Protein 2NOV (pdb70)

Sequence (1782 aa):
ALPDIRDGLKPVQRRILYSMNKDSNTFDKSYRKSAKS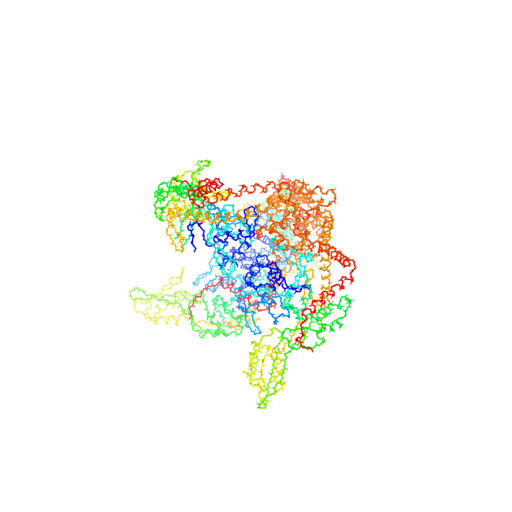VGNIMGNFHPHGDSSIYDAMVRMSQNWKNREILVEMHGNNGSMDGDPPAAMRYTEARLSEIAGYLLQDIEKKTVPFAWNFDDTEKEPTVLPAAFPNLLVNGSTGISGYATDIPPHNLAEVIDAAVYMIDHPTAKIDKLMEFLPGPDFPTGAIIQGRDEIKKAYETGKGRVVVRSKTEIEKLKGGKEQIVITEIPYEINKANLVKKIDDVRVNNKVAEVRDELRIAIDANTELVLNYLFKYTDLQINYNFNMVAIDNFTPRQVGIVPILSSYIAHRREVILARSRFDKEKAEKRLHIVEGLIRVISILDEVIALIRASENKADAKENLKVYDFTEEQAEAIVTLQLYRLTNTDVVVLQEEEAELREKIAMLAAIIGDERTMYNLMKKELREVKKKFATPRLSSLALPDIRDGLKPVQRRILYSMNKDSNTFDKSYRKSAKSVGNIMGNFHPHGDSSIYDAMVRMSQNWKNREILVEMHGNNGSMDGDPPAAMRYTEARLSEIAGYLLQDIEKKTVPFAWNFDDTEKEPTVLPAAFPNLLVNGSTGISGYATDIPPHNLAEVIDAAVYMIDHPTAKIDKLMEFLPGPDFPTGAIIQGRDEIKKAYETGKGRVVVRSKTEIEKLKGGKEQIVITEIPYEINKANLVKKIDDVRVNNKVAGIAEVRDESDRDGLRIIELKKDANTELVLNYLFKYTDLQINYNFNMVAIDNFTPRQVGIVPILSSYIAHRREVILARSRFDKEKAEKRLHIVEGLIRVISILDEVIALIRASENKADAKENLKVYDFTEEQAEAIVTLQLYRLTNTDVVVLQEEEAELREKIAMLAAIIGDERTMYNLMKKELREVKKKFATPRLSSLALPDIRDGLKPVQRRILYSMNKDSNTFDKSYRKSAKSVGNIMGNFHPHGDSSIYDAMVRMSQNWKNREILVEMHGNNGSMDGDPPAAMRYTEARLSEIAGYLLQDIEKKTVPFAWNFDDTEKEPTVLPAAFPNLLVNGSTGISAGYATDIPPHNLAEVIDAAVYMIDHPTAKIDKLMEFLPGPDFPTGAIIQGRDEIKKAYETGKGRVVVRSKTEIEKLKGGKEQIVITEIPYEINKANLVKKIDDVRVNNKVAGIAEVRDESDRDGLRIAIELKKDNTELVLNYLFKYTDLQINYNFNMVAIDNFTPRQVGIVPILSSYIAHRREVILARSRFDKEKAEKRLHIVEGLIRVISILDEVIALIRASENKADAKENLKVDFTEEQAEAIVTLQLYRLTNTDVVVLQEEEAELREKIAMLAAIIGDERTMYNLMKKELREVKKKFATPRLSSLALPDIRDGLKPVQRRILYSMNKDSNTFDKSYRKSAKSVGNIMGNFHPHGDSSIYDAMVRMSQNWKNREILVEMHGNNGSMDDPPAAMRYTEARLSEIAGYLLQDIEKKTVPFAWNFDDTEKEPTVLPAAFPNLLVNGSTGIATDIPPHNLAEVIDAAVYMIDHPTAKIDKLMEFLPGPDFPTGAIIQGRDEIKKAYETGKGRVVVRSKTEIEKLKGGKEIVITEIPYEINKANLVKKIDDVRVNNKVAEVRDESDRDGLRIAIELKKDANTELVLNYLTDLQINYNFNMVAIDNFTPRQVGIVPILSSYIAHRREVILARSRFDKEKAEKRLHIVEGLIRVISILDEVIALIRASENKADAKENLKVDFTEEQAEAIVTLQLYRLTNTDVVVLQEEEAELREKIAMLAAIIGDERTMYNLMKKELREVKKKFATPRLSSL

Organism: Streptococcus pneumoniae (NCBI:txid1313)

Foldseek 3Di:
DFAALAAQDDQLLQLLLVQQVVVVQADVDDFAQLVVSLVSSCVWANVDDSVVNVVSLLQLCDCQAFVNRFKHKDDFSADNFPGHGDDSRGITIGTYPQNVQQQPLVPLQQFDWDAHPVRPDIGTPGTLHLFRSCQQGNDWAADVHTATHAHAFRFLRLVLLLVCLVPVPDDLVVSCVSVQAHFRSQFFAWADSVQRSVCQVFFKGWIKTAFDWDWDQDDPRQTKIKTLTADGPDGVVVQLVVVCVCVVVPPADDWDPDVIIIGHNGDPCVVVVSQVPGSNMDIDITHDWHDDPRDIDRDHNSVSSVVNLVSNLSSLLSSLVSLLVVLVLVLLLLVVVLVCLVVPVVLVVQCVVADDLVRSLVSCVVVHDDDSNSNCVSPPDPVCNDDVNVVVSVVSNVVSVVSNVVSVVLNVDVPVVSVVSSVSSVVVCVPDGDDGGYYD/DFAALALQDDVLVQLLLVQLVVVVQADVDDWAQQVVSLVSSCVFAVVPDSVVNVVSLLQLCDCQQFVDRFKHKDAASADLFPGHGDDSRGITIGTDPVNVQQQPLVVLPQFDWDAGPVRDDIGGPGGLHLFRRCQQGHDWDDDVPIATRAHAFRLLLLVLLLVCLVPVVDDLVVSCVSGVAHFGSQFFAWADSVQRSVCAAFWKGWIKTAFPKDKDDDPPQFIWIKTQGADGPDHCPCLLVVLVCCVVVPDAWFFDDWAFPQDDPGGIITRGPSDDTDPVVVVCSQVPGVNMDIDITFDWHADPNHIDGDHNSVSSVVHLVSNLSNLLSSLVSVLVVLVLVLLLLVLVLVCLVVVVVLVVLCVPADDLVSSLVSVPPVHHDNSNSNSVSPDDPVCNDDVNSVVSVVVNVVSVVSNVVSVCVNVDVVVVSVVSSVSSVVVCVVPGDDGGHHD/DFAALALQDDQLLFLLLVQLVVVVQADVDDWAQQVVSLVSSCVWADVPDSVVNVVSQLCQCDCQQAVDHFKDKDAASADLAHGHGDDSRPITIGTYPVNVQQQPCVVLPQFDWDAHPVRPDIGGPGHLGLFRCCQQGWDWAPPPPGTATRAHAFRLLRLQLLLVCLVPVPDDLVVSCVRGVAHFRSQAFAWDDSVFRSVCQAFQKGKIKTAFDWDWDDDDPQWTKIWTQGADGPDHCHVQQVQLVVCVVPPPFDFFDDWDFPQDPPGGTIMGTTDNTDPPGSSVCSCPRGVSMDMDIGFHWHDDPRDIDGDHNSVSSVNHLVSNLSSLLSSLVSLLVVLVLVLLQLVLVLVCLVVVVVLVVLQVPFDDLVRSLVSCPCDGDNSNSNCVSVPDPVCNDDVNSVVSVVVNVVSVVSNVLSCVLNPDPVVVSVVSSVSSVVVSVVDRDDGRYHD/DFAALAQADDQLLFLLLVQLVVVVFADVDDWDQLVVSQVRSCVWANPDPSPSNVLSQLQLQDCQQFVDRQKHKDAASQDLLGDGDDSRPIIIGTYPQSVQQAPLVVLPQADWDAIPVGDDTHGPGTLPLFHRCQQGHDPVVVATRAHAFRLLRLVLLLVCLVPVPDALVVSCVSGQDHFGSLFAAKDDSVQLNVCLVFWKGKIKGAFDWDKDADPDLAIIWGFGADGPHGPNVVVVVLVCCVVVPPQADWDAPQDPPTGTGDRRGDDHCRPVVCCVVDDRNMDIDMGGAWHDDPHDIGGHHNSVSSVVNVVSNLSSLQSSLVSVLVVLVLVLLQLVLALLCLVCVVVLVVQQVPFDDLVGSLVSPPVDRDDSNSNCNSVDDPVCSDDVNSVVSVVSNVVSVVSNVLSVCVNVDVVSVSVVSSVSSVVVSVVPPDDGGHHD

Nearest PDB structures (foldseek):
  2nov-assembly1_B  TM=1.002E+00  e=1.996E-80  Streptococcus pneumoniae
  4juo-assembly1_A  TM=9.487E-01  e=1.934E-64  Streptococcus pneumoniae TIGR4
  2xcq-assembly1_A-2  TM=9.234E-01  e=2.986E-47  Staphylococcus aureus subsp. aureus N315
  4ckk-assembly1_A  TM=9.204E-01  e=1.990E-46  Escherichia coli
  4ckk-assembly1_C  TM=9.070E-01  e=2.205E-46  Escherichia coli

Secondary structure (DSSP, 8-state):
----TTT---HHHHHHHHHHHHTT--TTS--EEHHHHHHHIIIII--S-STTTHHHHHHTT-TTTSSS-SEEEES-S--SSS-----TTT-EEEE-HHHHTTSTTIIIIIS-EEE-SSSSSEEESS---SS-HHHHH-EE-------EE----HHHHHHHHHHHHH-TT--HHHHTTT--S---TT--EE--HHHHHHHHHHSEEE--EE-EEEEEE-STT-EEEEEEE--TT--HHHHHHHTTHHHHTTS----EE---EE-----TTHHHHHHHSSTTEE--EEE-EEEETTEEEE--HHHHHHHHHHHHHHHHHHHHHHHHHHHHHHHHHHHHHHHHHHSHHHHHHHHTTSSSHHHHHSS-------HHHHHHHHT-BGGGGSSHHHHHHHHHHHHHHHHHHHHHHHHH-TTHHHHHHHHHHHHHHHHH--PPPSB-/---BTTT---HHHHHHHHHHHHTT--SSSPPEEHHHHHHHHHHHS--S-STTTHHHHHHHT-TTTSSS-SEEEES----SSSPPP--GGG-EEEE-TTHHHHHTT-TTT-SPEEE-TTSSSEEESS---SS-HHHHH-EE-------EE----HHHHHHHHHHHHH-TT--HHHHTTTS-S---TT--EE--HHHHHHHHHTSEEE--EE-EEEE--BTTTB--EEEEEPPSS--SSSHHHHHHTTTTTT-SS---B-----BSSSB---B--SS---SSSHHHHHHTSTTSB--EEE-EEEETTEEEE--HHHHHHHHHHHHHHHHHHHHHHHHHHHHHHHHHHHHHHHHHHTHHHHHHHHHT-SSSHHHHTTTT-----HHHHHHHHT-BGGGGSHHHHHHHHHHHHHHHHHHHHHHHHHH-HHHHHHHHHHHHHHHHHHH-----SB-/---BTTT---TTTTTHHHHHHHTT--SSSPPEEHHHHHHHHHHHS--S-HHHHHHHHHHHT-TTT-SS-SEEEES----SSS-----TTT-EEEE-HHHHTTSTTGGGT-S-EEE-SSSSSEEESS---SS-HHHHH-B---SSSSPPBB----HHHHHHHHHHHHH-TT--HHHHTTT--S---TT--EE--HHHHHHHHHHSEEE--EEPEEEEEE-SSS-EEEEEEE--TT--TTHHHHTTTTTTTTT-SS---EE-----SSS--EEEE-----TTHHHHHHHHHSSSEE--EEE-EEESSS-EEE--HHHHHHHHHHHHHHHHHHHHHHHHHHHHHHHHHHHHHHHHHHTHHHHHHHHHSS-SHHHHHHT------HHHHHHHHT-BGGGGSHHHHHHHHHHHHHHHHHHHHHHHHHH-TTHHHHHHHHHHHHHHHHH-----SB-/---BTTT---TTTTTTHHHHHHTT--SSSPPEEHHHHHHHHHTTT--S-SHHHHHHHHHSS-TTT-SS-SEEEES--------PPPTTT-EEEE-HHHHHHHSSTTTT-S-EEE-SSSSSEEESS---SS-HHHHT-B-----BB----HHHHHHHHHHHHH-SS--HHHHTTT--S---TT--EE--SHHHHHHHHSS--EEEEE-B------SSS---EE-B--TT--HHHHHHHHHTTTTTT-----EE---SSS--EE---SSS-SSTTGGGT---SSEEEE-B-EEEETTEEEE--SHHHHHHHHHHHHHHHHHHHHHHHHHHHHHHHHHHHHHHHHHSHHHHHHHHHTSSSHHHHTT-------HHHHHHHHS-BGGGGSSHHHHTHHHHHHHHHHHHHHHHHHHH-STTHHHHHHHHHHHHHHHT-----SB-

InterPro domains:
  IPR002205 DNA topoisomerase, type IIA, domain A [PF00521] (25-464)
  IPR002205 DNA topoisomerase, type IIA, domain A [PS52040] (27-493)
  IPR002205 DNA topoisomerase, type IIA, domain A [SM00434] (4-457)
  IPR002205 DNA topoisomerase, type IIA, domain A [cd00187] (23-467)
  IPR005741 DNA topoisomerase IV subunit A, Gram-positive [MF_00937] (1-813)
  IPR005741 DNA topoisomerase IV subunit A, Gram-positive [TIGR01061] (1-740)
  IPR006691 DNA gyrase/topoisomerase IV, subunit A, C-terminal repeat [PF03989] (501-513)
  IPR006691 DNA gyrase/topoisomerase IV, subunit A, C-terminal repeat [PF03989] (543-593)
  IPR006691 DNA gyrase/topoisomerase IV, subunit A, C-terminal repeat [PF03989] (603-649)
  IPR006691 DNA gyrase/topoisomerase IV, subunit A, C-terminal repeat [PF03989] (651-698)
  IPR006691 DNA gyrase/topoisomerase IV, subunit A, C-terminal repeat [PF03989] (704-738)
  IPR013757 DNA topoisomerase, type IIA, alpha-helical domain superfamily [G3DSA:1.10.268.10] (362-450)
  IPR013758 DNA topoisomerase, type IIA, domain A, alpha-beta [G3DSA:3.90.199.10] (25-477)
  IPR013760 DNA topoisomerase, type IIA-like domain superfamily [SSF56719] (24-476)
  IPR035516 DNA gyrase/topoisomerase IV, subunit A, C-terminal [G3DSA:2.120.10.90] (493-820)
  IPR035516 DNA gyrase/topoisomerase IV, subunit A, C-terminal [SSF101904] (493-815)
  IPR050220 Type II DNA Topoisomerases [PTHR43493] (1-811)

Radius of gyration: 65.23 Å; Cα contacts (8 Å, |Δi|>4): 3196; chains: 4; bounding box: 153×104×174 Å

B-factor: mean 64.92, std 18.78, range [3.4, 123.37]

Solvent-accessible surface area: 82944 Å² total; per-residue (Å²): 91,17,1,14,6,66,0,1,0,57,56,19,26,14,37,0,0,32,2,0,45,113,46,54,2,26,77,98,107,96,62,51,67,0,29,25,0,0,19,36,0,57,11,26,2,26,47,122,43,46,98,48,0,20,73,15,0,13,66,2,9,15,106,36,44,6,23,25,40,0,0,46,21,98,52,78,18,14,52,78,47,42,69,97,64,31,42,52,172,157,3,49,0,41,0,8,58,11,0,22,61,0,6,45,18,19,119,45,168,16,10,77,70,26,157,14,88,34,108,53,49,87,26,8,71,1,0,0,0,0,0,2,2,2,4,0,4,8,12,46,41,46,46,116,57,67,1,28,2,0,1,0,3,0,17,28,0,0,42,0,0,18,64,2,16,80,83,90,132,13,79,42,67,31,0,22,138,64,0,42,0,0,0,1,24,23,2,8,58,2,85,35,126,94,76,2,47,32,0,4,90,86,0,120,8,103,6,35,2,13,3,28,37,121,113,64,60,90,188,79,75,32,96,11,22,22,1,40,55,8,1,13,88,42,66,32,58,100,5,37,44,45,8,54,93,23,122,84,72,98,74,41,89,135,25,129,62,107,76,89,2,8,48,108,87,44,89,80,53,20,41,104,61,5,32,74,162,11,59,3,51,45,82,25,71,3,29,2,23,1,46,36,155,64,86,80,100,80,4,3,1,38,37,2,0,39,17,2,23,57,13,0,56,102,2,0,13,18,28,2,118,75,34,61,110,95,11,64,77,110,21,64,32,3,83,2,13,60,56,5,45,89,50,47,79,99,10,22,61,32,2,72,87,5,80,60,46,68,47,0,37,149,58,7,96,70,79,119,25,60,132,108,17,2,89,18,3,0,44,28,50,16,72,18,22,0,78,61,32,26,45,68,19,106,119,50,55,52,74,29,102,106,46,26,69,111,21,42,53,16,50,70,46,107,167,57,0,50,75,34,0,25,108,13,1,109,86,0,69,191,128,33,51,63,116,75,70,12,63,92,77,11,0,10,5,64,0,2,1,31,55,28,19,23,38,0,0,29,2,0,40,109,64,54,4,27,79,105,101,95,77,53,67,0,24,23,1,0,21,35,0,53,11,28,4,25,56,130,33,49,100,37,0,20,79,15,0,15,57,0,11,13,100,44,37,9,27,21,46,4,0,51,24,106,46,77,30,13,49,85,38,54,75,94,57,38,49,44,144,136,2,44,2,44,1,3,68,9,0,23,50,0,3,74,15,22,119,45,158,19,10,81,71,29,165,5,92,37,100,53,42,82,29,9,66,0,0,0,0,3,0,2,4,2,1,0,4,6,2,54,21,75,76,102,72,70,1,32,3,0,0,0,3,0,15,30,0,0,44,0,0,22,51,0,11,81,81,90,136,6,113,43,64,14,2,17,133,60,2,44,0,0,0,0,30,32,2,1,53,1,82,38,154,124,77,4,77,38,0,2,64,80,0,61,10,113,2,37,4,12,2,90,33,90,93,92,66,83,121,62,74,8,74,7,7,20,5,35,36,13,2,14,82,50,44,12,55,100,10,33,122,33,7,35,66,18,84,78,67,101,139,55,32,34,22,28,65,23,128,63,76,22,56,207,131,42,31,123,8,10,54,4,11,115,101,98,15,81,61,63,5,40,95,46,6,33,83,158,18,61,1,48,71,60,25,77,3,41,0,16,0,52,38,89,66,94,87,101,94,2,1,1,36,35,1,0,47,24,2,19,45,17,1,68,96,1,0,20,10,26,2,131,62,25,60,106,84,12,75,70,93,20,59,35,0,68,2,2,64,45,10,46,92,60,32,88,108,7,23,52,47,3,71,90,4,85,60,41,56,64,1,26,156,54,7,85,107,65,126,26,53,128,100,10,4,77,15,6,0,45,32,43,13,62,18,28,1,85,59,40,28,41,83,19,102,117,44,48,61,119,25,118,107,48,25,65,113,16,45,51,10,60,69,57,82,178,60,0,58,76,44,0,32,122,31,0,102,109,5,68,190,113,24,46,53,121,73,82,5,69,95,91,10,1,10,7,67,0,3,1,46,52,26,33,19,34,0,0,24,4,2,39,100,50,53,3,22,83,100,101,98,74,64,33,0,26,26,3,0,10,49,3,47,14,30,2,25,66,130,29,49,106,41,0,22,79,15,0,12,79,2,3,22,88,42,40,11,23,22,42,3,0,52,16,105,49,82,28,10,42,61,14,54,81,94,47,37,50,52,149,155,4,66,0,42,0,7,63,12,0,26,50,0,4,52,21,14,116,45,161,16,9,84,74,32,131,20,95,31,88,48,51,86,30,3,70,0,0,0,0,3,0,2,3,2,0,0,17,11,8,53,9,104,70,72,78,52,59,2,31,1,0,1,0,7,0,16,30,0,0,43,0,0,17,56,1,10,83,87,82,128,15,84,40,82,87,3,44,116,57,2,45,0,0,0,0,23,10,2,1,42,2,73,38,84,114,70,6,69,36,0,2,84,73,0,116,14,102,2,53,1,74,1,24,44,124,108,54,122,79,107,65,69,22,51,19,0,9,4,65,51,10,1,18,71,39,47,50,45,94,16,34,58,38,10,48,93,13,100,76,58,127,73,30,46,9,14,19,99,28,80,64,75,17,128,184,130,47,22,92,8,2,12,14,10,119,165,137,89,41,125,57,4,30,83,57,4,14,69,173,11,52,10,37,63,72,14,75,6,24,0,24,1,49,43,157,67,84,84,104,83,2,4,2,36,34,1,0,46,20,3,17,49,12,3,55,102,3,0,23,13,23,1,135,66,31,55,124,92,11,73,80,98,29,54,40,0,69,0,7,48,64,3,37,93,67,10,70,107,10,9,50,60,6,74,80,14,96,54,36,58,60,3,32,130,37,14,109,105,124,51,54,104,105,14,4,69,21,4,0,48,30,62,16,66,31,11,0,71,64,33,21,57,87,19,90,100,48,46,61,75,27,121,120,46,26,66,106,15,44,52,12,59,63,59,93,174,58,0,58,79,35,0,23,118,34,2,104,98,6,71,188,104,33,52,49,111,76,83,2,56,92,96,36,1,7,6,52,0,2,4,45,61,19,17,16,28,0,0,38,1,0,45,76,59,57,9,27,85,97,112,94,67,38,58,0,27,29,0,1,21,44,1,38,19,20,4,25,60,133,55,56,77,40,0,25,76,9,0,11,66,0,8,8,106,52,13,8,37,16,46,0,0,61,27,114,49,68,31,11,54,24,65,78,115,54,32,49,61,171,154,2,48,0,50,0,11,58,9,0,26,63,0,4,46,32,22,116,53,160,23,13,87,57,34,150,9,89,52,96,82,78,76,29,4,67,3,0,0,0,17,0,1,2,1,0,0,7,11,12,70,7,169,100,4,30,3,1,2,1,3,0,20,27,0,3,46,0,5,14,55,8,19,98,87,89,144,29,77,28,101,26,1,26,142,90,0,38,0,2,0,2,24,22,0,3,68,2,75,31,152,100,66,2,17,44,0,5,114,85,8,64,8,58,5,42,3,28,7,26,32,136,110,101,90,83,200,77,60,22,40,16,19,6,72,51,16,3,22,100,31,50,36,41,88,14,43,66,69,22,35,26,38,101,81,60,133,133,103,83,56,24,141,78,126,18,62,168,151,42,43,103,8,17,37,27,56,36,152,88,66,108,93,123,136,43,63,131,124,36,108,33,15,75,74,99,30,82,7,44,2,29,1,36,32,152,51,99,90,98,98,2,11,2,45,37,0,1,47,21,12,20,50,16,16,75,100,1,1,30,21,27,10,137,85,45,55,105,98,6,76,63,85,18,59,28,1,94,6,5,56,73,8,49,87,67,15,106,70,8,13,60,62,5,90,83,6,86,68,39,64,42,3,36,154,60,18,113,97,136,43,71,116,95,23,4,66,24,12,0,43,46,51,8,74,25,18,0,79,57,38,25,52,84,27,93,97,48,53,66,105,22,138,110,40,44,57,108,10,45,55,17,66,76,62,75,197,57,0,64,94,48,5,8,127,40,15,131,94,5,65,104,104,26,70,35,115,82,76,6,75,90

Structure (mmCIF, N/CA/C/O backbone):
data_2NOV
#
_entry.id   2NOV
#
_cell.length_a   136.920
_cell.length_b   137.850
_cell.length_c   326.020
_cell.angle_alpha   90.000
_cell.angle_beta   90.000
_cell.angle_gamma   90.000
#
_symmetry.space_group_name_H-M   'I 2 2 2'
#
loop_
_entity.id
_entity.type
_entity.pdbx_description
1 polymer 'DNA topoisomerase 4 subunit A'
2 water water
#
loop_
_atom_site.group_PDB
_atom_site.id
_atom_site.type_symbol
_atom_site.label_atom_id
_atom_site.label_alt_id
_atom_site.label_comp_id
_atom_site.label_asym_id
_atom_site.label_entity_id
_atom_site.label_seq_id
_atom_site.pdbx_PDB_ins_code
_atom_site.Cartn_x
_atom_site.Cartn_y
_atom_site.Cartn_z
_atom_site.occupancy
_atom_site.B_iso_or_equiv
_atom_site.auth_seq_id
_atom_site.auth_comp_id
_atom_site.auth_asym_id
_atom_site.auth_atom_id
_atom_site.pdbx_PDB_model_num
ATOM 1 N N . ALA A 1 29 ? 52.708 49.625 45.920 1.00 51.38 29 ALA A N 1
ATOM 2 C CA . ALA A 1 29 ? 53.504 49.174 44.780 1.00 51.16 29 ALA A CA 1
ATOM 3 C C . ALA A 1 29 ? 54.938 48.841 45.213 1.00 50.72 29 ALA A C 1
ATOM 4 O O . ALA A 1 29 ? 55.523 47.830 44.800 1.00 48.97 29 ALA A O 1
ATOM 6 N N . LEU A 1 30 ? 55.481 49.717 46.057 1.00 51.43 30 LEU A N 1
ATOM 7 C CA . LEU A 1 30 ? 56.834 49.614 46.605 1.00 51.59 30 LEU A CA 1
ATOM 8 C C . LEU A 1 30 ? 56.755 49.233 48.090 1.00 51.62 30 LEU A C 1
ATOM 9 O O . LEU A 1 30 ? 55.801 49.624 48.778 1.00 51.82 30 LEU A O 1
ATOM 14 N N . PRO A 1 31 ? 57.754 48.475 48.610 1.00 50.89 31 PRO A N 1
ATOM 15 C CA . PRO A 1 31 ? 57.738 48.082 50.026 1.00 49.38 31 PRO A CA 1
ATOM 16 C C . PRO A 1 31 ? 58.057 49.237 50.976 1.00 47.98 31 PRO A C 1
ATOM 17 O O . PRO A 1 31 ? 58.517 50.294 50.539 1.00 48.08 31 PRO A O 1
ATOM 21 N N . ASP A 1 32 ? 57.800 49.035 52.263 1.00 46.03 32 ASP A N 1
ATOM 22 C CA . ASP A 1 32 ? 58.063 50.064 53.257 1.00 45.88 32 ASP A CA 1
ATOM 23 C C . ASP A 1 32 ? 59.397 49.790 53.935 1.00 46.78 32 ASP A C 1
ATOM 24 O O . ASP A 1 32 ? 59.547 48.742 54.562 1.00 47.86 32 ASP A O 1
ATOM 29 N N . ILE A 1 33 ? 60.313 50.769 53.878 1.00 46.17 33 ILE A N 1
ATOM 30 C CA . ILE A 1 33 ? 61.676 50.693 54.472 1.00 45.96 33 ILE A CA 1
ATOM 31 C C . ILE A 1 33 ? 61.801 49.995 55.818 1.00 44.55 33 ILE A C 1
ATOM 32 O O . ILE A 1 33 ? 62.639 49.104 55.993 1.00 46.14 33 ILE A O 1
ATOM 37 N N . ARG A 1 34 ? 60.909 50.386 56.727 1.00 43.17 34 ARG A N 1
ATOM 38 C CA . ARG A 1 34 ? 60.826 49.896 58.101 1.00 40.85 34 ARG A CA 1
ATOM 39 C C . ARG A 1 34 ? 60.564 48.397 58.286 1.00 40.31 34 ARG A C 1
ATOM 40 O O . ARG A 1 34 ? 61.286 47.737 59.038 1.00 40.66 34 ARG A O 1
ATOM 48 N N . ASP A 1 35 ? 59.564 47.851 57.601 1.00 38.74 35 ASP A N 1
ATOM 49 C CA . ASP A 1 35 ? 59.278 46.430 57.749 1.00 38.56 35 ASP A CA 1
ATOM 50 C C . ASP A 1 35 ? 59.476 45.633 56.490 1.00 38.22 35 ASP A C 1
ATOM 51 O O . ASP A 1 35 ? 59.207 44.438 56.468 1.00 38.23 35 ASP A O 1
ATOM 56 N N . GLY A 1 36 ? 59.945 46.318 55.448 1.00 38.65 36 GLY A N 1
ATOM 57 C CA . GLY A 1 36 ? 60.219 45.711 54.152 1.00 39.09 36 GLY A CA 1
ATOM 58 C C . GLY A 1 36 ? 59.090 45.013 53.431 1.00 38.96 36 GLY A C 1
ATOM 59 O O . GLY A 1 36 ? 59.343 44.189 52.545 1.00 39.92 36 GLY A O 1
ATOM 60 N N . LEU A 1 37 ? 57.856 45.347 53.810 1.00 37.30 37 LEU A N 1
ATOM 61 C CA . LEU A 1 37 ? 56.674 44.732 53.232 1.00 35.33 37 LEU A CA 1
ATOM 62 C C . LEU A 1 37 ? 55.820 45.656 52.399 1.00 36.06 37 LEU A C 1
ATOM 63 O O . LEU A 1 37 ? 55.820 46.869 52.610 1.00 34.50 37 LEU A O 1
ATOM 68 N N . LYS A 1 38 ? 55.133 45.057 51.420 1.00 38.54 38 LYS A N 1
ATOM 69 C CA . LYS A 1 38 ? 54.194 45.749 50.528 1.00 40.24 38 LYS A CA 1
ATOM 70 C C . LYS A 1 38 ? 52.828 45.571 51.219 1.00 41.61 38 LYS A C 1
ATOM 71 O O . LYS A 1 38 ? 52.589 44.515 51.815 1.00 39.05 38 LYS A O 1
ATOM 77 N N . PRO A 1 39 ? 51.921 46.585 51.153 1.00 43.27 39 PRO A N 1
ATOM 78 C CA . PRO A 1 39 ? 50.591 46.521 51.784 1.00 44.33 39 PRO A CA 1
ATOM 79 C C . PRO A 1 39 ? 49.847 45.177 51.770 1.00 44.93 39 PRO A C 1
ATOM 80 O O . PRO A 1 39 ? 49.243 44.800 52.777 1.00 45.23 39 PRO A O 1
ATOM 84 N N . VAL A 1 40 ? 49.969 44.440 50.664 1.00 44.49 40 VAL A N 1
ATOM 85 C CA . VAL A 1 40 ? 49.339 43.131 50.501 1.00 44.83 40 VAL A CA 1
ATOM 86 C C . VAL A 1 40 ? 49.980 42.080 51.426 1.00 46.79 40 VAL A C 1
ATOM 87 O O . VAL A 1 40 ? 49.255 41.340 52.111 1.00 46.43 40 VAL A O 1
ATOM 91 N N . GLN A 1 41 ? 51.322 42.090 51.494 1.00 47.22 41 GLN A N 1
ATOM 92 C CA . GLN A 1 41 ? 52.127 41.169 52.325 1.00 46.27 41 GLN A CA 1
ATOM 93 C C . GLN A 1 41 ? 51.820 41.338 53.813 1.00 45.75 41 GLN A C 1
ATOM 94 O O . GLN A 1 41 ? 51.737 40.367 54.566 1.00 45.86 41 GLN A O 1
ATOM 100 N N . ARG A 1 42 ? 51.647 42.595 54.207 1.00 45.31 42 ARG A N 1
ATOM 101 C CA . ARG A 1 42 ? 51.322 42.985 55.571 1.00 44.24 42 ARG A CA 1
ATOM 102 C C . ARG A 1 42 ? 49.933 42.490 55.922 1.00 44.49 42 ARG A C 1
ATOM 103 O O . ARG A 1 42 ? 49.753 41.845 56.957 1.00 45.74 42 ARG A O 1
ATOM 111 N N . ARG A 1 43 ? 48.980 42.761 55.025 1.00 44.04 43 ARG A N 1
ATOM 112 C CA . ARG A 1 43 ? 47.580 42.376 55.184 1.00 44.45 43 ARG A CA 1
ATOM 113 C C . ARG A 1 43 ? 47.399 40.879 55.418 1.00 43.86 43 ARG A C 1
ATOM 114 O O . ARG A 1 43 ? 46.594 40.468 56.263 1.00 42.78 43 ARG A O 1
ATOM 122 N N . ILE A 1 44 ? 48.239 40.087 54.747 1.00 42.28 44 ILE A N 1
ATOM 123 C CA . ILE A 1 44 ? 48.217 38.631 54.863 1.00 41.63 44 ILE A CA 1
ATOM 124 C C . ILE A 1 44 ? 48.607 38.192 56.285 1.00 42.22 44 ILE A C 1
ATOM 125 O O . ILE A 1 44 ? 47.842 37.493 56.956 1.00 41.18 44 ILE A O 1
ATOM 130 N N . LEU A 1 45 ? 49.748 38.702 56.753 1.00 42.61 45 LEU A N 1
ATOM 131 C CA . LEU A 1 45 ? 50.276 38.416 58.080 1.00 42.12 45 LEU A CA 1
ATOM 132 C C . LEU A 1 45 ? 49.308 38.835 59.160 1.00 42.51 45 LEU A C 1
ATOM 133 O O . LEU A 1 45 ? 48.859 37.999 59.937 1.00 44.07 45 LEU A O 1
ATOM 138 N N . TYR A 1 46 ? 48.928 40.112 59.145 1.00 42.36 46 TYR A N 1
ATOM 139 C CA . TYR A 1 46 ? 48.011 40.664 60.125 1.00 43.01 46 TYR A CA 1
ATOM 140 C C . TYR A 1 46 ? 46.700 39.903 60.195 1.00 42.81 46 TYR A C 1
ATOM 141 O O . TYR A 1 46 ? 46.199 39.676 61.287 1.00 44.42 46 TYR A O 1
ATOM 150 N N . SER A 1 47 ? 46.170 39.496 59.043 1.00 42.82 47 SER A N 1
ATOM 151 C CA . SER A 1 47 ? 44.916 38.743 58.994 1.00 44.05 47 SER A CA 1
ATOM 152 C C . SER A 1 47 ? 45.077 37.315 59.507 1.00 42.84 47 SER A C 1
ATOM 153 O O . SER A 1 47 ? 44.224 36.834 60.246 1.00 43.52 47 SER A O 1
ATOM 156 N N . MET A 1 48 ? 46.169 36.657 59.124 1.00 41.24 48 MET A N 1
ATOM 157 C CA . MET A 1 48 ? 46.442 35.291 59.552 1.00 40.34 48 MET A CA 1
ATOM 158 C C . MET A 1 48 ? 46.722 35.159 61.056 1.00 42.30 48 MET A C 1
ATOM 159 O O . MET A 1 48 ? 46.271 34.204 61.700 1.00 41.40 48 MET A O 1
ATOM 164 N N . ASN A 1 49 ? 47.432 36.146 61.609 1.00 44.83 49 ASN A N 1
ATOM 165 C CA . ASN A 1 49 ? 47.807 36.171 63.026 1.00 46.48 49 ASN A CA 1
ATOM 166 C C . ASN A 1 49 ? 46.594 36.382 63.924 1.00 48.33 49 ASN A C 1
ATOM 167 O O . ASN A 1 49 ? 46.490 35.752 64.980 1.00 49.74 49 ASN A O 1
ATOM 172 N N . LYS A 1 50 ? 45.660 37.221 63.470 1.00 49.55 50 LYS A N 1
ATOM 173 C CA . LYS A 1 50 ? 44.428 37.522 64.205 1.00 51.37 50 LYS A CA 1
ATOM 174 C C . LYS A 1 50 ? 43.535 36.271 64.269 1.00 52.41 50 LYS A C 1
ATOM 175 O O . LYS A 1 50 ? 42.874 36.019 65.285 1.00 51.91 50 LYS A O 1
ATOM 181 N N . ASP A 1 51 ? 43.600 35.467 63.199 1.00 54.08 51 ASP A N 1
ATOM 182 C CA . ASP A 1 51 ? 42.842 34.215 63.053 1.00 55.25 51 ASP A CA 1
ATOM 183 C C . ASP A 1 51 ? 43.584 33.029 63.683 1.00 54.72 51 ASP A C 1
ATOM 184 O O . ASP A 1 51 ? 43.202 31.867 63.471 1.00 55.57 51 ASP A O 1
ATOM 189 N N . SER A 1 52 ? 44.657 33.345 64.421 1.00 53.04 52 SER A N 1
ATOM 190 C CA . SER A 1 52 ? 45.523 32.396 65.140 1.00 51.05 52 SER A CA 1
ATOM 191 C C . SER A 1 52 ? 46.103 31.277 64.278 1.00 49.04 52 SER A C 1
ATOM 192 O O . SER A 1 52 ? 46.101 30.105 64.643 1.00 47.06 52 SER A O 1
ATOM 195 N N . ASN A 1 53 ? 46.595 31.669 63.115 1.00 48.58 53 ASN A N 1
ATOM 196 C CA . ASN A 1 53 ? 47.180 30.733 62.177 1.00 49.84 53 ASN A CA 1
ATOM 197 C C . ASN A 1 53 ? 48.716 30.870 62.212 1.00 50.95 53 ASN A C 1
ATOM 198 O O . ASN A 1 53 ? 49.362 31.185 61.196 1.00 51.18 53 ASN A O 1
ATOM 203 N N . THR A 1 54 ? 49.285 30.621 63.397 1.00 49.93 54 THR A N 1
ATOM 204 C CA . THR A 1 54 ? 50.732 30.707 63.614 1.00 48.19 54 THR A CA 1
ATOM 205 C C . THR A 1 54 ? 51.384 29.320 63.497 1.00 48.97 54 THR A C 1
ATOM 206 O O . THR A 1 54 ? 50.673 28.313 63.389 1.00 48.66 54 THR A O 1
ATOM 210 N N . PHE A 1 55 ? 52.724 29.280 63.518 1.00 49.26 55 PHE A N 1
ATOM 211 C CA . PHE A 1 55 ? 53.529 28.048 63.387 1.00 49.67 55 PHE A CA 1
ATOM 212 C C . PHE A 1 55 ? 53.206 26.877 64.328 1.00 51.58 55 PHE A C 1
ATOM 213 O O . PHE A 1 55 ? 53.114 25.734 63.883 1.00 53.06 55 PHE A O 1
ATOM 221 N N . ASP A 1 56 ? 53.061 27.183 65.621 1.00 52.44 56 ASP A N 1
ATOM 222 C CA . ASP A 1 56 ? 52.770 26.205 66.677 1.00 54.18 56 ASP A CA 1
ATOM 223 C C . ASP A 1 56 ? 51.442 25.461 66.471 1.00 55.35 56 ASP A C 1
ATOM 224 O O . ASP A 1 56 ? 51.316 24.277 66.811 1.00 55.35 56 ASP A O 1
ATOM 229 N N . LYS A 1 57 ? 50.492 26.156 65.845 1.00 56.33 57 LYS A N 1
ATOM 230 C CA . LYS A 1 57 ? 49.169 25.617 65.558 1.00 57.28 57 LYS A CA 1
ATOM 231 C C . LYS A 1 57 ? 49.094 24.924 64.195 1.00 58.26 57 LYS A C 1
ATOM 232 O O . LYS A 1 57 ? 50.063 24.931 63.435 1.00 58.08 57 LYS A O 1
ATOM 238 N N . SER A 1 58 ? 47.942 24.323 63.905 1.00 60.13 58 SER A N 1
ATOM 239 C CA . SER A 1 58 ? 47.707 23.574 62.668 1.00 61.83 58 SER A CA 1
ATOM 240 C C . SER A 1 58 ? 47.502 24.379 61.372 1.00 62.33 58 SER A C 1
ATOM 241 O O . SER A 1 58 ? 47.026 25.522 61.404 1.00 61.71 58 SER A O 1
ATOM 244 N N . TYR A 1 59 ? 47.869 23.750 60.244 1.00 62.66 59 TYR A N 1
ATOM 245 C CA . TYR A 1 59 ? 47.759 24.311 58.886 1.00 62.34 59 TYR A CA 1
ATOM 246 C C . TYR A 1 59 ? 46.284 24.561 58.473 1.00 62.98 59 TYR A C 1
ATOM 247 O O . TYR A 1 59 ? 45.564 23.621 58.105 1.00 63.11 59 TYR A O 1
ATOM 256 N N . ARG A 1 60 ? 45.846 25.820 58.547 1.00 63.31 60 ARG A N 1
ATOM 257 C CA . ARG A 1 60 ? 44.472 26.211 58.191 1.00 64.12 60 ARG A CA 1
ATOM 258 C C . ARG A 1 60 ? 44.314 26.403 56.677 1.00 64.79 60 ARG A C 1
ATOM 259 O O . ARG A 1 60 ? 45.204 26.947 56.014 1.00 65.50 60 ARG A O 1
ATOM 267 N N . LYS A 1 61 ? 43.155 25.975 56.163 1.00 64.93 61 LYS A N 1
ATOM 268 C CA . LYS A 1 61 ? 42.793 26.039 54.744 1.00 64.14 61 LYS A CA 1
ATOM 269 C C . LYS A 1 61 ? 43.021 27.386 54.103 1.00 62.61 61 LYS A C 1
ATOM 270 O O . LYS A 1 61 ? 42.618 28.417 54.646 1.00 61.73 61 LYS A O 1
ATOM 276 N N . SER A 1 62 ? 43.700 27.347 52.957 1.00 62.09 62 SER A N 1
ATOM 277 C CA . SER A 1 62 ? 44.067 28.531 52.182 1.00 61.69 62 SER A CA 1
ATOM 278 C C . SER A 1 62 ? 42.896 29.350 51.683 1.00 61.01 62 SER A C 1
ATOM 279 O O . SER A 1 62 ? 42.999 30.568 51.569 1.00 60.66 62 SER A O 1
ATOM 282 N N . ALA A 1 63 ? 41.778 28.675 51.434 1.00 60.66 63 ALA A N 1
ATOM 283 C CA . ALA A 1 63 ? 40.551 29.314 50.960 1.00 60.85 63 ALA A CA 1
ATOM 284 C C . ALA A 1 63 ? 39.978 30.274 52.005 1.00 60.10 63 ALA A C 1
ATOM 285 O O . ALA A 1 63 ? 39.528 31.376 51.676 1.00 59.26 63 ALA A O 1
ATOM 287 N N . LYS A 1 64 ? 40.069 29.857 53.267 1.00 59.94 64 LYS A N 1
ATOM 288 C CA . LYS A 1 64 ? 39.573 30.625 54.405 1.00 59.63 64 LYS A CA 1
ATOM 289 C C . LYS A 1 64 ? 40.454 31.828 54.685 1.00 58.24 64 LYS A C 1
ATOM 290 O O . LYS A 1 64 ? 39.955 32.908 54.998 1.00 58.11 64 LYS A O 1
ATOM 296 N N . SER A 1 65 ? 41.763 31.633 54.526 1.00 57.43 65 SER A N 1
ATOM 297 C CA . SER A 1 65 ? 42.761 32.676 54.757 1.00 56.95 65 SER A CA 1
ATOM 298 C C . SER A 1 65 ? 42.528 33.827 53.797 1.00 55.37 65 SER A C 1
ATOM 299 O O . SER A 1 65 ? 42.244 34.935 54.232 1.00 54.68 65 SER A O 1
ATOM 302 N N . VAL A 1 66 ? 42.503 33.506 52.503 1.00 54.64 66 VAL A N 1
ATOM 303 C CA . VAL A 1 66 ? 42.288 34.468 51.422 1.00 53.27 66 VAL A CA 1
ATOM 304 C C . VAL A 1 66 ? 40.896 35.094 51.515 1.00 52.78 66 VAL A C 1
ATOM 305 O O . VAL A 1 66 ? 40.749 36.298 51.326 1.00 52.91 66 VAL A O 1
ATOM 309 N N . GLY A 1 67 ? 39.910 34.282 51.892 1.00 52.59 67 GLY A N 1
ATOM 310 C CA . GLY A 1 67 ? 38.538 34.747 52.027 1.00 53.70 67 GLY A CA 1
ATOM 311 C C . GLY A 1 67 ? 38.385 35.872 53.034 1.00 54.11 67 GLY A C 1
ATOM 312 O O . GLY A 1 67 ? 37.712 36.869 52.755 1.00 54.51 67 GLY A O 1
ATOM 313 N N . ASN A 1 68 ? 39.070 35.728 54.170 1.00 54.35 68 ASN A N 1
ATOM 314 C CA . ASN A 1 68 ? 39.060 36.718 55.248 1.00 54.48 68 ASN A CA 1
ATOM 315 C C . ASN A 1 68 ? 39.900 37.939 54.896 1.00 54.80 68 ASN A C 1
ATOM 316 O O . ASN A 1 68 ? 39.530 39.057 55.250 1.00 54.38 68 ASN A O 1
ATOM 321 N N . ILE A 1 69 ? 41.005 37.723 54.173 1.00 56.22 69 ILE A N 1
ATOM 322 C CA . ILE A 1 69 ? 41.901 38.809 53.744 1.00 57.43 69 ILE A CA 1
ATOM 323 C C . ILE A 1 69 ? 41.158 39.686 52.737 1.00 58.14 69 ILE A C 1
ATOM 324 O O . ILE A 1 69 ? 41.308 40.904 52.757 1.00 57.29 69 ILE A O 1
ATOM 329 N N . MET A 1 70 ? 40.320 39.058 51.910 1.00 59.97 70 MET A N 1
ATOM 330 C CA . MET A 1 70 ? 39.546 39.774 50.898 1.00 62.19 70 MET A CA 1
ATOM 331 C C . MET A 1 70 ? 38.294 40.442 51.445 1.00 64.30 70 MET A C 1
ATOM 332 O O . MET A 1 70 ? 38.021 41.602 51.118 1.00 65.03 70 MET A O 1
ATOM 337 N N . GLY A 1 71 ? 37.556 39.711 52.283 1.00 66.69 71 GLY A N 1
ATOM 338 C CA . GLY A 1 71 ? 36.328 40.226 52.879 1.00 70.36 71 GLY A CA 1
ATOM 339 C C . GLY A 1 71 ? 36.491 41.317 53.935 1.00 71.83 71 GLY A C 1
ATOM 340 O O . GLY A 1 71 ? 35.580 42.133 54.155 1.00 71.48 71 GLY A O 1
ATOM 341 N N . ASN A 1 72 ? 37.655 41.341 54.581 1.00 72.67 72 ASN A N 1
ATOM 342 C CA . ASN A 1 72 ? 37.920 42.330 55.610 1.00 73.72 72 ASN A CA 1
ATOM 343 C C . ASN A 1 72 ? 38.947 43.391 55.234 1.00 74.49 72 ASN A C 1
ATOM 344 O O . ASN A 1 72 ? 38.753 44.548 55.585 1.00 74.66 72 ASN A O 1
ATOM 349 N N . PHE A 1 73 ? 39.994 43.030 54.479 1.00 74.82 73 PHE A N 1
ATOM 350 C CA . PHE A 1 73 ? 41.069 43.987 54.152 1.00 75.18 73 PHE A CA 1
ATOM 351 C C . PHE A 1 73 ? 41.411 44.395 52.715 1.00 76.65 73 PHE A C 1
ATOM 352 O O . PHE A 1 73 ? 41.541 45.590 52.447 1.00 75.89 73 PHE A O 1
ATOM 360 N N . HIS A 1 74 ? 41.591 43.423 51.814 1.00 79.59 74 HIS A N 1
ATOM 361 C CA . HIS A 1 74 ? 41.990 43.678 50.410 1.00 82.45 74 HIS A CA 1
ATOM 362 C C . HIS A 1 74 ? 40.980 43.202 49.332 1.00 83.38 74 HIS A C 1
ATOM 363 O O . HIS A 1 74 ? 40.990 42.031 48.952 1.00 82.73 74 HIS A O 1
ATOM 370 N N . PRO A 1 75 ? 40.161 44.123 48.769 1.00 84.91 75 PRO A N 1
ATOM 371 C CA . PRO A 1 75 ? 39.165 43.777 47.740 1.00 86.29 75 PRO A CA 1
ATOM 372 C C . PRO A 1 75 ? 39.614 43.967 46.266 1.00 87.02 75 PRO A C 1
ATOM 373 O O . PRO A 1 75 ? 38.933 44.649 45.484 1.00 87.08 75 PRO A O 1
ATOM 377 N N . HIS A 1 76 ? 40.746 43.367 45.889 1.00 87.54 76 HIS A N 1
ATOM 378 C CA . HIS A 1 76 ? 41.273 43.501 44.523 1.00 87.65 76 HIS A CA 1
ATOM 379 C C . HIS A 1 76 ? 41.478 42.168 43.787 1.00 86.52 76 HIS A C 1
ATOM 380 O O . HIS A 1 76 ? 42.518 41.940 43.152 1.00 86.57 76 HIS A O 1
ATOM 387 N N . GLY A 1 77 ? 40.471 41.298 43.866 1.00 85.08 77 GLY A N 1
ATOM 388 C CA . GLY A 1 77 ? 40.534 40.000 43.208 1.00 83.74 77 GLY A CA 1
ATOM 389 C C . GLY A 1 77 ? 41.328 38.982 43.999 1.00 82.65 77 GLY A C 1
ATOM 390 O O . GLY A 1 77 ? 42.397 39.305 44.529 1.00 81.90 77 GLY A O 1
ATOM 391 N N . ASP A 1 78 ? 40.819 37.750 44.052 1.00 81.77 78 ASP A N 1
ATOM 392 C CA . ASP A 1 78 ? 41.461 36.664 44.796 1.00 81.01 78 ASP A CA 1
ATOM 393 C C . ASP A 1 78 ? 42.841 36.238 44.284 1.00 79.96 78 ASP A C 1
ATOM 394 O O . ASP A 1 78 ? 43.730 35.944 45.092 1.00 80.34 78 ASP A O 1
ATOM 399 N N . SER A 1 79 ? 43.031 36.245 42.962 1.00 77.76 79 SER A N 1
ATOM 400 C CA . SER A 1 79 ? 44.323 35.882 42.384 1.00 75.13 79 SER A CA 1
ATOM 401 C C . SER A 1 79 ? 45.178 37.138 42.215 1.00 73.31 79 SER A C 1
ATOM 402 O O . SER A 1 79 ? 45.161 37.805 41.176 1.00 72.88 79 SER A O 1
ATOM 405 N N . SER A 1 80 ? 45.850 37.467 43.317 1.00 71.36 80 SER A N 1
ATOM 406 C CA . SER A 1 80 ? 46.751 38.610 43.499 1.00 69.78 80 SER A CA 1
ATOM 407 C C . SER A 1 80 ? 47.210 38.472 44.946 1.00 68.92 80 SER A C 1
ATOM 408 O O . SER A 1 80 ? 48.310 38.895 45.314 1.00 68.20 80 SER A O 1
ATOM 411 N N . ILE A 1 81 ? 46.312 37.890 45.749 1.00 68.23 81 ILE A N 1
ATOM 412 C CA . ILE A 1 81 ? 46.485 37.639 47.185 1.00 67.06 81 ILE A CA 1
ATOM 413 C C . ILE A 1 81 ? 47.156 36.282 47.404 1.00 64.80 81 ILE A C 1
ATOM 414 O O . ILE A 1 81 ? 48.130 36.175 48.157 1.00 63.16 81 ILE A O 1
ATOM 419 N N . TYR A 1 82 ? 46.622 35.259 46.735 1.00 63.05 82 TYR A N 1
ATOM 420 C CA . TYR A 1 82 ? 47.144 33.900 46.816 1.00 61.66 82 TYR A CA 1
ATOM 421 C C . TYR A 1 82 ? 48.552 33.835 46.244 1.00 61.23 82 TYR A C 1
ATOM 422 O O . TYR A 1 82 ? 49.386 33.110 46.766 1.00 61.82 82 TYR A O 1
ATOM 431 N N . ASP A 1 83 ? 48.798 34.621 45.194 1.00 60.59 83 ASP A N 1
ATOM 432 C CA . ASP A 1 83 ? 50.093 34.701 44.506 1.00 58.08 83 ASP A CA 1
ATOM 433 C C . ASP A 1 83 ? 51.174 35.290 45.407 1.00 55.61 83 ASP A C 1
ATOM 434 O O . ASP A 1 83 ? 52.329 34.857 45.378 1.00 53.55 83 ASP A O 1
ATOM 439 N N . ALA A 1 84 ? 50.757 36.248 46.234 1.00 54.29 84 ALA A N 1
ATOM 440 C CA . ALA A 1 84 ? 51.621 36.937 47.191 1.00 52.87 84 ALA A CA 1
ATOM 441 C C . ALA A 1 84 ? 51.908 35.997 48.346 1.00 51.73 84 ALA A C 1
ATOM 442 O O . ALA A 1 84 ? 53.053 35.852 48.780 1.00 50.80 84 ALA A O 1
ATOM 444 N N . MET A 1 85 ? 50.853 35.294 48.755 1.00 51.70 85 MET A N 1
ATOM 445 C CA . MET A 1 85 ? 50.878 34.329 49.843 1.00 50.92 85 MET A CA 1
ATOM 446 C C . MET A 1 85 ? 51.631 33.059 49.468 1.00 49.63 85 MET A C 1
ATOM 447 O O . MET A 1 85 ? 52.121 32.338 50.342 1.00 50.84 85 MET A O 1
ATOM 452 N N . VAL A 1 86 ? 51.708 32.792 48.166 1.00 47.88 86 VAL A N 1
ATOM 453 C CA . VAL A 1 86 ? 52.418 31.628 47.670 1.00 46.85 86 VAL A CA 1
ATOM 454 C C . VAL A 1 86 ? 53.907 31.974 47.546 1.00 46.70 86 VAL A C 1
ATOM 455 O O . VAL A 1 86 ? 54.755 31.112 47.754 1.00 47.09 86 VAL A O 1
ATOM 459 N N . ARG A 1 87 ? 54.209 33.255 47.306 1.00 46.57 87 ARG A N 1
ATOM 460 C CA . ARG A 1 87 ? 55.590 33.724 47.174 1.00 46.58 87 ARG A CA 1
ATOM 461 C C . ARG A 1 87 ? 56.326 33.711 48.519 1.00 47.07 87 ARG A C 1
ATOM 462 O O . ARG A 1 87 ? 57.496 33.338 48.586 1.00 45.48 87 ARG A O 1
ATOM 470 N N . MET A 1 88 ? 55.605 34.033 49.591 1.00 49.31 88 MET A N 1
ATOM 471 C CA . MET A 1 88 ? 56.175 34.059 50.943 1.00 51.68 88 MET A CA 1
ATOM 472 C C . MET A 1 88 ? 56.325 32.675 51.567 1.00 52.58 88 MET A C 1
ATOM 473 O O . MET A 1 88 ? 56.576 32.564 52.763 1.00 52.71 88 MET A O 1
ATOM 478 N N . SER A 1 89 ? 56.129 31.632 50.763 1.00 54.37 89 SER A N 1
ATOM 479 C CA . SER A 1 89 ? 56.239 30.247 51.214 1.00 55.81 89 SER A CA 1
ATOM 480 C C . SER A 1 89 ? 57.182 29.448 50.328 1.00 57.45 89 SER A C 1
ATOM 481 O O . SER A 1 89 ? 57.273 28.217 50.443 1.00 58.60 89 SER A O 1
ATOM 484 N N . GLN A 1 90 ? 57.854 30.170 49.429 1.00 58.28 90 GLN A N 1
ATOM 485 C CA . GLN A 1 90 ? 58.830 29.607 48.496 1.00 58.37 90 GLN A CA 1
ATOM 486 C C . GLN A 1 90 ? 60.233 30.005 48.977 1.00 58.80 90 GLN A C 1
ATOM 487 O O . GLN A 1 90 ? 60.545 31.200 49.074 1.00 57.83 90 GLN A O 1
ATOM 493 N N . ASN A 1 91 ? 61.055 29.002 49.318 1.00 59.71 91 ASN A N 1
ATOM 494 C CA . ASN A 1 91 ? 62.428 29.226 49.808 1.00 59.05 91 ASN A CA 1
ATOM 495 C C . ASN A 1 91 ? 63.448 29.510 48.693 1.00 59.48 91 ASN A C 1
ATOM 496 O O . ASN A 1 91 ? 64.650 29.627 48.937 1.00 58.95 91 ASN A O 1
ATOM 501 N N . TRP A 1 92 ? 62.931 29.611 47.471 1.00 60.00 92 TRP A N 1
ATOM 502 C CA . TRP A 1 92 ? 63.713 29.930 46.286 1.00 60.63 92 TRP A CA 1
ATOM 503 C C . TRP A 1 92 ? 63.491 31.405 45.935 1.00 61.02 92 TRP A C 1
ATOM 504 O O . TRP A 1 92 ? 64.216 31.970 45.109 1.00 61.05 92 TRP A O 1
ATOM 515 N N . LYS A 1 93 ? 62.524 32.026 46.622 1.00 61.23 93 LYS A N 1
ATOM 516 C CA . LYS A 1 93 ? 62.167 33.437 46.435 1.00 60.79 93 LYS A CA 1
ATOM 517 C C . LYS A 1 93 ? 62.528 34.323 47.647 1.00 61.08 93 LYS A C 1
ATOM 518 O O . LYS A 1 93 ? 63.394 35.201 47.541 1.00 61.47 93 LYS A O 1
ATOM 524 N N . ASN A 1 94 ? 61.848 34.125 48.778 1.00 61.02 94 ASN A N 1
ATOM 525 C CA . ASN A 1 94 ? 62.140 34.876 50.009 1.00 60.99 94 ASN A CA 1
ATOM 526 C C . ASN A 1 94 ? 63.236 34.072 50.736 1.00 61.32 94 ASN A C 1
ATOM 527 O O . ASN A 1 94 ? 63.235 32.835 50.655 1.00 62.09 94 ASN A O 1
ATOM 532 N N . ARG A 1 95 ? 64.193 34.748 51.384 1.00 60.47 95 ARG A N 1
ATOM 533 C CA . ARG A 1 95 ? 65.278 34.048 52.104 1.00 61.28 95 ARG A CA 1
ATOM 534 C C . ARG A 1 95 ? 64.733 33.338 53.352 1.00 62.64 95 ARG A C 1
ATOM 535 O O . ARG A 1 95 ? 64.963 32.132 53.544 1.00 63.25 95 ARG A O 1
ATOM 543 N N . GLU A 1 96 ? 64.066 34.114 54.208 1.00 63.16 96 GLU A N 1
ATOM 544 C CA . GLU A 1 96 ? 63.444 33.624 55.439 1.00 62.29 96 GLU A CA 1
ATOM 545 C C . GLU A 1 96 ? 61.943 33.796 55.191 1.00 60.80 96 GLU A C 1
ATOM 546 O O . GLU A 1 96 ? 61.405 34.901 55.330 1.00 60.79 96 GLU A O 1
ATOM 552 N N . ILE A 1 97 ? 61.288 32.704 54.786 1.00 58.98 97 ILE A N 1
ATOM 553 C CA . ILE A 1 97 ? 59.853 32.688 54.466 1.00 57.44 97 ILE A CA 1
ATOM 554 C C . ILE A 1 97 ? 58.905 33.151 55.578 1.00 56.18 97 ILE A C 1
ATOM 555 O O . ILE A 1 97 ? 59.165 32.930 56.760 1.00 57.35 97 ILE A O 1
ATOM 560 N N . LEU A 1 98 ? 57.841 33.853 55.193 1.00 53.73 98 LEU A N 1
ATOM 561 C CA . LEU A 1 98 ? 56.885 34.375 56.164 1.00 51.85 98 LEU A CA 1
ATOM 562 C C . LEU A 1 98 ? 55.564 33.595 56.258 1.00 51.46 98 LEU A C 1
ATOM 563 O O . LEU A 1 98 ? 54.745 33.825 57.154 1.00 50.63 98 LEU A O 1
ATOM 568 N N . VAL A 1 99 ? 55.373 32.669 55.322 1.00 50.93 99 VAL A N 1
ATOM 569 C CA . VAL A 1 99 ? 54.197 31.800 55.264 1.00 50.01 99 VAL A CA 1
ATOM 570 C C . VAL A 1 99 ? 54.752 30.377 55.099 1.00 50.69 99 VAL A C 1
ATOM 571 O O . VAL A 1 99 ? 55.775 30.175 54.444 1.00 50.41 99 VAL A O 1
ATOM 575 N N . GLU A 1 100 ? 54.112 29.412 55.751 1.00 51.08 100 GLU A N 1
ATOM 576 C CA . GLU A 1 100 ? 54.521 28.014 55.677 1.00 52.65 100 GLU A CA 1
ATOM 577 C C . GLU A 1 100 ? 53.397 27.263 54.970 1.00 52.46 100 GLU A C 1
ATOM 578 O O . GLU A 1 100 ? 52.258 27.283 55.435 1.00 51.93 100 GLU A O 1
ATOM 584 N N . MET A 1 101 ? 53.705 26.618 53.845 1.00 52.67 101 MET A N 1
ATOM 585 C CA . MET A 1 101 ? 52.680 25.900 53.098 1.00 54.28 101 MET A CA 1
ATOM 586 C C . MET A 1 101 ? 52.871 24.399 52.992 1.00 57.09 101 MET A C 1
ATOM 587 O O . MET A 1 101 ? 53.909 23.920 52.526 1.00 57.27 101 MET A O 1
ATOM 592 N N . HIS A 1 102 ? 51.832 23.675 53.417 1.00 61.15 102 HIS A N 1
ATOM 593 C CA . HIS A 1 102 ? 51.776 22.206 53.392 1.00 64.41 102 HIS A CA 1
ATOM 594 C C . HIS A 1 102 ? 51.179 21.797 52.048 1.00 66.09 102 HIS A C 1
ATOM 595 O O . HIS A 1 102 ? 50.040 22.173 51.724 1.00 65.97 102 HIS A O 1
ATOM 602 N N . GLY A 1 103 ? 51.957 21.040 51.277 1.00 67.26 103 GLY A N 1
ATOM 603 C CA . GLY A 1 103 ? 51.506 20.595 49.972 1.00 69.40 103 GLY A CA 1
ATOM 604 C C . GLY A 1 103 ? 52.203 21.307 48.829 1.00 70.13 103 GLY A C 1
ATOM 605 O O . GLY A 1 103 ? 53.248 21.938 49.028 1.00 69.61 103 GLY A O 1
ATOM 606 N N . ASN A 1 104 ? 51.593 21.237 47.645 1.00 71.35 104 ASN A N 1
ATOM 607 C CA . ASN A 1 104 ? 52.143 21.832 46.430 1.00 73.15 104 ASN A CA 1
ATOM 608 C C . ASN A 1 104 ? 52.050 23.357 46.302 1.00 73.51 104 ASN A C 1
ATOM 609 O O . ASN A 1 104 ? 50.976 23.925 46.066 1.00 73.80 104 ASN A O 1
ATOM 614 N N . ASN A 1 105 ? 53.215 23.987 46.440 1.00 73.25 105 ASN A N 1
ATOM 615 C CA . ASN A 1 105 ? 53.380 25.427 46.292 1.00 72.07 105 ASN A CA 1
ATOM 616 C C . ASN A 1 105 ? 54.550 25.673 45.330 1.00 72.53 105 ASN A C 1
ATOM 617 O O . ASN A 1 105 ? 54.872 26.818 45.014 1.00 72.18 105 ASN A O 1
ATOM 622 N N . GLY A 1 106 ? 55.109 24.571 44.815 1.00 73.75 106 GLY A N 1
ATOM 623 C CA . GLY A 1 106 ? 56.231 24.607 43.885 1.00 75.51 106 GLY A CA 1
ATOM 624 C C . GLY A 1 106 ? 57.554 24.158 44.492 1.00 76.93 106 GLY A C 1
ATOM 625 O O . GLY A 1 106 ? 57.825 24.453 45.659 1.00 75.95 106 GLY A O 1
ATOM 626 N N . SER A 1 107 ? 58.372 23.449 43.705 1.00 78.95 107 SER A N 1
ATOM 627 C CA . SER A 1 107 ? 59.687 22.956 44.155 1.00 81.44 107 SER A CA 1
ATOM 628 C C . SER A 1 107 ? 60.820 23.915 43.762 1.00 83.21 107 SER A C 1
ATOM 629 O O . SER A 1 107 ? 60.564 24.903 43.070 1.00 83.43 107 SER A O 1
ATOM 632 N N . MET A 1 108 ? 62.060 23.588 44.165 1.00 84.44 108 MET A N 1
ATOM 633 C CA . MET A 1 108 ? 63.291 24.387 43.914 1.00 85.08 108 MET A CA 1
ATOM 634 C C . MET A 1 108 ? 63.454 24.905 42.468 1.00 85.12 108 MET A C 1
ATOM 635 O O . MET A 1 108 ? 64.025 25.980 42.230 1.00 83.68 108 MET A O 1
ATOM 638 N N . ASP A 1 109 ? 62.909 24.135 41.526 1.00 86.08 109 ASP A N 1
ATOM 639 C CA . ASP A 1 109 ? 62.919 24.472 40.104 1.00 87.16 109 ASP A CA 1
ATOM 640 C C . ASP A 1 109 ? 61.693 25.329 39.746 1.00 87.98 109 ASP A C 1
ATOM 641 O O . ASP A 1 109 ? 60.965 25.786 40.639 1.00 88.29 109 ASP A O 1
ATOM 646 N N . GLY A 1 110 ? 61.464 25.533 38.446 1.00 88.37 110 GLY A N 1
ATOM 647 C CA . GLY A 1 110 ? 60.338 26.336 37.982 1.00 87.64 110 GLY A CA 1
ATOM 648 C C . GLY A 1 110 ? 58.981 25.655 38.041 1.00 86.68 110 GLY A C 1
ATOM 649 O O . GLY A 1 110 ? 58.063 26.048 37.311 1.00 87.03 110 GLY A O 1
ATOM 650 N N . ASP A 1 111 ? 58.855 24.661 38.928 1.00 85.24 111 ASP A N 1
ATOM 651 C CA . ASP A 1 111 ? 57.627 23.890 39.125 1.00 84.19 111 ASP A CA 1
ATOM 652 C C . ASP A 1 111 ? 56.439 24.736 39.623 1.00 83.69 111 ASP A C 1
ATOM 653 O O . ASP A 1 111 ? 56.552 25.432 40.646 1.00 83.70 111 ASP A O 1
ATOM 658 N N . PRO A 1 112 ? 55.309 24.728 38.866 1.00 82.04 112 PRO A N 1
ATOM 659 C CA . PRO A 1 112 ? 54.072 25.465 39.163 1.00 80.59 112 PRO A CA 1
ATOM 660 C C . PRO A 1 112 ? 53.300 25.050 40.434 1.00 79.22 112 PRO A C 1
ATOM 661 O O . PRO A 1 112 ? 53.374 23.889 40.860 1.00 80.23 112 PRO A O 1
ATOM 665 N N . PRO A 1 113 ? 52.585 26.008 41.077 1.00 77.11 113 PRO A N 1
ATOM 666 C CA . PRO A 1 113 ? 51.821 25.691 42.292 1.00 75.16 113 PRO A CA 1
ATOM 667 C C . PRO A 1 113 ? 50.441 25.107 41.998 1.00 73.16 113 PRO A C 1
ATOM 668 O O . PRO A 1 113 ? 50.061 24.950 40.838 1.00 73.55 113 PRO A O 1
ATOM 672 N N . ALA A 1 114 ? 49.701 24.809 43.061 1.00 70.44 114 ALA A N 1
ATOM 673 C CA . ALA A 1 114 ? 48.349 24.283 42.950 1.00 67.65 114 ALA A CA 1
ATOM 674 C C . ALA A 1 114 ? 47.377 25.460 43.106 1.00 66.54 114 ALA A C 1
ATOM 675 O O . ALA A 1 114 ? 47.777 26.617 42.963 1.00 65.43 114 ALA A O 1
ATOM 677 N N . ALA A 1 115 ? 46.098 25.160 43.327 1.00 66.96 115 ALA A N 1
ATOM 678 C CA . ALA A 1 115 ? 45.063 26.183 43.536 1.00 67.03 115 ALA A CA 1
ATOM 679 C C . ALA A 1 115 ? 44.786 26.272 45.038 1.00 66.50 115 ALA A C 1
ATOM 680 O O . ALA A 1 115 ? 45.054 25.311 45.771 1.00 65.53 115 ALA A O 1
ATOM 682 N N . MET A 1 116 ? 44.204 27.393 45.482 1.00 66.34 116 MET A N 1
ATOM 683 C CA . MET A 1 116 ? 43.897 27.639 46.906 1.00 66.75 116 MET A CA 1
ATOM 684 C C . MET A 1 116 ? 43.038 26.590 47.610 1.00 67.24 116 MET A C 1
ATOM 685 O O . MET A 1 116 ? 43.014 26.489 48.842 1.00 66.87 116 MET A O 1
ATOM 690 N N . ARG A 1 117 ? 42.425 25.754 46.784 1.00 68.17 117 ARG A N 1
ATOM 691 C CA . ARG A 1 117 ? 41.555 24.666 47.186 1.00 69.10 117 ARG A CA 1
ATOM 692 C C . ARG A 1 117 ? 42.381 23.475 47.673 1.00 68.49 117 ARG A C 1
ATOM 693 O O . ARG A 1 117 ? 42.030 22.833 48.664 1.00 68.54 117 ARG A O 1
ATOM 701 N N . TYR A 1 118 ? 43.524 23.260 47.024 1.00 67.89 118 TYR A N 1
ATOM 702 C CA . TYR A 1 118 ? 44.399 22.131 47.323 1.00 67.50 118 TYR A CA 1
ATOM 703 C C . TYR A 1 118 ? 45.536 22.375 48.303 1.00 67.09 118 TYR A C 1
ATOM 704 O O . TYR A 1 118 ? 46.308 21.454 48.606 1.00 66.15 118 TYR A O 1
ATOM 713 N N . THR A 1 119 ? 45.631 23.607 48.806 1.00 67.28 119 THR A N 1
ATOM 714 C CA . THR A 1 119 ? 46.666 23.963 49.781 1.00 67.42 119 THR A CA 1
ATOM 715 C C . THR A 1 119 ? 46.098 24.423 51.116 1.00 67.29 119 THR A C 1
ATOM 716 O O . THR A 1 119 ? 44.929 24.811 51.228 1.00 67.82 119 THR A O 1
ATOM 720 N N . GLU A 1 120 ? 46.971 24.387 52.116 1.00 66.40 120 GLU A N 1
ATOM 721 C CA . GLU A 1 120 ? 46.677 24.775 53.488 1.00 65.17 120 GLU A CA 1
ATOM 722 C C . GLU A 1 120 ? 47.938 25.476 53.994 1.00 64.31 120 GLU A C 1
ATOM 723 O O . GLU A 1 120 ? 49.059 25.069 53.659 1.00 63.92 120 GLU A O 1
ATOM 729 N N . ALA A 1 121 ? 47.757 26.535 54.781 1.00 63.17 121 ALA A N 1
ATOM 730 C CA . ALA A 1 121 ? 48.889 27.312 55.281 1.00 61.92 121 ALA A CA 1
ATOM 731 C C . ALA A 1 121 ? 48.775 27.913 56.683 1.00 61.18 121 ALA A C 1
ATOM 732 O O . ALA A 1 121 ? 47.714 27.899 57.312 1.00 61.57 121 ALA A O 1
ATOM 734 N N . ARG A 1 122 ? 49.912 28.438 57.143 1.00 59.40 122 ARG A N 1
ATOM 735 C CA . ARG A 1 122 ? 50.077 29.111 58.435 1.00 56.50 122 ARG A CA 1
ATOM 736 C C . ARG A 1 122 ? 51.285 30.032 58.326 1.00 54.24 122 ARG A C 1
ATOM 737 O O . ARG A 1 122 ? 51.888 30.135 57.261 1.00 54.72 122 ARG A O 1
ATOM 745 N N . LEU A 1 123 ? 51.615 30.734 59.401 1.00 51.58 123 LEU A N 1
ATOM 746 C CA . LEU A 1 123 ? 52.785 31.599 59.379 1.00 51.40 123 LEU A CA 1
ATOM 747 C C . LEU A 1 123 ? 53.973 30.852 59.980 1.00 53.25 123 LEU A C 1
ATOM 748 O O . LEU A 1 123 ? 53.781 29.929 60.770 1.00 54.61 123 LEU A O 1
ATOM 753 N N . SER A 1 124 ? 55.191 31.200 59.553 1.00 53.47 124 SER A N 1
ATOM 754 C CA . SER A 1 124 ? 56.408 30.579 60.086 1.00 52.70 124 SER A CA 1
ATOM 755 C C . SER A 1 124 ? 56.753 31.315 61.379 1.00 53.41 124 SER A C 1
ATOM 756 O O . SER A 1 124 ? 56.254 32.427 61.620 1.00 52.05 124 SER A O 1
ATOM 759 N N . GLU A 1 125 ? 57.618 30.707 62.192 1.00 54.04 125 GLU A N 1
ATOM 760 C CA . GLU A 1 125 ? 58.023 31.270 63.482 1.00 53.91 125 GLU A CA 1
ATOM 761 C C . GLU A 1 125 ? 58.602 32.672 63.385 1.00 54.03 125 GLU A C 1
ATOM 762 O O . GLU A 1 125 ? 58.186 33.564 64.127 1.00 55.30 125 GLU A O 1
ATOM 768 N N . ILE A 1 126 ? 59.462 32.871 62.385 1.00 53.05 126 ILE A N 1
ATOM 769 C CA . ILE A 1 126 ? 60.147 34.140 62.136 1.00 52.06 126 ILE A CA 1
ATOM 770 C C . ILE A 1 126 ? 59.216 35.283 61.703 1.00 51.66 126 ILE A C 1
ATOM 771 O O . ILE A 1 126 ? 59.524 36.464 61.907 1.00 51.86 126 ILE A O 1
ATOM 776 N N . ALA A 1 127 ? 58.061 34.913 61.151 1.00 50.77 127 ALA A N 1
ATOM 777 C CA . ALA A 1 127 ? 57.060 35.876 60.705 1.00 50.56 127 ALA A CA 1
ATOM 778 C C . ALA A 1 127 ? 56.411 36.505 61.924 1.00 50.76 127 ALA A C 1
ATOM 779 O O . ALA A 1 127 ? 56.052 37.682 61.904 1.00 50.91 127 ALA A O 1
ATOM 781 N N . GLY A 1 128 ? 56.343 35.714 63.000 1.00 50.72 128 GLY A N 1
ATOM 782 C CA . GLY A 1 128 ? 55.770 36.144 64.265 1.00 49.63 128 GLY A CA 1
ATOM 783 C C . GLY A 1 128 ? 56.587 37.251 64.894 1.00 50.25 128 GLY A C 1
ATOM 784 O O . GLY A 1 128 ? 56.052 38.080 65.630 1.00 51.00 128 GLY A O 1
ATOM 785 N N . TYR A 1 129 ? 57.872 37.294 64.535 1.00 50.97 129 TYR A N 1
ATOM 786 C CA . TYR A 1 129 ? 58.809 38.307 65.022 1.00 50.71 129 TYR A CA 1
ATOM 787 C C . TYR A 1 129 ? 58.641 39.658 64.328 1.00 48.98 129 TYR A C 1
ATOM 788 O O . TYR A 1 129 ? 59.241 40.659 64.736 1.00 49.23 129 TYR A O 1
ATOM 797 N N . LEU A 1 130 ? 57.825 39.677 63.276 1.00 46.72 130 LEU A N 1
ATOM 798 C CA . LEU A 1 130 ? 57.520 40.910 62.564 1.00 45.18 130 LEU A CA 1
ATOM 799 C C . LEU A 1 130 ? 56.334 41.562 63.261 1.00 44.59 130 LEU A C 1
ATOM 800 O O . LEU A 1 130 ? 56.290 42.775 63.455 1.00 42.73 130 LEU A O 1
ATOM 805 N N . LEU A 1 131 ? 55.421 40.694 63.695 1.00 44.95 131 LEU A N 1
ATOM 806 C CA . LEU A 1 131 ? 54.190 41.040 64.385 1.00 44.98 131 LEU A CA 1
ATOM 807 C C . LEU A 1 131 ? 54.374 41.121 65.896 1.00 47.34 131 LEU A C 1
ATOM 808 O O . LEU A 1 131 ? 53.401 41.333 66.616 1.00 49.49 131 LEU A O 1
ATOM 813 N N . GLN A 1 132 ? 55.612 40.944 66.373 1.00 49.36 132 GLN A N 1
ATOM 814 C CA . GLN A 1 132 ? 55.954 41.002 67.809 1.00 49.57 132 GLN A CA 1
ATOM 815 C C . GLN A 1 132 ? 55.629 42.386 68.349 1.00 48.67 132 GLN A C 1
ATOM 816 O O . GLN A 1 132 ? 56.167 43.363 67.854 1.00 49.17 132 GLN A O 1
ATOM 822 N N . ASP A 1 133 ? 54.783 42.431 69.381 1.00 48.22 133 ASP A N 1
ATOM 823 C CA . ASP A 1 133 ? 54.307 43.648 70.068 1.00 49.05 133 ASP A CA 1
ATOM 824 C C . ASP A 1 133 ? 53.220 44.443 69.327 1.00 49.09 133 ASP A C 1
ATOM 825 O O . ASP A 1 133 ? 53.016 45.621 69.622 1.00 48.90 133 ASP A O 1
ATOM 830 N N . ILE A 1 134 ? 52.476 43.778 68.437 1.00 49.97 134 ILE A N 1
ATOM 831 C CA . ILE A 1 134 ? 51.405 44.396 67.622 1.00 51.44 134 ILE A CA 1
ATOM 832 C C . ILE A 1 134 ? 50.315 45.175 68.393 1.00 53.30 134 ILE A C 1
ATOM 833 O O . ILE A 1 134 ? 50.103 46.376 68.160 1.00 51.60 134 ILE A O 1
ATOM 838 N N . GLU A 1 135 ? 49.687 44.479 69.339 1.00 56.18 135 GLU A N 1
ATOM 839 C CA . GLU A 1 135 ? 48.601 44.992 70.184 1.00 58.07 135 GLU A CA 1
ATOM 840 C C . GLU A 1 135 ? 48.993 45.933 71.318 1.00 56.56 135 GLU A C 1
ATOM 841 O O . GLU A 1 135 ? 48.123 46.531 71.954 1.00 56.88 135 GLU A O 1
ATOM 847 N N . LYS A 1 136 ? 50.297 46.075 71.547 1.00 54.56 136 LYS A N 1
ATOM 848 C CA . LYS A 1 136 ? 50.832 46.922 72.609 1.00 52.53 136 LYS A CA 1
ATOM 849 C C . LYS A 1 136 ? 50.808 48.420 72.288 1.00 51.68 136 LYS A C 1
ATOM 850 O O . LYS A 1 136 ? 51.565 49.186 72.881 1.00 53.02 136 LYS A O 1
ATOM 856 N N . LYS A 1 137 ? 49.921 48.832 71.375 1.00 51.26 137 LYS A N 1
ATOM 857 C CA . LYS A 1 137 ? 49.759 50.231 70.915 1.00 51.62 137 LYS A CA 1
ATOM 858 C C . LYS A 1 137 ? 51.088 50.803 70.396 1.00 50.53 137 LYS A C 1
ATOM 859 O O . LYS A 1 137 ? 51.403 51.982 70.588 1.00 50.82 137 LYS A O 1
ATOM 865 N N . THR A 1 138 ? 51.853 49.932 69.740 1.00 49.28 138 THR A N 1
ATOM 866 C CA . THR A 1 138 ? 53.170 50.256 69.199 1.00 48.73 138 THR A CA 1
ATOM 867 C C . THR A 1 138 ? 53.178 50.916 67.829 1.00 49.42 138 THR A C 1
ATOM 868 O O . THR A 1 138 ? 53.900 51.889 67.605 1.00 48.88 138 THR A O 1
ATOM 872 N N . VAL A 1 139 ? 52.381 50.356 66.922 1.00 50.57 139 VAL A N 1
ATOM 873 C CA . VAL A 1 139 ? 52.282 50.814 65.532 1.00 50.16 139 VAL A CA 1
ATOM 874 C C . VAL A 1 139 ? 50.979 51.547 65.162 1.00 50.33 139 VAL A C 1
ATOM 875 O O . VAL A 1 139 ? 49.925 51.243 65.735 1.00 50.42 139 VAL A O 1
ATOM 879 N N . PRO A 1 140 ? 51.045 52.556 64.243 1.00 49.86 140 PRO A N 1
ATOM 880 C CA . PRO A 1 140 ? 49.832 53.284 63.848 1.00 49.22 140 PRO A CA 1
ATOM 881 C C . PRO A 1 140 ? 48.875 52.463 63.000 1.00 49.19 140 PRO A C 1
ATOM 882 O O . PRO A 1 140 ? 49.289 51.642 62.176 1.00 47.78 140 PRO A O 1
ATOM 886 N N . PHE A 1 141 ? 47.592 52.648 63.273 1.00 49.90 141 PHE A N 1
ATOM 887 C CA . PHE A 1 141 ? 46.547 51.956 62.546 1.00 51.09 141 PHE A CA 1
ATOM 888 C C . PHE A 1 141 ? 45.822 52.919 61.617 1.00 52.41 141 PHE A C 1
ATOM 889 O O . PHE A 1 141 ? 45.976 54.145 61.714 1.00 51.34 141 PHE A O 1
ATOM 897 N N . ALA A 1 142 ? 45.093 52.336 60.672 1.00 54.40 142 ALA A N 1
ATOM 898 C CA . ALA A 1 142 ? 44.319 53.077 59.685 1.00 55.25 142 ALA A CA 1
ATOM 899 C C . ALA A 1 142 ? 43.051 52.286 59.431 1.00 55.62 142 ALA A C 1
ATOM 900 O O . ALA A 1 142 ? 43.065 51.051 59.480 1.00 53.83 142 ALA A O 1
ATOM 901 N N . TRP A 1 143 ? 41.955 53.000 59.177 1.00 56.99 143 TRP A N 1
ATOM 902 C CA . TRP A 1 143 ? 40.671 52.363 58.917 1.00 59.03 143 TRP A CA 1
ATOM 903 C C . TRP A 1 143 ? 40.636 51.625 57.588 1.00 60.09 143 TRP A C 1
ATOM 904 O O . TRP A 1 143 ? 41.452 51.873 56.699 1.00 60.39 143 TRP A O 1
ATOM 915 N N . ASN A 1 144 ? 39.694 50.694 57.495 1.00 62.31 144 ASN A N 1
ATOM 916 C CA . ASN A 1 144 ? 39.466 49.827 56.341 1.00 64.26 144 ASN A CA 1
ATOM 917 C C . ASN A 1 144 ? 39.221 50.513 54.995 1.00 64.52 144 ASN A C 1
ATOM 918 O O . ASN A 1 144 ? 39.359 51.734 54.864 1.00 65.08 144 ASN A O 1
ATOM 923 N N . PHE A 1 145 ? 38.893 49.704 53.986 1.00 64.77 145 PHE A N 1
ATOM 924 C CA . PHE A 1 145 ? 38.576 50.215 52.656 1.00 66.05 145 PHE A CA 1
ATOM 925 C C . PHE A 1 145 ? 37.109 50.666 52.670 1.00 67.12 145 PHE A C 1
ATOM 926 O O . PHE A 1 145 ? 36.656 51.425 51.806 1.00 67.82 145 PHE A O 1
ATOM 934 N N . ASP A 1 146 ? 36.401 50.176 53.686 1.00 67.35 146 ASP A N 1
ATOM 935 C CA . ASP A 1 146 ? 34.987 50.438 53.907 1.00 67.91 146 ASP A CA 1
ATOM 936 C C . ASP A 1 146 ? 34.684 50.982 55.307 1.00 67.53 146 ASP A C 1
ATOM 937 O O . ASP A 1 146 ? 33.527 51.003 55.727 1.00 67.87 146 ASP A O 1
ATOM 942 N N . ASP A 1 147 ? 35.728 51.450 56.001 1.00 67.62 147 ASP A N 1
ATOM 943 C CA . ASP A 1 147 ? 35.649 52.006 57.365 1.00 67.45 147 ASP A CA 1
ATOM 944 C C . ASP A 1 147 ? 34.961 51.098 58.397 1.00 67.35 147 ASP A C 1
ATOM 945 O O . ASP A 1 147 ? 34.258 51.568 59.303 1.00 66.16 147 ASP A O 1
ATOM 950 N N . THR A 1 148 ? 35.194 49.793 58.242 1.00 68.01 148 THR A N 1
ATOM 951 C CA . THR A 1 148 ? 34.628 48.768 59.122 1.00 69.53 148 THR A CA 1
ATOM 952 C C . THR A 1 148 ? 35.576 48.282 60.217 1.00 70.24 148 THR A C 1
ATOM 953 O O . THR A 1 148 ? 35.151 48.080 61.360 1.00 70.92 148 THR A O 1
ATOM 957 N N . GLU A 1 149 ? 36.841 48.060 59.852 1.00 70.38 149 GLU A N 1
ATOM 958 C CA . GLU A 1 149 ? 37.871 47.588 60.786 1.00 69.56 149 GLU A CA 1
ATOM 959 C C . GLU A 1 149 ? 39.166 48.378 60.700 1.00 67.77 149 GLU A C 1
ATOM 960 O O . GLU A 1 149 ? 39.308 49.272 59.867 1.00 67.24 149 GLU A O 1
ATOM 966 N N . LYS A 1 150 ? 40.106 48.020 61.573 1.00 66.03 150 LYS A N 1
ATOM 967 C CA . LYS A 1 150 ? 41.416 48.659 61.656 1.00 63.16 150 LYS A CA 1
ATOM 968 C C . LYS A 1 150 ? 42.546 47.727 61.183 1.00 59.85 150 LYS A C 1
ATOM 969 O O . LYS A 1 150 ? 42.589 46.544 61.543 1.00 57.41 150 LYS A O 1
ATOM 975 N N . GLU A 1 151 ? 43.433 48.282 60.354 1.00 57.15 151 GLU A N 1
ATOM 976 C CA . GLU A 1 151 ? 44.592 47.575 59.802 1.00 53.93 151 GLU A CA 1
ATOM 977 C C . GLU A 1 151 ? 45.857 48.420 60.009 1.00 52.08 151 GLU A C 1
ATOM 978 O O . GLU A 1 151 ? 45.817 49.647 59.869 1.00 51.86 151 GLU A O 1
ATOM 984 N N . PRO A 1 152 ? 46.994 47.777 60.349 1.00 50.42 152 PRO A N 1
ATOM 985 C CA . PRO A 1 152 ? 48.247 48.489 60.575 1.00 49.06 152 PRO A CA 1
ATOM 986 C C . PRO A 1 152 ? 48.900 49.066 59.329 1.00 49.07 152 PRO A C 1
ATOM 987 O O . PRO A 1 152 ? 48.841 48.482 58.237 1.00 47.64 152 PRO A O 1
ATOM 991 N N . THR A 1 153 ? 49.524 50.221 59.533 1.00 48.85 153 THR A N 1
ATOM 992 C CA . THR A 1 153 ? 50.236 50.951 58.500 1.00 49.07 153 THR A CA 1
ATOM 993 C C . THR A 1 153 ? 51.636 50.344 58.322 1.00 49.19 153 THR A C 1
ATOM 994 O O . THR A 1 153 ? 52.202 50.384 57.229 1.00 49.88 153 THR A O 1
ATOM 998 N N . VAL A 1 154 ? 52.178 49.797 59.414 1.00 49.90 154 VAL A N 1
ATOM 999 C CA . VAL A 1 154 ? 53.491 49.115 59.467 1.00 49.63 154 VAL A CA 1
ATOM 1000 C C . VAL A 1 154 ? 53.535 48.099 60.599 1.00 49.75 154 VAL A C 1
ATOM 1001 O O . VAL A 1 154 ? 52.813 48.236 61.582 1.00 49.64 154 VAL A O 1
ATOM 1005 N N . LEU A 1 155 ? 54.376 47.078 60.454 1.00 50.32 155 LEU A N 1
ATOM 1006 C CA . LEU A 1 155 ? 54.521 46.060 61.490 1.00 51.06 155 LEU A CA 1
ATOM 1007 C C . LEU A 1 155 ? 55.688 46.427 62.416 1.00 53.19 155 LEU A C 1
ATOM 1008 O O . LEU A 1 155 ? 56.624 47.099 61.980 1.00 54.91 155 LEU A O 1
ATOM 1013 N N . PRO A 1 156 ? 55.611 46.067 63.718 1.00 54.04 156 PRO A N 1
ATOM 1014 C CA . PRO A 1 156 ? 56.680 46.374 64.688 1.00 54.26 156 PRO A CA 1
ATOM 1015 C C . PRO A 1 156 ? 58.098 45.784 64.492 1.00 53.72 156 PRO A C 1
ATOM 1016 O O . PRO A 1 156 ? 59.025 46.182 65.197 1.00 53.84 156 PRO A O 1
ATOM 1020 N N . ALA A 1 157 ? 58.241 44.865 63.530 1.00 53.06 157 ALA A N 1
ATOM 1021 C CA . ALA A 1 157 ? 59.499 44.202 63.128 1.00 52.86 157 ALA A CA 1
ATOM 1022 C C . ALA A 1 157 ? 60.707 44.072 64.057 1.00 52.85 157 ALA A C 1
ATOM 1023 O O . ALA A 1 157 ? 61.310 45.073 64.438 1.00 52.42 157 ALA A O 1
ATOM 1025 N N . ALA A 1 158 ? 61.095 42.830 64.347 1.00 53.51 158 ALA A N 1
ATOM 1026 C CA . ALA A 1 158 ? 62.255 42.562 65.196 1.00 54.21 158 ALA A CA 1
ATOM 1027 C C . ALA A 1 158 ? 63.516 42.264 64.370 1.00 55.32 158 ALA A C 1
ATOM 1028 O O . ALA A 1 158 ? 64.587 42.032 64.937 1.00 56.24 158 ALA A O 1
ATOM 1030 N N . PHE A 1 159 ? 63.375 42.276 63.038 1.00 55.31 159 PHE A N 1
ATOM 1031 C CA . PHE A 1 159 ? 64.485 42.076 62.086 1.00 55.68 159 PHE A CA 1
ATOM 1032 C C . PHE A 1 159 ? 64.200 42.903 60.809 1.00 55.74 159 PHE A C 1
ATOM 1033 O O . PHE A 1 159 ? 63.029 43.106 60.464 1.00 56.17 159 PHE A O 1
ATOM 1041 N N . PRO A 1 160 ? 65.251 43.407 60.109 1.00 54.85 160 PRO A N 1
ATOM 1042 C CA . PRO A 1 160 ? 65.033 44.207 58.889 1.00 53.93 160 PRO A CA 1
ATOM 1043 C C . PRO A 1 160 ? 64.690 43.403 57.634 1.00 53.31 160 PRO A C 1
ATOM 1044 O O . PRO A 1 160 ? 65.561 43.106 56.813 1.00 54.11 160 PRO A O 1
ATOM 1048 N N . ASN A 1 161 ? 63.397 43.149 57.443 1.00 52.85 161 ASN A N 1
ATOM 1049 C CA . ASN A 1 161 ? 62.885 42.377 56.306 1.00 51.11 161 ASN A CA 1
ATOM 1050 C C . ASN A 1 161 ? 63.188 42.989 54.930 1.00 50.20 161 ASN A C 1
ATOM 1051 O O . ASN A 1 161 ? 63.064 42.308 53.912 1.00 49.86 161 ASN A O 1
ATOM 1056 N N . LEU A 1 162 ? 63.633 44.249 54.910 1.00 49.93 162 LEU A N 1
ATOM 1057 C CA . LEU A 1 162 ? 63.963 44.927 53.656 1.00 49.29 162 LEU A CA 1
ATOM 1058 C C . LEU A 1 162 ? 65.222 44.367 53.035 1.00 49.25 162 LEU A C 1
ATOM 1059 O O . LEU A 1 162 ? 65.262 44.136 51.831 1.00 50.10 162 LEU A O 1
ATOM 1064 N N . LEU A 1 163 ? 66.233 44.121 53.859 1.00 48.42 163 LEU A N 1
ATOM 1065 C CA . LEU A 1 163 ? 67.483 43.581 53.356 1.00 48.34 163 LEU A CA 1
ATOM 1066 C C . LEU A 1 163 ? 67.447 42.081 53.370 1.00 48.11 163 LEU A C 1
ATOM 1067 O O . LEU A 1 163 ? 67.877 41.439 52.418 1.00 47.12 163 LEU A O 1
ATOM 1072 N N . VAL A 1 164 ? 66.872 41.538 54.437 1.00 48.24 164 VAL A N 1
ATOM 1073 C CA . VAL A 1 164 ? 66.790 40.100 54.631 1.00 49.96 164 VAL A CA 1
ATOM 1074 C C . VAL A 1 164 ? 65.940 39.371 53.583 1.00 50.60 164 VAL A C 1
ATOM 1075 O O . VAL A 1 164 ? 66.308 38.274 53.156 1.00 51.31 164 VAL A O 1
ATOM 1079 N N . ASN A 1 165 ? 64.855 39.998 53.131 1.00 50.88 165 ASN A N 1
ATOM 1080 C CA . ASN A 1 165 ? 63.993 39.379 52.121 1.00 51.80 165 ASN A CA 1
ATOM 1081 C C . ASN A 1 165 ? 63.910 40.106 50.782 1.00 54.03 165 ASN A C 1
ATOM 1082 O O . ASN A 1 165 ? 63.448 39.534 49.781 1.00 53.28 165 ASN A O 1
ATOM 1087 N N . GLY A 1 166 ? 64.344 41.368 50.774 1.00 55.85 166 GLY A N 1
ATOM 1088 C CA . GLY A 1 166 ? 64.334 42.174 49.565 1.00 56.61 166 GLY A CA 1
ATOM 1089 C C . GLY A 1 166 ? 62.968 42.475 48.978 1.00 57.81 166 GLY A C 1
ATOM 1090 O O . GLY A 1 166 ? 61.952 42.422 49.686 1.00 57.97 166 GLY A O 1
ATOM 1091 N N . SER A 1 167 ? 62.972 42.788 47.678 1.00 59.03 167 SER A N 1
ATOM 1092 C CA . SER A 1 167 ? 61.780 43.104 46.881 1.00 59.12 167 SER A CA 1
ATOM 1093 C C . SER A 1 167 ? 62.161 43.325 45.425 1.00 59.32 167 SER A C 1
ATOM 1094 O O . SER A 1 167 ? 63.275 43.742 45.123 1.00 59.53 167 SER A O 1
ATOM 1097 N N . THR A 1 168 ? 61.237 42.978 44.533 1.00 60.53 168 THR A N 1
ATOM 1098 C CA . THR A 1 168 ? 61.378 43.160 43.086 1.00 62.08 168 THR A CA 1
ATOM 1099 C C . THR A 1 168 ? 60.005 43.700 42.663 1.00 63.00 168 THR A C 1
ATOM 1100 O O . THR A 1 168 ? 58.976 43.094 42.986 1.00 63.06 168 THR A O 1
ATOM 1104 N N . GLY A 1 169 ? 59.977 44.853 42.000 1.00 63.33 169 GLY A N 1
ATOM 1105 C CA . GLY A 1 169 ? 58.697 45.407 41.593 1.00 64.79 169 GLY A CA 1
ATOM 1106 C C . GLY A 1 169 ? 58.708 46.313 40.384 1.00 66.29 169 GLY A C 1
ATOM 1107 O O . GLY A 1 169 ? 59.179 45.930 39.308 1.00 66.53 169 GLY A O 1
ATOM 1108 N N . ILE A 1 170 ? 58.132 47.500 40.568 1.00 67.68 170 ILE A N 1
ATOM 1109 C CA . ILE A 1 170 ? 58.033 48.529 39.534 1.00 68.92 170 ILE A CA 1
ATOM 1110 C C . ILE A 1 170 ? 57.768 49.872 40.210 1.00 69.83 170 ILE A C 1
ATOM 1111 O O . ILE A 1 170 ? 56.679 50.092 40.747 1.00 70.56 170 ILE A O 1
ATOM 1112 N N . SER A 1 171 ? 58.776 50.746 40.202 1.00 69.92 171 SER A N 1
ATOM 1113 C CA . SER A 1 171 ? 58.680 52.074 40.809 1.00 70.18 171 SER A CA 1
ATOM 1114 C C . SER A 1 171 ? 59.367 53.137 39.955 1.00 70.25 171 SER A C 1
ATOM 1115 O O . SER A 1 171 ? 58.713 53.864 39.205 1.00 70.33 171 SER A O 1
ATOM 1116 N N . GLY A 1 173 ? 59.189 55.607 36.709 1.00 81.40 173 GLY A N 1
ATOM 1117 C CA . GLY A 1 173 ? 60.498 55.279 36.177 1.00 82.68 173 GLY A CA 1
ATOM 1118 C C . GLY A 1 173 ? 60.628 53.814 35.800 1.00 83.66 173 GLY A C 1
ATOM 1119 O O . GLY A 1 173 ? 59.669 53.213 35.300 1.00 83.18 173 GLY A O 1
ATOM 1120 N N . TYR A 1 174 ? 61.808 53.241 36.066 1.00 84.16 174 TYR A N 1
ATOM 1121 C CA . TYR A 1 174 ? 62.120 51.835 35.769 1.00 83.43 174 TYR A CA 1
ATOM 1122 C C . TYR A 1 174 ? 61.694 50.841 36.862 1.00 83.47 174 TYR A C 1
ATOM 1123 O O . TYR A 1 174 ? 60.801 51.133 37.666 1.00 83.58 174 TYR A O 1
ATOM 1124 N N . ALA A 1 175 ? 62.349 49.675 36.884 1.00 82.96 175 ALA A N 1
ATOM 1125 C CA . ALA A 1 175 ? 62.062 48.600 37.849 1.00 81.29 175 ALA A CA 1
ATOM 1126 C C . ALA A 1 175 ? 62.942 48.616 39.105 1.00 80.39 175 ALA A C 1
ATOM 1127 O O . ALA A 1 175 ? 64.176 48.691 39.011 1.00 80.05 175 ALA A O 1
ATOM 1129 N N . THR A 1 176 ? 62.290 48.521 40.270 1.00 78.92 176 THR A N 1
ATOM 1130 C CA . THR A 1 176 ? 62.961 48.522 41.576 1.00 76.74 176 THR A CA 1
ATOM 1131 C C . THR A 1 176 ? 63.409 47.132 42.037 1.00 74.65 176 THR A C 1
ATOM 1132 O O . THR A 1 176 ? 62.623 46.176 42.030 1.00 73.73 176 THR A O 1
ATOM 1136 N N . ASP A 1 177 ? 64.676 47.050 42.451 1.00 72.34 177 ASP A N 1
ATOM 1137 C CA . ASP A 1 177 ? 65.273 45.800 42.907 1.00 69.65 177 ASP A CA 1
ATOM 1138 C C . ASP A 1 177 ? 66.167 45.870 44.146 1.00 67.72 177 ASP A C 1
ATOM 1139 O O . ASP A 1 177 ? 67.180 46.576 44.170 1.00 67.68 177 ASP A O 1
ATOM 1144 N N . ILE A 1 178 ? 65.732 45.163 45.192 1.00 64.95 178 ILE A N 1
ATOM 1145 C CA . ILE A 1 178 ? 66.449 45.046 46.464 1.00 60.83 178 ILE A CA 1
ATOM 1146 C C . ILE A 1 178 ? 66.688 43.533 46.635 1.00 59.08 178 ILE A C 1
ATOM 1147 O O . ILE A 1 178 ? 65.734 42.744 46.624 1.00 59.48 178 ILE A O 1
ATOM 1152 N N . PRO A 1 179 ? 67.964 43.102 46.718 1.00 56.94 179 PRO A N 1
ATOM 1153 C CA . PRO A 1 179 ? 68.303 41.681 46.882 1.00 55.53 179 PRO A CA 1
ATOM 1154 C C . PRO A 1 179 ? 68.173 41.134 48.310 1.00 53.65 179 PRO A C 1
ATOM 1155 O O . PRO A 1 179 ? 68.115 41.909 49.260 1.00 54.35 179 PRO A O 1
ATOM 1159 N N . PRO A 1 180 ? 67.988 39.806 48.465 1.00 51.68 180 PRO A N 1
ATOM 1160 C CA . PRO A 1 180 ? 67.882 39.222 49.808 1.00 50.81 180 PRO A CA 1
ATOM 1161 C C . PRO A 1 180 ? 69.276 39.072 50.427 1.00 48.97 180 PRO A C 1
ATOM 1162 O O . PRO A 1 180 ? 70.247 38.869 49.708 1.00 48.59 180 PRO A O 1
ATOM 1166 N N . HIS A 1 181 ? 69.384 39.316 51.731 1.00 47.02 181 HIS A N 1
ATOM 1167 C CA . HIS A 1 181 ? 70.664 39.221 52.437 1.00 46.38 181 HIS A CA 1
ATOM 1168 C C . HIS A 1 181 ? 70.566 38.280 53.639 1.00 45.33 181 HIS A C 1
ATOM 1169 O O . HIS A 1 181 ? 69.461 37.898 54.037 1.00 46.49 181 HIS A O 1
ATOM 1176 N N . ASN A 1 182 ? 71.722 37.914 54.209 1.00 42.74 182 ASN A N 1
ATOM 1177 C CA . ASN A 1 182 ? 71.798 37.021 55.375 1.00 40.65 182 ASN A CA 1
ATOM 1178 C C . ASN A 1 182 ? 71.400 37.768 56.643 1.00 39.96 182 ASN A C 1
ATOM 1179 O O . ASN A 1 182 ? 71.987 38.800 56.985 1.00 39.41 182 ASN A O 1
ATOM 1184 N N . LEU A 1 183 ? 70.453 37.168 57.360 1.00 39.32 183 LEU A N 1
ATOM 1185 C CA . LEU A 1 183 ? 69.894 37.698 58.597 1.00 39.80 183 LEU A CA 1
ATOM 1186 C C . LEU A 1 183 ? 70.945 38.192 59.594 1.00 41.24 183 LEU A C 1
ATOM 1187 O O . LEU A 1 183 ? 70.932 39.363 59.980 1.00 41.07 183 LEU A O 1
ATOM 1192 N N . ALA A 1 184 ? 71.897 37.310 59.907 1.00 42.52 184 ALA A N 1
ATOM 1193 C CA . ALA A 1 184 ? 72.988 37.555 60.859 1.00 43.48 184 ALA A CA 1
ATOM 1194 C C . ALA A 1 184 ? 73.842 38.783 60.557 1.00 44.17 184 ALA A C 1
ATOM 1195 O O . ALA A 1 184 ? 74.053 39.647 61.420 1.00 41.64 184 ALA A O 1
ATOM 1197 N N . GLU A 1 185 ? 74.282 38.857 59.304 1.00 45.67 185 GLU A N 1
ATOM 1198 C CA . GLU A 1 185 ? 75.116 39.938 58.789 1.00 46.35 185 GLU A CA 1
ATOM 1199 C C . GLU A 1 185 ? 74.409 41.286 58.847 1.00 46.20 185 GLU A C 1
ATOM 1200 O O . GLU A 1 185 ? 75.041 42.320 59.102 1.00 46.22 185 GLU A O 1
ATOM 1206 N N . VAL A 1 186 ? 73.089 41.252 58.663 1.00 45.18 186 VAL A N 1
ATOM 1207 C CA . VAL A 1 186 ? 72.274 42.459 58.721 1.00 45.28 186 VAL A CA 1
ATOM 1208 C C . VAL A 1 186 ? 72.120 42.905 60.187 1.00 46.51 186 VAL A C 1
ATOM 1209 O O . VAL A 1 186 ? 72.157 44.106 60.470 1.00 46.52 186 VAL A O 1
ATOM 1213 N N . ILE A 1 187 ? 72.027 41.936 61.109 1.00 47.20 187 ILE A N 1
ATOM 1214 C CA . ILE A 1 187 ? 71.892 42.216 62.549 1.00 46.97 187 ILE A CA 1
ATOM 1215 C C . ILE A 1 187 ? 73.191 42.796 63.106 1.00 46.49 187 ILE A C 1
ATOM 1216 O O . ILE A 1 187 ? 73.155 43.726 63.904 1.00 45.22 187 ILE A O 1
ATOM 1221 N N . ASP A 1 188 ? 74.324 42.261 62.648 1.00 47.08 188 ASP A N 1
ATOM 1222 C CA . ASP A 1 188 ? 75.652 42.717 63.070 1.00 48.63 188 ASP A CA 1
ATOM 1223 C C . ASP A 1 188 ? 75.889 44.156 62.662 1.00 48.01 188 ASP A C 1
ATOM 1224 O O . ASP A 1 188 ? 76.417 44.960 63.435 1.00 46.46 188 ASP A O 1
ATOM 1229 N N . ALA A 1 189 ? 75.427 44.469 61.455 1.00 48.08 189 ALA A N 1
ATOM 1230 C CA . ALA A 1 189 ? 75.524 45.800 60.883 1.00 48.60 189 ALA A CA 1
ATOM 1231 C C . ALA A 1 189 ? 74.566 46.737 61.613 1.00 49.22 189 ALA A C 1
ATOM 1232 O O . ALA A 1 189 ? 74.916 47.883 61.904 1.00 50.90 189 ALA A O 1
ATOM 1234 N N . ALA A 1 190 ? 73.400 46.209 61.987 1.00 48.95 190 ALA A N 1
ATOM 1235 C CA . ALA A 1 190 ? 72.376 46.980 62.692 1.00 49.23 190 ALA A CA 1
ATOM 1236 C C . ALA A 1 190 ? 72.839 47.401 64.081 1.00 49.98 190 ALA A C 1
ATOM 1237 O O . ALA A 1 190 ? 72.686 48.567 64.453 1.00 48.98 190 ALA A O 1
ATOM 1239 N N . VAL A 1 191 ? 73.481 46.466 64.793 1.00 51.31 191 VAL A N 1
ATOM 1240 C CA . VAL A 1 191 ? 73.995 46.692 66.150 1.00 51.17 191 VAL A CA 1
ATOM 1241 C C . VAL A 1 191 ? 75.172 47.674 66.129 1.00 52.79 191 VAL A C 1
ATOM 1242 O O . VAL A 1 191 ? 75.360 48.433 67.086 1.00 53.74 191 VAL A O 1
ATOM 1246 N N . TYR A 1 192 ? 75.912 47.704 65.015 1.00 53.76 192 TYR A N 1
ATOM 1247 C CA . TYR A 1 192 ? 77.035 48.626 64.868 1.00 54.75 192 TYR A CA 1
ATOM 1248 C C . TYR A 1 192 ? 76.471 50.033 64.652 1.00 56.55 192 TYR A C 1
ATOM 1249 O O . TYR A 1 192 ? 76.921 50.983 65.295 1.00 57.32 192 TYR A O 1
ATOM 1258 N N . MET A 1 193 ? 75.454 50.133 63.790 1.00 57.31 193 MET A N 1
ATOM 1259 C CA . MET A 1 193 ? 74.783 51.396 63.469 1.00 58.37 193 MET A CA 1
ATOM 1260 C C . MET A 1 193 ? 74.128 52.015 64.699 1.00 58.23 193 MET A C 1
ATOM 1261 O O . MET A 1 193 ? 73.987 53.238 64.780 1.00 59.24 193 MET A O 1
ATOM 1266 N N . ILE A 1 194 ? 73.738 51.161 65.650 1.00 57.43 194 ILE A N 1
ATOM 1267 C CA . ILE A 1 194 ? 73.110 51.601 66.900 1.00 57.13 194 ILE A CA 1
ATOM 1268 C C . ILE A 1 194 ? 74.170 52.274 67.761 1.00 57.37 194 ILE A C 1
ATOM 1269 O O . ILE A 1 194 ? 73.893 53.296 68.395 1.00 58.10 194 ILE A O 1
ATOM 1274 N N . ASP A 1 195 ? 75.387 51.730 67.712 1.00 57.51 195 ASP A N 1
ATOM 1275 C CA . ASP A 1 195 ? 76.516 52.251 68.479 1.00 58.06 195 ASP A CA 1
ATOM 1276 C C . ASP A 1 195 ? 77.307 53.345 67.748 1.00 58.35 195 ASP A C 1
ATOM 1277 O O . ASP A 1 195 ? 77.999 54.141 68.388 1.00 58.59 195 ASP A O 1
ATOM 1282 N N . HIS A 1 196 ? 77.243 53.357 66.414 1.00 58.37 196 HIS A N 1
ATOM 1283 C CA . HIS A 1 196 ? 77.951 54.350 65.588 1.00 58.51 196 HIS A CA 1
ATOM 1284 C C . HIS A 1 196 ? 76.998 54.866 64.508 1.00 57.09 196 HIS A C 1
ATOM 1285 O O . HIS A 1 196 ? 76.970 54.319 63.401 1.00 57.95 196 HIS A O 1
ATOM 1292 N N . PRO A 1 197 ? 76.225 55.940 64.797 1.00 55.23 197 PRO A N 1
ATOM 1293 C CA . PRO A 1 197 ? 75.267 56.517 63.838 1.00 54.60 197 PRO A CA 1
ATOM 1294 C C . PRO A 1 197 ? 75.829 56.997 62.487 1.00 55.24 197 PRO A C 1
ATOM 1295 O O . PRO A 1 197 ? 75.162 56.868 61.452 1.00 54.61 197 PRO A O 1
ATOM 1299 N N . THR A 1 198 ? 77.069 57.501 62.506 1.00 56.41 198 THR A N 1
ATOM 1300 C CA . THR A 1 198 ? 77.764 58.021 61.313 1.00 55.95 198 THR A CA 1
ATOM 1301 C C . THR A 1 198 ? 78.633 56.968 60.620 1.00 55.76 198 THR A C 1
ATOM 1302 O O . THR A 1 198 ? 79.691 57.288 60.064 1.00 55.92 198 THR A O 1
ATOM 1306 N N . ALA A 1 199 ? 78.143 55.729 60.611 1.00 55.51 199 ALA A N 1
ATOM 1307 C CA . ALA A 1 199 ? 78.840 54.585 60.032 1.00 55.46 199 ALA A CA 1
ATOM 1308 C C . ALA A 1 199 ? 79.206 54.708 58.555 1.00 56.16 199 ALA A C 1
ATOM 1309 O O . ALA A 1 199 ? 78.392 55.151 57.739 1.00 58.09 199 ALA A O 1
ATOM 1311 N N . LYS A 1 200 ? 80.467 54.382 58.255 1.00 56.08 200 LYS A N 1
ATOM 1312 C CA . LYS A 1 200 ? 81.021 54.402 56.894 1.00 54.66 200 LYS A CA 1
ATOM 1313 C C . LYS A 1 200 ? 80.672 53.085 56.195 1.00 52.63 200 LYS A C 1
ATOM 1314 O O . LYS A 1 200 ? 80.558 52.039 56.835 1.00 51.92 200 LYS A O 1
ATOM 1317 N N . ILE A 1 201 ? 80.539 53.157 54.874 1.00 50.80 201 ILE A N 1
ATOM 1318 C CA . ILE A 1 201 ? 80.171 52.027 54.024 1.00 48.85 201 ILE A CA 1
ATOM 1319 C C . ILE A 1 201 ? 81.200 50.892 54.009 1.00 48.52 201 ILE A C 1
ATOM 1320 O O . ILE A 1 201 ? 80.834 49.727 53.880 1.00 47.59 201 ILE A O 1
ATOM 1325 N N . ASP A 1 202 ? 82.472 51.243 54.193 1.00 48.36 202 ASP A N 1
ATOM 1326 C CA . ASP A 1 202 ? 83.576 50.278 54.185 1.00 47.95 202 ASP A CA 1
ATOM 1327 C C . ASP A 1 202 ? 83.674 49.438 55.440 1.00 46.65 202 ASP A C 1
ATOM 1328 O O . ASP A 1 202 ? 83.876 48.225 55.367 1.00 46.64 202 ASP A O 1
ATOM 1333 N N . LYS A 1 203 ? 83.507 50.098 56.584 1.00 45.01 203 LYS A N 1
ATOM 1334 C CA . LYS A 1 203 ? 83.546 49.450 57.886 1.00 43.54 203 LYS A CA 1
ATOM 1335 C C . LYS A 1 203 ? 82.316 48.563 58.026 1.00 42.55 203 LYS A C 1
ATOM 1336 O O . LYS A 1 203 ? 82.395 47.462 58.560 1.00 42.87 203 LYS A O 1
ATOM 1338 N N . LEU A 1 204 ? 81.212 49.019 57.439 1.00 42.04 204 LEU A N 1
ATOM 1339 C CA . LEU A 1 204 ? 79.930 48.322 57.462 1.00 41.99 204 LEU A CA 1
ATOM 1340 C C . LEU A 1 204 ? 79.963 47.016 56.685 1.00 42.78 204 LEU A C 1
ATOM 1341 O O . LEU A 1 204 ? 79.222 46.085 56.992 1.00 42.02 204 LEU A O 1
ATOM 1346 N N . MET A 1 205 ? 80.867 46.946 55.713 1.00 44.69 205 MET A N 1
ATOM 1347 C CA . MET A 1 205 ? 81.018 45.767 54.874 1.00 48.00 205 MET A CA 1
ATOM 1348 C C . MET A 1 205 ? 81.898 44.666 55.467 1.00 49.45 205 MET A C 1
ATOM 1349 O O . MET A 1 205 ? 82.240 43.685 54.789 1.00 49.36 205 MET A O 1
ATOM 1354 N N . GLU A 1 206 ? 82.251 44.836 56.744 1.00 49.92 206 GLU A N 1
ATOM 1355 C CA . GLU A 1 206 ? 83.029 43.841 57.490 1.00 50.44 206 GLU A CA 1
ATOM 1356 C C . GLU A 1 206 ? 81.983 42.938 58.154 1.00 49.43 206 GLU A C 1
ATOM 1357 O O . GLU A 1 206 ? 82.257 41.792 58.517 1.00 49.18 206 GLU A O 1
ATOM 1363 N N . PHE A 1 207 ? 80.772 43.482 58.264 1.00 48.74 207 PHE A N 1
ATOM 1364 C CA . PHE A 1 207 ? 79.625 42.806 58.849 1.00 49.07 207 PHE A CA 1
ATOM 1365 C C . PHE A 1 207 ? 78.719 42.294 57.744 1.00 48.53 207 PHE A C 1
ATOM 1366 O O . PHE A 1 207 ? 78.382 41.112 57.723 1.00 48.02 207 PHE A O 1
ATOM 1374 N N . LEU A 1 208 ? 78.410 43.171 56.783 1.00 49.40 208 LEU A N 1
ATOM 1375 C CA . LEU A 1 208 ? 77.549 42.858 55.628 1.00 48.94 208 LEU A CA 1
ATOM 1376 C C . LEU A 1 208 ? 78.321 43.001 54.283 1.00 47.71 208 LEU A C 1
ATOM 1377 O O . LEU A 1 208 ? 78.143 43.981 53.561 1.00 46.90 208 LEU A O 1
ATOM 1382 N N . PRO A 1 209 ? 79.160 41.998 53.915 1.00 48.68 209 PRO A N 1
ATOM 1383 C CA . PRO A 1 209 ? 79.939 42.054 52.666 1.00 48.80 209 PRO A CA 1
ATOM 1384 C C . PRO A 1 209 ? 79.229 41.897 51.312 1.00 48.22 209 PRO A C 1
ATOM 1385 O O . PRO A 1 209 ? 79.897 41.855 50.277 1.00 48.19 209 PRO A O 1
ATOM 1389 N N . GLY A 1 210 ? 77.899 41.807 51.323 1.00 47.53 210 GLY A N 1
ATOM 1390 C CA . GLY A 1 210 ? 77.154 41.661 50.081 1.00 47.63 210 GLY A CA 1
ATOM 1391 C C . GLY A 1 210 ? 75.832 40.911 50.193 1.00 48.93 210 GLY A C 1
ATOM 1392 O O . GLY A 1 210 ? 75.437 40.537 51.308 1.00 49.80 210 GLY A O 1
ATOM 1393 N N . PRO A 1 211 ? 75.084 40.734 49.069 1.00 48.99 211 PRO A N 1
ATOM 1394 C CA . PRO A 1 211 ? 73.797 40.015 49.063 1.00 48.02 211 PRO A CA 1
ATOM 1395 C C . PRO A 1 211 ? 73.926 38.512 49.289 1.00 46.92 211 PRO A C 1
ATOM 1396 O O . PRO A 1 211 ? 75.033 37.980 49.276 1.00 47.36 211 PRO A O 1
ATOM 1400 N N . ASP A 1 212 ? 72.798 37.856 49.552 1.00 46.23 212 ASP A N 1
ATOM 1401 C CA . ASP A 1 212 ? 72.759 36.416 49.788 1.00 46.38 212 ASP A CA 1
ATOM 1402 C C . ASP A 1 212 ? 71.453 35.881 49.220 1.00 46.93 212 ASP A C 1
ATOM 1403 O O . ASP A 1 212 ? 70.396 35.965 49.855 1.00 48.00 212 ASP A O 1
ATOM 1408 N N . PHE A 1 213 ? 71.545 35.354 48.001 1.00 47.54 213 PHE A N 1
ATOM 1409 C CA . PHE A 1 213 ? 70.400 34.792 47.291 1.00 48.00 213 PHE A CA 1
ATOM 1410 C C . PHE A 1 213 ? 70.124 33.361 47.739 1.00 48.63 213 PHE A C 1
ATOM 1411 O O . PHE A 1 213 ? 71.059 32.565 47.868 1.00 49.23 213 PHE A O 1
ATOM 1419 N N . PRO A 1 214 ? 68.841 33.006 47.975 1.00 49.18 214 PRO A N 1
ATOM 1420 C CA . PRO A 1 214 ? 68.491 31.647 48.401 1.00 50.01 214 PRO A CA 1
ATOM 1421 C C . PRO A 1 214 ? 68.689 30.578 47.317 1.00 51.17 214 PRO A C 1
ATOM 1422 O O . PRO A 1 214 ? 68.330 29.409 47.500 1.00 51.82 214 PRO A O 1
ATOM 1426 N N . THR A 1 215 ? 69.302 31.004 46.212 1.00 52.18 215 THR A N 1
ATOM 1427 C CA . THR A 1 215 ? 69.593 30.162 45.060 1.00 53.81 215 THR A CA 1
ATOM 1428 C C . THR A 1 215 ? 71.058 29.755 44.996 1.00 55.66 215 THR A C 1
ATOM 1429 O O . THR A 1 215 ? 71.405 28.831 44.258 1.00 56.53 215 THR A O 1
ATOM 1433 N N . GLY A 1 216 ? 71.901 30.479 45.739 1.00 57.03 216 GLY A N 1
ATOM 1434 C CA . GLY A 1 216 ? 73.336 30.221 45.771 1.00 59.32 216 GLY A CA 1
ATOM 1435 C C . GLY A 1 216 ? 74.106 31.084 44.778 1.00 61.19 216 GLY A C 1
ATOM 1436 O O . GLY A 1 216 ? 73.821 32.284 44.663 1.00 61.31 216 GLY A O 1
ATOM 1437 N N . ALA A 1 217 ? 75.094 30.489 44.097 1.00 62.25 217 ALA A N 1
ATOM 1438 C CA . ALA A 1 217 ? 75.923 31.180 43.094 1.00 62.87 217 ALA A CA 1
ATOM 1439 C C . ALA A 1 217 ? 77.167 31.880 43.661 1.00 63.78 217 ALA A C 1
ATOM 1440 O O . ALA A 1 217 ? 77.731 31.430 44.660 1.00 64.94 217 ALA A O 1
ATOM 1441 N N . ILE A 1 218 ? 77.613 32.942 42.980 1.00 63.29 218 ILE A N 1
ATOM 1442 C CA . ILE A 1 218 ? 78.781 33.758 43.375 1.00 63.33 218 ILE A CA 1
ATOM 1443 C C . ILE A 1 218 ? 78.666 35.163 42.767 1.00 62.80 218 ILE A C 1
ATOM 1444 O O . ILE A 1 218 ? 78.413 35.321 41.576 1.00 62.58 218 ILE A O 1
ATOM 1449 N N . ILE A 1 219 ? 78.845 36.173 43.613 1.00 63.23 219 ILE A N 1
ATOM 1450 C CA . ILE A 1 219 ? 78.749 37.579 43.221 1.00 64.78 219 ILE A CA 1
ATOM 1451 C C . ILE A 1 219 ? 80.132 38.220 43.031 1.00 65.22 219 ILE A C 1
ATOM 1452 O O . ILE A 1 219 ? 80.954 38.238 43.950 1.00 65.50 219 ILE A O 1
ATOM 1457 N N . GLN A 1 220 ? 80.367 38.765 41.840 1.00 65.77 220 GLN A N 1
ATOM 1458 C CA . GLN A 1 220 ? 81.624 39.447 41.528 1.00 67.26 220 GLN A CA 1
ATOM 1459 C C . GLN A 1 220 ? 81.408 40.966 41.608 1.00 66.47 220 GLN A C 1
ATOM 1460 O O . GLN A 1 220 ? 80.305 41.408 41.920 1.00 65.71 220 GLN A O 1
ATOM 1466 N N . GLY A 1 221 ? 82.470 41.747 41.380 1.00 66.73 221 GLY A N 1
ATOM 1467 C CA . GLY A 1 221 ? 82.405 43.208 41.423 1.00 65.19 221 GLY A CA 1
ATOM 1468 C C . GLY A 1 221 ? 82.190 43.801 42.808 1.00 64.40 221 GLY A C 1
ATOM 1469 O O . GLY A 1 221 ? 81.141 44.401 43.055 1.00 63.63 221 GLY A O 1
ATOM 1470 N N . ARG A 1 222 ? 83.184 43.643 43.691 1.00 64.08 222 ARG A N 1
ATOM 1471 C CA . ARG A 1 222 ? 83.144 44.132 45.083 1.00 62.78 222 ARG A CA 1
ATOM 1472 C C . ARG A 1 222 ? 82.945 45.649 45.219 1.00 61.22 222 ARG A C 1
ATOM 1473 O O . ARG A 1 222 ? 82.173 46.094 46.068 1.00 59.95 222 ARG A O 1
ATOM 1481 N N . ASP A 1 223 ? 83.626 46.434 44.381 1.00 60.07 223 ASP A N 1
ATOM 1482 C CA . ASP A 1 223 ? 83.489 47.888 44.434 1.00 57.61 223 ASP A CA 1
ATOM 1483 C C . ASP A 1 223 ? 82.133 48.301 43.873 1.00 55.88 223 ASP A C 1
ATOM 1484 O O . ASP A 1 223 ? 81.630 49.373 44.203 1.00 55.98 223 ASP A O 1
ATOM 1489 N N . GLU A 1 224 ? 81.528 47.414 43.079 1.00 54.47 224 GLU A N 1
ATOM 1490 C CA . GLU A 1 224 ? 80.211 47.654 42.488 1.00 52.87 224 GLU A CA 1
ATOM 1491 C C . GLU A 1 224 ? 79.088 47.419 43.486 1.00 51.53 224 GLU A C 1
ATOM 1492 O O . GLU A 1 224 ? 77.999 47.980 43.335 1.00 50.59 224 GLU A O 1
ATOM 1498 N N . ILE A 1 225 ? 79.378 46.604 44.509 1.00 49.66 225 ILE A N 1
ATOM 1499 C CA . ILE A 1 225 ? 78.443 46.296 45.604 1.00 46.90 225 ILE A CA 1
ATOM 1500 C C . ILE A 1 225 ? 78.398 47.555 46.469 1.00 45.80 225 ILE A C 1
ATOM 1501 O O . ILE A 1 225 ? 77.327 47.991 46.886 1.00 44.74 225 ILE A O 1
ATOM 1506 N N . LYS A 1 226 ? 79.577 48.155 46.660 1.00 45.33 226 LYS A N 1
ATOM 1507 C CA . LYS A 1 226 ? 79.767 49.370 47.457 1.00 45.57 226 LYS A CA 1
ATOM 1508 C C . LYS A 1 226 ? 79.091 50.584 46.818 1.00 46.71 226 LYS A C 1
ATOM 1509 O O . LYS A 1 226 ? 78.559 51.442 47.530 1.00 47.90 226 LYS A O 1
ATOM 1515 N N . LYS A 1 227 ? 79.080 50.622 45.481 1.00 47.07 227 LYS A N 1
ATOM 1516 C CA . LYS A 1 227 ? 78.447 51.705 44.719 1.00 47.54 227 LYS A CA 1
ATOM 1517 C C . LYS A 1 227 ? 76.940 51.681 45.002 1.00 47.30 227 LYS A C 1
ATOM 1518 O O . LYS A 1 227 ? 76.322 52.718 45.251 1.00 46.47 227 LYS A O 1
ATOM 1520 N N . ALA A 1 228 ? 76.414 50.462 45.108 1.00 46.18 228 ALA A N 1
ATOM 1521 C CA . ALA A 1 228 ? 75.013 50.200 45.388 1.00 45.32 228 ALA A CA 1
ATOM 1522 C C . ALA A 1 228 ? 74.621 50.570 46.809 1.00 44.80 228 ALA A C 1
ATOM 1523 O O . ALA A 1 228 ? 73.591 51.209 47.028 1.00 44.42 228 ALA A O 1
ATOM 1525 N N . TYR A 1 229 ? 75.485 50.217 47.757 1.00 44.93 229 TYR A N 1
ATOM 1526 C CA . TYR A 1 229 ? 75.256 50.481 49.172 1.00 46.08 229 TYR A CA 1
ATOM 1527 C C . TYR A 1 229 ? 75.296 51.942 49.591 1.00 47.44 229 TYR A C 1
ATOM 1528 O O . TYR A 1 229 ? 74.749 52.301 50.637 1.00 47.05 229 TYR A O 1
ATOM 1537 N N . GLU A 1 230 ? 75.928 52.785 48.775 1.00 49.30 230 GLU A N 1
ATOM 1538 C CA . GLU A 1 230 ? 75.992 54.215 49.084 1.00 52.22 230 GLU A CA 1
ATOM 1539 C C . GLU A 1 230 ? 75.002 55.053 48.279 1.00 51.52 230 GLU A C 1
ATOM 1540 O O . GLU A 1 230 ? 74.463 56.029 48.801 1.00 50.45 230 GLU A O 1
ATOM 1546 N N . THR A 1 231 ? 74.744 54.639 47.033 1.00 52.03 231 THR A N 1
ATOM 1547 C CA . THR A 1 231 ? 73.819 55.344 46.140 1.00 51.96 231 THR A CA 1
ATOM 1548 C C . THR A 1 231 ? 72.454 54.668 45.955 1.00 52.70 231 THR A C 1
ATOM 1549 O O . THR A 1 231 ? 71.418 55.337 46.074 1.00 53.21 231 THR A O 1
ATOM 1553 N N . GLY A 1 232 ? 72.458 53.369 45.635 1.00 51.96 232 GLY A N 1
ATOM 1554 C CA . GLY A 1 232 ? 71.214 52.639 45.426 1.00 52.73 232 GLY A CA 1
ATOM 1555 C C . GLY A 1 232 ? 71.183 51.804 44.156 1.00 54.37 232 GLY A C 1
ATOM 1556 O O . GLY A 1 232 ? 70.356 50.901 44.032 1.00 54.41 232 GLY A O 1
ATOM 1557 N N . LYS A 1 233 ? 72.035 52.151 43.187 1.00 55.28 233 LYS A N 1
ATOM 1558 C CA . LYS A 1 233 ? 72.138 51.429 41.917 1.00 54.64 233 LYS A CA 1
ATOM 1559 C C . LYS A 1 233 ? 73.511 50.764 41.809 1.00 56.16 233 LYS A C 1
ATOM 1560 O O . LYS A 1 233 ? 74.514 51.326 42.269 1.00 56.18 233 LYS A O 1
ATOM 1566 N N . GLY A 1 234 ? 73.551 49.565 41.229 1.00 56.51 234 GLY A N 1
ATOM 1567 C CA . GLY A 1 234 ? 74.816 48.860 41.073 1.00 57.83 234 GLY A CA 1
ATOM 1568 C C . GLY A 1 234 ? 74.748 47.629 40.189 1.00 58.97 234 GLY A C 1
ATOM 1569 O O . GLY A 1 234 ? 73.838 46.814 40.340 1.00 59.08 234 GLY A O 1
ATOM 1570 N N . ARG A 1 235 ? 75.705 47.505 39.266 1.00 59.43 235 ARG A N 1
ATOM 1571 C CA . ARG A 1 235 ? 75.783 46.367 38.349 1.00 60.38 235 ARG A CA 1
ATOM 1572 C C . ARG A 1 235 ? 76.915 45.483 38.860 1.00 61.20 235 ARG A C 1
ATOM 1573 O O . ARG A 1 235 ? 78.081 45.854 38.788 1.00 61.21 235 ARG A O 1
ATOM 1579 N N . VAL A 1 236 ? 76.567 44.312 39.384 1.00 63.03 236 VAL A N 1
ATOM 1580 C CA . VAL A 1 236 ? 77.569 43.419 39.964 1.00 65.74 236 VAL A CA 1
ATOM 1581 C C . VAL A 1 236 ? 78.007 42.129 39.251 1.00 67.36 236 VAL A C 1
ATOM 1582 O O . VAL A 1 236 ? 79.182 41.748 39.365 1.00 69.13 236 VAL A O 1
ATOM 1586 N N . VAL A 1 237 ? 77.078 41.470 38.548 1.00 66.56 237 VAL A N 1
ATOM 1587 C CA . VAL A 1 237 ? 77.279 40.191 37.828 1.00 66.56 237 VAL A CA 1
ATOM 1588 C C . VAL A 1 237 ? 77.319 38.949 38.728 1.00 66.00 237 VAL A C 1
ATOM 1589 O O . VAL A 1 237 ? 78.156 38.823 39.626 1.00 66.13 237 VAL A O 1
ATOM 1593 N N . VAL A 1 238 ? 76.337 38.078 38.514 1.00 66.03 238 VAL A N 1
ATOM 1594 C CA . VAL A 1 238 ? 76.200 36.827 39.253 1.00 66.02 238 VAL A CA 1
ATOM 1595 C C . VAL A 1 238 ? 76.637 35.692 38.331 1.00 66.20 238 VAL A C 1
ATOM 1596 O O . VAL A 1 238 ? 76.335 35.710 37.139 1.00 65.31 238 VAL A O 1
ATOM 1600 N N . ARG A 1 239 ? 77.343 34.718 38.905 1.00 67.23 239 ARG A N 1
ATOM 1601 C CA . ARG A 1 239 ? 77.849 33.547 38.183 1.00 68.41 239 ARG A CA 1
ATOM 1602 C C . ARG A 1 239 ? 77.398 32.277 38.921 1.00 68.92 239 ARG A C 1
ATOM 1603 O O . ARG A 1 239 ? 77.179 32.313 40.133 1.00 68.97 239 ARG A O 1
ATOM 1606 N N . SER A 1 240 ? 77.242 31.176 38.180 1.00 69.77 240 SER A N 1
ATOM 1607 C CA . SER A 1 240 ? 76.816 29.882 38.730 1.00 71.55 240 SER A CA 1
ATOM 1608 C C . SER A 1 240 ? 77.948 29.129 39.411 1.00 73.24 240 SER A C 1
ATOM 1609 O O . SER A 1 240 ? 79.124 29.423 39.176 1.00 73.87 240 SER A O 1
ATOM 1612 N N . LYS A 1 241 ? 77.582 28.160 40.255 1.00 74.91 241 LYS A N 1
ATOM 1613 C CA . LYS A 1 241 ? 78.552 27.322 40.961 1.00 76.52 241 LYS A CA 1
ATOM 1614 C C . LYS A 1 241 ? 78.826 26.121 40.068 1.00 77.87 241 LYS A C 1
ATOM 1615 O O . LYS A 1 241 ? 78.050 25.163 40.017 1.00 78.02 241 LYS A O 1
ATOM 1617 N N . THR A 1 242 ? 79.913 26.233 39.313 1.00 79.85 242 THR A N 1
ATOM 1618 C CA . THR A 1 242 ? 80.328 25.212 38.365 1.00 81.26 242 THR A CA 1
ATOM 1619 C C . THR A 1 242 ? 81.568 24.440 38.802 1.00 83.02 242 THR A C 1
ATOM 1620 O O . THR A 1 242 ? 82.653 25.014 38.976 1.00 83.04 242 THR A O 1
ATOM 1624 N N . GLU A 1 243 ? 81.376 23.142 39.027 1.00 84.82 243 GLU A N 1
ATOM 1625 C CA . GLU A 1 243 ? 82.454 22.236 39.420 1.00 86.70 243 GLU A CA 1
ATOM 1626 C C . GLU A 1 243 ? 82.734 21.267 38.268 1.00 86.47 243 GLU A C 1
ATOM 1627 O O . GLU A 1 243 ? 81.840 20.961 37.472 1.00 86.22 243 GLU A O 1
ATOM 1633 N N . ILE A 1 244 ? 83.979 20.812 38.166 1.00 86.56 244 ILE A N 1
ATOM 1634 C CA . ILE A 1 244 ? 84.375 19.909 37.091 1.00 87.16 244 ILE A CA 1
ATOM 1635 C C . ILE A 1 244 ? 84.251 18.417 37.455 1.00 86.82 244 ILE A C 1
ATOM 1636 O O . ILE A 1 244 ? 84.713 17.972 38.514 1.00 86.26 244 ILE A O 1
ATOM 1641 N N . GLU A 1 245 ? 83.580 17.679 36.567 1.00 86.42 245 GLU A N 1
ATOM 1642 C CA . GLU A 1 245 ? 83.329 16.243 36.712 1.00 85.74 245 GLU A CA 1
ATOM 1643 C C . GLU A 1 245 ? 83.974 15.482 35.536 1.00 85.50 245 GLU A C 1
ATOM 1644 O O . GLU A 1 245 ? 83.332 15.240 34.508 1.00 85.59 245 GLU A O 1
ATOM 1650 N N . LYS A 1 246 ? 85.252 15.126 35.697 1.00 85.02 246 LYS A N 1
ATOM 1651 C CA . LYS A 1 246 ? 86.024 14.400 34.678 1.00 83.99 246 LYS A CA 1
ATOM 1652 C C . LYS A 1 246 ? 85.795 12.890 34.742 1.00 83.22 246 LYS A C 1
ATOM 1653 O O . LYS A 1 246 ? 86.446 12.192 35.522 1.00 83.08 246 LYS A O 1
ATOM 1654 N N . LEU A 1 247 ? 84.901 12.393 33.888 1.00 81.98 247 LEU A N 1
ATOM 1655 C CA . LEU A 1 247 ? 84.560 10.977 33.866 1.00 81.31 247 LEU A CA 1
ATOM 1656 C C . LEU A 1 247 ? 85.477 10.038 33.071 1.00 81.59 247 LEU A C 1
ATOM 1657 O O . LEU A 1 247 ? 86.586 10.416 32.685 1.00 81.23 247 LEU A O 1
ATOM 1662 N N . LYS A 1 248 ? 84.981 8.812 32.869 1.00 82.35 248 LYS A N 1
ATOM 1663 C CA . LYS A 1 248 ? 85.623 7.686 32.171 1.00 82.55 248 LYS A CA 1
ATOM 1664 C C . LYS A 1 248 ? 86.362 7.989 30.862 1.00 82.85 248 LYS A C 1
ATOM 1665 O O . LYS A 1 248 ? 85.862 8.736 30.011 1.00 82.89 248 LYS A O 1
ATOM 1671 N N . GLY A 1 249 ? 87.559 7.408 30.740 1.00 83.02 249 GLY A N 1
ATOM 1672 C CA . GLY A 1 249 ? 88.396 7.549 29.557 1.00 83.77 249 GLY A CA 1
ATOM 1673 C C . GLY A 1 249 ? 88.725 8.952 29.076 1.00 84.28 249 GLY A C 1
ATOM 1674 O O . GLY A 1 249 ? 88.427 9.292 27.924 1.00 83.83 249 GLY A O 1
ATOM 1675 N N . GLY A 1 250 ? 89.255 9.777 29.983 1.00 84.50 250 GLY A N 1
ATOM 1676 C CA . GLY A 1 250 ? 89.645 11.146 29.666 1.00 85.24 250 GLY A CA 1
ATOM 1677 C C . GLY A 1 250 ? 88.562 12.160 29.307 1.00 85.89 250 GLY A C 1
ATOM 1678 O O . GLY A 1 250 ? 88.849 13.361 29.204 1.00 86.52 250 GLY A O 1
ATOM 1679 N N . LYS A 1 251 ? 87.330 11.683 29.109 1.00 85.37 251 LYS A N 1
ATOM 1680 C CA . LYS A 1 251 ? 86.192 12.532 28.752 1.00 84.60 251 LYS A CA 1
ATOM 1681 C C . LYS A 1 251 ? 85.681 13.347 29.946 1.00 84.17 251 LYS A C 1
ATOM 1682 O O . LYS A 1 251 ? 85.450 12.797 31.027 1.00 84.60 251 LYS A O 1
ATOM 1684 N N . GLU A 1 252 ? 85.555 14.662 29.745 1.00 83.54 252 GLU A N 1
ATOM 1685 C CA . GLU A 1 252 ? 85.090 15.596 30.779 1.00 83.04 252 GLU A CA 1
ATOM 1686 C C . GLU A 1 252 ? 83.610 16.014 30.674 1.00 83.43 252 GLU A C 1
ATOM 1687 O O . GLU A 1 252 ? 83.009 15.978 29.589 1.00 83.79 252 GLU A O 1
ATOM 1693 N N . GLN A 1 253 ? 83.043 16.408 31.820 1.00 83.20 253 GLN A N 1
ATOM 1694 C CA . GLN A 1 253 ? 81.650 16.861 31.942 1.00 82.47 253 GLN A CA 1
ATOM 1695 C C . GLN A 1 253 ? 81.548 17.983 32.988 1.00 82.24 253 GLN A C 1
ATOM 1696 O O . GLN A 1 253 ? 82.182 17.914 34.043 1.00 81.58 253 GLN A O 1
ATOM 1697 N N . ILE A 1 254 ? 80.782 19.031 32.671 1.00 82.02 254 ILE A N 1
ATOM 1698 C CA . ILE A 1 254 ? 80.598 20.176 33.574 1.00 81.18 254 ILE A CA 1
ATOM 1699 C C . ILE A 1 254 ? 79.303 20.009 34.353 1.00 80.23 254 ILE A C 1
ATOM 1700 O O . ILE A 1 254 ? 78.232 19.840 33.766 1.00 80.08 254 ILE A O 1
ATOM 1705 N N . VAL A 1 255 ? 79.407 20.098 35.673 1.00 79.07 255 VAL A N 1
ATOM 1706 C CA . VAL A 1 255 ? 78.241 19.969 36.523 1.00 77.95 255 VAL A CA 1
ATOM 1707 C C . VAL A 1 255 ? 77.926 21.276 37.270 1.00 77.55 255 VAL A C 1
ATOM 1708 O O . VAL A 1 255 ? 78.777 21.846 37.959 1.00 77.24 255 VAL A O 1
ATOM 1712 N N . ILE A 1 256 ? 76.724 21.794 37.023 1.00 77.07 256 ILE A N 1
ATOM 1713 C CA . ILE A 1 256 ? 76.254 23.021 37.664 1.00 77.03 256 ILE A CA 1
ATOM 1714 C C . ILE A 1 256 ? 75.502 22.602 38.925 1.00 77.23 256 ILE A C 1
ATOM 1715 O O . ILE A 1 256 ? 74.631 21.729 38.868 1.00 77.78 256 ILE A O 1
ATOM 1720 N N . THR A 1 257 ? 75.868 23.211 40.053 1.00 76.34 257 THR A N 1
ATOM 1721 C CA . THR A 1 257 ? 75.241 22.932 41.344 1.00 74.61 257 THR A CA 1
ATOM 1722 C C . THR A 1 257 ? 74.048 23.861 41.582 1.00 73.53 257 THR A C 1
ATOM 1723 O O . THR A 1 257 ? 72.974 23.405 41.970 1.00 72.86 257 THR A O 1
ATOM 1725 N N . GLU A 1 258 ? 74.238 25.155 41.321 1.00 72.72 258 GLU A N 1
ATOM 1726 C CA . GLU A 1 258 ? 73.182 26.153 41.504 1.00 71.91 258 GLU A CA 1
ATOM 1727 C C . GLU A 1 258 ? 73.230 27.339 40.525 1.00 70.34 258 GLU A C 1
ATOM 1728 O O . GLU A 1 258 ? 74.251 28.015 40.385 1.00 70.41 258 GLU A O 1
ATOM 1734 N N . ILE A 1 259 ? 72.116 27.539 39.820 1.00 68.73 259 ILE A N 1
ATOM 1735 C CA . ILE A 1 259 ? 71.940 28.615 38.840 1.00 66.19 259 ILE A CA 1
ATOM 1736 C C . ILE A 1 259 ? 71.538 29.917 39.578 1.00 65.10 259 ILE A C 1
ATOM 1737 O O . ILE A 1 259 ? 71.092 29.842 40.729 1.00 65.59 259 ILE A O 1
ATOM 1740 N N . PRO A 1 260 ? 71.751 31.114 38.969 1.00 63.68 260 PRO A N 1
ATOM 1741 C CA . PRO A 1 260 ? 71.378 32.377 39.629 1.00 62.58 260 PRO A CA 1
ATOM 1742 C C . PRO A 1 260 ? 69.898 32.640 39.981 1.00 61.64 260 PRO A C 1
ATOM 1743 O O . PRO A 1 260 ? 68.997 31.865 39.630 1.00 61.09 260 PRO A O 1
ATOM 1747 N N . TYR A 1 261 ? 69.687 33.752 40.685 1.00 60.75 261 TYR A N 1
ATOM 1748 C CA . TYR A 1 261 ? 68.382 34.203 41.164 1.00 60.44 261 TYR A CA 1
ATOM 1749 C C . TYR A 1 261 ? 67.451 34.718 40.074 1.00 59.74 261 TYR A C 1
ATOM 1750 O O . TYR A 1 261 ? 67.900 35.312 39.096 1.00 59.44 261 TYR A O 1
ATOM 1759 N N . GLU A 1 262 ? 66.151 34.470 40.274 1.00 60.06 262 GLU A N 1
ATOM 1760 C CA . GLU A 1 262 ? 65.044 34.842 39.370 1.00 60.26 262 GLU A CA 1
ATOM 1761 C C . GLU A 1 262 ? 65.126 34.218 37.971 1.00 59.74 262 GLU A C 1
ATOM 1762 O O . GLU A 1 262 ? 64.225 34.388 37.143 1.00 59.45 262 GLU A O 1
ATOM 1768 N N . ILE A 1 263 ? 66.208 33.478 37.734 1.00 58.66 263 ILE A N 1
ATOM 1769 C CA . ILE A 1 263 ? 66.456 32.797 36.470 1.00 58.09 263 ILE A CA 1
ATOM 1770 C C . ILE A 1 263 ? 65.917 31.376 36.619 1.00 58.41 263 ILE A C 1
ATOM 1771 O O . ILE A 1 263 ? 66.389 30.612 37.472 1.00 59.19 263 ILE A O 1
ATOM 1776 N N . ASN A 1 264 ? 64.914 31.047 35.806 1.00 58.06 264 ASN A N 1
ATOM 1777 C CA . ASN A 1 264 ? 64.304 29.719 35.821 1.00 57.98 264 ASN A CA 1
ATOM 1778 C C . ASN A 1 264 ? 65.151 28.739 35.007 1.00 58.17 264 ASN A C 1
ATOM 1779 O O . ASN A 1 264 ? 65.676 29.102 33.948 1.00 57.31 264 ASN A O 1
ATOM 1784 N N . LYS A 1 265 ? 65.293 27.512 35.508 1.00 59.20 265 LYS A N 1
ATOM 1785 C CA . LYS A 1 265 ? 66.081 26.513 34.802 1.00 60.75 265 LYS A CA 1
ATOM 1786 C C . LYS A 1 265 ? 65.311 25.752 33.727 1.00 61.23 265 LYS A C 1
ATOM 1787 O O . LYS A 1 265 ? 65.858 24.868 33.079 1.00 61.46 265 LYS A O 1
ATOM 1793 N N . ALA A 1 266 ? 64.059 26.151 33.506 1.00 62.53 266 ALA A N 1
ATOM 1794 C CA . ALA A 1 266 ? 63.198 25.542 32.491 1.00 63.63 266 ALA A CA 1
ATOM 1795 C C . ALA A 1 266 ? 63.591 26.091 31.122 1.00 63.70 266 ALA A C 1
ATOM 1796 O O . ALA A 1 266 ? 63.666 25.351 30.141 1.00 64.18 266 ALA A O 1
ATOM 1798 N N . ASN A 1 267 ? 63.892 27.386 31.092 1.00 64.33 267 ASN A N 1
ATOM 1799 C CA . ASN A 1 267 ? 64.299 28.070 29.874 1.00 65.77 267 ASN A CA 1
ATOM 1800 C C . ASN A 1 267 ? 65.808 28.070 29.706 1.00 66.26 267 ASN A C 1
ATOM 1801 O O . ASN A 1 267 ? 66.308 28.158 28.581 1.00 67.12 267 ASN A O 1
ATOM 1806 N N . LEU A 1 268 ? 66.527 27.953 30.823 1.00 66.31 268 LEU A N 1
ATOM 1807 C CA . LEU A 1 268 ? 67.989 27.949 30.807 1.00 67.02 268 LEU A CA 1
ATOM 1808 C C . LEU A 1 268 ? 68.576 26.616 30.329 1.00 67.70 268 LEU A C 1
ATOM 1809 O O . LEU A 1 268 ? 69.561 26.617 29.591 1.00 67.70 268 LEU A O 1
ATOM 1814 N N . VAL A 1 269 ? 67.940 25.497 30.694 1.00 67.98 269 VAL A N 1
ATOM 1815 C CA . VAL A 1 269 ? 68.396 24.164 30.269 1.00 67.27 269 VAL A CA 1
ATOM 1816 C C . VAL A 1 269 ? 68.033 23.984 28.793 1.00 66.85 269 VAL A C 1
ATOM 1817 O O . VAL A 1 269 ? 68.701 23.259 28.053 1.00 65.83 269 VAL A O 1
ATOM 1821 N N . LYS A 1 270 ? 66.988 24.708 28.393 1.00 67.50 270 LYS A N 1
ATOM 1822 C CA . LYS A 1 270 ? 66.485 24.708 27.033 1.00 68.67 270 LYS A CA 1
ATOM 1823 C C . LYS A 1 270 ? 67.407 25.517 26.136 1.00 69.52 270 LYS A C 1
ATOM 1824 O O . LYS A 1 270 ? 67.714 25.068 25.038 1.00 71.63 270 LYS A O 1
ATOM 1826 N N . LYS A 1 271 ? 67.892 26.673 26.605 1.00 69.71 271 LYS A N 1
ATOM 1827 C CA . LYS A 1 271 ? 68.794 27.479 25.776 1.00 69.16 271 LYS A CA 1
ATOM 1828 C C . LYS A 1 271 ? 70.221 26.913 25.698 1.00 69.46 271 LYS A C 1
ATOM 1829 O O . LYS A 1 271 ? 70.975 27.289 24.803 1.00 68.85 271 LYS A O 1
ATOM 1832 N N . ILE A 1 272 ? 70.539 25.963 26.594 1.00 69.94 272 ILE A N 1
ATOM 1833 C CA . ILE A 1 272 ? 71.841 25.265 26.637 1.00 70.42 272 ILE A CA 1
ATOM 1834 C C . ILE A 1 272 ? 71.712 23.963 25.814 1.00 72.68 272 ILE A C 1
ATOM 1835 O O . ILE A 1 272 ? 72.626 23.130 25.771 1.00 73.28 272 ILE A O 1
ATOM 1840 N N . ASP A 1 273 ? 70.559 23.809 25.161 1.00 74.83 273 ASP A N 1
ATOM 1841 C CA . ASP A 1 273 ? 70.282 22.672 24.277 1.00 76.66 273 ASP A CA 1
ATOM 1842 C C . ASP A 1 273 ? 70.277 23.261 22.865 1.00 77.04 273 ASP A C 1
ATOM 1843 O O . ASP A 1 273 ? 70.753 22.631 21.921 1.00 77.32 273 ASP A O 1
ATOM 1848 N N . ASP A 1 274 ? 69.816 24.510 22.759 1.00 77.88 274 ASP A N 1
ATOM 1849 C CA . ASP A 1 274 ? 69.745 25.244 21.493 1.00 79.62 274 ASP A CA 1
ATOM 1850 C C . ASP A 1 274 ? 71.131 25.653 21.000 1.00 80.30 274 ASP A C 1
ATOM 1851 O O . ASP A 1 274 ? 71.286 26.101 19.861 1.00 80.85 274 ASP A O 1
ATOM 1856 N N . VAL A 1 275 ? 72.128 25.482 21.870 1.00 80.74 275 VAL A N 1
ATOM 1857 C CA . VAL A 1 275 ? 73.518 25.798 21.562 1.00 81.44 275 VAL A CA 1
ATOM 1858 C C . VAL A 1 275 ? 74.229 24.564 20.992 1.00 81.97 275 VAL A C 1
ATOM 1859 O O . VAL A 1 275 ? 75.129 24.709 20.167 1.00 81.94 275 VAL A O 1
ATOM 1863 N N . ARG A 1 276 ? 73.825 23.362 21.411 1.00 82.90 276 ARG A N 1
ATOM 1864 C CA . ARG A 1 276 ? 74.434 22.141 20.867 1.00 84.98 276 ARG A CA 1
ATOM 1865 C C . ARG A 1 276 ? 73.710 21.674 19.592 1.00 85.03 276 ARG A C 1
ATOM 1866 O O . ARG A 1 276 ? 74.294 20.956 18.772 1.00 85.59 276 ARG A O 1
ATOM 1874 N N . VAL A 1 277 ? 72.449 22.100 19.435 1.00 84.36 277 VAL A N 1
ATOM 1875 C CA . VAL A 1 277 ? 71.620 21.768 18.265 1.00 83.43 277 VAL A CA 1
ATOM 1876 C C . VAL A 1 277 ? 72.167 22.527 17.052 1.00 82.44 277 VAL A C 1
ATOM 1877 O O . VAL A 1 277 ? 72.532 21.919 16.039 1.00 83.36 277 VAL A O 1
ATOM 1879 N N . ASN A 1 278 ? 72.254 23.851 17.190 1.00 79.64 278 ASN A N 1
ATOM 1880 C CA . ASN A 1 278 ? 72.811 24.728 16.163 1.00 76.63 278 ASN A CA 1
ATOM 1881 C C . ASN A 1 278 ? 74.227 24.969 16.699 1.00 74.72 278 ASN A C 1
ATOM 1882 O O . ASN A 1 278 ? 74.578 26.084 17.088 1.00 74.55 278 ASN A O 1
ATOM 1884 N N . ASN A 1 279 ? 75.014 23.885 16.717 1.00 72.83 279 ASN A N 1
ATOM 1885 C CA . ASN A 1 279 ? 76.382 23.830 17.254 1.00 71.79 279 ASN A CA 1
ATOM 1886 C C . ASN A 1 279 ? 77.344 25.000 17.068 1.00 70.51 279 ASN A C 1
ATOM 1887 O O . ASN A 1 279 ? 78.091 25.082 16.089 1.00 70.17 279 ASN A O 1
ATOM 1892 N N . LYS A 1 280 ? 77.316 25.878 18.070 1.00 69.37 280 LYS A N 1
ATOM 1893 C CA . LYS A 1 280 ? 78.147 27.074 18.140 1.00 67.39 280 LYS A CA 1
ATOM 1894 C C . LYS A 1 280 ? 79.395 26.829 19.003 1.00 66.75 280 LYS A C 1
ATOM 1895 O O . LYS A 1 280 ? 80.148 27.765 19.286 1.00 66.84 280 LYS A O 1
ATOM 1898 N N . VAL A 1 281 ? 79.582 25.576 19.437 1.00 65.98 281 VAL A N 1
ATOM 1899 C CA . VAL A 1 281 ? 80.731 25.143 20.254 1.00 66.46 281 VAL A CA 1
ATOM 1900 C C . VAL A 1 281 ? 81.172 23.702 19.944 1.00 67.42 281 VAL A C 1
ATOM 1901 O O . VAL A 1 281 ? 80.944 23.206 18.842 1.00 67.93 281 VAL A O 1
ATOM 1905 N N . ALA A 1 282 ? 81.816 23.051 20.917 1.00 67.83 282 ALA A N 1
ATOM 1906 C CA . ALA A 1 282 ? 82.303 21.677 20.784 1.00 67.92 282 ALA A CA 1
ATOM 1907 C C . ALA A 1 282 ? 81.345 20.651 21.406 1.00 67.93 282 ALA A C 1
ATOM 1908 O O . ALA A 1 282 ? 80.849 20.821 22.525 1.00 66.56 282 ALA A O 1
ATOM 1910 N N . GLU A 1 286 ? 76.636 15.944 25.706 1.00 105.10 286 GLU A N 1
ATOM 1911 C CA . GLU A 1 286 ? 75.183 16.079 25.830 1.00 105.44 286 GLU A CA 1
ATOM 1912 C C . GLU A 1 286 ? 74.761 16.914 27.053 1.00 105.16 286 GLU A C 1
ATOM 1913 O O . GLU A 1 286 ? 75.616 17.343 27.836 1.00 105.78 286 GLU A O 1
ATOM 1919 N N . VAL A 1 287 ? 73.449 17.138 27.200 1.00 103.75 287 VAL A N 1
ATOM 1920 C CA . VAL A 1 287 ? 72.891 17.914 28.314 1.00 101.97 287 VAL A CA 1
ATOM 1921 C C . VAL A 1 287 ? 71.766 17.160 29.064 1.00 100.80 287 VAL A C 1
ATOM 1922 O O . VAL A 1 287 ? 70.743 16.788 28.477 1.00 100.17 287 VAL A O 1
ATOM 1926 N N . ARG A 1 288 ? 72.014 16.890 30.351 1.00 99.64 288 ARG A N 1
ATOM 1927 C CA . ARG A 1 288 ? 71.084 16.178 31.248 1.00 98.45 288 ARG A CA 1
ATOM 1928 C C . ARG A 1 288 ? 70.773 17.002 32.508 1.00 97.84 288 ARG A C 1
ATOM 1929 O O . ARG A 1 288 ? 71.631 17.745 32.994 1.00 98.44 288 ARG A O 1
ATOM 1937 N N . ASP A 1 289 ? 69.569 16.810 33.059 1.00 96.41 289 ASP A N 1
ATOM 1938 C CA . ASP A 1 289 ? 69.094 17.528 34.253 1.00 94.34 289 ASP A CA 1
ATOM 1939 C C . ASP A 1 289 ? 68.708 16.571 35.392 1.00 92.77 289 ASP A C 1
ATOM 1940 O O . ASP A 1 289 ? 67.842 15.708 35.222 1.00 93.62 289 ASP A O 1
ATOM 1945 N N . GLU A 1 290 ? 69.318 16.770 36.561 1.00 89.88 290 GLU A N 1
ATOM 1946 C CA . GLU A 1 290 ? 69.066 15.942 37.742 1.00 87.47 290 GLU A CA 1
ATOM 1947 C C . GLU A 1 290 ? 68.603 16.794 38.913 1.00 85.71 290 GLU A C 1
ATOM 1948 O O . GLU A 1 290 ? 67.863 17.758 38.732 1.00 83.96 290 GLU A O 1
ATOM 1954 N N . LEU A 1 296 ? 68.938 20.573 42.337 1.00 77.15 296 LEU A N 1
ATOM 1955 C CA . LEU A 1 296 ? 69.635 21.422 41.374 1.00 76.48 296 LEU A CA 1
ATOM 1956 C C . LEU A 1 296 ? 70.962 20.795 40.942 1.00 74.97 296 LEU A C 1
ATOM 1957 O O . LEU A 1 296 ? 71.949 20.836 41.682 1.00 74.25 296 LEU A O 1
ATOM 1962 N N . ARG A 1 297 ? 70.962 20.188 39.752 1.00 73.51 297 ARG A N 1
ATOM 1963 C CA . ARG A 1 297 ? 72.148 19.533 39.187 1.00 71.45 297 ARG A CA 1
ATOM 1964 C C . ARG A 1 297 ? 72.020 19.385 37.667 1.00 70.43 297 ARG A C 1
ATOM 1965 O O . ARG A 1 297 ? 71.217 18.588 37.183 1.00 70.56 297 ARG A O 1
ATOM 1973 N N . ILE A 1 298 ? 72.771 20.194 36.918 1.00 69.65 298 ILE A N 1
ATOM 1974 C CA . ILE A 1 298 ? 72.748 20.137 35.449 1.00 69.30 298 ILE A CA 1
ATOM 1975 C C . ILE A 1 298 ? 74.100 19.606 34.971 1.00 69.15 298 ILE A C 1
ATOM 1976 O O . ILE A 1 298 ? 75.144 20.194 35.269 1.00 69.09 298 ILE A O 1
ATOM 1981 N N . ALA A 1 299 ? 74.064 18.509 34.218 1.00 68.42 299 ALA A N 1
ATOM 1982 C CA . ALA A 1 299 ? 75.271 17.883 33.684 1.00 67.57 299 ALA A CA 1
ATOM 1983 C C . ALA A 1 299 ? 75.477 18.176 32.195 1.00 67.30 299 ALA A C 1
ATOM 1984 O O . ALA A 1 299 ? 74.560 17.989 31.389 1.00 67.72 299 ALA A O 1
ATOM 1985 N N . ILE A 1 300 ? 76.666 18.687 31.857 1.00 65.88 300 ILE A N 1
ATOM 1986 C CA . ILE A 1 300 ? 77.056 19.009 30.477 1.00 64.23 300 ILE A CA 1
ATOM 1987 C C . ILE A 1 300 ? 78.308 18.185 30.144 1.00 63.41 300 ILE A C 1
ATOM 1988 O O . ILE A 1 300 ? 78.333 17.417 29.181 1.00 63.35 300 ILE A O 1
ATOM 1993 N N . ASP A 1 305 ? 84.988 14.721 22.574 1.00 90.37 305 ASP A N 1
ATOM 1994 C CA . ASP A 1 305 ? 85.961 13.815 23.177 1.00 89.95 305 ASP A CA 1
ATOM 1995 C C . ASP A 1 305 ? 87.027 14.575 23.962 1.00 89.43 305 ASP A C 1
ATOM 1996 O O . ASP A 1 305 ? 87.191 14.362 25.168 1.00 89.13 305 ASP A O 1
ATOM 1997 N N . ALA A 1 306 ? 87.753 15.444 23.260 1.00 88.96 306 ALA A N 1
ATOM 1998 C CA . ALA A 1 306 ? 88.812 16.263 23.852 1.00 88.62 306 ALA A CA 1
ATOM 1999 C C . ALA A 1 306 ? 88.436 17.735 23.741 1.00 88.17 306 ALA A C 1
ATOM 2000 O O . ALA A 1 306 ? 89.275 18.576 23.401 1.00 87.91 306 ALA A O 1
ATOM 2001 N N . ASN A 1 307 ? 87.164 18.023 24.036 1.00 87.35 307 ASN A N 1
ATOM 2002 C CA . ASN A 1 307 ? 86.589 19.368 23.990 1.00 85.35 307 ASN A CA 1
ATOM 2003 C C . ASN A 1 307 ? 87.227 20.295 25.014 1.00 84.29 307 ASN A C 1
ATOM 2004 O O . ASN A 1 307 ? 87.406 19.928 26.177 1.00 83.66 307 ASN A O 1
ATOM 2005 N N . THR A 1 308 ? 87.568 21.495 24.552 1.00 83.89 308 THR A N 1
ATOM 2006 C CA . THR A 1 308 ? 88.213 22.531 25.361 1.00 83.98 308 THR A CA 1
ATOM 2007 C C . THR A 1 308 ? 87.320 23.141 26.464 1.00 84.62 308 THR A C 1
ATOM 2008 O O . THR A 1 308 ? 86.092 22.994 26.444 1.00 84.48 308 THR A O 1
ATOM 2012 N N . GLU A 1 309 ? 87.965 23.792 27.436 1.00 85.36 309 GLU A N 1
ATOM 2013 C CA . GLU A 1 309 ? 87.286 24.443 28.564 1.00 84.59 309 GLU A CA 1
ATOM 2014 C C . GLU A 1 309 ? 86.908 25.886 28.231 1.00 83.68 309 GLU A C 1
ATOM 2015 O O . GLU A 1 309 ? 86.878 26.767 29.099 1.00 82.90 309 GLU A O 1
ATOM 2021 N N . LEU A 1 310 ? 86.628 26.098 26.946 1.00 83.05 310 LEU A N 1
ATOM 2022 C CA . LEU A 1 310 ? 86.223 27.385 26.398 1.00 82.03 310 LEU A CA 1
ATOM 2023 C C . LEU A 1 310 ? 84.706 27.388 26.231 1.00 81.12 310 LEU A C 1
ATOM 2024 O O . LEU A 1 310 ? 84.096 28.447 26.055 1.00 81.18 310 LEU A O 1
ATOM 2026 N N . VAL A 1 311 ? 84.105 26.196 26.321 1.00 79.91 311 VAL A N 1
ATOM 2027 C CA . VAL A 1 311 ? 82.648 26.006 26.212 1.00 78.37 311 VAL A CA 1
ATOM 2028 C C . VAL A 1 311 ? 82.025 26.674 27.442 1.00 77.19 311 VAL A C 1
ATOM 2029 O O . VAL A 1 311 ? 80.979 27.325 27.357 1.00 76.08 311 VAL A O 1
ATOM 2033 N N . LEU A 1 312 ? 82.774 26.592 28.543 1.00 76.18 312 LEU A N 1
ATOM 2034 C CA . LEU A 1 312 ? 82.416 27.158 29.835 1.00 75.18 312 LEU A CA 1
ATOM 2035 C C . LEU A 1 312 ? 82.352 28.681 29.726 1.00 74.78 312 LEU A C 1
ATOM 2036 O O . LEU A 1 312 ? 81.370 29.284 30.149 1.00 75.15 312 LEU A O 1
ATOM 2041 N N . ASN A 1 313 ? 83.347 29.266 29.051 1.00 74.31 313 ASN A N 1
ATOM 2042 C CA . ASN A 1 313 ? 83.439 30.719 28.827 1.00 73.05 313 ASN A CA 1
ATOM 2043 C C . ASN A 1 313 ? 82.371 31.226 27.849 1.00 72.33 313 ASN A C 1
ATOM 2044 O O . ASN A 1 313 ? 81.893 32.359 27.980 1.00 71.41 313 ASN A O 1
ATOM 2049 N N . TYR A 1 314 ? 82.000 30.376 26.885 1.00 71.23 314 TYR A N 1
ATOM 2050 C CA . TYR A 1 314 ? 80.989 30.707 25.879 1.00 70.56 314 TYR A CA 1
ATOM 2051 C C . TYR A 1 314 ? 79.642 30.742 26.567 1.00 70.20 314 TYR A C 1
ATOM 2052 O O . TYR A 1 314 ? 78.912 31.733 26.470 1.00 69.61 314 TYR A O 1
ATOM 2061 N N . LEU A 1 315 ? 79.346 29.650 27.274 1.00 69.61 315 LEU A N 1
ATOM 2062 C CA . LEU A 1 315 ? 78.089 29.471 27.996 1.00 68.76 315 LEU A CA 1
ATOM 2063 C C . LEU A 1 315 ? 77.863 30.485 29.108 1.00 67.83 315 LEU A C 1
ATOM 2064 O O . LEU A 1 315 ? 76.758 30.601 29.630 1.00 67.64 315 LEU A O 1
ATOM 2069 N N . PHE A 1 316 ? 78.911 31.241 29.430 1.00 66.82 316 PHE A N 1
ATOM 2070 C CA . PHE A 1 316 ? 78.829 32.276 30.443 1.00 66.32 316 PHE A CA 1
ATOM 2071 C C . PHE A 1 316 ? 78.456 33.612 29.826 1.00 67.10 316 PHE A C 1
ATOM 2072 O O . PHE A 1 316 ? 77.673 34.368 30.409 1.00 67.59 316 PHE A O 1
ATOM 2080 N N . LYS A 1 317 ? 78.966 33.861 28.618 1.00 67.69 317 LYS A N 1
ATOM 2081 C CA . LYS A 1 317 ? 78.712 35.111 27.900 1.00 67.27 317 LYS A CA 1
ATOM 2082 C C . LYS A 1 317 ? 77.425 35.110 27.079 1.00 67.63 317 LYS A C 1
ATOM 2083 O O . LYS A 1 317 ? 76.731 36.131 27.011 1.00 67.58 317 LYS A O 1
ATOM 2085 N N . TYR A 1 318 ? 77.074 33.952 26.516 1.00 68.30 318 TYR A N 1
ATOM 2086 C CA . TYR A 1 318 ? 75.888 33.849 25.665 1.00 69.32 318 TYR A CA 1
ATOM 2087 C C . TYR A 1 318 ? 74.573 33.308 26.255 1.00 69.73 318 TYR A C 1
ATOM 2088 O O . TYR A 1 318 ? 73.523 33.395 25.605 1.00 69.72 318 TYR A O 1
ATOM 2097 N N . THR A 1 319 ? 74.625 32.751 27.469 1.00 70.34 319 THR A N 1
ATOM 2098 C CA . THR A 1 319 ? 73.411 32.258 28.145 1.00 70.37 319 THR A CA 1
ATOM 2099 C C . THR A 1 319 ? 73.197 33.056 29.439 1.00 70.08 319 THR A C 1
ATOM 2100 O O . THR A 1 319 ? 73.938 34.005 29.738 1.00 69.81 319 THR A O 1
ATOM 2104 N N . ASP A 1 320 ? 72.180 32.663 30.200 1.00 69.78 320 ASP A N 1
ATOM 2105 C CA . ASP A 1 320 ? 71.876 33.308 31.464 1.00 69.29 320 ASP A CA 1
ATOM 2106 C C . ASP A 1 320 ? 72.572 32.609 32.633 1.00 69.33 320 ASP A C 1
ATOM 2107 O O . ASP A 1 320 ? 72.211 32.825 33.793 1.00 70.36 320 ASP A O 1
ATOM 2112 N N . LEU A 1 321 ? 73.591 31.794 32.327 1.00 68.24 321 LEU A N 1
ATOM 2113 C CA . LEU A 1 321 ? 74.378 31.102 33.356 1.00 67.01 321 LEU A CA 1
ATOM 2114 C C . LEU A 1 321 ? 75.216 32.106 34.134 1.00 66.59 321 LEU A C 1
ATOM 2115 O O . LEU A 1 321 ? 75.724 31.802 35.211 1.00 66.22 321 LEU A O 1
ATOM 2120 N N . GLN A 1 322 ? 75.370 33.285 33.529 1.00 66.65 322 GLN A N 1
ATOM 2121 C CA . GLN A 1 322 ? 76.073 34.438 34.079 1.00 67.07 322 GLN A CA 1
ATOM 2122 C C . GLN A 1 322 ? 75.380 35.678 33.492 1.00 67.22 322 GLN A C 1
ATOM 2123 O O . GLN A 1 322 ? 75.343 35.864 32.266 1.00 67.43 322 GLN A O 1
ATOM 2129 N N . ILE A 1 323 ? 74.759 36.463 34.373 1.00 66.62 323 ILE A N 1
ATOM 2130 C CA . ILE A 1 323 ? 74.053 37.689 33.993 1.00 67.29 323 ILE A CA 1
ATOM 2131 C C . ILE A 1 323 ? 74.335 38.834 34.934 1.00 67.14 323 ILE A C 1
ATOM 2132 O O . ILE A 1 323 ? 74.717 38.614 36.082 1.00 67.64 323 ILE A O 1
ATOM 2137 N N . ASN A 1 324 ? 74.064 40.048 34.458 1.00 67.08 324 ASN A N 1
ATOM 2138 C CA . ASN A 1 324 ? 74.268 41.281 35.223 1.00 66.77 324 ASN A CA 1
ATOM 2139 C C . ASN A 1 324 ? 73.110 41.587 36.175 1.00 65.67 324 ASN A C 1
ATOM 2140 O O . ASN A 1 324 ? 71.999 41.875 35.716 1.00 67.12 324 ASN A O 1
ATOM 2145 N N . TYR A 1 325 ? 73.352 41.499 37.486 1.00 63.24 325 TYR A N 1
ATOM 2146 C CA . TYR A 1 325 ? 72.303 41.819 38.460 1.00 61.03 325 TYR A CA 1
ATOM 2147 C C . TYR A 1 325 ? 72.397 43.311 38.770 1.00 59.71 325 TYR A C 1
ATOM 2148 O O . TYR A 1 325 ? 73.446 43.801 39.194 1.00 58.91 325 TYR A O 1
ATOM 2157 N N . ASN A 1 326 ? 71.282 44.008 38.573 1.00 59.03 326 ASN A N 1
ATOM 2158 C CA . ASN A 1 326 ? 71.204 45.444 38.807 1.00 58.07 326 ASN A CA 1
ATOM 2159 C C . ASN A 1 326 ? 70.392 45.824 40.036 1.00 57.30 326 ASN A C 1
ATOM 2160 O O . ASN A 1 326 ? 69.212 45.481 40.143 1.00 58.29 326 ASN A O 1
ATOM 2165 N N . PHE A 1 327 ? 71.043 46.533 40.958 1.00 55.72 327 PHE A N 1
ATOM 2166 C CA . PHE A 1 327 ? 70.420 47.022 42.187 1.00 55.26 327 PHE A CA 1
ATOM 2167 C C . PHE A 1 327 ? 69.640 48.285 41.860 1.00 54.66 327 PHE A C 1
ATOM 2168 O O . PHE A 1 327 ? 70.065 49.057 41.012 1.00 56.82 327 PHE A O 1
ATOM 2176 N N . ASN A 1 328 ? 68.523 48.501 42.544 1.00 53.69 328 ASN A N 1
ATOM 2177 C CA . ASN A 1 328 ? 67.696 49.699 42.376 1.00 53.53 328 ASN A CA 1
ATOM 2178 C C . ASN A 1 328 ? 66.854 49.742 43.639 1.00 52.28 328 ASN A C 1
ATOM 2179 O O . ASN A 1 328 ? 65.645 49.497 43.616 1.00 53.29 328 ASN A O 1
ATOM 2184 N N . MET A 1 329 ? 67.525 50.041 44.749 1.00 49.80 329 MET A N 1
ATOM 2185 C CA . MET A 1 329 ? 66.903 50.076 46.062 1.00 46.01 329 MET A CA 1
ATOM 2186 C C . MET A 1 329 ? 66.099 51.326 46.346 1.00 46.54 329 MET A C 1
ATOM 2187 O O . MET A 1 329 ? 66.649 52.413 46.528 1.00 47.08 329 MET A O 1
ATOM 2192 N N . VAL A 1 330 ? 64.777 51.155 46.248 1.00 47.46 330 VAL A N 1
ATOM 2193 C CA . VAL A 1 330 ? 63.774 52.206 46.471 1.00 47.80 330 VAL A CA 1
ATOM 2194 C C . VAL A 1 330 ? 62.678 51.677 47.413 1.00 49.10 330 VAL A C 1
ATOM 2195 O O . VAL A 1 330 ? 62.319 50.494 47.360 1.00 49.71 330 VAL A O 1
ATOM 2199 N N . ALA A 1 331 ? 62.141 52.574 48.243 1.00 50.62 331 ALA A N 1
ATOM 2200 C CA . ALA A 1 331 ? 61.074 52.268 49.206 1.00 52.01 331 ALA A CA 1
ATOM 2201 C C . ALA A 1 331 ? 60.340 53.543 49.667 1.00 52.35 331 ALA A C 1
ATOM 2202 O O . ALA A 1 331 ? 60.834 54.655 49.485 1.00 53.37 331 ALA A O 1
ATOM 2204 N N . ILE A 1 332 ? 59.170 53.368 50.280 1.00 52.16 332 ILE A N 1
ATOM 2205 C CA . ILE A 1 332 ? 58.333 54.476 50.759 1.00 52.23 332 ILE A CA 1
ATOM 2206 C C . ILE A 1 332 ? 58.721 55.050 52.144 1.00 52.93 332 ILE A C 1
ATOM 2207 O O . ILE A 1 332 ? 58.482 54.413 53.172 1.00 53.21 332 ILE A O 1
ATOM 2212 N N . ASP A 1 333 ? 59.302 56.250 52.163 1.00 53.74 333 ASP A N 1
ATOM 2213 C CA . ASP A 1 333 ? 59.659 56.935 53.412 1.00 54.34 333 ASP A CA 1
ATOM 2214 C C . ASP A 1 333 ? 58.829 58.214 53.413 1.00 55.54 333 ASP A C 1
ATOM 2215 O O . ASP A 1 333 ? 58.712 58.866 52.377 1.00 56.95 333 ASP A O 1
ATOM 2220 N N . ASN A 1 334 ? 58.209 58.536 54.552 1.00 56.27 334 ASN A N 1
ATOM 2221 C CA . ASN A 1 334 ? 57.354 59.731 54.725 1.00 58.22 334 ASN A CA 1
ATOM 2222 C C . ASN A 1 334 ? 56.065 59.746 53.890 1.00 59.19 334 ASN A C 1
ATOM 2223 O O . ASN A 1 334 ? 55.310 60.722 53.928 1.00 60.02 334 ASN A O 1
ATOM 2228 N N . PHE A 1 335 ? 55.813 58.658 53.160 1.00 60.42 335 PHE A N 1
ATOM 2229 C CA . PHE A 1 335 ? 54.624 58.525 52.314 1.00 61.11 335 PHE A CA 1
ATOM 2230 C C . PHE A 1 335 ? 54.938 58.765 50.835 1.00 61.97 335 PHE A C 1
ATOM 2231 O O . PHE A 1 335 ? 54.028 59.021 50.046 1.00 62.81 335 PHE A O 1
ATOM 2232 N N . THR A 1 336 ? 56.225 58.676 50.472 1.00 62.10 336 THR A N 1
ATOM 2233 C CA . THR A 1 336 ? 56.721 58.894 49.096 1.00 62.44 336 THR A CA 1
ATOM 2234 C C . THR A 1 336 ? 57.955 58.024 48.787 1.00 61.19 336 THR A C 1
ATOM 2235 O O . THR A 1 336 ? 58.797 57.839 49.660 1.00 60.86 336 THR A O 1
ATOM 2239 N N . PRO A 1 337 ? 58.068 57.462 47.552 1.00 61.53 337 PRO A N 1
ATOM 2240 C CA . PRO A 1 337 ? 59.222 56.629 47.179 1.00 61.76 337 PRO A CA 1
ATOM 2241 C C . PRO A 1 337 ? 60.521 57.429 47.222 1.00 62.06 337 PRO A C 1
ATOM 2242 O O . PRO A 1 337 ? 60.569 58.576 46.770 1.00 63.47 337 PRO A O 1
ATOM 2246 N N . ARG A 1 338 ? 61.557 56.822 47.788 1.00 61.26 338 ARG A N 1
ATOM 2247 C CA . ARG A 1 338 ? 62.855 57.469 47.943 1.00 60.55 338 ARG A CA 1
ATOM 2248 C C . ARG A 1 338 ? 63.960 56.481 47.603 1.00 59.32 338 ARG A C 1
ATOM 2249 O O . ARG A 1 338 ? 63.912 55.342 48.068 1.00 58.41 338 ARG A O 1
ATOM 2257 N N . GLN A 1 339 ? 64.931 56.895 46.777 1.00 59.44 339 GLN A N 1
ATOM 2258 C CA . GLN A 1 339 ? 66.067 56.021 46.436 1.00 60.06 339 GLN A CA 1
ATOM 2259 C C . GLN A 1 339 ? 66.902 55.999 47.706 1.00 59.91 339 GLN A C 1
ATOM 2260 O O . GLN A 1 339 ? 67.225 57.052 48.273 1.00 60.33 339 GLN A O 1
ATOM 2266 N N . VAL A 1 340 ? 67.258 54.794 48.131 1.00 58.82 340 VAL A N 1
ATOM 2267 C CA . VAL A 1 340 ? 67.923 54.632 49.407 1.00 59.11 340 VAL A CA 1
ATOM 2268 C C . VAL A 1 340 ? 69.135 53.680 49.463 1.00 59.26 340 VAL A C 1
ATOM 2269 O O . VAL A 1 340 ? 69.133 52.606 48.848 1.00 59.99 340 VAL A O 1
ATOM 2273 N N . GLY A 1 341 ? 70.168 54.107 50.195 1.00 58.26 341 GLY A N 1
ATOM 2274 C CA . GLY A 1 341 ? 71.376 53.310 50.364 1.00 56.40 341 GLY A CA 1
ATOM 2275 C C . GLY A 1 341 ? 71.303 52.511 51.651 1.00 55.51 341 GLY A C 1
ATOM 2276 O O . GLY A 1 341 ? 70.320 52.612 52.381 1.00 55.99 341 GLY A O 1
ATOM 2277 N N . ILE A 1 342 ? 72.377 51.799 51.979 1.00 54.77 342 ILE A N 1
ATOM 2278 C CA . ILE A 1 342 ? 72.451 50.961 53.181 1.00 53.06 342 ILE A CA 1
ATOM 2279 C C . ILE A 1 342 ? 72.240 51.729 54.498 1.00 52.10 342 ILE A C 1
ATOM 2280 O O . ILE A 1 342 ? 71.425 51.323 55.332 1.00 50.49 342 ILE A O 1
ATOM 2285 N N . VAL A 1 343 ? 72.913 52.877 54.624 1.00 52.28 343 VAL A N 1
ATOM 2286 C CA . VAL A 1 343 ? 72.832 53.712 55.821 1.00 51.76 343 VAL A CA 1
ATOM 2287 C C . VAL A 1 343 ? 71.415 54.268 56.046 1.00 51.99 343 VAL A C 1
ATOM 2288 O O . VAL A 1 343 ? 70.864 54.017 57.121 1.00 53.67 343 VAL A O 1
ATOM 2292 N N . PRO A 1 344 ? 70.774 54.938 55.037 1.00 50.85 344 PRO A N 1
ATOM 2293 C CA . PRO A 1 344 ? 69.421 55.418 55.356 1.00 49.27 344 PRO A CA 1
ATOM 2294 C C . PRO A 1 344 ? 68.323 54.347 55.445 1.00 48.76 344 PRO A C 1
ATOM 2295 O O . PRO A 1 344 ? 67.215 54.648 55.896 1.00 48.81 344 PRO A O 1
ATOM 2299 N N . ILE A 1 345 ? 68.647 53.105 55.048 1.00 47.30 345 ILE A N 1
ATOM 2300 C CA . ILE A 1 345 ? 67.721 51.958 55.164 1.00 44.92 345 ILE A CA 1
ATOM 2301 C C . ILE A 1 345 ? 67.755 51.555 56.654 1.00 44.55 345 ILE A C 1
ATOM 2302 O O . ILE A 1 345 ? 66.711 51.403 57.312 1.00 43.31 345 ILE A O 1
ATOM 2307 N N . LEU A 1 346 ? 68.981 51.378 57.150 1.00 42.81 346 LEU A N 1
ATOM 2308 C CA . LEU A 1 346 ? 69.226 50.990 58.524 1.00 41.81 346 LEU A CA 1
ATOM 2309 C C . LEU A 1 346 ? 68.928 52.083 59.521 1.00 43.54 346 LEU A C 1
ATOM 2310 O O . LEU A 1 346 ? 68.631 51.781 60.669 1.00 45.18 346 LEU A O 1
ATOM 2315 N N . SER A 1 347 ? 68.966 53.340 59.070 1.00 45.67 347 SER A N 1
ATOM 2316 C CA . SER A 1 347 ? 68.663 54.496 59.920 1.00 47.94 347 SER A CA 1
ATOM 2317 C C . SER A 1 347 ? 67.172 54.566 60.177 1.00 50.14 347 SER A C 1
ATOM 2318 O O . SER A 1 347 ? 66.737 54.858 61.293 1.00 50.36 347 SER A O 1
ATOM 2321 N N . SER A 1 348 ? 66.403 54.241 59.138 1.00 53.15 348 SER A N 1
ATOM 2322 C CA . SER A 1 348 ? 64.941 54.248 59.189 1.00 55.05 348 SER A CA 1
ATOM 2323 C C . SER A 1 348 ? 64.476 53.104 60.062 1.00 54.27 348 SER A C 1
ATOM 2324 O O . SER A 1 348 ? 63.468 53.215 60.762 1.00 54.48 348 SER A O 1
ATOM 2327 N N . TYR A 1 349 ? 65.275 52.039 60.072 1.00 53.08 349 TYR A N 1
ATOM 2328 C CA . TYR A 1 349 ? 64.970 50.868 60.869 1.00 53.27 349 TYR A CA 1
ATOM 2329 C C . TYR A 1 349 ? 65.217 51.119 62.350 1.00 53.73 349 TYR A C 1
ATOM 2330 O O . TYR A 1 349 ? 64.369 50.774 63.174 1.00 54.27 349 TYR A O 1
ATOM 2339 N N . ILE A 1 350 ? 66.375 51.694 62.683 1.00 54.02 350 ILE A N 1
ATOM 2340 C CA . ILE A 1 350 ? 66.707 51.966 64.080 1.00 54.58 350 ILE A CA 1
ATOM 2341 C C . ILE A 1 350 ? 65.742 53.001 64.668 1.00 55.21 350 ILE A C 1
ATOM 2342 O O . ILE A 1 350 ? 65.226 52.805 65.773 1.00 56.64 350 ILE A O 1
ATOM 2347 N N . ALA A 1 351 ? 65.387 53.998 63.847 1.00 55.06 351 ALA A N 1
ATOM 2348 C CA . ALA A 1 351 ? 64.463 55.075 64.218 1.00 53.66 351 ALA A CA 1
ATOM 2349 C C . ALA A 1 351 ? 63.057 54.527 64.485 1.00 53.18 351 ALA A C 1
ATOM 2350 O O . ALA A 1 351 ? 62.318 55.076 65.311 1.00 53.43 351 ALA A O 1
ATOM 2352 N N . HIS A 1 352 ? 62.731 53.417 63.810 1.00 51.40 352 HIS A N 1
ATOM 2353 C CA . HIS A 1 352 ? 61.445 52.720 63.945 1.00 49.70 352 HIS A CA 1
ATOM 2354 C C . HIS A 1 352 ? 61.454 51.904 65.228 1.00 49.72 352 HIS A C 1
ATOM 2355 O O . HIS A 1 352 ? 60.544 52.009 66.050 1.00 50.21 352 HIS A O 1
ATOM 2362 N N . ARG A 1 353 ? 62.512 51.121 65.399 1.00 50.07 353 ARG A N 1
ATOM 2363 C CA . ARG A 1 353 ? 62.671 50.260 66.557 1.00 49.60 353 ARG A CA 1
ATOM 2364 C C . ARG A 1 353 ? 62.664 50.939 67.909 1.00 49.31 353 ARG A C 1
ATOM 2365 O O . ARG A 1 353 ? 62.206 50.344 68.885 1.00 49.13 353 ARG A O 1
ATOM 2373 N N . ARG A 1 354 ? 63.099 52.199 67.955 1.00 48.64 354 ARG A N 1
ATOM 2374 C CA . ARG A 1 354 ? 63.097 52.933 69.210 1.00 49.59 354 ARG A CA 1
ATOM 2375 C C . ARG A 1 354 ? 61.687 53.363 69.620 1.00 49.64 354 ARG A C 1
ATOM 2376 O O . ARG A 1 354 ? 61.312 53.200 70.776 1.00 49.68 354 ARG A O 1
ATOM 2384 N N . GLU A 1 355 ? 60.884 53.785 68.639 1.00 49.59 355 GLU A N 1
ATOM 2385 C CA . GLU A 1 355 ? 59.506 54.233 68.862 1.00 48.82 355 GLU A CA 1
ATOM 2386 C C . GLU A 1 355 ? 58.590 53.067 69.243 1.00 47.29 355 GLU A C 1
ATOM 2387 O O . GLU A 1 355 ? 57.632 53.247 69.991 1.00 46.98 355 GLU A O 1
ATOM 2393 N N . VAL A 1 356 ? 58.922 51.876 68.740 1.00 45.74 356 VAL A N 1
ATOM 2394 C CA . VAL A 1 356 ? 58.181 50.640 69.017 1.00 44.80 356 VAL A CA 1
ATOM 2395 C C . VAL A 1 356 ? 58.416 50.288 70.477 1.00 44.98 356 VAL A C 1
ATOM 2396 O O . VAL A 1 356 ? 57.468 50.046 71.224 1.00 44.82 356 VAL A O 1
ATOM 2400 N N . ILE A 1 357 ? 59.694 50.311 70.861 1.00 44.97 357 ILE A N 1
ATOM 2401 C CA . ILE A 1 357 ? 60.140 50.001 72.215 1.00 44.55 357 ILE A CA 1
ATOM 2402 C C . ILE A 1 357 ? 59.659 51.059 73.199 1.00 44.42 357 ILE A C 1
ATOM 2403 O O . ILE A 1 357 ? 59.115 50.714 74.251 1.00 46.64 357 ILE A O 1
ATOM 2408 N N . LEU A 1 358 ? 59.770 52.330 72.815 1.00 43.28 358 LEU A N 1
ATOM 2409 C CA . LEU A 1 358 ? 59.317 53.438 73.660 1.00 41.88 358 LEU A CA 1
ATOM 2410 C C . LEU A 1 358 ? 57.806 53.363 73.906 1.00 41.48 358 LEU A C 1
ATOM 2411 O O . LEU A 1 358 ? 57.335 53.663 75.005 1.00 40.74 358 LEU A O 1
ATOM 2416 N N . ALA A 1 359 ? 57.079 52.855 72.911 1.00 41.93 359 ALA A N 1
ATOM 2417 C CA . ALA A 1 359 ? 55.634 52.706 72.998 1.00 42.47 359 ALA A CA 1
ATOM 2418 C C . ALA A 1 359 ? 55.236 51.405 73.702 1.00 42.62 359 ALA A C 1
ATOM 2419 O O . ALA A 1 359 ? 54.219 51.374 74.397 1.00 43.80 359 ALA A O 1
ATOM 2421 N N . ARG A 1 360 ? 56.051 50.354 73.544 1.00 42.23 360 ARG A N 1
ATOM 2422 C CA . ARG A 1 360 ? 55.816 49.048 74.183 1.00 41.96 360 ARG A CA 1
ATOM 2423 C C . ARG A 1 360 ? 55.948 49.220 75.696 1.00 43.13 360 ARG A C 1
ATOM 2424 O O . ARG A 1 360 ? 55.077 48.803 76.461 1.00 43.98 360 ARG A O 1
ATOM 2430 N N . SER A 1 361 ? 57.018 49.904 76.096 1.00 44.56 361 SER A N 1
ATOM 2431 C CA . SER A 1 361 ? 57.326 50.171 77.499 1.00 44.74 361 SER A CA 1
ATOM 2432 C C . SER A 1 361 ? 56.295 51.076 78.158 1.00 44.61 361 SER A C 1
ATOM 2433 O O . SER A 1 361 ? 55.964 50.879 79.320 1.00 45.82 361 SER A O 1
ATOM 2436 N N . ARG A 1 362 ? 55.756 52.032 77.402 1.00 44.34 362 ARG A N 1
ATOM 2437 C CA . ARG A 1 362 ? 54.745 52.935 77.935 1.00 43.89 362 ARG A CA 1
ATOM 2438 C C . ARG A 1 362 ? 53.455 52.194 78.185 1.00 43.27 362 ARG A C 1
ATOM 2439 O O . ARG A 1 362 ? 52.802 52.418 79.203 1.00 43.95 362 ARG A O 1
ATOM 2447 N N . PHE A 1 363 ? 53.166 51.229 77.311 1.00 42.86 363 PHE A N 1
ATOM 2448 C CA . PHE A 1 363 ? 51.964 50.401 77.410 1.00 43.18 363 PHE A CA 1
ATOM 2449 C C . PHE A 1 363 ? 52.060 49.531 78.652 1.00 43.94 363 PHE A C 1
ATOM 2450 O O . PHE A 1 363 ? 51.145 49.513 79.486 1.00 44.84 363 PHE A O 1
ATOM 2458 N N . ASP A 1 364 ? 53.199 48.853 78.766 1.00 44.05 364 ASP A N 1
ATOM 2459 C CA . ASP A 1 364 ? 53.477 47.942 79.864 1.00 44.82 364 ASP A CA 1
ATOM 2460 C C . ASP A 1 364 ? 53.703 48.574 81.244 1.00 47.08 364 ASP A C 1
ATOM 2461 O O . ASP A 1 364 ? 53.410 47.944 82.268 1.00 48.20 364 ASP A O 1
ATOM 2466 N N . LYS A 1 365 ? 54.179 49.818 81.279 1.00 47.99 365 LYS A N 1
ATOM 2467 C CA . LYS A 1 365 ? 54.394 50.510 82.546 1.00 49.68 365 LYS A CA 1
ATOM 2468 C C . LYS A 1 365 ? 53.029 50.842 83.146 1.00 51.00 365 LYS A C 1
ATOM 2469 O O . LYS A 1 365 ? 52.806 50.608 84.332 1.00 50.77 365 LYS A O 1
ATOM 2475 N N . GLU A 1 366 ? 52.095 51.262 82.286 1.00 53.08 366 GLU A N 1
ATOM 2476 C CA . GLU A 1 366 ? 50.736 51.620 82.698 1.00 55.04 366 GLU A CA 1
ATOM 2477 C C . GLU A 1 366 ? 49.901 50.395 83.086 1.00 53.84 366 GLU A C 1
ATOM 2478 O O . GLU A 1 366 ? 49.067 50.477 83.989 1.00 54.01 366 GLU A O 1
ATOM 2484 N N . LYS A 1 367 ? 50.161 49.263 82.425 1.00 52.24 367 LYS A N 1
ATOM 2485 C CA . LYS A 1 367 ? 49.457 47.999 82.687 1.00 50.59 367 LYS A CA 1
ATOM 2486 C C . LYS A 1 367 ? 49.857 47.474 84.071 1.00 49.49 367 LYS A C 1
ATOM 2487 O O . LYS A 1 367 ? 48.996 47.095 84.873 1.00 49.65 367 LYS A O 1
ATOM 2491 N N . ALA A 1 368 ? 51.157 47.562 84.361 1.00 48.21 368 ALA A N 1
ATOM 2492 C CA . ALA A 1 368 ? 51.738 47.119 85.624 1.00 47.90 368 ALA A CA 1
ATOM 2493 C C . ALA A 1 368 ? 51.470 48.086 86.772 1.00 48.73 368 ALA A C 1
ATOM 2494 O O . ALA A 1 368 ? 51.649 47.728 87.931 1.00 48.00 368 ALA A O 1
ATOM 2496 N N . GLU A 1 369 ? 51.072 49.316 86.440 1.00 50.77 369 GLU A N 1
ATOM 2497 C CA . GLU A 1 369 ? 50.728 50.343 87.432 1.00 52.30 369 GLU A CA 1
ATOM 2498 C C . GLU A 1 369 ? 49.271 50.129 87.810 1.00 54.03 369 GLU A C 1
ATOM 2499 O O . GLU A 1 369 ? 48.922 50.151 88.995 1.00 54.90 369 GLU A O 1
ATOM 2505 N N . LYS A 1 370 ? 48.450 49.853 86.790 1.00 54.43 370 LYS A N 1
ATOM 2506 C CA . LYS A 1 370 ? 47.024 49.576 86.948 1.00 55.10 370 LYS A CA 1
ATOM 2507 C C . LYS A 1 370 ? 46.790 48.202 87.595 1.00 56.43 370 LYS A C 1
ATOM 2508 O O . LYS A 1 370 ? 45.648 47.851 87.904 1.00 57.86 370 LYS A O 1
ATOM 2511 N N . ARG A 1 371 ? 47.871 47.441 87.798 1.00 56.26 371 ARG A N 1
ATOM 2512 C CA . ARG A 1 371 ? 47.799 46.117 88.421 1.00 56.10 371 ARG A CA 1
ATOM 2513 C C . ARG A 1 371 ? 48.442 46.108 89.806 1.00 56.06 371 ARG A C 1
ATOM 2514 O O . ARG A 1 371 ? 47.997 45.359 90.671 1.00 56.86 371 ARG A O 1
ATOM 2522 N N . LEU A 1 372 ? 49.477 46.932 90.017 1.00 55.36 372 LEU A N 1
ATOM 2523 C CA . LEU A 1 372 ? 50.164 47.015 91.318 1.00 53.62 372 LEU A CA 1
ATOM 2524 C C . LEU A 1 372 ? 49.241 47.655 92.339 1.00 53.80 372 LEU A C 1
ATOM 2525 O O . LEU A 1 372 ? 49.161 47.198 93.474 1.00 54.39 372 LEU A O 1
ATOM 2530 N N . HIS A 1 373 ? 48.511 48.677 91.891 1.00 53.61 373 HIS A N 1
ATOM 2531 C CA . HIS A 1 373 ? 47.538 49.417 92.692 1.00 53.37 373 HIS A CA 1
ATOM 2532 C C . HIS A 1 373 ? 46.521 48.434 93.276 1.00 54.16 373 HIS A C 1
ATOM 2533 O O . HIS A 1 373 ? 46.141 48.551 94.438 1.00 54.84 373 HIS A O 1
ATOM 2540 N N . ILE A 1 374 ? 46.137 47.445 92.469 1.00 55.51 374 ILE A N 1
ATOM 2541 C CA . ILE A 1 374 ? 45.189 46.405 92.868 1.00 57.38 374 ILE A CA 1
ATOM 2542 C C . ILE A 1 374 ? 45.833 45.435 93.857 1.00 58.48 374 ILE A C 1
ATOM 2543 O O . ILE A 1 374 ? 45.281 45.207 94.938 1.00 59.68 374 ILE A O 1
ATOM 2548 N N . VAL A 1 375 ? 47.020 44.930 93.506 1.00 58.42 375 VAL A N 1
ATOM 2549 C CA . VAL A 1 375 ? 47.765 43.983 94.343 1.00 59.54 375 VAL A CA 1
ATOM 2550 C C . VAL A 1 375 ? 48.076 44.523 95.756 1.00 59.75 375 VAL A C 1
ATOM 2551 O O . VAL A 1 375 ? 47.907 43.798 96.734 1.00 59.73 375 VAL A O 1
ATOM 2555 N N . GLU A 1 376 ? 48.438 45.804 95.857 1.00 60.32 376 GLU A N 1
ATOM 2556 C CA . GLU A 1 376 ? 48.750 46.451 97.143 1.00 61.69 376 GLU A CA 1
ATOM 2557 C C . GLU A 1 376 ? 47.545 46.468 98.088 1.00 62.13 376 GLU A C 1
ATOM 2558 O O . GLU A 1 376 ? 47.693 46.361 99.314 1.00 62.33 376 GLU A O 1
ATOM 2564 N N . GLY A 1 377 ? 46.356 46.566 97.494 1.00 61.87 377 GLY A N 1
ATOM 2565 C CA . GLY A 1 377 ? 45.124 46.560 98.260 1.00 61.85 377 GLY A CA 1
ATOM 2566 C C . GLY A 1 377 ? 44.802 45.145 98.691 1.00 61.63 377 GLY A C 1
ATOM 2567 O O . GLY A 1 377 ? 44.295 44.932 99.789 1.00 61.63 377 GLY A O 1
ATOM 2568 N N . LEU A 1 378 ? 45.187 44.183 97.849 1.00 61.63 378 LEU A N 1
ATOM 2569 C CA . LEU A 1 378 ? 44.963 42.759 98.095 1.00 61.86 378 LEU A CA 1
ATOM 2570 C C . LEU A 1 378 ? 45.827 42.179 99.203 1.00 62.51 378 LEU A C 1
ATOM 2571 O O . LEU A 1 378 ? 45.544 41.096 99.712 1.00 62.26 378 LEU A O 1
ATOM 2576 N N . ILE A 1 379 ? 46.881 42.903 99.568 1.00 63.64 379 ILE A N 1
ATOM 2577 C CA . ILE A 1 379 ? 47.772 42.473 100.638 1.00 66.03 379 ILE A CA 1
ATOM 2578 C C . ILE A 1 379 ? 47.345 43.210 101.908 1.00 67.52 379 ILE A C 1
ATOM 2579 O O . ILE A 1 379 ? 47.448 42.668 103.018 1.00 68.25 379 ILE A O 1
ATOM 2584 N N . ARG A 1 380 ? 46.788 44.409 101.722 1.00 68.84 380 ARG A N 1
ATOM 2585 C CA . ARG A 1 380 ? 46.293 45.234 102.826 1.00 69.81 380 ARG A CA 1
ATOM 2586 C C . ARG A 1 380 ? 45.046 44.550 103.403 1.00 71.31 380 ARG A C 1
ATOM 2587 O O . ARG A 1 380 ? 44.769 44.681 104.591 1.00 71.57 380 ARG A O 1
ATOM 2590 N N . VAL A 1 381 ? 44.347 43.767 102.573 1.00 73.47 381 VAL A N 1
ATOM 2591 C CA . VAL A 1 381 ? 43.150 43.055 103.023 1.00 75.89 381 VAL A CA 1
ATOM 2592 C C . VAL A 1 381 ? 43.435 41.722 103.707 1.00 77.16 381 VAL A C 1
ATOM 2593 O O . VAL A 1 381 ? 42.694 41.329 104.598 1.00 77.47 381 VAL A O 1
ATOM 2597 N N . ILE A 1 382 ? 44.498 41.030 103.290 1.00 78.92 382 ILE A N 1
ATOM 2598 C CA . ILE A 1 382 ? 44.858 39.741 103.891 1.00 81.20 382 ILE A CA 1
ATOM 2599 C C . ILE A 1 382 ? 45.554 39.948 105.259 1.00 83.13 382 ILE A C 1
ATOM 2600 O O . ILE A 1 382 ? 45.788 38.995 106.014 1.00 82.92 382 ILE A O 1
ATOM 2605 N N . SER A 1 383 ? 45.778 41.219 105.606 1.00 85.07 383 SER A N 1
ATOM 2606 C CA . SER A 1 383 ? 46.359 41.593 106.898 1.00 87.66 383 SER A CA 1
ATOM 2607 C C . SER A 1 383 ? 45.183 41.774 107.879 1.00 88.36 383 SER A C 1
ATOM 2608 O O . SER A 1 383 ? 45.290 41.429 109.062 1.00 88.89 383 SER A O 1
ATOM 2611 N N . ILE A 1 384 ? 44.074 42.318 107.363 1.00 88.57 384 ILE A N 1
ATOM 2612 C CA . ILE A 1 384 ? 42.835 42.521 108.126 1.00 88.80 384 ILE A CA 1
ATOM 2613 C C . ILE A 1 384 ? 41.765 41.568 107.557 1.00 89.15 384 ILE A C 1
ATOM 2614 O O . ILE A 1 384 ? 40.618 41.954 107.280 1.00 88.46 384 ILE A O 1
ATOM 2619 N N . LEU A 1 385 ? 42.192 40.310 107.395 1.00 89.64 385 LEU A N 1
ATOM 2620 C CA . LEU A 1 385 ? 41.419 39.182 106.856 1.00 89.82 385 LEU A CA 1
ATOM 2621 C C . LEU A 1 385 ? 39.944 39.103 107.230 1.00 90.38 385 LEU A C 1
ATOM 2622 O O . LEU A 1 385 ? 39.083 39.266 106.372 1.00 89.89 385 LEU A O 1
ATOM 2627 N N . ASP A 1 386 ? 39.676 38.908 108.521 1.00 91.54 386 ASP A N 1
ATOM 2628 C CA . ASP A 1 386 ? 38.321 38.782 109.050 1.00 92.06 386 ASP A CA 1
ATOM 2629 C C . ASP A 1 386 ? 37.445 40.019 108.930 1.00 92.09 386 ASP A C 1
ATOM 2630 O O . ASP A 1 386 ? 36.235 39.887 108.744 1.00 92.31 386 ASP A O 1
ATOM 2635 N N . GLU A 1 387 ? 38.056 41.205 108.992 1.00 91.75 387 GLU A N 1
ATOM 2636 C CA . GLU A 1 387 ? 37.326 42.477 108.891 1.00 92.06 387 GLU A CA 1
ATOM 2637 C C . GLU A 1 387 ? 36.658 42.708 107.540 1.00 91.77 387 GLU A C 1
ATOM 2638 O O . GLU A 1 387 ? 35.566 43.283 107.474 1.00 91.46 387 GLU A O 1
ATOM 2644 N N . VAL A 1 388 ? 37.301 42.225 106.476 1.00 91.09 388 VAL A N 1
ATOM 2645 C CA . VAL A 1 388 ? 36.768 42.372 105.127 1.00 89.86 388 VAL A CA 1
ATOM 2646 C C . VAL A 1 388 ? 35.712 41.300 104.799 1.00 88.84 388 VAL A C 1
ATOM 2647 O O . VAL A 1 388 ? 34.707 41.617 104.169 1.00 88.28 388 VAL A O 1
ATOM 2651 N N . ILE A 1 389 ? 35.907 40.069 105.295 1.00 87.78 389 ILE A N 1
ATOM 2652 C CA . ILE A 1 389 ? 34.957 38.955 105.091 1.00 86.53 389 ILE A CA 1
ATOM 2653 C C . ILE A 1 389 ? 33.669 39.352 105.824 1.00 86.82 389 ILE A C 1
ATOM 2654 O O . ILE A 1 389 ? 32.576 39.334 105.250 1.00 86.69 389 ILE A O 1
ATOM 2659 N N . ALA A 1 390 ? 33.852 39.787 107.071 1.00 86.61 390 ALA A N 1
ATOM 2660 C CA . ALA A 1 390 ? 32.770 40.220 107.939 1.00 85.88 390 ALA A CA 1
ATOM 2661 C C . ALA A 1 390 ? 32.502 41.724 107.816 1.00 85.72 390 ALA A C 1
ATOM 2662 O O . ALA A 1 390 ? 32.798 42.513 108.723 1.00 86.30 390 ALA A O 1
ATOM 2664 N N . LEU A 1 391 ? 32.003 42.099 106.640 1.00 84.48 391 LEU A N 1
ATOM 2665 C CA . LEU A 1 391 ? 31.622 43.466 106.276 1.00 83.41 391 LEU A CA 1
ATOM 2666 C C . LEU A 1 391 ? 30.846 43.303 104.985 1.00 83.02 391 LEU A C 1
ATOM 2667 O O . LEU A 1 391 ? 29.824 43.956 104.768 1.00 82.32 391 LEU A O 1
ATOM 2672 N N . ILE A 1 392 ? 31.357 42.407 104.141 1.00 83.36 392 ILE A N 1
ATOM 2673 C CA . ILE A 1 392 ? 30.768 42.079 102.849 1.00 84.11 392 ILE A CA 1
ATOM 2674 C C . ILE A 1 392 ? 29.504 41.263 103.098 1.00 84.22 392 ILE A C 1
ATOM 2675 O O . ILE A 1 392 ? 28.483 41.501 102.455 1.00 84.42 392 ILE A O 1
ATOM 2680 N N . ARG A 1 393 ? 29.562 40.364 104.084 1.00 84.99 393 ARG A N 1
ATOM 2681 C CA . ARG A 1 393 ? 28.411 39.536 104.457 1.00 86.52 393 ARG A CA 1
ATOM 2682 C C . ARG A 1 393 ? 27.324 40.415 105.104 1.00 87.32 393 ARG A C 1
ATOM 2683 O O . ARG A 1 393 ? 26.125 40.172 104.930 1.00 87.47 393 ARG A O 1
ATOM 2691 N N . ALA A 1 394 ? 27.779 41.488 105.758 1.00 88.23 394 ALA A N 1
ATOM 2692 C CA . ALA A 1 394 ? 26.926 42.464 106.440 1.00 88.95 394 ALA A CA 1
ATOM 2693 C C . ALA A 1 394 ? 26.354 43.514 105.475 1.00 89.17 394 ALA A C 1
ATOM 2694 O O . ALA A 1 394 ? 25.574 44.387 105.881 1.00 89.67 394 ALA A O 1
ATOM 2696 N N . SER A 1 395 ? 26.745 43.417 104.204 1.00 88.74 395 SER A N 1
ATOM 2697 C CA . SER A 1 395 ? 26.286 44.331 103.163 1.00 88.57 395 SER A CA 1
ATOM 2698 C C . SER A 1 395 ? 25.119 43.749 102.369 1.00 89.13 395 SER A C 1
ATOM 2699 O O . SER A 1 395 ? 24.815 42.555 102.475 1.00 88.71 395 SER A O 1
ATOM 2702 N N . GLU A 1 396 ? 24.491 44.602 101.559 1.00 89.69 396 GLU A N 1
ATOM 2703 C CA . GLU A 1 396 ? 23.338 44.224 100.744 1.00 90.45 396 GLU A CA 1
ATOM 2704 C C . GLU A 1 396 ? 23.680 43.518 99.431 1.00 90.69 396 GLU A C 1
ATOM 2705 O O . GLU A 1 396 ? 23.361 42.339 99.263 1.00 90.56 396 GLU A O 1
ATOM 2711 N N . ASN A 1 397 ? 24.314 44.245 98.514 1.00 90.53 397 ASN A N 1
ATOM 2712 C CA . ASN A 1 397 ? 24.700 43.716 97.207 1.00 89.85 397 ASN A CA 1
ATOM 2713 C C . ASN A 1 397 ? 26.192 43.931 96.933 1.00 89.44 397 ASN A C 1
ATOM 2714 O O . ASN A 1 397 ? 26.951 44.256 97.848 1.00 89.29 397 ASN A O 1
ATOM 2719 N N . LYS A 1 398 ? 26.592 43.741 95.672 1.00 89.59 398 LYS A N 1
ATOM 2720 C CA . LYS A 1 398 ? 27.974 43.902 95.198 1.00 88.75 398 LYS A CA 1
ATOM 2721 C C . LYS A 1 398 ? 28.454 45.356 95.330 1.00 88.44 398 LYS A C 1
ATOM 2722 O O . LYS A 1 398 ? 29.480 45.619 95.961 1.00 87.66 398 LYS A O 1
ATOM 2725 N N . ALA A 1 399 ? 27.667 46.287 94.784 1.00 88.46 399 ALA A N 1
ATOM 2726 C CA . ALA A 1 399 ? 27.977 47.719 94.808 1.00 88.12 399 ALA A CA 1
ATOM 2727 C C . ALA A 1 399 ? 27.842 48.365 96.191 1.00 87.88 399 ALA A C 1
ATOM 2728 O O . ALA A 1 399 ? 28.515 49.363 96.477 1.00 87.46 399 ALA A O 1
ATOM 2730 N N . ASP A 1 400 ? 27.003 47.774 97.048 1.00 87.69 400 ASP A N 1
ATOM 2731 C CA . ASP A 1 400 ? 26.790 48.271 98.412 1.00 88.32 400 ASP A CA 1
ATOM 2732 C C . ASP A 1 400 ? 27.931 47.791 99.315 1.00 88.53 400 ASP A C 1
ATOM 2733 O O . ASP A 1 400 ? 28.147 48.333 100.402 1.00 88.34 400 ASP A O 1
ATOM 2736 N N . ALA A 1 401 ? 28.653 46.772 98.844 1.00 89.00 401 ALA A N 1
ATOM 2737 C CA . ALA A 1 401 ? 29.800 46.209 99.555 1.00 88.94 401 ALA A CA 1
ATOM 2738 C C . ALA A 1 401 ? 31.045 47.008 99.201 1.00 88.88 401 ALA A C 1
ATOM 2739 O O . ALA A 1 401 ? 31.935 47.174 100.034 1.00 88.79 401 ALA A O 1
ATOM 2741 N N . LYS A 1 402 ? 31.073 47.522 97.968 1.00 88.77 402 LYS A N 1
ATOM 2742 C CA . LYS A 1 402 ? 32.175 48.340 97.452 1.00 88.86 402 LYS A CA 1
ATOM 2743 C C . LYS A 1 402 ? 32.140 49.732 98.097 1.00 89.73 402 LYS A C 1
ATOM 2744 O O . LYS A 1 402 ? 33.185 50.364 98.297 1.00 90.33 402 LYS A O 1
ATOM 2749 N N . GLU A 1 403 ? 30.930 50.182 98.436 1.00 89.92 403 GLU A N 1
ATOM 2750 C CA . GLU A 1 403 ? 30.722 51.477 99.076 1.00 90.15 403 GLU A CA 1
ATOM 2751 C C . GLU A 1 403 ? 30.982 51.344 100.571 1.00 89.72 403 GLU A C 1
ATOM 2752 O O . GLU A 1 403 ? 31.298 52.327 101.242 1.00 89.73 403 GLU A O 1
ATOM 2758 N N . ASN A 1 404 ? 30.877 50.112 101.073 1.00 89.99 404 ASN A N 1
ATOM 2759 C CA . ASN A 1 404 ? 31.135 49.808 102.485 1.00 91.08 404 ASN A CA 1
ATOM 2760 C C . ASN A 1 404 ? 32.653 49.717 102.714 1.00 90.18 404 ASN A C 1
ATOM 2761 O O . ASN A 1 404 ? 33.124 49.685 103.859 1.00 90.18 404 ASN A O 1
ATOM 2766 N N . LEU A 1 405 ? 33.408 49.700 101.613 1.00 89.08 405 LEU A N 1
ATOM 2767 C CA . LEU A 1 405 ? 34.859 49.647 101.673 1.00 88.29 405 LEU A CA 1
ATOM 2768 C C . LEU A 1 405 ? 35.478 51.034 101.827 1.00 88.86 405 LEU A C 1
ATOM 2769 O O . LEU A 1 405 ? 36.048 51.625 100.896 1.00 88.50 405 LEU A O 1
ATOM 2774 N N . LYS A 1 406 ? 35.218 51.562 103.023 1.00 89.26 406 LYS A N 1
ATOM 2775 C CA . LYS A 1 406 ? 35.692 52.844 103.534 1.00 88.69 406 LYS A CA 1
ATOM 2776 C C . LYS A 1 406 ? 36.379 52.368 104.833 1.00 88.66 406 LYS A C 1
ATOM 2777 O O . LYS A 1 406 ? 36.525 53.113 105.811 1.00 88.20 406 LYS A O 1
ATOM 2780 N N . VAL A 1 407 ? 36.751 51.080 104.804 1.00 88.32 407 VAL A N 1
ATOM 2781 C CA . VAL A 1 407 ? 37.408 50.332 105.880 1.00 87.32 407 VAL A CA 1
ATOM 2782 C C . VAL A 1 407 ? 38.691 49.753 105.296 1.00 86.02 407 VAL A C 1
ATOM 2783 O O . VAL A 1 407 ? 39.698 49.632 105.985 1.00 85.63 407 VAL A O 1
ATOM 2787 N N . TYR A 1 409 ? 42.719 50.739 103.721 1.00 86.45 409 TYR A N 1
ATOM 2788 C CA . TYR A 1 409 ? 42.026 51.791 104.464 1.00 86.83 409 TYR A CA 1
ATOM 2789 C C . TYR A 1 409 ? 40.900 52.434 103.632 1.00 86.61 409 TYR A C 1
ATOM 2790 O O . TYR A 1 409 ? 39.716 52.183 103.872 1.00 86.04 409 TYR A O 1
ATOM 2792 N N . ASP A 1 410 ? 41.277 53.280 102.675 1.00 86.19 410 ASP A N 1
ATOM 2793 C CA . ASP A 1 410 ? 40.325 53.936 101.783 1.00 84.78 410 ASP A CA 1
ATOM 2794 C C . ASP A 1 410 ? 40.505 53.257 100.435 1.00 84.03 410 ASP A C 1
ATOM 2795 O O . ASP A 1 410 ? 41.479 53.522 99.715 1.00 83.33 410 ASP A O 1
ATOM 2800 N N . PHE A 1 411 ? 39.592 52.331 100.142 1.00 83.27 411 PHE A N 1
ATOM 2801 C CA . PHE A 1 411 ? 39.616 51.557 98.902 1.00 82.07 411 PHE A CA 1
ATOM 2802 C C . PHE A 1 411 ? 38.957 52.247 97.711 1.00 81.92 411 PHE A C 1
ATOM 2803 O O . PHE A 1 411 ? 37.776 52.617 97.763 1.00 81.89 411 PHE A O 1
ATOM 2811 N N . THR A 1 412 ? 39.741 52.381 96.636 1.00 81.74 412 THR A N 1
ATOM 2812 C CA . THR A 1 412 ? 39.327 53.019 95.380 1.00 81.77 412 THR A CA 1
ATOM 2813 C C . THR A 1 412 ? 38.426 52.112 94.532 1.00 81.53 412 THR A C 1
ATOM 2814 O O . THR A 1 412 ? 38.405 50.899 94.736 1.00 82.24 412 THR A O 1
ATOM 2818 N N . GLU A 1 413 ? 37.732 52.708 93.559 1.00 80.95 413 GLU A N 1
ATOM 2819 C CA . GLU A 1 413 ? 36.785 52.016 92.669 1.00 80.18 413 GLU A CA 1
ATOM 2820 C C . GLU A 1 413 ? 37.260 50.749 91.963 1.00 78.47 413 GLU A C 1
ATOM 2821 O O . GLU A 1 413 ? 36.609 49.705 92.059 1.00 78.16 413 GLU A O 1
ATOM 2827 N N . GLU A 1 414 ? 38.402 50.847 91.284 1.00 76.33 414 GLU A N 1
ATOM 2828 C CA . GLU A 1 414 ? 38.981 49.729 90.541 1.00 73.93 414 GLU A CA 1
ATOM 2829 C C . GLU A 1 414 ? 39.614 48.675 91.444 1.00 71.99 414 GLU A C 1
ATOM 2830 O O . GLU A 1 414 ? 39.620 47.486 91.114 1.00 72.54 414 GLU A O 1
ATOM 2836 N N . GLN A 1 415 ? 40.087 49.124 92.603 1.00 68.93 415 GLN A N 1
ATOM 2837 C CA . GLN A 1 415 ? 40.723 48.269 93.601 1.00 67.22 415 GLN A CA 1
ATOM 2838 C C . GLN A 1 415 ? 39.676 47.474 94.392 1.00 66.80 415 GLN A C 1
ATOM 2839 O O . GLN A 1 415 ? 39.911 46.317 94.759 1.00 65.58 415 GLN A O 1
ATOM 2845 N N . ALA A 1 416 ? 38.519 48.103 94.620 1.00 66.17 416 ALA A N 1
ATOM 2846 C CA . ALA A 1 416 ? 37.395 47.508 95.353 1.00 65.16 416 ALA A CA 1
ATOM 2847 C C . ALA A 1 416 ? 36.674 46.455 94.519 1.00 64.78 416 ALA A C 1
ATOM 2848 O O . ALA A 1 416 ? 36.071 45.524 95.070 1.00 63.17 416 ALA A O 1
ATOM 2850 N N . GLU A 1 417 ? 36.750 46.614 93.194 1.00 64.57 417 GLU A N 1
ATOM 2851 C CA . GLU A 1 417 ? 36.153 45.685 92.241 1.00 65.01 417 GLU A CA 1
ATOM 2852 C C . GLU A 1 417 ? 36.862 44.348 92.401 1.00 64.88 417 GLU A C 1
ATOM 2853 O O . GLU A 1 417 ? 36.216 43.334 92.621 1.00 66.20 417 GLU A O 1
ATOM 2859 N N . ALA A 1 418 ? 38.190 44.398 92.447 1.00 63.84 418 ALA A N 1
ATOM 2860 C CA . ALA A 1 418 ? 39.033 43.217 92.590 1.00 63.46 418 ALA A CA 1
ATOM 2861 C C . ALA A 1 418 ? 38.830 42.420 93.877 1.00 63.48 418 ALA A C 1
ATOM 2862 O O . ALA A 1 418 ? 38.922 41.195 93.862 1.00 63.10 418 ALA A O 1
ATOM 2864 N N . ILE A 1 419 ? 38.513 43.123 94.966 1.00 64.61 419 ILE A N 1
ATOM 2865 C CA . ILE A 1 419 ? 38.296 42.526 96.294 1.00 64.74 419 ILE A CA 1
ATOM 2866 C C . ILE A 1 419 ? 36.984 41.742 96.405 1.00 64.53 419 ILE A C 1
ATOM 2867 O O . ILE A 1 419 ? 36.967 40.645 96.966 1.00 64.63 419 ILE A O 1
ATOM 2872 N N . VAL A 1 420 ? 35.901 42.305 95.869 1.00 64.58 420 VAL A N 1
ATOM 2873 C CA . VAL A 1 420 ? 34.587 41.655 95.912 1.00 65.17 420 VAL A CA 1
ATOM 2874 C C . VAL A 1 420 ? 34.441 40.564 94.857 1.00 65.44 420 VAL A C 1
ATOM 2875 O O . VAL A 1 420 ? 33.642 39.637 95.014 1.00 65.14 420 VAL A O 1
ATOM 2879 N N . THR A 1 421 ? 35.231 40.695 93.789 1.00 65.92 421 THR A N 1
ATOM 2880 C CA . THR A 1 421 ? 35.244 39.736 92.689 1.00 66.54 421 THR A CA 1
ATOM 2881 C C . THR A 1 421 ? 36.423 38.757 92.827 1.00 66.25 421 THR A C 1
ATOM 2882 O O . THR A 1 421 ? 36.794 38.063 91.871 1.00 66.47 421 THR A O 1
ATOM 2886 N N . LEU A 1 422 ? 36.993 38.687 94.030 1.00 65.66 422 LEU A N 1
ATOM 2887 C CA . LEU A 1 422 ? 38.107 37.785 94.294 1.00 65.71 422 LEU A CA 1
ATOM 2888 C C . LEU A 1 422 ? 37.583 36.396 94.603 1.00 64.55 422 LEU A C 1
ATOM 2889 O O . LEU A 1 422 ? 36.587 36.246 95.297 1.00 63.84 422 LEU A O 1
ATOM 2894 N N . GLN A 1 423 ? 38.273 35.396 94.063 1.00 64.43 423 GLN A N 1
ATOM 2895 C CA . GLN A 1 423 ? 37.944 33.984 94.238 1.00 63.44 423 GLN A CA 1
ATOM 2896 C C . GLN A 1 423 ? 38.258 33.504 95.645 1.00 63.97 423 GLN A C 1
ATOM 2897 O O . GLN A 1 423 ? 39.108 34.079 96.330 1.00 64.68 423 GLN A O 1
ATOM 2903 N N . LEU A 1 424 ? 37.585 32.440 96.067 1.00 64.36 424 LEU A N 1
ATOM 2904 C CA . LEU A 1 424 ? 37.816 31.889 97.395 1.00 65.63 424 LEU A CA 1
ATOM 2905 C C . LEU A 1 424 ? 39.078 31.027 97.454 1.00 65.93 424 LEU A C 1
ATOM 2906 O O . LEU A 1 424 ? 39.553 30.729 98.548 1.00 66.05 424 LEU A O 1
ATOM 2911 N N . TYR A 1 425 ? 39.632 30.653 96.292 1.00 65.98 425 TYR A N 1
ATOM 2912 C CA . TYR A 1 425 ? 40.859 29.848 96.259 1.00 66.89 425 TYR A CA 1
ATOM 2913 C C . TYR A 1 425 ? 42.090 30.715 96.514 1.00 67.43 425 TYR A C 1
ATOM 2914 O O . TYR A 1 425 ? 43.164 30.197 96.820 1.00 68.22 425 TYR A O 1
ATOM 2923 N N . ARG A 1 426 ? 41.924 32.031 96.357 1.00 67.60 426 ARG A N 1
ATOM 2924 C CA . ARG A 1 426 ? 43.003 32.999 96.561 1.00 68.13 426 ARG A CA 1
ATOM 2925 C C . ARG A 1 426 ? 43.232 33.369 98.040 1.00 68.09 426 ARG A C 1
ATOM 2926 O O . ARG A 1 426 ? 43.995 34.292 98.352 1.00 68.40 426 ARG A O 1
ATOM 2929 N N . LEU A 1 427 ? 42.581 32.616 98.933 1.00 67.79 427 LEU A N 1
ATOM 2930 C CA . LEU A 1 427 ? 42.670 32.789 100.390 1.00 67.78 427 LEU A CA 1
ATOM 2931 C C . LEU A 1 427 ? 43.519 31.682 101.048 1.00 67.83 427 LEU A C 1
ATOM 2932 O O . LEU A 1 427 ? 43.727 31.677 102.267 1.00 66.44 427 LEU A O 1
ATOM 2935 N N . THR A 1 428 ? 43.993 30.746 100.224 1.00 69.03 428 THR A N 1
ATOM 2936 C CA . THR A 1 428 ? 44.826 29.622 100.661 1.00 70.26 428 THR A CA 1
ATOM 2937 C C . THR A 1 428 ? 46.300 30.062 100.616 1.00 71.41 428 THR A C 1
ATOM 2938 O O . THR A 1 428 ? 46.632 30.971 99.859 1.00 71.45 428 THR A O 1
ATOM 2942 N N . ASN A 1 429 ? 47.171 29.385 101.373 1.00 72.82 429 ASN A N 1
ATOM 2943 C CA . ASN A 1 429 ? 48.608 29.718 101.474 1.00 73.80 429 ASN A CA 1
ATOM 2944 C C . ASN A 1 429 ? 49.456 29.891 100.197 1.00 74.30 429 ASN A C 1
ATOM 2945 O O . ASN A 1 429 ? 50.171 30.888 100.089 1.00 73.80 429 ASN A O 1
ATOM 2950 N N . THR A 1 430 ? 49.394 28.943 99.257 1.00 74.96 430 THR A N 1
ATOM 2951 C CA . THR A 1 430 ? 50.181 29.036 98.011 1.00 76.01 430 THR A CA 1
ATOM 2952 C C . THR A 1 430 ? 49.657 30.104 97.042 1.00 76.27 430 THR A C 1
ATOM 2953 O O . THR A 1 430 ? 50.419 30.644 96.232 1.00 76.25 430 THR A O 1
ATOM 2957 N N . ASP A 1 431 ? 48.357 30.392 97.145 1.00 76.53 431 ASP A N 1
ATOM 2958 C CA . ASP A 1 431 ? 47.682 31.400 96.323 1.00 75.69 431 ASP A CA 1
ATOM 2959 C C . ASP A 1 431 ? 47.582 32.752 97.065 1.00 75.57 431 ASP A C 1
ATOM 2960 O O . ASP A 1 431 ? 46.643 33.535 96.859 1.00 74.91 431 ASP A O 1
ATOM 2965 N N . VAL A 1 432 ? 48.555 32.970 97.960 1.00 75.40 432 VAL A N 1
ATOM 2966 C CA . VAL A 1 432 ? 48.743 34.185 98.777 1.00 74.94 432 VAL A CA 1
ATOM 2967 C C . VAL A 1 432 ? 50.260 34.433 98.800 1.00 75.46 432 VAL A C 1
ATOM 2968 O O . VAL A 1 432 ? 50.708 35.578 98.915 1.00 75.69 432 VAL A O 1
ATOM 2972 N N . VAL A 1 433 ? 51.036 33.349 98.689 1.00 75.91 433 VAL A N 1
ATOM 2973 C CA . VAL A 1 433 ? 52.505 33.408 98.670 1.00 75.70 433 VAL A CA 1
ATOM 2974 C C . VAL A 1 433 ? 52.974 33.971 97.337 1.00 75.41 433 VAL A C 1
ATOM 2975 O O . VAL A 1 433 ? 53.915 34.764 97.287 1.00 75.85 433 VAL A O 1
ATOM 2977 N N . VAL A 1 434 ? 52.256 33.603 96.274 1.00 75.07 434 VAL A N 1
ATOM 2978 C CA . VAL A 1 434 ? 52.545 34.053 94.913 1.00 75.05 434 VAL A CA 1
ATOM 2979 C C . VAL A 1 434 ? 52.153 35.534 94.726 1.00 74.44 434 VAL A C 1
ATOM 2980 O O . VAL A 1 434 ? 52.675 36.215 93.840 1.00 74.13 434 VAL A O 1
ATOM 2984 N N . LEU A 1 435 ? 51.273 36.021 95.607 1.00 73.94 435 LEU A N 1
ATOM 2985 C CA . LEU A 1 435 ? 50.808 37.407 95.594 1.00 73.71 435 LEU A CA 1
ATOM 2986 C C . LEU A 1 435 ? 51.851 38.374 96.163 1.00 73.45 435 LEU A C 1
ATOM 2987 O O . LEU A 1 435 ? 51.716 39.593 96.025 1.00 73.78 435 LEU A O 1
ATOM 2992 N N . GLN A 1 436 ? 52.871 37.813 96.822 1.00 72.97 436 GLN A N 1
ATOM 2993 C CA . GLN A 1 436 ? 53.988 38.572 97.406 1.00 71.47 436 GLN A CA 1
ATOM 2994 C C . GLN A 1 436 ? 55.102 38.646 96.363 1.00 70.07 436 GLN A C 1
ATOM 2995 O O . GLN A 1 436 ? 55.833 39.638 96.284 1.00 69.78 436 GLN A O 1
ATOM 3001 N N . GLU A 1 437 ? 55.204 37.582 95.563 1.00 68.00 437 GLU A N 1
ATOM 3002 C CA . GLU A 1 437 ? 56.180 37.474 94.484 1.00 65.74 437 GLU A CA 1
ATOM 3003 C C . GLU A 1 437 ? 55.719 38.347 93.332 1.00 63.74 437 GLU A C 1
ATOM 3004 O O . GLU A 1 437 ? 56.538 38.942 92.640 1.00 63.69 437 GLU A O 1
ATOM 3010 N N . GLU A 1 438 ? 54.398 38.429 93.157 1.00 61.83 438 GLU A N 1
ATOM 3011 C CA . GLU A 1 438 ? 53.768 39.224 92.100 1.00 60.60 438 GLU A CA 1
ATOM 3012 C C . GLU A 1 438 ? 53.963 40.714 92.355 1.00 58.40 438 GLU A C 1
ATOM 3013 O O . GLU A 1 438 ? 54.243 41.471 91.426 1.00 58.03 438 GLU A O 1
ATOM 3019 N N . GLU A 1 439 ? 53.880 41.099 93.630 1.00 56.47 439 GLU A N 1
ATOM 3020 C CA . GLU A 1 439 ? 54.053 42.485 94.072 1.00 54.76 439 GLU A CA 1
ATOM 3021 C C . GLU A 1 439 ? 55.482 42.907 93.765 1.00 52.65 439 GLU A C 1
ATOM 3022 O O . GLU A 1 439 ? 55.729 44.008 93.273 1.00 51.08 439 GLU A O 1
ATOM 3028 N N . ALA A 1 440 ? 56.393 41.969 93.996 1.00 51.13 440 ALA A N 1
ATOM 3029 C CA . ALA A 1 440 ? 57.811 42.157 93.766 1.00 51.40 440 ALA A CA 1
ATOM 3030 C C . ALA A 1 440 ? 58.157 42.204 92.281 1.00 51.34 440 ALA A C 1
ATOM 3031 O O . ALA A 1 440 ? 58.959 43.047 91.863 1.00 51.56 440 ALA A O 1
ATOM 3033 N N . GLU A 1 441 ? 57.506 41.342 91.489 1.00 50.94 441 GLU A N 1
ATOM 3034 C CA . GLU A 1 441 ? 57.733 41.257 90.040 1.00 50.67 441 GLU A CA 1
ATOM 3035 C C . GLU A 1 441 ? 57.234 42.518 89.363 1.00 50.31 441 GLU A C 1
ATOM 3036 O O . GLU A 1 441 ? 57.962 43.138 88.590 1.00 50.31 441 GLU A O 1
ATOM 3039 N N . LEU A 1 442 ? 56.025 42.932 89.730 1.00 50.13 442 LEU A N 1
ATOM 3040 C CA . LEU A 1 442 ? 55.415 44.140 89.183 1.00 51.51 442 LEU A CA 1
ATOM 3041 C C . LEU A 1 442 ? 56.199 45.375 89.568 1.00 52.35 442 LEU A C 1
ATOM 3042 O O . LEU A 1 442 ? 56.303 46.304 88.781 1.00 53.18 442 LEU A O 1
ATOM 3047 N N . ARG A 1 443 ? 56.804 45.341 90.755 1.00 53.40 443 ARG A N 1
ATOM 3048 C CA . ARG A 1 443 ? 57.614 46.448 91.249 1.00 54.46 443 ARG A CA 1
ATOM 3049 C C . ARG A 1 443 ? 58.902 46.548 90.422 1.00 54.05 443 ARG A C 1
ATOM 3050 O O . ARG A 1 443 ? 59.224 47.632 89.911 1.00 53.52 443 ARG A O 1
ATOM 3058 N N . GLU A 1 444 ? 59.558 45.398 90.203 1.00 52.42 444 GLU A N 1
ATOM 3059 C CA . GLU A 1 444 ? 60.803 45.337 89.432 1.00 50.73 444 GLU A CA 1
ATOM 3060 C C . GLU A 1 444 ? 60.594 45.504 87.929 1.00 48.54 444 GLU A C 1
ATOM 3061 O O . GLU A 1 444 ? 61.530 45.826 87.208 1.00 49.11 444 GLU A O 1
ATOM 3067 N N . LYS A 1 445 ? 59.372 45.260 87.466 1.00 46.48 445 LYS A N 1
ATOM 3068 C CA . LYS A 1 445 ? 59.047 45.407 86.055 1.00 44.08 445 LYS A CA 1
ATOM 3069 C C . LYS A 1 445 ? 58.949 46.903 85.765 1.00 42.81 445 LYS A C 1
ATOM 3070 O O . LYS A 1 445 ? 59.658 47.393 84.908 1.00 44.32 445 LYS A O 1
ATOM 3073 N N . ILE A 1 446 ? 58.183 47.630 86.575 1.00 41.41 446 ILE A N 1
ATOM 3074 C CA . ILE A 1 446 ? 58.006 49.077 86.431 1.00 41.80 446 ILE A CA 1
ATOM 3075 C C . ILE A 1 446 ? 59.341 49.807 86.554 1.00 42.82 446 ILE A C 1
ATOM 3076 O O . ILE A 1 446 ? 59.644 50.688 85.760 1.00 42.35 446 ILE A O 1
ATOM 3081 N N . ALA A 1 447 ? 60.146 49.386 87.526 1.00 45.73 447 ALA A N 1
ATOM 3082 C CA . ALA A 1 447 ? 61.458 49.977 87.791 1.00 47.90 447 ALA A CA 1
ATOM 3083 C C . ALA A 1 447 ? 62.437 49.781 86.635 1.00 49.26 447 ALA A C 1
ATOM 3084 O O . ALA A 1 447 ? 63.268 50.661 86.366 1.00 50.73 447 ALA A O 1
ATOM 3086 N N . MET A 1 448 ? 62.305 48.637 85.955 1.00 48.97 448 MET A N 1
ATOM 3087 C CA . MET A 1 448 ? 63.132 48.261 84.808 1.00 49.50 448 MET A CA 1
ATOM 3088 C C . MET A 1 448 ? 62.650 48.999 83.562 1.00 48.31 448 MET A C 1
ATOM 3089 O O . MET A 1 448 ? 63.454 49.451 82.747 1.00 48.37 448 MET A O 1
ATOM 3094 N N . LEU A 1 449 ? 61.332 49.122 83.438 1.00 47.21 449 LEU A N 1
ATOM 3095 C CA . LEU A 1 449 ? 60.712 49.789 82.304 1.00 47.35 449 LEU A CA 1
ATOM 3096 C C . LEU A 1 449 ? 60.896 51.291 82.310 1.00 47.25 449 LEU A C 1
ATOM 3097 O O . LEU A 1 449 ? 61.199 51.869 81.276 1.00 46.99 449 LEU A O 1
ATOM 3102 N N . ALA A 1 450 ? 60.764 51.902 83.486 1.00 47.94 450 ALA A N 1
ATOM 3103 C CA . ALA A 1 450 ? 60.891 53.355 83.668 1.00 49.69 450 ALA A CA 1
ATOM 3104 C C . ALA A 1 450 ? 62.252 53.922 83.286 1.00 50.77 450 ALA A C 1
ATOM 3105 O O . ALA A 1 450 ? 62.370 55.101 82.928 1.00 50.39 450 ALA A O 1
ATOM 3107 N N . ALA A 1 451 ? 63.257 53.049 83.359 1.00 51.85 451 ALA A N 1
ATOM 3108 C CA . ALA A 1 451 ? 64.652 53.353 83.047 1.00 52.86 451 ALA A CA 1
ATOM 3109 C C . ALA A 1 451 ? 64.901 53.397 81.546 1.00 53.42 451 ALA A C 1
ATOM 3110 O O . ALA A 1 451 ? 65.731 54.177 81.062 1.00 55.18 451 ALA A O 1
ATOM 3112 N N . ILE A 1 452 ? 64.154 52.564 80.825 1.00 52.41 452 ILE A N 1
ATOM 3113 C CA . ILE A 1 452 ? 64.229 52.447 79.373 1.00 50.71 452 ILE A CA 1
ATOM 3114 C C . ILE A 1 452 ? 63.627 53.681 78.682 1.00 50.73 452 ILE A C 1
ATOM 3115 O O . ILE A 1 452 ? 64.153 54.142 77.667 1.00 51.79 452 ILE A O 1
ATOM 3120 N N . ILE A 1 453 ? 62.588 54.255 79.288 1.00 50.38 453 ILE A N 1
ATOM 3121 C CA . ILE A 1 453 ? 61.907 55.424 78.735 1.00 51.24 453 ILE A CA 1
ATOM 3122 C C . ILE A 1 453 ? 62.608 56.732 79.083 1.00 52.82 453 ILE A C 1
ATOM 3123 O O . ILE A 1 453 ? 62.621 57.657 78.271 1.00 53.30 453 ILE A O 1
ATOM 3128 N N . GLY A 1 454 ? 63.204 56.780 80.275 1.00 54.88 454 GLY A N 1
ATOM 3129 C CA . GLY A 1 454 ? 63.889 57.975 80.761 1.00 58.14 454 GLY A CA 1
ATOM 3130 C C . GLY A 1 454 ? 65.307 58.266 80.290 1.00 60.06 454 GLY A C 1
ATOM 3131 O O . GLY A 1 454 ? 65.870 59.316 80.631 1.00 59.25 454 GLY A O 1
ATOM 3132 N N . ASP A 1 455 ? 65.892 57.331 79.545 1.00 62.83 455 ASP A N 1
ATOM 3133 C CA . ASP A 1 455 ? 67.242 57.483 79.009 1.00 66.39 455 ASP A CA 1
ATOM 3134 C C . ASP A 1 455 ? 67.341 56.784 77.656 1.00 67.29 455 ASP A C 1
ATOM 3135 O O . ASP A 1 455 ? 67.199 55.557 77.568 1.00 66.26 455 ASP A O 1
ATOM 3140 N N . GLU A 1 456 ? 67.576 57.578 76.606 1.00 68.85 456 GLU A N 1
ATOM 3141 C CA . GLU A 1 456 ? 67.722 57.043 75.251 1.00 69.46 456 GLU A CA 1
ATOM 3142 C C . GLU A 1 456 ? 69.164 56.569 75.035 1.00 67.75 456 GLU A C 1
ATOM 3143 O O . GLU A 1 456 ? 69.900 57.080 74.186 1.00 69.21 456 GLU A O 1
ATOM 3149 N N . ARG A 1 457 ? 69.551 55.598 75.860 1.00 64.88 457 ARG A N 1
ATOM 3150 C CA . ARG A 1 457 ? 70.875 54.989 75.838 1.00 62.48 457 ARG A CA 1
ATOM 3151 C C . ARG A 1 457 ? 70.671 53.545 76.280 1.00 60.32 457 ARG A C 1
ATOM 3152 O O . ARG A 1 457 ? 71.078 52.610 75.588 1.00 59.22 457 ARG A O 1
ATOM 3160 N N . THR A 1 458 ? 69.969 53.376 77.402 1.00 58.39 458 THR A N 1
ATOM 3161 C CA . THR A 1 458 ? 69.669 52.053 77.960 1.00 56.51 458 THR A CA 1
ATOM 3162 C C . THR A 1 458 ? 68.568 51.376 77.134 1.00 55.35 458 THR A C 1
ATOM 3163 O O . THR A 1 458 ? 68.408 50.152 77.159 1.00 56.12 458 THR A O 1
ATOM 3167 N N . MET A 1 459 ? 67.831 52.206 76.395 1.00 52.95 459 MET A N 1
ATOM 3168 C CA . MET A 1 459 ? 66.763 51.779 75.505 1.00 50.06 459 MET A CA 1
ATOM 3169 C C . MET A 1 459 ? 67.414 51.150 74.278 1.00 50.08 459 MET A C 1
ATOM 3170 O O . MET A 1 459 ? 66.936 50.133 73.772 1.00 50.80 459 MET A O 1
ATOM 3175 N N . TYR A 1 460 ? 68.501 51.773 73.808 1.00 49.12 460 TYR A N 1
ATOM 3176 C CA . TYR A 1 460 ? 69.263 51.284 72.658 1.00 48.15 460 TYR A CA 1
ATOM 3177 C C . TYR A 1 460 ? 69.939 49.957 73.029 1.00 48.76 460 TYR A C 1
ATOM 3178 O O . TYR A 1 460 ? 70.044 49.052 72.199 1.00 47.61 460 TYR A O 1
ATOM 3187 N N . ASN A 1 461 ? 70.288 49.823 74.312 1.00 49.81 461 ASN A N 1
ATOM 3188 C CA . ASN A 1 461 ? 70.909 48.613 74.856 1.00 50.68 461 ASN A CA 1
ATOM 3189 C C . ASN A 1 461 ? 69.936 47.457 74.896 1.00 49.71 461 ASN A C 1
ATOM 3190 O O . ASN A 1 461 ? 70.355 46.298 74.868 1.00 50.22 461 ASN A O 1
ATOM 3195 N N . LEU A 1 462 ? 68.644 47.786 74.963 1.00 48.13 462 LEU A N 1
ATOM 3196 C CA . LEU A 1 462 ? 67.586 46.782 74.973 1.00 48.32 462 LEU A CA 1
ATOM 3197 C C . LEU A 1 462 ? 67.362 46.326 73.534 1.00 48.05 462 LEU A C 1
ATOM 3198 O O . LEU A 1 462 ? 67.045 45.154 73.299 1.00 48.34 462 LEU A O 1
ATOM 3203 N N . MET A 1 463 ? 67.559 47.251 72.587 1.00 47.13 463 MET A N 1
ATOM 3204 C CA . MET A 1 463 ? 67.395 46.975 71.158 1.00 45.50 463 MET A CA 1
ATOM 3205 C C . MET A 1 463 ? 68.481 46.013 70.701 1.00 44.79 463 MET A C 1
ATOM 3206 O O . MET A 1 463 ? 68.172 44.947 70.172 1.00 43.85 463 MET A O 1
ATOM 3211 N N . LYS A 1 464 ? 69.735 46.358 71.010 1.00 44.15 464 LYS A N 1
ATOM 3212 C CA . LYS A 1 464 ? 70.908 45.547 70.667 1.00 44.33 464 LYS A CA 1
ATOM 3213 C C . LYS A 1 464 ? 70.717 44.131 71.197 1.00 44.23 464 LYS A C 1
ATOM 3214 O O . LYS A 1 464 ? 70.848 43.159 70.456 1.00 43.96 464 LYS A O 1
ATOM 3220 N N . LYS A 1 465 ? 70.271 44.060 72.451 1.00 44.11 465 LYS A N 1
ATOM 3221 C CA . LYS A 1 465 ? 70.004 42.820 73.167 1.00 45.08 465 LYS A CA 1
ATOM 3222 C C . LYS A 1 465 ? 68.980 41.974 72.414 1.00 44.79 465 LYS A C 1
ATOM 3223 O O . LYS A 1 465 ? 69.261 40.828 72.056 1.00 43.04 465 LYS A O 1
ATOM 3229 N N . GLU A 1 466 ? 67.863 42.616 72.069 1.00 45.93 466 GLU A N 1
ATOM 3230 C CA . GLU A 1 466 ? 66.732 41.999 71.373 1.00 47.28 466 GLU A CA 1
ATOM 3231 C C . GLU A 1 466 ? 67.092 41.474 69.991 1.00 47.06 466 GLU A C 1
ATOM 3232 O O . GLU A 1 466 ? 66.681 40.378 69.608 1.00 47.04 466 GLU A O 1
ATOM 3238 N N . LEU A 1 467 ? 67.905 42.240 69.272 1.00 46.98 467 LEU A N 1
ATOM 3239 C CA . LEU A 1 467 ? 68.340 41.863 67.936 1.00 47.10 467 LEU A CA 1
ATOM 3240 C C . LEU A 1 467 ? 69.304 40.694 68.017 1.00 47.48 467 LEU A C 1
ATOM 3241 O O . LEU A 1 467 ? 69.247 39.786 67.191 1.00 47.42 467 LEU A O 1
ATOM 3246 N N . ARG A 1 468 ? 70.117 40.681 69.077 1.00 48.45 468 ARG A N 1
ATOM 3247 C CA . ARG A 1 468 ? 71.078 39.612 69.324 1.00 47.94 468 ARG A CA 1
ATOM 3248 C C . ARG A 1 468 ? 70.344 38.335 69.709 1.00 48.09 468 ARG A C 1
ATOM 3249 O O . ARG A 1 468 ? 70.776 37.247 69.321 1.00 48.87 468 ARG A O 1
ATOM 3257 N N . GLU A 1 469 ? 69.206 38.479 70.406 1.00 47.76 469 GLU A N 1
ATOM 3258 C CA . GLU A 1 469 ? 68.363 37.338 70.816 1.00 48.65 469 GLU A CA 1
ATOM 3259 C C . GLU A 1 469 ? 67.812 36.670 69.556 1.00 47.59 469 GLU A C 1
ATOM 3260 O O . GLU A 1 469 ? 67.819 35.440 69.443 1.00 47.42 469 GLU A O 1
ATOM 3266 N N . VAL A 1 470 ? 67.393 37.507 68.598 1.00 46.06 470 VAL A N 1
ATOM 3267 C CA . VAL A 1 470 ? 66.830 37.056 67.320 1.00 44.44 470 VAL A CA 1
ATOM 3268 C C . VAL A 1 470 ? 67.899 36.366 66.472 1.00 45.02 470 VAL A C 1
ATOM 3269 O O . VAL A 1 470 ? 67.646 35.296 65.910 1.00 45.54 470 VAL A O 1
ATOM 3273 N N . LYS A 1 471 ? 69.097 36.956 66.435 1.00 46.07 471 LYS A N 1
ATOM 3274 C CA . LYS A 1 471 ? 70.235 36.413 65.687 1.00 47.22 471 LYS A CA 1
ATOM 3275 C C . LYS A 1 471 ? 70.575 35.009 66.195 1.00 49.60 471 LYS A C 1
ATOM 3276 O O . LYS A 1 471 ? 70.641 34.069 65.406 1.00 51.05 471 LYS A O 1
ATOM 3282 N N . LYS A 1 472 ? 70.662 34.867 67.521 1.00 50.58 472 LYS A N 1
ATOM 3283 C CA . LYS A 1 472 ? 70.983 33.598 68.183 1.00 52.16 472 LYS A CA 1
ATOM 3284 C C . LYS A 1 472 ? 70.010 32.478 67.812 1.00 52.29 472 LYS A C 1
ATOM 3285 O O . LYS A 1 472 ? 70.417 31.319 67.685 1.00 52.98 472 LYS A O 1
ATOM 3291 N N . LYS A 1 473 ? 68.756 32.857 67.560 1.00 51.43 473 LYS A N 1
ATOM 3292 C CA . LYS A 1 473 ? 67.695 31.905 67.236 1.00 51.55 473 LYS A CA 1
ATOM 3293 C C . LYS A 1 473 ? 67.476 31.557 65.767 1.00 50.66 473 LYS A C 1
ATOM 3294 O O . LYS A 1 473 ? 67.221 30.391 65.453 1.00 49.80 473 LYS A O 1
ATOM 3300 N N . PHE A 1 474 ? 67.583 32.544 64.875 1.00 50.54 474 PHE A N 1
ATOM 3301 C CA . PHE A 1 474 ? 67.322 32.299 63.453 1.00 51.04 474 PHE A CA 1
ATOM 3302 C C . PHE A 1 474 ? 68.453 32.317 62.433 1.00 51.21 474 PHE A C 1
ATOM 3303 O O . PHE A 1 474 ? 68.199 32.073 61.250 1.00 53.07 474 PHE A O 1
ATOM 3311 N N . ALA A 1 475 ? 69.686 32.569 62.868 1.00 51.04 475 ALA A N 1
ATOM 3312 C CA . ALA A 1 475 ? 70.839 32.616 61.962 1.00 51.73 475 ALA A CA 1
ATOM 3313 C C . ALA A 1 475 ? 71.125 31.320 61.197 1.00 52.76 475 ALA A C 1
ATOM 3314 O O . ALA A 1 475 ? 70.904 30.210 61.699 1.00 52.95 475 ALA A O 1
ATOM 3316 N N . THR A 1 476 ? 71.571 31.493 59.957 1.00 53.48 476 THR A N 1
ATOM 3317 C CA . THR A 1 476 ? 71.898 30.394 59.060 1.00 53.81 476 THR A CA 1
ATOM 3318 C C . THR A 1 476 ? 73.146 30.796 58.283 1.00 55.61 476 THR A C 1
ATOM 3319 O O . THR A 1 476 ? 73.311 31.986 57.975 1.00 56.14 476 THR A O 1
ATOM 3323 N N . PRO A 1 477 ? 74.074 29.833 58.007 1.00 56.75 477 PRO A N 1
ATOM 3324 C CA . PRO A 1 477 ? 75.304 30.130 57.252 1.00 55.85 477 PRO A CA 1
ATOM 3325 C C . PRO A 1 477 ? 74.993 30.591 55.835 1.00 55.00 477 PRO A C 1
ATOM 3326 O O . PRO A 1 477 ? 74.035 30.116 55.213 1.00 54.35 477 PRO A O 1
ATOM 3330 N N . ARG A 1 478 ? 75.809 31.513 55.335 1.00 55.16 478 ARG A N 1
ATOM 3331 C CA . ARG A 1 478 ? 75.600 32.072 54.009 1.00 54.49 478 ARG A CA 1
ATOM 3332 C C . ARG A 1 478 ? 75.858 31.209 52.785 1.00 53.45 478 ARG A C 1
ATOM 3333 O O . ARG A 1 478 ? 76.802 30.413 52.726 1.00 53.15 478 ARG A O 1
ATOM 3341 N N . LEU A 1 479 ? 74.958 31.386 51.825 1.00 52.61 479 LEU A N 1
ATOM 3342 C CA . LEU A 1 479 ? 74.989 30.722 50.528 1.00 52.89 479 LEU A CA 1
ATOM 3343 C C . LEU A 1 479 ? 75.663 31.786 49.659 1.00 54.48 479 LEU A C 1
ATOM 3344 O O . LEU A 1 479 ? 75.705 32.952 50.065 1.00 56.08 479 LEU A O 1
ATOM 3349 N N . SER A 1 480 ? 76.203 31.405 48.496 1.00 54.80 480 SER A N 1
ATOM 3350 C CA . SER A 1 480 ? 76.922 32.317 47.580 1.00 55.23 480 SER A CA 1
ATOM 3351 C C . SER A 1 480 ? 78.199 32.987 48.124 1.00 54.96 480 SER A C 1
ATOM 3352 O O . SER A 1 480 ? 78.376 33.102 49.333 1.00 54.42 480 SER A O 1
ATOM 3355 N N . SER A 1 481 ? 79.095 33.412 47.234 1.00 55.43 481 SER A N 1
ATOM 3356 C CA . SER A 1 481 ? 80.340 34.041 47.670 1.00 57.37 481 SER A CA 1
ATOM 3357 C C . SER A 1 481 ? 80.760 35.277 46.893 1.00 58.50 481 SER A C 1
ATOM 3358 O O . SER A 1 481 ? 79.977 35.818 46.112 1.00 58.51 481 SER A O 1
ATOM 3361 N N . LEU A 1 482 ? 81.975 35.761 47.183 1.00 59.73 482 LEU A N 1
ATOM 3362 C CA . LEU A 1 482 ? 82.565 36.936 46.531 1.00 60.20 482 LEU A CA 1
ATOM 3363 C C . LEU A 1 482 ? 83.951 36.587 45.986 1.00 58.96 482 LEU A C 1
ATOM 3364 O O . LEU A 1 482 ? 84.140 36.436 44.781 1.00 56.69 482 LEU A O 1
ATOM 3369 N N . ALA B 1 29 ? 18.521 22.666 45.331 1.00 51.98 29 ALA B N 1
ATOM 3370 C CA . ALA B 1 29 ? 17.641 22.095 44.321 1.00 52.51 29 ALA B CA 1
ATOM 3371 C C . ALA B 1 29 ? 16.204 21.974 44.845 1.00 53.06 29 ALA B C 1
ATOM 3372 O O . ALA B 1 29 ? 15.320 22.746 44.452 1.00 53.66 29 ALA B O 1
ATOM 3374 N N . LEU B 1 30 ? 15.994 21.020 45.752 1.00 52.90 30 LEU B N 1
ATOM 3375 C CA . LEU B 1 30 ? 14.685 20.745 46.362 1.00 52.59 30 LEU B CA 1
ATOM 3376 C C . LEU B 1 30 ? 14.671 20.923 47.895 1.00 52.12 30 LEU B C 1
ATOM 3377 O O . LEU B 1 30 ? 15.671 20.621 48.564 1.00 53.91 30 LEU B O 1
ATOM 3382 N N . PRO B 1 31 ? 13.553 21.440 48.470 1.00 49.73 31 PRO B N 1
ATOM 3383 C CA . PRO B 1 31 ? 13.472 21.622 49.923 1.00 48.34 31 PRO B CA 1
ATOM 3384 C C . PRO B 1 31 ? 13.017 20.334 50.617 1.00 49.09 31 PRO B C 1
ATOM 3385 O O . PRO B 1 31 ? 12.570 19.407 49.938 1.00 49.90 31 PRO B O 1
ATOM 3389 N N . ASP B 1 32 ? 13.176 20.235 51.935 1.00 48.47 32 ASP B N 1
ATOM 3390 C CA . ASP B 1 32 ? 12.672 19.039 52.618 1.00 49.93 32 ASP B CA 1
ATOM 3391 C C . ASP B 1 32 ? 11.397 19.358 53.392 1.00 48.87 32 ASP B C 1
ATOM 3392 O O . ASP B 1 32 ? 11.209 20.504 53.803 1.00 47.83 32 ASP B O 1
ATOM 3397 N N . ILE B 1 33 ? 10.522 18.356 53.552 1.00 48.24 33 ILE B N 1
ATOM 3398 C CA . ILE B 1 33 ? 9.223 18.495 54.243 1.00 48.29 33 ILE B CA 1
ATOM 3399 C C . ILE B 1 33 ? 9.206 19.205 55.600 1.00 48.72 33 ILE B C 1
ATOM 3400 O O . ILE B 1 33 ? 8.262 19.946 55.921 1.00 49.07 33 ILE B O 1
ATOM 3405 N N . ARG B 1 34 ? 10.302 19.038 56.335 1.00 48.46 34 ARG B N 1
ATOM 3406 C CA . ARG B 1 34 ? 10.478 19.615 57.657 1.00 47.50 34 ARG B CA 1
ATOM 3407 C C . ARG B 1 34 ? 10.666 21.130 57.671 1.00 46.78 34 ARG B C 1
ATOM 3408 O O . ARG B 1 34 ? 9.667 21.858 57.697 1.00 46.36 34 ARG B O 1
ATOM 3416 N N . ASP B 1 35 ? 11.905 21.614 57.561 1.00 45.98 35 ASP B N 1
ATOM 3417 C CA . ASP B 1 35 ? 12.142 23.062 57.598 1.00 46.28 35 ASP B CA 1
ATOM 3418 C C . ASP B 1 35 ? 11.728 23.852 56.364 1.00 45.37 35 ASP B C 1
ATOM 3419 O O . ASP B 1 35 ? 11.652 25.078 56.407 1.00 45.38 35 ASP B O 1
ATOM 3424 N N . GLY B 1 36 ? 11.502 23.128 55.270 1.00 45.13 36 GLY B N 1
ATOM 3425 C CA . GLY B 1 36 ? 11.092 23.727 54.011 1.00 44.89 36 GLY B CA 1
ATOM 3426 C C . GLY B 1 36 ? 12.160 24.516 53.293 1.00 45.10 36 GLY B C 1
ATOM 3427 O O . GLY B 1 36 ? 11.854 25.276 52.369 1.00 45.56 36 GLY B O 1
ATOM 3428 N N . LEU B 1 37 ? 13.409 24.327 53.716 1.00 44.61 37 LEU B N 1
ATOM 3429 C CA . LEU B 1 37 ? 14.542 25.027 53.134 1.00 45.04 37 LEU B CA 1
ATOM 3430 C C . LEU B 1 37 ? 15.364 24.198 52.180 1.00 47.21 37 LEU B C 1
ATOM 3431 O O . LEU B 1 37 ? 15.536 22.991 52.366 1.00 48.11 37 LEU B O 1
ATOM 3436 N N . LYS B 1 38 ? 15.857 24.874 51.145 1.00 49.70 38 LYS B N 1
ATOM 3437 C CA . LYS B 1 38 ? 16.728 24.292 50.128 1.00 50.67 38 LYS B CA 1
ATOM 3438 C C . LYS B 1 38 ? 18.132 24.390 50.747 1.00 52.31 38 LYS B C 1
ATOM 3439 O O . LYS B 1 38 ? 18.380 25.323 51.518 1.00 52.35 38 LYS B O 1
ATOM 3445 N N . PRO B 1 39 ? 19.047 23.421 50.463 1.00 53.97 39 PRO B N 1
ATOM 3446 C CA . PRO B 1 39 ? 20.417 23.403 51.008 1.00 53.37 39 PRO B CA 1
ATOM 3447 C C . PRO B 1 39 ? 21.134 24.734 51.216 1.00 52.59 39 PRO B C 1
ATOM 3448 O O . PRO B 1 39 ? 21.561 25.035 52.333 1.00 51.38 39 PRO B O 1
ATOM 3452 N N . VAL B 1 40 ? 21.149 25.559 50.170 1.00 51.40 40 VAL B N 1
ATOM 3453 C CA . VAL B 1 40 ? 21.797 26.869 50.195 1.00 51.44 40 VAL B CA 1
ATOM 3454 C C . VAL B 1 40 ? 21.222 27.836 51.254 1.00 50.66 40 VAL B C 1
ATOM 3455 O O . VAL B 1 40 ? 21.979 28.387 52.058 1.00 49.85 40 VAL B O 1
ATOM 3459 N N . GLN B 1 41 ? 19.889 27.918 51.321 1.00 49.71 41 GLN B N 1
ATOM 3460 C CA . GLN B 1 41 ? 19.160 28.787 52.259 1.00 47.97 41 GLN B CA 1
ATOM 3461 C C . GLN B 1 41 ? 19.453 28.496 53.727 1.00 48.02 41 GLN B C 1
ATOM 3462 O O . GLN B 1 41 ? 19.544 29.412 54.546 1.00 47.81 41 GLN B O 1
ATOM 3468 N N . ARG B 1 42 ? 19.681 27.217 54.017 1.00 47.87 42 ARG B N 1
ATOM 3469 C CA . ARG B 1 42 ? 19.981 26.715 55.357 1.00 47.79 42 ARG B CA 1
ATOM 3470 C C . ARG B 1 42 ? 21.376 27.152 55.835 1.00 48.81 42 ARG B C 1
ATOM 3471 O O . ARG B 1 42 ? 21.532 27.617 56.977 1.00 48.80 42 ARG B O 1
ATOM 3479 N N . ARG B 1 43 ? 22.356 27.066 54.927 1.00 48.21 43 ARG B N 1
ATOM 3480 C CA . ARG B 1 43 ? 23.749 27.453 55.197 1.00 46.22 43 ARG B CA 1
ATOM 3481 C C . ARG B 1 43 ? 23.800 28.952 55.497 1.00 44.52 43 ARG B C 1
ATOM 3482 O O . ARG B 1 43 ? 24.482 29.385 56.424 1.00 42.45 43 ARG B O 1
ATOM 3490 N N . ILE B 1 44 ? 23.002 29.708 54.738 1.00 42.99 44 ILE B N 1
ATOM 3491 C CA . ILE B 1 44 ? 22.887 31.158 54.856 1.00 41.56 44 ILE B CA 1
ATOM 3492 C C . ILE B 1 44 ? 22.428 31.562 56.259 1.00 42.55 44 ILE B C 1
ATOM 3493 O O . ILE B 1 44 ? 23.140 32.307 56.950 1.00 42.48 44 ILE B O 1
ATOM 3498 N N . LEU B 1 45 ? 21.303 30.984 56.697 1.00 42.40 45 LEU B N 1
ATOM 3499 C CA . LEU B 1 45 ? 20.722 31.259 58.012 1.00 41.81 45 LEU B CA 1
ATOM 3500 C C . LEU B 1 45 ? 21.639 30.871 59.160 1.00 42.01 45 LEU B C 1
ATOM 3501 O O . LEU B 1 45 ? 21.893 31.684 60.045 1.00 41.51 45 LEU B O 1
ATOM 3506 N N . TYR B 1 46 ? 22.202 29.665 59.075 1.00 41.92 46 TYR B N 1
ATOM 3507 C CA . TYR B 1 46 ? 23.119 29.134 60.075 1.00 41.43 46 TYR B CA 1
ATOM 3508 C C . TYR B 1 46 ? 24.395 29.962 60.187 1.00 41.85 46 TYR B C 1
ATOM 3509 O O . TYR B 1 46 ? 24.861 30.212 61.297 1.00 42.51 46 TYR B O 1
ATOM 3518 N N . SER B 1 47 ? 24.949 30.368 59.040 1.00 43.15 47 SER B N 1
ATOM 3519 C CA . SER B 1 47 ? 26.173 31.179 58.986 1.00 44.26 47 SER B CA 1
ATOM 3520 C C . SER B 1 47 ? 25.936 32.518 59.644 1.00 44.81 47 SER B C 1
ATOM 3521 O O . SER B 1 47 ? 26.598 32.846 60.629 1.00 45.62 47 SER B O 1
ATOM 3524 N N . MET B 1 48 ? 24.945 33.248 59.127 1.00 44.43 48 MET B N 1
ATOM 3525 C CA . MET B 1 48 ? 24.569 34.564 59.636 1.00 44.10 48 MET B CA 1
ATOM 3526 C C . MET B 1 48 ? 24.199 34.558 61.119 1.00 44.78 48 MET B C 1
ATOM 3527 O O . MET B 1 48 ? 24.350 35.564 61.810 1.00 44.21 48 MET B O 1
ATOM 3532 N N . ASN B 1 49 ? 23.750 33.396 61.597 1.00 46.17 49 ASN B N 1
ATOM 3533 C CA . ASN B 1 49 ? 23.363 33.204 62.990 1.00 47.06 49 ASN B CA 1
ATOM 3534 C C . ASN B 1 49 ? 24.605 32.981 63.848 1.00 48.54 49 ASN B C 1
ATOM 3535 O O . ASN B 1 49 ? 24.726 33.573 64.925 1.00 48.54 49 ASN B O 1
ATOM 3540 N N . LYS B 1 50 ? 25.531 32.161 63.331 1.00 50.01 50 LYS B N 1
ATOM 3541 C CA . LYS B 1 50 ? 26.803 31.813 63.986 1.00 51.93 50 LYS B CA 1
ATOM 3542 C C . LYS B 1 50 ? 27.654 33.062 64.253 1.00 53.13 50 LYS B C 1
ATOM 3543 O O . LYS B 1 50 ? 28.188 33.233 65.360 1.00 52.92 50 LYS B O 1
ATOM 3549 N N . ASP B 1 51 ? 27.701 33.949 63.251 1.00 54.03 51 ASP B N 1
ATOM 3550 C CA . ASP B 1 51 ? 28.444 35.216 63.300 1.00 54.48 51 ASP B CA 1
ATOM 3551 C C . ASP B 1 51 ? 27.695 36.293 64.094 1.00 53.82 51 ASP B C 1
ATOM 3552 O O . ASP B 1 51 ? 28.132 37.448 64.139 1.00 53.93 51 ASP B O 1
ATOM 3557 N N . SER B 1 52 ? 26.570 35.900 64.703 1.00 53.00 52 SER B N 1
ATOM 3558 C CA . SER B 1 52 ? 25.701 36.770 65.508 1.00 53.61 52 SER B CA 1
ATOM 3559 C C . SER B 1 52 ? 25.115 37.965 64.746 1.00 53.13 52 SER B C 1
ATOM 3560 O O . SER B 1 52 ? 24.977 39.065 65.296 1.00 54.29 52 SER B O 1
ATOM 3563 N N . ASN B 1 53 ? 24.795 37.751 63.471 1.00 51.44 53 ASN B N 1
ATOM 3564 C CA . ASN B 1 53 ? 24.204 38.802 62.649 1.00 50.51 53 ASN B CA 1
ATOM 3565 C C . ASN B 1 53 ? 22.687 38.608 62.678 1.00 50.10 53 ASN B C 1
ATOM 3566 O O . ASN B 1 53 ? 22.079 38.072 61.745 1.00 49.78 53 ASN B O 1
ATOM 3571 N N . THR B 1 54 ? 22.107 39.032 63.798 1.00 49.56 54 THR B N 1
ATOM 3572 C CA . THR B 1 54 ? 20.680 38.929 64.058 1.00 49.26 54 THR B CA 1
ATOM 3573 C C . THR B 1 54 ? 19.953 40.258 63.850 1.00 49.28 54 THR B C 1
ATOM 3574 O O . THR B 1 54 ? 20.580 41.270 63.530 1.00 48.66 54 THR B O 1
ATOM 3578 N N . PHE B 1 55 ? 18.631 40.233 64.033 1.00 49.86 55 PHE B N 1
ATOM 3579 C CA . PHE B 1 55 ? 17.742 41.394 63.864 1.00 51.43 55 PHE B CA 1
ATOM 3580 C C . PHE B 1 55 ? 17.934 42.593 64.795 1.00 51.93 55 PHE B C 1
ATOM 3581 O O . PHE B 1 55 ? 17.707 43.733 64.381 1.00 51.92 55 PHE B O 1
ATOM 3589 N N . ASP B 1 56 ? 18.299 42.316 66.050 1.00 52.53 56 ASP B N 1
ATOM 3590 C CA . ASP B 1 56 ? 18.517 43.336 67.090 1.00 53.14 56 ASP B CA 1
ATOM 3591 C C . ASP B 1 56 ? 19.868 44.057 66.978 1.00 54.49 56 ASP B C 1
ATOM 3592 O O . ASP B 1 56 ? 20.006 45.224 67.370 1.00 54.55 56 ASP B O 1
ATOM 3597 N N . LYS B 1 57 ? 20.857 43.329 66.460 1.00 55.25 57 LYS B N 1
ATOM 3598 C CA . LYS B 1 57 ? 22.208 43.833 66.262 1.00 55.65 57 LYS B CA 1
ATOM 3599 C C . LYS B 1 57 ? 22.329 44.461 64.878 1.00 56.71 57 LYS B C 1
ATOM 3600 O O . LYS B 1 57 ? 21.543 44.144 63.974 1.00 56.85 57 LYS B O 1
ATOM 3606 N N . SER B 1 58 ? 23.325 45.343 64.738 1.00 56.69 58 SER B N 1
ATOM 3607 C CA . SER B 1 58 ? 23.646 46.096 63.517 1.00 55.01 58 SER B CA 1
ATOM 3608 C C . SER B 1 58 ? 23.802 45.278 62.220 1.00 54.96 58 SER B C 1
ATOM 3609 O O . SER B 1 58 ? 24.247 44.126 62.261 1.00 54.74 58 SER B O 1
ATOM 3612 N N . TYR B 1 59 ? 23.435 45.893 61.085 1.00 55.25 59 TYR B N 1
ATOM 3613 C CA . TYR B 1 59 ? 23.537 45.285 59.738 1.00 55.48 59 TYR B CA 1
ATOM 3614 C C . TYR B 1 59 ? 25.005 44.993 59.403 1.00 56.92 59 TYR B C 1
ATOM 3615 O O . TYR B 1 59 ? 25.903 45.702 59.873 1.00 57.27 59 TYR B O 1
ATOM 3624 N N . ARG B 1 60 ? 25.243 43.979 58.574 1.00 58.32 60 ARG B N 1
ATOM 3625 C CA . ARG B 1 60 ? 26.606 43.607 58.182 1.00 59.72 60 ARG B CA 1
ATOM 3626 C C . ARG B 1 60 ? 26.775 43.654 56.676 1.00 60.15 60 ARG B C 1
ATOM 3627 O O . ARG B 1 60 ? 25.838 43.327 55.945 1.00 60.55 60 ARG B O 1
ATOM 3635 N N . LYS B 1 61 ? 27.982 44.018 56.226 1.00 60.55 61 LYS B N 1
ATOM 3636 C CA . LYS B 1 61 ? 28.331 44.084 54.796 1.00 60.33 61 LYS B CA 1
ATOM 3637 C C . LYS B 1 61 ? 28.195 42.680 54.191 1.00 58.32 61 LYS B C 1
ATOM 3638 O O . LYS B 1 61 ? 28.857 41.736 54.639 1.00 57.20 61 LYS B O 1
ATOM 3644 N N . SER B 1 62 ? 27.298 42.552 53.212 1.00 55.97 62 SER B N 1
ATOM 3645 C CA . SER B 1 62 ? 27.012 41.280 52.534 1.00 54.33 62 SER B CA 1
ATOM 3646 C C . SER B 1 62 ? 28.256 40.568 51.992 1.00 54.80 62 SER B C 1
ATOM 3647 O O . SER B 1 62 ? 28.335 39.341 52.012 1.00 54.22 62 SER B O 1
ATOM 3650 N N . ALA B 1 63 ? 29.250 41.364 51.595 1.00 55.30 63 ALA B N 1
ATOM 3651 C CA . ALA B 1 63 ? 30.518 40.876 51.058 1.00 56.02 63 ALA B CA 1
ATOM 3652 C C . ALA B 1 63 ? 31.235 39.969 52.067 1.00 56.55 63 ALA B C 1
ATOM 3653 O O . ALA B 1 63 ? 31.769 38.911 51.699 1.00 56.10 63 ALA B O 1
ATOM 3655 N N . LYS B 1 64 ? 31.167 40.369 53.343 1.00 56.04 64 LYS B N 1
ATOM 3656 C CA . LYS B 1 64 ? 31.782 39.639 54.449 1.0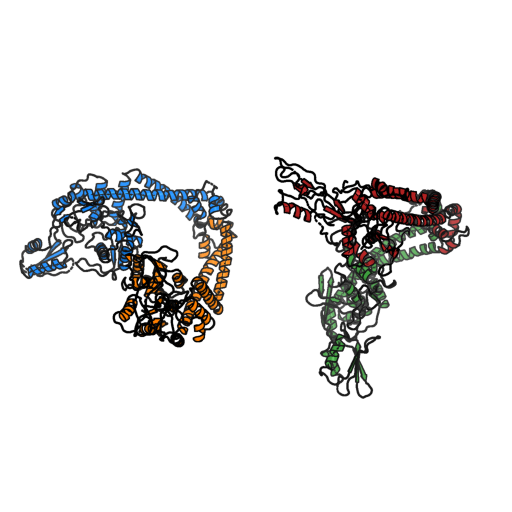0 54.22 64 LYS B CA 1
ATOM 3657 C C . LYS B 1 64 ? 31.008 38.351 54.687 1.00 53.92 64 LYS B C 1
ATOM 3658 O O . LYS B 1 64 ? 31.613 37.285 54.806 1.00 54.96 64 LYS B O 1
ATOM 3664 N N . SER B 1 65 ? 29.671 38.456 54.690 1.00 53.09 65 SER B N 1
ATOM 3665 C CA . SER B 1 65 ? 28.766 37.315 54.919 1.00 50.76 65 SER B CA 1
ATOM 3666 C C . SER B 1 65 ? 28.935 36.245 53.861 1.00 48.87 65 SER B C 1
ATOM 3667 O O . SER B 1 65 ? 29.268 35.112 54.193 1.00 47.73 65 SER B O 1
ATOM 3670 N N . VAL B 1 66 ? 28.829 36.652 52.592 1.00 47.25 66 VAL B N 1
ATOM 3671 C CA . VAL B 1 66 ? 28.978 35.759 51.440 1.00 45.99 66 VAL B CA 1
ATOM 3672 C C . VAL B 1 66 ? 30.411 35.198 51.415 1.00 47.05 66 VAL B C 1
ATOM 3673 O O . VAL B 1 66 ? 30.645 34.114 50.877 1.00 47.74 66 VAL B O 1
ATOM 3677 N N . GLY B 1 67 ? 31.325 35.906 52.089 1.00 47.55 67 GLY B N 1
ATOM 3678 C CA . GLY B 1 67 ? 32.722 35.504 52.193 1.00 47.89 67 GLY B CA 1
ATOM 3679 C C . GLY B 1 67 ? 32.941 34.424 53.245 1.00 48.15 67 GLY B C 1
ATOM 3680 O O . GLY B 1 67 ? 33.850 33.598 53.115 1.00 47.63 67 GLY B O 1
ATOM 3681 N N . ASN B 1 68 ? 32.111 34.442 54.291 1.00 49.17 68 ASN B N 1
ATOM 3682 C CA . ASN B 1 68 ? 32.172 33.452 55.368 1.00 50.05 68 ASN B CA 1
ATOM 3683 C C . ASN B 1 68 ? 31.316 32.241 55.000 1.00 50.37 68 ASN B C 1
ATOM 3684 O O . ASN B 1 68 ? 31.649 31.112 55.376 1.00 49.42 68 ASN B O 1
ATOM 3689 N N . ILE B 1 69 ? 30.249 32.482 54.224 1.00 51.47 69 ILE B N 1
ATOM 3690 C CA . ILE B 1 69 ? 29.335 31.423 53.766 1.00 53.29 69 ILE B CA 1
ATOM 3691 C C . ILE B 1 69 ? 30.057 30.526 52.761 1.00 55.86 69 ILE B C 1
ATOM 3692 O O . ILE B 1 69 ? 29.974 29.308 52.865 1.00 54.97 69 ILE B O 1
ATOM 3697 N N . MET B 1 70 ? 30.790 31.141 51.828 1.00 59.42 70 MET B N 1
ATOM 3698 C CA . MET B 1 70 ? 31.543 30.420 50.794 1.00 62.37 70 MET B CA 1
ATOM 3699 C C . MET B 1 70 ? 32.810 29.754 51.325 1.00 62.50 70 MET B C 1
ATOM 3700 O O . MET B 1 70 ? 33.147 28.642 50.907 1.00 61.53 70 MET B O 1
ATOM 3705 N N . GLY B 1 71 ? 33.484 30.436 52.252 1.00 63.74 71 GLY B N 1
ATOM 3706 C CA . GLY B 1 71 ? 34.714 29.928 52.843 1.00 66.73 71 GLY B CA 1
ATOM 3707 C C . GLY B 1 71 ? 34.548 28.700 53.729 1.00 68.54 71 GLY B C 1
ATOM 3708 O O . GLY B 1 71 ? 35.327 27.741 53.628 1.00 69.68 71 GLY B O 1
ATOM 3709 N N . ASN B 1 72 ? 33.508 28.712 54.562 1.00 68.75 72 ASN B N 1
ATOM 3710 C CA . ASN B 1 72 ? 33.233 27.611 55.481 1.00 68.19 72 ASN B CA 1
ATOM 3711 C C . ASN B 1 72 ? 32.257 26.557 54.962 1.00 68.53 72 ASN B C 1
ATOM 3712 O O . ASN B 1 72 ? 32.420 25.384 55.267 1.00 67.83 72 ASN B O 1
ATOM 3717 N N . PHE B 1 73 ? 31.238 26.974 54.205 1.00 69.88 73 PHE B N 1
ATOM 3718 C CA . PHE B 1 73 ? 30.224 26.063 53.633 1.00 71.54 73 PHE B CA 1
ATOM 3719 C C . PHE B 1 73 ? 30.183 26.286 52.103 1.00 72.94 73 PHE B C 1
ATOM 3720 O O . PHE B 1 73 ? 31.203 26.641 51.510 1.00 74.41 73 PHE B O 1
ATOM 3728 N N . HIS B 1 74 ? 29.011 26.079 51.491 1.00 74.28 74 HIS B N 1
ATOM 3729 C CA . HIS B 1 74 ? 28.697 26.249 50.050 1.00 75.84 74 HIS B CA 1
ATOM 3730 C C . HIS B 1 74 ? 29.740 26.912 49.108 1.00 77.12 74 HIS B C 1
ATOM 3731 O O . HIS B 1 74 ? 29.785 28.138 49.003 1.00 76.97 74 HIS B O 1
ATOM 3738 N N . PRO B 1 75 ? 30.568 26.106 48.399 1.00 78.75 75 PRO B N 1
ATOM 3739 C CA . PRO B 1 75 ? 31.590 26.651 47.488 1.00 80.63 75 PRO B CA 1
ATOM 3740 C C . PRO B 1 75 ? 31.232 27.041 46.031 1.00 82.57 75 PRO B C 1
ATOM 3741 O O . PRO B 1 75 ? 31.998 27.780 45.406 1.00 82.70 75 PRO B O 1
ATOM 3745 N N . HIS B 1 76 ? 30.076 26.579 45.529 1.00 84.51 76 HIS B N 1
ATOM 3746 C CA . HIS B 1 76 ? 29.567 26.791 44.142 1.00 86.21 76 HIS B CA 1
ATOM 3747 C C . HIS B 1 76 ? 29.504 28.224 43.560 1.00 86.34 76 HIS B C 1
ATOM 3748 O O . HIS B 1 76 ? 28.539 28.591 42.864 1.00 85.97 76 HIS B O 1
ATOM 3755 N N . GLY B 1 77 ? 30.553 29.007 43.813 1.00 86.67 77 GLY B N 1
ATOM 3756 C CA . GLY B 1 77 ? 30.636 30.377 43.334 1.00 86.97 77 GLY B CA 1
ATOM 3757 C C . GLY B 1 77 ? 29.895 31.372 44.203 1.00 86.88 77 GLY B C 1
ATOM 3758 O O . GLY B 1 77 ? 28.917 31.014 44.868 1.00 87.31 77 GLY B O 1
ATOM 3759 N N . ASP B 1 78 ? 30.353 32.625 44.180 1.00 86.37 78 ASP B N 1
ATOM 3760 C CA . ASP B 1 78 ? 29.750 33.717 44.957 1.00 85.15 78 ASP B CA 1
ATOM 3761 C C . ASP B 1 78 ? 28.348 34.050 44.432 1.00 82.66 78 ASP B C 1
ATOM 3762 O O . ASP B 1 78 ? 27.393 34.173 45.208 1.00 81.74 78 ASP B O 1
ATOM 3767 N N . SER B 1 79 ? 28.229 34.110 43.107 1.00 79.43 79 SER B N 1
ATOM 3768 C CA . SER B 1 79 ? 26.967 34.409 42.452 1.00 76.32 79 SER B CA 1
ATOM 3769 C C . SER B 1 79 ? 26.097 33.156 42.326 1.00 74.07 79 SER B C 1
ATOM 3770 O O . SER B 1 79 ? 25.927 32.593 41.238 1.00 74.31 79 SER B O 1
ATOM 3773 N N . SER B 1 80 ? 25.597 32.717 43.480 1.00 70.81 80 SER B N 1
ATOM 3774 C CA . SER B 1 80 ? 24.715 31.556 43.641 1.00 67.49 80 SER B CA 1
ATOM 3775 C C . SER B 1 80 ? 24.171 31.680 45.053 1.00 65.66 80 SER B C 1
ATOM 3776 O O . SER B 1 80 ? 23.035 31.292 45.334 1.00 65.63 80 SER B O 1
ATOM 3779 N N . ILE B 1 81 ? 25.014 32.251 45.917 1.00 63.59 81 ILE B N 1
ATOM 3780 C CA . ILE B 1 81 ? 24.736 32.484 47.335 1.00 60.01 81 ILE B CA 1
ATOM 3781 C C . ILE B 1 81 ? 24.046 33.827 47.529 1.00 57.32 81 ILE B C 1
ATOM 3782 O O . ILE B 1 81 ? 22.996 33.894 48.169 1.00 57.95 81 ILE B O 1
ATOM 3787 N N . TYR B 1 82 ? 24.639 34.888 46.978 1.00 54.21 82 TYR B N 1
ATOM 3788 C CA . TYR B 1 82 ? 24.079 36.237 47.074 1.00 51.64 82 TYR B CA 1
ATOM 3789 C C . TYR B 1 82 ? 22.729 36.279 46.355 1.00 51.15 82 TYR B C 1
ATOM 3790 O O . TYR B 1 82 ? 21.850 37.057 46.722 1.00 50.59 82 TYR B O 1
ATOM 3799 N N . ASP B 1 83 ? 22.566 35.381 45.383 1.00 51.72 83 ASP B N 1
ATOM 3800 C CA . ASP B 1 83 ? 21.332 35.244 44.606 1.00 53.31 83 ASP B CA 1
ATOM 3801 C C . ASP B 1 83 ? 20.183 34.782 45.502 1.00 52.80 83 ASP B C 1
ATOM 3802 O O . ASP B 1 83 ? 19.053 35.261 45.375 1.00 53.67 83 ASP B O 1
ATOM 3807 N N . ALA B 1 84 ? 20.505 33.873 46.423 1.00 51.60 84 ALA B N 1
ATOM 3808 C CA . ALA B 1 84 ? 19.548 33.306 47.376 1.00 49.96 84 ALA B CA 1
ATOM 3809 C C . ALA B 1 84 ? 19.185 34.292 48.495 1.00 48.02 84 ALA B C 1
ATOM 3810 O O . ALA B 1 84 ? 18.012 34.392 48.894 1.00 46.29 84 ALA B O 1
ATOM 3812 N N . MET B 1 85 ? 20.203 35.036 48.948 1.00 45.93 85 MET B N 1
ATOM 3813 C CA . MET B 1 85 ? 20.092 36.053 49.995 1.00 43.32 85 MET B CA 1
ATOM 3814 C C . MET B 1 85 ? 19.180 37.191 49.581 1.00 43.30 85 MET B C 1
ATOM 3815 O O . MET B 1 85 ? 18.430 37.735 50.392 1.00 43.85 85 MET B O 1
ATOM 3820 N N . VAL B 1 86 ? 19.243 37.532 48.303 1.00 43.22 86 VAL B N 1
ATOM 3821 C CA . VAL B 1 86 ? 18.425 38.595 47.777 1.00 42.69 86 VAL B CA 1
ATOM 3822 C C . VAL B 1 86 ? 16.971 38.142 47.609 1.00 42.42 86 VAL B C 1
ATOM 3823 O O . VAL B 1 86 ? 16.072 38.940 47.832 1.00 43.91 86 VAL B O 1
ATOM 3827 N N . ARG B 1 87 ? 16.747 36.857 47.311 1.00 41.79 87 ARG B N 1
ATOM 3828 C CA . ARG B 1 87 ? 15.385 36.333 47.141 1.00 42.92 87 ARG B CA 1
ATOM 3829 C C . ARG B 1 87 ? 14.667 36.289 48.483 1.00 43.11 87 ARG B C 1
ATOM 3830 O O . ARG B 1 87 ? 13.504 36.682 48.584 1.00 42.16 87 ARG B O 1
ATOM 3838 N N . MET B 1 88 ? 15.400 35.861 49.512 1.00 44.01 88 MET B N 1
ATOM 3839 C CA . MET B 1 88 ? 14.891 35.765 50.881 1.00 44.38 88 MET B CA 1
ATOM 3840 C C . MET B 1 88 ? 14.663 37.142 51.510 1.00 46.27 88 MET B C 1
ATOM 3841 O O . MET B 1 88 ? 13.970 37.251 52.526 1.00 46.91 88 MET B O 1
ATOM 3846 N N . SER B 1 89 ? 15.252 38.177 50.901 1.00 47.30 89 SER B N 1
ATOM 3847 C CA . SER B 1 89 ? 15.134 39.555 51.373 1.00 47.71 89 SER B CA 1
ATOM 3848 C C . SER B 1 89 ? 14.114 40.378 50.594 1.00 49.70 89 SER B C 1
ATOM 3849 O O . SER B 1 89 ? 14.151 41.617 50.603 1.00 50.46 89 SER B O 1
ATOM 3852 N N . GLN B 1 90 ? 13.221 39.674 49.903 1.00 51.55 90 GLN B N 1
ATOM 3853 C CA . GLN B 1 90 ? 12.164 40.294 49.107 1.00 53.68 90 GLN B CA 1
ATOM 3854 C C . GLN B 1 90 ? 10.813 39.852 49.649 1.00 55.63 90 GLN B C 1
ATOM 3855 O O . GLN B 1 90 ? 10.494 38.654 49.648 1.00 54.95 90 GLN B O 1
ATOM 3861 N N . ASN B 1 91 ? 10.041 40.821 50.147 1.00 58.07 91 ASN B N 1
ATOM 3862 C CA . ASN B 1 91 ? 8.714 40.560 50.715 1.00 59.95 91 ASN B CA 1
ATOM 3863 C C . ASN B 1 91 ? 7.699 40.196 49.643 1.00 60.80 91 ASN B C 1
ATOM 3864 O O . ASN B 1 91 ? 6.673 39.588 49.940 1.00 62.43 91 ASN B O 1
ATOM 3869 N N . TRP B 1 92 ? 8.047 40.511 48.395 1.00 61.30 92 TRP B N 1
ATOM 3870 C CA . TRP B 1 92 ? 7.220 40.230 47.221 1.00 61.07 92 TRP B CA 1
ATOM 3871 C C . TRP B 1 92 ? 7.488 38.849 46.602 1.00 60.12 92 TRP B C 1
ATOM 3872 O O . TRP B 1 92 ? 6.848 38.469 45.614 1.00 59.06 92 TRP B O 1
ATOM 3883 N N . LYS B 1 93 ? 8.419 38.107 47.207 1.00 59.87 93 LYS B N 1
ATOM 3884 C CA . LYS B 1 93 ? 8.789 36.760 46.759 1.00 60.38 93 LYS B CA 1
ATOM 3885 C C . LYS B 1 93 ? 8.397 35.730 47.823 1.00 60.61 93 LYS B C 1
ATOM 3886 O O . LYS B 1 93 ? 7.784 34.707 47.515 1.00 60.91 93 LYS B O 1
ATOM 3892 N N . ASN B 1 94 ? 8.785 36.002 49.067 1.00 60.01 94 ASN B N 1
ATOM 3893 C CA . ASN B 1 94 ? 8.459 35.148 50.202 1.00 58.51 94 ASN B CA 1
ATOM 3894 C C . ASN B 1 94 ? 7.380 35.866 51.012 1.00 58.11 94 ASN B C 1
ATOM 3895 O O . ASN B 1 94 ? 7.335 37.104 51.026 1.00 57.26 94 ASN B O 1
ATOM 3900 N N . ARG B 1 95 ? 6.498 35.093 51.651 1.00 57.44 95 ARG B N 1
ATOM 3901 C CA . ARG B 1 95 ? 5.396 35.642 52.460 1.00 56.55 95 ARG B CA 1
ATOM 3902 C C . ARG B 1 95 ? 5.936 36.331 53.714 1.00 54.95 95 ARG B C 1
ATOM 3903 O O . ARG B 1 95 ? 5.548 37.460 54.037 1.00 54.40 95 ARG B O 1
ATOM 3911 N N . GLU B 1 96 ? 6.811 35.621 54.421 1.00 52.67 96 GLU B N 1
ATOM 3912 C CA . GLU B 1 96 ? 7.459 36.137 55.613 1.00 50.19 96 GLU B CA 1
ATOM 3913 C C . GLU B 1 96 ? 8.954 36.055 55.299 1.00 48.80 96 GLU B C 1
ATOM 3914 O O . GLU B 1 96 ? 9.504 34.951 55.193 1.00 49.20 96 GLU B O 1
ATOM 3920 N N . ILE B 1 97 ? 9.580 37.216 55.069 1.00 47.20 97 ILE B N 1
ATOM 3921 C CA . ILE B 1 97 ? 11.025 37.331 54.751 1.00 45.84 97 ILE B CA 1
ATOM 3922 C C . ILE B 1 97 ? 11.956 36.657 55.755 1.00 45.39 97 ILE B C 1
ATOM 3923 O O . ILE B 1 97 ? 11.643 36.576 56.949 1.00 47.09 97 ILE B O 1
ATOM 3928 N N . LEU B 1 98 ? 13.084 36.147 55.266 1.00 43.31 98 LEU B N 1
ATOM 3929 C CA . LEU B 1 98 ? 14.045 35.483 56.134 1.00 41.63 98 LEU B CA 1
ATOM 3930 C C . LEU B 1 98 ? 15.352 36.246 56.312 1.00 41.51 98 LEU B C 1
ATOM 3931 O O . LEU B 1 98 ? 16.088 35.992 57.262 1.00 43.12 98 LEU B O 1
ATOM 3936 N N . VAL B 1 99 ? 15.638 37.163 55.383 1.00 41.59 99 VAL B N 1
ATOM 3937 C CA . VAL B 1 99 ? 16.836 38.022 55.394 1.00 40.72 99 VAL B CA 1
ATOM 3938 C C . VAL B 1 99 ? 16.315 39.463 55.289 1.00 42.63 99 VAL B C 1
ATOM 3939 O O . VAL B 1 99 ? 15.300 39.698 54.649 1.00 44.44 99 VAL B O 1
ATOM 3943 N N . GLU B 1 100 ? 16.974 40.413 55.946 1.00 45.03 100 GLU B N 1
ATOM 3944 C CA . GLU B 1 100 ? 16.560 41.819 55.901 1.00 48.59 100 GLU B CA 1
ATOM 3945 C C . GLU B 1 100 ? 17.671 42.641 55.258 1.00 49.81 100 GLU B C 1
ATOM 3946 O O . GLU B 1 100 ? 18.767 42.753 55.813 1.00 49.53 100 GLU B O 1
ATOM 3952 N N . MET B 1 101 ? 17.375 43.234 54.101 1.00 52.06 101 MET B N 1
ATOM 3953 C CA . MET B 1 101 ? 18.372 44.008 53.360 1.00 54.23 101 MET B CA 1
ATOM 3954 C C . MET B 1 101 ? 18.147 45.512 53.206 1.00 54.96 101 MET B C 1
ATOM 3955 O O . MET B 1 101 ? 17.059 45.972 52.844 1.00 54.41 101 MET B O 1
ATOM 3960 N N . HIS B 1 102 ? 19.230 46.249 53.457 1.00 56.83 102 HIS B N 1
ATOM 3961 C CA . HIS B 1 102 ? 19.296 47.706 53.357 1.00 59.35 102 HIS B CA 1
ATOM 3962 C C . HIS B 1 102 ? 20.116 47.977 52.090 1.00 60.53 102 HIS B C 1
ATOM 3963 O O . HIS B 1 102 ? 21.275 47.546 51.981 1.00 60.23 102 HIS B O 1
ATOM 3970 N N . GLY B 1 103 ? 19.490 48.650 51.127 1.00 60.98 103 GLY B N 1
ATOM 3971 C CA . GLY B 1 103 ? 20.141 48.961 49.864 1.00 61.13 103 GLY B CA 1
ATOM 3972 C C . GLY B 1 103 ? 19.287 48.472 48.718 1.00 61.64 103 GLY B C 1
ATOM 3973 O O . GLY B 1 103 ? 18.091 48.227 48.907 1.00 61.20 103 GLY B O 1
ATOM 3974 N N . ASN B 1 104 ? 19.882 48.318 47.536 1.00 62.78 104 ASN B N 1
ATOM 3975 C CA . ASN B 1 104 ? 19.121 47.851 46.381 1.00 64.90 104 ASN B CA 1
ATOM 3976 C C . ASN B 1 104 ? 19.014 46.340 46.349 1.00 66.05 104 ASN B C 1
ATOM 3977 O O . ASN B 1 104 ? 19.998 45.632 46.133 1.00 65.94 104 ASN B O 1
ATOM 3982 N N . ASN B 1 105 ? 17.798 45.879 46.621 1.00 68.14 105 ASN B N 1
ATOM 3983 C CA . ASN B 1 105 ? 17.447 44.466 46.634 1.00 69.56 105 ASN B CA 1
ATOM 3984 C C . ASN B 1 105 ? 16.456 44.177 45.501 1.00 70.48 105 ASN B C 1
ATOM 3985 O O . ASN B 1 105 ? 16.199 43.018 45.166 1.00 69.73 105 ASN B O 1
ATOM 3990 N N . GLY B 1 106 ? 15.955 45.252 44.889 1.00 71.80 106 GLY B N 1
ATOM 3991 C CA . GLY B 1 106 ? 15.002 45.149 43.797 1.00 74.02 106 GLY B CA 1
ATOM 3992 C C . GLY B 1 106 ? 13.643 45.697 44.183 1.00 75.59 106 GLY B C 1
ATOM 3993 O O . GLY B 1 106 ? 13.355 45.838 45.376 1.00 75.30 106 GLY B O 1
ATOM 3994 N N . SER B 1 107 ? 12.818 46.011 43.182 1.00 77.34 107 SER B N 1
ATOM 3995 C CA . SER B 1 107 ? 11.472 46.545 43.410 1.00 80.86 107 SER B CA 1
ATOM 3996 C C . SER B 1 107 ? 10.385 45.567 42.955 1.00 82.82 107 SER B C 1
ATOM 3997 O O . SER B 1 107 ? 10.693 44.552 42.333 1.00 83.47 107 SER B O 1
ATOM 4000 N N . MET B 1 108 ? 9.118 45.927 43.213 1.00 84.37 108 MET B N 1
ATOM 4001 C CA . MET B 1 108 ? 7.911 45.145 42.868 1.00 85.12 108 MET B CA 1
ATOM 4002 C C . MET B 1 108 ? 7.807 44.836 41.365 1.00 84.81 108 MET B C 1
ATOM 4003 O O . MET B 1 108 ? 7.076 43.932 40.935 1.00 84.30 108 MET B O 1
ATOM 4008 N N . ASP B 1 109 ? 8.579 45.602 40.595 1.00 84.23 109 ASP B N 1
ATOM 4009 C CA . ASP B 1 109 ? 8.691 45.492 39.145 1.00 83.54 109 ASP B CA 1
ATOM 4010 C C . ASP B 1 109 ? 9.841 44.510 38.876 1.00 82.77 109 ASP B C 1
ATOM 4011 O O . ASP B 1 109 ? 10.367 43.895 39.810 1.00 83.16 109 ASP B O 1
ATOM 4016 N N . GLY B 1 110 ? 10.248 44.375 37.615 1.00 81.64 110 GLY B N 1
ATOM 4017 C CA . GLY B 1 110 ? 11.345 43.472 37.276 1.00 79.91 110 GLY B CA 1
ATOM 4018 C C . GLY B 1 110 ? 12.728 44.067 37.519 1.00 78.34 110 GLY B C 1
ATOM 4019 O O . GLY B 1 110 ? 13.699 43.693 36.848 1.00 78.26 110 GLY B O 1
ATOM 4020 N N . ASP B 1 111 ? 12.810 44.965 38.504 1.00 76.36 111 ASP B N 1
ATOM 4021 C CA . ASP B 1 111 ? 14.041 45.659 38.878 1.00 74.06 111 ASP B CA 1
ATOM 4022 C C . ASP B 1 111 ? 15.143 44.817 39.527 1.00 71.66 111 ASP B C 1
ATOM 4023 O O . ASP B 1 111 ? 14.878 44.042 40.456 1.00 72.30 111 ASP B O 1
ATOM 4028 N N . PRO B 1 112 ? 16.396 44.950 39.025 1.00 68.27 112 PRO B N 1
ATOM 4029 C CA . PRO B 1 112 ? 17.556 44.213 39.528 1.00 65.18 112 PRO B CA 1
ATOM 4030 C C . PRO B 1 112 ? 18.259 44.752 40.789 1.00 61.46 112 PRO B C 1
ATOM 4031 O O . PRO B 1 112 ? 18.088 45.919 41.160 1.00 60.02 112 PRO B O 1
ATOM 4035 N N . PRO B 1 113 ? 18.977 43.868 41.510 1.00 57.99 113 PRO B N 1
ATOM 4036 C CA . PRO B 1 113 ? 19.695 44.297 42.706 1.00 57.55 113 PRO B CA 1
ATOM 4037 C C . PRO B 1 113 ? 21.119 44.758 42.355 1.00 57.25 113 PRO B C 1
ATOM 4038 O O . PRO B 1 113 ? 21.627 44.458 41.272 1.00 57.29 113 PRO B O 1
ATOM 4042 N N . ALA B 1 114 ? 21.759 45.472 43.279 1.00 56.85 114 ALA B N 1
ATOM 4043 C CA . ALA B 1 114 ? 23.140 45.921 43.097 1.00 57.39 114 ALA B CA 1
ATOM 4044 C C . ALA B 1 114 ? 24.049 44.756 43.518 1.00 58.03 114 ALA B C 1
ATOM 4045 O O . ALA B 1 114 ? 23.546 43.693 43.888 1.00 58.42 114 ALA B O 1
ATOM 4047 N N . ALA B 1 115 ? 25.368 44.935 43.456 1.00 59.25 115 ALA B N 1
ATOM 4048 C CA . ALA B 1 115 ? 26.304 43.869 43.844 1.00 60.75 115 ALA B CA 1
ATOM 4049 C C . ALA B 1 115 ? 26.507 43.764 45.363 1.00 61.54 115 ALA B C 1
ATOM 4050 O O . ALA B 1 115 ? 26.123 44.665 46.117 1.00 60.26 115 ALA B O 1
ATOM 4052 N N . MET B 1 116 ? 27.117 42.657 45.791 1.00 63.39 116 MET B N 1
ATOM 4053 C CA . MET B 1 116 ? 27.390 42.365 47.205 1.00 65.42 116 MET B CA 1
ATOM 4054 C C . MET B 1 116 ? 28.271 43.352 47.977 1.00 67.29 116 MET B C 1
ATOM 4055 O O . MET B 1 116 ? 28.163 43.474 49.200 1.00 67.49 116 MET B O 1
ATOM 4060 N N . ARG B 1 117 ? 29.106 44.083 47.245 1.00 69.89 117 ARG B N 1
ATOM 4061 C CA . ARG B 1 117 ? 30.010 45.083 47.808 1.00 72.10 117 ARG B CA 1
ATOM 4062 C C . ARG B 1 117 ? 29.245 46.376 48.125 1.00 71.83 117 ARG B C 1
ATOM 4063 O O . ARG B 1 117 ? 29.730 47.219 48.882 1.00 71.61 117 ARG B O 1
ATOM 4071 N N . TYR B 1 118 ? 28.015 46.471 47.612 1.00 72.45 118 TYR B N 1
ATOM 4072 C CA . TYR B 1 118 ? 27.173 47.662 47.768 1.00 73.09 118 TYR B CA 1
ATOM 4073 C C . TYR B 1 118 ? 25.963 47.586 48.706 1.00 72.49 118 TYR B C 1
ATOM 4074 O O . TYR B 1 118 ? 25.251 48.589 48.877 1.00 71.16 118 TYR B O 1
ATOM 4083 N N . THR B 1 119 ? 25.726 46.414 49.303 1.00 72.18 119 THR B N 1
ATOM 4084 C CA . THR B 1 119 ? 24.601 46.226 50.237 1.00 72.61 119 THR B CA 1
ATOM 4085 C C . THR B 1 119 ? 24.996 45.655 51.601 1.00 71.99 119 THR B C 1
ATOM 4086 O O . THR B 1 119 ? 26.064 45.048 51.756 1.00 71.96 119 THR B O 1
ATOM 4090 N N . GLU B 1 120 ? 24.129 45.896 52.588 1.00 71.08 120 GLU B N 1
ATOM 4091 C CA . GLU B 1 120 ? 24.308 45.404 53.951 1.00 69.81 120 GLU B CA 1
ATOM 4092 C C . GLU B 1 120 ? 23.041 44.690 54.433 1.00 67.44 120 GLU B C 1
ATOM 4093 O O . GLU B 1 120 ? 21.922 45.183 54.252 1.00 65.94 120 GLU B O 1
ATOM 4099 N N . ALA B 1 121 ? 23.228 43.502 55.005 1.00 65.60 121 ALA B N 1
ATOM 4100 C CA . ALA B 1 121 ? 22.113 42.686 55.471 1.00 63.31 121 ALA B CA 1
ATOM 4101 C C . ALA B 1 121 ? 22.295 41.946 56.789 1.00 62.01 121 ALA B C 1
ATOM 4102 O O . ALA B 1 121 ? 23.412 41.786 57.291 1.00 62.19 121 ALA B O 1
ATOM 4104 N N . ARG B 1 122 ? 21.155 41.487 57.311 1.00 59.52 122 ARG B N 1
ATOM 4105 C CA . ARG B 1 122 ? 21.026 40.713 58.547 1.00 56.55 122 ARG B CA 1
ATOM 4106 C C . ARG B 1 122 ? 19.797 39.809 58.384 1.00 54.58 122 ARG B C 1
ATOM 4107 O O . ARG B 1 122 ? 19.139 39.855 57.350 1.00 54.49 122 ARG B O 1
ATOM 4115 N N . LEU B 1 123 ? 19.492 38.994 59.394 1.00 52.57 123 LEU B N 1
ATOM 4116 C CA . LEU B 1 123 ? 18.321 38.104 59.364 1.00 50.59 123 LEU B CA 1
ATOM 4117 C C . LEU B 1 123 ? 17.071 38.838 59.847 1.00 51.05 123 LEU B C 1
ATOM 4118 O O . LEU B 1 123 ? 17.179 39.894 60.472 1.00 52.29 123 LEU B O 1
ATOM 4123 N N . SER B 1 124 ? 15.888 38.287 59.568 1.00 50.68 124 SER B N 1
ATOM 4124 C CA . SER B 1 124 ? 14.637 38.907 60.019 1.00 50.59 124 SER B CA 1
ATOM 4125 C C . SER B 1 124 ? 14.357 38.400 61.423 1.00 51.31 124 SER B C 1
ATOM 4126 O O . SER B 1 124 ? 15.060 37.498 61.909 1.00 51.24 124 SER B O 1
ATOM 4129 N N . GLU B 1 125 ? 13.343 38.970 62.075 1.00 51.58 125 GLU B N 1
ATOM 4130 C CA . GLU B 1 125 ? 12.985 38.545 63.425 1.00 51.63 125 GLU B CA 1
ATOM 4131 C C . GLU B 1 125 ? 12.498 37.094 63.437 1.00 50.50 125 GLU B C 1
ATOM 4132 O O . GLU B 1 125 ? 13.028 36.262 64.188 1.00 49.70 125 GLU B O 1
ATOM 4138 N N . ILE B 1 126 ? 11.615 36.791 62.481 1.00 48.24 126 ILE B N 1
ATOM 4139 C CA . ILE B 1 126 ? 10.989 35.480 62.325 1.00 45.88 126 ILE B CA 1
ATOM 4140 C C . ILE B 1 126 ? 11.948 34.349 61.952 1.00 44.79 126 ILE B C 1
ATOM 4141 O O . ILE B 1 126 ? 11.733 33.194 62.326 1.00 43.71 126 ILE B O 1
ATOM 4146 N N . ALA B 1 127 ? 13.034 34.709 61.270 1.00 44.13 127 ALA B N 1
ATOM 4147 C CA . ALA B 1 127 ? 14.050 33.754 60.848 1.00 42.98 127 ALA B CA 1
ATOM 4148 C C . ALA B 1 127 ? 14.733 33.163 62.075 1.00 43.28 127 ALA B C 1
ATOM 4149 O O . ALA B 1 127 ? 15.122 31.990 62.075 1.00 43.32 127 ALA B O 1
ATOM 4151 N N . GLY B 1 128 ? 14.771 33.970 63.143 1.00 43.33 128 GLY B N 1
ATOM 4152 C CA . GLY B 1 128 ? 15.376 33.586 64.415 1.00 42.58 128 GLY B CA 1
ATOM 4153 C C . GLY B 1 128 ? 14.642 32.443 65.083 1.00 41.37 128 GLY B C 1
ATOM 4154 O O . GLY B 1 128 ? 15.198 31.741 65.921 1.00 39.02 128 GLY B O 1
ATOM 4155 N N . TYR B 1 129 ? 13.393 32.255 64.660 1.00 42.87 129 TYR B N 1
ATOM 4156 C CA . TYR B 1 129 ? 12.525 31.196 65.152 1.00 43.67 129 TYR B CA 1
ATOM 4157 C C . TYR B 1 129 ? 12.788 29.862 64.465 1.00 42.24 129 TYR B C 1
ATOM 4158 O O . TYR B 1 129 ? 12.518 28.809 65.040 1.00 42.75 129 TYR B O 1
ATOM 4167 N N . LEU B 1 130 ? 13.348 29.909 63.254 1.00 41.05 130 LEU B N 1
ATOM 4168 C CA . LEU B 1 130 ? 13.686 28.693 62.519 1.00 40.12 130 LEU B CA 1
ATOM 4169 C C . LEU B 1 130 ? 14.918 28.081 63.126 1.00 40.59 130 LEU B C 1
ATOM 4170 O O . LEU B 1 130 ? 15.067 26.864 63.161 1.00 40.73 130 LEU B O 1
ATOM 4175 N N . LEU B 1 131 ? 15.770 28.968 63.635 1.00 41.48 131 LEU B N 1
ATOM 4176 C CA . LEU B 1 131 ? 17.037 28.630 64.262 1.00 42.38 131 LEU B CA 1
ATOM 4177 C C . LEU B 1 131 ? 16.952 28.442 65.770 1.00 44.54 131 LEU B C 1
ATOM 4178 O O . LEU B 1 131 ? 17.872 27.880 66.362 1.00 45.66 131 LEU B O 1
ATOM 4183 N N . GLN B 1 132 ? 15.867 28.922 66.388 1.00 46.83 132 GLN B N 1
ATOM 4184 C CA . GLN B 1 132 ? 15.650 28.820 67.843 1.00 47.71 132 GLN B CA 1
ATOM 4185 C C . GLN B 1 132 ? 15.729 27.374 68.305 1.00 49.22 132 GLN B C 1
ATOM 4186 O O . GLN B 1 132 ? 15.051 26.517 67.753 1.00 48.77 132 GLN B O 1
ATOM 4192 N N . ASP B 1 133 ? 16.545 27.148 69.338 1.00 52.86 133 ASP B N 1
ATOM 4193 C CA . ASP B 1 133 ? 16.812 25.849 69.989 1.00 56.96 133 ASP B CA 1
ATOM 4194 C C . ASP B 1 133 ? 17.862 24.953 69.277 1.00 58.48 133 ASP B C 1
ATOM 4195 O O . ASP B 1 133 ? 17.902 23.736 69.487 1.00 59.63 133 ASP B O 1
ATOM 4200 N N . ILE B 1 134 ? 18.773 25.581 68.527 1.00 59.15 134 ILE B N 1
ATOM 4201 C CA . ILE B 1 134 ? 19.833 24.880 67.780 1.00 58.85 134 ILE B CA 1
ATOM 4202 C C . ILE B 1 134 ? 20.952 24.345 68.683 1.00 58.62 134 ILE B C 1
ATOM 4203 O O . ILE B 1 134 ? 21.451 23.232 68.481 1.00 57.83 134 ILE B O 1
ATOM 4208 N N . GLU B 1 135 ? 21.302 25.151 69.688 1.00 58.83 135 GLU B N 1
ATOM 4209 C CA . GLU B 1 135 ? 22.363 24.853 70.657 1.00 59.51 135 GLU B CA 1
ATOM 4210 C C . GLU B 1 135 ? 22.012 23.696 71.575 1.00 59.04 135 GLU B C 1
ATOM 4211 O O . GLU B 1 135 ? 22.897 23.010 72.094 1.00 59.38 135 GLU B O 1
ATOM 4217 N N . LYS B 1 136 ? 20.710 23.456 71.707 1.00 58.34 136 LYS B N 1
ATOM 4218 C CA . LYS B 1 136 ? 20.164 22.425 72.574 1.00 56.90 136 LYS B CA 1
ATOM 4219 C C . LYS B 1 136 ? 20.355 20.990 72.107 1.00 54.77 136 LYS B C 1
ATOM 4220 O O . LYS B 1 136 ? 19.837 20.079 72.741 1.00 56.01 136 LYS B O 1
ATOM 4226 N N . LYS B 1 137 ? 21.150 20.781 71.054 1.00 52.70 137 LYS B N 1
ATOM 4227 C CA . LYS B 1 137 ? 21.405 19.450 70.473 1.00 52.07 137 LYS B CA 1
ATOM 4228 C C . LYS B 1 137 ? 20.057 18.806 70.138 1.00 50.81 137 LYS B C 1
ATOM 4229 O O . LYS B 1 137 ? 19.591 17.867 70.794 1.00 48.55 137 LYS B O 1
ATOM 4235 N N . THR B 1 138 ? 19.397 19.443 69.178 1.00 51.20 138 THR B N 1
ATOM 4236 C CA . THR B 1 138 ? 18.071 19.074 68.698 1.00 51.34 138 THR B CA 1
ATOM 4237 C C . THR B 1 138 ? 18.029 18.398 67.323 1.00 53.60 138 THR B C 1
ATOM 4238 O O . THR B 1 138 ? 17.374 17.364 67.138 1.00 54.24 138 THR B O 1
ATOM 4242 N N . VAL B 1 139 ? 18.715 19.013 66.364 1.00 55.48 139 VAL B N 1
ATOM 4243 C CA . VAL B 1 139 ? 18.779 18.547 64.980 1.00 56.96 139 VAL B CA 1
ATOM 4244 C C . VAL B 1 139 ? 20.096 17.838 64.665 1.00 58.91 139 VAL B C 1
ATOM 4245 O O . VAL B 1 139 ? 21.078 18.034 65.392 1.00 59.15 139 VAL B O 1
ATOM 4249 N N . PRO B 1 140 ? 20.114 16.940 63.645 1.00 60.61 140 PRO B N 1
ATOM 4250 C CA . PRO B 1 140 ? 21.387 16.273 63.336 1.00 62.56 140 PRO B CA 1
ATOM 4251 C C . PRO B 1 140 ? 22.377 17.156 62.541 1.00 64.67 140 PRO B C 1
ATOM 4252 O O . PRO B 1 140 ? 21.995 17.863 61.597 1.00 63.65 140 PRO B O 1
ATOM 4256 N N . PHE B 1 141 ? 23.630 17.159 62.997 1.00 67.13 141 PHE B N 1
ATOM 4257 C CA . PHE B 1 141 ? 24.703 17.927 62.368 1.00 69.54 141 PHE B CA 1
ATOM 4258 C C . PHE B 1 141 ? 25.540 17.027 61.464 1.00 70.51 141 PHE B C 1
ATOM 4259 O O . PHE B 1 141 ? 25.946 15.935 61.870 1.00 71.93 141 PHE B O 1
ATOM 4267 N N . ALA B 1 142 ? 25.754 17.475 60.229 1.00 71.12 142 ALA B N 1
ATOM 4268 C CA . ALA B 1 142 ? 26.548 16.741 59.244 1.00 71.68 142 ALA B CA 1
ATOM 4269 C C . ALA B 1 142 ? 27.917 17.406 59.097 1.00 72.69 142 ALA B C 1
ATOM 4270 O O . ALA B 1 142 ? 28.065 18.598 59.398 1.00 72.87 142 ALA B O 1
ATOM 4271 N N . TRP B 1 143 ? 28.913 16.638 58.645 1.00 72.85 143 TRP B N 1
ATOM 4272 C CA . TRP B 1 143 ? 30.263 17.167 58.464 1.00 71.61 143 TRP B CA 1
ATOM 4273 C C . TRP B 1 143 ? 30.432 18.017 57.213 1.00 70.64 143 TRP B C 1
ATOM 4274 O O . TRP B 1 143 ? 29.972 17.654 56.124 1.00 70.31 143 TRP B O 1
ATOM 4285 N N . ASN B 1 144 ? 31.114 19.146 57.409 1.00 69.56 144 ASN B N 1
ATOM 4286 C CA . ASN B 1 144 ? 31.417 20.166 56.401 1.00 68.88 144 ASN B CA 1
ATOM 4287 C C . ASN B 1 144 ? 31.996 19.660 55.067 1.00 68.56 144 ASN B C 1
ATOM 4288 O O . ASN B 1 144 ? 32.542 18.552 55.001 1.00 68.97 144 ASN B O 1
ATOM 4293 N N . PHE B 1 145 ? 31.893 20.500 54.028 1.00 67.45 145 PHE B N 1
ATOM 4294 C CA . PHE B 1 145 ? 32.374 20.196 52.672 1.00 65.84 145 PHE B CA 1
ATOM 4295 C C . PHE B 1 145 ? 33.877 19.885 52.583 1.00 66.78 145 PHE B C 1
ATOM 4296 O O . PHE B 1 145 ? 34.293 19.049 51.781 1.00 67.59 145 PHE B O 1
ATOM 4304 N N . ASP B 1 146 ? 34.666 20.584 53.401 1.00 67.41 146 ASP B N 1
ATOM 4305 C CA . ASP B 1 146 ? 36.114 20.398 53.462 1.00 68.40 146 ASP B CA 1
ATOM 4306 C C . ASP B 1 146 ? 36.523 19.818 54.827 1.00 69.16 146 ASP B C 1
ATOM 4307 O O . ASP B 1 146 ? 37.698 19.871 55.209 1.00 69.56 146 ASP B O 1
ATOM 4312 N N . ASP B 1 147 ? 35.528 19.279 55.543 1.00 69.71 147 ASP B N 1
ATOM 4313 C CA . ASP B 1 147 ? 35.667 18.663 56.873 1.00 70.21 147 ASP B CA 1
ATOM 4314 C C . ASP B 1 147 ? 36.346 19.515 57.956 1.00 70.95 147 ASP B C 1
ATOM 4315 O O . ASP B 1 147 ? 37.337 19.103 58.570 1.00 71.50 147 ASP B O 1
ATOM 4320 N N . THR B 1 148 ? 35.816 20.717 58.169 1.00 71.80 148 THR B N 1
ATOM 4321 C CA . THR B 1 148 ? 36.354 21.633 59.174 1.00 72.29 148 THR B CA 1
ATOM 4322 C C . THR B 1 148 ? 35.340 21.930 60.283 1.00 72.39 148 THR B C 1
ATOM 4323 O O . THR B 1 148 ? 35.616 21.689 61.463 1.00 72.88 148 THR B O 1
ATOM 4327 N N . GLU B 1 149 ? 34.166 22.432 59.889 1.00 71.68 149 GLU B N 1
ATOM 4328 C CA . GLU B 1 149 ? 33.086 22.775 60.822 1.00 70.06 149 GLU B CA 1
ATOM 4329 C C . GLU B 1 149 ? 32.054 21.641 60.858 1.00 68.61 149 GLU B C 1
ATOM 4330 O O . GLU B 1 149 ? 32.310 20.522 60.396 1.00 68.61 149 GLU B O 1
ATOM 4336 N N . LYS B 1 150 ? 30.898 21.953 61.443 1.00 66.51 150 LYS B N 1
ATOM 4337 C CA . LYS B 1 150 ? 29.745 21.059 61.567 1.00 62.80 150 LYS B CA 1
ATOM 4338 C C . LYS B 1 150 ? 28.536 21.939 61.208 1.00 60.50 150 LYS B C 1
ATOM 4339 O O . LYS B 1 150 ? 28.422 23.075 61.691 1.00 60.14 150 LYS B O 1
ATOM 4345 N N . GLU B 1 151 ? 27.666 21.418 60.339 1.00 56.76 151 GLU B N 1
ATOM 4346 C CA . GLU B 1 151 ? 26.478 22.131 59.855 1.00 51.72 151 GLU B CA 1
ATOM 4347 C C . GLU B 1 151 ? 25.184 21.315 59.989 1.00 49.34 151 GLU B C 1
ATOM 4348 O O . GLU B 1 151 ? 25.209 20.099 59.823 1.00 49.34 151 GLU B O 1
ATOM 4354 N N . PRO B 1 152 ? 24.035 21.976 60.268 1.00 47.41 152 PRO B N 1
ATOM 4355 C CA . PRO B 1 152 ? 22.740 21.301 60.425 1.00 46.08 152 PRO B CA 1
ATOM 4356 C C . PRO B 1 152 ? 22.047 20.807 59.158 1.00 44.71 152 PRO B C 1
ATOM 4357 O O . PRO B 1 152 ? 22.002 21.516 58.149 1.00 44.70 152 PRO B O 1
ATOM 4361 N N . THR B 1 153 ? 21.478 19.602 59.245 1.00 42.83 153 THR B N 1
ATOM 4362 C CA . THR B 1 153 ? 20.739 18.974 58.146 1.00 41.81 153 THR B CA 1
ATOM 4363 C C . THR B 1 153 ? 19.358 19.628 58.087 1.00 41.38 153 THR B C 1
ATOM 4364 O O . THR B 1 153 ? 18.774 19.804 57.015 1.00 41.97 153 THR B O 1
ATOM 4368 N N . VAL B 1 154 ? 18.848 19.974 59.262 1.00 39.85 154 VAL B N 1
ATOM 4369 C CA . VAL B 1 154 ? 17.567 20.639 59.401 1.00 39.19 154 VAL B CA 1
ATOM 4370 C C . VAL B 1 154 ? 17.648 21.691 60.470 1.00 40.09 154 VAL B C 1
ATOM 4371 O O . VAL B 1 154 ? 18.527 21.650 61.321 1.00 39.84 154 VAL B O 1
ATOM 4375 N N . LEU B 1 155 ? 16.775 22.684 60.372 1.00 41.80 155 LEU B N 1
ATOM 4376 C CA . LEU B 1 155 ? 16.691 23.731 61.382 1.00 42.31 155 LEU B CA 1
ATOM 4377 C C . LEU B 1 155 ? 15.505 23.328 62.258 1.00 42.73 155 LEU B C 1
ATOM 4378 O O . LEU B 1 155 ? 14.536 22.763 61.742 1.00 42.90 155 LEU B O 1
ATOM 4383 N N . PRO B 1 156 ? 15.585 23.542 63.592 1.00 42.26 156 PRO B N 1
ATOM 4384 C CA . PRO B 1 156 ? 14.497 23.192 64.518 1.00 41.71 156 PRO B CA 1
ATOM 4385 C C . PRO B 1 156 ? 13.074 23.637 64.116 1.00 41.86 156 PRO B C 1
ATOM 4386 O O . PRO B 1 156 ? 12.094 22.941 64.390 1.00 41.79 156 PRO B O 1
ATOM 4390 N N . ALA B 1 157 ? 12.991 24.760 63.401 1.00 43.11 157 ALA B N 1
ATOM 4391 C CA . ALA B 1 157 ? 11.738 25.312 62.873 1.00 43.55 157 ALA B CA 1
ATOM 4392 C C . ALA B 1 157 ? 10.553 25.476 63.805 1.00 42.35 157 ALA B C 1
ATOM 4393 O O . ALA B 1 157 ? 9.804 24.525 64.044 1.00 43.15 157 ALA B O 1
ATOM 4395 N N . ALA B 1 158 ? 10.371 26.694 64.298 1.00 40.29 158 ALA B N 1
ATOM 4396 C CA . ALA B 1 158 ? 9.260 26.988 65.175 1.00 40.97 158 ALA B CA 1
ATOM 4397 C C . ALA B 1 158 ? 7.982 27.312 64.396 1.00 41.69 158 ALA B C 1
ATOM 4398 O O . ALA B 1 158 ? 6.923 27.477 65.000 1.00 43.08 158 ALA B O 1
ATOM 4400 N N . PHE B 1 159 ? 8.094 27.408 63.066 1.00 41.11 159 PHE B N 1
ATOM 4401 C CA . PHE B 1 159 ? 6.955 27.658 62.177 1.00 41.22 159 PHE B CA 1
ATOM 4402 C C . PHE B 1 159 ? 7.132 26.800 60.913 1.00 43.57 159 PHE B C 1
ATOM 4403 O O . PHE B 1 159 ? 8.273 26.568 60.508 1.00 44.98 159 PHE B O 1
ATOM 4411 N N . PRO B 1 160 ? 6.025 26.289 60.298 1.00 45.45 160 PRO B N 1
ATOM 4412 C CA . PRO B 1 160 ? 6.060 25.440 59.083 1.00 46.07 160 PRO B CA 1
ATOM 4413 C C . PRO B 1 160 ? 6.369 26.164 57.780 1.00 46.34 160 PRO B C 1
ATOM 4414 O O . PRO B 1 160 ? 5.512 26.258 56.891 1.00 47.40 160 PRO B O 1
ATOM 4418 N N . ASN B 1 161 ? 7.636 26.554 57.633 1.00 46.40 161 ASN B N 1
ATOM 4419 C CA . ASN B 1 161 ? 8.143 27.307 56.484 1.00 43.81 161 ASN B CA 1
ATOM 4420 C C . ASN B 1 161 ? 7.808 26.793 55.095 1.00 42.37 161 ASN B C 1
ATOM 4421 O O . ASN B 1 161 ? 7.700 27.590 54.166 1.00 42.62 161 ASN B O 1
ATOM 4426 N N . LEU B 1 162 ? 7.583 25.485 54.967 1.00 41.44 162 LEU B N 1
ATOM 4427 C CA . LEU B 1 162 ? 7.258 24.901 53.671 1.00 39.88 162 LEU B CA 1
ATOM 4428 C C . LEU B 1 162 ? 5.976 25.433 53.034 1.00 38.98 162 LEU B C 1
ATOM 4429 O O . LEU B 1 162 ? 5.988 25.773 51.852 1.00 40.67 162 LEU B O 1
ATOM 4434 N N . LEU B 1 163 ? 4.895 25.545 53.801 1.00 36.29 163 LEU B N 1
ATOM 4435 C CA . LEU B 1 163 ? 3.663 26.057 53.225 1.00 35.38 163 LEU B CA 1
ATOM 4436 C C . LEU B 1 163 ? 3.665 27.555 53.286 1.00 36.38 163 LEU B C 1
ATOM 4437 O O . LEU B 1 163 ? 3.231 28.218 52.358 1.00 38.06 163 LEU B O 1
ATOM 4442 N N . VAL B 1 164 ? 4.237 28.083 54.356 1.00 37.33 164 VAL B N 1
ATOM 4443 C CA . VAL B 1 164 ? 4.299 29.518 54.578 1.00 37.81 164 VAL B CA 1
ATOM 4444 C C . VAL B 1 164 ? 5.053 30.275 53.488 1.00 37.41 164 VAL B C 1
ATOM 4445 O O . VAL B 1 164 ? 4.536 31.262 52.978 1.00 37.80 164 VAL B O 1
ATOM 4449 N N . ASN B 1 165 ? 6.241 29.799 53.118 1.00 37.38 165 ASN B N 1
ATOM 4450 C CA . ASN B 1 165 ? 7.035 30.471 52.090 1.00 39.10 165 ASN B CA 1
ATOM 4451 C C . ASN B 1 165 ? 7.024 29.834 50.717 1.00 40.62 165 ASN B C 1
ATOM 4452 O O . ASN B 1 165 ? 7.294 30.510 49.721 1.00 41.17 165 ASN B O 1
ATOM 4457 N N . GLY B 1 166 ? 6.658 28.555 50.660 1.00 42.63 166 GLY B N 1
ATOM 4458 C CA . GLY B 1 166 ? 6.608 27.840 49.395 1.00 44.39 166 GLY B CA 1
ATOM 4459 C C . GLY B 1 166 ? 7.963 27.358 48.908 1.00 47.05 166 GLY B C 1
ATOM 4460 O O . GLY B 1 166 ? 8.904 27.265 49.704 1.00 45.82 166 GLY B O 1
ATOM 4461 N N . SER B 1 167 ? 8.043 27.058 47.602 1.00 51.56 167 SER B N 1
ATOM 4462 C CA . SER B 1 167 ? 9.256 26.573 46.910 1.00 54.99 167 SER B CA 1
ATOM 4463 C C . SER B 1 167 ? 9.071 26.434 45.395 1.00 58.06 167 SER B C 1
ATOM 4464 O O . SER B 1 167 ? 7.951 26.225 44.912 1.00 59.45 167 SER B O 1
ATOM 4467 N N . THR B 1 168 ? 10.199 26.539 44.678 1.00 60.23 168 THR B N 1
ATOM 4468 C CA . THR B 1 168 ? 10.332 26.403 43.211 1.00 61.27 168 THR B CA 1
ATOM 4469 C C . THR B 1 168 ? 11.655 25.629 43.025 1.00 62.11 168 THR B C 1
ATOM 4470 O O . THR B 1 168 ? 12.696 26.077 43.515 1.00 62.73 168 THR B O 1
ATOM 4474 N N . GLY B 1 169 ? 11.633 24.492 42.326 1.00 63.66 169 GLY B N 1
ATOM 4475 C CA . GLY B 1 169 ? 12.868 23.722 42.177 1.00 65.67 169 GLY B CA 1
ATOM 4476 C C . GLY B 1 169 ? 13.207 22.897 40.943 1.00 66.48 169 GLY B C 1
ATOM 4477 O O . GLY B 1 169 ? 12.738 23.173 39.831 1.00 65.79 169 GLY B O 1
ATOM 4478 N N . ILE B 1 170 ? 14.037 21.871 41.177 1.00 67.38 170 ILE B N 1
ATOM 4479 C CA . ILE B 1 170 ? 14.561 20.961 40.147 1.00 67.82 170 ILE B CA 1
ATOM 4480 C C . ILE B 1 170 ? 13.818 19.654 39.823 1.00 67.90 170 ILE B C 1
ATOM 4481 O O . ILE B 1 170 ? 13.047 19.611 38.865 1.00 68.82 170 ILE B O 1
ATOM 4484 N N . SER B 1 171 ? 14.109 18.594 40.592 1.00 68.35 171 SER B N 1
ATOM 4485 C CA . SER B 1 171 ? 13.572 17.215 40.453 1.00 68.74 171 SER B CA 1
ATOM 4486 C C . SER B 1 171 ? 13.928 16.490 39.136 1.00 69.84 171 SER B C 1
ATOM 4487 O O . SER B 1 171 ? 15.028 15.929 38.982 1.00 70.51 171 SER B O 1
ATOM 4490 N N . GLY B 1 173 ? 12.375 15.670 36.192 1.00 83.59 173 GLY B N 1
ATOM 4491 C CA . GLY B 1 173 ? 11.312 16.107 35.302 1.00 84.22 173 GLY B CA 1
ATOM 4492 C C . GLY B 1 173 ? 11.321 17.605 35.051 1.00 84.30 173 GLY B C 1
ATOM 4493 O O . GLY B 1 173 ? 12.389 18.193 34.869 1.00 83.82 173 GLY B O 1
ATOM 4494 N N . TYR B 1 174 ? 10.131 18.217 35.065 1.00 84.77 174 TYR B N 1
ATOM 4495 C CA . TYR B 1 174 ? 9.945 19.658 34.839 1.00 85.02 174 TYR B CA 1
ATOM 4496 C C . TYR B 1 174 ? 10.429 20.545 36.001 1.00 85.60 174 TYR B C 1
ATOM 4497 O O . TYR B 1 174 ? 11.644 20.656 36.239 1.00 86.12 174 TYR B O 1
ATOM 4498 N N . ALA B 1 175 ? 9.481 21.178 36.702 1.00 84.67 175 ALA B N 1
ATOM 4499 C CA . ALA B 1 175 ? 9.784 22.066 37.839 1.00 83.09 175 ALA B CA 1
ATOM 4500 C C . ALA B 1 175 ? 8.708 22.035 38.925 1.00 81.24 175 ALA B C 1
ATOM 4501 O O . ALA B 1 175 ? 7.524 22.214 38.626 1.00 81.21 175 ALA B O 1
ATOM 4503 N N . THR B 1 176 ? 9.132 21.851 40.181 1.00 78.81 176 THR B N 1
ATOM 4504 C CA . THR B 1 176 ? 8.216 21.809 41.330 1.00 76.48 176 THR B CA 1
ATOM 4505 C C . THR B 1 176 ? 7.656 23.194 41.683 1.00 74.30 176 THR B C 1
ATOM 4506 O O . THR B 1 176 ? 8.314 24.217 41.446 1.00 74.28 176 THR B O 1
ATOM 4510 N N . ASP B 1 177 ? 6.438 23.210 42.222 1.00 70.75 177 ASP B N 1
ATOM 4511 C CA . ASP B 1 177 ? 5.783 24.452 42.608 1.00 67.51 177 ASP B CA 1
ATOM 4512 C C . ASP B 1 177 ? 4.880 24.347 43.829 1.00 65.20 177 ASP B C 1
ATOM 4513 O O . ASP B 1 177 ? 3.774 23.798 43.757 1.00 64.33 177 ASP B O 1
ATOM 4518 N N . ILE B 1 178 ? 5.407 24.811 44.964 1.00 62.30 178 ILE B N 1
ATOM 4519 C CA . ILE B 1 178 ? 4.679 24.856 46.234 1.00 59.25 178 ILE B CA 1
ATOM 4520 C C . ILE B 1 178 ? 4.423 26.365 46.406 1.00 58.39 178 ILE B C 1
ATOM 4521 O O . ILE B 1 178 ? 5.374 27.158 46.390 1.00 59.41 178 ILE B O 1
ATOM 4526 N N . PRO B 1 179 ? 3.142 26.786 46.491 1.00 56.26 179 PRO B N 1
ATOM 4527 C CA . PRO B 1 179 ? 2.792 28.202 46.654 1.00 54.13 179 PRO B CA 1
ATOM 4528 C C . PRO B 1 179 ? 2.882 28.701 48.095 1.00 52.48 179 PRO B C 1
ATOM 4529 O O . PRO B 1 179 ? 2.902 27.895 49.022 1.00 52.34 179 PRO B O 1
ATOM 4533 N N . PRO B 1 180 ? 3.062 30.025 48.292 1.00 51.35 180 PRO B N 1
ATOM 4534 C CA . PRO B 1 180 ? 3.133 30.539 49.659 1.00 50.31 180 PRO B CA 1
ATOM 4535 C C . PRO B 1 180 ? 1.731 30.710 50.261 1.00 50.11 180 PRO B C 1
ATOM 4536 O O . PRO B 1 180 ? 0.773 31.039 49.553 1.00 49.53 180 PRO B O 1
ATOM 4540 N N . HIS B 1 181 ? 1.612 30.362 51.541 1.00 49.06 181 HIS B N 1
ATOM 4541 C CA . HIS B 1 181 ? 0.356 30.454 52.280 1.00 47.92 181 HIS B CA 1
ATOM 4542 C C . HIS B 1 181 ? 0.492 31.446 53.439 1.00 47.24 181 HIS B C 1
ATOM 4543 O O . HIS B 1 181 ? 1.601 31.908 53.736 1.00 46.82 181 HIS B O 1
ATOM 4550 N N . ASN B 1 182 ? -0.637 31.782 54.073 1.00 45.36 182 ASN B N 1
ATOM 4551 C CA . ASN B 1 182 ? -0.664 32.721 55.198 1.00 44.31 182 ASN B CA 1
ATOM 4552 C C . ASN B 1 182 ? -0.120 32.041 56.451 1.00 45.48 182 ASN B C 1
ATOM 4553 O O . ASN B 1 182 ? -0.544 30.928 56.788 1.00 46.86 182 ASN B O 1
ATOM 4558 N N . LEU B 1 183 ? 0.791 32.726 57.147 1.00 44.46 183 LEU B N 1
ATOM 4559 C CA . LEU B 1 183 ? 1.421 32.198 58.358 1.00 44.13 183 LEU B CA 1
ATOM 4560 C C . LEU B 1 183 ? 0.416 31.700 59.394 1.00 44.86 183 LEU B C 1
ATOM 4561 O O . LEU B 1 183 ? 0.495 30.550 59.817 1.00 44.38 183 LEU B O 1
ATOM 4566 N N . ALA B 1 184 ? -0.558 32.551 59.721 1.00 44.85 184 ALA B N 1
ATOM 4567 C CA . ALA B 1 184 ? -1.596 32.255 60.703 1.00 44.30 184 ALA B CA 1
ATOM 4568 C C . ALA B 1 184 ? -2.473 31.050 60.367 1.00 44.66 184 ALA B C 1
ATOM 4569 O O . ALA B 1 184 ? -2.786 30.235 61.236 1.00 45.07 184 ALA B O 1
ATOM 4571 N N . GLU B 1 185 ? -2.815 30.916 59.091 1.00 44.86 185 GLU B N 1
ATOM 4572 C CA . GLU B 1 185 ? -3.667 29.830 58.619 1.00 45.36 185 GLU B CA 1
ATOM 4573 C C . GLU B 1 185 ? -3.022 28.454 58.648 1.00 44.04 185 GLU B C 1
ATOM 4574 O O . GLU B 1 185 ? -3.697 27.461 58.919 1.00 45.17 185 GLU B O 1
ATOM 4580 N N . VAL B 1 186 ? -1.715 28.403 58.412 1.00 42.29 186 VAL B N 1
ATOM 4581 C CA . VAL B 1 186 ? -0.975 27.144 58.433 1.00 41.66 186 VAL B CA 1
ATOM 4582 C C . VAL B 1 186 ? -0.819 26.671 59.884 1.00 41.69 186 VAL B C 1
ATOM 4583 O O . VAL B 1 186 ? -0.781 25.466 60.147 1.00 41.47 186 VAL B O 1
ATOM 4587 N N . ILE B 1 187 ? -0.796 27.623 60.819 1.00 41.42 187 ILE B N 1
ATOM 4588 C CA . ILE B 1 187 ? -0.669 27.315 62.240 1.00 42.22 187 ILE B CA 1
ATOM 4589 C C . ILE B 1 187 ? -1.921 26.604 62.728 1.00 42.20 187 ILE B C 1
ATOM 4590 O O . ILE B 1 187 ? -1.823 25.540 63.320 1.00 42.50 187 ILE B O 1
ATOM 4595 N N . ASP B 1 188 ? -3.085 27.171 62.410 1.00 42.81 188 ASP B N 1
ATOM 4596 C CA . ASP B 1 188 ? -4.390 26.623 62.803 1.00 43.50 188 ASP B CA 1
ATOM 4597 C C . ASP B 1 188 ? -4.581 25.173 62.357 1.00 42.95 188 ASP B C 1
ATOM 4598 O O . ASP B 1 188 ? -5.019 24.315 63.138 1.00 42.81 188 ASP B O 1
ATOM 4603 N N . ALA B 1 189 ? -4.183 24.911 61.115 1.00 41.45 189 ALA B N 1
ATOM 4604 C CA . ALA B 1 189 ? -4.285 23.598 60.505 1.00 42.73 189 ALA B CA 1
ATOM 4605 C C . ALA B 1 189 ? -3.452 22.590 61.264 1.00 43.13 189 ALA B C 1
ATOM 4606 O O . ALA B 1 189 ? -3.919 21.495 61.590 1.00 43.29 189 ALA B O 1
ATOM 4608 N N . ALA B 1 190 ? -2.255 23.026 61.639 1.00 43.99 190 ALA B N 1
ATOM 4609 C CA . ALA B 1 190 ? -1.319 22.195 62.375 1.00 45.40 190 ALA B CA 1
ATOM 4610 C C . ALA B 1 190 ? -1.873 21.844 63.747 1.00 46.01 190 ALA B C 1
ATOM 4611 O O . ALA B 1 190 ? -1.967 20.664 64.074 1.00 47.97 190 ALA B O 1
ATOM 4613 N N . VAL B 1 191 ? -2.363 22.860 64.472 1.00 45.56 191 VAL B N 1
ATOM 4614 C CA . VAL B 1 191 ? -2.939 22.708 65.821 1.00 43.96 191 VAL B CA 1
ATOM 4615 C C . VAL B 1 191 ? -4.150 21.761 65.808 1.00 45.04 191 VAL B C 1
ATOM 4616 O O . VAL B 1 191 ? -4.416 21.062 66.795 1.00 45.14 191 VAL B O 1
ATOM 4620 N N . TYR B 1 192 ? -4.834 21.701 64.663 1.00 45.27 192 TYR B N 1
ATOM 4621 C CA . TYR B 1 192 ? -5.972 20.816 64.511 1.00 44.51 192 TYR B CA 1
ATOM 4622 C C . TYR B 1 192 ? -5.448 19.415 64.296 1.00 43.45 192 TYR B C 1
ATOM 4623 O O . TYR B 1 192 ? -5.970 18.491 64.910 1.00 45.43 192 TYR B O 1
ATOM 4632 N N . MET B 1 193 ? -4.416 19.263 63.457 1.00 41.34 193 MET B N 1
ATOM 4633 C CA . MET B 1 193 ? -3.851 17.939 63.172 1.00 41.69 193 MET B CA 1
ATOM 4634 C C . MET B 1 193 ? -2.998 17.335 64.299 1.00 42.65 193 MET B C 1
ATOM 4635 O O . MET B 1 193 ? -2.595 16.166 64.238 1.00 42.89 193 MET B O 1
ATOM 4640 N N . ILE B 1 194 ? -2.735 18.132 65.331 1.00 43.05 194 ILE B N 1
ATOM 4641 C CA . ILE B 1 194 ? -1.977 17.670 66.486 1.00 44.14 194 ILE B CA 1
ATOM 4642 C C . ILE B 1 194 ? -2.937 16.835 67.344 1.00 45.25 194 ILE B C 1
ATOM 4643 O O . ILE B 1 194 ? -2.588 15.741 67.803 1.00 46.35 194 ILE B O 1
ATOM 4648 N N . ASP B 1 195 ? -4.160 17.342 67.495 1.00 45.79 195 ASP B N 1
ATOM 4649 C CA . ASP B 1 195 ? -5.200 16.673 68.263 1.00 45.98 195 ASP B CA 1
ATOM 4650 C C . ASP B 1 195 ? -5.908 15.617 67.419 1.00 45.10 195 ASP B C 1
ATOM 4651 O O . ASP B 1 195 ? -6.290 14.576 67.943 1.00 47.06 195 ASP B O 1
ATOM 4656 N N . HIS B 1 196 ? -6.027 15.866 66.111 1.00 43.26 196 HIS B N 1
ATOM 4657 C CA . HIS B 1 196 ? -6.687 14.953 65.164 1.00 41.19 196 HIS B CA 1
ATOM 4658 C C . HIS B 1 196 ? -5.724 14.457 64.072 1.00 40.10 196 HIS B C 1
ATOM 4659 O O . HIS B 1 196 ? -5.688 15.025 62.986 1.00 36.49 196 HIS B O 1
ATOM 4666 N N . PRO B 1 197 ? -4.939 13.385 64.338 1.00 41.61 197 PRO B N 1
ATOM 4667 C CA . PRO B 1 197 ? -3.985 12.839 63.357 1.00 43.50 197 PRO B CA 1
ATOM 4668 C C . PRO B 1 197 ? -4.526 12.344 62.004 1.00 46.88 197 PRO B C 1
ATOM 4669 O O . PRO B 1 197 ? -3.904 12.599 60.970 1.00 47.71 197 PRO B O 1
ATOM 4673 N N . THR B 1 198 ? -5.672 11.654 62.009 1.00 50.41 198 THR B N 1
ATOM 4674 C CA . THR B 1 198 ? -6.289 11.128 60.774 1.00 53.12 198 THR B CA 1
ATOM 4675 C C . THR B 1 198 ? -7.315 12.116 60.229 1.00 53.63 198 THR B C 1
ATOM 4676 O O . THR B 1 198 ? -8.404 11.735 59.777 1.00 53.13 198 THR B O 1
ATOM 4680 N N . ALA B 1 199 ? -6.941 13.390 60.266 1.00 55.48 199 ALA B N 1
ATOM 4681 C CA . ALA B 1 199 ? -7.798 14.474 59.813 1.00 56.99 199 ALA B CA 1
ATOM 4682 C C . ALA B 1 199 ? -8.019 14.484 58.316 1.00 57.55 199 ALA B C 1
ATOM 4683 O O . ALA B 1 199 ? -7.079 14.371 57.519 1.00 57.95 199 ALA B O 1
ATOM 4685 N N . LYS B 1 200 ? -9.301 14.547 57.972 1.00 57.86 200 LYS B N 1
ATOM 4686 C CA . LYS B 1 200 ? -9.793 14.582 56.603 1.00 57.54 200 LYS B CA 1
ATOM 4687 C C . LYS B 1 200 ? -9.409 15.917 55.974 1.00 55.31 200 LYS B C 1
ATOM 4688 O O . LYS B 1 200 ? -9.418 16.954 56.640 1.00 52.66 200 LYS B O 1
ATOM 4694 N N . ILE B 1 201 ? -9.027 15.853 54.701 1.00 54.77 201 ILE B N 1
ATOM 4695 C CA . ILE B 1 201 ? -8.556 17.000 53.922 1.00 54.28 201 ILE B CA 1
ATOM 4696 C C . ILE B 1 201 ? -9.502 18.190 53.870 1.00 54.36 201 ILE B C 1
ATOM 4697 O O . ILE B 1 201 ? -9.052 19.334 53.906 1.00 55.38 201 ILE B O 1
ATOM 4702 N N . ASP B 1 202 ? -10.804 17.916 53.866 1.00 54.09 202 ASP B N 1
ATOM 4703 C CA . ASP B 1 202 ? -11.822 18.968 53.815 1.00 53.17 202 ASP B CA 1
ATOM 4704 C C . ASP B 1 202 ? -11.928 19.774 55.114 1.00 50.34 202 ASP B C 1
ATOM 4705 O O . ASP B 1 202 ? -12.233 20.966 55.079 1.00 50.67 202 ASP B O 1
ATOM 4710 N N . LYS B 1 203 ? -11.621 19.129 56.243 1.00 47.15 203 LYS B N 1
ATOM 4711 C CA . LYS B 1 203 ? -11.647 19.778 57.554 1.00 43.01 203 LYS B CA 1
ATOM 4712 C C . LYS B 1 203 ? -10.493 20.762 57.633 1.00 41.52 203 LYS B C 1
ATOM 4713 O O . LYS B 1 203 ? -10.701 21.919 57.978 1.00 42.07 203 LYS B O 1
ATOM 4715 N N . LEU B 1 204 ? -9.303 20.319 57.213 1.00 39.73 204 LEU B N 1
ATOM 4716 C CA . LEU B 1 204 ? -8.098 21.152 57.194 1.00 37.74 204 LEU B CA 1
ATOM 4717 C C . LEU B 1 204 ? -8.320 22.420 56.374 1.00 37.90 204 LEU B C 1
ATOM 4718 O O . LEU B 1 204 ? -7.862 23.501 56.744 1.00 36.42 204 LEU B O 1
ATOM 4723 N N . MET B 1 205 ? -9.104 22.278 55.307 1.00 38.61 205 MET B N 1
ATOM 4724 C CA . MET B 1 205 ? -9.426 23.382 54.416 1.00 40.82 205 MET B CA 1
ATOM 4725 C C . MET B 1 205 ? -10.312 24.472 55.015 1.00 42.35 205 MET B C 1
ATOM 4726 O O . MET B 1 205 ? -10.669 25.426 54.328 1.00 42.30 205 MET B O 1
ATOM 4731 N N . GLU B 1 206 ? -10.677 24.321 56.287 1.00 44.00 206 GLU B N 1
ATOM 4732 C CA . GLU B 1 206 ? -11.489 25.322 56.977 1.00 46.11 206 GLU B CA 1
ATOM 4733 C C . GLU B 1 206 ? -10.553 26.247 57.725 1.00 47.07 206 GLU B C 1
ATOM 4734 O O . GLU B 1 206 ? -10.940 27.338 58.155 1.00 48.59 206 GLU B O 1
ATOM 4740 N N . PHE B 1 207 ? -9.315 25.790 57.874 1.00 46.81 207 PHE B N 1
ATOM 4741 C CA . PHE B 1 207 ? -8.281 26.538 58.573 1.00 48.25 207 PHE B CA 1
ATOM 4742 C C . PHE B 1 207 ? -7.319 27.147 57.560 1.00 48.89 207 PHE B C 1
ATOM 4743 O O . PHE B 1 207 ? -6.884 28.293 57.714 1.00 48.72 207 PHE B O 1
ATOM 4751 N N . LEU B 1 208 ? -7.032 26.372 56.510 1.00 49.62 208 LEU B N 1
ATOM 4752 C CA . LEU B 1 208 ? -6.157 26.762 55.399 1.00 48.42 208 LEU B CA 1
ATOM 4753 C C . LEU B 1 208 ? -7.002 26.502 54.149 1.00 47.93 208 LEU B C 1
ATOM 4754 O O . LEU B 1 208 ? -6.965 25.406 53.579 1.00 49.28 208 LEU B O 1
ATOM 4759 N N . PRO B 1 209 ? -7.817 27.491 53.731 1.00 47.00 209 PRO B N 1
ATOM 4760 C CA . PRO B 1 209 ? -8.656 27.287 52.541 1.00 46.83 209 PRO B CA 1
ATOM 4761 C C . PRO B 1 209 ? -7.937 27.126 51.190 1.00 46.78 209 PRO B C 1
ATOM 4762 O O . PRO B 1 209 ? -8.355 26.323 50.351 1.00 46.43 209 PRO B O 1
ATOM 4766 N N . GLY B 1 210 ? -6.809 27.815 51.049 1.00 47.23 210 GLY B N 1
ATOM 4767 C CA . GLY B 1 210 ? -6.010 27.776 49.833 1.00 46.89 210 GLY B CA 1
ATOM 4768 C C . GLY B 1 210 ? -4.769 28.645 50.000 1.00 47.55 210 GLY B C 1
ATOM 4769 O O . GLY B 1 210 ? -4.467 29.044 51.133 1.00 49.66 210 GLY B O 1
ATOM 4770 N N . PRO B 1 211 ? -3.991 28.914 48.925 1.00 46.43 211 PRO B N 1
ATOM 4771 C CA . PRO B 1 211 ? -2.785 29.755 49.022 1.00 45.14 211 PRO B CA 1
ATOM 4772 C C . PRO B 1 211 ? -3.018 31.236 49.313 1.00 44.54 211 PRO B C 1
ATOM 4773 O O . PRO B 1 211 ? -4.145 31.732 49.229 1.00 44.55 211 PRO B O 1
ATOM 4777 N N . ASP B 1 212 ? -1.944 31.921 49.694 1.00 43.87 212 ASP B N 1
ATOM 4778 C CA . ASP B 1 212 ? -1.993 33.342 50.016 1.00 43.84 212 ASP B CA 1
ATOM 4779 C C . ASP B 1 212 ? -0.698 33.980 49.513 1.00 45.11 212 ASP B C 1
ATOM 4780 O O . ASP B 1 212 ? 0.354 33.881 50.163 1.00 46.48 212 ASP B O 1
ATOM 4785 N N . PHE B 1 213 ? -0.797 34.615 48.339 1.00 45.38 213 PHE B N 1
ATOM 4786 C CA . PHE B 1 213 ? 0.325 35.276 47.657 1.00 44.63 213 PHE B CA 1
ATOM 4787 C C . PHE B 1 213 ? 0.654 36.682 48.166 1.00 45.35 213 PHE B C 1
ATOM 4788 O O . PHE B 1 213 ? -0.253 37.502 48.327 1.00 45.26 213 PHE B O 1
ATOM 4796 N N . PRO B 1 214 ? 1.959 36.993 48.393 1.00 46.78 214 PRO B N 1
ATOM 4797 C CA . PRO B 1 214 ? 2.375 38.321 48.874 1.00 47.73 214 PRO B CA 1
ATOM 4798 C C . PRO B 1 214 ? 2.176 39.440 47.848 1.00 49.02 214 PRO B C 1
ATOM 4799 O O . PRO B 1 214 ? 2.306 40.618 48.173 1.00 49.87 214 PRO B O 1
ATOM 4803 N N . THR B 1 215 ? 1.848 39.040 46.619 1.00 51.42 215 THR B N 1
ATOM 4804 C CA . THR B 1 215 ? 1.594 39.938 45.486 1.00 52.59 215 THR B CA 1
ATOM 4805 C C . THR B 1 215 ? 0.088 40.163 45.316 1.00 53.66 215 THR B C 1
ATOM 4806 O O . THR B 1 215 ? -0.344 40.934 44.448 1.00 53.72 215 THR B O 1
ATOM 4810 N N . GLY B 1 216 ? -0.691 39.444 46.127 1.00 54.21 216 GLY B N 1
ATOM 4811 C CA . GLY B 1 216 ? -2.138 39.528 46.096 1.00 54.36 216 GLY B CA 1
ATOM 4812 C C . GLY B 1 216 ? -2.744 38.704 44.982 1.00 55.21 216 GLY B C 1
ATOM 4813 O O . GLY B 1 216 ? -2.324 37.567 44.750 1.00 55.14 216 GLY B O 1
ATOM 4814 N N . ALA B 1 217 ? -3.722 39.286 44.293 1.00 56.01 217 ALA B N 1
ATOM 4815 C CA . ALA B 1 217 ? -4.417 38.627 43.190 1.00 56.91 217 ALA B CA 1
ATOM 4816 C C . ALA B 1 217 ? -5.735 38.054 43.684 1.00 57.96 217 ALA B C 1
ATOM 4817 O O . ALA B 1 217 ? -6.256 38.496 44.703 1.00 57.64 217 ALA B O 1
ATOM 4818 N N . ILE B 1 218 ? -6.308 37.142 42.900 1.00 59.39 218 ILE B N 1
ATOM 4819 C CA . ILE B 1 218 ? -7.564 36.451 43.219 1.00 61.56 218 ILE B CA 1
ATOM 4820 C C . ILE B 1 218 ? -7.519 35.048 42.602 1.00 62.93 218 ILE B C 1
ATOM 4821 O O . ILE B 1 218 ? -7.404 34.882 41.386 1.00 63.60 218 ILE B O 1
ATOM 4826 N N . ILE B 1 219 ? -7.554 34.053 43.486 1.00 63.79 219 ILE B N 1
ATOM 4827 C CA . ILE B 1 219 ? -7.486 32.634 43.135 1.00 65.32 219 ILE B CA 1
ATOM 4828 C C . ILE B 1 219 ? -8.894 32.029 43.005 1.00 66.77 219 ILE B C 1
ATOM 4829 O O . ILE B 1 219 ? -9.764 32.277 43.847 1.00 67.19 219 ILE B O 1
ATOM 4834 N N . GLN B 1 220 ? -9.104 31.255 41.935 1.00 68.05 220 GLN B N 1
ATOM 4835 C CA . GLN B 1 220 ? -10.386 30.588 41.655 1.00 69.25 220 GLN B CA 1
ATOM 4836 C C . GLN B 1 220 ? -10.221 29.060 41.605 1.00 69.75 220 GLN B C 1
ATOM 4837 O O . GLN B 1 220 ? -9.111 28.550 41.754 1.00 69.97 220 GLN B O 1
ATOM 4843 N N . GLY B 1 221 ? -11.333 28.342 41.419 1.00 70.46 221 GLY B N 1
ATOM 4844 C CA . GLY B 1 221 ? -11.321 26.885 41.335 1.00 70.54 221 GLY B CA 1
ATOM 4845 C C . GLY B 1 221 ? -11.098 26.152 42.644 1.00 70.67 221 GLY B C 1
ATOM 4846 O O . GLY B 1 221 ? -10.107 25.433 42.789 1.00 69.30 221 GLY B O 1
ATOM 4847 N N . ARG B 1 222 ? -12.041 26.314 43.575 1.00 71.70 222 ARG B N 1
ATOM 4848 C CA . ARG B 1 222 ? -12.004 25.698 44.909 1.00 72.68 222 ARG B CA 1
ATOM 4849 C C . ARG B 1 222 ? -11.931 24.161 44.874 1.00 71.78 222 ARG B C 1
ATOM 4850 O O . ARG B 1 222 ? -11.211 23.547 45.671 1.00 70.66 222 ARG B O 1
ATOM 4858 N N . ASP B 1 223 ? -12.649 23.565 43.921 1.00 71.03 223 ASP B N 1
ATOM 4859 C CA . ASP B 1 223 ? -12.700 22.114 43.745 1.00 70.64 223 ASP B CA 1
ATOM 4860 C C . ASP B 1 223 ? -11.384 21.551 43.234 1.00 70.06 223 ASP B C 1
ATOM 4861 O O . ASP B 1 223 ? -11.086 20.366 43.428 1.00 69.74 223 ASP B O 1
ATOM 4866 N N . GLU B 1 224 ? -10.590 22.431 42.625 1.00 69.39 224 GLU B N 1
ATOM 4867 C CA . GLU B 1 224 ? -9.278 22.086 42.090 1.00 68.31 224 GLU B CA 1
ATOM 4868 C C . GLU B 1 224 ? -8.175 22.213 43.139 1.00 66.93 224 GLU B C 1
ATOM 4869 O O . GLU B 1 224 ? -7.148 21.543 43.026 1.00 67.78 224 GLU B O 1
ATOM 4875 N N . ILE B 1 225 ? -8.397 23.053 44.158 1.00 64.99 225 ILE B N 1
ATOM 4876 C CA . ILE B 1 225 ? -7.435 23.254 45.256 1.00 62.12 225 ILE B CA 1
ATOM 4877 C C . ILE B 1 225 ? -7.417 22.007 46.140 1.00 61.50 225 ILE B C 1
ATOM 4878 O O . ILE B 1 225 ? -6.373 21.653 46.687 1.00 60.98 225 ILE B O 1
ATOM 4883 N N . LYS B 1 226 ? -8.565 21.329 46.222 1.00 61.69 226 LYS B N 1
ATOM 4884 C CA . LYS B 1 226 ? -8.722 20.103 47.013 1.00 62.53 226 LYS B CA 1
ATOM 4885 C C . LYS B 1 226 ? -7.756 19.021 46.527 1.00 61.80 226 LYS B C 1
ATOM 4886 O O . LYS B 1 226 ? -7.081 18.379 47.334 1.00 61.22 226 LYS B O 1
ATOM 4892 N N . LYS B 1 227 ? -7.659 18.889 45.202 1.00 61.50 227 LYS B N 1
ATOM 4893 C CA . LYS B 1 227 ? -6.788 17.916 44.532 1.00 61.36 227 LYS B CA 1
ATOM 4894 C C . LYS B 1 227 ? -5.306 18.163 44.834 1.00 61.35 227 LYS B C 1
ATOM 4895 O O . LYS B 1 227 ? -4.525 17.225 45.027 1.00 60.96 227 LYS B O 1
ATOM 4897 N N . ALA B 1 228 ? -4.964 19.444 44.954 1.00 60.83 228 ALA B N 1
ATOM 4898 C CA . ALA B 1 228 ? -3.614 19.895 45.238 1.00 60.72 228 ALA B CA 1
ATOM 4899 C C . ALA B 1 228 ? -3.200 19.534 46.648 1.00 62.58 228 ALA B C 1
ATOM 4900 O O . ALA B 1 228 ? -2.061 19.143 46.895 1.00 63.62 228 ALA B O 1
ATOM 4902 N N . TYR B 1 229 ? -4.174 19.580 47.549 1.00 64.75 229 TYR B N 1
ATOM 4903 C CA . TYR B 1 229 ? -3.960 19.302 48.960 1.00 65.98 229 TYR B CA 1
ATOM 4904 C C . TYR B 1 229 ? -3.790 17.848 49.399 1.00 67.86 229 TYR B C 1
ATOM 4905 O O . TYR B 1 229 ? -3.094 17.580 50.379 1.00 67.71 229 TYR B O 1
ATOM 4914 N N . GLU B 1 230 ? -4.408 16.910 48.684 1.00 70.14 230 GLU B N 1
ATOM 4915 C CA . GLU B 1 230 ? -4.269 15.498 49.045 1.00 73.06 230 GLU B CA 1
ATOM 4916 C C . GLU B 1 230 ? -3.178 14.784 48.265 1.00 73.40 230 GLU B C 1
ATOM 4917 O O . GLU B 1 230 ? -2.464 13.945 48.833 1.00 73.65 230 GLU B O 1
ATOM 4923 N N . THR B 1 231 ? -3.038 15.147 46.985 1.00 72.74 231 THR B N 1
ATOM 4924 C CA . THR B 1 231 ? -2.036 14.550 46.097 1.00 71.28 231 THR B CA 1
ATOM 4925 C C . THR B 1 231 ? -0.836 15.453 45.823 1.00 70.33 231 THR B C 1
ATOM 4926 O O . THR B 1 231 ? 0.302 15.074 46.114 1.00 69.80 231 THR B O 1
ATOM 4930 N N . GLY B 1 232 ? -1.090 16.629 45.250 1.00 69.81 232 GLY B N 1
ATOM 4931 C CA . GLY B 1 232 ? -0.009 17.553 44.952 1.00 69.37 232 GLY B CA 1
ATOM 4932 C C . GLY B 1 232 ? -0.105 18.309 43.640 1.00 69.02 232 GLY B C 1
ATOM 4933 O O . GLY B 1 232 ? 0.686 19.224 43.427 1.00 69.93 232 GLY B O 1
ATOM 4934 N N . LYS B 1 233 ? -1.046 17.937 42.768 1.00 67.92 233 LYS B N 1
ATOM 4935 C CA . LYS B 1 233 ? -1.220 18.597 41.467 1.00 67.46 233 LYS B CA 1
ATOM 4936 C C . LYS B 1 233 ? -2.559 19.322 41.333 1.00 67.29 233 LYS B C 1
ATOM 4937 O O . LYS B 1 233 ? -3.511 19.004 42.044 1.00 67.27 233 LYS B O 1
ATOM 4940 N N . GLY B 1 234 ? -2.622 20.286 40.413 1.00 67.50 234 GLY B N 1
ATOM 4941 C CA . GLY B 1 234 ? -3.848 21.038 40.177 1.00 67.60 234 GLY B CA 1
ATOM 4942 C C . GLY B 1 234 ? -3.648 22.338 39.418 1.00 68.49 234 GLY B C 1
ATOM 4943 O O . GLY B 1 234 ? -2.531 22.851 39.358 1.00 67.69 234 GLY B O 1
ATOM 4944 N N . ARG B 1 235 ? -4.724 22.832 38.795 1.00 69.81 235 ARG B N 1
ATOM 4945 C CA . ARG B 1 235 ? -4.735 24.099 38.032 1.00 70.37 235 ARG B CA 1
ATOM 4946 C C . ARG B 1 235 ? -5.708 25.019 38.777 1.00 69.71 235 ARG B C 1
ATOM 4947 O O . ARG B 1 235 ? -6.785 24.568 39.168 1.00 68.69 235 ARG B O 1
ATOM 4953 N N . VAL B 1 236 ? -5.337 26.287 38.989 1.00 69.35 236 VAL B N 1
ATOM 4954 C CA . VAL B 1 236 ? -6.196 27.213 39.753 1.00 69.21 236 VAL B CA 1
ATOM 4955 C C . VAL B 1 236 ? -6.631 28.573 39.199 1.00 69.35 236 VAL B C 1
ATOM 4956 O O . VAL B 1 236 ? -7.604 29.144 39.696 1.00 68.96 236 VAL B O 1
ATOM 4960 N N . VAL B 1 237 ? -5.930 29.087 38.190 1.00 69.40 237 VAL B N 1
ATOM 4961 C CA . VAL B 1 237 ? -6.191 30.412 37.581 1.00 70.50 237 VAL B CA 1
ATOM 4962 C C . VAL B 1 237 ? -6.115 31.568 38.593 1.00 69.62 237 VAL B C 1
ATOM 4963 O O . VAL B 1 237 ? -6.881 31.631 39.562 1.00 69.31 237 VAL B O 1
ATOM 4967 N N . VAL B 1 238 ? -5.108 32.416 38.420 1.00 68.89 238 VAL B N 1
ATOM 4968 C CA . VAL B 1 238 ? -4.914 33.553 39.308 1.00 68.21 238 VAL B CA 1
ATOM 4969 C C . VAL B 1 238 ? -5.236 34.832 38.542 1.00 67.79 238 VAL B C 1
ATOM 4970 O O . VAL B 1 238 ? -4.472 35.271 37.678 1.00 68.36 238 VAL B O 1
ATOM 4974 N N . ARG B 1 239 ? -6.396 35.398 38.864 1.00 66.52 239 ARG B N 1
ATOM 4975 C CA . ARG B 1 239 ? -6.903 36.631 38.263 1.00 64.96 239 ARG B CA 1
ATOM 4976 C C . ARG B 1 239 ? -6.321 37.809 39.035 1.00 63.52 239 ARG B C 1
ATOM 4977 O O . ARG B 1 239 ? -5.889 37.649 40.173 1.00 64.02 239 ARG B O 1
ATOM 4980 N N . SER B 1 240 ? -6.276 38.974 38.402 1.00 62.19 240 SER B N 1
ATOM 4981 C CA . SER B 1 240 ? -5.773 40.176 39.046 1.00 62.19 240 SER B CA 1
ATOM 4982 C C . SER B 1 240 ? -6.943 40.923 39.656 1.00 63.00 240 SER B C 1
ATOM 4983 O O . SER B 1 240 ? -8.055 40.881 39.123 1.00 62.67 240 SER B O 1
ATOM 4986 N N . LYS B 1 241 ? -6.704 41.586 40.784 1.00 64.69 241 LYS B N 1
ATOM 4987 C CA . LYS B 1 241 ? -7.753 42.350 41.446 1.00 67.99 241 LYS B CA 1
ATOM 4988 C C . LYS B 1 241 ? -7.916 43.637 40.654 1.00 70.40 241 LYS B C 1
ATOM 4989 O O . LYS B 1 241 ? -7.175 44.609 40.835 1.00 70.80 241 LYS B O 1
ATOM 4995 N N . THR B 1 242 ? -8.815 43.553 39.678 1.00 73.45 242 THR B N 1
ATOM 4996 C CA . THR B 1 242 ? -9.145 44.660 38.797 1.00 75.87 242 THR B CA 1
ATOM 4997 C C . THR B 1 242 ? -10.315 45.414 39.392 1.00 76.99 242 THR B C 1
ATOM 4998 O O . THR B 1 242 ? -11.288 44.811 39.847 1.00 77.43 242 THR B O 1
ATOM 5002 N N . GLU B 1 243 ? -10.179 46.729 39.446 1.00 79.13 243 GLU B N 1
ATOM 5003 C CA . GLU B 1 243 ? -11.235 47.574 39.961 1.00 81.93 243 GLU B CA 1
ATOM 5004 C C . GLU B 1 243 ? -11.564 48.585 38.878 1.00 82.59 243 GLU B C 1
ATOM 5005 O O . GLU B 1 243 ? -10.672 49.136 38.234 1.00 81.86 243 GLU B O 1
ATOM 5011 N N . ILE B 1 244 ? -12.853 48.766 38.632 1.00 83.96 244 ILE B N 1
ATOM 5012 C CA . ILE B 1 244 ? -13.307 49.691 37.607 1.00 86.11 244 ILE B CA 1
ATOM 5013 C C . ILE B 1 244 ? -13.846 51.003 38.203 1.00 87.07 244 ILE B C 1
ATOM 5014 O O . ILE B 1 244 ? -14.674 50.991 39.120 1.00 88.20 244 ILE B O 1
ATOM 5019 N N . GLU B 1 245 ? -13.308 52.125 37.729 1.00 87.04 245 GLU B N 1
ATOM 5020 C CA . GLU B 1 245 ? -13.753 53.439 38.177 1.00 87.32 245 GLU B CA 1
ATOM 5021 C C . GLU B 1 245 ? -14.032 54.333 36.989 1.00 87.29 245 GLU B C 1
ATOM 5022 O O . GLU B 1 245 ? -13.168 54.539 36.137 1.00 86.48 245 GLU B O 1
ATOM 5028 N N . LYS B 1 246 ? -15.278 54.802 36.921 1.00 88.27 246 LYS B N 1
ATOM 5029 C CA . LYS B 1 246 ? -15.765 55.653 35.840 1.00 89.22 246 LYS B CA 1
ATOM 5030 C C . LYS B 1 246 ? -15.310 57.101 35.917 1.00 90.12 246 LYS B C 1
ATOM 5031 O O . LYS B 1 246 ? -15.354 57.717 36.985 1.00 90.51 246 LYS B O 1
ATOM 5032 N N . LEU B 1 247 ? -14.841 57.615 34.779 1.00 90.69 247 LEU B N 1
ATOM 5033 C CA . LEU B 1 247 ? -14.389 58.998 34.666 1.00 91.54 247 LEU B CA 1
ATOM 5034 C C . LEU B 1 247 ? -15.253 59.825 33.700 1.00 92.52 247 LEU B C 1
ATOM 5035 O O . LEU B 1 247 ? -16.254 59.328 33.168 1.00 92.64 247 LEU B O 1
ATOM 5040 N N . LYS B 1 248 ? -14.845 61.079 33.484 1.00 93.37 248 LYS B N 1
ATOM 5041 C CA . LYS B 1 248 ? -15.535 62.060 32.631 1.00 93.33 248 LYS B CA 1
ATOM 5042 C C . LYS B 1 248 ? -15.743 61.717 31.152 1.00 92.85 248 LYS B C 1
ATOM 5043 O O . LYS B 1 248 ? -15.021 60.889 30.581 1.00 92.41 248 LYS B O 1
ATOM 5046 N N . GLY B 1 249 ? -16.750 62.363 30.558 1.00 92.36 249 GLY B N 1
ATOM 5047 C CA . GLY B 1 249 ? -17.083 62.170 29.155 1.00 92.68 249 GLY B CA 1
ATOM 5048 C C . GLY B 1 249 ? -17.871 60.908 28.850 1.00 93.24 249 GLY B C 1
ATOM 5049 O O . GLY B 1 249 ? -17.902 60.462 27.698 1.00 93.34 249 GLY B O 1
ATOM 5050 N N . GLY B 1 250 ? -18.490 60.332 29.883 1.00 93.24 250 GLY B N 1
ATOM 5051 C CA . GLY B 1 250 ? -19.279 59.114 29.737 1.00 93.60 250 GLY B CA 1
ATOM 5052 C C . GLY B 1 250 ? -18.441 57.861 29.532 1.00 93.98 250 GLY B C 1
ATOM 5053 O O . GLY B 1 250 ? -18.954 56.838 29.067 1.00 94.04 250 GLY B O 1
ATOM 5054 N N . LYS B 1 251 ? -17.164 57.946 29.910 1.00 94.29 251 LYS B N 1
ATOM 5055 C CA . LYS B 1 251 ? -16.203 56.852 29.763 1.00 94.21 251 LYS B CA 1
ATOM 5056 C C . LYS B 1 251 ? -15.789 56.157 31.059 1.00 93.94 251 LYS B C 1
ATOM 5057 O O . LYS B 1 251 ? -15.865 56.733 32.150 1.00 93.34 251 LYS B O 1
ATOM 5059 N N . GLU B 1 252 ? -15.332 54.912 30.905 1.00 93.73 252 GLU B N 1
ATOM 5060 C CA . GLU B 1 252 ? -14.867 54.069 32.009 1.00 93.33 252 GLU B CA 1
ATOM 5061 C C . GLU B 1 252 ? -13.338 53.931 31.950 1.00 92.52 252 GLU B C 1
ATOM 5062 O O . GLU B 1 252 ? -12.705 54.513 31.064 1.00 92.75 252 GLU B O 1
ATOM 5068 N N . GLN B 1 253 ? -12.745 53.229 32.920 1.00 91.66 253 GLN B N 1
ATOM 5069 C CA . GLN B 1 253 ? -11.288 53.042 32.970 1.00 89.72 253 GLN B CA 1
ATOM 5070 C C . GLN B 1 253 ? -10.831 52.044 34.032 1.00 88.27 253 GLN B C 1
ATOM 5071 O O . GLN B 1 253 ? -10.895 52.328 35.233 1.00 88.07 253 GLN B O 1
ATOM 5072 N N . ILE B 1 254 ? -10.337 50.894 33.565 1.00 86.89 254 ILE B N 1
ATOM 5073 C CA . ILE B 1 254 ? -9.855 49.803 34.422 1.00 85.40 254 ILE B CA 1
ATOM 5074 C C . ILE B 1 254 ? -8.508 50.060 35.084 1.00 84.80 254 ILE B C 1
ATOM 5075 O O . ILE B 1 254 ? -7.568 50.535 34.438 1.00 85.63 254 ILE B O 1
ATOM 5080 N N . VAL B 1 255 ? -8.434 49.730 36.374 1.00 83.30 255 VAL B N 1
ATOM 5081 C CA . VAL B 1 255 ? -7.216 49.881 37.166 1.00 81.07 255 VAL B CA 1
ATOM 5082 C C . VAL B 1 255 ? -6.896 48.582 37.929 1.00 79.42 255 VAL B C 1
ATOM 5083 O O . VAL B 1 255 ? -7.743 48.034 38.644 1.00 79.75 255 VAL B O 1
ATOM 5087 N N . ILE B 1 256 ? -5.684 48.072 37.713 1.00 77.42 256 ILE B N 1
ATOM 5088 C CA . ILE B 1 256 ? -5.214 46.848 38.365 1.00 75.09 256 ILE B CA 1
ATOM 5089 C C . ILE B 1 256 ? -4.494 47.236 39.667 1.00 73.60 256 ILE B C 1
ATOM 5090 O O . ILE B 1 256 ? -3.507 47.983 39.649 1.00 72.37 256 ILE B O 1
ATOM 5095 N N . THR B 1 257 ? -5.037 46.754 40.786 1.00 72.08 257 THR B N 1
ATOM 5096 C CA . THR B 1 257 ? -4.491 47.009 42.117 1.00 70.56 257 THR B CA 1
ATOM 5097 C C . THR B 1 257 ? -3.382 46.011 42.451 1.00 69.45 257 THR B C 1
ATOM 5098 O O . THR B 1 257 ? -2.412 46.360 43.127 1.00 69.99 257 THR B O 1
ATOM 5100 N N . GLU B 1 258 ? -3.548 44.768 41.997 1.00 66.79 258 GLU B N 1
ATOM 5101 C CA . GLU B 1 258 ? -2.555 43.718 42.211 1.00 64.82 258 GLU B CA 1
ATOM 5102 C C . GLU B 1 258 ? -2.580 42.682 41.089 1.00 63.98 258 GLU B C 1
ATOM 5103 O O . GLU B 1 258 ? -3.639 42.219 40.681 1.00 64.22 258 GLU B O 1
ATOM 5109 N N . ILE B 1 259 ? -1.397 42.418 40.541 1.00 63.85 259 ILE B N 1
ATOM 5110 C CA . ILE B 1 259 ? -1.163 41.464 39.452 1.00 63.31 259 ILE B CA 1
ATOM 5111 C C . ILE B 1 259 ? -0.739 40.110 40.068 1.00 63.10 259 ILE B C 1
ATOM 5112 O O . ILE B 1 259 ? -0.393 40.073 41.253 1.00 61.62 259 ILE B O 1
ATOM 5115 N N . PRO B 1 260 ? -0.807 38.986 39.302 1.00 63.88 260 PRO B N 1
ATOM 5116 C CA . PRO B 1 260 ? -0.402 37.685 39.866 1.00 64.60 260 PRO B CA 1
ATOM 5117 C C . PRO B 1 260 ? 1.070 37.455 40.248 1.00 64.72 260 PRO B C 1
ATOM 5118 O O . PRO B 1 260 ? 1.968 38.218 39.859 1.00 64.40 260 PRO B O 1
ATOM 5122 N N . TYR B 1 261 ? 1.273 36.375 41.011 1.00 64.80 261 TYR B N 1
ATOM 5123 C CA . TYR B 1 261 ? 2.570 35.930 41.528 1.00 64.81 261 TYR B CA 1
ATOM 5124 C C . TYR B 1 261 ? 3.534 35.497 40.436 1.00 65.06 261 TYR B C 1
ATOM 5125 O O . TYR B 1 261 ? 3.144 34.817 39.481 1.00 64.77 261 TYR B O 1
ATOM 5134 N N . GLU B 1 262 ? 4.799 35.890 40.627 1.00 65.61 262 GLU B N 1
ATOM 5135 C CA . GLU B 1 262 ? 5.932 35.653 39.721 1.00 66.47 262 GLU B CA 1
ATOM 5136 C C . GLU B 1 262 ? 5.854 36.521 38.471 1.00 67.35 262 GLU B C 1
ATOM 5137 O O . GLU B 1 262 ? 6.885 36.866 37.889 1.00 67.80 262 GLU B O 1
ATOM 5143 N N . ILE B 1 263 ? 4.630 36.895 38.089 1.00 67.91 263 ILE B N 1
ATOM 5144 C CA . ILE B 1 263 ? 4.381 37.722 36.913 1.00 68.48 263 ILE B CA 1
ATOM 5145 C C . ILE B 1 263 ? 4.732 39.170 37.202 1.00 69.63 263 ILE B C 1
ATOM 5146 O O . ILE B 1 263 ? 4.319 39.749 38.215 1.00 69.55 263 ILE B O 1
ATOM 5151 N N . ASN B 1 264 ? 5.543 39.701 36.292 1.00 71.08 264 ASN B N 1
ATOM 5152 C CA . ASN B 1 264 ? 6.055 41.063 36.318 1.00 72.10 264 ASN B CA 1
ATOM 5153 C C . ASN B 1 264 ? 5.177 42.025 35.516 1.00 72.21 264 ASN B C 1
ATOM 5154 O O . ASN B 1 264 ? 4.548 41.628 34.532 1.00 71.04 264 ASN B O 1
ATOM 5159 N N . LYS B 1 265 ? 5.146 43.286 35.946 1.00 73.33 265 LYS B N 1
ATOM 5160 C CA . LYS B 1 265 ? 4.375 44.308 35.254 1.00 75.01 265 LYS B CA 1
ATOM 5161 C C . LYS B 1 265 ? 5.265 45.073 34.269 1.00 76.98 265 LYS B C 1
ATOM 5162 O O . LYS B 1 265 ? 4.910 46.152 33.791 1.00 78.35 265 LYS B O 1
ATOM 5168 N N . ALA B 1 266 ? 6.410 44.470 33.944 1.00 77.69 266 ALA B N 1
ATOM 5169 C CA . ALA B 1 266 ? 7.375 45.044 33.014 1.00 77.47 266 ALA B CA 1
ATOM 5170 C C . ALA B 1 266 ? 6.919 44.790 31.584 1.00 77.40 266 ALA B C 1
ATOM 5171 O O . ALA B 1 266 ? 6.675 45.733 30.835 1.00 77.03 266 ALA B O 1
ATOM 5173 N N . ASN B 1 267 ? 6.770 43.516 31.225 1.00 78.19 267 ASN B N 1
ATOM 5174 C CA . ASN B 1 267 ? 6.328 43.153 29.884 1.00 79.26 267 ASN B CA 1
ATOM 5175 C C . ASN B 1 267 ? 4.835 42.813 29.759 1.00 79.91 267 ASN B C 1
ATOM 5176 O O . ASN B 1 267 ? 4.358 42.495 28.664 1.00 80.17 267 ASN B O 1
ATOM 5181 N N . LEU B 1 268 ? 4.105 42.886 30.879 1.00 80.65 268 LEU B N 1
ATOM 5182 C CA . LEU B 1 268 ? 2.652 42.651 30.881 1.00 80.02 268 LEU B CA 1
ATOM 5183 C C . LEU B 1 268 ? 2.005 43.981 30.534 1.00 78.96 268 LEU B C 1
ATOM 5184 O O . LEU B 1 268 ? 0.992 44.017 29.847 1.00 78.72 268 LEU B O 1
ATOM 5189 N N . VAL B 1 269 ? 2.629 45.070 30.982 1.00 77.89 269 VAL B N 1
ATOM 5190 C CA . VAL B 1 269 ? 2.143 46.409 30.695 1.00 78.01 269 VAL B CA 1
ATOM 5191 C C . VAL B 1 269 ? 2.285 46.652 29.177 1.00 77.36 269 VAL B C 1
ATOM 5192 O O . VAL B 1 269 ? 1.449 47.320 28.567 1.00 76.76 269 VAL B O 1
ATOM 5196 N N . LYS B 1 270 ? 3.282 45.988 28.581 1.00 77.30 270 LYS B N 1
ATOM 5197 C CA . LYS B 1 270 ? 3.569 46.052 27.145 1.00 77.65 270 LYS B CA 1
ATOM 5198 C C . LYS B 1 270 ? 2.601 45.129 26.395 1.00 77.20 270 LYS B C 1
ATOM 5199 O O . LYS B 1 270 ? 2.065 45.512 25.355 1.00 77.35 270 LYS B O 1
ATOM 5205 N N . LYS B 1 271 ? 2.358 43.937 26.947 1.00 76.57 271 LYS B N 1
ATOM 5206 C CA . LYS B 1 271 ? 1.456 42.953 26.337 1.00 76.47 271 LYS B CA 1
ATOM 5207 C C . LYS B 1 271 ? 0.011 43.452 26.209 1.00 76.49 271 LYS B C 1
ATOM 5208 O O . LYS B 1 271 ? -0.726 42.986 25.344 1.00 77.65 271 LYS B O 1
ATOM 5210 N N . ILE B 1 272 ? -0.365 44.420 27.049 1.00 75.94 272 ILE B N 1
ATOM 5211 C CA . ILE B 1 272 ? -1.702 45.022 27.033 1.00 75.59 272 ILE B CA 1
ATOM 5212 C C . ILE B 1 272 ? -1.700 46.169 26.010 1.00 76.08 272 ILE B C 1
ATOM 5213 O O . ILE B 1 272 ? -2.724 46.444 25.377 1.00 76.38 272 ILE B O 1
ATOM 5218 N N . ASP B 1 273 ? -0.537 46.805 25.837 1.00 76.09 273 ASP B N 1
ATOM 5219 C CA . ASP B 1 273 ? -0.352 47.914 24.889 1.00 76.12 273 ASP B CA 1
ATOM 5220 C C . ASP B 1 273 ? -0.296 47.375 23.453 1.00 76.63 273 ASP B C 1
ATOM 5221 O O . ASP B 1 273 ? -0.695 48.058 22.509 1.00 76.49 273 ASP B O 1
ATOM 5226 N N . ASP B 1 274 ? 0.158 46.129 23.318 1.00 77.61 274 ASP B N 1
ATOM 5227 C CA . ASP B 1 274 ? 0.271 45.439 22.033 1.00 79.48 274 ASP B CA 1
ATOM 5228 C C . ASP B 1 274 ? -1.083 45.039 21.453 1.00 80.90 274 ASP B C 1
ATOM 5229 O O . ASP B 1 274 ? -1.177 44.709 20.268 1.00 81.82 274 ASP B O 1
ATOM 5234 N N . VAL B 1 275 ? -2.115 45.051 22.299 1.00 82.15 275 VAL B N 1
ATOM 5235 C CA . VAL B 1 275 ? -3.478 44.691 21.896 1.00 83.60 275 VAL B CA 1
ATOM 5236 C C . VAL B 1 275 ? -4.232 45.913 21.347 1.00 84.73 275 VAL B C 1
ATOM 5237 O O . VAL B 1 275 ? -5.191 45.756 20.582 1.00 85.23 275 VAL B O 1
ATOM 5241 N N . ARG B 1 276 ? -3.796 47.119 21.728 1.00 85.35 276 ARG B N 1
ATOM 5242 C CA . ARG B 1 276 ? -4.423 48.347 21.236 1.00 85.62 276 ARG B CA 1
ATOM 5243 C C . ARG B 1 276 ? -3.683 48.960 20.040 1.00 86.41 276 ARG B C 1
ATOM 5244 O O . ARG B 1 276 ? -4.319 49.467 19.113 1.00 86.51 276 ARG B O 1
ATOM 5252 N N . VAL B 1 277 ? -2.347 48.881 20.064 1.00 87.13 277 VAL B N 1
ATOM 5253 C CA . VAL B 1 277 ? -1.485 49.403 18.993 1.00 87.50 277 VAL B CA 1
ATOM 5254 C C . VAL B 1 277 ? -1.573 48.534 17.730 1.00 88.20 277 VAL B C 1
ATOM 5255 O O . VAL B 1 277 ? -1.335 49.012 16.615 1.00 88.51 277 VAL B O 1
ATOM 5257 N N . ASN B 1 278 ? -1.910 47.258 17.931 1.00 88.58 278 ASN B N 1
ATOM 5258 C CA . ASN B 1 278 ? -2.084 46.284 16.852 1.00 88.59 278 ASN B CA 1
ATOM 5259 C C . ASN B 1 278 ? -3.517 45.768 16.991 1.00 88.45 278 ASN B C 1
ATOM 5260 O O . ASN B 1 278 ? -3.778 44.561 16.881 1.00 87.78 278 ASN B O 1
ATOM 5262 N N . ASN B 1 279 ? -4.420 46.733 17.223 1.00 88.73 279 ASN B N 1
ATOM 5263 C CA . ASN B 1 279 ? -5.876 46.586 17.427 1.00 89.67 279 ASN B CA 1
ATOM 5264 C C . ASN B 1 279 ? -6.517 45.232 17.110 1.00 90.60 279 ASN B C 1
ATOM 5265 O O . ASN B 1 279 ? -6.611 44.831 15.946 1.00 91.05 279 ASN B O 1
ATOM 5270 N N . LYS B 1 280 ? -6.925 44.533 18.169 1.00 91.40 280 LYS B N 1
ATOM 5271 C CA . LYS B 1 280 ? -7.529 43.210 18.051 1.00 91.76 280 LYS B CA 1
ATOM 5272 C C . LYS B 1 280 ? -8.951 43.122 18.616 1.00 92.59 280 LYS B C 1
ATOM 5273 O O . LYS B 1 280 ? -9.661 42.143 18.347 1.00 93.12 280 LYS B O 1
ATOM 5279 N N . VAL B 1 281 ? -9.377 44.148 19.365 1.00 92.94 281 VAL B N 1
ATOM 5280 C CA . VAL B 1 281 ? -10.7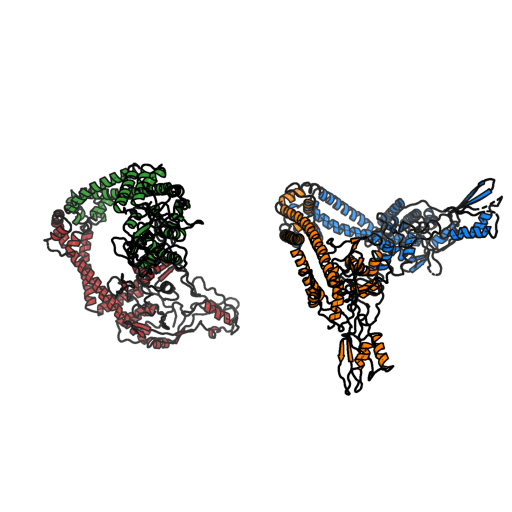09 44.156 19.996 1.00 93.26 281 VAL B CA 1
ATOM 5281 C C . VAL B 1 281 ? -11.652 45.351 19.790 1.00 92.93 281 VAL B C 1
ATOM 5282 O O . VAL B 1 281 ? -12.111 45.599 18.673 1.00 93.25 281 VAL B O 1
ATOM 5286 N N . ALA B 1 282 ? -12.011 46.013 20.893 1.00 92.49 282 ALA B N 1
ATOM 5287 C CA . ALA B 1 282 ? -12.908 47.164 20.893 1.00 92.00 282 ALA B CA 1
ATOM 5288 C C . ALA B 1 282 ? -12.172 48.447 21.254 1.00 91.80 282 ALA B C 1
ATOM 5289 O O . ALA B 1 282 ? -10.991 48.612 20.928 1.00 91.57 282 ALA B O 1
ATOM 5290 N N . GLY B 1 283 ? -12.866 49.306 22.000 1.00 91.52 283 GLY B N 1
ATOM 5291 C CA . GLY B 1 283 ? -12.340 50.603 22.402 1.00 91.76 283 GLY B CA 1
ATOM 5292 C C . GLY B 1 283 ? -11.181 50.719 23.376 1.00 90.98 283 GLY B C 1
ATOM 5293 O O . GLY B 1 283 ? -11.217 51.578 24.256 1.00 90.45 283 GLY B O 1
ATOM 5294 N N . ILE B 1 284 ? -10.144 49.899 23.196 1.00 90.68 284 ILE B N 1
ATOM 5295 C CA . ILE B 1 284 ? -8.957 49.937 24.049 1.00 91.71 284 ILE B CA 1
ATOM 5296 C C . ILE B 1 284 ? -8.164 51.177 23.650 1.00 92.89 284 ILE B C 1
ATOM 5297 O O . ILE B 1 284 ? -7.492 51.173 22.618 1.00 93.23 284 ILE B O 1
ATOM 5298 N N . ALA B 1 285 ? -8.316 52.251 24.430 1.00 93.59 285 ALA B N 1
ATOM 5299 C CA . ALA B 1 285 ? -7.642 53.528 24.171 1.00 94.31 285 ALA B CA 1
ATOM 5300 C C . ALA B 1 285 ? -6.154 53.520 24.537 1.00 94.89 285 ALA B C 1
ATOM 5301 O O . ALA B 1 285 ? -5.350 52.941 23.801 1.00 95.06 285 ALA B O 1
ATOM 5303 N N . GLU B 1 286 ? -5.781 54.157 25.646 1.00 95.80 286 GLU B N 1
ATOM 5304 C CA . GLU B 1 286 ? -4.378 54.184 26.059 1.00 97.22 286 GLU B CA 1
ATOM 5305 C C . GLU B 1 286 ? -4.093 53.398 27.341 1.00 98.52 286 GLU B C 1
ATOM 5306 O O . GLU B 1 286 ? -4.974 53.238 28.194 1.00 98.99 286 GLU B O 1
ATOM 5312 N N . VAL B 1 287 ? -2.870 52.870 27.430 1.00 99.51 287 VAL B N 1
ATOM 5313 C CA . VAL B 1 287 ? -2.410 52.076 28.576 1.00 100.19 287 VAL B CA 1
ATOM 5314 C C . VAL B 1 287 ? -1.272 52.812 29.303 1.00 100.96 287 VAL B C 1
ATOM 5315 O O . VAL B 1 287 ? -0.159 52.920 28.770 1.00 101.57 287 VAL B O 1
ATOM 5319 N N . ARG B 1 288 ? -1.563 53.324 30.503 1.00 101.18 288 ARG B N 1
ATOM 5320 C CA . ARG B 1 288 ? -0.563 54.033 31.310 1.00 101.28 288 ARG B CA 1
ATOM 5321 C C . ARG B 1 288 ? -0.308 53.413 32.690 1.00 101.37 288 ARG B C 1
ATOM 5322 O O . ARG B 1 288 ? -1.247 53.132 33.443 1.00 101.81 288 ARG B O 1
ATOM 5330 N N . ASP B 1 289 ? 0.978 53.204 32.989 1.00 100.71 289 ASP B N 1
ATOM 5331 C CA . ASP B 1 289 ? 1.473 52.618 34.245 1.00 99.26 289 ASP B CA 1
ATOM 5332 C C . ASP B 1 289 ? 1.624 53.722 35.301 1.00 98.74 289 ASP B C 1
ATOM 5333 O O . ASP B 1 289 ? 2.530 54.559 35.216 1.00 99.21 289 ASP B O 1
ATOM 5338 N N . GLU B 1 290 ? 0.746 53.706 36.302 1.00 97.49 290 GLU B N 1
ATOM 5339 C CA . GLU B 1 290 ? 0.782 54.705 37.367 1.00 96.42 290 GLU B CA 1
ATOM 5340 C C . GLU B 1 290 ? 1.584 54.220 38.581 1.00 95.52 290 GLU B C 1
ATOM 5341 O O . GLU B 1 290 ? 1.335 54.618 39.726 1.00 94.59 290 GLU B O 1
ATOM 5347 N N . SER B 1 291 ? 2.531 53.326 38.280 1.00 94.77 291 SER B N 1
ATOM 5348 C CA . SER B 1 291 ? 3.493 52.712 39.203 1.00 94.81 291 SER B CA 1
ATOM 5349 C C . SER B 1 291 ? 3.144 52.311 40.631 1.00 94.70 291 SER B C 1
ATOM 5350 O O . SER B 1 291 ? 1.995 52.013 40.957 1.00 93.73 291 SER B O 1
ATOM 5351 N N . ASP B 1 292 ? 4.186 52.311 41.462 1.00 95.44 292 ASP B N 1
ATOM 5352 C CA . ASP B 1 292 ? 4.109 51.953 42.873 1.00 95.68 292 ASP B CA 1
ATOM 5353 C C . ASP B 1 292 ? 5.023 52.806 43.749 1.00 95.56 292 ASP B C 1
ATOM 5354 O O . ASP B 1 292 ? 6.222 52.934 43.488 1.00 96.05 292 ASP B O 1
ATOM 5359 N N . ARG B 1 293 ? 4.434 53.381 44.789 1.00 94.72 293 ARG B N 1
ATOM 5360 C CA . ARG B 1 293 ? 5.164 54.170 45.768 1.00 94.27 293 ARG B CA 1
ATOM 5361 C C . ARG B 1 293 ? 4.488 53.772 47.067 1.00 93.89 293 ARG B C 1
ATOM 5362 O O . ARG B 1 293 ? 5.096 53.128 47.925 1.00 93.84 293 ARG B O 1
ATOM 5370 N N . ASP B 1 294 ? 3.211 54.130 47.176 1.00 93.26 294 ASP B N 1
ATOM 5371 C CA . ASP B 1 294 ? 2.402 53.808 48.340 1.00 93.05 294 ASP B CA 1
ATOM 5372 C C . ASP B 1 294 ? 1.312 52.837 47.876 1.00 93.17 294 ASP B C 1
ATOM 5373 O O . ASP B 1 294 ? 0.295 52.645 48.556 1.00 93.71 294 ASP B O 1
ATOM 5378 N N . GLY B 1 295 ? 1.547 52.221 46.716 1.00 92.72 295 GLY B N 1
ATOM 5379 C CA . GLY B 1 295 ? 0.598 51.273 46.158 1.00 93.05 295 GLY B CA 1
ATOM 5380 C C . GLY B 1 295 ? 0.675 51.123 44.648 1.00 92.97 295 GLY B C 1
ATOM 5381 O O . GLY B 1 295 ? 1.014 52.073 43.938 1.00 93.91 295 GLY B O 1
ATOM 5382 N N . LEU B 1 296 ? 0.351 49.921 44.167 1.00 92.24 296 LEU B N 1
ATOM 5383 C CA . LEU B 1 296 ? 0.353 49.565 42.742 1.00 90.72 296 LEU B CA 1
ATOM 5384 C C . LEU B 1 296 ? -0.877 50.157 42.045 1.00 90.04 296 LEU B C 1
ATOM 5385 O O . LEU B 1 296 ? -1.993 50.088 42.570 1.00 90.46 296 LEU B O 1
ATOM 5390 N N . ARG B 1 297 ? -0.658 50.716 40.856 1.00 88.78 297 ARG B N 1
ATOM 5391 C CA . ARG B 1 297 ? -1.720 51.336 40.062 1.00 86.89 297 ARG B CA 1
ATOM 5392 C C . ARG B 1 297 ? -1.338 51.289 38.579 1.00 86.27 297 ARG B C 1
ATOM 5393 O O . ARG B 1 297 ? -0.182 51.521 38.215 1.00 86.06 297 ARG B O 1
ATOM 5401 N N . ILE B 1 298 ? -2.300 50.911 37.739 1.00 86.05 298 ILE B N 1
ATOM 5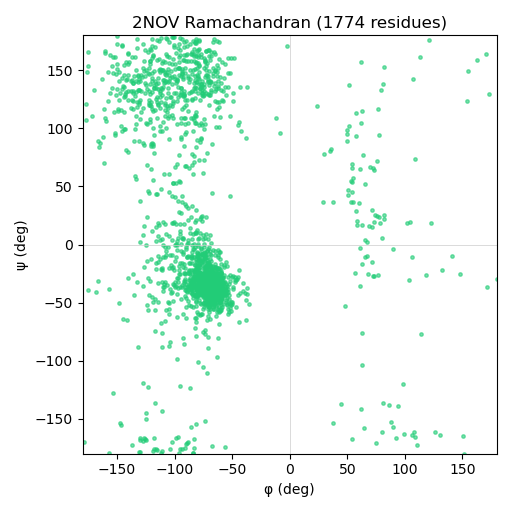402 C CA . ILE B 1 298 ? -2.100 50.810 36.291 1.00 86.25 298 ILE B CA 1
ATOM 5403 C C . ILE B 1 298 ? -3.020 51.814 35.585 1.00 86.85 298 ILE B C 1
ATOM 5404 O O . ILE B 1 298 ? -4.188 51.538 35.307 1.00 87.43 298 ILE B O 1
ATOM 5409 N N . ILE B 1 300 ? -5.114 51.438 32.619 1.00 77.94 300 ILE B N 1
ATOM 5410 C CA . ILE B 1 300 ? -5.702 51.209 31.303 1.00 77.68 300 ILE B CA 1
ATOM 5411 C C . ILE B 1 300 ? -6.921 52.115 31.142 1.00 78.26 300 ILE B C 1
ATOM 5412 O O . ILE B 1 300 ? -8.027 51.767 31.578 1.00 78.15 300 ILE B O 1
ATOM 5417 N N . GLU B 1 301 ? -6.706 53.286 30.537 1.00 79.13 301 GLU B N 1
ATOM 5418 C CA . GLU B 1 301 ? -7.780 54.246 30.284 1.00 80.60 301 GLU B CA 1
ATOM 5419 C C . GLU B 1 301 ? -8.490 53.778 29.009 1.00 81.87 301 GLU B C 1
ATOM 5420 O O . GLU B 1 301 ? -8.171 54.199 27.894 1.00 81.69 301 GLU B O 1
ATOM 5426 N N . LEU B 1 302 ? -9.407 52.840 29.214 1.00 83.64 302 LEU B N 1
ATOM 5427 C CA . LEU B 1 302 ? -10.185 52.210 28.160 1.00 85.83 302 LEU B CA 1
ATOM 5428 C C . LEU B 1 302 ? -11.508 52.904 27.905 1.00 87.74 302 LEU B C 1
ATOM 5429 O O . LEU B 1 302 ? -12.173 53.336 28.846 1.00 88.51 302 LEU B O 1
ATOM 5434 N N . LYS B 1 303 ? -11.893 52.978 26.631 1.00 89.72 303 LYS B N 1
ATOM 5435 C CA . LYS B 1 303 ? -13.168 53.564 26.251 1.00 91.81 303 LYS B CA 1
ATOM 5436 C C . LYS B 1 303 ? -13.180 54.846 25.441 1.00 93.62 303 LYS B C 1
ATOM 5437 O O . LYS B 1 303 ? -13.463 54.802 24.240 1.00 94.80 303 LYS B O 1
ATOM 5438 N N . LYS B 1 304 ? -12.923 55.975 26.125 1.00 94.43 304 LYS B N 1
ATOM 5439 C CA . LYS B 1 304 ? -12.963 57.368 25.600 1.00 94.04 304 LYS B CA 1
ATOM 5440 C C . LYS B 1 304 ? -14.429 57.793 25.369 1.00 94.28 304 LYS B C 1
ATOM 5441 O O . LYS B 1 304 ? -14.772 58.975 25.482 1.00 94.65 304 LYS B O 1
ATOM 5445 N N . ASP B 1 305 ? -15.266 56.779 25.107 1.00 93.64 305 ASP B N 1
ATOM 5446 C CA . ASP B 1 305 ? -16.717 56.825 24.894 1.00 92.44 305 ASP B CA 1
ATOM 5447 C C . ASP B 1 305 ? -17.141 55.412 24.462 1.00 91.74 305 ASP B C 1
ATOM 5448 O O . ASP B 1 305 ? -16.510 54.809 23.587 1.00 90.86 305 ASP B O 1
ATOM 5453 N N . ALA B 1 306 ? -18.172 54.892 25.137 1.00 91.27 306 ALA B N 1
ATOM 5454 C CA . ALA B 1 306 ? -18.792 53.568 24.927 1.00 90.47 306 ALA B CA 1
ATOM 5455 C C . ALA B 1 306 ? -17.963 52.380 24.405 1.00 89.88 306 ALA B C 1
ATOM 5456 O O . ALA B 1 306 ? -18.015 52.046 23.218 1.00 90.30 306 ALA B O 1
ATOM 5458 N N . ASN B 1 307 ? -17.185 51.775 25.300 1.00 88.95 307 ASN B N 1
ATOM 5459 C CA . ASN B 1 307 ? -16.354 50.612 24.983 1.00 87.45 307 ASN B CA 1
ATOM 5460 C C . ASN B 1 307 ? -16.860 49.474 25.859 1.00 87.05 307 ASN B C 1
ATOM 5461 O O . ASN B 1 307 ? -17.150 49.695 27.034 1.00 86.93 307 ASN B O 1
ATOM 5462 N N . THR B 1 308 ? -16.979 48.270 25.294 1.00 87.10 308 THR B N 1
ATOM 5463 C CA . THR B 1 308 ? -17.471 47.099 26.041 1.00 88.10 308 THR B CA 1
ATOM 5464 C C . THR B 1 308 ? -16.475 46.509 27.057 1.00 89.15 308 THR B C 1
ATOM 5465 O O . THR B 1 308 ? -15.270 46.766 26.989 1.00 89.14 308 THR B O 1
ATOM 5469 N N . GLU B 1 309 ? -17.011 45.764 28.027 1.00 90.18 309 GLU B N 1
ATOM 5470 C CA . GLU B 1 309 ? -16.206 45.122 29.068 1.00 90.04 309 GLU B CA 1
ATOM 5471 C C . GLU B 1 309 ? -16.003 43.638 28.771 1.00 89.36 309 GLU B C 1
ATOM 5472 O O . GLU B 1 309 ? -15.660 42.837 29.646 1.00 88.92 309 GLU B O 1
ATOM 5478 N N . LEU B 1 310 ? -16.236 43.299 27.503 1.00 88.59 310 LEU B N 1
ATOM 5479 C CA . LEU B 1 310 ? -16.041 41.961 26.966 1.00 87.74 310 LEU B CA 1
ATOM 5480 C C . LEU B 1 310 ? -14.578 41.955 26.498 1.00 87.60 310 LEU B C 1
ATOM 5481 O O . LEU B 1 310 ? -14.007 40.902 26.201 1.00 87.43 310 LEU B O 1
ATOM 5483 N N . VAL B 1 311 ? -13.991 43.162 26.485 1.00 87.45 311 VAL B N 1
ATOM 5484 C CA . VAL B 1 311 ? -12.595 43.450 26.108 1.00 86.37 311 VAL B CA 1
ATOM 5485 C C . VAL B 1 311 ? -11.695 42.900 27.203 1.00 84.94 311 VAL B C 1
ATOM 5486 O O . VAL B 1 311 ? -10.598 42.402 26.936 1.00 84.28 311 VAL B O 1
ATOM 5490 N N . LEU B 1 312 ? -12.201 42.990 28.432 1.00 83.87 312 LEU B N 1
ATOM 5491 C CA . LEU B 1 312 ? -11.521 42.519 29.627 1.00 82.99 312 LEU B CA 1
ATOM 5492 C C . LEU B 1 312 ? -11.254 41.018 29.528 1.00 82.53 312 LEU B C 1
ATOM 5493 O O . LEU B 1 312 ? -10.187 40.558 29.927 1.00 83.34 312 LEU B O 1
ATOM 5498 N N . ASN B 1 313 ? -12.179 40.291 28.894 1.00 82.01 313 ASN B N 1
ATOM 5499 C CA . ASN B 1 313 ? -12.062 38.840 28.701 1.00 81.60 313 ASN B CA 1
ATOM 5500 C C . ASN B 1 313 ? -10.988 38.438 27.680 1.00 82.13 313 ASN B C 1
ATOM 5501 O O . ASN B 1 313 ? -10.581 37.275 27.632 1.00 81.44 313 ASN B O 1
ATOM 5506 N N . TYR B 1 314 ? -10.533 39.406 26.879 1.00 83.06 314 TYR B N 1
ATOM 5507 C CA . TYR B 1 314 ? -9.482 39.171 25.881 1.00 84.20 314 TYR B CA 1
ATOM 5508 C C . TYR B 1 314 ? -8.136 39.374 26.563 1.00 83.53 314 TYR B C 1
ATOM 5509 O O . TYR B 1 314 ? -7.152 38.709 26.227 1.00 83.78 314 TYR B O 1
ATOM 5518 N N . LEU B 1 315 ? -8.107 40.307 27.514 1.00 82.10 315 LEU B N 1
ATOM 5519 C CA . LEU B 1 315 ? -6.908 40.606 28.286 1.00 81.78 315 LEU B CA 1
ATOM 5520 C C . LEU B 1 315 ? -6.639 39.462 29.271 1.00 81.80 315 LEU B C 1
ATOM 5521 O O . LEU B 1 315 ? -5.492 39.173 29.607 1.00 81.33 315 LEU B O 1
ATOM 5526 N N . PHE B 1 316 ? -7.708 38.759 29.645 1.00 81.70 316 PHE B N 1
ATOM 5527 C CA . PHE B 1 316 ? -7.637 37.623 30.561 1.00 81.66 316 PHE B CA 1
ATOM 5528 C C . PHE B 1 316 ? -7.134 36.366 29.853 1.00 81.97 316 PHE B C 1
ATOM 5529 O O . PHE B 1 316 ? -6.071 35.844 30.194 1.00 81.89 316 PHE B O 1
ATOM 5537 N N . LYS B 1 317 ? -7.886 35.935 28.835 1.00 82.79 317 LYS B N 1
ATOM 5538 C CA . LYS B 1 317 ? -7.601 34.729 28.048 1.00 83.04 317 LYS B CA 1
ATOM 5539 C C . LYS B 1 317 ? -6.305 34.723 27.236 1.00 83.29 317 LYS B C 1
ATOM 5540 O O . LYS B 1 317 ? -5.646 33.681 27.139 1.00 84.29 317 LYS B O 1
ATOM 5542 N N . TYR B 1 318 ? -5.926 35.874 26.680 1.00 82.73 318 TYR B N 1
ATOM 5543 C CA . TYR B 1 318 ? -4.708 35.960 25.873 1.00 82.50 318 TYR B CA 1
ATOM 5544 C C . TYR B 1 318 ? -3.431 36.315 26.635 1.00 81.29 318 TYR B C 1
ATOM 5545 O O . TYR B 1 318 ? -2.450 35.560 26.576 1.00 82.02 318 TYR B O 1
ATOM 5554 N N . THR B 1 319 ? -3.453 37.425 27.380 1.00 78.88 319 THR B N 1
ATOM 5555 C CA . THR B 1 319 ? -2.279 37.854 28.151 1.00 75.55 319 THR B CA 1
ATOM 5556 C C . THR B 1 319 ? -2.194 37.165 29.518 1.00 73.49 319 THR B C 1
ATOM 5557 O O . THR B 1 319 ? -3.095 36.416 29.908 1.00 72.37 319 THR B O 1
ATOM 5561 N N . ASP B 1 320 ? -1.103 37.424 30.233 1.00 71.73 320 ASP B N 1
ATOM 5562 C CA . ASP B 1 320 ? -0.882 36.840 31.550 1.00 69.85 320 ASP B CA 1
ATOM 5563 C C . ASP B 1 320 ? -1.520 37.635 32.697 1.00 69.60 320 ASP B C 1
ATOM 5564 O O . ASP B 1 320 ? -1.115 37.505 33.856 1.00 70.12 320 ASP B O 1
ATOM 5569 N N . LEU B 1 321 ? -2.557 38.413 32.373 1.00 68.76 321 LEU B N 1
ATOM 5570 C CA . LEU B 1 321 ? -3.312 39.202 33.355 1.00 68.12 321 LEU B CA 1
ATOM 5571 C C . LEU B 1 321 ? -4.086 38.214 34.247 1.00 68.85 321 LEU B C 1
ATOM 5572 O O . LEU B 1 321 ? -4.470 38.526 35.376 1.00 68.95 321 LEU B O 1
ATOM 5577 N N . GLN B 1 322 ? -4.284 37.021 33.691 1.00 69.57 322 GLN B N 1
ATOM 5578 C CA . GLN B 1 322 ? -4.918 35.872 34.320 1.00 70.63 322 GLN B CA 1
ATOM 5579 C C . GLN B 1 322 ? -4.083 34.725 33.755 1.00 71.50 322 GLN B C 1
ATOM 5580 O O . GLN B 1 322 ? -3.852 34.671 32.545 1.00 71.33 322 GLN B O 1
ATOM 5586 N N . ILE B 1 323 ? -3.590 33.850 34.631 1.00 72.60 323 ILE B N 1
ATOM 5587 C CA . ILE B 1 323 ? -2.782 32.698 34.218 1.00 73.58 323 ILE B CA 1
ATOM 5588 C C . ILE B 1 323 ? -2.957 31.535 35.198 1.00 72.60 323 ILE B C 1
ATOM 5589 O O . ILE B 1 323 ? -3.175 31.749 36.388 1.00 72.44 323 ILE B O 1
ATOM 5594 N N . ASN B 1 324 ? -2.897 30.313 34.674 1.00 72.24 324 ASN B N 1
ATOM 5595 C CA . ASN B 1 324 ? -3.011 29.114 35.494 1.00 73.01 324 ASN B CA 1
ATOM 5596 C C . ASN B 1 324 ? -1.715 28.852 36.243 1.00 73.54 324 ASN B C 1
ATOM 5597 O O . ASN B 1 324 ? -0.623 28.961 35.668 1.00 73.86 324 ASN B O 1
ATOM 5602 N N . TYR B 1 325 ? -1.846 28.622 37.549 1.00 73.59 325 TYR B N 1
ATOM 5603 C CA . TYR B 1 325 ? -0.701 28.298 38.389 1.00 72.90 325 TYR B CA 1
ATOM 5604 C C . TYR B 1 325 ? -0.842 26.821 38.699 1.00 72.69 325 TYR B C 1
ATOM 5605 O O . TYR B 1 325 ? -1.798 26.393 39.356 1.00 71.71 325 TYR B O 1
ATOM 5614 N N . ASN B 1 326 ? 0.108 26.049 38.192 1.00 73.29 326 ASN B N 1
ATOM 5615 C CA . ASN B 1 326 ? 0.110 24.620 38.414 1.00 73.48 326 ASN B CA 1
ATOM 5616 C C . ASN B 1 326 ? 0.913 24.229 39.629 1.00 72.14 326 ASN B C 1
ATOM 5617 O O . ASN B 1 326 ? 2.055 24.659 39.809 1.00 72.65 326 ASN B O 1
ATOM 5622 N N . PHE B 1 327 ? 0.268 23.451 40.489 1.00 70.24 327 PHE B N 1
ATOM 5623 C CA . PHE B 1 327 ? 0.881 22.960 41.708 1.00 68.02 327 PHE B CA 1
ATOM 5624 C C . PHE B 1 327 ? 1.616 21.681 41.361 1.00 65.81 327 PHE B C 1
ATOM 5625 O O . PHE B 1 327 ? 1.248 20.974 40.423 1.00 65.53 327 PHE B O 1
ATOM 5633 N N . ASN B 1 328 ? 2.682 21.431 42.103 1.00 63.51 328 ASN B N 1
ATOM 5634 C CA . ASN B 1 328 ? 3.507 20.241 41.978 1.00 61.78 328 ASN B CA 1
ATOM 5635 C C . ASN B 1 328 ? 4.268 20.311 43.279 1.00 60.05 328 ASN B C 1
ATOM 5636 O O . ASN B 1 328 ? 5.314 20.949 43.367 1.00 60.34 328 ASN B O 1
ATOM 5641 N N . MET B 1 329 ? 3.675 19.731 44.316 1.00 57.49 329 MET B N 1
ATOM 5642 C CA . MET B 1 329 ? 4.276 19.769 45.633 1.00 55.84 329 MET B CA 1
ATOM 5643 C C . MET B 1 329 ? 5.186 18.600 45.940 1.00 55.96 329 MET B C 1
ATOM 5644 O O . MET B 1 329 ? 4.736 17.517 46.310 1.00 57.14 329 MET B O 1
ATOM 5649 N N . VAL B 1 330 ? 6.477 18.822 45.703 1.00 55.46 330 VAL B N 1
ATOM 5650 C CA . VAL B 1 330 ? 7.515 17.821 45.938 1.00 55.20 330 VAL B CA 1
ATOM 5651 C C . VAL B 1 330 ? 8.552 18.388 46.908 1.00 56.04 330 VAL B C 1
ATOM 5652 O O . VAL B 1 330 ? 9.045 19.514 46.733 1.00 57.07 330 VAL B O 1
ATOM 5656 N N . ALA B 1 331 ? 8.876 17.579 47.914 1.00 55.52 331 ALA B N 1
ATOM 5657 C CA . ALA B 1 331 ? 9.867 17.900 48.937 1.00 54.58 331 ALA B CA 1
ATOM 5658 C C . ALA B 1 331 ? 10.623 16.613 49.251 1.00 53.94 331 ALA B C 1
ATOM 5659 O O . ALA B 1 331 ? 10.106 15.522 49.002 1.00 55.25 331 ALA B O 1
ATOM 5661 N N . ILE B 1 332 ? 11.838 16.724 49.785 1.00 52.81 332 ILE B N 1
ATOM 5662 C CA . ILE B 1 332 ? 12.630 15.532 50.106 1.00 53.53 332 ILE B CA 1
ATOM 5663 C C . ILE B 1 332 ? 12.149 14.873 51.405 1.00 54.46 332 ILE B C 1
ATOM 5664 O O . ILE B 1 332 ? 12.083 15.525 52.451 1.00 54.42 332 ILE B O 1
ATOM 5669 N N . ASP B 1 333 ? 11.805 13.587 51.319 1.00 55.53 333 ASP B N 1
ATOM 5670 C CA . ASP B 1 333 ? 11.330 12.824 52.477 1.00 58.25 333 ASP B CA 1
ATOM 5671 C C . ASP B 1 333 ? 12.204 11.600 52.795 1.00 59.78 333 ASP B C 1
ATOM 5672 O O . ASP B 1 333 ? 12.368 10.713 51.951 1.00 61.05 333 ASP B O 1
ATOM 5677 N N . ASN B 1 334 ? 12.784 11.587 54.001 1.00 60.26 334 ASN B N 1
ATOM 5678 C CA . ASN B 1 334 ? 13.631 10.491 54.495 1.00 60.79 334 ASN B CA 1
ATOM 5679 C C . ASN B 1 334 ? 14.876 10.153 53.672 1.00 61.31 334 ASN B C 1
ATOM 5680 O O . ASN B 1 334 ? 15.443 9.071 53.820 1.00 61.44 334 ASN B O 1
ATOM 5681 N N . PHE B 1 335 ? 15.282 11.075 52.803 1.00 61.93 335 PHE B N 1
ATOM 5682 C CA . PHE B 1 335 ? 16.454 10.889 51.954 1.00 62.12 335 PHE B CA 1
ATOM 5683 C C . PHE B 1 335 ? 16.111 10.902 50.465 1.00 63.04 335 PHE B C 1
ATOM 5684 O O . PHE B 1 335 ? 16.944 11.285 49.642 1.00 62.96 335 PHE B O 1
ATOM 5685 N N . THR B 1 336 ? 14.871 10.536 50.135 1.00 63.30 336 THR B N 1
ATOM 5686 C CA . THR B 1 336 ? 14.389 10.462 48.743 1.00 63.00 336 THR B CA 1
ATOM 5687 C C . THR B 1 336 ? 13.307 11.512 48.416 1.00 62.01 336 THR B C 1
ATOM 5688 O O . THR B 1 336 ? 12.582 11.928 49.318 1.00 60.96 336 THR B O 1
ATOM 5692 N N . PRO B 1 337 ? 13.231 12.007 47.147 1.00 62.18 337 PRO B N 1
ATOM 5693 C CA . PRO B 1 337 ? 12.199 13.001 46.792 1.00 63.15 337 PRO B CA 1
ATOM 5694 C C . PRO B 1 337 ? 10.838 12.305 46.738 1.00 64.81 337 PRO B C 1
ATOM 5695 O O . PRO B 1 337 ? 10.767 11.129 46.361 1.00 65.62 337 PRO B O 1
ATOM 5699 N N . ARG B 1 338 ? 9.774 13.014 47.125 1.00 65.81 338 ARG B N 1
ATOM 5700 C CA . ARG B 1 338 ? 8.426 12.428 47.167 1.00 66.77 338 ARG B CA 1
ATOM 5701 C C . ARG B 1 338 ? 7.297 13.433 46.910 1.00 66.25 338 ARG B C 1
ATOM 5702 O O . ARG B 1 338 ? 7.282 14.506 47.525 1.00 66.56 338 ARG B O 1
ATOM 5710 N N . GLN B 1 339 ? 6.335 13.064 46.044 1.00 65.68 339 GLN B N 1
ATOM 5711 C CA . GLN B 1 339 ? 5.179 13.932 45.749 1.00 64.85 339 GLN B CA 1
ATOM 5712 C C . GLN B 1 339 ? 4.350 13.920 47.010 1.00 64.20 339 GLN B C 1
ATOM 5713 O O . GLN B 1 339 ? 3.899 12.875 47.486 1.00 64.20 339 GLN B O 1
ATOM 5719 N N . VAL B 1 340 ? 4.195 15.113 47.550 1.00 63.95 340 VAL B N 1
ATOM 5720 C CA . VAL B 1 340 ? 3.533 15.303 48.813 1.00 63.54 340 VAL B CA 1
ATOM 5721 C C . VAL B 1 340 ? 2.304 16.236 48.755 1.00 62.59 340 VAL B C 1
ATOM 5722 O O . VAL B 1 340 ? 2.131 16.992 47.793 1.00 62.51 340 VAL B O 1
ATOM 5726 N N . GLY B 1 341 ? 1.421 16.086 49.747 1.00 61.63 341 GLY B N 1
ATOM 5727 C CA . GLY B 1 341 ? 0.211 16.891 49.866 1.00 59.30 341 GLY B CA 1
ATOM 5728 C C . GLY B 1 341 ? 0.153 17.503 51.256 1.00 57.93 341 GLY B C 1
ATOM 5729 O O . GLY B 1 341 ? 0.958 17.129 52.109 1.00 57.47 341 GLY B O 1
ATOM 5730 N N . ILE B 1 342 ? -0.808 18.401 51.499 1.00 56.15 342 ILE B N 1
ATOM 5731 C CA . ILE B 1 342 ? -0.981 19.096 52.788 1.00 53.40 342 ILE B CA 1
ATOM 5732 C C . ILE B 1 342 ? -0.989 18.184 54.011 1.00 52.65 342 ILE B C 1
ATOM 5733 O O . ILE B 1 342 ? -0.364 18.487 55.027 1.00 51.28 342 ILE B O 1
ATOM 5738 N N . VAL B 1 343 ? -1.607 17.020 53.843 1.00 53.20 343 VAL B N 1
ATOM 5739 C CA . VAL B 1 343 ? -1.726 16.039 54.909 1.00 53.52 343 VAL B CA 1
ATOM 5740 C C . VAL B 1 343 ? -0.344 15.509 55.348 1.00 52.21 343 VAL B C 1
ATOM 5741 O O . VAL B 1 343 ? 0.060 15.803 56.475 1.00 51.06 343 VAL B O 1
ATOM 5745 N N . PRO B 1 344 ? 0.442 14.843 54.452 1.00 51.86 344 PRO B N 1
ATOM 5746 C CA . PRO B 1 344 ? 1.726 14.406 55.008 1.00 51.51 344 PRO B CA 1
ATOM 5747 C C . PRO B 1 344 ? 2.802 15.487 55.223 1.00 51.21 344 PRO B C 1
ATOM 5748 O O . PRO B 1 344 ? 3.799 15.209 55.880 1.00 52.62 344 PRO B O 1
ATOM 5752 N N . ILE B 1 345 ? 2.596 16.707 54.708 1.00 49.36 345 ILE B N 1
ATOM 5753 C CA . ILE B 1 345 ? 3.563 17.803 54.916 1.00 47.41 345 ILE B CA 1
ATOM 5754 C C . ILE B 1 345 ? 3.495 18.190 56.392 1.00 47.03 345 ILE B C 1
ATOM 5755 O O . ILE B 1 345 ? 4.525 18.290 57.066 1.00 47.99 345 ILE B O 1
ATOM 5760 N N . LEU B 1 346 ? 2.265 18.367 56.874 1.00 46.04 346 LEU B N 1
ATOM 5761 C CA . LEU B 1 346 ? 1.991 18.726 58.260 1.00 44.95 346 LEU B CA 1
ATOM 5762 C C . LEU B 1 346 ? 2.294 17.573 59.207 1.00 45.40 346 LEU B C 1
ATOM 5763 O O . LEU B 1 346 ? 2.787 17.794 60.315 1.00 46.52 346 LEU B O 1
ATOM 5768 N N . SER B 1 347 ? 2.069 16.344 58.732 1.00 45.55 347 SER B N 1
ATOM 5769 C CA . SER B 1 347 ? 2.338 15.132 59.516 1.00 45.70 347 SER B CA 1
ATOM 5770 C C . SER B 1 347 ? 3.830 14.822 59.643 1.00 44.02 347 SER B C 1
ATOM 5771 O O . SER B 1 347 ? 4.235 13.984 60.451 1.00 44.45 347 SER B O 1
ATOM 5774 N N . SER B 1 348 ? 4.636 15.512 58.842 1.00 42.36 348 SER B N 1
ATOM 5775 C CA . SER B 1 348 ? 6.074 15.339 58.872 1.00 41.93 348 SER B CA 1
ATOM 5776 C C . SER B 1 348 ? 6.654 16.494 59.649 1.00 41.31 348 SER B C 1
ATOM 5777 O O . SER B 1 348 ? 7.774 16.403 60.152 1.00 42.34 348 SER B O 1
ATOM 5780 N N . TYR B 1 349 ? 5.868 17.565 59.779 1.00 40.04 349 TYR B N 1
ATOM 5781 C CA . TYR B 1 349 ? 6.287 18.744 60.527 1.00 38.17 349 TYR B CA 1
ATOM 5782 C C . TYR B 1 349 ? 6.137 18.514 62.029 1.00 38.37 349 TYR B C 1
ATOM 5783 O O . TYR B 1 349 ? 7.049 18.841 62.802 1.00 37.79 349 TYR B O 1
ATOM 5792 N N . ILE B 1 350 ? 4.974 17.990 62.428 1.00 37.84 350 ILE B N 1
ATOM 5793 C CA . ILE B 1 350 ? 4.676 17.730 63.834 1.00 38.23 350 ILE B CA 1
ATOM 5794 C C . ILE B 1 350 ? 5.622 16.703 64.442 1.00 38.16 350 ILE B C 1
ATOM 5795 O O . ILE B 1 350 ? 6.094 16.872 65.571 1.00 38.30 350 ILE B O 1
ATOM 5800 N N . ALA B 1 351 ? 5.979 15.710 63.625 1.00 38.86 351 ALA B N 1
ATOM 5801 C CA . ALA B 1 351 ? 6.889 14.633 64.004 1.00 38.05 351 ALA B CA 1
ATOM 5802 C C . ALA B 1 351 ? 8.269 15.200 64.291 1.00 38.34 351 ALA B C 1
ATOM 5803 O O . ALA B 1 351 ? 8.881 14.828 65.288 1.00 38.31 351 ALA B O 1
ATOM 5805 N N . HIS B 1 352 ? 8.707 16.160 63.465 1.00 39.82 352 HIS B N 1
ATOM 5806 C CA . HIS B 1 352 ? 10.014 16.818 63.616 1.00 40.79 352 HIS B CA 1
ATOM 5807 C C . HIS B 1 352 ? 10.027 17.673 64.876 1.00 42.60 352 HIS B C 1
ATOM 5808 O O . HIS B 1 352 ? 10.975 17.606 65.671 1.00 44.18 352 HIS B O 1
ATOM 581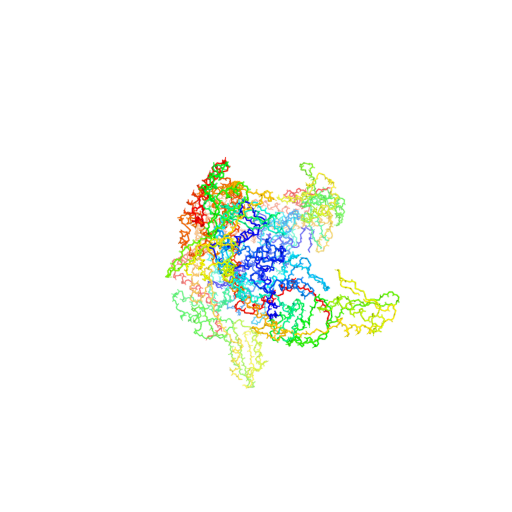5 N N . ARG B 1 353 ? 8.954 18.438 65.073 1.00 42.63 353 ARG B N 1
ATOM 5816 C CA . ARG B 1 353 ? 8.828 19.301 66.239 1.00 41.90 353 ARG B CA 1
ATOM 5817 C C . ARG B 1 353 ? 8.859 18.554 67.578 1.00 42.97 353 ARG B C 1
ATOM 5818 O O . ARG B 1 353 ? 9.406 19.077 68.545 1.00 43.17 353 ARG B O 1
ATOM 5826 N N . ARG B 1 354 ? 8.366 17.308 67.604 1.00 43.82 354 ARG B N 1
ATOM 5827 C CA . ARG B 1 354 ? 8.376 16.501 68.833 1.00 45.05 354 ARG B CA 1
ATOM 5828 C C . ARG B 1 354 ? 9.785 15.998 69.151 1.00 44.04 354 ARG B C 1
ATOM 5829 O O . ARG B 1 354 ? 10.173 15.929 70.311 1.00 43.62 354 ARG B O 1
ATOM 5837 N N . GLU B 1 355 ? 10.557 15.718 68.099 1.00 43.52 355 GLU B N 1
ATOM 5838 C CA . GLU B 1 355 ? 11.932 15.242 68.221 1.00 42.91 355 GLU B CA 1
ATOM 5839 C C . GLU B 1 355 ? 12.815 16.388 68.717 1.00 42.24 355 GLU B C 1
ATOM 5840 O O . GLU B 1 355 ? 13.729 16.168 69.517 1.00 42.88 355 GLU B O 1
ATOM 5846 N N . VAL B 1 356 ? 12.467 17.607 68.288 1.00 39.68 356 VAL B N 1
ATOM 5847 C CA . VAL B 1 356 ? 13.161 18.842 68.656 1.00 36.92 356 VAL B CA 1
ATOM 5848 C C . VAL B 1 356 ? 12.831 19.220 70.103 1.00 37.50 356 VAL B C 1
ATOM 5849 O O . VAL B 1 356 ? 13.723 19.583 70.864 1.00 38.38 356 VAL B O 1
ATOM 5853 N N . ILE B 1 357 ? 11.558 19.106 70.481 1.00 38.12 357 ILE B N 1
ATOM 5854 C CA . ILE B 1 357 ? 11.114 19.442 71.838 1.00 39.06 357 ILE B CA 1
ATOM 5855 C C . ILE B 1 357 ? 11.575 18.405 72.882 1.00 39.10 357 ILE B C 1
ATOM 5856 O O . ILE B 1 357 ? 12.040 18.787 73.960 1.00 40.17 357 ILE B O 1
ATOM 5861 N N . LEU B 1 358 ? 11.495 17.114 72.537 1.00 37.56 358 LEU B N 1
ATOM 5862 C CA . LEU B 1 358 ? 11.932 16.016 73.419 1.00 35.83 358 LEU B CA 1
ATOM 5863 C C . LEU B 1 358 ? 13.430 16.128 73.676 1.00 35.09 358 LEU B C 1
ATOM 5864 O O . LEU B 1 358 ? 13.904 15.843 74.765 1.00 34.41 358 LEU B O 1
ATOM 5869 N N . ALA B 1 359 ? 14.145 16.626 72.671 1.00 35.61 359 ALA B N 1
ATOM 5870 C CA . ALA B 1 359 ? 15.577 16.839 72.748 1.00 35.48 359 ALA B CA 1
ATOM 5871 C C . ALA B 1 359 ? 15.897 18.091 73.563 1.00 35.90 359 ALA B C 1
ATOM 5872 O O . ALA B 1 359 ? 16.781 18.040 74.424 1.00 35.34 359 ALA B O 1
ATOM 5874 N N . ARG B 1 360 ? 15.135 19.175 73.338 1.00 36.69 360 ARG B N 1
ATOM 5875 C CA . ARG B 1 360 ? 15.304 20.466 74.054 1.00 38.12 360 ARG B CA 1
ATOM 5876 C C . ARG B 1 360 ? 15.170 20.247 75.562 1.00 39.88 360 ARG B C 1
ATOM 5877 O O . ARG B 1 360 ? 15.980 20.738 76.364 1.00 39.83 360 ARG B O 1
ATOM 5883 N N . SER B 1 361 ? 14.181 19.424 75.902 1.00 40.61 361 SER B N 1
ATOM 5884 C CA . SER B 1 361 ? 13.859 19.071 77.265 1.00 40.79 361 SER B CA 1
ATOM 5885 C C . SER B 1 361 ? 14.924 18.180 77.882 1.00 40.54 361 SER B C 1
ATOM 5886 O O . SER B 1 361 ? 15.429 18.490 78.964 1.00 39.18 361 SER B O 1
ATOM 5889 N N . ARG B 1 362 ? 15.331 17.138 77.150 1.00 40.93 362 ARG B N 1
ATOM 5890 C CA . ARG B 1 362 ? 16.374 16.213 77.609 1.00 41.48 362 ARG B CA 1
ATOM 5891 C C . ARG B 1 362 ? 17.688 16.934 77.876 1.00 41.54 362 ARG B C 1
ATOM 5892 O O . ARG B 1 362 ? 18.364 16.637 78.860 1.00 40.11 362 ARG B O 1
ATOM 5900 N N . PHE B 1 363 ? 17.984 17.936 77.040 1.00 43.04 363 PHE B N 1
ATOM 5901 C CA . PHE B 1 363 ? 19.193 18.755 77.163 1.00 44.07 363 PHE B CA 1
ATOM 5902 C C . PHE B 1 363 ? 19.110 19.660 78.388 1.00 44.50 363 PHE B C 1
ATOM 5903 O O . PHE B 1 363 ? 20.122 19.875 79.060 1.00 46.11 363 PHE B O 1
ATOM 5911 N N . ASP B 1 364 ? 17.935 20.245 78.620 1.00 44.82 364 ASP B N 1
ATOM 5912 C CA . ASP B 1 364 ? 17.740 21.139 79.759 1.00 45.42 364 ASP B CA 1
ATOM 5913 C C . ASP B 1 364 ? 17.555 20.447 81.115 1.00 45.65 364 ASP B C 1
ATOM 5914 O O . ASP B 1 364 ? 17.881 21.032 82.154 1.00 45.30 364 ASP B O 1
ATOM 5919 N N . LYS B 1 365 ? 17.064 19.201 81.098 1.00 44.26 365 LYS B N 1
ATOM 5920 C CA . LYS B 1 365 ? 16.875 18.406 82.318 1.00 42.95 365 LYS B CA 1
ATOM 5921 C C . LYS B 1 365 ? 18.266 18.164 82.885 1.00 42.71 365 LYS B C 1
ATOM 5922 O O . LYS B 1 365 ? 18.522 18.456 84.040 1.00 42.16 365 LYS B O 1
ATOM 5928 N N . GLU B 1 366 ? 19.174 17.772 81.993 1.00 44.67 366 GLU B N 1
ATOM 5929 C CA . GLU B 1 366 ? 20.576 17.505 82.294 1.00 48.04 366 GLU B CA 1
ATOM 5930 C C . GLU B 1 366 ? 21.277 18.805 82.731 1.00 48.35 366 GLU B C 1
ATOM 5931 O O . GLU B 1 366 ? 22.008 18.811 83.720 1.00 49.37 366 GLU B O 1
ATOM 5937 N N . LYS B 1 367 ? 20.995 19.904 82.032 1.00 48.72 367 LYS B N 1
ATOM 5938 C CA . LYS B 1 367 ? 21.579 21.215 82.332 1.00 50.11 367 LYS B CA 1
ATOM 5939 C C . LYS B 1 367 ? 21.080 21.748 83.684 1.00 50.25 367 LYS B C 1
ATOM 5940 O O . LYS B 1 367 ? 21.833 22.408 84.409 1.00 51.20 367 LYS B O 1
ATOM 5944 N N . ALA B 1 368 ? 19.843 21.395 84.038 1.00 49.86 368 ALA B N 1
ATOM 5945 C CA . ALA B 1 368 ? 19.225 21.837 85.293 1.00 49.73 368 ALA B CA 1
ATOM 5946 C C . ALA B 1 368 ? 19.557 20.986 86.522 1.00 49.37 368 ALA B C 1
ATOM 5947 O O . ALA B 1 368 ? 19.498 21.479 87.655 1.00 48.36 368 ALA B O 1
ATOM 5949 N N . GLU B 1 369 ? 19.887 19.712 86.290 1.00 49.95 369 GLU B N 1
ATOM 5950 C CA . GLU B 1 369 ? 20.265 18.773 87.354 1.00 49.55 369 GLU B CA 1
ATOM 5951 C C . GLU B 1 369 ? 21.703 19.074 87.747 1.00 49.71 369 GLU B C 1
ATOM 5952 O O . GLU B 1 369 ? 22.041 19.078 88.938 1.00 50.14 369 GLU B O 1
ATOM 5958 N N . LYS B 1 370 ? 22.517 19.386 86.731 1.00 48.84 370 LYS B N 1
ATOM 5959 C CA . LYS B 1 370 ? 23.929 19.742 86.899 1.00 48.83 370 LYS B CA 1
ATOM 5960 C C . LYS B 1 370 ? 24.075 21.033 87.720 1.00 48.79 370 LYS B C 1
ATOM 5961 O O . LYS B 1 370 ? 25.022 21.178 88.490 1.00 51.04 370 LYS B O 1
ATOM 5964 N N . ARG B 1 371 ? 23.096 21.929 87.600 1.00 48.12 371 ARG B N 1
ATOM 5965 C CA . ARG B 1 371 ? 23.088 23.195 88.330 1.00 46.07 371 ARG B CA 1
ATOM 5966 C C . ARG B 1 371 ? 22.522 23.013 89.730 1.00 46.36 371 ARG B C 1
ATOM 5967 O O . ARG B 1 371 ? 23.088 23.534 90.688 1.00 46.85 371 ARG B O 1
ATOM 5975 N N . LEU B 1 372 ? 21.425 22.256 89.842 1.00 46.62 372 LEU B N 1
ATOM 5976 C CA . LEU B 1 372 ? 20.757 22.001 91.121 1.00 45.92 372 LEU B CA 1
ATOM 5977 C C . LEU B 1 372 ? 21.722 21.472 92.162 1.00 47.75 372 LEU B C 1
ATOM 5978 O O . LEU B 1 372 ? 21.817 22.033 93.245 1.00 48.63 372 LEU B O 1
ATOM 5983 N N . HIS B 1 373 ? 22.485 20.447 91.782 1.00 49.78 373 HIS B N 1
ATOM 5984 C CA . HIS B 1 373 ? 23.488 19.809 92.638 1.00 52.19 373 HIS B CA 1
ATOM 5985 C C . HIS B 1 373 ? 24.429 20.834 93.288 1.00 54.76 373 HIS B C 1
ATOM 5986 O O . HIS B 1 373 ? 24.590 20.851 94.505 1.00 56.74 373 HIS B O 1
ATOM 5993 N N . ILE B 1 374 ? 24.998 21.706 92.457 1.00 56.75 374 ILE B N 1
ATOM 5994 C CA . ILE B 1 374 ? 25.920 22.757 92.888 1.00 57.32 374 ILE B CA 1
ATOM 5995 C C . ILE B 1 374 ? 25.203 23.712 93.832 1.00 58.28 374 ILE B C 1
ATOM 5996 O O . ILE B 1 374 ? 25.725 24.010 94.910 1.00 59.35 374 ILE B O 1
ATOM 6001 N N . VAL B 1 375 ? 23.979 24.097 93.461 1.00 58.34 375 VAL B N 1
ATOM 6002 C CA . VAL B 1 375 ? 23.165 25.017 94.260 1.00 60.78 375 VAL B CA 1
ATOM 6003 C C . VAL B 1 375 ? 22.830 24.424 95.643 1.00 62.20 375 VAL B C 1
ATOM 6004 O O . VAL B 1 375 ? 22.888 25.141 96.649 1.00 62.38 375 VAL B O 1
ATOM 6008 N N . GLU B 1 376 ? 22.589 23.108 95.690 1.00 63.65 376 GLU B N 1
ATOM 6009 C CA . GLU B 1 376 ? 22.282 22.386 96.937 1.00 64.94 376 GLU B CA 1
ATOM 6010 C C . GLU B 1 376 ? 23.482 22.412 97.882 1.00 65.05 376 GLU B C 1
ATOM 6011 O O . GLU B 1 376 ? 23.330 22.562 99.100 1.00 65.50 376 GLU B O 1
ATOM 6017 N N . GLY B 1 377 ? 24.672 22.306 97.289 1.00 64.64 377 GLY B N 1
ATOM 6018 C CA . GLY B 1 377 ? 25.908 22.338 98.044 1.00 65.35 377 GLY B CA 1
ATOM 6019 C C . GLY B 1 377 ? 26.219 23.749 98.485 1.00 65.57 377 GLY B C 1
ATOM 6020 O O . GLY B 1 377 ? 26.804 23.963 99.550 1.00 66.27 377 GLY B O 1
ATOM 6021 N N . LEU B 1 378 ? 25.782 24.715 97.679 1.00 65.82 378 LEU B N 1
ATOM 6022 C CA . LEU B 1 378 ? 25.990 26.123 97.978 1.00 66.76 378 LEU B CA 1
ATOM 6023 C C . LEU B 1 378 ? 25.083 26.583 99.107 1.00 67.47 378 LEU B C 1
ATOM 6024 O O . LEU B 1 378 ? 25.373 27.575 99.767 1.00 68.30 378 LEU B O 1
ATOM 6029 N N . ILE B 1 379 ? 24.024 25.812 99.362 1.00 68.21 379 ILE B N 1
ATOM 6030 C CA . ILE B 1 379 ? 23.083 26.087 100.450 1.00 68.82 379 ILE B CA 1
ATOM 6031 C C . ILE B 1 379 ? 23.747 25.591 101.736 1.00 68.48 379 ILE B C 1
ATOM 6032 O O . ILE B 1 379 ? 23.672 26.255 102.772 1.00 67.70 379 ILE B O 1
ATOM 6037 N N . ARG B 1 380 ? 24.460 24.467 101.621 1.00 69.34 380 ARG B N 1
ATOM 6038 C CA . ARG B 1 380 ? 25.183 23.858 102.739 1.00 70.92 380 ARG B CA 1
ATOM 6039 C C . ARG B 1 380 ? 26.312 24.764 103.244 1.00 72.86 380 ARG B C 1
ATOM 6040 O O . ARG B 1 380 ? 26.391 25.033 104.443 1.00 72.93 380 ARG B O 1
ATOM 6043 N N . VAL B 1 381 ? 27.121 25.306 102.328 1.00 74.78 381 VAL B N 1
ATOM 6044 C CA . VAL B 1 381 ? 28.236 26.183 102.715 1.00 77.21 381 VAL B CA 1
ATOM 6045 C C . VAL B 1 381 ? 27.819 27.558 103.229 1.00 79.45 381 VAL B C 1
ATOM 6046 O O . VAL B 1 381 ? 28.662 28.366 103.619 1.00 80.03 381 VAL B O 1
ATOM 6050 N N . ILE B 1 382 ? 26.516 27.817 103.187 1.00 82.55 382 ILE B N 1
ATOM 6051 C CA . ILE B 1 382 ? 25.951 29.063 103.674 1.00 85.89 382 ILE B CA 1
ATOM 6052 C C . ILE B 1 382 ? 25.495 28.828 105.120 1.00 88.07 382 ILE B C 1
ATOM 6053 O O . ILE B 1 382 ? 25.495 29.760 105.929 1.00 89.22 382 ILE B O 1
ATOM 6058 N N . SER B 1 383 ? 25.200 27.569 105.458 1.00 90.03 383 SER B N 1
ATOM 6059 C CA . SER B 1 383 ? 24.791 27.210 106.820 1.00 92.58 383 SER B CA 1
ATOM 6060 C C . SER B 1 383 ? 26.034 27.105 107.720 1.00 93.78 383 SER B C 1
ATOM 6061 O O . SER B 1 383 ? 26.033 27.604 108.852 1.00 94.50 383 SER B O 1
ATOM 6064 N N . ILE B 1 384 ? 27.090 26.475 107.196 1.00 94.48 384 ILE B N 1
ATOM 6065 C CA . ILE B 1 384 ? 28.358 26.327 107.916 1.00 95.16 384 ILE B CA 1
ATOM 6066 C C . ILE B 1 384 ? 29.398 27.295 107.325 1.00 96.35 384 ILE B C 1
ATOM 6067 O O . ILE B 1 384 ? 30.567 26.941 107.120 1.00 96.67 384 ILE B O 1
ATOM 6072 N N . LEU B 1 385 ? 28.952 28.538 107.111 1.00 97.33 385 LEU B N 1
ATOM 6073 C CA . LEU B 1 385 ? 29.754 29.623 106.533 1.00 98.71 385 LEU B CA 1
ATOM 6074 C C . LEU B 1 385 ? 31.077 29.873 107.235 1.00 99.57 385 LEU B C 1
ATOM 6075 O O . LEU B 1 385 ? 32.132 29.703 106.633 1.00 99.23 385 LEU B O 1
ATOM 6080 N N . ASP B 1 386 ? 31.002 30.204 108.523 1.00 101.04 386 ASP B N 1
ATOM 6081 C CA . ASP B 1 386 ? 32.173 30.509 109.345 1.00 102.30 386 ASP B CA 1
ATOM 6082 C C . ASP B 1 386 ? 33.170 29.368 109.546 1.00 101.52 386 ASP B C 1
ATOM 6083 O O . ASP B 1 386 ? 34.362 29.618 109.753 1.00 101.85 386 ASP B O 1
ATOM 6088 N N . GLU B 1 387 ? 32.688 28.130 109.419 1.00 100.45 387 GLU B N 1
ATOM 6089 C CA . GLU B 1 387 ? 33.526 26.935 109.551 1.00 99.10 387 GLU B CA 1
ATOM 6090 C C . GLU B 1 387 ? 34.256 26.692 108.235 1.00 98.10 387 GLU B C 1
ATOM 6091 O O . GLU B 1 387 ? 35.428 26.305 108.230 1.00 97.54 387 GLU B O 1
ATOM 6097 N N . VAL B 1 388 ? 33.569 26.967 107.125 1.00 96.95 388 VAL B N 1
ATOM 6098 C CA . VAL B 1 388 ? 34.153 26.797 105.802 1.00 96.08 388 VAL B CA 1
ATOM 6099 C C . VAL B 1 388 ? 35.035 28.007 105.423 1.00 95.79 388 VAL B C 1
ATOM 6100 O O . VAL B 1 388 ? 35.810 27.938 104.468 1.00 95.68 388 VAL B O 1
ATOM 6104 N N . ILE B 1 389 ? 34.931 29.089 106.204 1.00 95.13 389 ILE B N 1
ATOM 6105 C CA . ILE B 1 389 ? 35.742 30.301 106.010 1.00 94.23 389 ILE B CA 1
ATOM 6106 C C . ILE B 1 389 ? 37.152 29.968 106.508 1.00 93.76 389 ILE B C 1
ATOM 6107 O O . ILE B 1 389 ? 38.142 30.198 105.805 1.00 93.89 389 ILE B O 1
ATOM 6112 N N . ALA B 1 390 ? 37.202 29.334 107.679 1.00 91.97 390 ALA B N 1
ATOM 6113 C CA . ALA B 1 390 ? 38.445 28.931 108.318 1.00 90.35 390 ALA B CA 1
ATOM 6114 C C . ALA B 1 390 ? 39.115 27.728 107.653 1.00 89.75 390 ALA B C 1
ATOM 6115 O O . ALA B 1 390 ? 40.341 27.623 107.681 1.00 89.40 390 ALA B O 1
ATOM 6117 N N . LEU B 1 391 ? 38.316 26.852 107.033 1.00 89.19 391 LEU B N 1
ATOM 6118 C CA . LEU B 1 391 ? 38.823 25.644 106.357 1.00 88.85 391 LEU B CA 1
ATOM 6119 C C . LEU B 1 391 ? 39.615 25.963 105.093 1.00 88.00 391 LEU B C 1
ATOM 6120 O O . LEU B 1 391 ? 40.615 25.304 104.791 1.00 86.94 391 LEU B O 1
ATOM 6125 N N . ILE B 1 392 ? 39.149 26.979 104.371 1.00 87.64 392 ILE B N 1
ATOM 6126 C CA . ILE B 1 392 ? 39.782 27.438 103.137 1.00 86.77 392 ILE B CA 1
ATOM 6127 C C . ILE B 1 392 ? 41.014 28.289 103.491 1.00 85.71 392 ILE B C 1
ATOM 6128 O O . ILE B 1 392 ? 42.050 28.190 102.831 1.00 85.38 392 ILE B O 1
ATOM 6133 N N . ARG B 1 393 ? 40.910 29.053 104.580 1.00 84.97 393 ARG B N 1
ATOM 6134 C CA . ARG B 1 393 ? 41.999 29.906 105.066 1.00 85.10 393 ARG B CA 1
ATOM 6135 C C . ARG B 1 393 ? 43.196 29.086 105.564 1.00 86.04 393 ARG B C 1
ATOM 6136 O O . ARG B 1 393 ? 44.347 29.371 105.204 1.00 86.61 393 ARG B O 1
ATOM 6144 N N . ALA B 1 394 ? 42.898 28.030 106.327 1.00 86.00 394 ALA B N 1
ATOM 6145 C CA . ALA B 1 394 ? 43.902 27.134 106.911 1.00 85.84 394 ALA B CA 1
ATOM 6146 C C . ALA B 1 394 ? 44.458 26.065 105.955 1.00 85.94 394 ALA B C 1
ATOM 6147 O O . ALA B 1 394 ? 45.151 25.132 106.385 1.00 86.95 394 ALA B O 1
ATOM 6149 N N . SER B 1 395 ? 44.176 26.219 104.662 1.00 84.79 395 SER B N 1
ATOM 6150 C CA . SER B 1 395 ? 44.645 25.286 103.642 1.00 83.41 395 SER B CA 1
ATOM 6151 C C . SER B 1 395 ? 45.929 25.780 102.981 1.00 83.40 395 SER B C 1
ATOM 6152 O O . SER B 1 395 ? 46.463 26.832 103.350 1.00 82.88 395 SER B O 1
ATOM 6155 N N . GLU B 1 396 ? 46.431 24.998 102.025 1.00 83.58 396 GLU B N 1
ATOM 6156 C CA . GLU B 1 396 ? 47.651 25.336 101.297 1.00 83.50 396 GLU B CA 1
ATOM 6157 C C . GLU B 1 396 ? 47.370 25.750 99.856 1.00 82.16 396 GLU B C 1
ATOM 6158 O O . GLU B 1 396 ? 47.595 26.906 99.503 1.00 81.47 396 GLU B O 1
ATOM 6164 N N . ASN B 1 397 ? 46.872 24.827 99.031 1.00 80.86 397 ASN B N 1
ATOM 6165 C CA . ASN B 1 397 ? 46.548 25.149 97.640 1.00 80.90 397 ASN B CA 1
ATOM 6166 C C . ASN B 1 397 ? 45.055 24.980 97.326 1.00 81.18 397 ASN B C 1
ATOM 6167 O O . ASN B 1 397 ? 44.234 24.895 98.244 1.00 81.44 397 ASN B O 1
ATOM 6172 N N . LYS B 1 398 ? 44.711 24.972 96.036 1.00 81.23 398 LYS B N 1
ATOM 6173 C CA . LYS B 1 398 ? 43.327 24.822 95.570 1.00 80.42 398 LYS B CA 1
ATOM 6174 C C . LYS B 1 398 ? 42.821 23.407 95.846 1.00 79.68 398 LYS B C 1
ATOM 6175 O O . LYS B 1 398 ? 41.711 23.228 96.347 1.00 79.42 398 LYS B O 1
ATOM 6178 N N . ALA B 1 399 ? 43.661 22.414 95.558 1.00 79.05 399 ALA B N 1
ATOM 6179 C CA . ALA B 1 399 ? 43.310 21.016 95.781 1.00 78.69 399 ALA B CA 1
ATOM 6180 C C . ALA B 1 399 ? 43.336 20.677 97.270 1.00 78.03 399 ALA B C 1
ATOM 6181 O O . ALA B 1 399 ? 42.593 19.809 97.715 1.00 77.63 399 ALA B O 1
ATOM 6183 N N . ASP B 1 400 ? 44.135 21.422 98.041 1.00 77.52 400 ASP B N 1
ATOM 6184 C CA . ASP B 1 400 ? 44.232 21.227 99.495 1.00 77.27 400 ASP B CA 1
ATOM 6185 C C . ASP B 1 400 ? 43.057 21.957 100.159 1.00 76.08 400 ASP B C 1
ATOM 6186 O O . ASP B 1 400 ? 43.014 22.135 101.377 1.00 76.63 400 ASP B O 1
ATOM 6191 N N . ALA B 1 401 ? 42.127 22.405 99.322 1.00 74.39 401 ALA B N 1
ATOM 6192 C CA . ALA B 1 401 ? 40.912 23.068 99.759 1.00 72.59 401 ALA B CA 1
ATOM 6193 C C . ALA B 1 401 ? 39.789 22.179 99.230 1.00 71.05 401 ALA B C 1
ATOM 6194 O O . ALA B 1 401 ? 38.887 21.808 99.982 1.00 70.10 401 ALA B O 1
ATOM 6196 N N . LYS B 1 402 ? 39.922 21.757 97.966 1.00 69.31 402 LYS B N 1
ATOM 6197 C CA . LYS B 1 402 ? 38.950 20.887 97.294 1.00 68.76 402 LYS B CA 1
ATOM 6198 C C . LYS B 1 402 ? 38.842 19.487 97.923 1.00 69.83 402 LYS B C 1
ATOM 6199 O O . LYS B 1 402 ? 37.737 19.036 98.244 1.00 70.34 402 LYS B O 1
ATOM 6204 N N . GLU B 1 403 ? 39.988 18.829 98.132 1.00 70.34 403 GLU B N 1
ATOM 6205 C CA . GLU B 1 403 ? 40.040 17.488 98.737 1.00 69.54 403 GLU B CA 1
ATOM 6206 C C . GLU B 1 403 ? 39.840 17.575 100.262 1.00 69.88 403 GLU B C 1
ATOM 6207 O O . GLU B 1 403 ? 39.509 16.574 100.902 1.00 70.45 403 GLU B O 1
ATOM 6213 N N . ASN B 1 404 ? 39.987 18.788 100.814 1.00 69.59 404 ASN B N 1
ATOM 6214 C CA . ASN B 1 404 ? 39.800 19.062 102.250 1.00 69.95 404 ASN B CA 1
ATOM 6215 C C . ASN B 1 404 ? 38.309 19.285 102.534 1.00 68.37 404 ASN B C 1
ATOM 6216 O O . ASN B 1 404 ? 37.894 19.478 103.685 1.00 68.13 404 ASN B O 1
ATOM 6221 N N . LEU B 1 405 ? 37.512 19.280 101.469 1.00 66.46 405 LEU B N 1
ATOM 6222 C CA . LEU B 1 405 ? 36.079 19.431 101.597 1.00 64.99 405 LEU B CA 1
ATOM 6223 C C . LEU B 1 405 ? 35.410 18.053 101.607 1.00 64.44 405 LEU B C 1
ATOM 6224 O O . LEU B 1 405 ? 34.536 17.742 100.793 1.00 64.97 405 LEU B O 1
ATOM 6229 N N . LYS B 1 406 ? 35.896 17.224 102.539 1.00 63.44 406 LYS B N 1
ATOM 6230 C CA . LYS B 1 406 ? 35.423 15.862 102.806 1.00 60.52 406 LYS B CA 1
ATOM 6231 C C . LYS B 1 406 ? 34.252 16.069 103.766 1.00 59.92 406 LYS B C 1
ATOM 6232 O O . LYS B 1 406 ? 33.262 15.336 103.735 1.00 59.41 406 LYS B O 1
ATOM 6235 N N . VAL B 1 407 ? 34.404 17.109 104.592 1.00 59.16 407 VAL B N 1
ATOM 6236 C CA . VAL B 1 407 ? 33.433 17.570 105.588 1.00 57.39 407 VAL B CA 1
ATOM 6237 C C . VAL B 1 407 ? 32.921 18.953 105.141 1.00 56.80 407 VAL B C 1
ATOM 6238 O O . VAL B 1 407 ? 32.085 19.580 105.789 1.00 55.07 407 VAL B O 1
ATOM 6242 N N . TYR B 1 409 ? 29.686 18.362 105.246 1.00 80.57 409 TYR B N 1
ATOM 6243 C CA . TYR B 1 409 ? 28.969 17.477 104.335 1.00 80.52 409 TYR B CA 1
ATOM 6244 C C . TYR B 1 409 ? 29.912 16.895 103.276 1.00 80.31 409 TYR B C 1
ATOM 6245 O O . TYR B 1 409 ? 31.077 17.290 103.186 1.00 80.24 409 TYR B O 1
ATOM 6247 N N . ASP B 1 410 ? 29.415 15.922 102.512 1.00 79.89 410 ASP B N 1
ATOM 6248 C CA . ASP B 1 410 ? 30.188 15.288 101.445 1.00 78.54 410 ASP B CA 1
ATOM 6249 C C . ASP B 1 410 ? 29.905 15.958 100.117 1.00 77.08 410 ASP B C 1
ATOM 6250 O O . ASP B 1 410 ? 28.804 15.841 99.571 1.00 77.49 410 ASP B O 1
ATOM 6255 N N . PHE B 1 411 ? 30.899 16.690 99.625 1.00 74.79 411 PHE B N 1
ATOM 6256 C CA . PHE B 1 411 ? 30.796 17.402 98.357 1.00 72.68 411 PHE B CA 1
ATOM 6257 C C . PHE B 1 411 ? 31.465 16.608 97.243 1.00 73.38 411 PHE B C 1
ATOM 6258 O O . PHE B 1 411 ? 32.189 15.646 97.523 1.00 73.97 411 PHE B O 1
ATOM 6266 N N . THR B 1 412 ? 31.182 16.971 95.988 1.00 73.56 412 THR B N 1
ATOM 6267 C CA . THR B 1 412 ? 31.780 16.288 94.832 1.00 74.15 412 THR B CA 1
ATOM 6268 C C . THR B 1 412 ? 32.876 17.146 94.187 1.00 73.91 412 THR B C 1
ATOM 6269 O O . THR B 1 412 ? 33.074 18.296 94.576 1.00 73.13 412 THR B O 1
ATOM 6273 N N . GLU B 1 413 ? 33.564 16.578 93.194 1.00 74.63 413 GLU B N 1
ATOM 6274 C CA . GLU B 1 413 ? 34.653 17.237 92.456 1.00 75.20 413 GLU B CA 1
ATOM 6275 C C . GLU B 1 413 ? 34.237 18.583 91.863 1.00 74.19 413 GLU B C 1
ATOM 6276 O O . GLU B 1 413 ? 34.980 19.565 91.949 1.00 74.37 413 GLU B O 1
ATOM 6282 N N . GLU B 1 414 ? 33.021 18.604 91.318 1.00 72.31 414 GLU B N 1
ATOM 6283 C CA . GLU B 1 414 ? 32.420 19.771 90.678 1.00 69.34 414 GLU B CA 1
ATOM 6284 C C . GLU B 1 414 ? 31.705 20.677 91.656 1.00 66.08 414 GLU B C 1
ATOM 6285 O O . GLU B 1 414 ? 31.566 21.877 91.415 1.00 65.91 414 GLU B O 1
ATOM 6291 N N . GLN B 1 415 ? 31.275 20.095 92.768 1.00 62.80 415 GLN B N 1
ATOM 6292 C CA . GLN B 1 415 ? 30.575 20.840 93.803 1.00 61.29 415 GLN B CA 1
ATOM 6293 C C . GLN B 1 415 ? 31.566 21.617 94.668 1.00 59.14 415 GLN B C 1
ATOM 6294 O O . GLN B 1 415 ? 31.315 22.770 95.002 1.00 58.60 415 GLN B O 1
ATOM 6300 N N . ALA B 1 416 ? 32.702 20.990 94.984 1.00 56.68 416 ALA B N 1
ATOM 6301 C CA . ALA B 1 416 ? 33.760 21.612 95.783 1.00 54.20 416 ALA B CA 1
ATOM 6302 C C . ALA B 1 416 ? 34.535 22.618 94.932 1.00 54.12 416 ALA B C 1
ATOM 6303 O O . ALA B 1 416 ? 35.079 23.595 95.458 1.00 54.22 416 ALA B O 1
ATOM 6305 N N . GLU B 1 417 ? 34.549 22.382 93.614 1.00 52.42 417 GLU B N 1
ATOM 6306 C CA . GLU B 1 417 ? 35.200 23.261 92.638 1.00 50.19 417 GLU B CA 1
ATOM 6307 C C . GLU B 1 417 ? 34.429 24.565 92.689 1.00 47.74 417 GLU B C 1
ATOM 6308 O O . GLU B 1 417 ? 34.999 25.616 92.929 1.00 47.83 417 GLU B O 1
ATOM 6314 N N . ALA B 1 418 ? 33.110 24.429 92.665 1.00 46.06 418 ALA B N 1
ATOM 6315 C CA . ALA B 1 418 ? 32.178 25.542 92.688 1.00 45.55 418 ALA B CA 1
ATOM 6316 C C . ALA B 1 418 ? 32.181 26.414 93.955 1.00 45.31 418 ALA B C 1
ATOM 6317 O O . ALA B 1 418 ? 31.756 27.575 93.913 1.00 45.06 418 ALA B O 1
ATOM 6319 N N . ILE B 1 419 ? 32.680 25.859 95.062 1.00 44.94 419 ILE B N 1
ATOM 6320 C CA . ILE B 1 419 ? 32.747 26.569 96.342 1.00 44.93 419 ILE B CA 1
ATOM 6321 C C . ILE B 1 419 ? 34.022 27.404 96.428 1.00 45.80 419 ILE B C 1
ATOM 6322 O O . ILE B 1 419 ? 34.010 28.520 96.961 1.00 45.23 419 ILE B O 1
ATOM 6327 N N . VAL B 1 420 ? 35.116 26.858 95.901 1.00 47.41 420 VAL B N 1
ATOM 6328 C CA . VAL B 1 420 ? 36.402 27.555 95.909 1.00 48.08 420 VAL B CA 1
ATOM 6329 C C . VAL B 1 420 ? 36.415 28.629 94.831 1.00 48.67 420 VAL B C 1
ATOM 6330 O O . VAL B 1 420 ? 37.122 29.630 94.941 1.00 49.07 420 VAL B O 1
ATOM 6334 N N . THR B 1 421 ? 35.593 28.423 93.808 1.00 49.06 421 THR B N 1
ATOM 6335 C CA . THR B 1 421 ? 35.494 29.375 92.720 1.00 51.19 421 THR B CA 1
ATOM 6336 C C . THR B 1 421 ? 34.231 30.233 92.847 1.00 50.92 421 THR B C 1
ATOM 6337 O O . THR B 1 421 ? 33.511 30.497 91.874 1.00 52.51 421 THR B O 1
ATOM 6341 N N . LEU B 1 422 ? 33.960 30.643 94.080 1.00 49.60 422 LEU B N 1
ATOM 6342 C CA . LEU B 1 422 ? 32.830 31.506 94.366 1.00 50.34 422 LEU B CA 1
ATOM 6343 C C . LEU B 1 422 ? 33.453 32.785 94.892 1.00 49.38 422 LEU B C 1
ATOM 6344 O O . LEU B 1 422 ? 34.433 32.723 95.626 1.00 50.23 422 LEU B O 1
ATOM 6349 N N . GLN B 1 423 ? 32.929 33.933 94.468 1.00 48.89 423 GLN B N 1
ATOM 6350 C CA . GLN B 1 423 ? 33.466 35.231 94.884 1.00 48.71 423 GLN B CA 1
ATOM 6351 C C . GLN B 1 423 ? 32.835 35.859 96.105 1.00 50.21 423 GLN B C 1
ATOM 6352 O O . GLN B 1 423 ? 31.683 35.574 96.438 1.00 50.37 423 GLN B O 1
ATOM 6358 N N . LEU B 1 424 ? 33.588 36.774 96.720 1.00 52.16 424 LEU B N 1
ATOM 6359 C CA . LEU B 1 424 ? 33.182 37.491 97.927 1.00 54.35 424 LEU B CA 1
ATOM 6360 C C . LEU B 1 424 ? 31.823 38.173 97.822 1.00 56.36 424 LEU B C 1
ATOM 6361 O O . LEU B 1 424 ? 31.073 38.181 98.801 1.00 56.49 424 LEU B O 1
ATOM 6366 N N . TYR B 1 425 ? 31.476 38.657 96.621 1.00 58.01 425 TYR B N 1
ATOM 6367 C CA . TYR B 1 425 ? 30.185 39.313 96.414 1.00 59.14 425 TYR B CA 1
ATOM 6368 C C . TYR B 1 425 ? 29.004 38.354 96.494 1.00 60.15 425 TYR B C 1
ATOM 6369 O O . TYR B 1 425 ? 27.894 38.773 96.828 1.00 62.48 425 TYR B O 1
ATOM 6378 N N . ARG B 1 426 ? 29.240 37.076 96.189 1.00 59.73 426 ARG B N 1
ATOM 6379 C CA . ARG B 1 426 ? 28.177 36.076 96.248 1.00 59.40 426 ARG B CA 1
ATOM 6380 C C . ARG B 1 426 ? 27.767 35.719 97.693 1.00 59.76 426 ARG B C 1
ATOM 6381 O O . ARG B 1 426 ? 26.763 35.028 97.909 1.00 60.65 426 ARG B O 1
ATOM 6384 N N . LEU B 1 427 ? 28.497 36.271 98.668 1.00 59.05 427 LEU B N 1
ATOM 6385 C CA . LEU B 1 427 ? 28.220 36.054 100.090 1.00 59.78 427 LEU B CA 1
ATOM 6386 C C . LEU B 1 427 ? 27.493 37.218 100.795 1.00 60.96 427 LEU B C 1
ATOM 6387 O O . LEU B 1 427 ? 27.494 37.303 102.029 1.00 59.35 427 LEU B O 1
ATOM 6390 N N . THR B 1 428 ? 26.867 38.098 100.003 1.00 63.66 428 THR B N 1
ATOM 6391 C CA . THR B 1 428 ? 26.105 39.259 100.507 1.00 65.47 428 THR B CA 1
ATOM 6392 C C . THR B 1 428 ? 24.624 38.896 100.691 1.00 67.56 428 THR B C 1
ATOM 6393 O O . THR B 1 428 ? 24.166 37.869 100.175 1.00 67.85 428 THR B O 1
ATOM 6397 N N . ASN B 1 429 ? 23.873 39.789 101.342 1.00 68.96 429 ASN B N 1
ATOM 6398 C CA . ASN B 1 429 ? 22.441 39.611 101.625 1.00 69.15 429 ASN B CA 1
ATOM 6399 C C . ASN B 1 429 ? 21.592 39.232 100.416 1.00 69.20 429 ASN B C 1
ATOM 6400 O O . ASN B 1 429 ? 20.961 38.177 100.423 1.00 68.92 429 ASN B O 1
ATOM 6405 N N . THR B 1 430 ? 21.630 40.070 99.378 1.00 70.27 430 THR B N 1
ATOM 6406 C CA . THR B 1 430 ? 20.847 39.869 98.151 1.00 72.19 430 THR B CA 1
ATOM 6407 C C . THR B 1 430 ? 21.254 38.638 97.344 1.00 72.77 430 THR B C 1
ATOM 6408 O O . THR B 1 430 ? 20.392 37.940 96.799 1.00 72.85 430 THR B O 1
ATOM 6412 N N . ASP B 1 431 ? 22.558 38.359 97.305 1.00 73.48 431 ASP B N 1
ATOM 6413 C CA . ASP B 1 431 ? 23.077 37.224 96.546 1.00 73.27 431 ASP B CA 1
ATOM 6414 C C . ASP B 1 431 ? 22.911 35.839 97.173 1.00 72.67 431 ASP B C 1
ATOM 6415 O O . ASP B 1 431 ? 23.258 34.829 96.558 1.00 72.95 431 ASP B O 1
ATOM 6420 N N . VAL B 1 432 ? 22.368 35.806 98.390 1.00 72.38 432 VAL B N 1
ATOM 6421 C CA . VAL B 1 432 ? 22.087 34.557 99.102 1.00 72.14 432 VAL B CA 1
ATOM 6422 C C . VAL B 1 432 ? 20.590 34.323 98.912 1.00 72.59 432 VAL B C 1
ATOM 6423 O O . VAL B 1 432 ? 20.148 33.188 98.741 1.00 72.36 432 VAL B O 1
ATOM 6427 N N . VAL B 1 433 ? 19.836 35.424 98.892 1.00 73.04 433 VAL B N 1
ATOM 6428 C CA . VAL B 1 433 ? 18.386 35.407 98.719 1.00 72.86 433 VAL B CA 1
ATOM 6429 C C . VAL B 1 433 ? 17.984 35.063 97.292 1.00 73.09 433 VAL B C 1
ATOM 6430 O O . VAL B 1 433 ? 17.033 34.304 97.091 1.00 73.12 433 VAL B O 1
ATOM 6432 N N . VAL B 1 434 ? 18.729 35.586 96.310 1.00 73.17 434 VAL B N 1
ATOM 6433 C CA . VAL B 1 434 ? 18.453 35.310 94.891 1.00 74.39 434 VAL B CA 1
ATOM 6434 C C . VAL B 1 434 ? 18.878 33.872 94.581 1.00 74.51 434 VAL B C 1
ATOM 6435 O O . VAL B 1 434 ? 18.309 33.212 93.702 1.00 75.34 434 VAL B O 1
ATOM 6439 N N . LEU B 1 435 ? 19.831 33.389 95.380 1.00 74.16 435 LEU B N 1
ATOM 6440 C CA . LEU B 1 435 ? 20.367 32.044 95.259 1.00 74.36 435 LEU B CA 1
ATOM 6441 C C . LEU B 1 435 ? 19.381 31.047 95.853 1.00 73.65 435 LEU B C 1
ATOM 6442 O O . LEU B 1 435 ? 19.327 29.894 95.425 1.00 73.96 435 LEU B O 1
ATOM 6447 N N . GLN B 1 436 ? 18.581 31.515 96.812 1.00 72.88 436 GLN B N 1
ATOM 6448 C CA . GLN B 1 436 ? 17.561 30.690 97.470 1.00 72.59 436 GLN B CA 1
ATOM 6449 C C . GLN B 1 436 ? 16.388 30.433 96.522 1.00 70.44 436 GLN B C 1
ATOM 6450 O O . GLN B 1 436 ? 15.806 29.339 96.505 1.00 69.96 436 GLN B O 1
ATOM 6456 N N . GLU B 1 437 ? 16.092 31.440 95.702 1.00 67.43 437 GLU B N 1
ATOM 6457 C CA . GLU B 1 437 ? 15.005 31.370 94.743 1.00 64.68 437 GLU B CA 1
ATOM 6458 C C . GLU B 1 437 ? 15.371 30.645 93.466 1.00 63.12 437 GLU B C 1
ATOM 6459 O O . GLU B 1 437 ? 14.490 30.090 92.805 1.00 63.15 437 GLU B O 1
ATOM 6465 N N . GLU B 1 438 ? 16.674 30.581 93.171 1.00 61.11 438 GLU B N 1
ATOM 6466 C CA . GLU B 1 438 ? 17.177 29.885 91.985 1.00 59.47 438 GLU B CA 1
ATOM 6467 C C . GLU B 1 438 ? 16.977 28.382 92.167 1.00 58.54 438 GLU B C 1
ATOM 6468 O O . GLU B 1 438 ? 16.672 27.686 91.213 1.00 58.36 438 GLU B O 1
ATOM 6474 N N . GLU B 1 439 ? 17.068 27.921 93.417 1.00 59.38 439 GLU B N 1
ATOM 6475 C CA . GLU B 1 439 ? 16.900 26.507 93.794 1.00 60.33 439 GLU B CA 1
ATOM 6476 C C . GLU B 1 439 ? 15.473 26.050 93.501 1.00 59.08 439 GLU B C 1
ATOM 6477 O O . GLU B 1 439 ? 15.254 24.993 92.899 1.00 57.96 439 GLU B O 1
ATOM 6483 N N . ALA B 1 440 ? 14.525 26.895 93.904 1.00 58.20 440 ALA B N 1
ATOM 6484 C CA . ALA B 1 440 ? 13.103 26.663 93.722 1.00 57.60 440 ALA B CA 1
ATOM 6485 C C . ALA B 1 440 ? 12.744 26.688 92.242 1.00 57.48 440 ALA B C 1
ATOM 6486 O O . ALA B 1 440 ? 12.095 25.764 91.746 1.00 59.15 440 ALA B O 1
ATOM 6488 N N . GLU B 1 441 ? 13.267 27.694 91.538 1.00 56.75 441 GLU B N 1
ATOM 6489 C CA . GLU B 1 441 ? 13.046 27.900 90.104 1.00 56.85 441 GLU B CA 1
ATOM 6490 C C . GLU B 1 441 ? 13.567 26.718 89.286 1.00 55.87 441 GLU B C 1
ATOM 6491 O O . GLU B 1 441 ? 12.944 26.313 88.303 1.00 55.46 441 GLU B O 1
ATOM 6497 N N . LEU B 1 442 ? 14.674 26.140 89.754 1.00 55.94 442 LEU B N 1
ATOM 6498 C CA . LEU B 1 442 ? 15.336 24.994 89.119 1.00 56.08 442 LEU B CA 1
ATOM 6499 C C . LEU B 1 442 ? 14.616 23.668 89.326 1.00 55.89 442 LEU B C 1
ATOM 6500 O O . LEU B 1 442 ? 14.457 22.894 88.386 1.00 54.27 442 LEU B O 1
ATOM 6505 N N . ARG B 1 443 ? 14.148 23.436 90.552 1.00 56.72 443 ARG B N 1
ATOM 6506 C CA . ARG B 1 443 ? 13.452 22.204 90.914 1.00 56.85 443 ARG B CA 1
ATOM 6507 C C . ARG B 1 443 ? 12.098 22.059 90.228 1.00 56.61 443 ARG B C 1
ATOM 6508 O O . ARG B 1 443 ? 11.666 20.937 89.944 1.00 55.33 443 ARG B O 1
ATOM 6516 N N . GLU B 1 444 ? 11.467 23.200 89.931 1.00 57.24 444 GLU B N 1
ATOM 6517 C CA . GLU B 1 444 ? 10.164 23.234 89.264 1.00 57.89 444 GLU B CA 1
ATOM 6518 C C . GLU B 1 444 ? 10.314 23.079 87.755 1.00 56.89 444 GLU B C 1
ATOM 6519 O O . GLU B 1 444 ? 9.384 22.645 87.068 1.00 58.00 444 GLU B O 1
ATOM 6525 N N . LYS B 1 445 ? 11.489 23.461 87.256 1.00 55.93 445 LYS B N 1
ATOM 6526 C CA . LYS B 1 445 ? 11.821 23.372 85.837 1.00 53.35 445 LYS B CA 1
ATOM 6527 C C . LYS B 1 445 ? 12.006 21.895 85.521 1.00 51.10 445 LYS B C 1
ATOM 6528 O O . LYS B 1 445 ? 11.353 21.390 84.626 1.00 51.23 445 LYS B O 1
ATOM 6531 N N . ILE B 1 446 ? 12.780 21.196 86.358 1.00 48.55 446 ILE B N 1
ATOM 6532 C CA . ILE B 1 446 ? 13.052 19.757 86.216 1.00 47.84 446 ILE B CA 1
ATOM 6533 C C . ILE B 1 446 ? 11.737 18.983 86.324 1.00 48.66 446 ILE B C 1
ATOM 6534 O O . ILE B 1 446 ? 11.524 17.992 85.615 1.00 49.71 446 ILE B O 1
ATOM 6539 N N . ALA B 1 447 ? 10.849 19.489 87.182 1.00 47.77 447 ALA B N 1
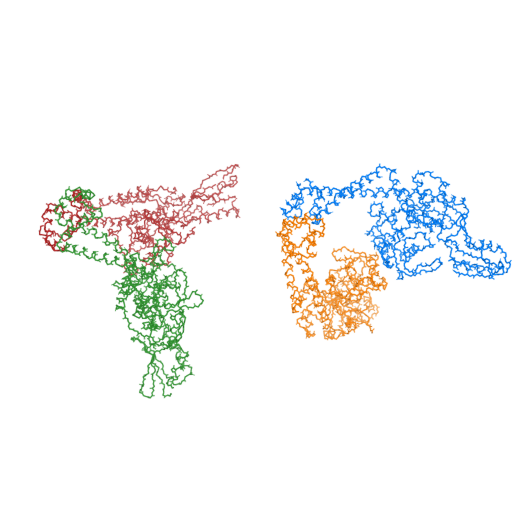ATOM 6540 C CA . ALA B 1 447 ? 9.537 18.900 87.412 1.00 46.33 447 ALA B CA 1
ATOM 6541 C C . ALA B 1 447 ? 8.656 19.091 86.184 1.00 45.81 447 ALA B C 1
ATOM 6542 O O . ALA B 1 447 ? 7.944 18.159 85.792 1.00 46.85 447 ALA B O 1
ATOM 6544 N N . MET B 1 448 ? 8.753 20.272 85.556 1.00 42.71 448 MET B N 1
ATOM 6545 C CA . MET B 1 448 ? 7.990 20.594 84.347 1.00 40.92 448 MET B CA 1
ATOM 6546 C C . MET B 1 448 ? 8.517 19.733 83.200 1.00 38.94 448 MET B C 1
ATOM 6547 O O . MET B 1 448 ? 7.749 19.054 82.520 1.00 37.49 448 MET B O 1
ATOM 6552 N N . LEU B 1 449 ? 9.842 19.698 83.078 1.00 38.14 449 LEU B N 1
ATOM 6553 C CA . LEU B 1 449 ? 10.544 18.957 82.034 1.00 38.52 449 LEU B CA 1
ATOM 6554 C C . LEU B 1 449 ? 10.401 17.449 82.068 1.00 39.10 449 LEU B C 1
ATOM 6555 O O . LEU B 1 449 ? 10.510 16.808 81.029 1.00 39.45 449 LEU B O 1
ATOM 6560 N N . ALA B 1 450 ? 10.155 16.884 83.247 1.00 39.60 450 ALA B N 1
ATOM 6561 C CA . ALA B 1 450 ? 9.983 15.435 83.383 1.00 41.07 450 ALA B CA 1
ATOM 6562 C C . ALA B 1 450 ? 8.618 14.956 82.880 1.00 42.48 450 ALA B C 1
ATOM 6563 O O . ALA B 1 450 ? 8.484 13.801 82.458 1.00 42.70 450 ALA B O 1
ATOM 6565 N N . ALA B 1 451 ? 7.635 15.867 82.898 1.00 43.56 451 ALA B N 1
ATOM 6566 C CA . ALA B 1 451 ? 6.251 15.615 82.462 1.00 44.31 451 ALA B CA 1
ATOM 6567 C C . ALA B 1 451 ? 6.110 15.515 80.942 1.00 46.21 451 ALA B C 1
ATOM 6568 O O . ALA B 1 451 ? 5.369 14.664 80.429 1.00 47.46 451 ALA B O 1
ATOM 6570 N N . ILE B 1 452 ? 6.844 16.389 80.247 1.00 46.86 452 ILE B N 1
ATOM 6571 C CA . ILE B 1 452 ? 6.891 16.487 78.782 1.00 45.24 452 ILE B CA 1
ATOM 6572 C C . ILE B 1 452 ? 7.522 15.231 78.167 1.00 45.59 452 ILE B C 1
ATOM 6573 O O . ILE B 1 452 ? 7.063 14.738 77.135 1.00 46.60 452 ILE B O 1
ATOM 6578 N N . ILE B 1 453 ? 8.547 14.707 78.833 1.00 45.85 453 ILE B N 1
ATOM 6579 C CA . ILE B 1 453 ? 9.250 13.515 78.376 1.00 47.25 453 ILE B CA 1
ATOM 6580 C C . ILE B 1 453 ? 8.481 12.248 78.747 1.00 48.78 453 ILE B C 1
ATOM 6581 O O . ILE B 1 453 ? 8.320 11.352 77.906 1.00 49.40 453 ILE B O 1
ATOM 6586 N N . GLY B 1 454 ? 7.964 12.224 79.980 1.00 49.87 454 GLY B N 1
ATOM 6587 C CA . GLY B 1 454 ? 7.213 11.088 80.506 1.00 50.90 454 GLY B CA 1
ATOM 6588 C C . GLY B 1 454 ? 5.855 10.801 79.882 1.00 52.09 454 GLY B C 1
ATOM 6589 O O . GLY B 1 454 ? 5.503 9.635 79.691 1.00 52.38 454 GLY B O 1
ATOM 6590 N N . ASP B 1 455 ? 5.075 11.850 79.621 1.00 53.73 455 ASP B N 1
ATOM 6591 C CA . ASP B 1 455 ? 3.757 11.715 78.994 1.00 54.40 455 ASP B CA 1
ATOM 6592 C C . ASP B 1 455 ? 3.790 12.554 77.732 1.00 53.04 455 ASP B C 1
ATOM 6593 O O . ASP B 1 455 ? 3.997 13.764 77.799 1.00 52.46 455 ASP B O 1
ATOM 6598 N N . GLU B 1 456 ? 3.543 11.912 76.591 1.00 53.03 456 GLU B N 1
ATOM 6599 C CA . GLU B 1 456 ? 3.579 12.602 75.306 1.00 53.01 456 GLU B CA 1
ATOM 6600 C C . GLU B 1 456 ? 2.338 13.423 74.958 1.00 50.44 456 GLU B C 1
ATOM 6601 O O . GLU B 1 456 ? 2.348 14.215 74.010 1.00 48.68 456 GLU B O 1
ATOM 6607 N N . ARG B 1 457 ? 1.303 13.276 75.784 1.00 49.14 457 ARG B N 1
ATOM 6608 C CA . ARG B 1 457 ? 0.043 13.995 75.616 1.00 47.92 457 ARG B CA 1
ATOM 6609 C C . ARG B 1 457 ? 0.298 15.467 75.926 1.00 47.72 457 ARG B C 1
ATOM 6610 O O . ARG B 1 457 ? -0.148 16.348 75.192 1.00 46.73 457 ARG B O 1
ATOM 6618 N N . THR B 1 458 ? 1.122 15.698 76.952 1.00 48.28 458 THR B N 1
ATOM 6619 C CA . THR B 1 458 ? 1.503 17.037 77.401 1.00 49.15 458 THR B CA 1
ATOM 6620 C C . THR B 1 458 ? 2.594 17.696 76.570 1.00 50.07 458 THR B C 1
ATOM 6621 O O . THR B 1 458 ? 2.747 18.929 76.589 1.00 50.97 458 THR B O 1
ATOM 6625 N N . MET B 1 459 ? 3.353 16.868 75.855 1.00 50.20 459 MET B N 1
ATOM 6626 C CA . MET B 1 459 ? 4.422 17.335 74.973 1.00 50.99 459 MET B CA 1
ATOM 6627 C C . MET B 1 459 ? 3.736 17.970 73.759 1.00 51.41 459 MET B C 1
ATOM 6628 O O . MET B 1 459 ? 4.121 19.054 73.303 1.00 51.88 459 MET B O 1
ATOM 6633 N N . TYR B 1 460 ? 2.690 17.297 73.280 1.00 50.53 460 TYR B N 1
ATOM 6634 C CA . TYR B 1 460 ? 1.904 17.767 72.150 1.00 50.43 460 TYR B CA 1
ATOM 6635 C C . TYR B 1 460 ? 1.203 19.077 72.489 1.00 50.03 460 TYR B C 1
ATOM 6636 O O . TYR B 1 460 ? 1.001 19.913 71.621 1.00 49.82 460 TYR B O 1
ATOM 6645 N N . ASN B 1 461 ? 0.935 19.280 73.778 1.00 49.97 461 ASN B N 1
ATOM 6646 C CA . ASN B 1 461 ? 0.283 20.490 74.266 1.00 50.15 461 ASN B CA 1
ATOM 6647 C C . ASN B 1 461 ? 1.263 21.654 74.353 1.00 48.97 461 ASN B C 1
ATOM 6648 O O . ASN B 1 461 ? 0.845 22.817 74.342 1.00 49.36 461 ASN B O 1
ATOM 6653 N N . LEU B 1 462 ? 2.561 21.342 74.440 1.00 47.38 462 LEU B N 1
ATOM 6654 C CA . LEU B 1 462 ? 3.607 22.378 74.489 1.00 46.23 462 LEU B CA 1
ATOM 6655 C C . LEU B 1 462 ? 3.831 22.849 73.050 1.00 45.17 462 LEU B C 1
ATOM 6656 O O . LEU B 1 462 ? 4.128 24.020 72.812 1.00 44.88 462 LEU B O 1
ATOM 6661 N N . MET B 1 463 ? 3.647 21.923 72.106 1.00 43.64 463 MET B N 1
ATOM 6662 C CA . MET B 1 463 ? 3.808 22.183 70.682 1.00 41.54 463 MET B CA 1
ATOM 6663 C C . MET B 1 463 ? 2.737 23.168 70.227 1.00 40.75 463 MET B C 1
ATOM 6664 O O . MET B 1 463 ? 3.054 24.147 69.567 1.00 41.91 463 MET B O 1
ATOM 6669 N N . LYS B 1 464 ? 1.498 22.949 70.675 1.00 40.07 464 LYS B N 1
ATOM 6670 C CA . LYS B 1 464 ? 0.359 23.816 70.345 1.00 38.89 464 LYS B CA 1
ATOM 6671 C C . LYS B 1 464 ? 0.567 25.210 70.940 1.00 38.11 464 LYS B C 1
ATOM 6672 O O . LYS B 1 464 ? 0.405 26.210 70.244 1.00 38.01 464 LYS B O 1
ATOM 6678 N N . LYS B 1 465 ? 1.020 25.258 72.196 1.00 38.10 465 LYS B N 1
ATOM 6679 C CA . LYS B 1 465 ? 1.256 26.518 72.902 1.00 38.36 465 LYS B CA 1
ATOM 6680 C C . LYS B 1 465 ? 2.345 27.359 72.254 1.00 37.47 465 LYS B C 1
ATOM 6681 O O . LYS B 1 465 ? 2.164 28.563 72.080 1.00 36.53 465 LYS B O 1
ATOM 6687 N N . GLU B 1 466 ? 3.430 26.697 71.840 1.00 36.11 466 GLU B N 1
ATOM 6688 C CA . GLU B 1 466 ? 4.568 27.354 71.198 1.00 34.14 466 GLU B CA 1
ATOM 6689 C C . GLU B 1 466 ? 4.228 27.918 69.834 1.00 32.80 466 GLU B C 1
ATOM 6690 O O . GLU B 1 466 ? 4.704 28.995 69.486 1.00 32.65 466 GLU B O 1
ATOM 6696 N N . LEU B 1 467 ? 3.357 27.219 69.104 1.00 30.82 467 LEU B N 1
ATOM 6697 C CA . LEU B 1 467 ? 2.931 27.639 67.769 1.00 30.71 467 LEU B CA 1
ATOM 6698 C C . LEU B 1 467 ? 1.943 28.793 67.786 1.00 31.91 467 LEU B C 1
ATOM 6699 O O . LEU B 1 467 ? 1.911 29.606 66.863 1.00 31.00 467 LEU B O 1
ATOM 6704 N N . ARG B 1 468 ? 1.114 28.833 68.828 1.00 34.34 468 ARG B N 1
ATOM 6705 C CA . ARG B 1 468 ? 0.138 29.896 69.005 1.00 34.79 468 ARG B CA 1
ATOM 6706 C C . ARG B 1 468 ? 0.896 31.099 69.530 1.00 36.68 468 ARG B C 1
ATOM 6707 O O . ARG B 1 468 ? 0.557 32.225 69.196 1.00 38.54 468 ARG B O 1
ATOM 6715 N N . GLU B 1 469 ? 1.981 30.844 70.269 1.00 38.91 469 GLU B N 1
ATOM 6716 C CA . GLU B 1 469 ? 2.844 31.904 70.804 1.00 42.26 469 GLU B CA 1
ATOM 6717 C C . GLU B 1 469 ? 3.559 32.580 69.631 1.00 41.91 469 GLU B C 1
ATOM 6718 O O . GLU B 1 469 ? 3.897 33.767 69.700 1.00 42.63 469 GLU B O 1
ATOM 6724 N N . VAL B 1 470 ? 3.739 31.807 68.554 1.00 40.52 470 VAL B N 1
ATOM 6725 C CA . VAL B 1 470 ? 4.382 32.257 67.315 1.00 39.86 470 VAL B CA 1
ATOM 6726 C C . VAL B 1 470 ? 3.344 32.953 66.420 1.00 38.99 470 VAL B C 1
ATOM 6727 O O . VAL B 1 470 ? 3.624 34.009 65.857 1.00 39.59 470 VAL B O 1
ATOM 6731 N N . LYS B 1 471 ? 2.143 32.379 66.330 1.00 39.01 471 LYS B N 1
ATOM 6732 C CA . LYS B 1 471 ? 1.045 32.937 65.534 1.00 38.40 471 LYS B CA 1
ATOM 6733 C C . LYS B 1 471 ? 0.693 34.335 66.043 1.00 39.57 471 LYS B C 1
ATOM 6734 O O . LYS B 1 471 ? 0.803 35.290 65.291 1.00 39.12 471 LYS B O 1
ATOM 6740 N N . LYS B 1 472 ? 0.410 34.452 67.345 1.00 41.21 472 LYS B N 1
ATOM 6741 C CA . LYS B 1 472 ? 0.037 35.721 67.988 1.00 42.99 472 LYS B CA 1
ATOM 6742 C C . LYS B 1 472 ? 1.022 36.870 67.750 1.00 44.32 472 LYS B C 1
ATOM 6743 O O . LYS B 1 472 ? 0.621 38.041 67.706 1.00 46.09 472 LYS B O 1
ATOM 6749 N N . LYS B 1 473 ? 2.288 36.527 67.536 1.00 44.18 473 LYS B N 1
ATOM 6750 C CA . LYS B 1 473 ? 3.314 37.532 67.310 1.00 44.43 473 LYS B CA 1
ATOM 6751 C C . LYS B 1 473 ? 3.500 37.875 65.839 1.00 45.19 473 LYS B C 1
ATOM 6752 O O . LYS B 1 473 ? 3.551 39.054 65.489 1.00 46.49 473 LYS B O 1
ATOM 6758 N N . PHE B 1 474 ? 3.545 36.857 64.978 1.00 45.10 474 PHE B N 1
ATOM 6759 C CA . PHE B 1 474 ? 3.798 37.071 63.548 1.00 45.80 474 PHE B CA 1
ATOM 6760 C C . PHE B 1 474 ? 2.635 37.020 62.565 1.00 48.16 474 PHE B C 1
ATOM 6761 O O . PHE B 1 474 ? 2.843 37.173 61.350 1.00 50.46 474 PHE B O 1
ATOM 6769 N N . ALA B 1 475 ? 1.417 36.851 63.077 1.00 48.92 475 ALA B N 1
ATOM 6770 C CA . ALA B 1 475 ? 0.232 36.766 62.229 1.00 49.39 475 ALA B CA 1
ATOM 6771 C C . ALA B 1 475 ? -0.055 38.052 61.478 1.00 50.68 475 ALA B C 1
ATOM 6772 O O . ALA B 1 475 ? 0.053 39.157 62.026 1.00 51.77 475 ALA B O 1
ATOM 6774 N N . THR B 1 476 ? -0.307 37.883 60.186 1.00 50.78 476 THR B N 1
ATOM 6775 C CA . THR B 1 476 ? -0.624 38.972 59.278 1.00 50.00 476 THR B CA 1
ATOM 6776 C C . THR B 1 476 ? -1.871 38.508 58.523 1.00 50.93 476 THR B C 1
ATOM 6777 O O . THR B 1 476 ? -1.935 37.345 58.105 1.00 48.60 476 THR B O 1
ATOM 6781 N N . PRO B 1 477 ? -2.912 39.378 58.409 1.00 52.72 477 PRO B N 1
ATOM 6782 C CA . PRO B 1 477 ? -4.144 39.003 57.697 1.00 52.66 477 PRO B CA 1
ATOM 6783 C C . PRO B 1 477 ? -3.902 38.761 56.213 1.00 52.35 477 PRO B C 1
ATOM 6784 O O . PRO B 1 477 ? -3.015 39.373 55.604 1.00 51.11 477 PRO B O 1
ATOM 6788 N N . ARG B 1 478 ? -4.700 37.861 55.652 1.00 52.84 478 ARG B N 1
ATOM 6789 C CA . ARG B 1 478 ? -4.576 37.475 54.258 1.00 53.38 478 ARG B CA 1
ATOM 6790 C C . ARG B 1 478 ? -4.891 38.497 53.174 1.00 55.25 478 ARG B C 1
ATOM 6791 O O . ARG B 1 478 ? -5.640 39.460 53.368 1.00 56.24 478 ARG B O 1
ATOM 6799 N N . LEU B 1 479 ? -4.219 38.275 52.050 1.00 56.87 479 LEU B N 1
ATOM 6800 C CA . LEU B 1 479 ? -4.341 39.045 50.819 1.00 58.12 479 LEU B CA 1
ATOM 6801 C C . LEU B 1 479 ? -4.916 37.984 49.865 1.00 58.25 479 LEU B C 1
ATOM 6802 O O . LEU B 1 479 ? -5.183 36.864 50.299 1.00 60.02 479 LEU B O 1
ATOM 6807 N N . SER B 1 480 ? -5.103 38.308 48.588 1.00 58.01 480 SER B N 1
ATOM 6808 C CA . SER B 1 480 ? -5.658 37.373 47.588 1.00 58.89 480 SER B CA 1
ATOM 6809 C C . SER B 1 480 ? -6.986 36.648 47.911 1.00 58.82 480 SER B C 1
ATOM 6810 O O . SER B 1 480 ? -6.995 35.655 48.646 1.00 59.60 480 SER B O 1
ATOM 6813 N N . SER B 1 481 ? -8.087 37.131 47.323 1.00 57.48 481 SER B N 1
ATOM 6814 C CA . SER B 1 481 ? -9.439 36.574 47.520 1.00 56.27 481 SER B CA 1
ATOM 6815 C C . SER B 1 481 ? -9.595 35.151 46.989 1.00 55.94 481 SER B C 1
ATOM 6816 O O . SER B 1 481 ? -8.746 34.666 46.235 1.00 55.44 481 SER B O 1
ATOM 6819 N N . LEU B 1 482 ? -10.659 34.470 47.419 1.00 56.00 482 LEU B N 1
ATOM 6820 C CA . LEU B 1 482 ? -10.937 33.103 46.965 1.00 55.95 482 LEU B CA 1
ATOM 6821 C C . LEU B 1 482 ? -12.377 32.963 46.461 1.00 55.24 482 LEU B C 1
ATOM 6822 O O . LEU B 1 482 ? -12.612 32.597 45.304 1.00 53.64 482 LEU B O 1
ATOM 6827 N N . ALA C 1 29 ? -20.986 16.835 126.888 1.00 55.18 29 ALA C N 1
ATOM 6828 C CA . ALA C 1 29 ? -21.071 15.929 125.741 1.00 55.10 29 ALA C CA 1
ATOM 6829 C C . ALA C 1 29 ? -21.149 14.454 126.180 1.00 54.02 29 ALA C C 1
ATOM 6830 O O . ALA C 1 29 ? -21.858 13.639 125.573 1.00 52.58 29 ALA C O 1
ATOM 6832 N N . LEU C 1 30 ? -20.434 14.150 127.262 1.00 53.46 30 LEU C N 1
ATOM 6833 C CA . LEU C 1 30 ? -20.337 12.812 127.849 1.00 51.48 30 LEU C CA 1
ATOM 6834 C C . LEU C 1 30 ? -20.522 12.857 129.379 1.00 51.13 30 LEU C C 1
ATOM 6835 O O . LEU C 1 30 ? -20.211 13.875 130.012 1.00 52.17 30 LEU C O 1
ATOM 6840 N N . PRO C 1 31 ? -21.067 11.773 129.986 1.00 49.65 31 PRO C N 1
ATOM 6841 C CA . PRO C 1 31 ? -21.265 11.724 131.441 1.00 46.37 31 PRO C CA 1
ATOM 6842 C C . PRO C 1 31 ? -20.040 11.165 132.162 1.00 43.87 31 PRO C C 1
ATOM 6843 O O . PRO C 1 31 ? -19.121 10.672 131.511 1.00 43.90 31 PRO C O 1
ATOM 6847 N N . ASP C 1 32 ? -20.022 11.240 133.491 1.00 41.37 32 ASP C N 1
ATOM 6848 C CA . ASP C 1 32 ? -18.902 10.675 134.241 1.00 38.93 32 ASP C CA 1
ATOM 6849 C C . ASP C 1 32 ? -19.328 9.429 135.016 1.00 37.07 32 ASP C C 1
ATOM 6850 O O . ASP C 1 32 ? -20.493 9.327 135.403 1.00 36.47 32 ASP C O 1
ATOM 6855 N N . ILE C 1 33 ? -18.392 8.496 135.228 1.00 35.12 33 ILE C N 1
ATOM 6856 C CA . ILE C 1 33 ? -18.655 7.222 135.928 1.00 33.66 33 ILE C CA 1
ATOM 6857 C C . ILE C 1 33 ? -19.328 7.288 137.289 1.00 34.08 33 ILE C C 1
ATOM 6858 O O . ILE C 1 33 ? -20.046 6.354 137.673 1.00 35.15 33 ILE C O 1
ATOM 6863 N N . ARG C 1 34 ? -19.134 8.419 137.973 1.00 33.30 34 ARG C N 1
ATOM 6864 C CA . ARG C 1 34 ? -19.671 8.658 139.307 1.00 30.76 34 ARG C CA 1
ATOM 6865 C C . ARG C 1 34 ? -21.159 8.928 139.399 1.00 30.00 34 ARG C C 1
ATOM 6866 O O . ARG C 1 34 ? -21.913 8.028 139.745 1.00 28.90 34 ARG C O 1
ATOM 6874 N N . ASP C 1 35 ? -21.598 10.128 139.048 1.00 31.71 35 ASP C N 1
ATOM 6875 C CA . ASP C 1 35 ? -23.024 10.430 139.138 1.00 34.81 35 ASP C CA 1
ATOM 6876 C C . ASP C 1 35 ? -23.820 10.083 137.907 1.00 35.23 35 ASP C C 1
ATOM 6877 O O . ASP C 1 35 ? -25.039 10.224 137.905 1.00 37.06 35 ASP C O 1
ATOM 6882 N N . GLY C 1 36 ? -23.108 9.744 136.836 1.00 35.16 36 GLY C N 1
ATOM 6883 C CA . GLY C 1 36 ? -23.749 9.398 135.582 1.00 34.88 36 GLY C CA 1
ATOM 6884 C C . GLY C 1 36 ? -24.447 10.524 134.853 1.00 35.29 36 GLY C C 1
ATOM 6885 O O . GLY C 1 36 ? -25.257 10.284 133.949 1.00 35.34 36 GLY C O 1
ATOM 6886 N N . LEU C 1 37 ? -24.134 11.751 135.256 1.00 34.70 37 LEU C N 1
ATOM 6887 C CA . LEU C 1 37 ? -24.732 12.931 134.661 1.00 35.87 37 LEU C CA 1
ATOM 6888 C C . LEU C 1 37 ? -23.817 13.653 133.690 1.00 38.03 37 LEU C C 1
ATOM 6889 O O . LEU C 1 37 ? -22.586 13.590 133.810 1.00 36.85 37 LEU C O 1
ATOM 6894 N N . LYS C 1 38 ? -24.453 14.278 132.693 1.00 40.82 38 LYS C N 1
ATOM 6895 C CA . LYS C 1 38 ? -23.802 15.094 131.665 1.00 41.39 38 LYS C CA 1
ATOM 6896 C C . LYS C 1 38 ? -23.823 16.498 132.265 1.00 41.38 38 LYS C C 1
ATOM 6897 O O . LYS C 1 38 ? -24.730 16.808 133.041 1.00 42.12 38 LYS C O 1
ATOM 6903 N N . PRO C 1 39 ? -22.811 17.348 131.972 1.00 41.95 39 PRO C N 1
ATOM 6904 C CA . PRO C 1 39 ? -22.802 18.709 132.532 1.00 42.03 39 PRO C CA 1
ATOM 6905 C C . PRO C 1 39 ? -24.117 19.513 132.415 1.00 41.89 39 PRO C C 1
ATOM 6906 O O . PRO C 1 39 ? -24.422 20.317 133.287 1.00 41.57 39 PRO C O 1
ATOM 6910 N N . VAL C 1 40 ? -24.923 19.229 131.390 1.00 42.58 40 VAL C N 1
ATOM 6911 C CA . VAL C 1 40 ? -26.208 19.907 131.200 1.00 43.16 40 VAL C CA 1
ATOM 6912 C C . VAL C 1 40 ? -27.302 19.300 132.090 1.00 43.38 40 VAL C C 1
ATOM 6913 O O . VAL C 1 40 ? -28.147 20.027 132.605 1.00 44.30 40 VAL C O 1
ATOM 6917 N N . GLN C 1 41 ? -27.243 17.982 132.304 1.00 43.51 41 GLN C N 1
ATOM 6918 C CA . GLN C 1 41 ? -28.208 17.248 133.138 1.00 43.80 41 GLN C CA 1
ATOM 6919 C C . GLN C 1 41 ? -28.017 17.650 134.593 1.00 44.18 41 GLN C C 1
ATOM 6920 O O . GLN C 1 41 ? -28.974 17.848 135.338 1.00 45.59 41 GLN C O 1
ATOM 6926 N N . ARG C 1 42 ? -26.748 17.790 134.969 1.00 44.15 42 ARG C N 1
ATOM 6927 C CA . ARG C 1 42 ? -26.339 18.269 136.285 1.00 43.86 42 ARG C CA 1
ATOM 6928 C C . ARG C 1 42 ? -26.538 19.768 136.040 1.00 45.56 42 ARG C C 1
ATOM 6929 O O . ARG C 1 42 ? -26.634 20.178 134.880 1.00 48.41 42 ARG C O 1
ATOM 6937 N N . ARG C 1 43 ? -26.611 20.592 137.081 1.00 45.66 43 ARG C N 1
ATOM 6938 C CA . ARG C 1 43 ? -26.865 22.051 136.932 1.00 46.48 43 ARG C CA 1
ATOM 6939 C C . ARG C 1 43 ? -28.348 22.320 136.632 1.00 44.44 43 ARG C C 1
ATOM 6940 O O . ARG C 1 43 ? -28.839 23.404 136.927 1.00 44.54 43 ARG C O 1
ATOM 6948 N N . ILE C 1 44 ? -29.044 21.345 136.032 1.00 40.63 44 ILE C N 1
ATOM 6949 C CA . ILE C 1 44 ? -30.482 21.456 135.792 1.00 37.84 44 ILE C CA 1
ATOM 6950 C C . ILE C 1 44 ? -31.022 21.054 137.150 1.00 36.99 44 ILE C C 1
ATOM 6951 O O . ILE C 1 44 ? -31.739 21.818 137.783 1.00 37.32 44 ILE C O 1
ATOM 6956 N N . LEU C 1 45 ? -30.501 19.934 137.647 1.00 36.31 45 LEU C N 1
ATOM 6957 C CA . LEU C 1 45 ? -30.876 19.378 138.939 1.00 35.96 45 LEU C CA 1
ATOM 6958 C C . LEU C 1 45 ? -30.495 20.303 140.084 1.00 36.81 45 LEU C C 1
ATOM 6959 O O . LEU C 1 45 ? -31.330 20.604 140.919 1.00 36.99 45 LEU C O 1
ATOM 6964 N N . TYR C 1 46 ? -29.266 20.821 140.050 1.00 39.05 46 TYR C N 1
ATOM 6965 C CA . TYR C 1 46 ? -28.736 21.724 141.076 1.00 40.31 46 TYR C CA 1
ATOM 6966 C C . TYR C 1 46 ? -29.456 23.058 141.131 1.00 41.27 46 TYR C C 1
ATOM 6967 O O . TYR C 1 46 ? -29.733 23.554 142.217 1.00 40.87 46 TYR C O 1
ATOM 6976 N N . SER C 1 47 ? -29.724 23.644 139.965 1.00 43.84 47 SER C N 1
ATOM 6977 C CA . SER C 1 47 ? -30.409 24.933 139.893 1.00 46.59 47 SER C CA 1
ATOM 6978 C C . SER C 1 47 ? -31.883 24.819 140.232 1.00 48.32 47 SER C C 1
ATOM 6979 O O . SER C 1 47 ? -32.463 25.745 140.792 1.00 49.41 47 SER C O 1
ATOM 6982 N N . MET C 1 48 ? -32.477 23.679 139.890 1.00 49.55 48 MET C N 1
ATOM 6983 C CA . MET C 1 48 ? -33.883 23.414 140.172 1.00 50.63 48 MET C CA 1
ATOM 6984 C C . MET C 1 48 ? -34.034 23.040 141.650 1.00 51.37 48 MET C C 1
ATOM 6985 O O . MET C 1 48 ? -35.119 23.135 142.219 1.00 52.53 48 MET C O 1
ATOM 6990 N N . ASN C 1 49 ? -32.918 22.646 142.260 1.00 50.87 49 ASN C N 1
ATOM 6991 C CA . ASN C 1 49 ? -32.867 22.249 143.658 1.00 50.93 49 ASN C CA 1
ATOM 6992 C C . ASN C 1 49 ? -32.675 23.467 144.561 1.00 52.91 49 ASN C C 1
ATOM 6993 O O . ASN C 1 49 ? -33.297 23.556 145.623 1.00 52.65 49 ASN C O 1
ATOM 6998 N N . LYS C 1 50 ? -31.840 24.407 144.111 1.00 55.56 50 LYS C N 1
ATOM 6999 C CA . LYS C 1 50 ? -31.526 25.637 144.854 1.00 58.45 50 LYS C CA 1
ATOM 7000 C C . LYS C 1 50 ? -32.735 26.579 144.941 1.00 59.26 50 LYS C C 1
ATOM 7001 O O . LYS C 1 50 ? -32.968 27.231 145.967 1.00 59.80 50 LYS C O 1
ATOM 7007 N N . ASP C 1 51 ? -33.537 26.576 143.879 1.00 59.71 51 ASP C N 1
ATOM 7008 C CA . ASP C 1 51 ? -34.740 27.395 143.785 1.00 59.60 51 ASP C CA 1
ATOM 7009 C C . ASP C 1 51 ? -35.874 26.766 144.589 1.00 59.18 51 ASP C C 1
ATOM 7010 O O . ASP C 1 51 ? -36.928 27.381 144.769 1.00 60.86 51 ASP C O 1
ATOM 7015 N N . SER C 1 52 ? -35.619 25.548 145.083 1.00 57.28 52 SER C N 1
ATOM 7016 C CA . SER C 1 52 ? -36.548 24.732 145.871 1.00 55.65 52 SER C CA 1
ATOM 7017 C C . SER C 1 52 ? -37.755 24.329 145.039 1.00 54.28 52 SER C C 1
ATOM 7018 O O . SER C 1 52 ? -38.909 24.548 145.413 1.00 54.71 52 SER C O 1
ATOM 7021 N N . ASN C 1 53 ? -37.447 23.764 143.877 1.00 52.94 53 ASN C N 1
ATOM 7022 C CA . ASN C 1 53 ? -38.437 23.306 142.919 1.00 52.77 53 ASN C CA 1
ATOM 7023 C C . ASN C 1 53 ? -38.395 21.776 142.923 1.00 52.20 53 ASN C C 1
ATOM 7024 O O . ASN C 1 53 ? -38.116 21.136 141.906 1.00 52.57 53 ASN C O 1
ATOM 7029 N N . THR C 1 54 ? -38.678 21.205 144.092 1.00 51.62 54 THR C N 1
ATOM 7030 C CA . THR C 1 54 ? -38.684 19.756 144.298 1.00 51.61 54 THR C CA 1
ATOM 7031 C C . THR C 1 54 ? -40.069 19.108 144.114 1.00 53.10 54 THR C C 1
ATOM 7032 O O . THR C 1 54 ? -41.033 19.790 143.758 1.00 53.53 54 THR C O 1
ATOM 7036 N N . PHE C 1 55 ? -40.149 17.798 144.370 1.00 54.71 55 PHE C N 1
ATOM 7037 C CA . PHE C 1 55 ? -41.373 16.981 144.238 1.00 56.36 55 PHE C CA 1
ATOM 7038 C C . PHE C 1 55 ? -42.580 17.308 145.127 1.00 58.36 55 PHE C C 1
ATOM 7039 O O . PHE C 1 55 ? -43.723 17.263 144.660 1.00 58.52 55 PHE C O 1
ATOM 7047 N N . ASP C 1 56 ? -42.311 17.545 146.418 1.00 60.74 56 ASP C N 1
ATOM 7048 C CA . ASP C 1 56 ? -43.329 17.853 147.431 1.00 62.97 56 ASP C CA 1
ATOM 7049 C C . ASP C 1 56 ? -44.016 19.197 147.200 1.00 66.18 56 ASP C C 1
ATOM 7050 O O . ASP C 1 56 ? -45.194 19.360 147.538 1.00 67.54 56 ASP C O 1
ATOM 7055 N N . LYS C 1 57 ? -43.270 20.134 146.606 1.00 68.07 57 LYS C N 1
ATOM 7056 C CA . LYS C 1 57 ? -43.763 21.472 146.290 1.00 69.59 57 LYS C CA 1
ATOM 7057 C C . LYS C 1 57 ? -44.391 21.519 144.887 1.00 70.41 57 LYS C C 1
ATOM 7058 O O . LYS C 1 57 ? -44.172 20.618 144.070 1.00 70.87 57 LYS C O 1
ATOM 7064 N N . SER C 1 58 ? -45.180 22.568 144.640 1.00 70.49 58 SER C N 1
ATOM 7065 C CA . SER C 1 58 ? -45.918 22.809 143.389 1.00 70.21 58 SER C CA 1
ATOM 7066 C C . SER C 1 58 ? -45.105 22.852 142.071 1.00 70.00 58 SER C C 1
ATOM 7067 O O . SER C 1 58 ? -43.895 23.128 142.090 1.00 69.65 58 SER C O 1
ATOM 7070 N N . TYR C 1 59 ? -45.781 22.553 140.947 1.00 68.85 59 TYR C N 1
ATOM 7071 C CA . TYR C 1 59 ? -45.185 22.557 139.594 1.00 68.41 59 TYR C CA 1
ATOM 7072 C C . TYR C 1 59 ? -44.882 24.004 139.161 1.00 69.17 59 TYR C C 1
ATOM 7073 O O . TYR C 1 59 ? -45.765 24.866 139.223 1.00 69.97 59 TYR C O 1
ATOM 7082 N N . ARG C 1 60 ? -43.648 24.261 138.720 1.00 69.27 60 ARG C N 1
ATOM 7083 C CA . ARG C 1 60 ? -43.236 25.603 138.289 1.00 68.84 60 ARG C CA 1
ATOM 7084 C C . ARG C 1 60 ? -43.071 25.718 136.771 1.00 67.91 60 ARG C C 1
ATOM 7085 O O . ARG C 1 60 ? -42.522 24.816 136.135 1.00 67.81 60 ARG C O 1
ATOM 7093 N N . LYS C 1 61 ? -43.499 26.867 136.230 1.00 66.56 61 LYS C N 1
ATOM 7094 C CA . LYS C 1 61 ? -43.439 27.209 134.803 1.00 64.51 61 LYS C CA 1
ATOM 7095 C C . LYS C 1 61 ? -42.035 27.012 134.258 1.00 63.06 61 LYS C C 1
ATOM 7096 O O . LYS C 1 61 ? -41.110 27.726 134.645 1.00 63.56 61 LYS C O 1
ATOM 7098 N N . SER C 1 62 ? -41.895 26.002 133.398 1.00 60.98 62 SER C N 1
ATOM 7099 C CA . SER C 1 62 ? -40.627 25.595 132.783 1.00 59.76 62 SER C CA 1
ATOM 7100 C C . SER C 1 62 ? -39.649 26.664 132.319 1.00 59.40 62 SER C C 1
ATOM 7101 O O . SER C 1 62 ? -38.448 26.524 132.524 1.00 58.88 62 SER C O 1
ATOM 7104 N N . ALA C 1 63 ? -40.173 27.741 131.737 1.00 59.16 63 ALA C N 1
ATOM 7105 C CA . ALA C 1 63 ? -39.362 28.849 131.236 1.00 58.62 63 ALA C CA 1
ATOM 7106 C C . ALA C 1 63 ? -38.616 29.588 132.347 1.00 58.94 63 ALA C C 1
ATOM 7107 O O . ALA C 1 63 ? -37.484 30.041 132.142 1.00 58.80 63 ALA C O 1
ATOM 7109 N N . LYS C 1 64 ? -39.238 29.661 133.529 1.00 58.78 64 LYS C N 1
ATOM 7110 C CA . LYS C 1 64 ? -38.646 30.317 134.700 1.00 58.27 64 LYS C CA 1
ATOM 7111 C C . LYS C 1 64 ? -37.426 29.526 135.166 1.00 57.86 64 LYS C C 1
ATOM 7112 O O . LYS C 1 64 ? -36.431 30.114 135.594 1.00 59.81 64 LYS C O 1
ATOM 7118 N N . SER C 1 65 ? -37.490 28.201 135.004 1.00 55.94 65 SER C N 1
ATOM 7119 C CA . SER C 1 65 ? -36.405 27.291 135.378 1.00 52.92 65 SER C CA 1
ATOM 7120 C C . SER C 1 65 ? -35.240 27.434 134.405 1.00 51.67 65 SER C C 1
ATOM 7121 O O . SER C 1 65 ? -34.114 27.624 134.839 1.00 51.01 65 SER C O 1
ATOM 7124 N N . VAL C 1 66 ? -35.549 27.449 133.100 1.00 50.18 66 VAL C N 1
ATOM 7125 C CA . VAL C 1 66 ? -34.564 27.576 132.009 1.00 47.36 66 VAL C CA 1
ATOM 7126 C C . VAL C 1 66 ? -33.885 28.960 131.984 1.00 48.34 66 VAL C C 1
ATOM 7127 O O . VAL C 1 66 ? -32.778 29.110 131.444 1.00 48.05 66 VAL C O 1
ATOM 7131 N N . GLY C 1 67 ? -34.551 29.956 132.574 1.00 47.60 67 GLY C N 1
ATOM 7132 C CA . GLY C 1 67 ? -34.011 31.307 132.627 1.00 47.81 67 GLY C CA 1
ATOM 7133 C C . GLY C 1 67 ? -32.931 31.475 133.684 1.00 48.05 67 GLY C C 1
ATOM 7134 O O . GLY C 1 67 ? -31.906 32.128 133.448 1.00 46.70 67 GLY C O 1
ATOM 7135 N N . ASN C 1 68 ? -33.159 30.842 134.835 1.00 48.72 68 ASN C N 1
ATOM 7136 C CA . ASN C 1 68 ? -32.242 30.881 135.975 1.00 49.48 68 ASN C CA 1
ATOM 7137 C C . ASN C 1 68 ? -30.969 30.066 135.757 1.00 49.02 68 ASN C C 1
ATOM 7138 O O . ASN C 1 68 ? -29.894 30.442 136.241 1.00 48.04 68 ASN C O 1
ATOM 7143 N N . ILE C 1 69 ? -31.096 28.969 135.010 1.00 49.33 69 ILE C N 1
ATOM 7144 C CA . ILE C 1 69 ? -29.968 28.093 134.706 1.00 50.55 69 ILE C CA 1
ATOM 7145 C C . ILE C 1 69 ? -29.032 28.849 133.779 1.00 52.87 69 ILE C C 1
ATOM 7146 O O . ILE C 1 69 ? -27.948 29.227 134.203 1.00 54.03 69 ILE C O 1
ATOM 7151 N N . MET C 1 70 ? -29.521 29.177 132.579 1.00 55.28 70 MET C N 1
ATOM 7152 C CA . MET C 1 70 ? -28.773 29.881 131.524 1.00 57.67 70 MET C CA 1
ATOM 7153 C C . MET C 1 70 ? -28.017 31.153 131.947 1.00 58.86 70 MET C C 1
ATOM 7154 O O . MET C 1 70 ? -26.902 31.401 131.478 1.00 58.06 70 MET C O 1
ATOM 7159 N N . GLY C 1 71 ? -28.609 31.915 132.865 1.00 60.81 71 GLY C N 1
ATOM 7160 C CA . GLY C 1 71 ? -27.990 33.140 133.346 1.00 64.01 71 GLY C CA 1
ATOM 7161 C C . GLY C 1 71 ? -26.808 32.948 134.285 1.00 65.83 71 GLY C C 1
ATOM 7162 O O . GLY C 1 71 ? -25.869 33.750 134.271 1.00 66.38 71 GLY C O 1
ATOM 7163 N N . ASN C 1 72 ? -26.855 31.882 135.088 1.00 67.23 72 ASN C N 1
ATOM 7164 C CA . ASN C 1 72 ? -25.804 31.569 136.057 1.00 67.11 72 ASN C CA 1
ATOM 7165 C C . ASN C 1 72 ? -24.871 30.430 135.623 1.00 68.40 72 ASN C C 1
ATOM 7166 O O . ASN C 1 72 ? -23.669 30.515 135.852 1.00 69.12 72 ASN C O 1
ATOM 7171 N N . PHE C 1 73 ? -25.426 29.358 135.043 1.00 69.73 73 PHE C N 1
ATOM 7172 C CA . PHE C 1 73 ? -24.652 28.187 134.564 1.00 71.45 73 PHE C CA 1
ATOM 7173 C C . PHE C 1 73 ? -25.166 27.734 133.189 1.00 72.81 73 PHE C C 1
ATOM 7174 O O . PHE C 1 73 ? -26.372 27.712 132.973 1.00 72.95 73 PHE C O 1
ATOM 7182 N N . HIS C 1 74 ? -24.260 27.323 132.290 1.00 74.08 74 HIS C N 1
ATOM 7183 C CA . HIS C 1 74 ? -24.582 26.832 130.920 1.00 75.22 74 HIS C CA 1
ATOM 7184 C C . HIS C 1 74 ? -25.236 27.887 129.974 1.00 75.59 74 HIS C C 1
ATOM 7185 O O . HIS C 1 74 ? -26.452 27.846 129.734 1.00 75.62 74 HIS C O 1
ATOM 7192 N N . PRO C 1 75 ? -24.432 28.828 129.413 1.00 75.67 75 PRO C N 1
ATOM 7193 C CA . PRO C 1 75 ? -24.941 29.879 128.504 1.00 76.66 75 PRO C CA 1
ATOM 7194 C C . PRO C 1 75 ? -25.141 29.517 127.010 1.00 76.97 75 PRO C C 1
ATOM 7195 O O . PRO C 1 75 ? -25.311 30.408 126.171 1.00 77.81 75 PRO C O 1
ATOM 7199 N N . HIS C 1 76 ? -25.222 28.219 126.715 1.00 76.81 76 HIS C N 1
ATOM 7200 C CA . HIS C 1 76 ? -25.343 27.682 125.348 1.00 76.39 76 HIS C CA 1
ATOM 7201 C C . HIS C 1 76 ? -26.702 27.771 124.637 1.00 75.16 76 HIS C C 1
ATOM 7202 O O . HIS C 1 76 ? -26.966 27.028 123.679 1.00 73.75 76 HIS C O 1
ATOM 7209 N N . GLY C 1 77 ? -27.560 28.670 125.114 1.00 74.46 77 GLY C N 1
ATOM 7210 C CA . GLY C 1 77 ? -28.871 28.859 124.511 1.00 74.38 77 GLY C CA 1
ATOM 7211 C C . GLY C 1 77 ? -29.916 27.828 124.887 1.00 74.23 77 GLY C C 1
ATOM 7212 O O . GLY C 1 77 ? -29.670 26.627 124.774 1.00 72.80 77 GLY C O 1
ATOM 7213 N N . ASP C 1 78 ? -31.104 28.331 125.241 1.00 75.45 78 ASP C N 1
ATOM 7214 C CA . ASP C 1 78 ? -32.303 27.570 125.669 1.00 76.27 78 ASP C CA 1
ATOM 7215 C C . ASP C 1 78 ? -32.553 26.244 124.948 1.00 74.49 78 ASP C C 1
ATOM 7216 O O . ASP C 1 78 ? -32.905 25.231 125.563 1.00 72.63 78 ASP C O 1
ATOM 7221 N N . SER C 1 79 ? -32.364 26.285 123.632 1.00 73.11 79 SER C N 1
ATOM 7222 C CA . SER C 1 79 ? -32.549 25.150 122.752 1.00 71.99 79 SER C CA 1
ATOM 7223 C C . SER C 1 79 ? -31.378 24.155 122.886 1.00 71.23 79 SER C C 1
ATOM 7224 O O . SER C 1 79 ? -30.626 23.909 121.930 1.00 72.36 79 SER C O 1
ATOM 7227 N N . SER C 1 80 ? -31.240 23.619 124.103 1.00 68.36 80 SER C N 1
ATOM 7228 C CA . SER C 1 80 ? -30.223 22.635 124.501 1.00 66.57 80 SER C CA 1
ATOM 7229 C C . SER C 1 80 ? -30.517 22.211 125.938 1.00 64.34 80 SER C C 1
ATOM 7230 O O . SER C 1 80 ? -30.407 21.031 126.288 1.00 62.42 80 SER C O 1
ATOM 7233 N N . ILE C 1 81 ? -30.914 23.197 126.746 1.00 62.93 81 ILE C N 1
ATOM 7234 C CA . ILE C 1 81 ? -31.250 23.029 128.167 1.00 61.37 81 ILE C CA 1
ATOM 7235 C C . ILE C 1 81 ? -32.671 22.478 128.351 1.00 59.04 81 ILE C C 1
ATOM 7236 O O . ILE C 1 81 ? -32.894 21.575 129.165 1.00 59.07 81 ILE C O 1
ATOM 7241 N N . TYR C 1 82 ? -33.622 23.039 127.604 1.00 56.10 82 TYR C N 1
ATOM 7242 C CA . TYR C 1 82 ? -35.011 22.605 127.667 1.00 53.11 82 TYR C CA 1
ATOM 7243 C C . TYR C 1 82 ? -35.181 21.212 127.057 1.00 52.20 82 TYR C C 1
ATOM 7244 O O . TYR C 1 82 ? -36.053 20.455 127.476 1.00 52.47 82 TYR C O 1
ATOM 7253 N N . ASP C 1 83 ? -34.338 20.890 126.077 1.00 51.69 83 ASP C N 1
ATOM 7254 C CA . ASP C 1 83 ? -34.363 19.591 125.409 1.00 51.23 83 ASP C CA 1
ATOM 7255 C C . ASP C 1 83 ? -33.830 18.545 126.381 1.00 51.03 83 ASP C C 1
ATOM 7256 O O . ASP C 1 83 ? -34.375 17.444 126.474 1.00 51.62 83 ASP C O 1
ATOM 7261 N N . ALA C 1 84 ? -32.813 18.941 127.152 1.00 49.95 84 ALA C N 1
ATOM 7262 C CA . ALA C 1 84 ? -32.186 18.083 128.157 1.00 48.76 84 ALA C CA 1
ATOM 7263 C C . ALA C 1 84 ? -33.138 17.894 129.336 1.00 47.71 84 ALA C C 1
ATOM 7264 O O . ALA C 1 84 ? -33.214 16.807 129.911 1.00 48.83 84 ALA C O 1
ATOM 7266 N N . MET C 1 85 ? -33.930 18.930 129.611 1.00 45.02 85 MET C N 1
ATOM 7267 C CA . MET C 1 85 ? -34.906 18.926 130.689 1.00 43.33 85 MET C CA 1
ATOM 7268 C C . MET C 1 85 ? -36.047 17.974 130.379 1.00 41.96 85 MET C C 1
ATOM 7269 O O . MET C 1 85 ? -36.318 17.063 131.152 1.00 43.08 85 MET C O 1
ATOM 7274 N N . VAL C 1 86 ? -36.646 18.130 129.205 1.00 40.42 86 VAL C N 1
ATOM 7275 C CA . VAL C 1 86 ? -37.753 17.279 128.790 1.00 39.84 86 VAL C CA 1
ATOM 7276 C C . VAL C 1 86 ? -37.318 15.835 128.511 1.00 38.42 86 VAL C C 1
ATOM 7277 O O . VAL C 1 86 ? -38.145 14.944 128.528 1.00 37.94 86 VAL C O 1
ATOM 7281 N N . ARG C 1 87 ? -36.018 15.614 128.310 1.00 38.35 87 ARG C N 1
ATOM 7282 C CA . ARG C 1 87 ? -35.466 14.274 128.067 1.00 38.02 87 ARG C CA 1
ATOM 7283 C C . ARG C 1 87 ? -35.583 13.524 129.392 1.00 38.26 87 ARG C C 1
ATOM 7284 O O . ARG C 1 87 ? -36.160 12.433 129.456 1.00 37.22 87 ARG C O 1
ATOM 7292 N N . MET C 1 88 ? -35.083 14.175 130.446 1.00 38.36 88 MET C N 1
ATOM 7293 C CA . MET C 1 88 ? -35.073 13.655 131.815 1.00 37.71 88 MET C CA 1
ATOM 7294 C C . MET C 1 88 ? -36.449 13.309 132.369 1.00 38.77 88 MET C C 1
ATOM 7295 O O . MET C 1 88 ? -36.557 12.440 133.235 1.00 39.47 88 MET C O 1
ATOM 7300 N N . SER C 1 89 ? -37.482 14.001 131.877 1.00 39.08 89 SER C N 1
ATOM 7301 C CA . SER C 1 89 ? -38.861 13.798 132.326 1.00 38.68 89 SER C CA 1
ATOM 7302 C C . SER C 1 89 ? -39.662 12.755 131.556 1.00 39.39 89 SER C C 1
ATOM 7303 O O . SER C 1 89 ? -40.802 12.446 131.929 1.00 40.91 89 SER C O 1
ATOM 7306 N N . GLN C 1 90 ? -39.059 12.199 130.505 1.00 39.28 90 GLN C N 1
ATOM 7307 C CA . GLN C 1 90 ? -39.721 11.191 129.678 1.00 41.22 90 GLN C CA 1
ATOM 7308 C C . GLN C 1 90 ? -39.440 9.762 130.136 1.00 42.26 90 GLN C C 1
ATOM 7309 O O . GLN C 1 90 ? -38.321 9.257 129.980 1.00 40.45 90 GLN C O 1
ATOM 7315 N N . ASN C 1 91 ? -40.480 9.131 130.701 1.00 43.77 91 ASN C N 1
ATOM 7316 C CA . ASN C 1 91 ? -40.422 7.768 131.255 1.00 44.89 91 ASN C CA 1
ATOM 7317 C C . ASN C 1 91 ? -40.162 6.613 130.316 1.00 45.03 91 ASN C C 1
ATOM 7318 O O . ASN C 1 91 ? -39.816 5.522 130.774 1.00 46.25 91 ASN C O 1
ATOM 7323 N N . TRP C 1 92 ? -40.347 6.852 129.018 1.00 44.12 92 TRP C N 1
ATOM 7324 C CA . TRP C 1 92 ? -40.092 5.841 127.990 1.00 43.10 92 TRP C CA 1
ATOM 7325 C C . TRP C 1 92 ? -38.655 5.977 127.468 1.00 41.80 92 TRP C C 1
ATOM 7326 O O . TRP C 1 92 ? -38.176 5.131 126.706 1.00 41.11 92 TRP C O 1
ATOM 7337 N N . LYS C 1 93 ? -37.977 7.029 127.928 1.00 40.99 93 LYS C N 1
ATOM 7338 C CA . LYS C 1 93 ? -36.596 7.322 127.559 1.00 40.11 93 LYS C CA 1
ATOM 7339 C C . LYS C 1 93 ? -35.681 7.045 128.742 1.00 39.77 93 LYS C C 1
ATOM 7340 O O . LYS C 1 93 ? -34.530 6.667 128.558 1.00 38.97 93 LYS C O 1
ATOM 7346 N N . ASN C 1 94 ? -36.210 7.259 129.949 1.00 41.74 94 ASN C N 1
ATOM 7347 C CA . ASN C 1 94 ? -35.500 7.038 131.224 1.00 42.74 94 ASN C CA 1
ATOM 7348 C C . ASN C 1 94 ? -36.197 5.952 132.054 1.00 42.87 94 ASN C C 1
ATOM 7349 O O . ASN C 1 94 ? -37.442 5.907 132.115 1.00 42.49 94 ASN C O 1
ATOM 7354 N N . ARG C 1 95 ? -35.399 5.105 132.716 1.00 41.62 95 ARG C N 1
ATOM 7355 C CA . ARG C 1 95 ? -35.924 4.020 133.552 1.00 40.99 95 ARG C CA 1
ATOM 7356 C C . ARG C 1 95 ? -36.566 4.603 134.825 1.00 42.20 95 ARG C C 1
ATOM 7357 O O . ARG C 1 95 ? -37.642 4.156 135.257 1.00 43.79 95 ARG C O 1
ATOM 7365 N N . GLU C 1 96 ? -35.896 5.599 135.411 1.00 41.38 96 GLU C N 1
ATOM 7366 C CA . GLU C 1 96 ? -36.382 6.301 136.598 1.00 39.74 96 GLU C CA 1
ATOM 7367 C C . GLU C 1 96 ? -36.195 7.793 136.308 1.00 38.81 96 GLU C C 1
ATOM 7368 O O . GLU C 1 96 ? -35.067 8.302 136.361 1.00 37.89 96 GLU C O 1
ATOM 7374 N N . ILE C 1 97 ? -37.292 8.486 135.986 1.00 37.78 97 ILE C N 1
ATOM 7375 C CA . ILE C 1 97 ? -37.232 9.922 135.657 1.00 38.76 97 ILE C CA 1
ATOM 7376 C C . ILE C 1 97 ? -36.700 10.866 136.726 1.00 39.61 97 ILE C C 1
ATOM 7377 O O . ILE C 1 97 ? -36.996 10.707 137.916 1.00 42.49 97 ILE C O 1
ATOM 7382 N N . LEU C 1 98 ? -35.893 11.829 136.279 1.00 38.27 98 LEU C N 1
ATOM 7383 C CA . LEU C 1 98 ? -35.267 12.816 137.155 1.00 37.09 98 LEU C CA 1
ATOM 7384 C C . LEU C 1 98 ? -36.063 14.098 137.354 1.00 37.59 98 LEU C C 1
ATOM 7385 O O . LEU C 1 98 ? -35.902 14.785 138.357 1.00 38.24 98 LEU C O 1
ATOM 7390 N N . VAL C 1 99 ? -36.904 14.427 136.378 1.00 38.85 99 VAL C N 1
ATOM 7391 C CA . VAL C 1 99 ? -37.765 15.610 136.423 1.00 38.79 99 VAL C CA 1
ATOM 7392 C C . VAL C 1 99 ? -39.218 15.092 136.303 1.00 40.80 99 VAL C C 1
ATOM 7393 O O . VAL C 1 99 ? -39.449 13.967 135.847 1.00 40.41 99 VAL C O 1
ATOM 7397 N N . GLU C 1 100 ? -40.173 15.870 136.806 1.00 43.39 100 GLU C N 1
ATOM 7398 C CA . GLU C 1 100 ? -41.592 15.523 136.746 1.00 47.22 100 GLU C CA 1
ATOM 7399 C C . GLU C 1 100 ? -42.212 16.707 136.012 1.00 48.60 100 GLU C C 1
ATOM 7400 O O . GLU C 1 100 ? -42.087 17.845 136.459 1.00 47.56 100 GLU C O 1
ATOM 7406 N N . MET C 1 101 ? -42.837 16.436 134.865 1.00 52.25 101 MET C N 1
ATOM 7407 C CA . MET C 1 101 ? -43.435 17.481 134.026 1.00 55.74 101 MET C CA 1
ATOM 7408 C C . MET C 1 101 ? -44.916 17.310 133.660 1.00 59.11 101 MET C C 1
ATOM 7409 O O . MET C 1 101 ? -45.331 16.258 133.148 1.00 59.09 101 MET C O 1
ATOM 7414 N N . HIS C 1 102 ? -45.683 18.384 133.865 1.00 63.24 102 HIS C N 1
ATOM 7415 C CA . HIS C 1 102 ? -47.115 18.408 133.561 1.00 68.68 102 HIS C CA 1
ATOM 7416 C C . HIS C 1 102 ? -47.367 19.073 132.200 1.00 70.23 102 HIS C C 1
ATOM 7417 O O . HIS C 1 102 ? -46.766 20.107 131.866 1.00 70.46 102 HIS C O 1
ATOM 7424 N N . GLY C 1 103 ? -48.293 18.475 131.448 1.00 70.44 103 GLY C N 1
ATOM 7425 C CA . GLY C 1 103 ? -48.644 18.948 130.120 1.00 69.65 103 GLY C CA 1
ATOM 7426 C C . GLY C 1 103 ? -48.110 17.958 129.103 1.00 69.10 103 GLY C C 1
ATOM 7427 O O . GLY C 1 103 ? -47.731 16.837 129.466 1.00 68.98 103 GLY C O 1
ATOM 7428 N N . ASN C 1 104 ? -48.078 18.353 127.834 1.00 67.98 104 ASN C N 1
ATOM 7429 C CA . ASN C 1 104 ? -47.564 17.467 126.801 1.00 66.49 104 ASN C CA 1
ATOM 7430 C C . ASN C 1 104 ? -46.038 17.550 126.816 1.00 64.34 104 ASN C C 1
ATOM 7431 O O . ASN C 1 104 ? -45.452 18.606 126.564 1.00 63.53 104 ASN C O 1
ATOM 7436 N N . ASN C 1 105 ? -45.428 16.451 127.247 1.00 62.54 105 ASN C N 1
ATOM 7437 C CA . ASN C 1 105 ? -43.979 16.319 127.329 1.00 59.43 105 ASN C CA 1
ATOM 7438 C C . ASN C 1 105 ? -43.467 15.368 126.250 1.00 56.12 105 ASN C C 1
ATOM 7439 O O . ASN C 1 105 ? -42.336 14.903 126.303 1.00 54.47 105 ASN C O 1
ATOM 7444 N N . GLY C 1 106 ? -44.303 15.144 125.243 1.00 54.01 106 GLY C N 1
ATOM 7445 C CA . GLY C 1 106 ? -43.961 14.252 124.152 1.00 54.95 106 GLY C CA 1
ATOM 7446 C C . GLY C 1 106 ? -44.800 12.992 124.206 1.00 55.12 106 GLY C C 1
ATOM 7447 O O . GLY C 1 106 ? -45.728 12.903 125.019 1.00 54.74 106 GLY C O 1
ATOM 7448 N N . SER C 1 107 ? -44.477 12.020 123.354 1.00 55.45 107 SER C N 1
ATOM 7449 C CA . SER C 1 107 ? -45.212 10.756 123.320 1.00 57.78 107 SER C CA 1
ATOM 7450 C C . SER C 1 107 ? -44.370 9.557 122.886 1.00 59.64 107 SER C C 1
ATOM 7451 O O . SER C 1 107 ? -43.226 9.705 122.435 1.00 58.60 107 SER C O 1
ATOM 7454 N N . MET C 1 108 ? -44.979 8.374 123.004 1.00 62.28 108 MET C N 1
ATOM 7455 C CA . MET C 1 108 ? -44.383 7.096 122.620 1.00 65.44 108 MET C CA 1
ATOM 7456 C C . MET C 1 108 ? -44.208 7.085 121.103 1.00 67.48 108 MET C C 1
ATOM 7457 O O . MET C 1 108 ? -43.265 6.481 120.576 1.00 67.76 108 MET C O 1
ATOM 7462 N N . ASP C 1 109 ? -45.100 7.814 120.422 1.00 68.90 109 ASP C N 1
ATOM 7463 C CA . ASP C 1 109 ? -45.071 7.978 118.971 1.00 70.97 109 ASP C CA 1
ATOM 7464 C C . ASP C 1 109 ? -44.041 9.075 118.677 1.00 73.49 109 ASP C C 1
ATOM 7465 O O . ASP C 1 109 ? -43.133 9.318 119.489 1.00 73.44 109 ASP C O 1
ATOM 7466 N N . GLY C 1 110 ? -44.197 9.755 117.544 1.00 75.51 110 GLY C N 1
ATOM 7467 C CA . GLY C 1 110 ? -43.262 10.814 117.178 1.00 77.15 110 GLY C CA 1
ATOM 7468 C C . GLY C 1 110 ? -43.612 12.218 117.659 1.00 78.03 110 GLY C C 1
ATOM 7469 O O . GLY C 1 110 ? -42.821 13.147 117.451 1.00 78.36 110 GLY C O 1
ATOM 7470 N N . ASP C 1 111 ? -44.758 12.353 118.339 1.00 77.93 111 ASP C N 1
ATOM 7471 C CA . ASP C 1 111 ? -45.275 13.633 118.848 1.00 77.07 111 ASP C CA 1
ATOM 7472 C C . ASP C 1 111 ? -44.347 14.403 119.816 1.00 75.25 111 ASP C C 1
ATOM 7473 O O . ASP C 1 111 ? -43.904 13.862 120.833 1.00 75.96 111 ASP C O 1
ATOM 7478 N N . PRO C 1 112 ? -44.017 15.667 119.472 1.00 73.11 112 PRO C N 1
ATOM 7479 C CA . PRO C 1 112 ? -43.150 16.547 120.262 1.00 71.05 112 PRO C CA 1
ATOM 7480 C C . PRO C 1 112 ? -43.833 17.263 121.448 1.00 69.72 112 PRO C C 1
ATOM 7481 O O . PRO C 1 112 ? -45.071 17.301 121.518 1.00 68.16 112 PRO C O 1
ATOM 7485 N N . PRO C 1 113 ? -43.034 17.785 122.421 1.00 68.73 113 PRO C N 1
ATOM 7486 C CA . PRO C 1 113 ? -43.584 18.502 123.582 1.00 67.87 113 PRO C CA 1
ATOM 7487 C C . PRO C 1 113 ? -43.979 19.934 123.224 1.00 68.10 113 PRO C C 1
ATOM 7488 O O . PRO C 1 113 ? -43.685 20.411 122.123 1.00 69.79 113 PRO C O 1
ATOM 7492 N N . ALA C 1 114 ? -44.585 20.635 124.177 1.00 67.17 114 ALA C N 1
ATOM 7493 C CA . ALA C 1 114 ? -44.978 22.022 123.966 1.00 66.08 114 ALA C CA 1
ATOM 7494 C C . ALA C 1 114 ? -43.767 22.935 124.185 1.00 65.63 114 ALA C C 1
ATOM 7495 O O . ALA C 1 114 ? -42.681 22.466 124.534 1.00 64.26 114 ALA C O 1
ATOM 7497 N N . ALA C 1 115 ? -43.943 24.230 123.934 1.00 66.63 115 ALA C N 1
ATOM 7498 C CA . ALA C 1 115 ? -42.872 25.211 124.117 1.00 67.78 115 ALA C CA 1
ATOM 7499 C C . ALA C 1 115 ? -42.668 25.439 125.608 1.00 67.62 115 ALA C C 1
ATOM 7500 O O . ALA C 1 115 ? -43.591 25.211 126.397 1.00 67.62 115 ALA C O 1
ATOM 7502 N N . MET C 1 116 ? -41.475 25.903 125.981 1.00 67.18 116 MET C N 1
ATOM 7503 C CA . MET C 1 116 ? -41.128 26.152 127.382 1.00 67.58 116 MET C CA 1
ATOM 7504 C C . MET C 1 116 ? -42.027 27.110 128.162 1.00 67.75 116 MET C C 1
ATOM 7505 O O . MET C 1 116 ? -42.094 27.043 129.392 1.00 67.40 116 MET C O 1
ATOM 7510 N N . ARG C 1 117 ? -42.786 27.920 127.426 1.00 67.90 117 ARG C N 1
ATOM 7511 C CA . ARG C 1 117 ? -43.702 28.901 128.000 1.00 68.45 117 ARG C CA 1
ATOM 7512 C C . ARG C 1 117 ? -45.041 28.269 128.408 1.00 66.63 117 ARG C C 1
ATOM 7513 O O . ARG C 1 117 ? -45.762 28.805 129.256 1.00 65.36 117 ARG C O 1
ATOM 7521 N N . TYR C 1 118 ? -45.308 27.083 127.865 1.00 66.00 118 TYR C N 1
ATOM 7522 C CA . TYR C 1 118 ? -46.561 26.371 128.096 1.00 65.80 118 TYR C CA 1
ATOM 7523 C C . TYR C 1 118 ? -46.513 25.139 128.998 1.00 64.69 118 TYR C C 1
ATOM 7524 O O . TYR C 1 118 ? -47.559 24.548 129.301 1.00 64.81 118 TYR C O 1
ATOM 7533 N N . THR C 1 119 ? -45.309 24.738 129.406 1.00 63.50 119 THR C N 1
ATOM 7534 C CA . THR C 1 119 ? -45.127 23.571 130.283 1.00 60.56 119 THR C CA 1
ATOM 7535 C C . THR C 1 119 ? -44.671 23.955 131.686 1.00 58.13 119 THR C C 1
ATOM 7536 O O . THR C 1 119 ? -44.100 25.027 131.900 1.00 57.60 119 THR C O 1
ATOM 7540 N N . GLU C 1 120 ? -44.918 23.061 132.634 1.00 55.60 120 GLU C N 1
ATOM 7541 C CA . GLU C 1 120 ? -44.521 23.274 134.020 1.00 54.82 120 GLU C CA 1
ATOM 7542 C C . GLU C 1 120 ? -43.851 22.026 134.585 1.00 53.02 120 GLU C C 1
ATOM 7543 O O . GLU C 1 120 ? -44.266 20.905 134.276 1.00 52.74 120 GLU C O 1
ATOM 7549 N N . ALA C 1 121 ? -42.798 22.225 135.381 1.00 50.46 121 ALA C N 1
ATOM 7550 C CA . ALA C 1 121 ? -42.045 21.112 135.953 1.00 48.74 121 ALA C CA 1
ATOM 7551 C C . ALA C 1 121 ? -41.459 21.287 137.355 1.00 47.68 121 ALA C C 1
ATOM 7552 O O . ALA C 1 121 ? -41.480 22.375 137.928 1.00 48.48 121 ALA C O 1
ATOM 7554 N N . ARG C 1 122 ? -40.940 20.178 137.882 1.00 45.39 122 ARG C N 1
ATOM 7555 C CA . ARG C 1 122 ? -40.305 20.084 139.196 1.00 43.05 122 ARG C CA 1
ATOM 7556 C C . ARG C 1 122 ? -39.448 18.819 139.176 1.00 41.64 122 ARG C C 1
ATOM 7557 O O . ARG C 1 122 ? -39.613 17.981 138.294 1.00 41.98 122 ARG C O 1
ATOM 7565 N N . LEU C 1 123 ? -38.557 18.667 140.151 1.00 39.34 123 LEU C N 1
ATOM 7566 C CA . LEU C 1 123 ? -37.714 17.469 140.249 1.00 37.38 123 LEU C CA 1
ATOM 7567 C C . LEU C 1 123 ? -38.507 16.318 140.850 1.00 36.65 123 LEU C C 1
ATOM 7568 O O . LEU C 1 123 ? -39.423 16.536 141.631 1.00 36.98 123 LEU C O 1
ATOM 7573 N N . SER C 1 124 ? -38.129 15.090 140.524 1.00 36.50 124 SER C N 1
ATOM 7574 C CA . SER C 1 124 ? -38.810 13.927 141.079 1.00 36.18 124 SER C CA 1
ATOM 7575 C C . SER C 1 124 ? -38.206 13.691 142.460 1.00 36.84 124 SER C C 1
ATOM 7576 O O . SER C 1 124 ? -37.252 14.388 142.850 1.00 36.24 124 SER C O 1
ATOM 7579 N N . GLU C 1 125 ? -38.774 12.735 143.197 1.00 35.79 125 GLU C N 1
ATOM 7580 C CA . GLU C 1 125 ? -38.299 12.396 144.534 1.00 35.00 125 GLU C CA 1
ATOM 7581 C C . GLU C 1 125 ? -36.918 11.795 144.459 1.00 33.62 125 GLU C C 1
ATOM 7582 O O . GLU C 1 125 ? -35.985 12.277 145.101 1.00 34.33 125 GLU C O 1
ATOM 7588 N N . ILE C 1 126 ? -36.797 10.821 143.563 1.00 31.64 126 ILE C N 1
ATOM 7589 C CA . ILE C 1 126 ? -35.576 10.078 143.306 1.00 29.91 126 ILE C CA 1
ATOM 7590 C C . ILE C 1 126 ? -34.425 10.991 142.859 1.00 30.39 126 ILE C C 1
ATOM 7591 O O . ILE C 1 126 ? -33.261 10.702 143.103 1.00 30.50 126 ILE C O 1
ATOM 7596 N N . ALA C 1 127 ? -34.783 12.136 142.293 1.00 30.87 127 ALA C N 1
ATOM 7597 C CA . ALA C 1 127 ? -33.817 13.118 141.830 1.00 32.86 127 ALA C CA 1
ATOM 7598 C C . ALA C 1 127 ? -33.156 13.764 143.025 1.00 33.26 127 ALA C C 1
ATOM 7599 O O . ALA C 1 127 ? -31.944 13.984 143.027 1.00 34.81 127 ALA C O 1
ATOM 7601 N N . GLY C 1 128 ? -33.958 13.977 144.068 1.00 33.48 128 GLY C N 1
ATOM 7602 C CA . GLY C 1 128 ? -33.481 14.583 145.300 1.00 34.92 128 GLY C CA 1
ATOM 7603 C C . GLY C 1 128 ? -32.423 13.733 145.968 1.00 35.61 128 GLY C C 1
ATOM 7604 O O . GLY C 1 128 ? -31.604 14.234 146.735 1.00 37.44 128 GLY C O 1
ATOM 7605 N N . TYR C 1 129 ? -32.411 12.454 145.605 1.00 35.59 129 TYR C N 1
ATOM 7606 C CA . TYR C 1 129 ? -31.466 11.487 146.130 1.00 34.64 129 TYR C CA 1
ATOM 7607 C C . TYR C 1 129 ? -30.100 11.566 145.472 1.00 34.57 129 TYR C C 1
ATOM 7608 O O . TYR C 1 129 ? -29.120 11.079 146.023 1.00 35.59 129 TYR C O 1
ATOM 7617 N N . LEU C 1 130 ? -30.029 12.160 144.283 1.00 34.68 130 LEU C N 1
ATOM 7618 C CA . LEU C 1 130 ? -28.742 12.332 143.609 1.00 34.51 130 LEU C CA 1
ATOM 7619 C C . LEU C 1 130 ? -28.072 13.525 144.253 1.00 34.78 130 LEU C C 1
ATOM 7620 O O . LEU C 1 130 ? -26.851 13.586 144.365 1.00 35.29 130 LEU C O 1
ATOM 7625 N N . LEU C 1 131 ? -28.922 14.430 144.729 1.00 34.74 131 LEU C N 1
ATOM 7626 C CA . LEU C 1 131 ? -28.543 15.662 145.394 1.00 34.33 131 LEU C CA 1
ATOM 7627 C C . LEU C 1 131 ? -28.381 15.538 146.919 1.00 37.37 131 LEU C C 1
ATOM 7628 O O . LEU C 1 131 ? -27.852 16.445 147.549 1.00 37.51 131 LEU C O 1
ATOM 7633 N N . GLN C 1 132 ? -28.805 14.408 147.498 1.00 40.39 132 GLN C N 1
ATOM 7634 C CA . GLN C 1 132 ? -28.720 14.119 148.949 1.00 42.07 132 GLN C CA 1
ATOM 7635 C C . GLN C 1 132 ? -27.337 14.395 149.530 1.00 42.13 132 GLN C C 1
ATOM 7636 O O . GLN C 1 132 ? -26.361 13.822 149.073 1.00 42.20 132 GLN C O 1
ATOM 7642 N N . ASP C 1 133 ? -27.290 15.248 150.556 1.00 42.81 133 ASP C N 1
ATOM 7643 C CA . ASP C 1 133 ? -26.068 15.659 151.262 1.00 44.17 133 ASP C CA 1
ATOM 7644 C C . ASP C 1 133 ? -25.133 16.586 150.472 1.00 44.94 133 ASP C C 1
ATOM 7645 O O . ASP C 1 133 ? -23.927 16.605 150.715 1.00 44.73 133 ASP C O 1
ATOM 7650 N N . ILE C 1 134 ? -25.709 17.394 149.574 1.00 46.13 134 ILE C N 1
ATOM 7651 C CA . ILE C 1 134 ? -24.961 18.351 148.734 1.00 47.05 134 ILE C CA 1
ATOM 7652 C C . ILE C 1 134 ? -24.418 19.513 149.578 1.00 48.69 134 ILE C C 1
ATOM 7653 O O . ILE C 1 134 ? -23.266 19.943 149.415 1.00 49.11 134 ILE C O 1
ATOM 7658 N N . GLU C 1 135 ? -25.258 19.936 150.525 1.00 50.30 135 GLU C N 1
ATOM 7659 C CA . GLU C 1 135 ? -25.013 21.036 151.463 1.00 50.09 135 GLU C CA 1
ATOM 7660 C C . GLU C 1 135 ? -24.028 20.707 152.584 1.00 48.75 135 GLU C C 1
ATOM 7661 O O . GLU C 1 135 ? -23.616 21.597 153.328 1.00 49.30 135 GLU C O 1
ATOM 7667 N N . LYS C 1 136 ? -23.660 19.432 152.693 1.00 47.41 136 LYS C N 1
ATOM 7668 C CA . LYS C 1 136 ? -22.733 18.954 153.720 1.00 47.19 136 LYS C CA 1
ATOM 7669 C C . LYS C 1 136 ? -21.259 19.030 153.302 1.00 46.62 136 LYS C C 1
ATOM 7670 O O . LYS C 1 136 ? -20.419 18.351 153.902 1.00 46.59 136 LYS C O 1
ATOM 7676 N N . LYS C 1 137 ? -20.945 19.876 152.309 1.00 46.84 137 LYS C N 1
ATOM 7677 C CA . LYS C 1 137 ? -19.579 20.050 151.760 1.00 48.26 137 LYS C CA 1
ATOM 7678 C C . LYS C 1 137 ? -18.946 18.688 151.405 1.00 47.14 137 LYS C C 1
ATOM 7679 O O . LYS C 1 137 ? -17.822 18.374 151.803 1.00 47.89 137 LYS C O 1
ATOM 7685 N N . THR C 1 138 ? -19.722 17.862 150.710 1.00 45.24 138 THR C N 1
ATOM 7686 C CA . THR C 1 138 ? -19.301 16.524 150.318 1.00 43.17 138 THR C CA 1
ATOM 7687 C C . THR C 1 138 ? -18.513 16.466 149.022 1.00 43.29 138 THR C C 1
ATOM 7688 O O . THR C 1 138 ? -17.426 15.894 148.974 1.00 43.50 138 THR C O 1
ATOM 7692 N N . VAL C 1 139 ? -19.086 17.054 147.975 1.00 42.52 139 VAL C N 1
ATOM 7693 C CA . VAL C 1 139 ? -18.494 17.078 146.638 1.00 40.72 139 VAL C CA 1
ATOM 7694 C C . VAL C 1 139 ? -17.787 18.391 146.299 1.00 40.15 139 VAL C C 1
ATOM 7695 O O . VAL C 1 139 ? -18.140 19.432 146.855 1.00 39.15 139 VAL C O 1
ATOM 7699 N N . PRO C 1 140 ? -16.743 18.351 145.432 1.00 41.03 140 PRO C N 1
ATOM 7700 C CA . PRO C 1 140 ? -16.069 19.608 145.097 1.00 44.01 140 PRO C CA 1
ATOM 7701 C C . PRO C 1 140 ? -16.894 20.563 144.221 1.00 46.98 140 PRO C C 1
ATOM 7702 O O . PRO C 1 140 ? -17.685 20.138 143.367 1.00 48.26 140 PRO C O 1
ATOM 7706 N N . PHE C 1 141 ? -16.753 21.852 144.517 1.00 49.31 141 PHE C N 1
ATOM 7707 C CA . PHE C 1 141 ? -17.426 22.920 143.790 1.00 51.45 141 PHE C CA 1
ATOM 7708 C C . PHE C 1 141 ? -16.396 23.750 143.025 1.00 53.46 141 PHE C C 1
ATOM 7709 O O . PHE C 1 141 ? -15.362 24.146 143.577 1.00 54.38 141 PHE C O 1
ATOM 7717 N N . ALA C 1 142 ? -16.656 23.964 141.742 1.00 54.78 142 ALA C N 1
ATOM 7718 C CA . ALA C 1 142 ? -15.770 24.765 140.907 1.00 57.12 142 ALA C CA 1
ATOM 7719 C C . ALA C 1 142 ? -16.449 26.104 140.644 1.00 58.87 142 ALA C C 1
ATOM 7720 O O . ALA C 1 142 ? -17.592 26.325 141.066 1.00 59.46 142 ALA C O 1
ATOM 7721 N N . TRP C 1 143 ? -15.743 26.996 139.952 1.00 60.14 143 TRP C N 1
ATOM 7722 C CA . TRP C 1 143 ? -16.280 28.310 139.603 1.00 60.87 143 TRP C CA 1
ATOM 7723 C C . TRP C 1 143 ? -17.186 28.271 138.365 1.00 60.57 143 TRP C C 1
ATOM 7724 O O . TRP C 1 143 ? -17.286 27.258 137.665 1.00 59.57 143 TRP C O 1
ATOM 7735 N N . ASN C 1 144 ? -17.798 29.419 138.090 1.00 61.31 144 ASN C N 1
ATOM 7736 C CA . ASN C 1 144 ? -18.693 29.649 136.959 1.00 61.22 144 ASN C CA 1
ATOM 7737 C C . ASN C 1 144 ? -17.917 29.745 135.636 1.00 62.97 144 ASN C C 1
ATOM 7738 O O . ASN C 1 144 ? -16.872 29.108 135.455 1.00 63.25 144 ASN C O 1
ATOM 7743 N N . PHE C 1 145 ? -18.493 30.490 134.696 1.00 64.89 145 PHE C N 1
ATOM 7744 C CA . PHE C 1 145 ? -17.879 30.774 133.405 1.00 67.22 145 PHE C CA 1
ATOM 7745 C C . PHE C 1 145 ? -17.544 32.274 133.471 1.00 69.86 145 PHE C C 1
ATOM 7746 O O . PHE C 1 145 ? -16.671 32.769 132.753 1.00 70.38 145 PHE C O 1
ATOM 7754 N N . ASP C 1 146 ? -18.253 32.964 134.371 1.00 72.32 146 ASP C N 1
ATOM 7755 C CA . ASP C 1 146 ? -18.116 34.400 134.624 1.00 73.97 146 ASP C CA 1
ATOM 7756 C C . ASP C 1 146 ? -17.573 34.699 136.031 1.00 75.86 146 ASP C C 1
ATOM 7757 O O . ASP C 1 146 ? -17.525 35.864 136.455 1.00 76.43 146 ASP C O 1
ATOM 7762 N N . ASP C 1 147 ? -17.171 33.630 136.731 1.00 77.42 147 ASP C N 1
ATOM 7763 C CA . ASP C 1 147 ? -16.595 33.650 138.090 1.00 78.58 147 ASP C CA 1
ATOM 7764 C C . ASP C 1 147 ? -17.380 34.434 139.153 1.00 78.50 147 ASP C C 1
ATOM 7765 O O . ASP C 1 147 ? -16.803 35.147 139.986 1.00 79.16 147 ASP C O 1
ATOM 7770 N N . THR C 1 148 ? -18.702 34.268 139.123 1.00 77.88 148 THR C N 1
ATOM 7771 C CA . THR C 1 148 ? -19.600 34.944 140.061 1.00 77.32 148 THR C CA 1
ATOM 7772 C C . THR C 1 148 ? -20.303 33.973 140.997 1.00 76.58 148 THR C C 1
ATOM 7773 O O . THR C 1 148 ? -20.605 34.318 142.143 1.00 76.99 148 THR C O 1
ATOM 7777 N N . GLU C 1 149 ? -20.594 32.780 140.478 1.00 74.86 149 GLU C N 1
ATOM 7778 C CA . GLU C 1 149 ? -21.290 31.736 141.222 1.00 71.97 149 GLU C CA 1
ATOM 7779 C C . GLU C 1 149 ? -20.520 30.420 141.299 1.00 70.05 149 GLU C C 1
ATOM 7780 O O . GLU C 1 149 ? -19.557 30.201 140.556 1.00 68.84 149 GLU C O 1
ATOM 7786 N N . LYS C 1 150 ? -20.975 29.551 142.204 1.00 68.53 150 LYS C N 1
ATOM 7787 C CA . LYS C 1 150 ? -20.380 28.231 142.433 1.00 66.83 150 LYS C CA 1
ATOM 7788 C C . LYS C 1 150 ? -21.283 27.088 141.940 1.00 64.50 150 LYS C C 1
ATOM 7789 O O . LYS C 1 150 ? -22.505 27.114 142.147 1.00 64.39 150 LYS C O 1
ATOM 7795 N N . GLU C 1 151 ? -20.660 26.079 141.325 1.00 60.50 151 GLU C N 1
ATOM 7796 C CA . GLU C 1 151 ? -21.365 24.918 140.771 1.00 57.44 151 GLU C CA 1
ATOM 7797 C C . GLU C 1 151 ? -20.687 23.562 141.095 1.00 55.53 151 GLU C C 1
ATOM 7798 O O . GLU C 1 151 ? -19.458 23.490 141.183 1.00 56.04 151 GLU C O 1
ATOM 7804 N N . PRO C 1 152 ? -21.481 22.485 141.312 1.00 53.06 152 PRO C N 1
ATOM 7805 C CA . PRO C 1 152 ? -20.921 21.164 141.619 1.00 52.05 152 PRO C CA 1
ATOM 7806 C C . PRO C 1 152 ? -20.373 20.381 140.426 1.00 51.02 152 PRO C C 1
ATOM 7807 O O . PRO C 1 152 ? -21.020 20.272 139.373 1.00 49.23 152 PRO C O 1
ATOM 7811 N N . THR C 1 153 ? -19.184 19.817 140.636 1.00 49.83 153 THR C N 1
ATOM 7812 C CA . THR C 1 153 ? -18.470 19.001 139.649 1.00 48.09 153 THR C CA 1
ATOM 7813 C C . THR C 1 153 ? -19.180 17.655 139.541 1.00 45.04 153 THR C C 1
ATOM 7814 O O . THR C 1 153 ? -19.338 17.105 138.463 1.00 45.72 153 THR C O 1
ATOM 7818 N N . VAL C 1 154 ? -19.524 17.106 140.699 1.00 41.84 154 VAL C N 1
ATOM 7819 C CA . VAL C 1 154 ? -20.233 15.844 140.799 1.00 37.41 154 VAL C CA 1
ATOM 7820 C C . VAL C 1 154 ? -21.338 16.038 141.806 1.00 37.58 154 VAL C C 1
ATOM 7821 O O . VAL C 1 154 ? -21.328 16.995 142.583 1.00 37.90 154 VAL C O 1
ATOM 7825 N N . LEU C 1 155 ? -22.323 15.154 141.755 1.00 37.66 155 LEU C N 1
ATOM 7826 C CA . LEU C 1 155 ? -23.407 15.169 142.724 1.00 36.63 155 LEU C CA 1
ATOM 7827 C C . LEU C 1 155 ? -23.135 13.934 143.593 1.00 36.73 155 LEU C C 1
ATOM 7828 O O . LEU C 1 155 ? -22.529 12.969 143.115 1.00 36.46 155 LEU C O 1
ATOM 7833 N N . PRO C 1 156 ? -23.465 13.987 144.904 1.00 36.94 156 PRO C N 1
ATOM 7834 C CA . PRO C 1 156 ? -23.240 12.843 145.798 1.00 35.95 156 PRO C CA 1
ATOM 7835 C C . PRO C 1 156 ? -23.751 11.472 145.338 1.00 35.24 156 PRO C C 1
ATOM 7836 O O . PRO C 1 156 ? -23.154 10.455 145.683 1.00 37.14 156 PRO C O 1
ATOM 7840 N N . ALA C 1 157 ? -24.804 11.456 144.515 1.00 33.17 157 ALA C N 1
ATOM 7841 C CA . ALA C 1 157 ? -25.382 10.227 143.953 1.00 31.58 157 ALA C CA 1
ATOM 7842 C C . ALA C 1 157 ? -25.698 9.092 144.925 1.00 30.94 157 ALA C C 1
ATOM 7843 O O . ALA C 1 157 ? -24.856 8.224 145.144 1.00 31.48 157 ALA C O 1
ATOM 7845 N N . ALA C 1 158 ? -26.904 9.081 145.491 1.00 30.45 158 ALA C N 1
ATOM 7846 C CA . ALA C 1 158 ? -27.270 8.020 146.435 1.00 32.04 158 ALA C CA 1
ATOM 7847 C C . ALA C 1 158 ? -27.563 6.659 145.791 1.00 32.38 158 ALA C C 1
ATOM 7848 O O . ALA C 1 158 ? -27.772 5.672 146.505 1.00 33.74 158 ALA C O 1
ATOM 7850 N N . PHE C 1 159 ? -27.498 6.618 144.454 1.00 31.53 159 PHE C N 1
ATOM 7851 C CA . PHE C 1 159 ? -27.710 5.413 143.637 1.00 30.92 159 PHE C CA 1
ATOM 7852 C C . PHE C 1 159 ? -26.876 5.520 142.342 1.00 31.25 159 PHE C C 1
ATOM 7853 O O . PHE C 1 159 ? -26.602 6.630 141.892 1.00 32.19 159 PHE C O 1
ATOM 7861 N N . PRO C 1 160 ? -26.434 4.384 141.751 1.00 31.59 160 PRO C N 1
ATOM 7862 C CA . PRO C 1 160 ? -25.630 4.387 140.513 1.00 31.52 160 PRO C CA 1
ATOM 7863 C C . PRO C 1 160 ? -26.383 4.767 139.241 1.00 31.40 160 PRO C C 1
ATOM 7864 O O . PRO C 1 160 ? -26.689 3.920 138.399 1.00 32.54 160 PRO C O 1
ATOM 7868 N N . ASN C 1 161 ? -26.588 6.067 139.075 1.00 31.26 161 ASN C N 1
ATOM 7869 C CA . ASN C 1 161 ? -27.305 6.657 137.947 1.00 28.26 161 ASN C CA 1
ATOM 7870 C C . ASN C 1 161 ? -26.737 6.332 136.562 1.00 27.62 161 ASN C C 1
ATOM 7871 O O . ASN C 1 161 ? -27.508 6.245 135.607 1.00 27.75 161 ASN C O 1
ATOM 7876 N N . LEU C 1 162 ? -25.424 6.083 136.458 1.00 27.99 162 LEU C N 1
ATOM 7877 C CA . LEU C 1 162 ? -24.814 5.756 135.157 1.00 26.68 162 LEU C CA 1
ATOM 7878 C C . LEU C 1 162 ? -25.391 4.509 134.501 1.00 25.58 162 LEU C C 1
ATOM 7879 O O . LEU C 1 162 ? -25.640 4.498 133.297 1.00 25.56 162 LEU C O 1
ATOM 7884 N N . LEU C 1 163 ? -25.652 3.482 135.298 1.00 25.59 163 LEU C N 1
ATOM 7885 C CA . LEU C 1 163 ? -26.212 2.262 134.749 1.00 25.14 163 LEU C CA 1
ATOM 7886 C C . LEU C 1 163 ? -27.699 2.370 134.585 1.00 27.28 163 LEU C C 1
ATOM 7887 O O . LEU C 1 163 ? -28.223 2.073 133.510 1.00 28.67 163 LEU C O 1
ATOM 7892 N N . VAL C 1 164 ? -28.348 2.922 135.607 1.00 28.71 164 VAL C N 1
ATOM 7893 C CA . VAL C 1 164 ? -29.802 3.055 135.639 1.00 29.78 164 VAL C CA 1
ATOM 7894 C C . VAL C 1 164 ? -30.422 3.928 134.543 1.00 31.28 164 VAL C C 1
ATOM 7895 O O . VAL C 1 164 ? -31.451 3.553 133.995 1.00 31.69 164 VAL C O 1
ATOM 7899 N N . ASN C 1 165 ? -29.784 5.041 134.181 1.00 32.72 165 ASN C N 1
ATOM 7900 C CA . ASN C 1 165 ? -30.351 5.918 133.153 1.00 35.37 165 ASN C CA 1
ATOM 7901 C C . ASN C 1 165 ? -29.633 6.038 131.823 1.00 37.30 165 ASN C C 1
ATOM 7902 O O . ASN C 1 165 ? -30.028 6.844 130.973 1.00 37.67 165 ASN C O 1
ATOM 7907 N N . GLY C 1 166 ? -28.570 5.259 131.654 1.00 39.38 166 GLY C N 1
ATOM 7908 C CA . GLY C 1 166 ? -27.816 5.256 130.412 1.00 42.65 166 GLY C CA 1
ATOM 7909 C C . GLY C 1 166 ? -27.261 6.555 129.847 1.00 46.20 166 GLY C C 1
ATOM 7910 O O . GLY C 1 166 ? -27.252 7.587 130.525 1.00 46.99 166 GLY C O 1
ATOM 7911 N N . SER C 1 167 ? -26.824 6.493 128.587 1.00 48.75 167 SER C N 1
ATOM 7912 C CA . SER C 1 167 ? -26.248 7.634 127.874 1.00 52.40 167 SER C CA 1
ATOM 7913 C C . SER C 1 167 ? -26.261 7.337 126.384 1.00 55.09 167 SER C C 1
ATOM 7914 O O . SER C 1 167 ? -26.052 6.194 125.984 1.00 56.46 167 SER C O 1
ATOM 7917 N N . THR C 1 168 ? -26.529 8.362 125.574 1.00 58.44 168 THR C N 1
ATOM 7918 C CA . THR C 1 168 ? -26.552 8.247 124.111 1.00 61.66 168 THR C CA 1
ATOM 7919 C C . THR C 1 168 ? -25.794 9.423 123.468 1.00 64.61 168 THR C C 1
ATOM 7920 O O . THR C 1 168 ? -26.366 10.199 122.693 1.00 65.48 168 THR C O 1
ATOM 7924 N N . GLY C 1 169 ? -24.510 9.554 123.816 1.00 68.07 169 GLY C N 1
ATOM 7925 C CA . GLY C 1 169 ? -23.661 10.616 123.277 1.00 72.23 169 GLY C CA 1
ATOM 7926 C C . GLY C 1 169 ? -22.711 10.124 122.184 1.00 75.07 169 GLY C C 1
ATOM 7927 O O . GLY C 1 169 ? -22.882 9.001 121.683 1.00 76.11 169 GLY C O 1
ATOM 7928 N N . ILE C 1 170 ? -21.749 10.966 121.774 1.00 76.57 170 ILE C N 1
ATOM 7929 C CA . ILE C 1 170 ? -20.761 10.611 120.729 1.00 76.80 170 ILE C CA 1
ATOM 7930 C C . ILE C 1 170 ? -19.313 10.941 121.163 1.00 76.80 170 ILE C C 1
ATOM 7931 O O . ILE C 1 170 ? -18.593 10.082 121.689 1.00 74.84 170 ILE C O 1
ATOM 7936 N N . SER C 1 171 ? -18.909 12.184 120.880 1.00 78.29 171 SER C N 1
ATOM 7937 C CA . SER C 1 171 ? -17.590 12.775 121.165 1.00 79.76 171 SER C CA 1
ATOM 7938 C C . SER C 1 171 ? -16.310 12.170 120.541 1.00 79.56 171 SER C C 1
ATOM 7939 O O . SER C 1 171 ? -15.384 12.928 120.192 1.00 80.34 171 SER C O 1
ATOM 7942 N N . ALA C 1 172 ? -16.250 10.838 120.390 1.00 77.91 172 ALA C N 1
ATOM 7943 C CA . ALA C 1 172 ? -15.077 10.170 119.801 1.00 75.59 172 ALA C CA 1
ATOM 7944 C C . ALA C 1 172 ? -15.130 10.279 118.278 1.00 74.13 172 ALA C C 1
ATOM 7945 O O . ALA C 1 172 ? -14.806 11.315 117.699 1.00 73.14 172 ALA C O 1
ATOM 7946 N N . GLY C 1 173 ? -15.549 9.185 117.657 1.00 73.85 173 GLY C N 1
ATOM 7947 C CA . GLY C 1 173 ? -15.711 9.096 116.215 1.00 72.49 173 GLY C CA 1
ATOM 7948 C C . GLY C 1 173 ? -17.050 8.405 116.030 1.00 71.51 173 GLY C C 1
ATOM 7949 O O . GLY C 1 173 ? -17.880 8.799 115.204 1.00 70.41 173 GLY C O 1
ATOM 7950 N N . TYR C 1 174 ? -17.243 7.365 116.841 1.00 70.50 174 TYR C N 1
ATOM 7951 C CA . TYR C 1 174 ? -18.466 6.574 116.880 1.00 68.89 174 TYR C CA 1
ATOM 7952 C C . TYR C 1 174 ? -19.288 7.036 118.087 1.00 68.01 174 TYR C C 1
ATOM 7953 O O . TYR C 1 174 ? -18.789 7.786 118.940 1.00 67.62 174 TYR C O 1
ATOM 7954 N N . ALA C 1 175 ? -20.532 6.564 118.167 1.00 67.19 175 ALA C N 1
ATOM 7955 C CA . ALA C 1 175 ? -21.450 6.925 119.252 1.00 66.31 175 ALA C CA 1
ATOM 7956 C C . ALA C 1 175 ? -21.368 6.027 120.478 1.00 65.70 175 ALA C C 1
ATOM 7957 O O . ALA C 1 175 ? -21.121 4.819 120.358 1.00 66.04 175 ALA C O 1
ATOM 7959 N N . THR C 1 176 ? -21.558 6.624 121.656 1.00 63.19 176 THR C N 1
ATOM 7960 C CA . THR C 1 176 ? -21.528 5.860 122.893 1.00 60.34 176 THR C CA 1
ATOM 7961 C C . THR C 1 176 ? -22.955 5.511 123.322 1.00 57.68 176 THR C C 1
ATOM 7962 O O . THR C 1 176 ? -23.868 6.333 123.200 1.00 57.66 176 THR C O 1
ATOM 7966 N N . ASP C 1 177 ? -23.144 4.258 123.731 1.00 54.28 177 ASP C N 1
ATOM 7967 C CA . ASP C 1 177 ? -24.444 3.757 124.158 1.00 49.85 177 ASP C CA 1
ATOM 7968 C C . ASP C 1 177 ? -24.375 2.967 125.439 1.00 46.08 177 ASP C C 1
ATOM 7969 O O . ASP C 1 177 ? -23.765 1.896 125.478 1.00 45.64 177 ASP C O 1
ATOM 7974 N N . ILE C 1 178 ? -24.931 3.543 126.505 1.00 41.94 178 ILE C N 1
ATOM 7975 C CA . ILE C 1 178 ? -25.023 2.872 127.800 1.00 36.36 178 ILE C CA 1
ATOM 7976 C C . ILE C 1 178 ? -26.535 2.668 127.963 1.00 32.33 178 ILE C C 1
ATOM 7977 O O . ILE C 1 178 ? -27.305 3.622 127.881 1.00 30.97 178 ILE C O 1
ATOM 7982 N N . PRO C 1 179 ? -26.980 1.406 128.040 1.00 30.36 179 PRO C N 1
ATOM 7983 C CA . PRO C 1 179 ? -28.395 1.065 128.192 1.00 31.33 179 PRO C CA 1
ATOM 7984 C C . PRO C 1 179 ? -28.919 1.186 129.612 1.00 32.72 179 PRO C C 1
ATOM 7985 O O . PRO C 1 179 ? -28.175 0.942 130.557 1.00 34.44 179 PRO C O 1
ATOM 7989 N N . PRO C 1 180 ? -30.178 1.637 129.790 1.00 33.34 180 PRO C N 1
ATOM 7990 C CA . PRO C 1 180 ? -30.719 1.752 131.150 1.00 33.83 180 PRO C CA 1
ATOM 7991 C C . PRO C 1 180 ? -30.908 0.397 131.831 1.00 34.55 180 PRO C C 1
ATOM 7992 O O . PRO C 1 180 ? -31.151 -0.611 131.160 1.00 33.25 180 PRO C O 1
ATOM 7996 N N . HIS C 1 181 ? -30.678 0.375 133.146 1.00 35.18 181 HIS C N 1
ATOM 7997 C CA . HIS C 1 181 ? -30.781 -0.837 133.968 1.00 35.88 181 HIS C CA 1
ATOM 7998 C C . HIS C 1 181 ? -31.800 -0.703 135.108 1.00 36.08 181 HIS C C 1
ATOM 7999 O O . HIS C 1 181 ? -32.262 0.399 135.403 1.00 38.15 181 HIS C O 1
ATOM 8006 N N . ASN C 1 182 ? -32.130 -1.824 135.756 1.00 34.83 182 ASN C N 1
ATOM 8007 C CA . ASN C 1 182 ? -33.072 -1.842 136.882 1.00 33.47 182 ASN C CA 1
ATOM 8008 C C . ASN C 1 182 ? -32.330 -1.460 138.151 1.00 32.72 182 ASN C C 1
ATOM 8009 O O . ASN C 1 182 ? -31.295 -2.054 138.471 1.00 33.12 182 ASN C O 1
ATOM 8014 N N . LEU C 1 183 ? -32.933 -0.535 138.900 1.00 31.09 183 LEU C N 1
ATOM 8015 C CA . LEU C 1 183 ? -32.397 -0.012 140.156 1.00 29.58 183 LEU C CA 1
ATOM 8016 C C . LEU C 1 183 ? -32.017 -1.082 141.172 1.00 30.01 183 LEU C C 1
ATOM 8017 O O . LEU C 1 183 ? -30.850 -1.175 141.560 1.00 30.14 183 LEU C O 1
ATOM 8022 N N . ALA C 1 184 ? -32.998 -1.913 141.538 1.00 29.08 184 ALA C N 1
ATOM 8023 C CA . ALA C 1 184 ? -32.836 -2.990 142.507 1.00 27.49 184 ALA C CA 1
ATOM 8024 C C . ALA C 1 184 ? -31.705 -3.938 142.164 1.00 28.71 184 ALA C C 1
ATOM 8025 O O . ALA C 1 184 ? -30.968 -4.375 143.042 1.00 30.92 184 ALA C O 1
ATOM 8027 N N . GLU C 1 185 ? -31.518 -4.182 140.873 1.00 28.73 185 GLU C N 1
ATOM 8028 C CA . GLU C 1 185 ? -30.460 -5.064 140.404 1.00 28.13 185 GLU C CA 1
ATOM 8029 C C . GLU C 1 185 ? -29.086 -4.416 140.399 1.00 27.07 185 GLU C C 1
ATOM 8030 O O . GLU C 1 185 ? -28.100 -5.090 140.680 1.00 26.62 185 GLU C O 1
ATOM 8036 N N . VAL C 1 186 ? -29.018 -3.108 140.142 1.00 26.20 186 VAL C N 1
ATOM 8037 C CA . VAL C 1 186 ? -27.723 -2.405 140.132 1.00 28.05 186 VAL C CA 1
ATOM 8038 C C . VAL C 1 186 ? -27.174 -2.353 141.546 1.00 26.64 186 VAL C C 1
ATOM 8039 O O . VAL C 1 186 ? -25.997 -2.647 141.777 1.00 26.53 186 VAL C O 1
ATOM 8043 N N . ILE C 1 187 ? -28.068 -2.033 142.481 1.00 25.61 187 ILE C N 1
ATOM 8044 C CA . ILE C 1 187 ? -27.752 -1.940 143.898 1.00 24.22 187 ILE C CA 1
ATOM 8045 C C . ILE C 1 187 ? -27.198 -3.277 144.421 1.00 24.88 187 ILE C C 1
ATOM 8046 O O . ILE C 1 187 ? -26.172 -3.283 145.096 1.00 24.52 187 ILE C O 1
ATOM 8051 N N . ASP C 1 188 ? -27.845 -4.391 144.047 1.00 24.95 188 ASP C N 1
ATOM 8052 C CA . ASP C 1 188 ? -27.431 -5.747 144.450 1.00 25.30 188 ASP C CA 1
ATOM 8053 C C . ASP C 1 188 ? -25.980 -5.991 144.081 1.00 25.65 188 ASP C C 1
ATOM 8054 O O . ASP C 1 188 ? -25.156 -6.357 144.932 1.00 26.42 188 ASP C O 1
ATOM 8059 N N . ALA C 1 189 ? -25.680 -5.705 142.814 1.00 24.03 189 ALA C N 1
ATOM 8060 C CA . ALA C 1 189 ? -24.356 -5.868 142.248 1.00 23.15 189 ALA C CA 1
ATOM 8061 C C . ALA C 1 189 ? -23.378 -4.979 142.958 1.00 22.53 189 ALA C C 1
ATOM 8062 O O . ALA C 1 189 ? -22.316 -5.447 143.378 1.00 22.12 189 ALA C O 1
ATOM 8064 N N . ALA C 1 190 ? -23.819 -3.748 143.218 1.00 21.32 190 ALA C N 1
ATOM 8065 C CA . ALA C 1 190 ? -23.007 -2.761 143.910 1.00 22.82 190 ALA C CA 1
ATOM 8066 C C . ALA C 1 190 ? -22.725 -3.172 145.349 1.00 25.38 190 ALA C C 1
ATOM 8067 O O . ALA C 1 190 ? -21.646 -2.882 145.850 1.00 26.91 190 ALA C O 1
ATOM 8069 N N . VAL C 1 191 ? -23.649 -3.909 145.979 1.00 25.96 191 VAL C N 1
ATOM 8070 C CA . VAL C 1 191 ? -23.465 -4.358 147.366 1.00 26.90 191 VAL C CA 1
ATOM 8071 C C . VAL C 1 191 ? -22.557 -5.594 147.467 1.00 27.95 191 VAL C C 1
ATOM 8072 O O . VAL C 1 191 ? -21.834 -5.753 148.456 1.00 28.74 191 VAL C O 1
ATOM 8076 N N . TYR C 1 192 ? -22.573 -6.450 146.443 1.00 29.62 192 TYR C N 1
ATOM 8077 C CA . TYR C 1 192 ? -21.709 -7.631 146.432 1.00 30.19 192 TYR C CA 1
ATOM 8078 C C . TYR C 1 192 ? -20.272 -7.155 146.221 1.00 31.30 192 TYR C C 1
ATOM 8079 O O . TYR C 1 192 ? -19.357 -7.583 146.928 1.00 31.38 192 TYR C O 1
ATOM 8088 N N . MET C 1 193 ? -20.127 -6.232 145.267 1.00 32.43 193 MET C N 1
ATOM 8089 C CA . MET C 1 193 ? -18.869 -5.612 144.857 1.00 32.63 193 MET C CA 1
ATOM 8090 C C . MET C 1 193 ? -18.145 -4.813 145.940 1.00 33.75 193 MET C C 1
ATOM 8091 O O . MET C 1 193 ? -17.034 -4.319 145.722 1.00 34.35 193 MET C O 1
ATOM 8096 N N . ILE C 1 194 ? -18.799 -4.656 147.089 1.00 35.22 194 ILE C N 1
ATOM 8097 C CA . ILE C 1 194 ? -18.238 -3.925 148.224 1.00 36.70 194 ILE C CA 1
ATOM 8098 C C . ILE C 1 194 ? -17.555 -4.913 149.170 1.00 38.41 194 ILE C C 1
ATOM 8099 O O . ILE C 1 194 ? -16.426 -4.678 149.624 1.00 38.14 194 ILE C O 1
ATOM 8104 N N . ASP C 1 195 ? -18.261 -6.006 149.465 1.00 40.38 195 ASP C N 1
ATOM 8105 C CA . ASP C 1 195 ? -17.761 -7.056 150.346 1.00 43.51 195 ASP C CA 1
ATOM 8106 C C . ASP C 1 195 ? -16.681 -7.830 149.619 1.00 45.28 195 ASP C C 1
ATOM 8107 O O . ASP C 1 195 ? -15.752 -8.360 150.242 1.00 47.74 195 ASP C O 1
ATOM 8112 N N . HIS C 1 196 ? -16.824 -7.902 148.296 1.00 44.31 196 HIS C N 1
ATOM 8113 C CA . HIS C 1 196 ? -15.875 -8.606 147.448 1.00 45.41 196 HIS C CA 1
ATOM 8114 C C . HIS C 1 196 ? -15.490 -7.680 146.292 1.00 44.88 196 HIS C C 1
ATOM 8115 O O . HIS C 1 196 ? -16.120 -7.707 145.237 1.00 46.81 196 HIS C O 1
ATOM 8122 N N . PRO C 1 197 ? -14.438 -6.853 146.468 1.00 43.29 197 PRO C N 1
ATOM 8123 C CA . PRO C 1 197 ? -14.016 -5.933 145.411 1.00 42.76 197 PRO C CA 1
ATOM 8124 C C . PRO C 1 197 ? -13.421 -6.593 144.175 1.00 43.86 197 PRO C C 1
ATOM 8125 O O . PRO C 1 197 ? -13.545 -6.058 143.073 1.00 45.83 197 PRO C O 1
ATOM 8129 N N . THR C 1 198 ? -12.815 -7.766 144.361 1.00 44.60 198 THR C N 1
ATOM 8130 C CA . THR C 1 198 ? -12.154 -8.518 143.279 1.00 45.30 198 THR C CA 1
ATOM 8131 C C . THR C 1 198 ? -13.082 -9.448 142.474 1.00 45.89 198 THR C C 1
ATOM 8132 O O . THR C 1 198 ? -12.616 -10.288 141.689 1.00 45.59 198 THR C O 1
ATOM 8136 N N . ALA C 1 199 ? -14.388 -9.244 142.640 1.00 45.50 199 ALA C N 1
ATOM 8137 C CA . ALA C 1 199 ? -15.424 -10.031 141.985 1.00 44.95 199 ALA C CA 1
ATOM 8138 C C . ALA C 1 199 ? -15.299 -10.109 140.482 1.00 45.09 199 ALA C C 1
ATOM 8139 O O . ALA C 1 199 ? -14.986 -9.119 139.822 1.00 44.05 199 ALA C O 1
ATOM 8141 N N . LYS C 1 200 ? -15.477 -11.329 139.978 1.00 46.89 200 LYS C N 1
ATOM 8142 C CA . LYS C 1 200 ? -15.408 -11.643 138.551 1.00 47.10 200 LYS C CA 1
ATOM 8143 C C . LYS C 1 200 ? -16.766 -11.416 137.892 1.00 46.42 200 LYS C C 1
ATOM 8144 O O . LYS C 1 200 ? -17.816 -11.723 138.460 1.00 45.88 200 LYS C O 1
ATOM 8147 N N . ILE C 1 201 ? -16.711 -10.901 136.672 1.00 46.53 201 ILE C N 1
ATOM 8148 C CA . ILE C 1 201 ? -17.854 -10.551 135.828 1.00 47.28 201 ILE C CA 1
ATOM 8149 C C . ILE C 1 201 ? -18.991 -11.589 135.768 1.00 48.63 201 ILE C C 1
ATOM 8150 O O . ILE C 1 201 ? -20.158 -11.223 135.602 1.00 49.71 201 ILE C O 1
ATOM 8155 N N . ASP C 1 202 ? -18.654 -12.864 135.968 1.00 49.32 202 ASP C N 1
ATOM 8156 C CA . ASP C 1 202 ? -19.634 -13.961 135.944 1.00 49.04 202 ASP C CA 1
ATOM 8157 C C . ASP C 1 202 ? -20.538 -13.998 137.169 1.00 47.39 202 ASP C C 1
ATOM 8158 O O . ASP C 1 202 ? -21.683 -14.447 137.089 1.00 44.97 202 ASP C O 1
ATOM 8163 N N . LYS C 1 203 ? -20.008 -13.517 138.294 1.00 47.30 203 LYS C N 1
ATOM 8164 C CA . LYS C 1 203 ? -20.745 -13.488 139.555 1.00 46.60 203 LYS C CA 1
ATOM 8165 C C . LYS C 1 203 ? -21.704 -12.305 139.597 1.00 45.48 203 LYS C C 1
ATOM 8166 O O . LYS C 1 203 ? -22.845 -12.462 140.031 1.00 46.29 203 LYS C O 1
ATOM 8172 N N . LEU C 1 204 ? -21.258 -11.155 139.082 1.00 42.67 204 LEU C N 1
ATOM 8173 C CA . LEU C 1 204 ? -22.064 -9.935 139.038 1.00 40.22 204 LEU C CA 1
ATOM 8174 C C . LEU C 1 204 ? -23.344 -10.098 138.228 1.00 39.40 204 LEU C C 1
ATOM 8175 O O . LEU C 1 204 ? -24.371 -9.515 138.558 1.00 38.63 204 LEU C O 1
ATOM 8180 N N . MET C 1 205 ? -23.279 -10.964 137.220 1.00 40.10 205 MET C N 1
ATOM 8181 C CA . MET C 1 205 ? -24.401 -11.264 136.335 1.00 40.92 205 MET C CA 1
ATOM 8182 C C . MET C 1 205 ? -25.540 -12.063 136.980 1.00 40.83 205 MET C C 1
ATOM 8183 O O . MET C 1 205 ? -26.549 -12.365 136.334 1.00 39.31 205 MET C O 1
ATOM 8188 N N . GLU C 1 206 ? -25.354 -12.428 138.247 1.00 41.27 206 GLU C N 1
ATOM 8189 C CA . GLU C 1 206 ? -26.374 -13.151 139.006 1.00 43.39 206 GLU C CA 1
ATOM 8190 C C . GLU C 1 206 ? -27.184 -12.127 139.790 1.00 42.35 206 GLU C C 1
ATOM 8191 O O . GLU C 1 206 ? -28.152 -12.474 140.480 1.00 43.63 206 GLU C O 1
ATOM 8197 N N . PHE C 1 207 ? -26.735 -10.874 139.719 1.00 40.16 207 PHE C N 1
ATOM 8198 C CA . PHE C 1 207 ? -27.384 -9.755 140.391 1.00 38.90 207 PHE C CA 1
ATOM 8199 C C . PHE C 1 207 ? -27.887 -8.764 139.337 1.00 38.32 207 PHE C C 1
ATOM 8200 O O . PHE C 1 207 ? -29.060 -8.353 139.359 1.00 36.26 207 PHE C O 1
ATOM 8208 N N . LEU C 1 208 ? -27.007 -8.448 138.383 1.00 36.65 208 LEU C N 1
ATOM 8209 C CA . LEU C 1 208 ? -27.301 -7.549 137.268 1.00 35.87 208 LEU C CA 1
ATOM 8210 C C . LEU C 1 208 ? -27.128 -8.410 136.006 1.00 37.01 208 LEU C C 1
ATOM 8211 O O . LEU C 1 208 ? -26.046 -8.454 135.417 1.00 35.98 208 LEU C O 1
ATOM 8216 N N . PRO C 1 209 ? -28.198 -9.125 135.585 1.00 38.82 209 PRO C N 1
ATOM 8217 C CA . PRO C 1 209 ? -28.141 -9.993 134.400 1.00 38.87 209 PRO C CA 1
ATOM 8218 C C . PRO C 1 209 ? -28.143 -9.336 133.017 1.00 38.70 209 PRO C C 1
ATOM 8219 O O . PRO C 1 209 ? -27.671 -9.932 132.049 1.00 39.59 209 PRO C O 1
ATOM 8223 N N . GLY C 1 210 ? -28.681 -8.124 132.937 1.00 38.06 210 GLY C N 1
ATOM 8224 C CA . GLY C 1 210 ? -28.742 -7.408 131.674 1.00 36.87 210 GLY C CA 1
ATOM 8225 C C . GLY C 1 210 ? -29.589 -6.146 131.759 1.00 36.15 210 GLY C C 1
ATOM 8226 O O . GLY C 1 210 ? -30.358 -5.997 132.724 1.00 38.05 210 GLY C O 1
ATOM 8227 N N . PRO C 1 211 ? -29.486 -5.216 130.780 1.00 33.13 211 PRO C N 1
ATOM 8228 C CA . PRO C 1 211 ? -30.275 -3.978 130.793 1.00 31.39 211 PRO C CA 1
ATOM 8229 C C . PRO C 1 211 ? -31.776 -4.159 130.942 1.00 31.18 211 PRO C C 1
ATOM 8230 O O . PRO C 1 211 ? -32.300 -5.249 130.761 1.00 31.60 211 PRO C O 1
ATOM 8234 N N . ASP C 1 212 ? -32.444 -3.096 131.352 1.00 31.87 212 ASP C N 1
ATOM 8235 C CA . ASP C 1 212 ? -33.876 -3.132 131.563 1.00 34.67 212 ASP C CA 1
ATOM 8236 C C . ASP C 1 212 ? -34.420 -1.878 130.919 1.00 35.89 212 ASP C C 1
ATOM 8237 O O . ASP C 1 212 ? -34.339 -0.793 131.487 1.00 38.83 212 ASP C O 1
ATOM 8242 N N . PHE C 1 213 ? -34.942 -2.030 129.710 1.00 36.36 213 PHE C N 1
ATOM 8243 C CA . PHE C 1 213 ? -35.485 -0.903 128.971 1.00 38.18 213 PHE C CA 1
ATOM 8244 C C . PHE C 1 213 ? -36.923 -0.587 129.385 1.00 40.44 213 PHE C C 1
ATOM 8245 O O . PHE C 1 213 ? -37.751 -1.495 129.507 1.00 40.35 213 PHE C O 1
ATOM 8253 N N . PRO C 1 214 ? -37.245 0.708 129.593 1.00 41.99 214 PRO C N 1
ATOM 8254 C CA . PRO C 1 214 ? -38.592 1.146 129.996 1.00 43.88 214 PRO C CA 1
ATOM 8255 C C . PRO C 1 214 ? -39.682 0.881 128.961 1.00 45.86 214 PRO C C 1
ATOM 8256 O O . PRO C 1 214 ? -40.882 1.045 129.236 1.00 47.44 214 PRO C O 1
ATOM 8260 N N . THR C 1 215 ? -39.235 0.469 127.776 1.00 46.84 215 THR C N 1
ATOM 8261 C CA . THR C 1 215 ? -40.100 0.161 126.646 1.00 47.51 215 THR C CA 1
ATOM 8262 C C . THR C 1 215 ? -40.485 -1.312 126.672 1.00 48.49 215 THR C C 1
ATOM 8263 O O . THR C 1 215 ? -41.526 -1.698 126.124 1.00 48.74 215 THR C O 1
ATOM 8267 N N . GLY C 1 216 ? -39.634 -2.110 127.322 1.00 48.50 216 GLY C N 1
ATOM 8268 C CA . GLY C 1 216 ? -39.848 -3.542 127.437 1.00 49.62 216 GLY C CA 1
ATOM 8269 C C . GLY C 1 216 ? -39.044 -4.303 126.400 1.00 50.30 216 GLY C C 1
ATOM 8270 O O . GLY C 1 216 ? -37.811 -4.223 126.395 1.00 50.03 216 GLY C O 1
ATOM 8271 N N . ALA C 1 217 ? -39.749 -5.056 125.548 1.00 50.62 217 ALA C N 1
ATOM 8272 C CA . ALA C 1 217 ? -39.156 -5.849 124.464 1.00 50.50 217 ALA C CA 1
ATOM 8273 C C . ALA C 1 217 ? -38.462 -7.102 124.970 1.00 50.48 217 ALA C C 1
ATOM 8274 O O . ALA C 1 217 ? -38.579 -7.435 126.150 1.00 50.43 217 ALA C O 1
ATOM 8275 N N . ILE C 1 218 ? -37.743 -7.781 124.072 1.00 51.12 218 ILE C N 1
ATOM 8276 C CA . ILE C 1 218 ? -37.001 -9.002 124.400 1.00 53.15 218 ILE C CA 1
ATOM 8277 C C . ILE C 1 218 ? -35.560 -8.980 123.852 1.00 54.09 218 ILE C C 1
ATOM 8278 O O . ILE C 1 218 ? -35.338 -8.779 122.659 1.00 53.70 218 ILE C O 1
ATOM 8283 N N . ILE C 1 219 ? -34.601 -9.133 124.776 1.00 55.99 219 ILE C N 1
ATOM 8284 C CA . ILE C 1 219 ? -33.142 -9.143 124.521 1.00 57.13 219 ILE C CA 1
ATOM 8285 C C . ILE C 1 219 ? -32.621 -10.592 124.497 1.00 58.09 219 ILE C C 1
ATOM 8286 O O . ILE C 1 219 ? -32.874 -11.363 125.433 1.00 59.33 219 ILE C O 1
ATOM 8291 N N . GLN C 1 220 ? -31.862 -10.948 123.462 1.00 58.58 220 GLN C N 1
ATOM 8292 C CA . GLN C 1 220 ? -31.311 -12.302 123.352 1.00 60.60 220 GLN C CA 1
ATOM 8293 C C . GLN C 1 220 ? -29.800 -12.301 123.143 1.00 60.95 220 GLN C C 1
ATOM 8294 O O . GLN C 1 220 ? -29.253 -11.359 122.576 1.00 61.08 220 GLN C O 1
ATOM 8300 N N . GLY C 1 221 ? -29.127 -13.342 123.638 1.00 61.38 221 GLY C N 1
ATOM 8301 C CA . GLY C 1 221 ? -27.683 -13.449 123.480 1.00 60.90 221 GLY C CA 1
ATOM 8302 C C . GLY C 1 221 ? -26.944 -13.225 124.776 1.00 61.20 221 GLY C C 1
ATOM 8303 O O . GLY C 1 221 ? -26.301 -12.191 124.962 1.00 60.10 221 GLY C O 1
ATOM 8304 N N . ARG C 1 222 ? -27.020 -14.223 125.655 1.00 62.60 222 ARG C N 1
ATOM 8305 C CA . ARG C 1 222 ? -26.385 -14.206 126.973 1.00 63.28 222 ARG C CA 1
ATOM 8306 C C . ARG C 1 222 ? -24.880 -13.969 126.912 1.00 64.22 222 ARG C C 1
ATOM 8307 O O . ARG C 1 222 ? -24.358 -13.142 127.656 1.00 64.75 222 ARG C O 1
ATOM 8309 N N . ASP C 1 223 ? -24.220 -14.624 125.951 1.00 66.00 223 ASP C N 1
ATOM 8310 C CA . ASP C 1 223 ? -22.768 -14.525 125.737 1.00 66.85 223 ASP C CA 1
ATOM 8311 C C . ASP C 1 223 ? -22.347 -13.129 125.250 1.00 65.58 223 ASP C C 1
ATOM 8312 O O . ASP C 1 223 ? -21.198 -12.719 125.440 1.00 65.58 223 ASP C O 1
ATOM 8317 N N . GLU C 1 224 ? -23.297 -12.393 124.674 1.00 63.62 224 GLU C N 1
ATOM 8318 C CA . GLU C 1 224 ? -23.041 -11.047 124.176 1.00 61.99 224 GLU C CA 1
ATOM 8319 C C . GLU C 1 224 ? -23.113 -9.947 125.224 1.00 60.29 224 GLU C C 1
ATOM 8320 O O . GLU C 1 224 ? -22.442 -8.921 125.085 1.00 60.35 224 GLU C O 1
ATOM 8326 N N . ILE C 1 225 ? -23.907 -10.168 126.277 1.00 58.24 225 ILE C N 1
ATOM 8327 C CA . ILE C 1 225 ? -24.050 -9.196 127.376 1.00 54.99 225 ILE C CA 1
ATOM 8328 C C . ILE C 1 225 ? -22.829 -9.318 128.287 1.00 53.41 225 ILE C C 1
ATOM 8329 O O . ILE C 1 225 ? -22.375 -8.328 128.862 1.00 52.49 225 ILE C O 1
ATOM 8334 N N . LYS C 1 226 ? -22.285 -10.535 128.362 1.00 52.07 226 LYS C N 1
ATOM 8335 C CA . LYS C 1 226 ? -21.102 -10.851 129.162 1.00 50.01 226 LYS C CA 1
ATOM 8336 C C . LYS C 1 226 ? -19.918 -10.107 128.558 1.00 48.52 226 LYS C C 1
ATOM 8337 O O . LYS C 1 226 ? -19.185 -9.416 129.270 1.00 47.05 226 LYS C O 1
ATOM 8343 N N . LYS C 1 227 ? -19.829 -10.169 127.226 1.00 48.43 227 LYS C N 1
ATOM 8344 C CA . LYS C 1 227 ? -18.769 -9.519 126.445 1.00 48.04 227 LYS C CA 1
ATOM 8345 C C . LYS C 1 227 ? -18.837 -7.996 126.570 1.00 47.04 227 LYS C C 1
ATOM 8346 O O . LYS C 1 227 ? -17.822 -7.314 126.456 1.00 45.69 227 LYS C O 1
ATOM 8348 N N . ALA C 1 228 ? -20.036 -7.496 126.876 1.00 46.69 228 ALA C N 1
ATOM 8349 C CA . ALA C 1 228 ? -20.294 -6.067 127.033 1.00 45.90 228 ALA C CA 1
ATOM 8350 C C . ALA C 1 228 ? -19.928 -5.572 128.417 1.00 45.24 228 ALA C C 1
ATOM 8351 O O . ALA C 1 228 ? -19.404 -4.471 128.569 1.00 45.58 228 ALA C O 1
ATOM 8353 N N . TYR C 1 229 ? -20.158 -6.419 129.415 1.00 45.55 229 TYR C N 1
ATOM 8354 C CA . TYR C 1 229 ? -19.880 -6.079 130.806 1.00 45.38 229 TYR C CA 1
ATOM 8355 C C . TYR C 1 229 ? -18.414 -6.105 131.221 1.00 46.67 229 TYR C C 1
ATOM 8356 O O . TYR C 1 229 ? -18.071 -5.673 132.326 1.00 46.85 229 TYR C O 1
ATOM 8365 N N . GLU C 1 230 ? -17.550 -6.597 130.335 1.00 47.74 230 GLU C N 1
ATOM 8366 C CA . GLU C 1 230 ? -16.118 -6.606 130.622 1.00 48.64 230 GLU C CA 1
ATOM 8367 C C . GLU C 1 230 ? -15.274 -5.743 129.682 1.00 46.19 230 GLU C C 1
ATOM 8368 O O . GLU C 1 230 ? -14.178 -5.300 130.050 1.00 44.16 230 GLU C O 1
ATOM 8374 N N . THR C 1 231 ? -15.823 -5.445 128.506 1.00 44.27 231 THR C N 1
ATOM 8375 C CA . THR C 1 231 ? -15.119 -4.629 127.524 1.00 43.59 231 THR C CA 1
ATOM 8376 C C . THR C 1 231 ? -15.742 -3.255 127.365 1.00 42.04 231 THR C C 1
ATOM 8377 O O . THR C 1 231 ? -15.034 -2.260 127.243 1.00 41.63 231 THR C O 1
ATOM 8381 N N . GLY C 1 232 ? -17.070 -3.218 127.375 1.00 40.48 232 GLY C N 1
ATOM 8382 C CA . GLY C 1 232 ? -17.792 -1.973 127.183 1.00 40.70 232 GLY C CA 1
ATOM 8383 C C . GLY C 1 232 ? -18.410 -1.966 125.796 1.00 41.71 232 GLY C C 1
ATOM 8384 O O . GLY C 1 232 ? -19.250 -1.123 125.487 1.00 40.45 232 GLY C O 1
ATOM 8385 N N . LYS C 1 233 ? -17.996 -2.937 124.976 1.00 42.06 233 LYS C N 1
ATOM 8386 C CA . LYS C 1 233 ? -18.458 -3.101 123.601 1.00 41.03 233 LYS C CA 1
ATOM 8387 C C . LYS C 1 233 ? -19.162 -4.440 123.429 1.00 39.94 233 LYS C C 1
ATOM 8388 O O . LYS C 1 233 ? -18.669 -5.467 123.907 1.00 38.35 233 LYS C O 1
ATOM 8394 N N . GLY C 1 234 ? -20.312 -4.407 122.750 1.00 39.45 234 GLY C N 1
ATOM 8395 C CA . GLY C 1 234 ? -21.105 -5.607 122.499 1.00 41.52 234 GLY C CA 1
ATOM 8396 C C . GLY C 1 234 ? -22.320 -5.338 121.614 1.00 43.38 234 GLY C C 1
ATOM 8397 O O . GLY C 1 234 ? -22.666 -4.170 121.411 1.00 43.21 234 GLY C O 1
ATOM 8398 N N . ARG C 1 235 ? -22.944 -6.408 121.087 1.00 44.22 235 ARG C N 1
ATOM 8399 C CA . ARG C 1 235 ? -24.135 -6.340 120.208 1.00 44.89 235 ARG C CA 1
ATOM 8400 C C . ARG C 1 235 ? -25.137 -7.410 120.662 1.00 44.72 235 ARG C C 1
ATOM 8401 O O . ARG C 1 235 ? -24.865 -8.605 120.531 1.00 43.57 235 ARG C O 1
ATOM 8407 N N . VAL C 1 236 ? -26.318 -6.986 121.121 1.00 45.20 236 VAL C N 1
ATOM 8408 C CA . VAL C 1 236 ? -27.305 -7.934 121.660 1.00 46.77 236 VAL C CA 1
ATOM 8409 C C . VAL C 1 236 ? -28.633 -8.306 121.004 1.00 48.37 236 VAL C C 1
ATOM 8410 O O . VAL C 1 236 ? -29.289 -9.223 121.504 1.00 48.58 236 VAL C O 1
ATOM 8414 N N . VAL C 1 237 ? -29.073 -7.595 119.962 1.00 49.10 237 VAL C N 1
ATOM 8415 C CA . VAL C 1 237 ? -30.351 -7.907 119.275 1.00 51.20 237 VAL C CA 1
ATOM 8416 C C . VAL C 1 237 ? -31.603 -7.790 120.177 1.00 50.65 237 VAL C C 1
ATOM 8417 O O . VAL C 1 237 ? -31.867 -8.658 121.018 1.00 50.20 237 VAL C O 1
ATOM 8421 N N . VAL C 1 238 ? -32.358 -6.709 119.989 1.00 51.41 238 VAL C N 1
ATOM 8422 C CA . VAL C 1 238 ? -33.581 -6.448 120.763 1.00 51.48 238 VAL C CA 1
ATOM 8423 C C . VAL C 1 238 ? -34.800 -6.661 119.858 1.00 51.84 238 VAL C C 1
ATOM 8424 O O . VAL C 1 238 ? -35.045 -5.882 118.932 1.00 51.47 238 VAL C O 1
ATOM 8428 N N . ARG C 1 239 ? -35.548 -7.722 120.158 1.00 52.13 239 ARG C N 1
ATOM 8429 C CA . ARG C 1 239 ? -36.754 -8.137 119.438 1.00 52.13 239 ARG C CA 1
ATOM 8430 C C . ARG C 1 239 ? -37.981 -7.594 120.154 1.00 51.87 239 ARG C C 1
ATOM 8431 O O . ARG C 1 239 ? -37.927 -7.373 121.357 1.00 53.55 239 ARG C O 1
ATOM 8439 N N . SER C 1 240 ? -39.073 -7.356 119.429 1.00 51.82 240 SER C N 1
ATOM 8440 C CA . SER C 1 240 ? -40.306 -6.859 120.057 1.00 53.15 240 SER C CA 1
ATOM 8441 C C . SER C 1 240 ? -41.038 -8.010 120.723 1.00 54.73 240 SER C C 1
ATOM 8442 O O . SER C 1 240 ? -40.852 -9.164 120.333 1.00 55.77 240 SER C O 1
ATOM 8445 N N . LYS C 1 241 ? -41.845 -7.700 121.737 1.00 56.90 241 LYS C N 1
ATOM 8446 C CA . LYS C 1 241 ? -42.622 -8.722 122.445 1.00 59.77 241 LYS C CA 1
ATOM 8447 C C . LYS C 1 241 ? -43.911 -8.950 121.672 1.00 62.11 241 LYS C C 1
ATOM 8448 O O . LYS C 1 241 ? -44.646 -8.002 121.378 1.00 63.09 241 LYS C O 1
ATOM 8450 N N . THR C 1 242 ? -44.153 -10.210 121.313 1.00 63.95 242 THR C N 1
ATOM 8451 C CA . THR C 1 242 ? -45.325 -10.594 120.534 1.00 64.32 242 THR C CA 1
ATOM 8452 C C . THR C 1 242 ? -46.078 -11.807 121.032 1.00 64.24 242 THR C C 1
ATOM 8453 O O . THR C 1 242 ? -45.487 -12.855 121.311 1.00 63.81 242 THR C O 1
ATOM 8457 N N . GLU C 1 243 ? -47.392 -11.644 121.131 1.00 65.03 243 GLU C N 1
ATOM 8458 C CA . GLU C 1 243 ? -48.301 -12.714 121.542 1.00 67.24 243 GLU C CA 1
ATOM 8459 C C . GLU C 1 243 ? -49.274 -12.918 120.376 1.00 66.90 243 GLU C C 1
ATOM 8460 O O . GLU C 1 243 ? -49.535 -11.981 119.617 1.00 67.15 243 GLU C O 1
ATOM 8466 N N . ILE C 1 244 ? -49.736 -14.151 120.174 1.00 66.66 244 ILE C N 1
ATOM 8467 C CA . ILE C 1 244 ? -50.701 -14.429 119.106 1.00 67.06 244 ILE C CA 1
ATOM 8468 C C . ILE C 1 244 ? -52.085 -14.751 119.679 1.00 67.90 244 ILE C C 1
ATOM 8469 O O . ILE C 1 244 ? -52.202 -15.361 120.751 1.00 68.99 244 ILE C O 1
ATOM 8474 N N . GLU C 1 245 ? -53.123 -14.269 118.994 1.00 67.17 245 GLU C N 1
ATOM 8475 C CA . GLU C 1 245 ? -54.509 -14.493 119.401 1.00 65.40 245 GLU C CA 1
ATOM 8476 C C . GLU C 1 245 ? -55.351 -14.930 118.217 1.00 65.68 245 GLU C C 1
ATOM 8477 O O . GLU C 1 245 ? -55.460 -14.218 117.215 1.00 64.04 245 GLU C O 1
ATOM 8483 N N . LYS C 1 246 ? -55.895 -16.140 118.328 1.00 67.21 246 LYS C N 1
ATOM 8484 C CA . LYS C 1 246 ? -56.724 -16.721 117.282 1.00 69.35 246 LYS C CA 1
ATOM 8485 C C . LYS C 1 246 ? -58.140 -16.160 117.318 1.00 70.70 246 LYS C C 1
ATOM 8486 O O . LYS C 1 246 ? -58.702 -15.929 118.392 1.00 70.17 246 LYS C O 1
ATOM 8490 N N . LEU C 1 247 ? -58.663 -15.885 116.121 1.00 73.53 247 LEU C N 1
ATOM 8491 C CA . LEU C 1 247 ? -59.991 -15.292 115.899 1.00 76.07 247 LEU C CA 1
ATOM 8492 C C . LEU C 1 247 ? -61.103 -16.241 115.417 1.00 76.80 247 LEU C C 1
ATOM 8493 O O . LEU C 1 247 ? -60.924 -17.463 115.326 1.00 76.22 247 LEU C O 1
ATOM 8498 N N . LYS C 1 248 ? -62.263 -15.642 115.142 1.00 78.39 248 LYS C N 1
ATOM 8499 C CA . LYS C 1 248 ? -63.437 -16.341 114.624 1.00 80.45 248 LYS C CA 1
ATOM 8500 C C . LYS C 1 248 ? -63.481 -16.015 113.126 1.00 81.35 248 LYS C C 1
ATOM 8501 O O . LYS C 1 248 ? -63.522 -14.839 112.732 1.00 82.40 248 LYS C O 1
ATOM 8503 N N . GLY C 1 249 ? -63.399 -17.064 112.308 1.00 81.54 249 GLY C N 1
ATOM 8504 C CA . GLY C 1 249 ? -63.397 -16.920 110.860 1.00 79.33 249 GLY C CA 1
ATOM 8505 C C . GLY C 1 249 ? -62.154 -17.548 110.249 1.00 77.92 249 GLY C C 1
ATOM 8506 O O . GLY C 1 249 ? -61.771 -17.195 109.128 1.00 77.48 249 GLY C O 1
ATOM 8507 N N . GLY C 1 250 ? -61.496 -18.426 111.017 1.00 76.06 250 GLY C N 1
ATOM 8508 C CA . GLY C 1 250 ? -60.299 -19.127 110.570 1.00 74.80 250 GLY C CA 1
ATOM 8509 C C . GLY C 1 250 ? -59.052 -18.290 110.340 1.00 74.86 250 GLY C C 1
ATOM 8510 O O . GLY C 1 250 ? -58.029 -18.823 109.897 1.00 74.52 250 GLY C O 1
ATOM 8511 N N . LYS C 1 251 ? -59.154 -16.984 110.611 1.00 74.47 251 LYS C N 1
ATOM 8512 C CA . LYS C 1 251 ? -58.052 -16.031 110.451 1.00 73.66 251 LYS C CA 1
ATOM 8513 C C . LYS C 1 251 ? -57.339 -15.828 111.788 1.00 73.83 251 LYS C C 1
ATOM 8514 O O . LYS C 1 251 ? -57.913 -16.105 112.845 1.00 73.56 251 LYS C O 1
ATOM 8516 N N . GLU C 1 252 ? -56.075 -15.396 111.734 1.00 74.22 252 GLU C N 1
ATOM 8517 C CA . GLU C 1 252 ? -55.269 -15.159 112.939 1.00 73.93 252 GLU C CA 1
ATOM 8518 C C . GLU C 1 252 ? -54.816 -13.703 113.084 1.00 72.73 252 GLU C C 1
ATOM 8519 O O . GLU C 1 252 ? -54.870 -12.933 112.124 1.00 72.08 252 GLU C O 1
ATOM 8525 N N . GLN C 1 253 ? -54.392 -13.340 114.299 1.00 71.72 253 GLN C N 1
ATOM 8526 C CA . GLN C 1 253 ? -53.945 -11.982 114.636 1.00 70.12 253 GLN C CA 1
ATOM 8527 C C . GLN C 1 253 ? -52.674 -11.954 115.490 1.00 68.97 253 GLN C C 1
ATOM 8528 O O . GLN C 1 253 ? -52.585 -12.639 116.514 1.00 69.18 253 GLN C O 1
ATOM 8534 N N . ILE C 1 254 ? -51.701 -11.150 115.060 1.00 67.11 254 ILE C N 1
ATOM 8535 C CA . ILE C 1 254 ? -50.429 -11.004 115.770 1.00 65.89 254 ILE C CA 1
ATOM 8536 C C . ILE C 1 254 ? -50.462 -9.700 116.556 1.00 64.51 254 ILE C C 1
ATOM 8537 O O . ILE C 1 254 ? -50.605 -8.628 115.969 1.00 64.13 254 ILE C O 1
ATOM 8542 N N . VAL C 1 255 ? -50.285 -9.794 117.871 1.00 63.00 255 VAL C N 1
ATOM 8543 C CA . VAL C 1 255 ? -50.294 -8.606 118.710 1.00 62.44 255 VAL C CA 1
ATOM 8544 C C . VAL C 1 255 ? -48.929 -8.265 119.330 1.00 61.62 255 VAL C C 1
ATOM 8545 O O . VAL C 1 255 ? -48.204 -9.147 119.799 1.00 61.96 255 VAL C O 1
ATOM 8549 N N . ILE C 1 256 ? -48.578 -6.978 119.251 1.00 59.94 256 ILE C N 1
ATOM 8550 C CA . ILE C 1 256 ? -47.336 -6.420 119.802 1.00 57.42 256 ILE C CA 1
ATOM 8551 C C . ILE C 1 256 ? -47.708 -5.662 121.098 1.00 56.92 256 ILE C C 1
ATOM 8552 O O . ILE C 1 256 ? -48.507 -4.719 121.069 1.00 56.89 256 ILE C O 1
ATOM 8557 N N . THR C 1 257 ? -47.136 -6.093 122.222 1.00 55.59 257 THR C N 1
ATOM 8558 C CA . THR C 1 257 ? -47.389 -5.484 123.537 1.00 54.50 257 THR C CA 1
ATOM 8559 C C . THR C 1 257 ? -46.295 -4.465 123.905 1.00 52.78 257 THR C C 1
ATOM 8560 O O . THR C 1 257 ? -46.555 -3.504 124.637 1.00 51.90 257 THR C O 1
ATOM 8564 N N . GLU C 1 258 ? -45.082 -4.688 123.394 1.00 50.75 258 GLU C N 1
ATOM 8565 C CA . GLU C 1 258 ? -43.908 -3.850 123.661 1.00 49.01 258 GLU C CA 1
ATOM 8566 C C . GLU C 1 258 ? -43.015 -3.739 122.402 1.00 47.34 258 GLU C C 1
ATOM 8567 O O . GLU C 1 258 ? -42.769 -4.741 121.726 1.00 47.33 258 GLU C O 1
ATOM 8573 N N . ILE C 1 259 ? -42.544 -2.527 122.091 1.00 45.43 259 ILE C N 1
ATOM 8574 C CA . ILE C 1 259 ? -41.663 -2.260 120.931 1.00 42.98 259 ILE C CA 1
ATOM 8575 C C . ILE C 1 259 ? -40.218 -2.004 121.441 1.00 42.08 259 ILE C C 1
ATOM 8576 O O . ILE C 1 259 ? -40.041 -1.781 122.638 1.00 41.54 259 ILE C O 1
ATOM 8579 N N . PRO C 1 260 ? -39.170 -2.101 120.574 1.00 41.54 260 PRO C N 1
ATOM 8580 C CA . PRO C 1 260 ? -37.821 -1.848 121.099 1.00 41.99 260 PRO C CA 1
ATOM 8581 C C . PRO C 1 260 ? -37.473 -0.392 121.454 1.00 43.06 260 PRO C C 1
ATOM 8582 O O . PRO C 1 260 ? -38.205 0.544 121.097 1.00 43.97 260 PRO C O 1
ATOM 8586 N N . TYR C 1 261 ? -36.357 -0.238 122.173 1.00 42.67 261 TYR C N 1
ATOM 8587 C CA . TYR C 1 261 ? -35.840 1.041 122.665 1.00 43.12 261 TYR C CA 1
ATOM 8588 C C . TYR C 1 261 ? -35.586 2.125 121.613 1.00 44.64 261 TYR C C 1
ATOM 8589 O O . TYR C 1 261 ? -35.034 1.852 120.552 1.00 44.28 261 TYR C O 1
ATOM 8598 N N . GLU C 1 262 ? -36.017 3.352 121.933 1.00 46.00 262 GLU C N 1
ATOM 8599 C CA . GLU C 1 262 ? -35.887 4.546 121.086 1.00 47.67 262 GLU C CA 1
ATOM 8600 C C . GLU C 1 262 ? -36.679 4.502 119.773 1.00 49.40 262 GLU C C 1
ATOM 8601 O O . GLU C 1 262 ? -36.853 5.525 119.089 1.00 48.60 262 GLU C O 1
ATOM 8607 N N . ILE C 1 263 ? -37.206 3.319 119.463 1.00 50.42 263 ILE C N 1
ATOM 8608 C CA . ILE C 1 263 ? -38.012 3.110 118.273 1.00 51.94 263 ILE C CA 1
ATOM 8609 C C . ILE C 1 263 ? -39.411 3.615 118.580 1.00 54.58 263 ILE C C 1
ATOM 8610 O O . ILE C 1 263 ? -39.980 3.318 119.637 1.00 54.57 263 ILE C O 1
ATOM 8615 N N . ASN C 1 264 ? -39.902 4.433 117.652 1.00 57.60 264 ASN C N 1
ATOM 8616 C CA . ASN C 1 264 ? -41.213 5.090 117.694 1.00 59.89 264 ASN C CA 1
ATOM 8617 C C . ASN C 1 264 ? -42.327 4.339 116.957 1.00 61.37 264 ASN C C 1
ATOM 8618 O O . ASN C 1 264 ? -42.144 3.933 115.802 1.00 60.28 264 ASN C O 1
ATOM 8623 N N . LYS C 1 265 ? -43.496 4.230 117.600 1.00 63.58 265 LYS C N 1
ATOM 8624 C CA . LYS C 1 265 ? -44.656 3.531 117.025 1.00 67.34 265 LYS C CA 1
ATOM 8625 C C . LYS C 1 265 ? -45.415 4.343 115.961 1.00 69.77 265 LYS C C 1
ATOM 8626 O O . LYS C 1 265 ? -46.593 4.092 115.685 1.00 70.46 265 LYS C O 1
ATOM 8632 N N . ALA C 1 266 ? -44.717 5.317 115.381 1.00 72.47 266 ALA C N 1
ATOM 8633 C CA . ALA C 1 266 ? -45.255 6.190 114.340 1.00 74.00 266 ALA C CA 1
ATOM 8634 C C . ALA C 1 266 ? -44.619 5.822 112.996 1.00 74.61 266 ALA C C 1
ATOM 8635 O O . ALA C 1 266 ? -45.320 5.482 112.039 1.00 74.59 266 ALA C O 1
ATOM 8637 N N . ASN C 1 267 ? -43.284 5.865 112.960 1.00 75.59 267 ASN C N 1
ATOM 8638 C CA . ASN C 1 267 ? -42.470 5.542 111.784 1.00 75.99 267 ASN C CA 1
ATOM 8639 C C . ASN C 1 267 ? -42.486 4.026 111.555 1.00 75.70 267 ASN C C 1
ATOM 8640 O O . ASN C 1 267 ? -42.534 3.567 110.411 1.00 75.92 267 ASN C O 1
ATOM 8645 N N . LEU C 1 268 ? -42.495 3.266 112.649 1.00 74.77 268 LEU C N 1
ATOM 8646 C CA . LEU C 1 268 ? -42.503 1.814 112.566 1.00 74.19 268 LEU C CA 1
ATOM 8647 C C . LEU C 1 268 ? -43.869 1.177 112.396 1.00 73.99 268 LEU C C 1
ATOM 8648 O O . LEU C 1 268 ? -43.976 -0.045 112.317 1.00 73.54 268 LEU C O 1
ATOM 8653 N N . VAL C 1 269 ? -44.913 1.999 112.349 1.00 74.53 269 VAL C N 1
ATOM 8654 C CA . VAL C 1 269 ? -46.254 1.481 112.119 1.00 75.30 269 VAL C CA 1
ATOM 8655 C C . VAL C 1 269 ? -46.580 1.732 110.642 1.00 74.59 269 VAL C C 1
ATOM 8656 O O . VAL C 1 269 ? -47.432 1.065 110.057 1.00 74.82 269 VAL C O 1
ATOM 8660 N N . LYS C 1 270 ? -45.869 2.691 110.053 1.00 73.44 270 LYS C N 1
ATOM 8661 C CA . LYS C 1 270 ? -46.035 3.042 108.652 1.00 72.90 270 LYS C CA 1
ATOM 8662 C C . LYS C 1 270 ? -45.082 2.186 107.817 1.00 72.71 270 LYS C C 1
ATOM 8663 O O . LYS C 1 270 ? -45.431 1.762 106.714 1.00 72.91 270 LYS C O 1
ATOM 8665 N N . LYS C 1 271 ? -43.907 1.887 108.379 1.00 71.92 271 LYS C N 1
ATOM 8666 C CA . LYS C 1 271 ? -42.896 1.062 107.712 1.00 71.11 271 LYS C CA 1
ATOM 8667 C C . LYS C 1 271 ? -43.300 -0.421 107.685 1.00 70.77 271 LYS C C 1
ATOM 8668 O O . LYS C 1 271 ? -42.706 -1.220 106.957 1.00 70.91 271 LYS C O 1
ATOM 8670 N N . ILE C 1 272 ? -44.336 -0.760 108.453 1.00 70.22 272 ILE C N 1
ATOM 8671 C CA . ILE C 1 272 ? -44.861 -2.118 108.533 1.00 70.93 272 ILE C CA 1
ATOM 8672 C C . ILE C 1 272 ? -46.046 -2.268 107.572 1.00 71.75 272 ILE C C 1
ATOM 8673 O O . ILE C 1 272 ? -46.461 -3.385 107.267 1.00 72.23 272 ILE C O 1
ATOM 8678 N N . ASP C 1 273 ? -46.614 -1.135 107.152 1.00 72.77 273 ASP C N 1
ATOM 8679 C CA . ASP C 1 273 ? -47.755 -1.104 106.226 1.00 73.40 273 ASP C CA 1
ATOM 8680 C C . ASP C 1 273 ? -47.214 -1.240 104.806 1.00 73.25 273 ASP C C 1
ATOM 8681 O O . ASP C 1 273 ? -47.867 -1.815 103.938 1.00 73.12 273 ASP C O 1
ATOM 8686 N N . ASP C 1 274 ? -45.975 -0.784 104.615 1.00 73.55 274 ASP C N 1
ATOM 8687 C CA . ASP C 1 274 ? -45.284 -0.843 103.328 1.00 74.15 274 ASP C CA 1
ATOM 8688 C C . ASP C 1 274 ? -44.981 -2.278 102.912 1.00 73.81 274 ASP C C 1
ATOM 8689 O O . ASP C 1 274 ? -44.531 -2.537 101.799 1.00 73.50 274 ASP C O 1
ATOM 8694 N N . VAL C 1 275 ? -45.299 -3.202 103.813 1.00 74.25 275 VAL C N 1
ATOM 8695 C CA . VAL C 1 275 ? -45.117 -4.630 103.604 1.00 76.47 275 VAL C CA 1
ATOM 8696 C C . VAL C 1 275 ? -46.350 -5.168 102.861 1.00 77.70 275 VAL C C 1
ATOM 8697 O O . VAL C 1 275 ? -46.220 -6.042 101.995 1.00 78.76 275 VAL C O 1
ATOM 8701 N N . ARG C 1 276 ? -47.533 -4.640 103.186 1.00 78.02 276 ARG C N 1
ATOM 8702 C CA . ARG C 1 276 ? -48.753 -5.066 102.503 1.00 78.24 276 ARG C CA 1
ATOM 8703 C C . ARG C 1 276 ? -49.037 -4.184 101.283 1.00 78.36 276 ARG C C 1
ATOM 8704 O O . ARG C 1 276 ? -49.596 -4.656 100.293 1.00 78.80 276 ARG C O 1
ATOM 8712 N N . VAL C 1 277 ? -48.607 -2.917 101.358 1.00 78.43 277 VAL C N 1
ATOM 8713 C CA . VAL C 1 277 ? -48.782 -1.925 100.283 1.00 78.11 277 VAL C CA 1
ATOM 8714 C C . VAL C 1 277 ? -47.712 -2.052 99.184 1.00 77.99 277 VAL C C 1
ATOM 8715 O O . VAL C 1 277 ? -47.564 -1.180 98.322 1.00 77.84 277 VAL C O 1
ATOM 8717 N N . ASN C 1 278 ? -46.964 -3.148 99.262 1.00 78.02 278 ASN C N 1
ATOM 8718 C CA . ASN C 1 278 ? -45.910 -3.531 98.327 1.00 78.89 278 ASN C CA 1
ATOM 8719 C C . ASN C 1 278 ? -45.689 -4.994 98.706 1.00 79.49 278 ASN C C 1
ATOM 8720 O O . ASN C 1 278 ? -44.835 -5.307 99.539 1.00 80.63 278 ASN C O 1
ATOM 8722 N N . ASN C 1 279 ? -46.530 -5.865 98.137 1.00 79.88 279 ASN C N 1
ATOM 8723 C CA . ASN C 1 279 ? -46.546 -7.316 98.374 1.00 80.47 279 ASN C CA 1
ATOM 8724 C C . ASN C 1 279 ? -45.184 -8.029 98.441 1.00 80.37 279 ASN C C 1
ATOM 8725 O O . ASN C 1 279 ? -44.571 -8.366 97.417 1.00 79.81 279 ASN C O 1
ATOM 8730 N N . LYS C 1 280 ? -44.733 -8.222 99.684 1.00 80.55 280 LYS C N 1
ATOM 8731 C CA . LYS C 1 280 ? -43.464 -8.872 100.015 1.00 79.96 280 LYS C CA 1
ATOM 8732 C C . LYS C 1 280 ? -43.645 -10.056 100.984 1.00 79.96 280 LYS C C 1
ATOM 8733 O O . LYS C 1 280 ? -42.665 -10.718 101.336 1.00 80.30 280 LYS C O 1
ATOM 8736 N N . VAL C 1 281 ? -44.890 -10.327 101.392 1.00 79.51 281 VAL C N 1
ATOM 8737 C CA . VAL C 1 281 ? -45.212 -11.420 102.328 1.00 79.09 281 VAL C CA 1
ATOM 8738 C C . VAL C 1 281 ? -46.291 -12.412 101.892 1.00 78.88 281 VAL C C 1
ATOM 8739 O O . VAL C 1 281 ? -46.743 -12.405 100.743 1.00 78.44 281 VAL C O 1
ATOM 8743 N N . ALA C 1 282 ? -46.705 -13.242 102.857 1.00 78.59 282 ALA C N 1
ATOM 8744 C CA . ALA C 1 282 ? -47.752 -14.246 102.695 1.00 77.45 282 ALA C CA 1
ATOM 8745 C C . ALA C 1 282 ? -49.076 -13.538 102.972 1.00 76.79 282 ALA C C 1
ATOM 8746 O O . ALA C 1 282 ? -49.355 -12.495 102.371 1.00 76.88 282 ALA C O 1
ATOM 8747 N N . GLY C 1 283 ? -49.837 -14.055 103.939 1.00 75.96 283 GLY C N 1
ATOM 8748 C CA . GLY C 1 283 ? -51.135 -13.477 104.279 1.00 73.48 283 GLY C CA 1
ATOM 8749 C C . GLY C 1 283 ? -51.184 -12.278 105.216 1.00 71.14 283 GLY C C 1
ATOM 8750 O O . GLY C 1 283 ? -51.579 -12.427 106.372 1.00 70.89 283 GLY C O 1
ATOM 8751 N N . ILE C 1 284 ? -50.839 -11.093 104.709 1.00 69.36 284 ILE C N 1
ATOM 8752 C CA . ILE C 1 284 ? -50.848 -9.857 105.501 1.00 68.16 284 ILE C CA 1
ATOM 8753 C C . ILE C 1 284 ? -52.163 -9.104 105.334 1.00 67.01 284 ILE C C 1
ATOM 8754 O O . ILE C 1 284 ? -52.274 -8.252 104.449 1.00 66.97 284 ILE C O 1
ATOM 8755 N N . ALA C 1 285 ? -53.129 -9.402 106.213 1.00 65.89 285 ALA C N 1
ATOM 8756 C CA . ALA C 1 285 ? -54.478 -8.809 106.197 1.00 64.84 285 ALA C CA 1
ATOM 8757 C C . ALA C 1 285 ? -54.553 -7.307 106.432 1.00 64.30 285 ALA C C 1
ATOM 8758 O O . ALA C 1 285 ? -54.433 -6.536 105.483 1.00 62.50 285 ALA C O 1
ATOM 8759 N N . GLU C 1 286 ? -54.817 -6.907 107.677 1.00 65.64 286 GLU C N 1
ATOM 8760 C CA . GLU C 1 286 ? -54.891 -5.487 108.056 1.00 67.07 286 GLU C CA 1
ATOM 8761 C C . GLU C 1 286 ? -54.069 -5.253 109.318 1.00 67.15 286 GLU C C 1
ATOM 8762 O O . GLU C 1 286 ? -53.994 -6.122 110.183 1.00 65.84 286 GLU C O 1
ATOM 8768 N N . VAL C 1 287 ? -53.445 -4.078 109.397 1.00 68.94 287 VAL C N 1
ATOM 8769 C CA . VAL C 1 287 ? -52.630 -3.681 110.545 1.00 70.65 287 VAL C CA 1
ATOM 8770 C C . VAL C 1 287 ? -53.308 -2.515 111.304 1.00 73.04 287 VAL C C 1
ATOM 8771 O O . VAL C 1 287 ? -53.768 -1.541 110.690 1.00 73.66 287 VAL C O 1
ATOM 8775 N N . ARG C 1 288 ? -53.394 -2.654 112.629 1.00 74.42 288 ARG C N 1
ATOM 8776 C CA . ARG C 1 288 ? -54.027 -1.657 113.506 1.00 76.16 288 ARG C CA 1
ATOM 8777 C C . ARG C 1 288 ? -53.077 -1.034 114.540 1.00 78.69 288 ARG C C 1
ATOM 8778 O O . ARG C 1 288 ? -52.145 -1.694 115.007 1.00 79.84 288 ARG C O 1
ATOM 8786 N N . ASP C 1 289 ? -53.345 0.228 114.899 1.00 80.58 289 ASP C N 1
ATOM 8787 C CA . ASP C 1 289 ? -52.576 0.976 115.906 1.00 81.67 289 ASP C CA 1
ATOM 8788 C C . ASP C 1 289 ? -53.582 1.367 116.993 1.00 81.84 289 ASP C C 1
ATOM 8789 O O . ASP C 1 289 ? -53.876 2.547 117.212 1.00 82.09 289 ASP C O 1
ATOM 8794 N N . GLU C 1 290 ? -54.117 0.351 117.662 1.00 82.60 290 GLU C N 1
ATOM 8795 C CA . GLU C 1 290 ? -55.094 0.551 118.723 1.00 83.97 290 GLU C CA 1
ATOM 8796 C C . GLU C 1 290 ? -54.458 0.693 120.109 1.00 84.92 290 GLU C C 1
ATOM 8797 O O . GLU C 1 290 ? -55.025 0.279 121.122 1.00 85.16 290 GLU C O 1
ATOM 8803 N N . SER C 1 291 ? -53.279 1.311 120.134 1.00 86.50 291 SER C N 1
ATOM 8804 C CA . SER C 1 291 ? -52.531 1.559 121.363 1.00 87.94 291 SER C CA 1
ATOM 8805 C C . SER C 1 291 ? -52.906 2.924 121.950 1.00 89.88 291 SER C C 1
ATOM 8806 O O . SER C 1 291 ? -52.579 3.977 121.383 1.00 90.78 291 SER C O 1
ATOM 8809 N N . ASP C 1 292 ? -53.625 2.876 123.072 1.00 91.17 292 ASP C N 1
ATOM 8810 C CA . ASP C 1 292 ? -54.108 4.056 123.799 1.00 91.79 292 ASP C CA 1
ATOM 8811 C C . ASP C 1 292 ? -53.291 4.337 125.075 1.00 92.02 292 ASP C C 1
ATOM 8812 O O . ASP C 1 292 ? -52.356 5.144 125.069 1.00 92.49 292 ASP C O 1
ATOM 8817 N N . ARG C 1 293 ? -53.667 3.649 126.149 1.00 91.78 293 ARG C N 1
ATOM 8818 C CA . ARG C 1 293 ? -53.045 3.720 127.466 1.00 90.76 293 ARG C CA 1
ATOM 8819 C C . ARG C 1 293 ? -52.822 2.235 127.829 1.00 90.36 293 ARG C C 1
ATOM 8820 O O . ARG C 1 293 ? -53.095 1.346 127.005 1.00 89.63 293 ARG C O 1
ATOM 8828 N N . ASP C 1 294 ? -52.284 1.981 129.029 1.00 90.28 294 ASP C N 1
ATOM 8829 C CA . ASP C 1 294 ? -51.983 0.639 129.572 1.00 89.52 294 ASP C CA 1
ATOM 8830 C C . ASP C 1 294 ? -50.932 -0.111 128.743 1.00 87.69 294 ASP C C 1
ATOM 8831 O O . ASP C 1 294 ? -50.767 -1.331 128.870 1.00 88.00 294 ASP C O 1
ATOM 8836 N N . GLY C 1 295 ? -50.214 0.653 127.918 1.00 85.36 295 GLY C N 1
ATOM 8837 C CA . GLY C 1 295 ? -49.187 0.104 127.051 1.00 80.92 295 GLY C CA 1
ATOM 8838 C C . GLY C 1 295 ? -49.610 0.049 125.594 1.00 77.44 295 GLY C C 1
ATOM 8839 O O . GLY C 1 295 ? -50.592 0.681 125.179 1.00 76.39 295 GLY C O 1
ATOM 8840 N N . LEU C 1 296 ? -48.863 -0.739 124.827 1.00 74.37 296 LEU C N 1
ATOM 8841 C CA . LEU C 1 296 ? -49.104 -0.910 123.404 1.00 71.25 296 LEU C CA 1
ATOM 8842 C C . LEU C 1 296 ? -50.143 -1.967 123.069 1.00 70.45 296 LEU C C 1
ATOM 8843 O O . LEU C 1 296 ? -50.515 -2.792 123.909 1.00 69.12 296 LEU C O 1
ATOM 8848 N N . ARG C 1 297 ? -50.614 -1.889 121.826 1.00 70.04 297 ARG C N 1
ATOM 8849 C CA . ARG C 1 297 ? -51.591 -2.794 121.237 1.00 69.14 297 ARG C CA 1
ATOM 8850 C C . ARG C 1 297 ? -51.536 -2.514 119.738 1.00 69.10 297 ARG C C 1
ATOM 8851 O O . ARG C 1 297 ? -52.151 -1.561 119.250 1.00 69.84 297 ARG C O 1
ATOM 8859 N N . ILE C 1 298 ? -50.648 -3.237 119.053 1.00 68.99 298 ILE C N 1
ATOM 8860 C CA . ILE C 1 298 ? -50.495 -3.142 117.600 1.00 68.55 298 ILE C CA 1
ATOM 8861 C C . ILE C 1 298 ? -50.846 -4.542 117.102 1.00 69.16 298 ILE C C 1
ATOM 8862 O O . ILE C 1 298 ? -50.014 -5.457 117.118 1.00 67.60 298 ILE C O 1
ATOM 8867 N N . ALA C 1 299 ? -52.114 -4.701 116.732 1.00 71.16 299 ALA C N 1
ATOM 8868 C CA . ALA C 1 299 ? -52.648 -5.965 116.240 1.00 73.77 299 ALA C CA 1
ATOM 8869 C C . ALA C 1 299 ? -52.615 -6.062 114.720 1.00 75.91 299 ALA C C 1
ATOM 8870 O O . ALA C 1 299 ? -53.015 -5.119 114.028 1.00 76.50 299 ALA C O 1
ATOM 8871 N N . ILE C 1 300 ? -52.064 -7.173 114.217 1.00 77.50 300 ILE C N 1
ATOM 8872 C CA . ILE C 1 300 ? -51.981 -7.449 112.776 1.00 78.65 300 ILE C CA 1
ATOM 8873 C C . ILE C 1 300 ? -52.932 -8.624 112.489 1.00 79.51 300 ILE C C 1
ATOM 8874 O O . ILE C 1 300 ? -52.589 -9.784 112.732 1.00 78.97 300 ILE C O 1
ATOM 8879 N N . GLU C 1 301 ? -54.139 -8.292 112.020 1.00 80.51 301 GLU C N 1
ATOM 8880 C CA . GLU C 1 301 ? -55.183 -9.265 111.681 1.00 81.06 301 GLU C CA 1
ATOM 8881 C C . GLU C 1 301 ? -54.952 -9.889 110.308 1.00 81.68 301 GLU C C 1
ATOM 8882 O O . GLU C 1 301 ? -55.463 -9.396 109.302 1.00 82.05 301 GLU C O 1
ATOM 8883 N N . LEU C 1 302 ? -54.219 -11.003 110.303 1.00 81.67 302 LEU C N 1
ATOM 8884 C CA . LEU C 1 302 ? -53.848 -11.752 109.099 1.00 81.54 302 LEU C CA 1
ATOM 8885 C C . LEU C 1 302 ? -55.004 -12.429 108.355 1.00 82.93 302 LEU C C 1
ATOM 8886 O O . LEU C 1 302 ? -56.153 -12.429 108.820 1.00 83.14 302 LEU C O 1
ATOM 8891 N N . LYS C 1 303 ? -54.668 -13.006 107.197 1.00 83.90 303 LYS C N 1
ATOM 8892 C CA . LYS C 1 303 ? -55.614 -13.729 106.345 1.00 84.77 303 LYS C CA 1
ATOM 8893 C C . LYS C 1 303 ? -55.665 -15.227 106.683 1.00 85.89 303 LYS C C 1
ATOM 8894 O O . LYS C 1 303 ? -55.030 -15.676 107.645 1.00 86.32 303 LYS C O 1
ATOM 8900 N N . LYS C 1 304 ? -56.424 -15.985 105.890 1.00 86.93 304 LYS C N 1
ATOM 8901 C CA . LYS C 1 304 ? -56.616 -17.425 106.093 1.00 87.98 304 LYS C CA 1
ATOM 8902 C C . LYS C 1 304 ? -55.510 -18.386 105.603 1.00 88.25 304 LYS C C 1
ATOM 8903 O O . LYS C 1 304 ? -55.479 -19.559 106.004 1.00 87.79 304 LYS C O 1
ATOM 8909 N N . ASP C 1 305 ? -54.599 -17.884 104.767 1.00 88.53 305 ASP C N 1
ATOM 8910 C CA . ASP C 1 305 ? -53.495 -18.689 104.227 1.00 88.72 305 ASP C CA 1
ATOM 8911 C C . ASP C 1 305 ? -52.158 -18.369 104.894 1.00 88.57 305 ASP C C 1
ATOM 8912 O O . ASP C 1 305 ? -51.269 -19.220 104.965 1.00 88.09 305 ASP C O 1
ATOM 8917 N N . ASN C 1 307 ? -49.084 -17.064 105.830 1.00 82.12 307 ASN C N 1
ATOM 8918 C CA . ASN C 1 307 ? -48.550 -17.975 106.842 1.00 82.67 307 ASN C CA 1
ATOM 8919 C C . ASN C 1 307 ? -48.028 -17.267 108.098 1.00 82.43 307 ASN C C 1
ATOM 8920 O O . ASN C 1 307 ? -47.223 -16.334 108.025 1.00 82.80 307 ASN C O 1
ATOM 8925 N N . THR C 1 308 ? -48.438 -17.794 109.250 1.00 81.29 308 THR C N 1
ATOM 8926 C CA . THR C 1 308 ? -48.024 -17.287 110.555 1.00 78.99 308 THR C CA 1
ATOM 8927 C C . THR C 1 308 ? -46.684 -17.958 110.884 1.00 77.08 308 THR C C 1
ATOM 8928 O O . THR C 1 308 ? -46.531 -19.173 110.713 1.00 76.69 308 THR C O 1
ATOM 8932 N N . GLU C 1 309 ? -45.738 -17.114 111.311 1.00 74.50 309 GLU C N 1
ATOM 8933 C CA . GLU C 1 309 ? -44.330 -17.389 111.683 1.00 72.14 309 GLU C CA 1
ATOM 8934 C C . GLU C 1 309 ? -43.445 -16.913 110.534 1.00 69.83 309 GLU C C 1
ATOM 8935 O O . GLU C 1 309 ? -42.335 -16.442 110.765 1.00 70.08 309 GLU C O 1
ATOM 8941 N N . LEU C 1 310 ? -43.973 -16.977 109.311 1.00 67.07 310 LEU C N 1
ATOM 8942 C CA . LEU C 1 310 ? -43.245 -16.540 108.122 1.00 65.13 310 LEU C CA 1
ATOM 8943 C C . LEU C 1 310 ? -43.367 -15.034 107.888 1.00 64.32 310 LEU C C 1
ATOM 8944 O O . LEU C 1 310 ? -42.388 -14.388 107.498 1.00 64.76 310 LEU C O 1
ATOM 8946 N N . VAL C 1 311 ? -44.563 -14.484 108.130 1.00 62.26 311 VAL C N 1
ATOM 8947 C CA . VAL C 1 311 ? -44.831 -13.044 107.976 1.00 59.64 311 VAL C CA 1
ATOM 8948 C C . VAL C 1 311 ? -44.114 -12.301 109.113 1.00 58.73 311 VAL C C 1
ATOM 8949 O O . VAL C 1 311 ? -43.443 -11.289 108.885 1.00 57.20 311 VAL C O 1
ATOM 8953 N N . LEU C 1 312 ? -44.195 -12.898 110.306 1.00 58.13 312 LEU C N 1
ATOM 8954 C CA . LEU C 1 312 ? -43.584 -12.407 111.541 1.00 56.63 312 LEU C CA 1
ATOM 8955 C C . LEU C 1 312 ? -42.067 -12.292 111.401 1.00 56.11 312 LEU C C 1
ATOM 8956 O O . LEU C 1 312 ? -41.485 -11.285 111.796 1.00 56.55 312 LEU C O 1
ATOM 8961 N N . ASN C 1 313 ? -41.451 -13.303 110.787 1.00 55.54 313 ASN C N 1
ATOM 8962 C CA . ASN C 1 313 ? -40.006 -13.332 110.571 1.00 54.92 313 ASN C CA 1
ATOM 8963 C C . ASN C 1 313 ? -39.525 -12.294 109.576 1.00 53.11 313 ASN C C 1
ATOM 8964 O O . ASN C 1 313 ? -38.440 -11.729 109.743 1.00 51.50 313 ASN C O 1
ATOM 8969 N N . TYR C 1 314 ? -40.358 -12.010 108.573 1.00 52.11 314 TYR C N 1
ATOM 8970 C CA . TYR C 1 314 ? -40.027 -11.011 107.566 1.00 52.88 314 TYR C CA 1
ATOM 8971 C C . TYR C 1 314 ? -39.990 -9.672 108.283 1.00 53.61 314 TYR C C 1
ATOM 8972 O O . TYR C 1 314 ? -39.013 -8.927 108.166 1.00 54.28 314 TYR C O 1
ATOM 8981 N N . LEU C 1 315 ? -41.042 -9.417 109.062 1.00 53.50 315 LEU C N 1
ATOM 8982 C CA . LEU C 1 315 ? -41.188 -8.192 109.838 1.00 53.50 315 LEU C CA 1
ATOM 8983 C C . LEU C 1 315 ? -39.982 -7.978 110.729 1.00 54.95 315 LEU C C 1
ATOM 8984 O O . LEU C 1 315 ? -39.284 -6.982 110.571 1.00 54.35 315 LEU C O 1
ATOM 8989 N N . PHE C 1 316 ? -39.641 -9.007 111.511 1.00 56.15 316 PHE C N 1
ATOM 8990 C CA . PHE C 1 316 ? -38.496 -8.976 112.426 1.00 57.34 316 PHE C CA 1
ATOM 8991 C C . PHE C 1 316 ? -37.176 -8.598 111.746 1.00 57.80 316 PHE C C 1
ATOM 8992 O O . PHE C 1 316 ? -36.399 -7.808 112.286 1.00 57.71 316 PHE C O 1
ATOM 9000 N N . LYS C 1 317 ? -36.979 -9.079 110.520 1.00 58.54 317 LYS C N 1
ATOM 9001 C CA . LYS C 1 317 ? -35.754 -8.784 109.787 1.00 60.69 317 LYS C CA 1
ATOM 9002 C C . LYS C 1 317 ? -35.745 -7.420 109.084 1.00 62.04 317 LYS C C 1
ATOM 9003 O O . LYS C 1 317 ? -34.997 -6.517 109.485 1.00 62.04 317 LYS C O 1
ATOM 9005 N N . TYR C 1 318 ? -36.652 -7.247 108.122 1.00 63.86 318 TYR C N 1
ATOM 9006 C CA . TYR C 1 318 ? -36.737 -6.028 107.311 1.00 66.16 318 TYR C CA 1
ATOM 9007 C C . TYR C 1 318 ? -37.252 -4.735 107.941 1.00 66.66 318 TYR C C 1
ATOM 9008 O O . TYR C 1 318 ? -37.111 -3.651 107.359 1.00 67.98 318 TYR C O 1
ATOM 9017 N N . THR C 1 319 ? -37.856 -4.846 109.119 1.00 66.75 319 THR C N 1
ATOM 9018 C CA . THR C 1 319 ? -38.329 -3.667 109.840 1.00 66.22 319 THR C CA 1
ATOM 9019 C C . THR C 1 319 ? -37.513 -3.583 111.134 1.00 65.63 319 THR C C 1
ATOM 9020 O O . THR C 1 319 ? -36.670 -4.453 111.414 1.00 66.41 319 THR C O 1
ATOM 9024 N N . ASP C 1 320 ? -37.734 -2.521 111.904 1.00 64.03 320 ASP C N 1
ATOM 9025 C CA . ASP C 1 320 ? -37.029 -2.357 113.164 1.00 61.04 320 ASP C CA 1
ATOM 9026 C C . ASP C 1 320 ? -37.899 -2.850 114.315 1.00 59.06 320 ASP C C 1
ATOM 9027 O O . ASP C 1 320 ? -37.913 -2.280 115.403 1.00 58.98 320 ASP C O 1
ATOM 9032 N N . LEU C 1 321 ? -38.625 -3.939 114.041 1.00 57.36 321 LEU C N 1
ATOM 9033 C CA . LEU C 1 321 ? -39.474 -4.627 115.020 1.00 56.98 321 LEU C CA 1
ATOM 9034 C C . LEU C 1 321 ? -38.485 -5.495 115.811 1.00 55.76 321 LEU C C 1
ATOM 9035 O O . LEU C 1 321 ? -38.822 -6.166 116.789 1.00 55.06 321 LEU C O 1
ATOM 9040 N N . GLN C 1 322 ? -37.262 -5.491 115.294 1.00 54.57 322 GLN C N 1
ATOM 9041 C CA . GLN C 1 322 ? -36.108 -6.154 115.845 1.00 53.81 322 GLN C CA 1
ATOM 9042 C C . GLN C 1 322 ? -34.932 -5.319 115.337 1.00 52.68 322 GLN C C 1
ATOM 9043 O O . GLN C 1 322 ? -34.740 -5.154 114.119 1.00 52.17 322 GLN C O 1
ATOM 9049 N N . ILE C 1 323 ? -34.256 -4.677 116.288 1.00 50.89 323 ILE C N 1
ATOM 9050 C CA . ILE C 1 323 ? -33.086 -3.845 116.020 1.00 49.39 323 ILE C CA 1
ATOM 9051 C C . ILE C 1 323 ? -31.912 -4.459 116.798 1.00 47.81 323 ILE C C 1
ATOM 9052 O O . ILE C 1 323 ? -32.085 -5.428 117.544 1.00 45.52 323 ILE C O 1
ATOM 9057 N N . ASN C 1 324 ? -30.717 -3.949 116.526 1.00 46.80 324 ASN C N 1
ATOM 9058 C CA . ASN C 1 324 ? -29.500 -4.372 117.198 1.00 46.47 324 ASN C CA 1
ATOM 9059 C C . ASN C 1 324 ? -29.185 -3.263 118.185 1.00 45.15 324 ASN C C 1
ATOM 9060 O O . ASN C 1 324 ? -29.471 -2.092 117.900 1.00 46.32 324 ASN C O 1
ATOM 9065 N N . TYR C 1 325 ? -28.677 -3.619 119.362 1.00 42.02 325 TYR C N 1
ATOM 9066 C CA . TYR C 1 325 ? -28.273 -2.591 120.306 1.00 40.93 325 TYR C CA 1
ATOM 9067 C C . TYR C 1 325 ? -26.780 -2.746 120.436 1.00 40.05 325 TYR C C 1
ATOM 9068 O O . TYR C 1 325 ? -26.294 -3.805 120.820 1.00 39.73 325 TYR C O 1
ATOM 9077 N N . ASN C 1 326 ? -26.064 -1.672 120.142 1.00 39.82 326 ASN C N 1
ATOM 9078 C CA . ASN C 1 326 ? -24.618 -1.704 120.203 1.00 41.10 326 ASN C CA 1
ATOM 9079 C C . ASN C 1 326 ? -24.047 -0.980 121.387 1.00 40.84 326 ASN C C 1
ATOM 9080 O O . ASN C 1 326 ? -24.065 0.255 121.437 1.00 40.95 326 ASN C O 1
ATOM 9085 N N . PHE C 1 327 ? -23.524 -1.772 122.327 1.00 39.67 327 PHE C N 1
ATOM 9086 C CA . PHE C 1 327 ? -22.896 -1.270 123.543 1.00 39.23 327 PHE C CA 1
ATOM 9087 C C . PHE C 1 327 ? -21.573 -0.600 123.185 1.00 39.95 327 PHE C C 1
ATOM 9088 O O . PHE C 1 327 ? -20.808 -1.102 122.356 1.00 40.81 327 PHE C O 1
ATOM 9096 N N . ASN C 1 328 ? -21.341 0.547 123.805 1.00 39.79 328 ASN C N 1
ATOM 9097 C CA . ASN C 1 328 ? -20.120 1.329 123.680 1.00 39.67 328 ASN C CA 1
ATOM 9098 C C . ASN C 1 328 ? -20.257 2.208 124.908 1.00 40.51 328 ASN C C 1
ATOM 9099 O O . ASN C 1 328 ? -20.964 3.213 124.888 1.00 41.37 328 ASN C O 1
ATOM 9104 N N . MET C 1 329 ? -19.681 1.747 126.015 1.00 39.12 329 MET C N 1
ATOM 9105 C CA . MET C 1 329 ? -19.792 2.462 127.279 1.00 36.49 329 MET C CA 1
ATOM 9106 C C . MET C 1 329 ? -18.601 3.336 127.611 1.00 36.95 329 MET C C 1
ATOM 9107 O O . MET C 1 329 ? -17.533 2.851 127.965 1.00 36.62 329 MET C O 1
ATOM 9112 N N . VAL C 1 330 ? -18.785 4.638 127.425 1.00 37.66 330 VAL C N 1
ATOM 9113 C CA . VAL C 1 330 ? -17.738 5.610 127.704 1.00 39.38 330 VAL C CA 1
ATOM 9114 C C . VAL C 1 330 ? -18.193 6.633 128.745 1.00 39.49 330 VAL C C 1
ATOM 9115 O O . VAL C 1 330 ? -19.318 7.132 128.698 1.00 39.78 330 VAL C O 1
ATOM 9119 N N . ALA C 1 331 ? -17.280 6.948 129.662 1.00 41.07 331 ALA C N 1
ATOM 9120 C CA . ALA C 1 331 ? -17.505 7.905 130.743 1.00 41.71 331 ALA C CA 1
ATOM 9121 C C . ALA C 1 331 ? -16.187 8.523 131.190 1.00 42.85 331 ALA C C 1
ATOM 9122 O O . ALA C 1 331 ? -15.121 7.932 130.998 1.00 43.51 331 ALA C O 1
ATOM 9124 N N . ILE C 1 332 ? -16.291 9.664 131.870 1.00 44.51 332 ILE C N 1
ATOM 9125 C CA . ILE C 1 332 ? -15.147 10.467 132.329 1.00 47.20 332 ILE C CA 1
ATOM 9126 C C . ILE C 1 332 ? -14.697 10.288 133.795 1.00 48.42 332 ILE C C 1
ATOM 9127 O O . ILE C 1 332 ? -15.521 10.092 134.680 1.00 48.60 332 ILE C O 1
ATOM 9132 N N . ASP C 1 333 ? -13.374 10.335 134.005 1.00 50.03 333 ASP C N 1
ATOM 9133 C CA . ASP C 1 333 ? -12.694 10.295 135.322 1.00 51.29 333 ASP C CA 1
ATOM 9134 C C . ASP C 1 333 ? -11.281 10.816 135.156 1.00 52.04 333 ASP C C 1
ATOM 9135 O O . ASP C 1 333 ? -10.468 10.213 134.452 1.00 51.98 333 ASP C O 1
ATOM 9140 N N . ASN C 1 334 ? -11.018 11.935 135.835 1.00 53.99 334 ASN C N 1
ATOM 9141 C CA . ASN C 1 334 ? -9.757 12.695 135.828 1.00 55.54 334 ASN C CA 1
ATOM 9142 C C . ASN C 1 334 ? -9.726 13.599 134.606 1.00 55.90 334 ASN C C 1
ATOM 9143 O O . ASN C 1 334 ? -8.661 14.023 134.156 1.00 57.72 334 ASN C O 1
ATOM 9148 N N . PHE C 1 335 ? -10.910 13.888 134.074 1.00 55.25 335 PHE C N 1
ATOM 9149 C CA . PHE C 1 335 ? -11.048 14.740 132.901 1.00 56.27 335 PHE C CA 1
ATOM 9150 C C . PHE C 1 335 ? -10.772 14.044 131.558 1.00 56.94 335 PHE C C 1
ATOM 9151 O O . PHE C 1 335 ? -10.726 14.721 130.531 1.00 58.03 335 PHE C O 1
ATOM 9152 N N . THR C 1 336 ? -10.556 12.720 131.569 1.00 56.60 336 THR C N 1
ATOM 9153 C CA . THR C 1 336 ? -10.286 11.947 130.335 1.00 56.92 336 THR C CA 1
ATOM 9154 C C . THR C 1 336 ? -11.339 10.847 130.084 1.00 56.56 336 THR C C 1
ATOM 9155 O O . THR C 1 336 ? -11.651 10.087 131.005 1.00 56.21 336 THR C O 1
ATOM 9159 N N . PRO C 1 337 ? -11.908 10.757 128.845 1.00 55.96 337 PRO C N 1
ATOM 9160 C CA . PRO C 1 337 ? -12.915 9.734 128.508 1.00 54.16 337 PRO C CA 1
ATOM 9161 C C . PRO C 1 337 ? -12.296 8.340 128.536 1.00 53.98 337 PRO C C 1
ATOM 9162 O O . PRO C 1 337 ? -11.116 8.177 128.212 1.00 54.86 337 PRO C O 1
ATOM 9166 N N . ARG C 1 338 ? -13.090 7.342 128.911 1.00 52.63 338 ARG C N 1
ATOM 9167 C CA . ARG C 1 338 ? -12.587 5.981 129.038 1.00 51.38 338 ARG C CA 1
ATOM 9168 C C . ARG C 1 338 ? -13.622 4.943 128.649 1.00 49.82 338 ARG C C 1
ATOM 9169 O O . ARG C 1 338 ? -14.765 5.028 129.093 1.00 48.28 338 ARG C O 1
ATOM 9177 N N . GLN C 1 339 ? -13.216 3.958 127.839 1.00 49.25 339 GLN C N 1
ATOM 9178 C CA . GLN C 1 339 ? -14.117 2.866 127.456 1.00 48.91 339 GLN C CA 1
ATOM 9179 C C . GLN C 1 339 ? -14.142 2.014 128.714 1.00 49.23 339 GLN C C 1
ATOM 9180 O O . GLN C 1 339 ? -13.086 1.669 129.265 1.00 49.70 339 GLN C O 1
ATOM 9186 N N . VAL C 1 340 ? -15.346 1.667 129.152 1.00 48.30 340 VAL C N 1
ATOM 9187 C CA . VAL C 1 340 ? -15.499 0.977 130.417 1.00 46.76 340 VAL C CA 1
ATOM 9188 C C . VAL C 1 340 ? -16.459 -0.226 130.511 1.00 46.73 340 VAL C C 1
ATOM 9189 O O . VAL C 1 340 ? -17.560 -0.221 129.951 1.00 45.32 340 VAL C O 1
ATOM 9193 N N . GLY C 1 341 ? -16.003 -1.250 131.234 1.00 46.70 341 GLY C N 1
ATOM 9194 C CA . GLY C 1 341 ? -16.798 -2.440 131.485 1.00 45.98 341 GLY C CA 1
ATOM 9195 C C . GLY C 1 341 ? -17.533 -2.197 132.794 1.00 46.31 341 GLY C C 1
ATOM 9196 O O . GLY C 1 341 ? -17.254 -1.202 133.470 1.00 45.06 341 GLY C O 1
ATOM 9197 N N . ILE C 1 342 ? -18.422 -3.110 133.187 1.00 46.23 342 ILE C N 1
ATOM 9198 C CA . ILE C 1 342 ? -19.206 -2.960 134.417 1.00 44.87 342 ILE C CA 1
ATOM 9199 C C . ILE C 1 342 ? -18.389 -2.911 135.713 1.00 44.54 342 ILE C C 1
ATOM 9200 O O . ILE C 1 342 ? -18.756 -2.186 136.645 1.00 44.47 342 ILE C O 1
ATOM 9205 N N . VAL C 1 343 ? -17.261 -3.630 135.743 1.00 42.94 343 VAL C N 1
ATOM 9206 C CA . VAL C 1 343 ? -16.425 -3.669 136.938 1.00 42.27 343 VAL C CA 1
ATOM 9207 C C . VAL C 1 343 ? -15.863 -2.288 137.297 1.00 42.66 343 VAL C C 1
ATOM 9208 O O . VAL C 1 343 ? -16.199 -1.786 138.379 1.00 44.09 343 VAL C O 1
ATOM 9212 N N . PRO C 1 344 ? -15.134 -1.598 136.373 1.00 41.39 344 PRO C N 1
ATOM 9213 C CA . PRO C 1 344 ? -14.678 -0.297 136.875 1.00 40.13 344 PRO C CA 1
ATOM 9214 C C . PRO C 1 344 ? -15.717 0.834 136.982 1.00 38.93 344 PRO C C 1
ATOM 9215 O O . PRO C 1 344 ? -15.388 1.922 137.453 1.00 39.00 344 PRO C O 1
ATOM 9219 N N . ILE C 1 345 ? -16.975 0.557 136.620 1.00 36.91 345 ILE C N 1
ATOM 9220 C CA . ILE C 1 345 ? -18.033 1.562 136.778 1.00 36.01 345 ILE C CA 1
ATOM 9221 C C . ILE C 1 345 ? -18.442 1.517 138.249 1.00 35.68 345 ILE C C 1
ATOM 9222 O O . ILE C 1 345 ? -18.761 2.552 138.849 1.00 36.48 345 ILE C O 1
ATOM 9227 N N . LEU C 1 346 ? -18.428 0.309 138.815 1.00 33.77 346 LEU C N 1
ATOM 9228 C CA . LEU C 1 346 ? -18.773 0.120 140.215 1.00 31.48 346 LEU C CA 1
ATOM 9229 C C . LEU C 1 346 ? -17.611 0.474 141.130 1.00 31.28 346 LEU C C 1
ATOM 9230 O O . LEU C 1 346 ? -17.836 1.045 142.191 1.00 31.95 346 LEU C O 1
ATOM 9235 N N . SER C 1 347 ? -16.374 0.196 140.699 1.00 31.74 347 SER C N 1
ATOM 9236 C CA . SER C 1 347 ? -15.169 0.536 141.482 1.00 32.61 347 SER C CA 1
ATOM 9237 C C . SER C 1 347 ? -15.136 2.047 141.721 1.00 31.85 347 SER C C 1
ATOM 9238 O O . SER C 1 347 ? -14.821 2.511 142.811 1.00 30.73 347 SER C O 1
ATOM 9241 N N . SER C 1 348 ? -15.570 2.772 140.692 1.00 31.92 348 SER C N 1
ATOM 9242 C CA . SER C 1 348 ? -15.650 4.224 140.652 1.00 30.98 348 SER C CA 1
ATOM 9243 C C . SER C 1 348 ? -16.794 4.779 141.474 1.00 29.61 348 SER C C 1
ATOM 9244 O O . SER C 1 348 ? -16.704 5.893 141.973 1.00 31.29 348 SER C O 1
ATOM 9247 N N . TYR C 1 349 ? -17.890 4.033 141.557 1.00 28.45 349 TYR C N 1
ATOM 9248 C CA . TYR C 1 349 ? -19.047 4.451 142.346 1.00 28.79 349 TYR C CA 1
ATOM 9249 C C . TYR C 1 349 ? -18.736 4.289 143.837 1.00 29.15 349 TYR C C 1
ATOM 9250 O O . TYR C 1 349 ? -18.863 5.247 144.595 1.00 28.41 349 TYR C O 1
ATOM 9259 N N . ILE C 1 350 ? -18.275 3.098 144.230 1.00 30.46 350 ILE C N 1
ATOM 9260 C CA . ILE C 1 350 ? -17.934 2.802 145.626 1.00 33.15 350 ILE C CA 1
ATOM 9261 C C . ILE C 1 350 ? -16.757 3.657 146.136 1.00 34.21 350 ILE C C 1
ATOM 9262 O O . ILE C 1 350 ? -16.669 3.944 147.332 1.00 37.20 350 ILE C O 1
ATOM 9267 N N . ALA C 1 351 ? -15.902 4.101 145.208 1.00 34.45 351 ALA C N 1
ATOM 9268 C CA . ALA C 1 351 ? -14.738 4.939 145.514 1.00 33.51 351 ALA C CA 1
ATOM 9269 C C . ALA C 1 351 ? -15.180 6.366 145.757 1.00 32.64 351 ALA C C 1
ATOM 9270 O O . ALA C 1 351 ? -14.568 7.076 146.553 1.00 33.90 351 ALA C O 1
ATOM 9272 N N . HIS C 1 352 ? -16.248 6.762 145.062 1.00 31.11 352 HIS C N 1
ATOM 9273 C CA . HIS C 1 352 ? -16.841 8.092 145.178 1.00 31.01 352 HIS C CA 1
ATOM 9274 C C . HIS C 1 352 ? -17.736 8.137 146.395 1.00 31.37 352 HIS C C 1
ATOM 9275 O O . HIS C 1 352 ? -17.663 9.078 147.183 1.00 31.40 352 HIS C O 1
ATOM 9282 N N . ARG C 1 353 ? -18.609 7.138 146.516 1.00 31.17 353 ARG C N 1
ATOM 9283 C CA . ARG C 1 353 ? -19.529 7.067 147.637 1.00 31.08 353 ARG C CA 1
ATOM 9284 C C . ARG C 1 353 ? -18.840 7.076 148.988 1.00 32.93 353 ARG C C 1
ATOM 9285 O O . ARG C 1 353 ? -19.353 7.689 149.914 1.00 34.43 353 ARG C O 1
ATOM 9293 N N . ARG C 1 354 ? -17.637 6.499 149.076 1.00 34.30 354 ARG C N 1
ATOM 9294 C CA . ARG C 1 354 ? -16.897 6.525 150.335 1.00 36.27 354 ARG C CA 1
ATOM 9295 C C . ARG C 1 354 ? -16.374 7.929 150.615 1.00 37.22 354 ARG C C 1
ATOM 9296 O O . ARG C 1 354 ? -16.570 8.443 151.706 1.00 38.06 354 ARG C O 1
ATOM 9304 N N . GLU C 1 355 ? -15.869 8.588 149.569 1.00 38.47 355 GLU C N 1
ATOM 9305 C CA . GLU C 1 355 ? -15.344 9.955 149.631 1.00 39.53 355 GLU C CA 1
ATOM 9306 C C . GLU C 1 355 ? -16.437 10.890 150.168 1.00 40.38 355 GLU C C 1
ATOM 9307 O O . GLU C 1 355 ? -16.203 11.684 151.091 1.00 39.85 355 GLU C O 1
ATOM 9313 N N . VAL C 1 356 ? -17.650 10.672 149.651 1.00 40.06 356 VAL C N 1
ATOM 9314 C CA . VAL C 1 356 ? -18.860 11.422 149.998 1.00 39.01 356 VAL C CA 1
ATOM 9315 C C . VAL C 1 356 ? -19.258 11.161 151.450 1.00 38.80 356 VAL C C 1
ATOM 9316 O O . VAL C 1 356 ? -19.375 12.099 152.244 1.00 38.72 356 VAL C O 1
ATOM 9320 N N . ILE C 1 357 ? -19.394 9.880 151.787 1.00 38.17 357 ILE C N 1
ATOM 9321 C CA . ILE C 1 357 ? -19.777 9.438 153.124 1.00 38.74 357 ILE C CA 1
ATOM 9322 C C . ILE C 1 357 ? -18.759 9.856 154.200 1.00 38.48 357 ILE C C 1
ATOM 9323 O O . ILE C 1 357 ? -19.164 10.265 155.289 1.00 40.62 357 ILE C O 1
ATOM 9328 N N . LEU C 1 358 ? -17.465 9.826 153.866 1.00 37.37 358 LEU C N 1
ATOM 9329 C CA . LEU C 1 358 ? -16.392 10.237 154.786 1.00 36.26 358 LEU C CA 1
ATOM 9330 C C . LEU C 1 358 ? -16.472 11.741 155.013 1.00 34.40 358 LEU C C 1
ATOM 9331 O O . LEU C 1 358 ? -16.338 12.214 156.135 1.00 33.94 358 LEU C O 1
ATOM 9336 N N . ALA C 1 359 ? -16.748 12.474 153.938 1.00 33.86 359 ALA C N 1
ATOM 9337 C CA . ALA C 1 359 ? -16.850 13.923 153.985 1.00 33.12 359 ALA C CA 1
ATOM 9338 C C . ALA C 1 359 ? -18.099 14.351 154.712 1.00 32.71 359 ALA C C 1
ATOM 9339 O O . ALA C 1 359 ? -18.057 15.295 155.494 1.00 33.96 359 ALA C O 1
ATOM 9341 N N . ARG C 1 360 ? -19.186 13.608 154.506 1.00 32.94 360 ARG C N 1
ATOM 9342 C CA . ARG C 1 360 ? -20.471 13.880 155.158 1.00 34.54 360 ARG C CA 1
ATOM 9343 C C . ARG C 1 360 ? -20.303 13.792 156.671 1.00 36.43 360 ARG C C 1
ATOM 9344 O O . ARG C 1 360 ? -20.627 14.731 157.404 1.00 37.03 360 ARG C O 1
ATOM 9350 N N . SER C 1 361 ? -19.679 12.693 157.092 1.00 38.26 361 SER C N 1
ATOM 9351 C CA . SER C 1 361 ? -19.430 12.375 158.494 1.00 38.07 361 SER C CA 1
ATOM 9352 C C . SER C 1 361 ? -18.480 13.311 159.220 1.00 38.77 361 SER C C 1
ATOM 9353 O O . SER C 1 361 ? -18.592 13.481 160.425 1.00 37.90 361 SER C O 1
ATOM 9356 N N . ARG C 1 362 ? -17.564 13.934 158.482 1.00 40.95 362 ARG C N 1
ATOM 9357 C CA . ARG C 1 362 ? -16.634 14.895 159.067 1.00 42.19 362 ARG C CA 1
ATOM 9358 C C . ARG C 1 362 ? -17.407 16.186 159.373 1.00 43.00 362 ARG C C 1
ATOM 9359 O O . ARG C 1 362 ? -17.312 16.726 160.483 1.00 42.65 362 ARG C O 1
ATOM 9367 N N . PHE C 1 363 ? -18.268 16.578 158.424 1.00 43.18 363 PHE C N 1
ATOM 9368 C CA . PHE C 1 363 ? -19.099 17.781 158.513 1.00 43.71 363 PHE C CA 1
ATOM 9369 C C . PHE C 1 363 ? -20.044 17.720 159.709 1.00 44.45 363 PHE C C 1
ATOM 9370 O O . PHE C 1 363 ? -20.026 18.617 160.550 1.00 44.59 363 PHE C O 1
ATOM 9378 N N . ASP C 1 364 ? -20.863 16.669 159.756 1.00 46.15 364 ASP C N 1
ATOM 9379 C CA . ASP C 1 364 ? -21.852 16.454 160.820 1.00 47.44 364 ASP C CA 1
ATOM 9380 C C . ASP C 1 364 ? -21.286 16.316 162.234 1.00 47.96 364 ASP C C 1
ATOM 9381 O O . ASP C 1 364 ? -21.936 16.739 163.199 1.00 48.98 364 ASP C O 1
ATOM 9386 N N . LYS C 1 365 ? -20.074 15.757 162.341 1.00 47.13 365 LYS C N 1
ATOM 9387 C CA . LYS C 1 365 ? -19.389 15.550 163.624 1.00 45.44 365 LYS C CA 1
ATOM 9388 C C . LYS C 1 365 ? -19.020 16.895 164.202 1.00 45.40 365 LYS C C 1
ATOM 9389 O O . LYS C 1 365 ? -19.335 17.181 165.352 1.00 44.55 365 LYS C O 1
ATOM 9395 N N . GLU C 1 366 ? -18.459 17.743 163.340 1.00 46.06 366 GLU C N 1
ATOM 9396 C CA . GLU C 1 366 ? -18.021 19.093 163.681 1.00 48.21 366 GLU C CA 1
ATOM 9397 C C . GLU C 1 366 ? -19.198 20.007 164.068 1.00 48.05 366 GLU C C 1
ATOM 9398 O O . GLU C 1 366 ? -19.020 20.953 164.839 1.00 49.15 366 GLU C O 1
ATOM 9404 N N . LYS C 1 367 ? -20.393 19.677 163.567 1.00 47.01 367 LYS C N 1
ATOM 9405 C CA . LYS C 1 367 ? -21.626 20.429 163.821 1.00 45.75 367 LYS C CA 1
ATOM 9406 C C . LYS C 1 367 ? -22.268 20.001 165.137 1.00 45.10 367 LYS C C 1
ATOM 9407 O O . LYS C 1 367 ? -22.839 20.832 165.862 1.00 46.15 367 LYS C O 1
ATOM 9411 N N . ALA C 1 368 ? -22.176 18.704 165.432 1.00 42.95 368 ALA C N 1
ATOM 9412 C CA . ALA C 1 368 ? -22.750 18.131 166.649 1.00 40.73 368 ALA C CA 1
ATOM 9413 C C . ALA C 1 368 ? -21.905 18.393 167.891 1.00 39.66 368 ALA C C 1
ATOM 9414 O O . ALA C 1 368 ? -22.445 18.526 168.986 1.00 39.26 368 ALA C O 1
ATOM 9416 N N . GLU C 1 369 ? -20.587 18.495 167.706 1.00 38.84 369 GLU C N 1
ATOM 9417 C CA . GLU C 1 369 ? -19.646 18.779 168.793 1.00 37.87 369 GLU C CA 1
ATOM 9418 C C . GLU C 1 369 ? -19.856 20.211 169.253 1.00 37.82 369 GLU C C 1
ATOM 9419 O O . GLU C 1 369 ? -19.686 20.521 170.431 1.00 39.54 369 GLU C O 1
ATOM 9425 N N . LYS C 1 370 ? -20.308 21.050 168.317 1.00 37.97 370 LYS C N 1
ATOM 9426 C CA . LYS C 1 370 ? -20.602 22.463 168.560 1.00 36.36 370 LYS C CA 1
ATOM 9427 C C . LYS C 1 370 ? -21.938 22.616 169.255 1.00 35.18 370 LYS C C 1
ATOM 9428 O O . LYS C 1 370 ? -22.092 23.479 170.111 1.00 35.08 370 LYS C O 1
ATOM 9431 N N . ARG C 1 371 ? -22.888 21.753 168.909 1.00 35.76 371 ARG C N 1
ATOM 9432 C CA . ARG C 1 371 ? -24.211 21.801 169.516 1.00 37.92 371 ARG C CA 1
ATOM 9433 C C . ARG C 1 371 ? -24.207 21.121 170.880 1.00 39.37 371 ARG C C 1
ATOM 9434 O O . ARG C 1 371 ? -24.996 21.502 171.745 1.00 40.36 371 ARG C O 1
ATOM 9442 N N . LEU C 1 372 ? -23.307 20.145 171.073 1.00 40.22 372 LEU C N 1
ATOM 9443 C CA . LEU C 1 372 ? -23.163 19.409 172.343 1.00 38.91 372 LEU C CA 1
ATOM 9444 C C . LEU C 1 372 ? -22.696 20.379 173.405 1.00 38.20 372 LEU C C 1
ATOM 9445 O O . LEU C 1 372 ? -23.270 20.454 174.488 1.00 38.68 372 LEU C O 1
ATOM 9450 N N . HIS C 1 373 ? -21.691 21.164 173.031 1.00 37.70 373 HIS C N 1
ATOM 9451 C CA . HIS C 1 373 ? -21.082 22.179 173.874 1.00 38.85 373 HIS C CA 1
ATOM 9452 C C . HIS C 1 373 ? -22.112 23.154 174.461 1.00 38.62 373 HIS C C 1
ATOM 9453 O O . HIS C 1 373 ? -22.083 23.444 175.652 1.00 38.44 373 HIS C O 1
ATOM 9460 N N . ILE C 1 374 ? -23.051 23.588 173.620 1.00 38.86 374 ILE C N 1
ATOM 9461 C CA . ILE C 1 374 ? -24.112 24.521 174.000 1.00 37.91 374 ILE C CA 1
ATOM 9462 C C . ILE C 1 374 ? -25.120 23.890 174.947 1.00 38.63 374 ILE C C 1
ATOM 9463 O O . ILE C 1 374 ? -25.416 24.471 175.993 1.00 41.50 374 ILE C O 1
ATOM 9468 N N . VAL C 1 375 ? -25.585 22.683 174.610 1.00 37.57 375 VAL C N 1
ATOM 9469 C CA . VAL C 1 375 ? -26.566 21.953 175.421 1.00 36.31 375 VAL C CA 1
ATOM 9470 C C . VAL C 1 375 ? -25.984 21.693 176.801 1.00 35.94 375 VAL C C 1
ATOM 9471 O O . VAL C 1 375 ? -26.679 21.844 177.803 1.00 35.39 375 VAL C O 1
ATOM 9475 N N . GLU C 1 376 ? -24.680 21.425 176.850 1.00 36.36 376 GLU C N 1
ATOM 9476 C CA . GLU C 1 376 ? -23.994 21.184 178.118 1.00 38.39 376 GLU C CA 1
ATOM 9477 C C . GLU C 1 376 ? -24.230 22.376 179.043 1.00 38.08 376 GLU C C 1
ATOM 9478 O O . GLU C 1 376 ? -24.757 22.204 180.144 1.00 38.41 376 GLU C O 1
ATOM 9484 N N . GLY C 1 377 ? -24.035 23.577 178.492 1.00 37.91 377 GLY C N 1
ATOM 9485 C CA . GLY C 1 377 ? -24.234 24.810 179.239 1.00 39.65 377 GLY C CA 1
ATOM 9486 C C . GLY C 1 377 ? -25.673 25.045 179.642 1.00 40.71 377 GLY C C 1
ATOM 9487 O O . GLY C 1 377 ? -25.952 25.514 180.745 1.00 41.75 377 GLY C O 1
ATOM 9488 N N . LEU C 1 378 ? -26.590 24.625 178.782 1.00 41.74 378 LEU C N 1
ATOM 9489 C CA . LEU C 1 378 ? -28.009 24.777 179.043 1.00 44.21 378 LEU C CA 1
ATOM 9490 C C . LEU C 1 378 ? -28.521 23.860 180.141 1.00 46.72 378 LEU C C 1
ATOM 9491 O O . LEU C 1 378 ? -29.574 24.122 180.708 1.00 47.58 378 LEU C O 1
ATOM 9496 N N . ILE C 1 379 ? -27.755 22.811 180.456 1.00 50.37 379 ILE C N 1
ATOM 9497 C CA . ILE C 1 379 ? -28.109 21.865 181.522 1.00 53.53 379 ILE C CA 1
ATOM 9498 C C . ILE C 1 379 ? -27.680 22.494 182.846 1.00 55.18 379 ILE C C 1
ATOM 9499 O O . ILE C 1 379 ? -28.440 22.477 183.826 1.00 56.81 379 ILE C O 1
ATOM 9504 N N . ARG C 1 380 ? -26.481 23.081 182.841 1.00 55.35 380 ARG C N 1
ATOM 9505 C CA . ARG C 1 380 ? -25.917 23.738 184.013 1.00 56.15 380 ARG C CA 1
ATOM 9506 C C . ARG C 1 380 ? -26.797 24.881 184.496 1.00 57.55 380 ARG C C 1
ATOM 9507 O O . ARG C 1 380 ? -27.226 24.876 185.647 1.00 57.45 380 ARG C O 1
ATOM 9510 N N . VAL C 1 381 ? -27.172 25.775 183.579 1.00 59.31 381 VAL C N 1
ATOM 9511 C CA . VAL C 1 381 ? -28.003 26.931 183.924 1.00 62.29 381 VAL C CA 1
ATOM 9512 C C . VAL C 1 381 ? -29.473 26.639 184.211 1.00 64.28 381 VAL C C 1
ATOM 9513 O O . VAL C 1 381 ? -30.209 27.533 184.624 1.00 64.54 381 VAL C O 1
ATOM 9517 N N . ILE C 1 382 ? -29.896 25.398 183.987 1.00 66.53 382 ILE C N 1
ATOM 9518 C CA . ILE C 1 382 ? -31.279 25.019 184.245 1.00 69.33 382 ILE C CA 1
ATOM 9519 C C . ILE C 1 382 ? -31.452 24.749 185.734 1.00 72.27 382 ILE C C 1
ATOM 9520 O O . ILE C 1 382 ? -32.433 25.190 186.344 1.00 72.38 382 ILE C O 1
ATOM 9525 N N . SER C 1 383 ? -30.436 24.109 186.316 1.00 75.32 383 SER C N 1
ATOM 9526 C CA . SER C 1 383 ? -30.408 23.775 187.739 1.00 78.19 383 SER C CA 1
ATOM 9527 C C . SER C 1 383 ? -30.176 25.024 188.612 1.00 79.24 383 SER C C 1
ATOM 9528 O O . SER C 1 383 ? -30.649 25.089 189.752 1.00 79.87 383 SER C O 1
ATOM 9531 N N . ILE C 1 384 ? -29.455 26.005 188.061 1.00 79.50 384 ILE C N 1
ATOM 9532 C CA . ILE C 1 384 ? -29.187 27.271 188.745 1.00 79.15 384 ILE C CA 1
ATOM 9533 C C . ILE C 1 384 ? -29.781 28.425 187.919 1.00 79.47 384 ILE C C 1
ATOM 9534 O O . ILE C 1 384 ? -29.094 29.394 187.558 1.00 80.07 384 ILE C O 1
ATOM 9539 N N . LEU C 1 385 ? -31.083 28.314 187.642 1.00 79.29 385 LEU C N 1
ATOM 9540 C CA . LEU C 1 385 ? -31.810 29.306 186.851 1.00 79.42 385 LEU C CA 1
ATOM 9541 C C . LEU C 1 385 ? -31.925 30.668 187.514 1.00 79.65 385 LEU C C 1
ATOM 9542 O O . LEU C 1 385 ? -31.489 31.660 186.939 1.00 78.96 385 LEU C O 1
ATOM 9547 N N . ASP C 1 386 ? -32.462 30.709 188.734 1.00 80.30 386 ASP C N 1
ATOM 9548 C CA . ASP C 1 386 ? -32.627 31.968 189.465 1.00 80.86 386 ASP C CA 1
ATOM 9549 C C . ASP C 1 386 ? -31.324 32.677 189.822 1.00 80.38 386 ASP C C 1
ATOM 9550 O O . ASP C 1 386 ? -31.319 33.891 190.031 1.00 80.38 386 ASP C O 1
ATOM 9555 N N . GLU C 1 387 ? -30.222 31.923 189.818 1.00 79.99 387 GLU C N 1
ATOM 9556 C CA . GLU C 1 387 ? -28.887 32.466 190.086 1.00 80.06 387 GLU C CA 1
ATOM 9557 C C . GLU C 1 387 ? -28.384 33.171 188.840 1.00 78.84 387 GLU C C 1
ATOM 9558 O O . GLU C 1 387 ? -27.525 34.050 188.923 1.00 79.12 387 GLU C O 1
ATOM 9564 N N . VAL C 1 388 ? -28.911 32.760 187.686 1.00 76.98 388 VAL C N 1
ATOM 9565 C CA . VAL C 1 388 ? -28.526 33.366 186.430 1.00 75.27 388 VAL C CA 1
ATOM 9566 C C . VAL C 1 388 ? -29.530 34.439 186.013 1.00 74.98 388 VAL C C 1
ATOM 9567 O O . VAL C 1 388 ? -29.124 35.450 185.461 1.00 74.64 388 VAL C O 1
ATOM 9571 N N . ILE C 1 389 ? -30.810 34.257 186.358 1.00 75.11 389 ILE C N 1
ATOM 9572 C CA . ILE C 1 389 ? -31.872 35.232 186.036 1.00 75.84 389 ILE C CA 1
ATOM 9573 C C . ILE C 1 389 ? -31.557 36.560 186.721 1.00 76.17 389 ILE C C 1
ATOM 9574 O O . ILE C 1 389 ? -31.520 37.605 186.073 1.00 74.76 389 ILE C O 1
ATOM 9579 N N . ALA C 1 390 ? -31.253 36.469 188.015 1.00 78.06 390 ALA C N 1
ATOM 9580 C CA . ALA C 1 390 ? -30.922 37.615 188.859 1.00 79.87 390 ALA C CA 1
ATOM 9581 C C . ALA C 1 390 ? -29.635 38.301 188.424 1.00 80.75 390 ALA C C 1
ATOM 9582 O O . ALA C 1 390 ? -29.548 39.529 188.456 1.00 81.00 390 ALA C O 1
ATOM 9584 N N . LEU C 1 391 ? -28.671 37.499 187.965 1.00 81.01 391 LEU C N 1
ATOM 9585 C CA . LEU C 1 391 ? -27.374 37.992 187.505 1.00 80.97 391 LEU C CA 1
ATOM 9586 C C . LEU C 1 391 ? -27.490 38.699 186.155 1.00 80.83 391 LEU C C 1
ATOM 9587 O O . LEU C 1 391 ? -26.728 39.622 185.873 1.00 80.38 391 LEU C O 1
ATOM 9592 N N . ILE C 1 392 ? -28.467 38.273 185.349 1.00 81.02 392 ILE C N 1
ATOM 9593 C CA . ILE C 1 392 ? -28.731 38.856 184.030 1.00 81.69 392 ILE C CA 1
ATOM 9594 C C . ILE C 1 392 ? -29.567 40.125 184.202 1.00 82.72 392 ILE C C 1
ATOM 9595 O O . ILE C 1 392 ? -29.315 41.135 183.539 1.00 83.38 392 ILE C O 1
ATOM 9600 N N . ARG C 1 393 ? -30.521 40.073 185.132 1.00 83.34 393 ARG C N 1
ATOM 9601 C CA . ARG C 1 393 ? -31.408 41.199 185.434 1.00 84.26 393 ARG C CA 1
ATOM 9602 C C . ARG C 1 393 ? -30.600 42.346 186.052 1.00 83.79 393 ARG C C 1
ATOM 9603 O O . ARG C 1 393 ? -30.814 43.514 185.718 1.00 82.98 393 ARG C O 1
ATOM 9611 N N . ALA C 1 394 ? -29.602 41.969 186.852 1.00 83.96 394 ALA C N 1
ATOM 9612 C CA . ALA C 1 394 ? -28.706 42.903 187.534 1.00 84.68 394 ALA C CA 1
ATOM 9613 C C . ALA C 1 394 ? -27.571 43.437 186.657 1.00 84.79 394 ALA C C 1
ATOM 9614 O O . ALA C 1 394 ? -26.912 44.413 187.025 1.00 84.85 394 ALA C O 1
ATOM 9616 N N . SER C 1 395 ? -27.343 42.798 185.510 1.00 84.84 395 SER C N 1
ATOM 9617 C CA . SER C 1 395 ? -26.291 43.217 184.582 1.00 85.08 395 SER C CA 1
ATOM 9618 C C . SER C 1 395 ? -26.705 44.425 183.751 1.00 86.32 395 SER C C 1
ATOM 9619 O O . SER C 1 395 ? -27.884 44.790 183.726 1.00 86.17 395 SER C O 1
ATOM 9622 N N . GLU C 1 396 ? -25.733 45.028 183.064 1.00 88.11 396 GLU C N 1
ATOM 9623 C CA . GLU C 1 396 ? -25.975 46.218 182.250 1.00 89.68 396 GLU C CA 1
ATOM 9624 C C . GLU C 1 396 ? -26.538 45.945 180.855 1.00 90.05 396 GLU C C 1
ATOM 9625 O O . GLU C 1 396 ? -27.707 46.229 180.610 1.00 90.10 396 GLU C O 1
ATOM 9631 N N . ASN C 1 397 ? -25.717 45.409 179.951 1.00 91.02 397 ASN C N 1
ATOM 9632 C CA . ASN C 1 397 ? -26.155 45.098 178.582 1.00 92.27 397 ASN C CA 1
ATOM 9633 C C . ASN C 1 397 ? -25.895 43.632 178.211 1.00 92.92 397 ASN C C 1
ATOM 9634 O O . ASN C 1 397 ? -25.620 42.818 179.093 1.00 92.70 397 ASN C O 1
ATOM 9639 N N . LYS C 1 398 ? -26.019 43.297 176.922 1.00 94.02 398 LYS C N 1
ATOM 9640 C CA . LYS C 1 398 ? -25.793 41.933 176.414 1.00 94.73 398 LYS C CA 1
ATOM 9641 C C . LYS C 1 398 ? -24.325 41.515 176.555 1.00 95.07 398 LYS C C 1
ATOM 9642 O O . LYS C 1 398 ? -24.035 40.447 177.097 1.00 95.10 398 LYS C O 1
ATOM 9645 N N . ALA C 1 399 ? -23.421 42.389 176.109 1.00 95.44 399 ALA C N 1
ATOM 9646 C CA . ALA C 1 399 ? -21.977 42.151 176.152 1.00 95.89 399 ALA C CA 1
ATOM 9647 C C . ALA C 1 399 ? -21.370 42.093 177.561 1.00 96.13 399 ALA C C 1
ATOM 9648 O O . ALA C 1 399 ? -20.469 41.289 177.808 1.00 95.68 399 ALA C O 1
ATOM 9650 N N . ASP C 1 400 ? -21.895 42.913 178.479 1.00 96.50 400 ASP C N 1
ATOM 9651 C CA . ASP C 1 400 ? -21.418 42.972 179.869 1.00 96.74 400 ASP C CA 1
ATOM 9652 C C . ASP C 1 400 ? -21.971 41.819 180.720 1.00 96.95 400 ASP C C 1
ATOM 9653 O O . ASP C 1 400 ? -21.425 41.507 181.787 1.00 97.16 400 ASP C O 1
ATOM 9656 N N . ALA C 1 401 ? -23.048 41.196 180.235 1.00 96.74 401 ALA C N 1
ATOM 9657 C CA . ALA C 1 401 ? -23.686 40.057 180.905 1.00 96.25 401 ALA C CA 1
ATOM 9658 C C . ALA C 1 401 ? -22.969 38.762 180.526 1.00 96.01 401 ALA C C 1
ATOM 9659 O O . ALA C 1 401 ? -22.931 37.807 181.314 1.00 95.51 401 ALA C O 1
ATOM 9661 N N . LYS C 1 402 ? -22.404 38.759 179.313 1.00 95.16 402 LYS C N 1
ATOM 9662 C CA . LYS C 1 402 ? -21.648 37.636 178.746 1.00 94.07 402 LYS C CA 1
ATOM 9663 C C . LYS C 1 402 ? -20.323 37.448 179.501 1.00 93.82 402 LYS C C 1
ATOM 9664 O O . LYS C 1 402 ? -19.908 36.317 179.782 1.00 94.08 402 LYS C O 1
ATOM 9669 N N . GLU C 1 403 ? -19.702 38.572 179.868 1.00 92.63 403 GLU C N 1
ATOM 9670 C CA . GLU C 1 403 ? -18.447 38.591 180.612 1.00 90.68 403 GLU C CA 1
ATOM 9671 C C . GLU C 1 403 ? -18.669 38.238 182.074 1.00 88.88 403 GLU C C 1
ATOM 9672 O O . GLU C 1 403 ? -17.836 37.563 182.684 1.00 88.49 403 GLU C O 1
ATOM 9678 N N . ASN C 1 404 ? -19.844 38.608 182.593 1.00 87.31 404 ASN C N 1
ATOM 9679 C CA . ASN C 1 404 ? -20.235 38.339 183.981 1.00 86.60 404 ASN C CA 1
ATOM 9680 C C . ASN C 1 404 ? -20.387 36.844 184.277 1.00 86.16 404 ASN C C 1
ATOM 9681 O O . ASN C 1 404 ? -20.588 36.447 185.428 1.00 85.85 404 ASN C O 1
ATOM 9683 N N . LEU C 1 405 ? -20.262 36.028 183.227 1.00 86.45 405 LEU C N 1
ATOM 9684 C CA . LEU C 1 405 ? -20.344 34.574 183.328 1.00 86.63 405 LEU C CA 1
ATOM 9685 C C . LEU C 1 405 ? -18.958 33.975 183.591 1.00 87.23 405 LEU C C 1
ATOM 9686 O O . LEU C 1 405 ? -18.310 33.357 182.729 1.00 86.41 405 LEU C O 1
ATOM 9691 N N . LYS C 1 406 ? -18.501 34.300 184.800 1.00 87.54 406 LYS C N 1
ATOM 9692 C CA . LYS C 1 406 ? -17.239 33.885 185.390 1.00 86.87 406 LYS C CA 1
ATOM 9693 C C . LYS C 1 406 ? -17.661 33.109 186.656 1.00 87.14 406 LYS C C 1
ATOM 9694 O O . LYS C 1 406 ? -16.827 32.741 187.483 1.00 87.50 406 LYS C O 1
ATOM 9697 N N . VAL C 1 407 ? -18.967 32.824 186.740 1.00 87.47 407 VAL C N 1
ATOM 9698 C CA . VAL C 1 407 ? -19.633 32.115 187.848 1.00 86.60 407 VAL C CA 1
ATOM 9699 C C . VAL C 1 407 ? -19.785 30.616 187.566 1.00 85.25 407 VAL C C 1
ATOM 9700 O O . VAL C 1 407 ? -20.570 30.204 186.706 1.00 82.84 407 VAL C O 1
ATOM 9704 N N . ASP C 1 410 ? -18.235 29.776 185.243 1.00 63.08 410 ASP C N 1
ATOM 9705 C CA . ASP C 1 410 ? -17.383 30.024 184.098 1.00 64.76 410 ASP C CA 1
ATOM 9706 C C . ASP C 1 410 ? -17.821 29.225 182.880 1.00 65.58 410 ASP C C 1
ATOM 9707 O O . ASP C 1 410 ? -18.006 28.007 182.954 1.00 65.58 410 ASP C O 1
ATOM 9712 N N . PHE C 1 411 ? -18.081 29.945 181.790 1.00 65.55 411 PHE C N 1
ATOM 9713 C CA . PHE C 1 411 ? -18.509 29.351 180.524 1.00 65.03 411 PHE C CA 1
ATOM 9714 C C . PHE C 1 411 ? -17.650 29.888 179.391 1.00 64.65 411 PHE C C 1
ATOM 9715 O O . PHE C 1 411 ? -16.722 30.667 179.631 1.00 64.83 411 PHE C O 1
ATOM 9723 N N . THR C 1 412 ? -17.946 29.445 178.166 1.00 63.53 412 THR C N 1
ATOM 9724 C CA . THR C 1 412 ? -17.226 29.890 176.969 1.00 62.38 412 THR C CA 1
ATOM 9725 C C . THR C 1 412 ? -18.052 30.952 176.249 1.00 60.14 412 THR C C 1
ATOM 9726 O O . THR C 1 412 ? -19.209 31.172 176.602 1.00 59.66 412 THR C O 1
ATOM 9730 N N . GLU C 1 413 ? -17.461 31.579 175.232 1.00 58.81 413 GLU C N 1
ATOM 9731 C CA . GLU C 1 413 ? -18.113 32.628 174.450 1.00 58.16 413 GLU C CA 1
ATOM 9732 C C . GLU C 1 413 ? -19.349 32.087 173.746 1.00 56.99 413 GLU C C 1
ATOM 9733 O O . GLU C 1 413 ? -20.463 32.540 174.011 1.00 56.65 413 GLU C O 1
ATOM 9739 N N . GLU C 1 414 ? -19.140 31.063 172.921 1.00 55.75 414 GLU C N 1
ATOM 9740 C CA . GLU C 1 414 ? -20.204 30.426 172.154 1.00 55.28 414 GLU C CA 1
ATOM 9741 C C . GLU C 1 414 ? -21.302 29.798 173.007 1.00 54.43 414 GLU C C 1
ATOM 9742 O O . GLU C 1 414 ? -22.464 29.783 172.610 1.00 54.36 414 GLU C O 1
ATOM 9748 N N . GLN C 1 415 ? -20.936 29.391 174.220 1.00 55.67 415 GLN C N 1
ATOM 9749 C CA . GLN C 1 415 ? -21.864 28.777 175.174 1.00 58.13 415 GLN C CA 1
ATOM 9750 C C . GLN C 1 415 ? -22.706 29.851 175.876 1.00 59.29 415 GLN C C 1
ATOM 9751 O O . GLN C 1 415 ? -23.922 29.696 176.025 1.00 59.88 415 GLN C O 1
ATOM 9757 N N . ALA C 1 416 ? -22.050 30.952 176.253 1.00 58.97 416 ALA C N 1
ATOM 9758 C CA . ALA C 1 416 ? -22.680 32.083 176.937 1.00 57.13 416 ALA C CA 1
ATOM 9759 C C . ALA C 1 416 ? -23.546 32.926 176.006 1.00 56.75 416 ALA C C 1
ATOM 9760 O O . ALA C 1 416 ? -24.424 33.666 176.463 1.00 56.53 416 ALA C O 1
ATOM 9762 N N . GLU C 1 417 ? -23.286 32.798 174.704 1.00 55.54 417 GLU C N 1
ATOM 9763 C CA . GLU C 1 417 ? -24.026 33.503 173.664 1.00 54.56 417 GLU C CA 1
ATOM 9764 C C . GLU C 1 417 ? -25.434 32.930 173.591 1.00 54.30 417 GLU C C 1
ATOM 9765 O O . GLU C 1 417 ? -26.408 33.670 173.681 1.00 54.40 417 GLU C O 1
ATOM 9771 N N . ALA C 1 418 ? -25.526 31.601 173.534 1.00 53.87 418 ALA C N 1
ATOM 9772 C CA . ALA C 1 418 ? -26.810 30.902 173.459 1.00 53.57 418 ALA C CA 1
ATOM 9773 C C . ALA C 1 418 ? -27.694 31.083 174.691 1.00 52.34 418 ALA C C 1
ATOM 9774 O O . ALA C 1 418 ? -28.921 31.004 174.585 1.00 52.75 418 ALA C O 1
ATOM 9776 N N . ILE C 1 419 ? -27.063 31.396 175.827 1.00 50.90 419 ILE C N 1
ATOM 9777 C CA . ILE C 1 419 ? -27.755 31.614 177.102 1.00 49.18 419 ILE C CA 1
ATOM 9778 C C . ILE C 1 419 ? -28.491 32.949 177.125 1.00 48.19 419 ILE C C 1
ATOM 9779 O O . ILE C 1 419 ? -29.620 33.020 177.596 1.00 48.37 419 ILE C O 1
ATOM 9784 N N . VAL C 1 420 ? -27.856 33.990 176.598 1.00 47.93 420 VAL C N 1
ATOM 9785 C CA . VAL C 1 420 ? -28.464 35.314 176.568 1.00 47.84 420 VAL C CA 1
ATOM 9786 C C . VAL C 1 420 ? -29.426 35.500 175.406 1.00 49.58 420 VAL C C 1
ATOM 9787 O O . VAL C 1 420 ? -30.306 36.359 175.461 1.00 49.73 420 VAL C O 1
ATOM 9791 N N . THR C 1 421 ? -29.254 34.688 174.361 1.00 52.07 421 THR C N 1
ATOM 9792 C CA . THR C 1 421 ? -30.126 34.735 173.180 1.00 54.15 421 THR C CA 1
ATOM 9793 C C . THR C 1 421 ? -31.244 33.699 173.296 1.00 54.41 421 THR C C 1
ATOM 9794 O O . THR C 1 421 ? -32.005 33.465 172.350 1.00 55.55 421 THR C O 1
ATOM 9798 N N . LEU C 1 422 ? -31.338 33.093 174.475 1.00 53.28 422 LEU C N 1
ATOM 9799 C CA . LEU C 1 422 ? -32.344 32.089 174.758 1.00 53.36 422 LEU C CA 1
ATOM 9800 C C . LEU C 1 422 ? -33.688 32.773 174.919 1.00 53.39 422 LEU C C 1
ATOM 9801 O O . LEU C 1 422 ? -33.752 33.911 175.377 1.00 54.15 422 LEU C O 1
ATOM 9806 N N . GLN C 1 423 ? -34.744 32.114 174.455 1.00 53.60 423 GLN C N 1
ATOM 9807 C CA . GLN C 1 423 ? -36.090 32.659 174.554 1.00 53.51 423 GLN C CA 1
ATOM 9808 C C . GLN C 1 423 ? -36.767 32.068 175.762 1.00 53.19 423 GLN C C 1
ATOM 9809 O O . GLN C 1 423 ? -36.442 30.953 176.159 1.00 52.40 423 GLN C O 1
ATOM 9815 N N . LEU C 1 424 ? -37.700 32.819 176.345 1.00 55.03 424 LEU C N 1
ATOM 9816 C CA . LEU C 1 424 ? -38.419 32.391 177.549 1.00 58.12 424 LEU C CA 1
ATOM 9817 C C . LEU C 1 424 ? -39.240 31.100 177.488 1.00 59.95 424 LEU C C 1
ATOM 9818 O O . LEU C 1 424 ? -39.438 30.464 178.522 1.00 61.05 424 LEU C O 1
ATOM 9823 N N . TYR C 1 425 ? -39.677 30.688 176.295 1.00 62.06 425 TYR C N 1
ATOM 9824 C CA . TYR C 1 425 ? -40.450 29.445 176.151 1.00 63.65 425 TYR C CA 1
ATOM 9825 C C . TYR C 1 425 ? -39.574 28.201 176.396 1.00 65.18 425 TYR C C 1
ATOM 9826 O O . TYR C 1 425 ? -40.088 27.154 176.783 1.00 66.64 425 TYR C O 1
ATOM 9835 N N . ARG C 1 426 ? -38.260 28.337 176.170 1.00 66.42 426 ARG C N 1
ATOM 9836 C CA . ARG C 1 426 ? -37.289 27.244 176.340 1.00 67.05 426 ARG C CA 1
ATOM 9837 C C . ARG C 1 426 ? -37.066 26.815 177.797 1.00 67.87 426 ARG C C 1
ATOM 9838 O O . ARG C 1 426 ? -36.386 25.813 178.055 1.00 68.05 426 ARG C O 1
ATOM 9841 N N . LEU C 1 427 ? -37.686 27.549 178.727 1.00 68.86 427 LEU C N 1
ATOM 9842 C CA . LEU C 1 427 ? -37.598 27.280 180.167 1.00 70.05 427 LEU C CA 1
ATOM 9843 C C . LEU C 1 427 ? -38.719 26.370 180.719 1.00 71.38 427 LEU C C 1
ATOM 9844 O O . LEU C 1 427 ? -38.639 25.900 181.865 1.00 71.07 427 LEU C O 1
ATOM 9847 N N . THR C 1 428 ? -39.717 26.074 179.876 1.00 72.43 428 THR C N 1
ATOM 9848 C CA . THR C 1 428 ? -40.857 25.210 180.229 1.00 73.59 428 THR C CA 1
ATOM 9849 C C . THR C 1 428 ? -40.449 23.730 180.290 1.00 75.36 428 THR C C 1
ATOM 9850 O O . THR C 1 428 ? -39.496 23.333 179.612 1.00 75.07 428 THR C O 1
ATOM 9854 N N . ASN C 1 429 ? -41.240 22.925 181.017 1.00 76.94 429 ASN C N 1
ATOM 9855 C CA . ASN C 1 429 ? -41.008 21.481 181.236 1.00 77.96 429 ASN C CA 1
ATOM 9856 C C . ASN C 1 429 ? -40.603 20.625 180.037 1.00 77.66 429 ASN C C 1
ATOM 9857 O O . ASN C 1 429 ? -39.476 20.135 180.005 1.00 77.96 429 ASN C O 1
ATOM 9862 N N . THR C 1 430 ? -41.501 20.463 179.061 1.00 76.72 430 THR C N 1
ATOM 9863 C CA . THR C 1 430 ? -41.228 19.634 177.884 1.00 76.02 430 THR C CA 1
ATOM 9864 C C . THR C 1 430 ? -40.032 20.126 177.065 1.00 75.27 430 THR C C 1
ATOM 9865 O O . THR C 1 430 ? -39.245 19.317 176.591 1.00 74.97 430 THR C O 1
ATOM 9869 N N . ASP C 1 431 ? -39.843 21.444 177.016 1.00 74.96 431 ASP C N 1
ATOM 9870 C CA . ASP C 1 431 ? -38.729 22.054 176.293 1.00 74.17 431 ASP C CA 1
ATOM 9871 C C . ASP C 1 431 ? -37.394 21.897 177.008 1.00 73.90 431 ASP C C 1
ATOM 9872 O O . ASP C 1 431 ? -36.341 21.957 176.374 1.00 73.86 431 ASP C O 1
ATOM 9877 N N . VAL C 1 432 ? -37.456 21.690 178.324 1.00 73.97 432 VAL C N 1
ATOM 9878 C CA . VAL C 1 432 ? -36.273 21.474 179.165 1.00 73.89 432 VAL C CA 1
ATOM 9879 C C . VAL C 1 432 ? -35.939 19.976 179.169 1.00 74.49 432 VAL C C 1
ATOM 9880 O O . VAL C 1 432 ? -34.764 19.604 179.156 1.00 75.16 432 VAL C O 1
ATOM 9884 N N . VAL C 1 433 ? -36.975 19.133 179.161 1.00 74.29 433 VAL C N 1
ATOM 9885 C CA . VAL C 1 433 ? -36.809 17.678 179.155 1.00 73.38 433 VAL C CA 1
ATOM 9886 C C . VAL C 1 433 ? -36.346 17.211 177.779 1.00 73.22 433 VAL C C 1
ATOM 9887 O O . VAL C 1 433 ? -35.501 16.323 177.699 1.00 73.72 433 VAL C O 1
ATOM 9891 N N . VAL C 1 434 ? -36.832 17.855 176.712 1.00 72.52 434 VAL C N 1
ATOM 9892 C CA . VAL C 1 434 ? -36.425 17.488 175.347 1.00 72.91 434 VAL C CA 1
ATOM 9893 C C . VAL C 1 434 ? -34.972 17.937 175.084 1.00 73.25 434 VAL C C 1
ATOM 9894 O O . VAL C 1 434 ? -34.293 17.404 174.200 1.00 74.01 434 VAL C O 1
ATOM 9898 N N . LEU C 1 435 ? -34.505 18.870 175.919 1.00 72.59 435 LEU C N 1
ATOM 9899 C CA . LEU C 1 435 ? -33.146 19.417 175.873 1.00 71.72 435 LEU C CA 1
ATOM 9900 C C . LEU C 1 435 ? -32.191 18.434 176.566 1.00 70.29 435 LEU C C 1
ATOM 9901 O O . LEU C 1 435 ? -31.075 18.195 176.096 1.00 69.46 435 LEU C O 1
ATOM 9906 N N . GLN C 1 436 ? -32.667 17.846 177.666 1.00 68.88 436 GLN C N 1
ATOM 9907 C CA . GLN C 1 436 ? -31.914 16.855 178.439 1.00 67.13 436 GLN C CA 1
ATOM 9908 C C . GLN C 1 436 ? -31.836 15.554 177.636 1.00 66.16 436 GLN C C 1
ATOM 9909 O O . GLN C 1 436 ? -30.899 14.768 177.799 1.00 66.43 436 GLN C O 1
ATOM 9915 N N . GLU C 1 437 ? -32.814 15.364 176.745 1.00 64.86 437 GLU C N 1
ATOM 9916 C CA . GLU C 1 437 ? -32.893 14.190 175.879 1.00 63.19 437 GLU C CA 1
ATOM 9917 C C . GLU C 1 437 ? -32.021 14.359 174.637 1.00 60.85 437 GLU C C 1
ATOM 9918 O O . GLU C 1 437 ? -31.474 13.378 174.129 1.00 60.94 437 GLU C O 1
ATOM 9924 N N . GLU C 1 438 ? -31.813 15.614 174.227 1.00 57.95 438 GLU C N 1
ATOM 9925 C CA . GLU C 1 438 ? -31.003 15.951 173.050 1.00 55.97 438 GLU C CA 1
ATOM 9926 C C . GLU C 1 438 ? -29.533 15.609 173.239 1.00 54.94 438 GLU C C 1
ATOM 9927 O O . GLU C 1 438 ? -28.857 15.238 172.287 1.00 54.93 438 GLU C O 1
ATOM 9933 N N . GLU C 1 439 ? -29.077 15.694 174.487 1.00 55.85 439 GLU C N 1
ATOM 9934 C CA . GLU C 1 439 ? -27.691 15.425 174.890 1.00 56.86 439 GLU C CA 1
ATOM 9935 C C . GLU C 1 439 ? -27.238 14.018 174.525 1.00 55.17 439 GLU C C 1
ATOM 9936 O O . GLU C 1 439 ? -26.133 13.815 174.020 1.00 53.67 439 GLU C O 1
ATOM 9942 N N . ALA C 1 440 ? -28.134 13.066 174.757 1.00 55.30 440 ALA C N 1
ATOM 9943 C CA . ALA C 1 440 ? -27.894 11.660 174.464 1.00 56.74 440 ALA C CA 1
ATOM 9944 C C . ALA C 1 440 ? -27.881 11.405 172.958 1.00 56.08 440 ALA C C 1
ATOM 9945 O O . ALA C 1 440 ? -26.958 10.766 172.443 1.00 56.32 440 ALA C O 1
ATOM 9947 N N . GLU C 1 441 ? -28.877 11.966 172.261 1.00 54.93 441 GLU C N 1
ATOM 9948 C CA . GLU C 1 441 ? -29.019 11.842 170.806 1.00 53.55 441 GLU C CA 1
ATOM 9949 C C . GLU C 1 441 ? -27.789 12.403 170.094 1.00 52.63 441 GLU C C 1
ATOM 9950 O O . GLU C 1 441 ? -27.370 11.876 169.061 1.00 53.32 441 GLU C O 1
ATOM 9953 N N . LEU C 1 442 ? -27.176 13.415 170.709 1.00 50.93 442 LEU C N 1
ATOM 9954 C CA . LEU C 1 442 ? -25.983 14.060 170.179 1.00 50.25 442 LEU C CA 1
ATOM 9955 C C . LEU C 1 442 ? -24.720 13.286 170.505 1.00 50.30 442 LEU C C 1
ATOM 9956 O O . LEU C 1 442 ? -23.776 13.282 169.721 1.00 49.53 442 LEU C O 1
ATOM 9961 N N . ARG C 1 443 ? -24.726 12.584 171.633 1.00 49.54 443 ARG C N 1
ATOM 9962 C CA . ARG C 1 443 ? -23.571 11.798 172.036 1.00 49.34 443 ARG C CA 1
ATOM 9963 C C . ARG C 1 443 ? -23.479 10.531 171.200 1.00 47.91 443 ARG C C 1
ATOM 9964 O O . ARG C 1 443 ? -22.386 10.148 170.783 1.00 46.07 443 ARG C O 1
ATOM 9972 N N . GLU C 1 444 ? -24.637 9.922 170.920 1.00 47.33 444 GLU C N 1
ATOM 9973 C CA . GLU C 1 444 ? -24.699 8.698 170.126 1.00 47.83 444 GLU C CA 1
ATOM 9974 C C . GLU C 1 444 ? -24.342 8.985 168.678 1.00 46.73 444 GLU C C 1
ATOM 9975 O O . GLU C 1 444 ? -23.748 8.144 168.011 1.00 49.76 444 GLU C O 1
ATOM 9981 N N . LYS C 1 445 ? -24.657 10.201 168.229 1.00 44.44 445 LYS C N 1
ATOM 9982 C CA . LYS C 1 445 ? -24.376 10.639 166.865 1.00 40.11 445 LYS C CA 1
ATOM 9983 C C . LYS C 1 445 ? -22.863 10.767 166.703 1.00 38.03 445 LYS C C 1
ATOM 9984 O O . LYS C 1 445 ? -22.286 10.117 165.840 1.00 37.48 445 LYS C O 1
ATOM 9987 N N . ILE C 1 446 ? -22.221 11.473 167.637 1.00 35.69 446 ILE C N 1
ATOM 9988 C CA . ILE C 1 446 ? -20.772 11.681 167.622 1.00 33.81 446 ILE C CA 1
ATOM 9989 C C . ILE C 1 446 ? -20.017 10.352 167.745 1.00 35.00 446 ILE C C 1
ATOM 9990 O O . ILE C 1 446 ? -18.993 10.154 167.088 1.00 35.34 446 ILE C O 1
ATOM 9995 N N . ALA C 1 447 ? -20.582 9.425 168.519 1.00 35.31 447 ALA C N 1
ATOM 9996 C CA . ALA C 1 447 ? -19.998 8.097 168.718 1.00 36.09 447 ALA C CA 1
ATOM 9997 C C . ALA C 1 447 ? -20.154 7.250 167.458 1.00 37.76 447 ALA C C 1
ATOM 9998 O O . ALA C 1 447 ? -19.277 6.434 167.142 1.00 38.61 447 ALA C O 1
ATOM 10000 N N . MET C 1 448 ? -21.275 7.455 166.753 1.00 37.38 448 MET C N 1
ATOM 10001 C CA . MET C 1 448 ? -21.592 6.754 165.505 1.00 37.37 448 MET C CA 1
ATOM 10002 C C . MET C 1 448 ? -20.650 7.260 164.419 1.00 36.76 448 MET C C 1
ATOM 10003 O O . MET C 1 448 ? -19.904 6.478 163.834 1.00 38.29 448 MET C O 1
ATOM 10008 N N . LEU C 1 449 ? -20.617 8.579 164.233 1.00 35.17 449 LEU C N 1
ATOM 10009 C CA . LEU C 1 449 ? -19.786 9.202 163.201 1.00 33.43 449 LEU C CA 1
ATOM 10010 C C . LEU C 1 449 ? -18.289 8.974 163.340 1.00 32.48 449 LEU C C 1
ATOM 10011 O O . LEU C 1 449 ? -17.608 8.799 162.342 1.00 31.65 449 LEU C O 1
ATOM 10016 N N . ALA C 1 450 ? -17.810 8.859 164.577 1.00 32.69 450 ALA C N 1
ATOM 10017 C CA . ALA C 1 450 ? -16.391 8.625 164.845 1.00 33.16 450 ALA C CA 1
ATOM 10018 C C . ALA C 1 450 ? -15.990 7.200 164.482 1.00 34.76 450 ALA C C 1
ATOM 10019 O O . ALA C 1 450 ? -14.848 6.954 164.085 1.00 35.32 450 ALA C O 1
ATOM 10021 N N . ALA C 1 451 ? -16.960 6.283 164.582 1.00 36.25 451 ALA C N 1
ATOM 10022 C CA . ALA C 1 451 ? -16.785 4.855 164.285 1.00 36.25 451 ALA C CA 1
ATOM 10023 C C . ALA C 1 451 ? -16.542 4.661 162.791 1.00 37.60 451 ALA C C 1
ATOM 10024 O O . ALA C 1 451 ? -15.640 3.923 162.370 1.00 38.10 451 ALA C O 1
ATOM 10026 N N . ILE C 1 452 ? -17.305 5.420 162.015 1.00 38.03 452 ILE C N 1
ATOM 10027 C CA . ILE C 1 452 ? -17.244 5.429 160.565 1.00 39.23 452 ILE C CA 1
ATOM 10028 C C . ILE C 1 452 ? -15.893 5.980 160.073 1.00 40.27 452 ILE C C 1
ATOM 10029 O O . ILE C 1 452 ? -15.212 5.314 159.296 1.00 43.06 452 ILE C O 1
ATOM 10034 N N . ILE C 1 453 ? -15.479 7.142 160.582 1.00 40.20 453 ILE C N 1
ATOM 10035 C CA . ILE C 1 453 ? -14.204 7.755 160.193 1.00 40.84 453 ILE C CA 1
ATOM 10036 C C . ILE C 1 453 ? -13.031 6.926 160.729 1.00 43.87 453 ILE C C 1
ATOM 10037 O O . ILE C 1 453 ? -11.924 6.989 160.190 1.00 45.41 453 ILE C O 1
ATOM 10042 N N . GLY C 1 454 ? -13.307 6.107 161.745 1.00 46.25 454 GLY C N 1
ATOM 10043 C CA . GLY C 1 454 ? -12.291 5.263 162.353 1.00 50.44 454 GLY C CA 1
ATOM 10044 C C . GLY C 1 454 ? -11.883 4.067 161.512 1.00 53.09 454 GLY C C 1
ATOM 10045 O O . GLY C 1 454 ? -10.782 4.055 160.950 1.00 54.72 454 GLY C O 1
ATOM 10046 N N . ASP C 1 455 ? -12.755 3.060 161.442 1.00 54.52 455 ASP C N 1
ATOM 10047 C CA . ASP C 1 455 ? -12.500 1.845 160.660 1.00 54.95 455 ASP C CA 1
ATOM 10048 C C . ASP C 1 455 ? -13.297 1.947 159.383 1.00 52.60 455 ASP C C 1
ATOM 10049 O O . ASP C 1 455 ? -14.458 2.362 159.407 1.00 52.21 455 ASP C O 1
ATOM 10054 N N . GLU C 1 456 ? -12.672 1.559 158.274 1.00 50.15 456 GLU C N 1
ATOM 10055 C CA . GLU C 1 456 ? -13.370 1.596 157.011 1.00 48.72 456 GLU C CA 1
ATOM 10056 C C . GLU C 1 456 ? -13.887 0.256 156.516 1.00 45.66 456 GLU C C 1
ATOM 10057 O O . GLU C 1 456 ? -13.617 -0.168 155.401 1.00 47.81 456 GLU C O 1
ATOM 10063 N N . ARG C 1 457 ? -14.640 -0.395 157.395 1.00 42.38 457 ARG C N 1
ATOM 10064 C CA . ARG C 1 457 ? -15.286 -1.677 157.140 1.00 39.13 457 ARG C CA 1
ATOM 10065 C C . ARG C 1 457 ? -16.698 -1.448 157.645 1.00 37.22 457 ARG C C 1
ATOM 10066 O O . ARG C 1 457 ? -17.647 -1.985 157.094 1.00 36.84 457 ARG C O 1
ATOM 10074 N N . THR C 1 458 ? -16.814 -0.615 158.683 1.00 36.90 458 THR C N 1
ATOM 10075 C CA . THR C 1 458 ? -18.096 -0.228 159.280 1.00 37.46 458 THR C CA 1
ATOM 10076 C C . THR C 1 458 ? -18.661 0.922 158.436 1.00 39.08 458 THR C C 1
ATOM 10077 O O . THR C 1 458 ? -19.870 1.188 158.450 1.00 39.53 458 THR C O 1
ATOM 10081 N N . MET C 1 459 ? -17.752 1.604 157.728 1.00 38.69 459 MET C N 1
ATOM 10082 C CA . MET C 1 459 ? -18.069 2.705 156.818 1.00 37.21 459 MET C CA 1
ATOM 10083 C C . MET C 1 459 ? -18.699 2.054 155.588 1.00 37.75 459 MET C C 1
ATOM 10084 O O . MET C 1 459 ? -19.764 2.465 155.124 1.00 37.68 459 MET C O 1
ATOM 10089 N N . TYR C 1 460 ? -18.030 1.016 155.090 1.00 37.76 460 TYR C N 1
ATOM 10090 C CA . TYR C 1 460 ? -18.508 0.257 153.951 1.00 37.37 460 TYR C CA 1
ATOM 10091 C C . TYR C 1 460 ? -19.831 -0.421 154.306 1.00 36.58 460 TYR C C 1
ATOM 10092 O O . TYR C 1 460 ? -20.734 -0.462 153.482 1.00 37.29 460 TYR C O 1
ATOM 10101 N N . ASN C 1 461 ? -19.978 -0.825 155.571 1.00 36.10 461 ASN C N 1
ATOM 10102 C CA . ASN C 1 461 ? -21.205 -1.457 156.066 1.00 36.00 461 ASN C CA 1
ATOM 10103 C C . ASN C 1 461 ? -22.367 -0.479 156.055 1.00 34.02 461 ASN C C 1
ATOM 10104 O O . ASN C 1 461 ? -23.508 -0.881 155.838 1.00 34.40 461 ASN C O 1
ATOM 10109 N N . LEU C 1 462 ? -22.058 0.803 156.268 1.00 31.94 462 LEU C N 1
ATOM 10110 C CA . LEU C 1 462 ? -23.054 1.878 156.270 1.00 31.36 462 LEU C CA 1
ATOM 10111 C C . LEU C 1 462 ? -23.509 2.121 154.831 1.00 32.81 462 LEU C C 1
ATOM 10112 O O . LEU C 1 462 ? -24.713 2.233 154.562 1.00 34.95 462 LEU C O 1
ATOM 10117 N N . MET C 1 463 ? -22.538 2.145 153.914 1.00 31.38 463 MET C N 1
ATOM 10118 C CA . MET C 1 463 ? -22.778 2.366 152.494 1.00 29.32 463 MET C CA 1
ATOM 10119 C C . MET C 1 463 ? -23.765 1.330 151.988 1.00 28.61 463 MET C C 1
ATOM 10120 O O . MET C 1 463 ? -24.715 1.668 151.303 1.00 31.18 463 MET C O 1
ATOM 10125 N N . LYS C 1 464 ? -23.603 0.099 152.459 1.00 28.64 464 LYS C N 1
ATOM 10126 C CA . LYS C 1 464 ? -24.470 -1.012 152.085 1.00 28.45 464 LYS C CA 1
ATOM 10127 C C . LYS C 1 464 ? -25.897 -0.803 152.605 1.00 27.26 464 LYS C C 1
ATOM 10128 O O . LYS C 1 464 ? -26.859 -1.095 151.898 1.00 26.35 464 LYS C O 1
ATOM 10134 N N . LYS C 1 465 ? -26.025 -0.232 153.803 1.00 26.91 465 LYS C N 1
ATOM 10135 C CA . LYS C 1 465 ? -27.340 -0.007 154.404 1.00 29.15 465 LYS C CA 1
ATOM 10136 C C . LYS C 1 465 ? -28.133 1.092 153.694 1.00 29.11 465 LYS C C 1
ATOM 10137 O O . LYS C 1 465 ? -29.332 0.935 153.440 1.00 28.58 465 LYS C O 1
ATOM 10143 N N . GLU C 1 466 ? -27.439 2.180 153.354 1.00 28.73 466 GLU C N 1
ATOM 10144 C CA . GLU C 1 466 ? -28.039 3.331 152.688 1.00 25.54 466 GLU C CA 1
ATOM 10145 C C . GLU C 1 466 ? -28.495 2.972 151.308 1.00 23.74 466 GLU C C 1
ATOM 10146 O O . GLU C 1 466 ? -29.555 3.417 150.880 1.00 21.66 466 GLU C O 1
ATOM 10152 N N . LEU C 1 467 ? -27.716 2.112 150.649 1.00 22.28 467 LEU C N 1
ATOM 10153 C CA . LEU C 1 467 ? -28.036 1.639 149.307 1.00 21.55 467 LEU C CA 1
ATOM 10154 C C . LEU C 1 467 ? -29.166 0.631 149.362 1.00 21.64 467 LEU C C 1
ATOM 10155 O O . LEU C 1 467 ? -30.014 0.616 148.485 1.00 22.40 467 LEU C O 1
ATOM 10160 N N . ARG C 1 468 ? -29.210 -0.159 150.434 1.00 24.38 468 ARG C N 1
ATOM 10161 C CA . ARG C 1 468 ? -30.286 -1.125 150.644 1.00 27.19 468 ARG C CA 1
ATOM 10162 C C . ARG C 1 468 ? -31.591 -0.386 150.959 1.00 30.21 468 ARG C C 1
ATOM 10163 O O . ARG C 1 468 ? -32.660 -0.816 150.539 1.00 30.71 468 ARG C O 1
ATOM 10171 N N . GLU C 1 469 ? -31.478 0.756 151.644 1.00 33.60 469 GLU C N 1
ATOM 10172 C CA . GLU C 1 469 ? -32.628 1.591 152.001 1.00 36.99 469 GLU C CA 1
ATOM 10173 C C . GLU C 1 469 ? -33.261 2.215 150.760 1.00 37.71 469 GLU C C 1
ATOM 10174 O O . GLU C 1 469 ? -34.477 2.394 150.713 1.00 39.21 469 GLU C O 1
ATOM 10180 N N . VAL C 1 470 ? -32.426 2.508 149.757 1.00 37.62 470 VAL C N 1
ATOM 10181 C CA . VAL C 1 470 ? -32.857 3.112 148.485 1.00 37.30 470 VAL C CA 1
ATOM 10182 C C . VAL C 1 470 ? -33.429 2.044 147.551 1.00 38.20 470 VAL C C 1
ATOM 10183 O O . VAL C 1 470 ? -34.370 2.305 146.793 1.00 39.45 470 VAL C O 1
ATOM 10187 N N . LYS C 1 471 ? -32.855 0.845 147.620 1.00 39.01 471 LYS C N 1
ATOM 10188 C CA . LYS C 1 471 ? -33.299 -0.293 146.824 1.00 39.62 471 LYS C CA 1
ATOM 10189 C C . LYS C 1 471 ? -34.749 -0.565 147.202 1.00 40.37 471 LYS C C 1
ATOM 10190 O O . LYS C 1 471 ? -35.624 -0.409 146.372 1.00 41.20 471 LYS C O 1
ATOM 10196 N N . LYS C 1 472 ? -34.983 -0.782 148.498 1.00 41.53 472 LYS C N 1
ATOM 10197 C CA . LYS C 1 472 ? -36.304 -1.074 149.065 1.00 42.36 472 LYS C CA 1
ATOM 10198 C C . LYS C 1 472 ? -37.355 -0.019 148.724 1.00 41.05 472 LYS C C 1
ATOM 10199 O O . LYS C 1 472 ? -38.489 -0.359 148.380 1.00 41.40 472 LYS C O 1
ATOM 10205 N N . LYS C 1 473 ? -36.927 1.244 148.734 1.00 39.87 473 LYS C N 1
ATOM 10206 C CA . LYS C 1 473 ? -37.793 2.387 148.465 1.00 38.24 473 LYS C CA 1
ATOM 10207 C C . LYS C 1 473 ? -38.213 2.611 147.017 1.00 39.28 473 LYS C C 1
ATOM 10208 O O . LYS C 1 473 ? -39.369 2.958 146.773 1.00 40.20 473 LYS C O 1
ATOM 10214 N N . PHE C 1 474 ? -37.292 2.431 146.067 1.00 39.90 474 PHE C N 1
ATOM 10215 C CA . PHE C 1 474 ? -37.598 2.658 144.646 1.00 40.62 474 PHE C CA 1
ATOM 10216 C C . PHE C 1 474 ? -37.523 1.460 143.678 1.00 41.64 474 PHE C C 1
ATOM 10217 O O . PHE C 1 474 ? -37.543 1.655 142.452 1.00 43.20 474 PHE C O 1
ATOM 10225 N N . ALA C 1 475 ? -37.489 0.237 144.220 1.00 42.36 475 ALA C N 1
ATOM 10226 C CA . ALA C 1 475 ? -37.413 -1.005 143.429 1.00 43.76 475 ALA C CA 1
ATOM 10227 C C . ALA C 1 475 ? -38.661 -1.263 142.589 1.00 45.84 475 ALA C C 1
ATOM 10228 O O . ALA C 1 475 ? -39.746 -1.539 143.112 1.00 49.10 475 ALA C O 1
ATOM 10230 N N . THR C 1 476 ? -38.498 -1.141 141.282 1.00 46.13 476 THR C N 1
ATOM 10231 C CA . THR C 1 476 ? -39.583 -1.345 140.340 1.00 45.94 476 THR C CA 1
ATOM 10232 C C . THR C 1 476 ? -39.293 -2.655 139.622 1.00 46.37 476 THR C C 1
ATOM 10233 O O . THR C 1 476 ? -38.121 -2.938 139.337 1.00 46.85 476 THR C O 1
ATOM 10237 N N . PRO C 1 477 ? -40.330 -3.500 139.371 1.00 46.55 477 PRO C N 1
ATOM 10238 C CA . PRO C 1 477 ? -40.120 -4.787 138.676 1.00 46.55 477 PRO C CA 1
ATOM 10239 C C . PRO C 1 477 ? -39.606 -4.652 137.232 1.00 45.50 477 PRO C C 1
ATOM 10240 O O . PRO C 1 477 ? -39.917 -3.666 136.541 1.00 43.83 477 PRO C O 1
ATOM 10244 N N . ARG C 1 478 ? -38.807 -5.632 136.796 1.00 45.07 478 ARG C N 1
ATOM 10245 C CA . ARG C 1 478 ? -38.240 -5.594 135.451 1.00 45.27 478 ARG C CA 1
ATOM 10246 C C . ARG C 1 478 ? -39.238 -5.780 134.316 1.00 45.74 478 ARG C C 1
ATOM 10247 O O . ARG C 1 478 ? -40.198 -6.558 134.419 1.00 45.81 478 ARG C O 1
ATOM 10255 N N . LEU C 1 479 ? -39.022 -4.988 133.266 1.00 45.58 479 LEU C N 1
ATOM 10256 C CA . LEU C 1 479 ? -39.882 -4.954 132.091 1.00 46.62 479 LEU C CA 1
ATOM 10257 C C . LEU C 1 479 ? -39.338 -5.707 130.870 1.00 46.87 479 LEU C C 1
ATOM 10258 O O . LEU C 1 479 ? -40.097 -6.389 130.168 1.00 47.99 479 LEU C O 1
ATOM 10263 N N . SER C 1 480 ? -38.034 -5.587 130.621 1.00 46.10 480 SER C N 1
ATOM 10264 C CA . SER C 1 480 ? -37.385 -6.261 129.493 1.00 45.92 480 SER C CA 1
ATOM 10265 C C . SER C 1 480 ? -37.190 -7.742 129.798 1.00 47.13 480 SER C C 1
ATOM 10266 O O . SER C 1 480 ? -36.864 -8.105 130.924 1.00 48.10 480 SER C O 1
ATOM 10269 N N . SER C 1 481 ? -37.405 -8.583 128.789 1.00 47.99 481 SER C N 1
ATOM 10270 C CA . SER C 1 481 ? -37.268 -10.036 128.912 1.00 47.92 481 SER C CA 1
ATOM 10271 C C . SER C 1 481 ? -35.874 -10.512 128.482 1.00 47.46 481 SER C C 1
ATOM 10272 O O . SER C 1 481 ? -35.263 -9.927 127.579 1.00 45.70 481 SER C O 1
ATOM 10275 N N . LEU C 1 482 ? -35.379 -11.548 129.170 1.00 46.44 482 LEU C N 1
ATOM 10276 C CA . LEU C 1 482 ? -34.077 -12.165 128.903 1.00 44.94 482 LEU C CA 1
ATOM 10277 C C . LEU C 1 482 ? -34.234 -13.682 128.769 1.00 44.78 482 LEU C C 1
ATOM 10278 O O . LEU C 1 482 ? -33.769 -14.285 127.794 1.00 45.25 482 LEU C O 1
ATOM 10283 N N . ALA D 1 29 ? -44.671 52.487 123.856 1.00 78.46 29 ALA D N 1
ATOM 10284 C CA . ALA D 1 29 ? -43.358 52.942 124.304 1.00 79.12 29 ALA D CA 1
ATOM 10285 C C . ALA D 1 29 ? -43.377 54.445 124.598 1.00 79.87 29 ALA D C 1
ATOM 10286 O O . ALA D 1 29 ? -42.644 55.231 123.979 1.00 80.07 29 ALA D O 1
ATOM 10288 N N . LEU D 1 30 ? -44.214 54.829 125.566 1.00 80.88 30 LEU D N 1
ATOM 10289 C CA . LEU D 1 30 ? -44.380 56.229 125.986 1.00 81.47 30 LEU D CA 1
ATOM 10290 C C . LEU D 1 30 ? -44.566 56.315 127.516 1.00 81.26 30 LEU D C 1
ATOM 10291 O O . LEU D 1 30 ? -45.390 55.580 128.080 1.00 80.80 30 LEU D O 1
ATOM 10296 N N . PRO D 1 31 ? -43.806 57.213 128.202 1.00 80.70 31 PRO D N 1
ATOM 10297 C CA . PRO D 1 31 ? -43.841 57.427 129.661 1.00 79.96 31 PRO D CA 1
ATOM 10298 C C . PRO D 1 31 ? -45.078 58.083 130.277 1.00 79.44 31 PRO D C 1
ATOM 10299 O O . PRO D 1 31 ? -45.849 58.747 129.578 1.00 79.29 31 PRO D O 1
ATOM 10303 N N . ASP D 1 32 ? -45.222 57.920 131.595 1.00 78.51 32 ASP D N 1
ATOM 10304 C CA . ASP D 1 32 ? -46.337 58.505 132.340 1.00 79.15 32 ASP D CA 1
ATOM 10305 C C . ASP D 1 32 ? -45.904 59.716 133.178 1.00 80.20 32 ASP D C 1
ATOM 10306 O O . ASP D 1 32 ? -44.859 59.684 133.838 1.00 80.91 32 ASP D O 1
ATOM 10311 N N . ILE D 1 33 ? -46.757 60.742 133.188 1.00 80.39 33 ILE D N 1
ATOM 10312 C CA . ILE D 1 33 ? -46.533 62.020 133.889 1.00 79.27 33 ILE D CA 1
ATOM 10313 C C . ILE D 1 33 ? -45.862 62.066 135.270 1.00 78.39 33 ILE D C 1
ATOM 10314 O O . ILE D 1 33 ? -44.975 62.898 135.500 1.00 79.01 33 ILE D O 1
ATOM 10319 N N . ARG D 1 34 ? -46.233 61.128 136.139 1.00 76.66 34 ARG D N 1
ATOM 10320 C CA . ARG D 1 34 ? -45.722 61.041 137.509 1.00 75.12 34 ARG D CA 1
ATOM 10321 C C . ARG D 1 34 ? -44.216 60.791 137.666 1.00 75.10 34 ARG D C 1
ATOM 10322 O O . ARG D 1 34 ? -43.439 61.735 137.894 1.00 74.38 34 ARG D O 1
ATOM 10330 N N . ASP D 1 35 ? -43.814 59.528 137.526 1.00 74.57 35 ASP D N 1
ATOM 10331 C CA . ASP D 1 35 ? -42.414 59.140 137.654 1.00 73.68 35 ASP D CA 1
ATOM 10332 C C . ASP D 1 35 ? -41.578 59.368 136.399 1.00 72.10 35 ASP D C 1
ATOM 10333 O O . ASP D 1 35 ? -40.356 59.419 136.476 1.00 71.23 35 ASP D O 1
ATOM 10338 N N . GLY D 1 36 ? -42.250 59.464 135.252 1.00 71.55 36 GLY D N 1
ATOM 10339 C CA . GLY D 1 36 ? -41.582 59.723 133.982 1.00 72.10 36 GLY D CA 1
ATOM 10340 C C . GLY D 1 36 ? -40.787 58.625 133.298 1.00 72.06 36 GLY D C 1
ATOM 10341 O O . GLY D 1 36 ? -39.859 58.919 132.529 1.00 71.51 36 GLY D O 1
ATOM 10342 N N . LEU D 1 37 ? -41.138 57.369 133.579 1.00 71.77 37 LEU D N 1
ATOM 10343 C CA . LEU D 1 37 ? -40.459 56.222 132.984 1.00 71.54 37 LEU D CA 1
ATOM 10344 C C . LEU D 1 37 ? -41.408 55.307 132.226 1.00 71.99 37 LEU D C 1
ATOM 10345 O O . LEU D 1 37 ? -42.594 55.193 132.568 1.00 71.78 37 LEU D O 1
ATOM 10350 N N . LYS D 1 38 ? -40.846 54.625 131.225 1.00 71.41 38 LYS D N 1
ATOM 10351 C CA . LYS D 1 38 ? -41.555 53.675 130.360 1.00 71.11 38 LYS D CA 1
ATOM 10352 C C . LYS D 1 38 ? -41.689 52.334 131.120 1.00 71.82 38 LYS D C 1
ATOM 10353 O O . LYS D 1 38 ? -41.060 52.184 132.176 1.00 70.83 38 LYS D O 1
ATOM 10359 N N . PRO D 1 39 ? -42.529 51.363 130.634 1.00 73.02 39 PRO D N 1
ATOM 10360 C CA . PRO D 1 39 ? -42.663 50.074 131.348 1.00 73.04 39 PRO D CA 1
ATOM 10361 C C . PRO D 1 39 ? -41.355 49.275 131.405 1.00 72.78 39 PRO D C 1
ATOM 10362 O O . PRO D 1 39 ? -41.127 48.499 132.339 1.00 71.69 39 PRO D O 1
ATOM 10366 N N . VAL D 1 40 ? -40.510 49.498 130.395 1.00 73.02 40 VAL D N 1
ATOM 10367 C CA . VAL D 1 40 ? -39.201 48.861 130.274 1.00 73.52 40 VAL D CA 1
ATOM 10368 C C . VAL D 1 40 ? -38.152 49.557 131.157 1.00 74.43 40 VAL D C 1
ATOM 10369 O O . VAL D 1 40 ? -37.343 48.868 131.777 1.00 75.83 40 VAL D O 1
ATOM 10373 N N . GLN D 1 41 ? -38.207 50.896 131.258 1.00 73.54 41 GLN D N 1
ATOM 10374 C CA . GLN D 1 41 ? -37.270 51.682 132.089 1.00 70.99 41 GLN D CA 1
ATOM 10375 C C . GLN D 1 41 ? -37.534 51.456 133.580 1.00 69.09 41 GLN D C 1
ATOM 10376 O O . GLN D 1 41 ? -36.624 51.502 134.406 1.00 68.50 41 GLN D O 1
ATOM 10382 N N . ARG D 1 42 ? -38.793 51.142 133.877 1.00 66.95 42 ARG D N 1
ATOM 10383 C CA . ARG D 1 42 ? -39.276 50.775 135.207 1.00 65.65 42 ARG D CA 1
ATOM 10384 C C . ARG D 1 42 ? -39.097 49.255 135.116 1.00 65.36 42 ARG D C 1
ATOM 10385 O O . ARG D 1 42 ? -38.929 48.729 134.012 1.00 65.83 42 ARG D O 1
ATOM 10393 N N . ARG D 1 43 ? -39.109 48.544 136.241 1.00 64.20 43 ARG D N 1
ATOM 10394 C CA . ARG D 1 43 ? -38.905 47.083 136.257 1.00 63.67 43 ARG D CA 1
ATOM 10395 C C . ARG D 1 43 ? -37.457 46.715 135.942 1.00 61.51 43 ARG D C 1
ATOM 10396 O O . ARG D 1 43 ? -37.048 45.579 136.134 1.00 62.29 43 ARG D O 1
ATOM 10404 N N . ILE D 1 44 ? -36.709 47.678 135.403 1.00 59.17 44 ILE D N 1
ATOM 10405 C CA . ILE D 1 44 ? -35.281 47.526 135.152 1.00 57.17 44 ILE D CA 1
ATOM 10406 C C . ILE D 1 44 ? -34.771 47.967 136.521 1.00 56.49 44 ILE D C 1
ATOM 10407 O O . ILE D 1 44 ? -33.923 47.310 137.125 1.00 56.33 44 ILE D O 1
ATOM 10412 N N . LEU D 1 45 ? -35.414 49.018 137.039 1.00 55.46 45 LEU D N 1
ATOM 10413 C CA . LEU D 1 45 ? -35.089 49.589 138.335 1.00 54.51 45 LEU D CA 1
ATOM 10414 C C . LEU D 1 45 ? -35.570 48.701 139.461 1.00 54.14 45 LEU D C 1
ATOM 10415 O O . LEU D 1 45 ? -34.781 48.337 140.326 1.00 54.23 45 LEU D O 1
ATOM 10420 N N . TYR D 1 46 ? -36.839 48.300 139.400 1.00 54.39 46 TYR D N 1
ATOM 10421 C CA . TYR D 1 46 ? -37.442 47.447 140.420 1.00 55.17 46 TYR D CA 1
ATOM 10422 C C . TYR D 1 46 ? -36.819 46.052 140.521 1.00 56.41 46 TYR D C 1
ATOM 10423 O O . TYR D 1 46 ? -36.839 45.459 141.598 1.00 56.52 46 TYR D O 1
ATOM 10432 N N . SER D 1 47 ? -36.286 45.529 139.415 1.00 57.92 47 SER D N 1
ATOM 10433 C CA . SER D 1 47 ? -35.663 44.201 139.427 1.00 59.54 47 SER D CA 1
ATOM 10434 C C . SER D 1 47 ? -34.314 44.190 140.132 1.00 61.19 47 SER D C 1
ATOM 10435 O O . SER D 1 47 ? -33.992 43.226 140.833 1.00 62.24 47 SER D O 1
ATOM 10438 N N . MET D 1 48 ? -33.534 45.256 139.936 1.00 62.00 48 MET D N 1
ATOM 10439 C CA . MET D 1 48 ? -32.219 45.394 140.569 1.00 61.39 48 MET D CA 1
ATOM 10440 C C . MET D 1 48 ? -32.377 45.719 142.053 1.00 60.55 48 MET D C 1
ATOM 10441 O O . MET D 1 48 ? -31.566 45.312 142.874 1.00 59.50 48 MET D O 1
ATOM 10446 N N . ASN D 1 49 ? -33.472 46.400 142.375 1.00 60.75 49 ASN D N 1
ATOM 10447 C CA . ASN D 1 49 ? -33.836 46.773 143.734 1.00 63.22 49 ASN D CA 1
ATOM 10448 C C . ASN D 1 49 ? -34.294 45.495 144.442 1.00 65.52 49 ASN D C 1
ATOM 10449 O O . ASN D 1 49 ? -34.027 45.299 145.631 1.00 66.00 49 ASN D O 1
ATOM 10454 N N . LYS D 1 50 ? -34.969 44.633 143.680 1.00 67.75 50 LYS D N 1
ATOM 10455 C CA . LYS D 1 50 ? -35.468 43.343 144.154 1.00 70.41 50 LYS D CA 1
ATOM 10456 C C . LYS D 1 50 ? -34.243 42.461 144.421 1.00 71.29 50 LYS D C 1
ATOM 10457 O O . LYS D 1 50 ? -34.172 41.794 145.451 1.00 72.12 50 LYS D O 1
ATOM 10463 N N . ASP D 1 51 ? -33.252 42.545 143.531 1.00 71.76 51 ASP D N 1
ATOM 10464 C CA . ASP D 1 51 ? -32.008 41.780 143.653 1.00 72.78 51 ASP D CA 1
ATOM 10465 C C . ASP D 1 51 ? -31.003 42.453 144.586 1.00 72.12 51 ASP D C 1
ATOM 10466 O O . ASP D 1 51 ? -29.895 41.942 144.775 1.00 73.25 51 ASP D O 1
ATOM 10471 N N . SER D 1 52 ? -31.398 43.602 145.148 1.00 69.87 52 SER D N 1
ATOM 10472 C CA . SER D 1 52 ? -30.589 44.421 146.067 1.00 67.57 52 SER D CA 1
ATOM 10473 C C . SER D 1 52 ? -29.241 44.894 145.509 1.00 66.02 52 SER D C 1
ATOM 10474 O O . SER D 1 52 ? -28.281 45.115 146.243 1.00 65.16 52 SER D O 1
ATOM 10477 N N . ASN D 1 53 ? -29.212 45.054 144.188 1.00 64.87 53 ASN D N 1
ATOM 10478 C CA . ASN D 1 53 ? -28.053 45.522 143.439 1.00 65.15 53 ASN D CA 1
ATOM 10479 C C . ASN D 1 53 ? -28.218 47.039 143.386 1.00 64.46 53 ASN D C 1
ATOM 10480 O O . ASN D 1 53 ? -29.059 47.551 142.651 1.00 65.21 53 ASN D O 1
ATOM 10485 N N . THR D 1 54 ? -27.444 47.742 144.206 1.00 64.34 54 THR D N 1
ATOM 10486 C CA . THR D 1 54 ? -27.498 49.204 144.277 1.00 64.27 54 THR D CA 1
ATOM 10487 C C . THR D 1 54 ? -26.114 49.844 144.071 1.00 64.47 54 THR D C 1
ATOM 10488 O O . THR D 1 54 ? -25.190 49.172 143.608 1.00 64.38 54 THR D O 1
ATOM 10492 N N . PHE D 1 55 ? -25.992 51.139 144.378 1.00 65.16 55 PHE D N 1
ATOM 10493 C CA . PHE D 1 55 ? -24.737 51.901 144.246 1.00 66.61 55 PHE D CA 1
ATOM 10494 C C . PHE D 1 55 ? -23.686 51.530 145.307 1.00 68.89 55 PHE D C 1
ATOM 10495 O O . PHE D 1 55 ? -22.488 51.448 145.015 1.00 68.99 55 PHE D O 1
ATOM 10503 N N . ASP D 1 56 ? -24.165 51.351 146.541 1.00 71.18 56 ASP D N 1
ATOM 10504 C CA . ASP D 1 56 ? -23.346 50.997 147.704 1.00 72.90 56 ASP D CA 1
ATOM 10505 C C . ASP D 1 56 ? -22.793 49.574 147.585 1.00 73.91 56 ASP D C 1
ATOM 10506 O O . ASP D 1 56 ? -21.679 49.284 148.040 1.00 74.80 56 ASP D O 1
ATOM 10511 N N . LYS D 1 57 ? -23.583 48.714 146.940 1.00 74.15 57 LYS D N 1
ATOM 10512 C CA . LYS D 1 57 ? -23.232 47.319 146.699 1.00 74.19 57 LYS D CA 1
ATOM 10513 C C . LYS D 1 57 ? -22.563 47.185 145.324 1.00 74.23 57 LYS D C 1
ATOM 10514 O O . LYS D 1 57 ? -22.822 47.983 144.415 1.00 74.15 57 LYS D O 1
ATOM 10520 N N . SER D 1 58 ? -21.680 46.190 145.211 1.00 73.76 58 SER D N 1
ATOM 10521 C CA . SER D 1 58 ? -20.877 45.912 144.014 1.00 72.63 58 SER D CA 1
ATOM 10522 C C . SER D 1 58 ? -21.568 45.554 142.688 1.00 72.38 58 SER D C 1
ATOM 10523 O O . SER D 1 58 ? -22.723 45.108 142.664 1.00 71.81 58 SER D O 1
ATOM 10526 N N . TYR D 1 59 ? -20.802 45.739 141.604 1.00 71.91 59 TYR D N 1
ATOM 10527 C CA . TYR D 1 59 ? -21.191 45.491 140.209 1.00 71.39 59 TYR D CA 1
ATOM 10528 C C . TYR D 1 59 ? -21.595 44.049 139.882 1.00 72.42 59 TYR D C 1
ATOM 10529 O O . TYR D 1 59 ? -20.885 43.092 140.220 1.00 72.41 59 TYR D O 1
ATOM 10538 N N . ARG D 1 60 ? -22.723 43.923 139.185 1.00 73.32 60 ARG D N 1
ATOM 10539 C CA . ARG D 1 60 ? -23.277 42.638 138.753 1.00 73.47 60 ARG D CA 1
ATOM 10540 C C . ARG D 1 60 ? -23.112 42.585 137.238 1.00 73.79 60 ARG D C 1
ATOM 10541 O O . ARG D 1 60 ? -23.294 43.605 136.564 1.00 73.58 60 ARG D O 1
ATOM 10549 N N . LYS D 1 61 ? -22.775 41.405 136.708 1.00 74.24 61 LYS D N 1
ATOM 10550 C CA . LYS D 1 61 ? -22.610 41.207 135.26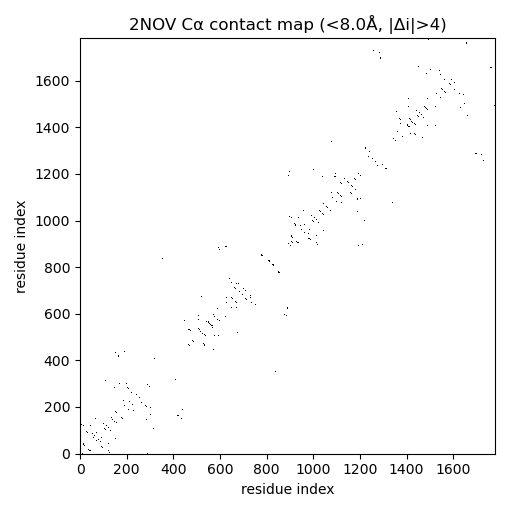1 1.00 73.22 61 LYS D CA 1
ATOM 10551 C C . LYS D 1 61 ? -23.966 41.415 134.604 1.00 71.79 61 LYS D C 1
ATOM 10552 O O . LYS D 1 61 ? -24.952 40.783 135.002 1.00 71.23 61 LYS D O 1
ATOM 10558 N N . SER D 1 62 ? -24.010 42.350 133.651 1.00 70.09 62 SER D N 1
ATOM 10559 C CA . SER D 1 62 ? -25.221 42.727 132.912 1.00 69.47 62 SER D CA 1
ATOM 10560 C C . SER D 1 62 ? -26.102 41.571 132.433 1.00 70.31 62 SER D C 1
ATOM 10561 O O . SER D 1 62 ? -27.303 41.747 132.236 1.00 70.65 62 SER D O 1
ATOM 10564 N N . ALA D 1 63 ? -25.498 40.385 132.316 1.00 71.66 63 ALA D N 1
ATOM 10565 C CA . ALA D 1 63 ? -26.163 39.150 131.890 1.00 72.34 63 ALA D CA 1
ATOM 10566 C C . ALA D 1 63 ? -27.178 38.677 132.930 1.00 72.72 63 ALA D C 1
ATOM 10567 O O . ALA D 1 63 ? -28.299 38.293 132.577 1.00 71.63 63 ALA D O 1
ATOM 10569 N N . LYS D 1 64 ? -26.780 38.754 134.205 1.00 73.99 64 LYS D N 1
ATOM 10570 C CA . LYS D 1 64 ? -27.616 38.355 135.347 1.00 75.60 64 LYS D CA 1
ATOM 10571 C C . LYS D 1 64 ? -28.826 39.266 135.531 1.00 76.08 64 LYS D C 1
ATOM 10572 O O . LYS D 1 64 ? -29.874 38.829 136.022 1.00 76.47 64 LYS D O 1
ATOM 10578 N N . SER D 1 65 ? -28.662 40.530 135.133 1.00 75.81 65 SER D N 1
ATOM 10579 C CA . SER D 1 65 ? -29.707 41.546 135.236 1.00 75.03 65 SER D CA 1
ATOM 10580 C C . SER D 1 65 ? -30.887 41.242 134.320 1.00 75.23 65 SER D C 1
ATOM 10581 O O . SER D 1 65 ? -31.997 41.041 134.806 1.00 74.67 65 SER D O 1
ATOM 10584 N N . VAL D 1 66 ? -30.602 41.084 133.023 1.00 75.73 66 VAL D N 1
ATOM 10585 C CA . VAL D 1 66 ? -31.601 40.790 131.982 1.00 75.65 66 VAL D CA 1
ATOM 10586 C C . VAL D 1 66 ? -32.283 39.419 132.153 1.00 75.42 66 VAL D C 1
ATOM 10587 O O . VAL D 1 66 ? -33.492 39.303 131.953 1.00 74.78 66 VAL D O 1
ATOM 10591 N N . GLY D 1 67 ? -31.511 38.414 132.574 1.00 75.67 67 GLY D N 1
ATOM 10592 C CA . GLY D 1 67 ? -32.030 37.064 132.772 1.00 77.08 67 GLY D CA 1
ATOM 10593 C C . GLY D 1 67 ? -33.131 36.926 133.813 1.00 77.91 67 GLY D C 1
ATOM 10594 O O . GLY D 1 67 ? -33.955 36.006 133.742 1.00 78.07 67 GLY D O 1
ATOM 10595 N N . ASN D 1 68 ? -33.146 37.854 134.767 1.00 78.76 68 ASN D N 1
ATOM 10596 C CA . ASN D 1 68 ? -34.142 37.876 135.834 1.00 79.82 68 ASN D CA 1
ATOM 10597 C C . ASN D 1 68 ? -35.303 38.813 135.509 1.00 79.43 68 ASN D C 1
ATOM 10598 O O . ASN D 1 68 ? -36.395 38.666 136.067 1.00 78.32 68 ASN D O 1
ATOM 10603 N N . ILE D 1 69 ? -35.054 39.774 134.610 1.00 79.57 69 ILE D N 1
ATOM 10604 C CA . ILE D 1 69 ? -36.070 40.742 134.174 1.00 79.23 69 ILE D CA 1
ATOM 10605 C C . ILE D 1 69 ? -36.931 40.084 133.096 1.00 79.17 69 ILE D C 1
ATOM 10606 O O . ILE D 1 69 ? -38.106 39.842 133.314 1.00 77.87 69 ILE D O 1
ATOM 10611 N N . MET D 1 70 ? -36.304 39.737 131.972 1.00 80.15 70 MET D N 1
ATOM 10612 C CA . MET D 1 70 ? -36.956 39.116 130.814 1.00 81.88 70 MET D CA 1
ATOM 10613 C C . MET D 1 70 ? -37.823 37.892 131.129 1.00 82.77 70 MET D C 1
ATOM 10614 O O . MET D 1 70 ? -38.995 37.837 130.743 1.00 83.32 70 MET D O 1
ATOM 10619 N N . GLY D 1 71 ? -37.250 36.956 131.884 1.00 83.75 71 GLY D N 1
ATOM 10620 C CA . GLY D 1 71 ? -37.941 35.729 132.248 1.00 83.65 71 GLY D CA 1
ATOM 10621 C C . GLY D 1 71 ? -39.007 35.862 133.314 1.00 82.84 71 GLY D C 1
ATOM 10622 O O . GLY D 1 71 ? -39.803 34.941 133.493 1.00 82.69 71 GLY D O 1
ATOM 10623 N N . ASN D 1 72 ? -39.043 37.008 133.994 1.00 82.80 72 ASN D N 1
ATOM 10624 C CA . ASN D 1 72 ? -40.016 37.243 135.054 1.00 83.19 72 ASN D CA 1
ATOM 10625 C C . ASN D 1 72 ? -40.888 38.482 134.850 1.00 83.50 72 ASN D C 1
ATOM 10626 O O . ASN D 1 72 ? -42.025 38.495 135.314 1.00 84.17 72 ASN D O 1
ATOM 10631 N N . PHE D 1 73 ? -40.378 39.509 134.161 1.00 83.59 73 PHE D N 1
ATOM 10632 C CA . PHE D 1 73 ? -41.133 40.759 133.950 1.00 83.79 73 PHE D CA 1
ATOM 10633 C C . PHE D 1 73 ? -41.372 41.276 132.520 1.00 84.46 73 PHE D C 1
ATOM 10634 O O . PHE D 1 73 ? -42.521 41.539 132.160 1.00 84.37 73 PHE D O 1
ATOM 10642 N N . HIS D 1 74 ? -40.313 41.403 131.709 1.00 85.49 74 HIS D N 1
ATOM 10643 C CA . HIS D 1 74 ? -40.409 41.963 130.336 1.00 86.74 74 HIS D CA 1
ATOM 10644 C C . HIS D 1 74 ? -39.963 41.032 129.161 1.00 87.69 74 HIS D C 1
ATOM 10645 O O . HIS D 1 74 ? -38.820 41.129 128.689 1.00 87.59 74 HIS D O 1
ATOM 10652 N N . PRO D 1 75 ? -40.875 40.174 128.632 1.00 88.32 75 PRO D N 1
ATOM 10653 C CA . PRO D 1 75 ? -40.506 39.270 127.525 1.00 88.70 75 PRO D CA 1
ATOM 10654 C C . PRO D 1 75 ? -40.570 39.779 126.058 1.00 88.34 75 PRO D C 1
ATOM 10655 O O . PRO D 1 75 ? -41.503 39.449 125.312 1.00 88.34 75 PRO D O 1
ATOM 10659 N N . HIS D 1 76 ? -39.569 40.555 125.637 1.00 88.07 76 HIS D N 1
ATOM 10660 C CA . HIS D 1 76 ? -39.526 41.064 124.262 1.00 88.34 76 HIS D CA 1
ATOM 10661 C C . HIS D 1 76 ? -38.206 40.833 123.544 1.00 87.80 76 HIS D C 1
ATOM 10662 O O . HIS D 1 76 ? -37.734 41.673 122.757 1.00 87.00 76 HIS D O 1
ATOM 10669 N N . GLY D 1 77 ? -37.639 39.660 123.827 1.00 87.34 77 GLY D N 1
ATOM 10670 C CA . GLY D 1 77 ? -36.396 39.213 123.229 1.00 87.36 77 GLY D CA 1
ATOM 10671 C C . GLY D 1 77 ? -35.144 40.030 123.453 1.00 87.90 77 GLY D C 1
ATOM 10672 O O . GLY D 1 77 ? -34.627 40.622 122.500 1.00 88.09 77 GLY D O 1
ATOM 10673 N N . ASP D 1 78 ? -34.705 40.087 124.716 1.00 87.74 78 ASP D N 1
ATOM 10674 C CA . ASP D 1 78 ? -33.479 40.768 125.197 1.00 87.54 78 ASP D CA 1
ATOM 10675 C C . ASP D 1 78 ? -33.137 42.204 124.773 1.00 85.99 78 ASP D C 1
ATOM 10676 O O . ASP D 1 78 ? -32.837 43.051 125.617 1.00 85.63 78 ASP D O 1
ATOM 10681 N N . SER D 1 79 ? -33.136 42.440 123.461 1.00 84.54 79 SER D N 1
ATOM 10682 C CA . SER D 1 79 ? -32.804 43.720 122.836 1.00 82.73 79 SER D CA 1
ATOM 10683 C C . SER D 1 79 ? -33.592 44.941 123.310 1.00 81.26 79 SER D C 1
ATOM 10684 O O . SER D 1 79 ? -33.161 46.074 123.102 1.00 81.35 79 SER D O 1
ATOM 10687 N N . SER D 1 80 ? -34.741 44.709 123.938 1.00 79.39 80 SER D N 1
ATOM 10688 C CA . SER D 1 80 ? -35.565 45.799 124.451 1.00 78.14 80 SER D CA 1
ATOM 10689 C C . SER D 1 80 ? -35.116 46.251 125.848 1.00 76.39 80 SER D C 1
ATOM 10690 O O . SER D 1 80 ? -35.216 47.434 126.181 1.00 76.48 80 SER D O 1
ATOM 10693 N N . ILE D 1 81 ? -34.585 45.307 126.630 1.00 73.99 81 ILE D N 1
ATOM 10694 C CA . ILE D 1 81 ? -34.119 45.557 128.000 1.00 70.75 81 ILE D CA 1
ATOM 10695 C C . ILE D 1 81 ? -32.729 46.197 128.056 1.00 69.10 81 ILE D C 1
ATOM 10696 O O . ILE D 1 81 ? -32.581 47.291 128.597 1.00 69.31 81 ILE D O 1
ATOM 10701 N N . TYR D 1 82 ? -31.734 45.533 127.467 1.00 67.49 82 TYR D N 1
ATOM 10702 C CA . TYR D 1 82 ? -30.352 46.015 127.473 1.00 67.78 82 TYR D CA 1
ATOM 10703 C C . TYR D 1 82 ? -30.138 47.388 126.841 1.00 67.79 82 TYR D C 1
ATOM 10704 O O . TYR D 1 82 ? -29.327 48.172 127.339 1.00 67.34 82 TYR D O 1
ATOM 10713 N N . ASP D 1 83 ? -30.887 47.685 125.780 1.00 68.64 83 ASP D N 1
ATOM 10714 C CA . ASP D 1 83 ? -30.777 48.973 125.091 1.00 69.09 83 ASP D CA 1
ATOM 10715 C C . ASP D 1 83 ? -31.329 50.144 125.899 1.00 68.75 83 ASP D C 1
ATOM 10716 O O . ASP D 1 83 ? -30.874 51.280 125.745 1.00 67.69 83 ASP D O 1
ATOM 10721 N N . ALA D 1 84 ? -32.265 49.838 126.798 1.00 69.07 84 ALA D N 1
ATOM 10722 C CA . ALA D 1 84 ? -32.875 50.828 127.680 1.00 70.60 84 ALA D CA 1
ATOM 10723 C C . ALA D 1 84 ? -31.908 51.050 128.833 1.00 71.62 84 ALA D C 1
ATOM 10724 O O . ALA D 1 84 ? -31.715 52.180 129.293 1.00 72.47 84 ALA D O 1
ATOM 10726 N N . MET D 1 85 ? -31.237 49.962 129.210 1.00 72.00 85 MET D N 1
ATOM 10727 C CA . MET D 1 85 ? -30.262 49.941 130.289 1.00 72.99 85 MET D CA 1
ATOM 10728 C C . MET D 1 85 ? -28.992 50.660 129.881 1.00 73.69 85 MET D C 1
ATOM 10729 O O . MET D 1 85 ? -28.373 51.328 130.703 1.00 74.30 85 MET D O 1
ATOM 10734 N N . VAL D 1 86 ? -28.635 50.564 128.601 1.00 74.82 86 VAL D N 1
ATOM 10735 C CA . VAL D 1 86 ? -27.437 51.226 128.089 1.00 76.46 86 VAL D CA 1
ATOM 10736 C C . VAL D 1 86 ? -27.694 52.712 127.808 1.00 77.20 86 VAL D C 1
ATOM 10737 O O . VAL D 1 86 ? -26.756 53.501 127.719 1.00 77.24 86 VAL D O 1
ATOM 10741 N N . ARG D 1 87 ? -28.970 53.077 127.688 1.00 78.77 87 ARG D N 1
ATOM 10742 C CA . ARG D 1 87 ? -29.367 54.459 127.429 1.00 80.60 87 ARG D CA 1
ATOM 10743 C C . ARG D 1 87 ? -29.405 55.256 128.734 1.00 81.62 87 ARG D C 1
ATOM 10744 O O . ARG D 1 87 ? -29.134 56.456 128.743 1.00 82.12 87 ARG D O 1
ATOM 10752 N N . MET D 1 88 ? -29.706 54.567 129.831 1.00 82.69 88 MET D N 1
ATOM 10753 C CA . MET D 1 88 ? -29.780 55.189 131.149 1.00 84.52 88 MET D CA 1
ATOM 10754 C C . MET D 1 88 ? -28.455 55.224 131.919 1.00 85.42 88 MET D C 1
ATOM 10755 O O . MET D 1 88 ? -28.408 55.723 133.048 1.00 86.31 88 MET D O 1
ATOM 10760 N N . SER D 1 89 ? -27.388 54.709 131.302 1.00 85.59 89 SER D N 1
ATOM 10761 C CA . SER D 1 89 ? -26.056 54.673 131.910 1.00 85.17 89 SER D CA 1
ATOM 10762 C C . SER D 1 89 ? -25.094 55.673 131.289 1.00 86.39 89 SER D C 1
ATOM 10763 O O . SER D 1 89 ? -23.975 55.864 131.778 1.00 86.35 89 SER D O 1
ATOM 10766 N N . GLN D 1 90 ? -25.535 56.285 130.193 1.00 87.78 90 GLN D N 1
ATOM 10767 C CA . GLN D 1 90 ? -24.750 57.272 129.464 1.00 90.14 90 GLN D CA 1
ATOM 10768 C C . GLN D 1 90 ? -25.030 58.668 129.982 1.00 91.87 90 GLN D C 1
ATOM 10769 O O . GLN D 1 90 ? -26.189 59.102 130.010 1.00 92.49 90 GLN D O 1
ATOM 10775 N N . ASN D 1 91 ? -23.965 59.367 130.384 1.00 93.32 91 ASN D N 1
ATOM 10776 C CA . ASN D 1 91 ? -24.076 60.731 130.908 1.00 94.38 91 ASN D CA 1
ATOM 10777 C C . ASN D 1 91 ? -24.369 61.784 129.832 1.00 94.65 91 ASN D C 1
ATOM 10778 O O . ASN D 1 91 ? -24.665 62.936 130.155 1.00 95.04 91 ASN D O 1
ATOM 10783 N N . TRP D 1 92 ? -24.306 61.366 128.564 1.00 94.66 92 TRP D N 1
ATOM 10784 C CA . TRP D 1 92 ? -24.576 62.246 127.426 1.00 93.89 92 TRP D CA 1
ATOM 10785 C C . TRP D 1 92 ? -26.011 62.101 126.896 1.00 91.57 92 TRP D C 1
ATOM 10786 O O . TRP D 1 92 ? -26.394 62.745 125.912 1.00 90.22 92 TRP D O 1
ATOM 10797 N N . LYS D 1 93 ? -26.796 61.265 127.580 1.00 89.79 93 LYS D N 1
ATOM 10798 C CA . LYS D 1 93 ? -28.200 61.024 127.247 1.00 88.99 93 LYS D CA 1
ATOM 10799 C C . LYS D 1 93 ? -29.063 61.622 128.352 1.00 88.04 93 LYS D C 1
ATOM 10800 O O . LYS D 1 93 ? -29.623 62.706 128.196 1.00 87.51 93 LYS D O 1
ATOM 10803 N N . ASN D 1 94 ? -29.121 60.922 129.482 1.00 87.68 94 ASN D N 1
ATOM 10804 C CA . ASN D 1 94 ? -29.886 61.349 130.654 1.00 87.38 94 ASN D CA 1
ATOM 10805 C C . ASN D 1 94 ? -29.053 62.353 131.463 1.00 86.93 94 ASN D C 1
ATOM 10806 O O . ASN D 1 94 ? -27.820 62.236 131.515 1.00 86.96 94 ASN D O 1
ATOM 10811 N N . ARG D 1 95 ? -29.719 63.340 132.073 1.00 85.86 95 ARG D N 1
ATOM 10812 C CA . ARG D 1 95 ? -29.034 64.350 132.891 1.00 84.83 95 ARG D CA 1
ATOM 10813 C C . ARG D 1 95 ? -28.572 63.657 134.171 1.00 83.69 95 ARG D C 1
ATOM 10814 O O . ARG D 1 95 ? -27.368 63.579 134.438 1.00 84.37 95 ARG D O 1
ATOM 10822 N N . GLU D 1 96 ? -29.537 63.141 134.933 1.00 81.42 96 GLU D N 1
ATOM 10823 C CA . GLU D 1 96 ? -29.255 62.428 136.175 1.00 79.33 96 GLU D CA 1
ATOM 10824 C C . GLU D 1 96 ? -29.448 60.931 135.898 1.00 77.88 96 GLU D C 1
ATOM 10825 O O . GLU D 1 96 ? -30.562 60.391 136.014 1.00 76.57 96 GLU D O 1
ATOM 10831 N N . ILE D 1 97 ? -28.343 60.290 135.501 1.00 76.20 97 ILE D N 1
ATOM 10832 C CA . ILE D 1 97 ? -28.286 58.863 135.149 1.00 73.70 97 ILE D CA 1
ATOM 10833 C C . ILE D 1 97 ? -28.694 57.876 136.233 1.00 72.08 97 ILE D C 1
ATOM 10834 O O . ILE D 1 97 ? -28.136 57.884 137.335 1.00 71.39 97 ILE D O 1
ATOM 10839 N N . LEU D 1 98 ? -29.666 57.026 135.887 1.00 70.41 98 LEU D N 1
ATOM 10840 C CA . LEU D 1 98 ? -30.213 56.024 136.805 1.00 68.67 98 LEU D CA 1
ATOM 10841 C C . LEU D 1 98 ? -29.425 54.713 136.916 1.00 68.71 98 LEU D C 1
ATOM 10842 O O . LEU D 1 98 ? -29.706 53.897 137.795 1.00 68.60 98 LEU D O 1
ATOM 10847 N N . VAL D 1 99 ? -28.451 54.512 136.024 1.00 69.60 99 VAL D N 1
ATOM 10848 C CA . VAL D 1 99 ? -27.608 53.305 136.012 1.00 70.42 99 VAL D CA 1
ATOM 10849 C C . VAL D 1 99 ? -26.110 53.675 135.902 1.00 71.54 99 VAL D C 1
ATOM 10850 O O . VAL D 1 99 ? -25.744 54.618 135.199 1.00 70.21 99 VAL D O 1
ATOM 10854 N N . GLU D 1 100 ? -25.271 52.950 136.648 1.00 73.86 100 GLU D N 1
ATOM 10855 C CA . GLU D 1 100 ? -23.810 53.120 136.641 1.00 76.26 100 GLU D CA 1
ATOM 10856 C C . GLU D 1 100 ? -23.234 51.868 135.977 1.00 77.20 100 GLU D C 1
ATOM 10857 O O . GLU D 1 100 ? -23.565 50.746 136.382 1.00 76.41 100 GLU D O 1
ATOM 10863 N N . MET D 1 101 ? -22.367 52.068 134.977 1.00 78.55 101 MET D N 1
ATOM 10864 C CA . MET D 1 101 ? -21.782 50.964 134.209 1.00 79.81 101 MET D CA 1
ATOM 10865 C C . MET D 1 101 ? -20.254 50.971 134.018 1.00 80.88 101 MET D C 1
ATOM 10866 O O . MET D 1 101 ? -19.663 51.990 133.635 1.00 80.25 101 MET D O 1
ATOM 10871 N N . HIS D 1 102 ? -19.640 49.805 134.257 1.00 82.42 102 HIS D N 1
ATOM 10872 C CA . HIS D 1 102 ? -18.195 49.612 134.101 1.00 83.99 102 HIS D CA 1
ATOM 10873 C C . HIS D 1 102 ? -17.913 48.896 132.779 1.00 83.99 102 HIS D C 1
ATOM 10874 O O . HIS D 1 102 ? -18.210 47.702 132.615 1.00 83.11 102 HIS D O 1
ATOM 10881 N N . GLY D 1 103 ? -17.343 49.657 131.847 1.00 84.05 103 GLY D N 1
ATOM 10882 C CA . GLY D 1 103 ? -17.015 49.154 130.525 1.00 83.69 103 GLY D CA 1
ATOM 10883 C C . GLY D 1 103 ? -17.538 50.105 129.467 1.00 82.99 103 GLY D C 1
ATOM 10884 O O . GLY D 1 103 ? -17.872 51.261 129.774 1.00 81.67 103 GLY D O 1
ATOM 10885 N N . ASN D 1 104 ? -17.606 49.629 128.223 1.00 82.54 104 ASN D N 1
ATOM 10886 C CA . ASN D 1 104 ? -18.108 50.454 127.128 1.00 82.84 104 ASN D CA 1
ATOM 10887 C C . ASN D 1 104 ? -19.638 50.456 127.115 1.00 82.14 104 ASN D C 1
ATOM 10888 O O . ASN D 1 104 ? -20.288 49.416 126.939 1.00 81.59 104 ASN D O 1
ATOM 10893 N N . ASN D 1 105 ? -20.184 51.639 127.378 1.00 80.90 105 ASN D N 1
ATOM 10894 C CA . ASN D 1 105 ? -21.619 51.870 127.401 1.00 79.41 105 ASN D CA 1
ATOM 10895 C C . ASN D 1 105 ? -21.998 52.751 126.215 1.00 78.79 105 ASN D C 1
ATOM 10896 O O . ASN D 1 105 ? -23.153 53.145 126.065 1.00 78.46 105 ASN D O 1
ATOM 10901 N N . GLY D 1 106 ? -21.008 53.044 125.378 1.00 78.92 106 GLY D N 1
ATOM 10902 C CA . GLY D 1 106 ? -21.220 53.884 124.217 1.00 80.06 106 GLY D CA 1
ATOM 10903 C C . GLY D 1 106 ? -20.338 55.112 124.266 1.00 81.17 106 GLY D C 1
ATOM 10904 O O . GLY D 1 106 ? -19.622 55.340 125.248 1.00 80.42 106 GLY D O 1
ATOM 10905 N N . SER D 1 107 ? -20.391 55.905 123.199 1.00 82.53 107 SER D N 1
ATOM 10906 C CA . SER D 1 107 ? -19.590 57.122 123.076 1.00 84.02 107 SER D CA 1
ATOM 10907 C C . SER D 1 107 ? -20.307 58.157 122.227 1.00 83.34 107 SER D C 1
ATOM 10908 O O . SER D 1 107 ? -21.119 57.802 121.369 1.00 83.61 107 SER D O 1
ATOM 10911 N N . MET D 1 108 ? -19.965 59.431 122.437 1.00 82.51 108 MET D N 1
ATOM 10912 C CA . MET D 1 108 ? -20.554 60.555 121.700 1.00 80.97 108 MET D CA 1
ATOM 10913 C C . MET D 1 108 ? -20.029 60.676 120.267 1.00 80.21 108 MET D C 1
ATOM 10914 O O . MET D 1 108 ? -20.319 61.652 119.580 1.00 79.50 108 MET D O 1
ATOM 10915 N N . ASP D 1 109 ? -19.261 59.675 119.837 1.00 79.79 109 ASP D N 1
ATOM 10916 C CA . ASP D 1 109 ? -18.674 59.617 118.504 1.00 79.29 109 ASP D CA 1
ATOM 10917 C C . ASP D 1 109 ? -19.278 58.452 117.729 1.00 79.30 109 ASP D C 1
ATOM 10918 O O . ASP D 1 109 ? -20.472 58.441 117.437 1.00 79.40 109 ASP D O 1
ATOM 10923 N N . ASP D 1 111 ? -21.243 55.649 119.396 1.00 100.98 111 ASP D N 1
ATOM 10924 C CA . ASP D 1 111 ? -22.372 54.966 120.023 1.00 101.56 111 ASP D CA 1
ATOM 10925 C C . ASP D 1 111 ? -22.249 53.438 120.297 1.00 100.95 111 ASP D C 1
ATOM 10926 O O . ASP D 1 111 ? -22.714 53.010 121.356 1.00 101.26 111 ASP D O 1
ATOM 10931 N N . PRO D 1 112 ? -21.594 52.617 119.406 1.00 99.34 112 PRO D N 1
ATOM 10932 C CA . PRO D 1 112 ? -21.465 51.158 119.615 1.00 96.87 112 PRO D CA 1
ATOM 10933 C C . PRO D 1 112 ? -21.097 50.630 121.001 1.00 94.53 112 PRO D C 1
ATOM 10934 O O . PRO D 1 112 ? -19.952 50.769 121.437 1.00 94.34 112 PRO D O 1
ATOM 10938 N N . PRO D 1 113 ? -22.083 50.049 121.726 1.00 92.62 113 PRO D N 1
ATOM 10939 C CA . PRO D 1 113 ? -21.845 49.502 123.065 1.00 91.65 113 PRO D CA 1
ATOM 10940 C C . PRO D 1 113 ? -21.281 48.093 122.977 1.00 90.89 113 PRO D C 1
ATOM 10941 O O . PRO D 1 113 ? -21.393 47.433 121.943 1.00 90.44 113 PRO D O 1
ATOM 10945 N N . ALA D 1 114 ? -20.695 47.631 124.076 1.00 91.12 114 ALA D N 1
ATOM 10946 C CA . ALA D 1 114 ? -20.146 46.281 124.148 1.00 91.32 114 ALA D CA 1
ATOM 10947 C C . ALA D 1 114 ? -21.297 45.323 124.473 1.00 91.12 114 ALA D C 1
ATOM 10948 O O . ALA D 1 114 ? -22.398 45.768 124.822 1.00 91.72 114 ALA D O 1
ATOM 10950 N N . ALA D 1 115 ? -21.050 44.020 124.340 1.00 90.19 115 ALA D N 1
ATOM 10951 C CA . ALA D 1 115 ? -22.066 43.003 124.619 1.00 89.33 115 ALA D CA 1
ATOM 10952 C C . ALA D 1 115 ? -22.338 42.848 126.121 1.00 88.74 115 ALA D C 1
ATOM 10953 O O . ALA D 1 115 ? -21.460 43.117 126.953 1.00 88.76 115 ALA D O 1
ATOM 10955 N N . MET D 1 116 ? -23.557 42.405 126.449 1.00 87.49 116 MET D N 1
ATOM 10956 C CA . MET D 1 116 ? -24.014 42.190 127.833 1.00 86.33 116 MET D CA 1
ATOM 10957 C C . MET D 1 116 ? -23.222 41.129 128.611 1.00 86.27 116 MET D C 1
ATOM 10958 O O . MET D 1 116 ? -23.413 40.934 129.814 1.00 85.94 116 MET D O 1
ATOM 10963 N N . ARG D 1 117 ? -22.301 40.489 127.899 1.00 86.06 117 ARG D N 1
ATOM 10964 C CA . ARG D 1 117 ? -21.431 39.454 128.427 1.00 86.24 117 ARG D CA 1
ATOM 10965 C C . ARG D 1 117 ? -20.118 40.092 128.896 1.00 85.40 117 ARG D C 1
ATOM 10966 O O . ARG D 1 117 ? -19.378 39.490 129.679 1.00 85.75 117 ARG D O 1
ATOM 10974 N N . TYR D 1 118 ? -19.871 41.332 128.463 1.00 84.15 118 TYR D N 1
ATOM 10975 C CA . TYR D 1 118 ? -18.631 42.041 128.787 1.00 83.55 118 TYR D CA 1
ATOM 10976 C C . TYR D 1 118 ? -18.699 43.261 129.698 1.00 82.46 118 TYR D C 1
ATOM 10977 O O . TYR D 1 118 ? -17.666 43.760 130.156 1.00 81.26 118 TYR D O 1
ATOM 10986 N N . THR D 1 119 ? -19.905 43.758 129.939 1.00 82.21 119 THR D N 1
ATOM 10987 C CA . THR D 1 119 ? -20.086 44.911 130.816 1.00 81.85 119 THR D CA 1
ATOM 10988 C C . THR D 1 119 ? -20.778 44.507 132.109 1.00 82.20 119 THR D C 1
ATOM 10989 O O . THR D 1 119 ? -21.453 43.471 132.176 1.00 81.71 119 THR D O 1
ATOM 10993 N N . GLU D 1 120 ? -20.556 45.310 133.146 1.00 82.47 120 GLU D N 1
ATOM 10994 C CA . GLU D 1 120 ? -21.163 45.089 134.454 1.00 82.51 120 GLU D CA 1
ATOM 10995 C C . GLU D 1 120 ? -21.897 46.352 134.914 1.00 81.41 120 GLU D C 1
ATOM 10996 O O . GLU D 1 120 ? -21.407 47.464 134.695 1.00 80.58 120 GLU D O 1
ATOM 11002 N N . ALA D 1 121 ? -23.082 46.176 135.510 1.00 80.25 121 ALA D N 1
ATOM 11003 C CA . ALA D 1 121 ? -23.905 47.306 135.953 1.00 79.93 121 ALA D CA 1
ATOM 11004 C C . ALA D 1 121 ? -24.638 47.231 137.296 1.00 80.24 121 ALA D C 1
ATOM 11005 O O . ALA D 1 121 ? -24.958 46.150 137.804 1.00 80.19 121 ALA D O 1
ATOM 11007 N N . ARG D 1 122 ? -24.940 48.426 137.815 1.00 79.98 122 ARG D N 1
ATOM 11008 C CA . ARG D 1 122 ? -25.651 48.652 139.081 1.00 78.79 122 ARG D CA 1
ATOM 11009 C C . ARG D 1 122 ? -26.398 49.995 138.988 1.00 78.28 122 ARG D C 1
ATOM 11010 O O . ARG D 1 122 ? -26.061 50.836 138.148 1.00 77.97 122 ARG D O 1
ATOM 11018 N N . LEU D 1 123 ? -27.388 50.199 139.857 1.00 76.62 123 LEU D N 1
ATOM 11019 C CA . LEU D 1 123 ? -28.158 51.445 139.875 1.00 76.12 123 LEU D CA 1
ATOM 11020 C C . LEU D 1 123 ? -27.440 52.541 140.643 1.00 76.23 123 LEU D C 1
ATOM 11021 O O . LEU D 1 123 ? -26.702 52.244 141.577 1.00 77.23 123 LEU D O 1
ATOM 11026 N N . SER D 1 124 ? -27.683 53.801 140.273 1.00 76.19 124 SER D N 1
ATOM 11027 C CA . SER D 1 124 ? -27.066 54.948 140.954 1.00 76.28 124 SER D CA 1
ATOM 11028 C C . SER D 1 124 ? -27.848 55.312 142.222 1.00 75.90 124 SER D C 1
ATOM 11029 O O . SER D 1 124 ? -28.924 54.752 142.474 1.00 76.45 124 SER D O 1
ATOM 11032 N N . GLU D 1 125 ? -27.315 56.257 142.998 1.00 74.49 125 GLU D N 1
ATOM 11033 C CA . GLU D 1 125 ? -27.946 56.698 144.245 1.00 73.68 125 GLU D CA 1
ATOM 11034 C C . GLU D 1 125 ? -29.303 57.366 144.015 1.00 70.64 125 GLU D C 1
ATOM 11035 O O . GLU D 1 125 ? -30.293 57.039 144.684 1.00 69.60 125 GLU D O 1
ATOM 11041 N N . ILE D 1 126 ? -29.338 58.208 142.983 1.00 67.28 126 ILE D N 1
ATOM 11042 C CA . ILE D 1 126 ? -30.507 58.978 142.577 1.00 63.27 126 ILE D CA 1
ATOM 11043 C C . ILE D 1 126 ? -31.689 58.089 142.174 1.00 61.76 126 ILE D C 1
ATOM 11044 O O . ILE D 1 126 ? -32.844 58.420 142.447 1.00 61.24 126 ILE D O 1
ATOM 11049 N N . ALA D 1 127 ? -31.357 56.907 141.646 1.00 59.71 127 ALA D N 1
ATOM 11050 C CA . ALA D 1 127 ? -32.328 55.905 141.211 1.00 57.20 127 ALA D CA 1
ATOM 11051 C C . ALA D 1 127 ? -33.006 55.284 142.418 1.00 55.63 127 ALA D C 1
ATOM 11052 O O . ALA D 1 127 ? -34.164 54.884 142.348 1.00 55.04 127 ALA D O 1
ATOM 11054 N N . GLY D 1 128 ? -32.280 55.252 143.533 1.00 55.37 128 GLY D N 1
ATOM 11055 C CA . GLY D 1 128 ? -32.805 54.704 144.771 1.00 55.40 128 GLY D CA 1
ATOM 11056 C C . GLY D 1 128 ? -33.831 55.639 145.377 1.00 55.57 128 GLY D C 1
ATOM 11057 O O . GLY D 1 128 ? -34.711 55.209 146.124 1.00 55.94 128 GLY D O 1
ATOM 11058 N N . TYR D 1 129 ? -33.746 56.916 145.010 1.00 55.59 129 TYR D N 1
ATOM 11059 C CA . TYR D 1 129 ? -34.673 57.917 145.512 1.00 57.18 129 TYR D CA 1
ATOM 11060 C C . TYR D 1 129 ? -36.030 57.806 144.844 1.00 56.61 129 TYR D C 1
ATOM 11061 O O . TYR D 1 129 ? -37.058 58.093 145.462 1.00 56.27 129 TYR D O 1
ATOM 11070 N N . LEU D 1 130 ? -36.023 57.297 143.612 1.00 56.54 130 LEU D N 1
ATOM 11071 C CA . LEU D 1 130 ? -37.244 57.070 142.837 1.00 56.57 130 LEU D CA 1
ATOM 11072 C C . LEU D 1 130 ? -37.959 55.885 143.463 1.00 56.49 130 LEU D C 1
ATOM 11073 O O . LEU D 1 130 ? -39.157 55.933 143.712 1.00 56.95 130 LEU D O 1
ATOM 11078 N N . LEU D 1 131 ? -37.169 54.875 143.811 1.00 57.09 131 LEU D N 1
ATOM 11079 C CA . LEU D 1 131 ? -37.654 53.643 144.413 1.00 58.50 131 LEU D CA 1
ATOM 11080 C C . LEU D 1 131 ? -38.114 53.737 145.858 1.00 60.59 131 LEU D C 1
ATOM 11081 O O . LEU D 1 131 ? -39.120 53.124 146.203 1.00 61.24 131 LEU D O 1
ATOM 11086 N N . GLN D 1 132 ? -37.409 54.534 146.672 1.00 61.91 132 GLN D N 1
ATOM 11087 C CA . GLN D 1 132 ? -37.691 54.733 148.111 1.00 62.55 132 GLN D CA 1
ATOM 11088 C C . GLN D 1 132 ? -39.169 54.762 148.520 1.00 62.94 132 GLN D C 1
ATOM 11089 O O . GLN D 1 132 ? -39.973 55.391 147.845 1.00 63.10 132 GLN D O 1
ATOM 11091 N N . ASP D 1 133 ? -39.500 54.071 149.617 1.00 63.82 133 ASP D N 1
ATOM 11092 C CA . ASP D 1 133 ? -40.864 53.938 150.186 1.00 65.30 133 ASP D CA 1
ATOM 11093 C C . ASP D 1 133 ? -41.759 52.969 149.388 1.00 66.32 133 ASP D C 1
ATOM 11094 O O . ASP D 1 133 ? -42.998 53.024 149.477 1.00 67.22 133 ASP D O 1
ATOM 11099 N N . ILE D 1 134 ? -41.114 52.034 148.683 1.00 66.33 134 ILE D N 1
ATOM 11100 C CA . ILE D 1 134 ? -41.786 51.040 147.832 1.00 66.07 134 ILE D CA 1
ATOM 11101 C C . ILE D 1 134 ? -42.517 49.926 148.599 1.00 65.88 134 ILE D C 1
ATOM 11102 O O . ILE D 1 134 ? -43.655 49.586 148.274 1.00 64.55 134 ILE D O 1
ATOM 11107 N N . GLU D 1 135 ? -41.871 49.429 149.654 1.00 67.76 135 GLU D N 1
ATOM 11108 C CA . GLU D 1 135 ? -42.380 48.356 150.526 1.00 69.78 135 GLU D CA 1
ATOM 11109 C C . GLU D 1 135 ? -43.487 48.817 151.468 1.00 71.00 135 GLU D C 1
ATOM 11110 O O . GLU D 1 135 ? -44.113 48.004 152.155 1.00 70.17 135 GLU D O 1
ATOM 11116 N N . LYS D 1 136 ? -43.733 50.126 151.456 1.00 73.58 136 LYS D N 1
ATOM 11117 C CA . LYS D 1 136 ? -44.731 50.768 152.301 1.00 75.72 136 LYS D CA 1
ATOM 11118 C C . LYS D 1 136 ? -46.148 50.875 151.720 1.00 77.18 136 LYS D C 1
ATOM 11119 O O . LYS D 1 136 ? -46.887 51.811 152.038 1.00 77.29 136 LYS D O 1
ATOM 11125 N N . LYS D 1 137 ? -46.525 49.869 150.917 1.00 79.62 137 LYS D N 1
ATOM 11126 C CA . LYS D 1 137 ? -47.837 49.729 150.248 1.00 81.49 137 LYS D CA 1
ATOM 11127 C C . LYS D 1 137 ? -48.522 50.994 149.694 1.00 82.79 137 LYS D C 1
ATOM 11128 O O . LYS D 1 137 ? -49.757 51.114 149.693 1.00 83.31 137 LYS D O 1
ATOM 11134 N N . THR D 1 138 ? -47.700 51.905 149.175 1.00 84.14 138 THR D N 1
ATOM 11135 C CA . THR D 1 138 ? -48.154 53.179 148.616 1.00 85.16 138 THR D CA 1
ATOM 11136 C C . THR D 1 138 ? -48.906 53.058 147.276 1.00 85.62 138 THR D C 1
ATOM 11137 O O . THR D 1 138 ? -50.145 53.014 147.241 1.00 86.08 138 THR D O 1
ATOM 11141 N N . VAL D 1 139 ? -48.121 52.912 146.208 1.00 85.60 139 VAL D N 1
ATOM 11142 C CA . VAL D 1 139 ? -48.544 52.803 144.805 1.00 84.96 139 VAL D CA 1
ATOM 11143 C C . VAL D 1 139 ? -49.179 51.438 144.404 1.00 84.65 139 VAL D C 1
ATOM 11144 O O . VAL D 1 139 ? -49.074 50.472 145.170 1.00 83.99 139 VAL D O 1
ATOM 11148 N N . PRO D 1 140 ? -49.946 51.376 143.273 1.00 84.57 140 PRO D N 1
ATOM 11149 C CA . PRO D 1 140 ? -50.534 50.083 142.879 1.00 85.08 140 PRO D CA 1
ATOM 11150 C C . PRO D 1 140 ? -49.547 49.137 142.169 1.00 85.96 140 PRO D C 1
ATOM 11151 O O . PRO D 1 140 ? -48.643 49.573 141.443 1.00 85.75 140 PRO D O 1
ATOM 11155 N N . PHE D 1 141 ? -49.715 47.843 142.427 1.00 87.21 141 PHE D N 1
ATOM 11156 C CA . PHE D 1 141 ? -48.877 46.796 141.850 1.00 87.85 141 PHE D CA 1
ATOM 11157 C C . PHE D 1 141 ? -49.715 45.844 141.011 1.00 89.00 141 PHE D C 1
ATOM 11158 O O . PHE D 1 141 ? -50.575 45.127 141.539 1.00 89.53 141 PHE D O 1
ATOM 11166 N N . ALA D 1 142 ? -49.450 45.831 139.705 1.00 89.97 142 ALA D N 1
ATOM 11167 C CA . ALA D 1 142 ? -50.157 44.956 138.759 1.00 90.59 142 ALA D CA 1
ATOM 11168 C C . ALA D 1 142 ? -49.584 43.531 138.765 1.00 90.55 142 ALA D C 1
ATOM 11169 O O . ALA D 1 142 ? -48.604 43.255 139.467 1.00 91.05 142 ALA D O 1
ATOM 11170 N N . TRP D 1 143 ? -50.193 42.635 137.987 1.00 89.54 143 TRP D N 1
ATOM 11171 C CA . TRP D 1 143 ? -49.730 41.254 137.918 1.00 87.26 143 TRP D CA 1
ATOM 11172 C C . TRP D 1 143 ? -48.736 40.942 136.800 1.00 87.04 143 TRP D C 1
ATOM 11173 O O . TRP D 1 143 ? -48.652 41.650 135.792 1.00 85.71 143 TRP D O 1
ATOM 11184 N N . ASN D 1 144 ? -48.005 39.846 137.011 1.00 87.79 144 ASN D N 1
ATOM 11185 C CA . ASN D 1 144 ? -46.970 39.301 136.122 1.00 88.13 144 ASN D CA 1
ATOM 11186 C C . ASN D 1 144 ? -47.540 38.859 134.765 1.00 88.58 144 ASN D C 1
ATOM 11187 O O . ASN D 1 144 ? -48.760 38.906 134.556 1.00 88.90 144 ASN D O 1
ATOM 11192 N N . PHE D 1 145 ? -46.671 38.440 133.842 1.00 88.55 145 PHE D N 1
ATOM 11193 C CA . PHE D 1 145 ? -47.156 37.970 132.549 1.00 88.53 145 PHE D CA 1
ATOM 11194 C C . PHE D 1 145 ? -47.651 36.518 132.676 1.00 89.01 145 PHE D C 1
ATOM 11195 O O . PHE D 1 145 ? -48.594 36.118 131.990 1.00 89.66 145 PHE D O 1
ATOM 11203 N N . ASP D 1 146 ? -47.065 35.777 133.622 1.00 89.00 146 ASP D N 1
ATOM 11204 C CA . ASP D 1 146 ? -47.448 34.386 133.894 1.00 89.08 146 ASP D CA 1
ATOM 11205 C C . ASP D 1 146 ? -48.230 34.222 135.214 1.00 89.12 146 ASP D C 1
ATOM 11206 O O . ASP D 1 146 ? -48.479 33.099 135.663 1.00 89.64 146 ASP D O 1
ATOM 11211 N N . ASP D 1 147 ? -48.604 35.361 135.808 1.00 88.54 147 ASP D N 1
ATOM 11212 C CA . ASP D 1 147 ? -49.369 35.473 137.062 1.00 88.10 147 ASP D CA 1
ATOM 11213 C C . ASP D 1 147 ? -48.877 34.783 138.343 1.00 88.36 147 ASP D C 1
ATOM 11214 O O . ASP D 1 147 ? -49.601 33.984 138.956 1.00 87.96 147 ASP D O 1
ATOM 11219 N N . THR D 1 148 ? -47.649 35.126 138.746 1.00 89.04 148 THR D N 1
ATOM 11220 C CA . THR D 1 148 ? -47.013 34.600 139.967 1.00 89.69 148 THR D CA 1
ATOM 11221 C C . THR D 1 148 ? -46.745 35.745 140.948 1.00 89.75 148 THR D C 1
ATOM 11222 O O . THR D 1 148 ? -47.456 35.901 141.949 1.00 89.87 148 THR D O 1
ATOM 11226 N N . GLU D 1 149 ? -45.729 36.551 140.627 1.00 89.40 149 GLU D N 1
ATOM 11227 C CA . GLU D 1 149 ? -45.314 37.704 141.425 1.00 89.04 149 GLU D CA 1
ATOM 11228 C C . GLU D 1 149 ? -46.056 38.977 140.997 1.00 88.18 149 GLU D C 1
ATOM 11229 O O . GLU D 1 149 ? -46.998 38.917 140.202 1.00 87.90 149 GLU D O 1
ATOM 11235 N N . LYS D 1 150 ? -45.618 40.119 141.533 1.00 87.13 150 LYS D N 1
ATOM 11236 C CA . LYS D 1 150 ? -46.210 41.433 141.260 1.00 85.12 150 LYS D CA 1
ATOM 11237 C C . LYS D 1 150 ? -45.208 42.435 140.659 1.00 83.97 150 LYS D C 1
ATOM 11238 O O . LYS D 1 150 ? -43.998 42.277 140.824 1.00 84.12 150 LYS D O 1
ATOM 11244 N N . GLU D 1 151 ? -45.723 43.457 139.969 1.00 82.61 151 GLU D N 1
ATOM 11245 C CA . GLU D 1 151 ? -44.902 44.516 139.352 1.00 81.53 151 GLU D CA 1
ATOM 11246 C C . GLU D 1 151 ? -45.525 45.923 139.551 1.00 80.44 151 GLU D C 1
ATOM 11247 O O . GLU D 1 151 ? -46.745 46.069 139.485 1.00 81.16 151 GLU D O 1
ATOM 11253 N N . PRO D 1 152 ? -44.698 46.968 139.813 1.00 78.43 152 PRO D N 1
ATOM 11254 C CA . PRO D 1 152 ? -45.201 48.334 140.020 1.00 76.47 152 PRO D CA 1
ATOM 11255 C C . PRO D 1 152 ? -45.754 49.031 138.786 1.00 75.02 152 PRO D C 1
ATOM 11256 O O . PRO D 1 152 ? -45.295 48.788 137.666 1.00 74.92 152 PRO D O 1
ATOM 11260 N N . THR D 1 153 ? -46.731 49.908 139.010 1.00 73.17 153 THR D N 1
ATOM 11261 C CA . THR D 1 153 ? -47.340 50.679 137.929 1.00 71.93 153 THR D CA 1
ATOM 11262 C C . THR D 1 153 ? -46.555 51.981 137.802 1.00 70.64 153 THR D C 1
ATOM 11263 O O . THR D 1 153 ? -46.323 52.468 136.693 1.00 69.46 153 THR D O 1
ATOM 11267 N N . VAL D 1 154 ? -46.176 52.531 138.961 1.00 69.83 154 VAL D N 1
ATOM 11268 C CA . VAL D 1 154 ? -45.385 53.766 139.093 1.00 67.76 154 VAL D CA 1
ATOM 11269 C C . VAL D 1 154 ? -44.424 53.668 140.275 1.00 66.62 154 VAL D C 1
ATOM 11270 O O . VAL D 1 154 ? -44.657 52.900 141.210 1.00 66.41 154 VAL D O 1
ATOM 11274 N N . LEU D 1 155 ? -43.332 54.428 140.205 1.00 65.39 155 LEU D N 1
ATOM 11275 C CA . LEU D 1 155 ? -42.324 54.477 141.268 1.00 64.72 155 LEU D CA 1
ATOM 11276 C C . LEU D 1 155 ? -42.611 55.722 142.123 1.00 64.93 155 LEU D C 1
ATOM 11277 O O . LEU D 1 155 ? -42.952 56.767 141.561 1.00 65.39 155 LEU D O 1
ATOM 11282 N N . PRO D 1 156 ? -42.457 55.642 143.476 1.00 64.52 156 PRO D N 1
ATOM 11283 C CA . PRO D 1 156 ? -42.711 56.765 144.395 1.00 64.60 156 PRO D CA 1
ATOM 11284 C C . PRO D 1 156 ? -42.277 58.188 144.009 1.00 64.61 156 PRO D C 1
ATOM 11285 O O . PRO D 1 156 ? -42.972 59.153 144.343 1.00 64.98 156 PRO D O 1
ATOM 11289 N N . ALA D 1 157 ? -41.166 58.295 143.274 1.00 64.43 157 ALA D N 1
ATOM 11290 C CA . ALA D 1 157 ? -40.593 59.559 142.786 1.00 64.66 157 ALA D CA 1
ATOM 11291 C C . ALA D 1 157 ? -40.389 60.694 143.786 1.00 65.16 157 ALA D C 1
ATOM 11292 O O . ALA D 1 157 ? -41.306 61.477 144.064 1.00 65.11 157 ALA D O 1
ATOM 11294 N N . ALA D 1 158 ? -39.171 60.773 144.318 1.00 65.26 158 ALA D N 1
ATOM 11295 C CA . ALA D 1 158 ? -38.796 61.814 145.267 1.00 65.42 158 ALA D CA 1
ATOM 11296 C C . ALA D 1 158 ? -38.405 63.064 144.489 1.00 65.48 158 ALA D C 1
ATOM 11297 O O . ALA D 1 158 ? -38.130 64.106 145.079 1.00 66.02 158 ALA D O 1
ATOM 11299 N N . PHE D 1 159 ? -38.405 62.931 143.160 1.00 66.00 159 PHE D N 1
ATOM 11300 C CA . PHE D 1 159 ? -38.073 63.994 142.206 1.00 67.51 159 PHE D CA 1
ATOM 11301 C C . PHE D 1 159 ? -38.786 63.739 140.862 1.00 67.93 159 PHE D C 1
ATOM 11302 O O . PHE D 1 159 ? -39.032 62.573 140.515 1.00 67.79 159 PHE D O 1
ATOM 11310 N N . PRO D 1 160 ? -39.170 64.814 140.116 1.00 68.34 160 PRO D N 1
ATOM 11311 C CA . PRO D 1 160 ? -39.846 64.628 138.818 1.00 68.75 160 PRO D CA 1
ATOM 11312 C C . PRO D 1 160 ? -38.825 64.242 137.744 1.00 68.84 160 PRO D C 1
ATOM 11313 O O . PRO D 1 160 ? -38.069 65.088 137.285 1.00 69.18 160 PRO D O 1
ATOM 11317 N N . ASN D 1 161 ? -38.805 62.966 137.359 1.00 69.45 161 ASN D N 1
ATOM 11318 C CA . ASN D 1 161 ? -37.860 62.452 136.359 1.00 68.71 161 ASN D CA 1
ATOM 11319 C C . ASN D 1 161 ? -38.256 62.798 134.917 1.00 68.00 161 ASN D C 1
ATOM 11320 O O . ASN D 1 161 ? -37.430 62.702 133.998 1.00 67.14 161 ASN D O 1
ATOM 11325 N N . LEU D 1 162 ? -39.499 63.253 134.745 1.00 67.71 162 LEU D N 1
ATOM 11326 C CA . LEU D 1 162 ? -40.037 63.612 133.435 1.00 67.26 162 LEU D CA 1
ATOM 11327 C C . LEU D 1 162 ? -39.352 64.845 132.841 1.00 67.57 162 LEU D C 1
ATOM 11328 O O . LEU D 1 162 ? -38.968 64.841 131.666 1.00 67.00 162 LEU D O 1
ATOM 11333 N N . LEU D 1 163 ? -39.162 65.868 133.674 1.00 67.64 163 LEU D N 1
ATOM 11334 C CA . LEU D 1 163 ? -38.506 67.107 133.250 1.00 68.07 163 LEU D CA 1
ATOM 11335 C C . LEU D 1 163 ? -36.986 66.983 133.301 1.00 69.22 163 LEU D C 1
ATOM 11336 O O . LEU D 1 163 ? -36.293 67.402 132.375 1.00 69.15 163 LEU D O 1
ATOM 11341 N N . VAL D 1 164 ? -36.494 66.359 134.370 1.00 70.40 164 VAL D N 1
ATOM 11342 C CA . VAL D 1 164 ? -35.067 66.158 134.621 1.00 71.08 164 VAL D CA 1
ATOM 11343 C C . VAL D 1 164 ? -34.345 65.327 133.561 1.00 72.54 164 VAL D C 1
ATOM 11344 O O . VAL D 1 164 ? -33.302 65.751 133.064 1.00 73.45 164 VAL D O 1
ATOM 11348 N N . ASN D 1 165 ? -34.892 64.161 133.221 1.00 73.71 165 ASN D N 1
ATOM 11349 C CA . ASN D 1 165 ? -34.270 63.305 132.213 1.00 74.96 165 ASN D CA 1
ATOM 11350 C C . ASN D 1 165 ? -34.874 63.411 130.812 1.00 76.56 165 ASN D C 1
ATOM 11351 O O . ASN D 1 165 ? -34.140 63.363 129.816 1.00 76.69 165 ASN D O 1
ATOM 11356 N N . GLY D 1 166 ? -36.194 63.593 130.742 1.00 77.71 166 GLY D N 1
ATOM 11357 C CA . GLY D 1 166 ? -36.873 63.720 129.462 1.00 78.22 166 GLY D CA 1
ATOM 11358 C C . GLY D 1 166 ? -37.413 62.436 128.856 1.00 79.10 166 GLY D C 1
ATOM 11359 O O . GLY D 1 166 ? -37.496 61.404 129.532 1.00 79.22 166 GLY D O 1
ATOM 11360 N N . SER D 1 167 ? -37.778 62.513 127.574 1.00 79.82 167 SER D N 1
ATOM 11361 C CA . SER D 1 167 ? -38.330 61.383 126.819 1.00 80.74 167 SER D CA 1
ATOM 11362 C C . SER D 1 167 ? -38.178 61.536 125.304 1.00 81.97 167 SER D C 1
ATOM 11363 O O . SER D 1 167 ? -38.183 62.649 124.771 1.00 82.37 167 SER D O 1
ATOM 11366 N N . THR D 1 168 ? -38.024 60.396 124.630 1.00 82.94 168 THR D N 1
ATOM 11367 C CA . THR D 1 168 ? -37.900 60.324 123.175 1.00 83.84 168 THR D CA 1
ATOM 11368 C C . THR D 1 168 ? -38.834 59.211 122.679 1.00 84.59 168 THR D C 1
ATOM 11369 O O . THR D 1 168 ? -38.403 58.254 122.024 1.00 85.05 168 THR D O 1
ATOM 11373 N N . GLY D 1 169 ? -40.117 59.349 123.028 1.00 85.29 169 GLY D N 1
ATOM 11374 C CA . GLY D 1 169 ? -41.147 58.387 122.645 1.00 86.01 169 GLY D CA 1
ATOM 11375 C C . GLY D 1 169 ? -41.701 58.611 121.245 1.00 86.66 169 GLY D C 1
ATOM 11376 O O . GLY D 1 169 ? -41.237 59.512 120.534 1.00 87.31 169 GLY D O 1
ATOM 11377 N N . ILE D 1 170 ? -42.718 57.831 120.867 1.00 86.35 170 ILE D N 1
ATOM 11378 C CA . ILE D 1 170 ? -43.324 57.929 119.533 1.00 85.76 170 ILE D CA 1
ATOM 11379 C C . ILE D 1 170 ? -44.865 58.010 119.536 1.00 86.06 170 ILE D C 1
ATOM 11380 O O . ILE D 1 170 ? -45.557 57.233 120.200 1.00 86.10 170 ILE D O 1
ATOM 11385 N N . ALA D 1 175 ? -42.672 62.785 116.723 1.00 73.65 175 ALA D N 1
ATOM 11386 C CA . ALA D 1 175 ? -41.884 62.159 117.778 1.00 74.84 175 ALA D CA 1
ATOM 11387 C C . ALA D 1 175 ? -41.882 62.993 119.056 1.00 75.36 175 ALA D C 1
ATOM 11388 O O . ALA D 1 175 ? -41.591 64.194 119.015 1.00 75.95 175 ALA D O 1
ATOM 11390 N N . THR D 1 176 ? -42.179 62.342 120.186 1.00 75.71 176 THR D N 1
ATOM 11391 C CA . THR D 1 176 ? -42.214 62.995 121.504 1.00 75.76 176 THR D CA 1
ATOM 11392 C C . THR D 1 176 ? -40.801 63.349 121.958 1.00 75.79 176 THR D C 1
ATOM 11393 O O . THR D 1 176 ? -39.886 62.532 121.852 1.00 75.72 176 THR D O 1
ATOM 11397 N N . ASP D 1 177 ? -40.622 64.602 122.368 1.00 75.88 177 ASP D N 1
ATOM 11398 C CA . ASP D 1 177 ? -39.329 65.108 122.811 1.00 76.19 177 ASP D CA 1
ATOM 11399 C C . ASP D 1 177 ? -39.418 66.110 123.960 1.00 76.19 177 ASP D C 1
ATOM 11400 O O . ASP D 1 177 ? -39.763 67.279 123.757 1.00 76.91 177 ASP D O 1
ATOM 11405 N N . ILE D 1 178 ? -39.180 65.623 125.176 1.00 75.67 178 ILE D N 1
ATOM 11406 C CA . ILE D 1 178 ? -39.153 66.478 126.361 1.00 74.65 178 ILE D CA 1
ATOM 11407 C C . ILE D 1 178 ? -37.650 66.656 126.624 1.00 75.12 178 ILE D C 1
ATOM 11408 O O . ILE D 1 178 ? -36.954 65.683 126.931 1.00 74.64 178 ILE D O 1
ATOM 11413 N N . PRO D 1 179 ? -37.117 67.882 126.436 1.00 75.49 179 PRO D N 1
ATOM 11414 C CA . PRO D 1 179 ? -35.690 68.141 126.668 1.00 75.71 179 PRO D CA 1
ATOM 11415 C C . PRO D 1 179 ? -35.326 68.055 128.156 1.00 76.06 179 PRO D C 1
ATOM 11416 O O . PRO D 1 179 ? -36.135 68.416 129.001 1.00 76.59 179 PRO D O 1
ATOM 11420 N N . PRO D 1 180 ? -34.162 67.465 128.495 1.00 76.64 180 PRO D N 1
ATOM 11421 C CA . PRO D 1 180 ? -33.763 67.363 129.909 1.00 76.39 180 PRO D CA 1
ATOM 11422 C C . PRO D 1 180 ? -33.471 68.710 130.583 1.00 75.57 180 PRO D C 1
ATOM 11423 O O . PRO D 1 180 ? -32.873 69.599 129.977 1.00 74.79 180 PRO D O 1
ATOM 11427 N N . HIS D 1 181 ? -33.981 68.862 131.807 1.00 74.55 181 HIS D N 1
ATOM 11428 C CA . HIS D 1 181 ? -33.816 70.078 132.608 1.00 73.39 181 HIS D CA 1
ATOM 11429 C C . HIS D 1 181 ? -32.910 69.815 133.829 1.00 70.88 181 HIS D C 1
ATOM 11430 O O . HIS D 1 181 ? -32.439 68.690 134.024 1.00 69.90 181 HIS D O 1
ATOM 11437 N N . ASN D 1 182 ? -32.639 70.864 134.615 1.00 68.44 182 ASN D N 1
ATOM 11438 C CA . ASN D 1 182 ? -31.794 70.781 135.820 1.00 65.98 182 ASN D CA 1
ATOM 11439 C C . ASN D 1 182 ? -32.644 70.355 137.020 1.00 65.28 182 ASN D C 1
ATOM 11440 O O . ASN D 1 182 ? -33.689 70.955 137.268 1.00 65.81 182 ASN D O 1
ATOM 11445 N N . LEU D 1 183 ? -32.162 69.361 137.778 1.00 63.86 183 LEU D N 1
ATOM 11446 C CA . LEU D 1 183 ? -32.860 68.826 138.957 1.00 62.72 183 LEU D CA 1
ATOM 11447 C C . LEU D 1 183 ? -33.270 69.897 139.946 1.00 63.34 183 LEU D C 1
ATOM 11448 O O . LEU D 1 183 ? -34.455 70.030 140.267 1.00 63.57 183 LEU D O 1
ATOM 11453 N N . ALA D 1 184 ? -32.276 70.679 140.364 1.00 63.81 184 ALA D N 1
ATOM 11454 C CA . ALA D 1 184 ? -32.433 71.760 141.328 1.00 65.15 184 ALA D CA 1
ATOM 11455 C C . ALA D 1 184 ? -33.518 72.780 140.971 1.00 65.83 184 ALA D C 1
ATOM 11456 O O . ALA D 1 184 ? -34.315 73.180 141.829 1.00 66.01 184 ALA D O 1
ATOM 11458 N N . GLU D 1 185 ? -33.581 73.127 139.688 1.00 65.42 185 GLU D N 1
ATOM 11459 C CA . GLU D 1 185 ? -34.555 74.080 139.168 1.00 65.35 185 GLU D CA 1
ATOM 11460 C C . GLU D 1 185 ? -35.983 73.535 139.143 1.00 65.98 185 GLU D C 1
ATOM 11461 O O . GLU D 1 185 ? -36.938 74.266 139.424 1.00 66.02 185 GLU D O 1
ATOM 11467 N N . VAL D 1 186 ? -36.109 72.239 138.852 1.00 66.34 186 VAL D N 1
ATOM 11468 C CA . VAL D 1 186 ? -37.404 71.561 138.773 1.00 67.29 186 VAL D CA 1
ATOM 11469 C C . VAL D 1 186 ? -38.045 71.447 140.158 1.00 66.84 186 VAL D C 1
ATOM 11470 O O . VAL D 1 186 ? -39.269 71.493 140.290 1.00 65.91 186 VAL D O 1
ATOM 11474 N N . ILE D 1 187 ? -37.200 71.375 141.181 1.00 66.79 187 ILE D N 1
ATOM 11475 C CA . ILE D 1 187 ? -37.650 71.277 142.567 1.00 67.60 187 ILE D CA 1
ATOM 11476 C C . ILE D 1 187 ? -38.148 72.637 143.079 1.00 66.78 187 ILE D C 1
ATOM 11477 O O . ILE D 1 187 ? -39.166 72.704 143.764 1.00 66.46 187 ILE D O 1
ATOM 11482 N N . ASP D 1 188 ? -37.450 73.714 142.715 1.00 66.54 188 ASP D N 1
ATOM 11483 C CA . ASP D 1 188 ? -37.837 75.075 143.116 1.00 65.88 188 ASP D CA 1
ATOM 11484 C C . ASP D 1 188 ? -39.157 75.431 142.437 1.00 64.77 188 ASP D C 1
ATOM 11485 O O . ASP D 1 188 ? -40.065 75.985 143.059 1.00 64.88 188 ASP D O 1
ATOM 11490 N N . ALA D 1 189 ? -39.280 74.990 141.188 1.00 63.09 189 ALA D N 1
ATOM 11491 C CA . ALA D 1 189 ? -40.464 75.210 140.379 1.00 61.71 189 ALA D CA 1
ATOM 11492 C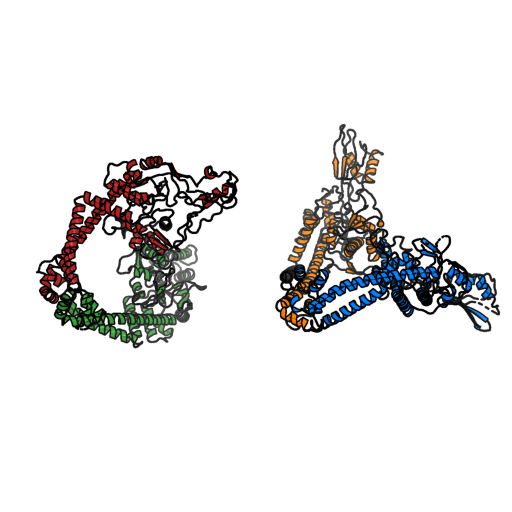 C . ALA D 1 189 ? -41.578 74.229 140.737 1.00 61.15 189 ALA D C 1
ATOM 11493 O O . ALA D 1 189 ? -42.645 74.261 140.131 1.00 62.68 189 ALA D O 1
ATOM 11495 N N . ALA D 1 190 ? -41.318 73.348 141.702 1.00 59.93 190 ALA D N 1
ATOM 11496 C CA . ALA D 1 190 ? -42.312 72.376 142.152 1.00 59.45 190 ALA D CA 1
ATOM 11497 C C . ALA D 1 190 ? -42.812 72.725 143.548 1.00 59.37 190 ALA D C 1
ATOM 11498 O O . ALA D 1 190 ? -43.998 72.559 143.836 1.00 58.56 190 ALA D O 1
ATOM 11500 N N . VAL D 1 191 ? -41.910 73.226 144.402 1.00 59.50 191 VAL D N 1
ATOM 11501 C CA . VAL D 1 191 ? -42.257 73.625 145.774 1.00 60.71 191 VAL D CA 1
ATOM 11502 C C . VAL D 1 191 ? -43.076 74.917 145.715 1.00 62.49 191 VAL D C 1
ATOM 11503 O O . VAL D 1 191 ? -43.871 75.205 146.612 1.00 62.84 191 VAL D O 1
ATOM 11507 N N . TYR D 1 192 ? -42.901 75.660 144.623 1.00 64.29 192 TYR D N 1
ATOM 11508 C CA . TYR D 1 192 ? -43.626 76.900 144.386 1.00 66.17 192 TYR D CA 1
ATOM 11509 C C . TYR D 1 192 ? -45.093 76.542 144.159 1.00 66.49 192 TYR D C 1
ATOM 11510 O O . TYR D 1 192 ? -45.979 77.165 144.734 1.00 66.64 192 TYR D O 1
ATOM 11519 N N . MET D 1 193 ? -45.310 75.487 143.373 1.00 66.73 193 MET D N 1
ATOM 11520 C CA . MET D 1 193 ? -46.633 74.979 143.023 1.00 67.47 193 MET D CA 1
ATOM 11521 C C . MET D 1 193 ? -47.440 74.459 144.206 1.00 68.12 193 MET D C 1
ATOM 11522 O O . MET D 1 193 ? -48.667 74.459 144.172 1.00 69.11 193 MET D O 1
ATOM 11527 N N . ILE D 1 194 ? -46.736 74.032 145.250 1.00 69.41 194 ILE D N 1
ATOM 11528 C CA . ILE D 1 194 ? -47.329 73.511 146.488 1.00 70.87 194 ILE D CA 1
ATOM 11529 C C . ILE D 1 194 ? -47.896 74.684 147.317 1.00 72.04 194 ILE D C 1
ATOM 11530 O O . ILE D 1 194 ? -48.836 74.519 148.109 1.00 71.27 194 ILE D O 1
ATOM 11535 N N . ASP D 1 195 ? -47.337 75.869 147.076 1.00 74.04 195 ASP D N 1
ATOM 11536 C CA . ASP D 1 195 ? -47.751 77.099 147.747 1.00 75.99 195 ASP D CA 1
ATOM 11537 C C . ASP D 1 195 ? -48.689 77.904 146.843 1.00 75.77 195 ASP D C 1
ATOM 11538 O O . ASP D 1 195 ? -49.652 78.507 147.321 1.00 75.65 195 ASP D O 1
ATOM 11543 N N . HIS D 1 196 ? -48.419 77.873 145.535 1.00 75.96 196 HIS D N 1
ATOM 11544 C CA . HIS D 1 196 ? -49.198 78.613 144.538 1.00 77.13 196 HIS D CA 1
ATOM 11545 C C . HIS D 1 196 ? -49.879 77.760 143.443 1.00 77.27 196 HIS D C 1
ATOM 11546 O O . HIS D 1 196 ? -49.318 77.600 142.356 1.00 77.07 196 HIS D O 1
ATOM 11553 N N . PRO D 1 197 ? -51.096 77.214 143.701 1.00 78.08 197 PRO D N 1
ATOM 11554 C CA . PRO D 1 197 ? -51.782 76.404 142.677 1.00 78.57 197 PRO D CA 1
ATOM 11555 C C . PRO D 1 197 ? -52.225 77.262 141.480 1.00 79.14 197 PRO D C 1
ATOM 11556 O O . PRO D 1 197 ? -51.973 76.901 140.323 1.00 78.62 197 PRO D O 1
ATOM 11560 N N . THR D 1 198 ? -52.825 78.419 141.786 1.00 80.09 198 THR D N 1
ATOM 11561 C CA . THR D 1 198 ? -53.292 79.400 140.793 1.00 80.97 198 THR D CA 1
ATOM 11562 C C . THR D 1 198 ? -52.069 80.213 140.300 1.00 81.47 198 THR D C 1
ATOM 11563 O O . THR D 1 198 ? -51.874 81.387 140.662 1.00 81.53 198 THR D O 1
ATOM 11567 N N . ALA D 1 199 ? -51.239 79.544 139.495 1.00 81.21 199 ALA D N 1
ATOM 11568 C CA . ALA D 1 199 ? -50.005 80.112 138.955 1.00 80.75 199 ALA D CA 1
ATOM 11569 C C . ALA D 1 199 ? -50.025 80.343 137.448 1.00 80.59 199 ALA D C 1
ATOM 11570 O O . ALA D 1 199 ? -51.040 80.107 136.788 1.00 81.45 199 ALA D O 1
ATOM 11572 N N . LYS D 1 200 ? -48.904 80.851 136.929 1.00 80.06 200 LYS D N 1
ATOM 11573 C CA . LYS D 1 200 ? -48.706 81.135 135.503 1.00 79.60 200 LYS D CA 1
ATOM 11574 C C . LYS D 1 200 ? -47.290 80.753 135.062 1.00 79.16 200 LYS D C 1
ATOM 11575 O O . LYS D 1 200 ? -46.392 80.618 135.893 1.00 78.30 200 LYS D O 1
ATOM 11578 N N . ILE D 1 201 ? -47.099 80.653 133.744 1.00 79.72 201 ILE D N 1
ATOM 11579 C CA . ILE D 1 201 ? -45.830 80.272 133.090 1.00 80.17 201 ILE D CA 1
ATOM 11580 C C . ILE D 1 201 ? -44.631 81.195 133.376 1.00 79.63 201 ILE D C 1
ATOM 11581 O O . ILE D 1 201 ? -43.550 80.708 133.716 1.00 79.75 201 ILE D O 1
ATOM 11586 N N . ASP D 1 202 ? -44.842 82.509 133.264 1.00 78.74 202 ASP D N 1
ATOM 11587 C CA . ASP D 1 202 ? -43.807 83.533 133.487 1.00 77.84 202 ASP D CA 1
ATOM 11588 C C . ASP D 1 202 ? -43.153 83.453 134.864 1.00 76.92 202 ASP D C 1
ATOM 11589 O O . ASP D 1 202 ? -41.942 83.652 134.996 1.00 76.64 202 ASP D O 1
ATOM 11594 N N . LYS D 1 203 ? -43.975 83.149 135.871 1.00 75.65 203 LYS D N 1
ATOM 11595 C CA . LYS D 1 203 ? -43.547 83.012 137.261 1.00 74.72 203 LYS D CA 1
ATOM 11596 C C . LYS D 1 203 ? -42.699 81.762 137.395 1.00 74.51 203 LYS D C 1
ATOM 11597 O O . LYS D 1 203 ? -41.608 81.803 137.964 1.00 74.65 203 LYS D O 1
ATOM 11599 N N . LEU D 1 204 ? -43.174 80.680 136.775 1.00 74.35 204 LEU D N 1
ATOM 11600 C CA . LEU D 1 204 ? -42.486 79.395 136.788 1.00 74.60 204 LEU D CA 1
ATOM 11601 C C . LEU D 1 204 ? -41.196 79.425 135.986 1.00 75.07 204 LEU D C 1
ATOM 11602 O O . LEU D 1 204 ? -40.371 78.522 136.109 1.00 75.28 204 LEU D O 1
ATOM 11607 N N . MET D 1 205 ? -41.018 80.484 135.195 1.00 76.23 205 MET D N 1
ATOM 11608 C CA . MET D 1 205 ? -39.812 80.644 134.388 1.00 78.04 205 MET D CA 1
ATOM 11609 C C . MET D 1 205 ? -38.692 81.445 135.047 1.00 78.37 205 MET D C 1
ATOM 11610 O O . MET D 1 205 ? -37.664 81.715 134.418 1.00 78.53 205 MET D O 1
ATOM 11615 N N . GLU D 1 206 ? -38.901 81.818 136.313 1.00 78.54 206 GLU D N 1
ATOM 11616 C CA . GLU D 1 206 ? -37.898 82.535 137.108 1.00 78.56 206 GLU D CA 1
ATOM 11617 C C . GLU D 1 206 ? -37.098 81.484 137.868 1.00 79.49 206 GLU D C 1
ATOM 11618 O O . GLU D 1 206 ? -35.984 81.748 138.332 1.00 80.27 206 GLU D O 1
ATOM 11624 N N . PHE D 1 207 ? -37.700 80.297 137.986 1.00 80.05 207 PHE D N 1
ATOM 11625 C CA . PHE D 1 207 ? -37.114 79.145 138.670 1.00 80.10 207 PHE D CA 1
ATOM 11626 C C . PHE D 1 207 ? -36.765 78.016 137.722 1.00 79.47 207 PHE D C 1
ATOM 11627 O O . PHE D 1 207 ? -35.942 77.169 138.055 1.00 79.08 207 PHE D O 1
ATOM 11635 N N . LEU D 1 208 ? -37.404 78.008 136.552 1.00 79.04 208 LEU D N 1
ATOM 11636 C CA . LEU D 1 208 ? -37.174 77.004 135.515 1.00 78.76 208 LEU D CA 1
ATOM 11637 C C . LEU D 1 208 ? -37.248 77.735 134.167 1.00 79.31 208 LEU D C 1
ATOM 11638 O O . LEU D 1 208 ? -38.298 77.744 133.518 1.00 78.99 208 LEU D O 1
ATOM 11643 N N . PRO D 1 209 ? -36.143 78.404 133.754 1.00 80.63 209 PRO D N 1
ATOM 11644 C CA . PRO D 1 209 ? -36.072 79.153 132.484 1.00 82.56 209 PRO D CA 1
ATOM 11645 C C . PRO D 1 209 ? -36.096 78.325 131.188 1.00 83.82 209 PRO D C 1
ATOM 11646 O O . PRO D 1 209 ? -36.274 78.873 130.089 1.00 83.66 209 PRO D O 1
ATOM 11650 N N . GLY D 1 210 ? -35.888 77.017 131.342 1.00 85.16 210 GLY D N 1
ATOM 11651 C CA . GLY D 1 210 ? -35.873 76.088 130.223 1.00 86.28 210 GLY D CA 1
ATOM 11652 C C . GLY D 1 210 ? -34.957 74.890 130.463 1.00 86.47 210 GLY D C 1
ATOM 11653 O O . GLY D 1 210 ? -34.585 74.625 131.617 1.00 87.01 210 GLY D O 1
ATOM 11654 N N . PRO D 1 211 ? -34.605 74.115 129.408 1.00 86.03 211 PRO D N 1
ATOM 11655 C CA . PRO D 1 211 ? -33.727 72.952 129.566 1.00 85.54 211 PRO D CA 1
ATOM 11656 C C . PRO D 1 211 ? -32.277 73.157 129.996 1.00 85.17 211 PRO D C 1
ATOM 11657 O O . PRO D 1 211 ? -31.810 74.276 130.229 1.00 84.97 211 PRO D O 1
ATOM 11661 N N . ASP D 1 212 ? -31.610 72.025 130.164 1.00 84.74 212 ASP D N 1
ATOM 11662 C CA . ASP D 1 212 ? -30.228 71.942 130.577 1.00 84.90 212 ASP D CA 1
ATOM 11663 C C . ASP D 1 212 ? -29.786 70.631 129.929 1.00 84.93 212 ASP D C 1
ATOM 11664 O O . ASP D 1 212 ? -30.070 69.540 130.433 1.00 85.30 212 ASP D O 1
ATOM 11669 N N . PHE D 1 213 ? -29.170 70.751 128.758 1.00 85.34 213 PHE D N 1
ATOM 11670 C CA . PHE D 1 213 ? -28.687 69.594 128.012 1.00 86.64 213 PHE D CA 1
ATOM 11671 C C . PHE D 1 213 ? -27.389 69.046 128.600 1.00 86.60 213 PHE D C 1
ATOM 11672 O O . PHE D 1 213 ? -26.525 69.826 129.001 1.00 87.67 213 PHE D O 1
ATOM 11680 N N . PRO D 1 214 ? -27.249 67.700 128.701 1.00 86.39 214 PRO D N 1
ATOM 11681 C CA . PRO D 1 214 ? -26.025 67.089 129.244 1.00 86.53 214 PRO D CA 1
ATOM 11682 C C . PRO D 1 214 ? -24.866 67.141 128.232 1.00 87.14 214 PRO D C 1
ATOM 11683 O O . PRO D 1 214 ? -23.776 66.607 128.462 1.00 87.29 214 PRO D O 1
ATOM 11687 N N . THR D 1 215 ? -25.150 67.804 127.112 1.00 87.97 215 THR D N 1
ATOM 11688 C CA . THR D 1 215 ? -24.227 68.023 126.007 1.00 88.78 215 THR D CA 1
ATOM 11689 C C . THR D 1 215 ? -23.746 69.472 126.049 1.00 88.67 215 THR D C 1
ATOM 11690 O O . THR D 1 215 ? -22.717 69.814 125.460 1.00 87.37 215 THR D O 1
ATOM 11694 N N . GLY D 1 216 ? -24.526 70.306 126.739 1.00 90.00 216 GLY D N 1
ATOM 11695 C CA . GLY D 1 216 ? -24.229 71.720 126.897 1.00 92.29 216 GLY D CA 1
ATOM 11696 C C . GLY D 1 216 ? -24.739 72.594 125.765 1.00 93.96 216 GLY D C 1
ATOM 11697 O O . GLY D 1 216 ? -25.874 72.427 125.298 1.00 94.37 216 GLY D O 1
ATOM 11698 N N . ALA D 1 217 ? -23.898 73.541 125.348 1.00 94.83 217 ALA D N 1
ATOM 11699 C CA . ALA D 1 217 ? -24.208 74.469 124.262 1.00 96.00 217 ALA D CA 1
ATOM 11700 C C . ALA D 1 217 ? -24.888 75.751 124.726 1.00 96.54 217 ALA D C 1
ATOM 11701 O O . ALA D 1 217 ? -24.714 76.175 125.868 1.00 96.75 217 ALA D O 1
ATOM 11702 N N . ILE D 1 218 ? -25.597 76.393 123.796 1.00 97.03 218 ILE D N 1
ATOM 11703 C CA . ILE D 1 218 ? -26.337 77.629 124.052 1.00 97.55 218 ILE D CA 1
ATOM 11704 C C . ILE D 1 218 ? -27.631 77.628 123.239 1.00 97.65 218 ILE D C 1
ATOM 11705 O O . ILE D 1 218 ? -27.619 77.616 122.010 1.00 98.18 218 ILE D O 1
ATOM 11710 N N . ILE D 1 219 ? -28.745 77.573 123.963 1.00 97.86 219 ILE D N 1
ATOM 11711 C CA . ILE D 1 219 ? -30.087 77.566 123.381 1.00 97.81 219 ILE D CA 1
ATOM 11712 C C . ILE D 1 219 ? -30.626 79.001 123.402 1.00 98.39 219 ILE D C 1
ATOM 11713 O O . ILE D 1 219 ? -30.302 79.776 124.310 1.00 99.12 219 ILE D O 1
ATOM 11718 N N . GLN D 1 220 ? -31.410 79.360 122.385 1.00 98.51 220 GLN D N 1
ATOM 11719 C CA . GLN D 1 220 ? -32.007 80.699 122.283 1.00 97.77 220 GLN D CA 1
ATOM 11720 C C . GLN D 1 220 ? -33.537 80.620 122.283 1.00 96.40 220 GLN D C 1
ATOM 11721 O O . GLN D 1 220 ? -34.111 79.537 122.435 1.00 95.72 220 GLN D O 1
ATOM 11727 N N . GLY D 1 221 ? -34.181 81.782 122.153 1.00 95.66 221 GLY D N 1
ATOM 11728 C CA . GLY D 1 221 ? -35.634 81.865 122.128 1.00 94.47 221 GLY D CA 1
ATOM 11729 C C . GLY D 1 221 ? -36.303 81.698 123.479 1.00 93.29 221 GLY D C 1
ATOM 11730 O O . GLY D 1 221 ? -36.944 80.676 123.726 1.00 92.58 221 GLY D O 1
ATOM 11731 N N . ARG D 1 222 ? -36.172 82.717 124.331 1.00 92.70 222 ARG D N 1
ATOM 11732 C CA . ARG D 1 222 ? -36.752 82.740 125.680 1.00 91.55 222 ARG D CA 1
ATOM 11733 C C . ARG D 1 222 ? -38.284 82.735 125.603 1.00 91.34 222 ARG D C 1
ATOM 11734 O O . ARG D 1 222 ? -38.953 82.150 126.454 1.00 91.12 222 ARG D O 1
ATOM 11742 N N . ASP D 1 223 ? -38.817 83.347 124.545 1.00 91.70 223 ASP D N 1
ATOM 11743 C CA . ASP D 1 223 ? -40.257 83.423 124.324 1.00 92.21 223 ASP D CA 1
ATOM 11744 C C . ASP D 1 223 ? -40.766 82.185 123.582 1.00 93.12 223 ASP D C 1
ATOM 11745 O O . ASP D 1 223 ? -41.974 81.923 123.568 1.00 93.03 223 ASP D O 1
ATOM 11750 N N . GLU D 1 224 ? -39.838 81.428 122.987 1.00 94.75 224 GLU D N 1
ATOM 11751 C CA . GLU D 1 224 ? -40.169 80.197 122.253 1.00 96.79 224 GLU D CA 1
ATOM 11752 C C . GLU D 1 224 ? -40.279 78.971 123.153 1.00 97.02 224 GLU D C 1
ATOM 11753 O O . GLU D 1 224 ? -40.703 77.897 122.709 1.00 96.66 224 GLU D O 1
ATOM 11759 N N . ILE D 1 225 ? -39.870 79.143 124.412 1.00 98.11 225 ILE D N 1
ATOM 11760 C CA . ILE D 1 225 ? -39.950 78.096 125.437 1.00 98.90 225 ILE D CA 1
ATOM 11761 C C . ILE D 1 225 ? -41.249 78.369 126.216 1.00 98.83 225 ILE D C 1
ATOM 11762 O O . ILE D 1 225 ? -41.860 77.449 126.766 1.00 98.02 225 ILE D O 1
ATOM 11767 N N . LYS D 1 226 ? -41.678 79.636 126.202 1.00 99.41 226 LYS D N 1
ATOM 11768 C CA . LYS D 1 226 ? -42.908 80.092 126.861 1.00 99.76 226 LYS D CA 1
ATOM 11769 C C . LYS D 1 226 ? -44.109 79.533 126.109 1.00 99.61 226 LYS D C 1
ATOM 11770 O O . LYS D 1 226 ? -45.058 79.033 126.722 1.00 99.02 226 LYS D O 1
ATOM 11772 N N . LYS D 1 227 ? -44.009 79.583 124.776 1.00 99.52 227 LYS D N 1
ATOM 11773 C CA . LYS D 1 227 ? -45.028 79.090 123.847 1.00 99.25 227 LYS D CA 1
ATOM 11774 C C . LYS D 1 227 ? -45.069 77.560 123.834 1.00 98.74 227 LYS D C 1
ATOM 11775 O O . LYS D 1 227 ? -46.086 76.970 123.473 1.00 99.02 227 LYS D O 1
ATOM 11777 N N . ALA D 1 228 ? -43.960 76.940 124.249 1.00 97.58 228 ALA D N 1
ATOM 11778 C CA . ALA D 1 228 ? -43.824 75.483 124.325 1.00 96.06 228 ALA D CA 1
ATOM 11779 C C . ALA D 1 228 ? -44.374 74.967 125.653 1.00 95.06 228 ALA D C 1
ATOM 11780 O O . ALA D 1 228 ? -44.902 73.855 125.731 1.00 94.55 228 ALA D O 1
ATOM 11782 N N . TYR D 1 229 ? -44.244 75.794 126.689 1.00 94.40 229 TYR D N 1
ATOM 11783 C CA . TYR D 1 229 ? -44.742 75.482 128.027 1.00 93.37 229 TYR D CA 1
ATOM 11784 C C . TYR D 1 229 ? -46.239 75.764 128.081 1.00 92.07 229 TYR D C 1
ATOM 11785 O O . TYR D 1 229 ? -46.970 75.164 128.873 1.00 91.75 229 TYR D O 1
ATOM 11794 N N . GLU D 1 230 ? -46.674 76.690 127.226 1.00 90.79 230 GLU D N 1
ATOM 11795 C CA . GLU D 1 230 ? -48.076 77.069 127.109 1.00 90.14 230 GLU D CA 1
ATOM 11796 C C . GLU D 1 230 ? -48.834 76.027 126.277 1.00 90.26 230 GLU D C 1
ATOM 11797 O O . GLU D 1 230 ? -50.033 75.810 126.484 1.00 90.70 230 GLU D O 1
ATOM 11803 N N . THR D 1 231 ? -48.136 75.411 125.320 1.00 89.57 231 THR D N 1
ATOM 11804 C CA . THR D 1 231 ? -48.722 74.377 124.467 1.00 89.23 231 THR D CA 1
ATOM 11805 C C . THR D 1 231 ? -47.911 73.069 124.575 1.00 88.71 231 THR D C 1
ATOM 11806 O O . THR D 1 231 ? -47.732 72.540 125.681 1.00 89.23 231 THR D O 1
ATOM 11810 N N . GLY D 1 232 ? -47.416 72.566 123.444 1.00 87.31 232 GLY D N 1
ATOM 11811 C CA . GLY D 1 232 ? -46.639 71.338 123.437 1.00 85.40 232 GLY D CA 1
ATOM 11812 C C . GLY D 1 232 ? -45.403 71.400 122.561 1.00 84.38 232 GLY D C 1
ATOM 11813 O O . GLY D 1 232 ? -44.428 70.693 122.832 1.00 84.34 232 GLY D O 1
ATOM 11814 N N . LYS D 1 233 ? -45.424 72.267 121.546 1.00 82.68 233 LYS D N 1
ATOM 11815 C CA . LYS D 1 233 ? -44.304 72.410 120.617 1.00 81.64 233 LYS D CA 1
ATOM 11816 C C . LYS D 1 233 ? -43.649 73.790 120.550 1.00 81.32 233 LYS D C 1
ATOM 11817 O O . LYS D 1 233 ? -44.245 74.801 120.931 1.00 81.09 233 LYS D O 1
ATOM 11819 N N . GLY D 1 234 ? -42.417 73.807 120.042 1.00 81.50 234 GLY D N 1
ATOM 11820 C CA . GLY D 1 234 ? -41.654 75.035 119.897 1.00 82.29 234 GLY D CA 1
ATOM 11821 C C . GLY D 1 234 ? -40.312 74.775 119.233 1.00 83.30 234 GLY D C 1
ATOM 11822 O O . GLY D 1 234 ? -39.518 73.977 119.729 1.00 82.60 234 GLY D O 1
ATOM 11823 N N . ARG D 1 235 ? -40.072 75.423 118.091 1.00 84.67 235 ARG D N 1
ATOM 11824 C CA . ARG D 1 235 ? -38.814 75.275 117.349 1.00 85.40 235 ARG D CA 1
ATOM 11825 C C . ARG D 1 235 ? -37.769 76.283 117.843 1.00 85.90 235 ARG D C 1
ATOM 11826 O O . ARG D 1 235 ? -37.876 77.490 117.574 1.00 86.26 235 ARG D O 1
ATOM 11828 N N . VAL D 1 236 ? -36.799 75.785 118.614 1.00 85.69 236 VAL D N 1
ATOM 11829 C CA . VAL D 1 236 ? -35.723 76.616 119.170 1.00 84.77 236 VAL D CA 1
ATOM 11830 C C . VAL D 1 236 ? -34.420 76.487 118.384 1.00 84.63 236 VAL D C 1
ATOM 11831 O O . VAL D 1 236 ? -34.347 75.733 117.416 1.00 84.44 236 VAL D O 1
ATOM 11835 N N . VAL D 1 237 ? -33.405 77.237 118.807 1.00 84.58 237 VAL D N 1
ATOM 11836 C CA . VAL D 1 237 ? -32.099 77.215 118.157 1.00 85.21 237 VAL D CA 1
ATOM 11837 C C . VAL D 1 237 ? -30.991 76.887 119.162 1.00 84.91 237 VAL D C 1
ATOM 11838 O O . VAL D 1 237 ? -30.614 77.710 120.002 1.00 84.52 237 VAL D O 1
ATOM 11842 N N . VAL D 1 238 ? -30.521 75.641 119.076 1.00 84.39 238 VAL D N 1
ATOM 11843 C CA . VAL D 1 238 ? -29.464 75.115 119.934 1.00 83.18 238 VAL D CA 1
ATOM 11844 C C . VAL D 1 238 ? -28.131 75.285 119.220 1.00 82.30 238 VAL D C 1
ATOM 11845 O O . VAL D 1 238 ? -27.829 74.569 118.267 1.00 82.00 238 VAL D O 1
ATOM 11849 N N . ARG D 1 239 ? -27.364 76.268 119.676 1.00 82.16 239 ARG D N 1
ATOM 11850 C CA . ARG D 1 239 ? -26.047 76.572 119.126 1.00 83.09 239 ARG D CA 1
ATOM 11851 C C . ARG D 1 239 ? -24.995 75.869 119.987 1.00 83.55 239 ARG D C 1
ATOM 11852 O O . ARG D 1 239 ? -25.317 75.336 121.050 1.00 83.29 239 ARG D O 1
ATOM 11855 N N . SER D 1 240 ? -23.764 75.820 119.483 1.00 84.71 240 SER D N 1
ATOM 11856 C CA . SER D 1 240 ? -22.640 75.195 120.172 1.00 85.95 240 SER D CA 1
ATOM 11857 C C . SER D 1 240 ? -21.688 76.235 120.758 1.00 86.93 240 SER D C 1
ATOM 11858 O O . SER D 1 240 ? -21.501 77.315 120.184 1.00 87.57 240 SER D O 1
ATOM 11861 N N . LYS D 1 241 ? -21.097 75.899 121.904 1.00 87.59 241 LYS D N 1
ATOM 11862 C CA . LYS D 1 241 ? -20.150 76.774 122.591 1.00 88.25 241 LYS D CA 1
ATOM 11863 C C . LYS D 1 241 ? -18.768 76.642 121.944 1.00 88.54 241 LYS D C 1
ATOM 11864 O O . LYS D 1 241 ? -18.077 75.633 122.123 1.00 87.54 241 LYS D O 1
ATOM 11866 N N . THR D 1 242 ? -18.404 77.657 121.158 1.00 89.42 242 THR D N 1
ATOM 11867 C CA . THR D 1 242 ? -17.130 77.684 120.439 1.00 90.82 242 THR D CA 1
ATOM 11868 C C . THR D 1 242 ? -16.007 78.486 121.119 1.00 91.71 242 THR D C 1
ATOM 11869 O O . THR D 1 242 ? -15.351 77.974 122.031 1.00 91.62 242 THR D O 1
ATOM 11873 N N . GLU D 1 243 ? -15.803 79.733 120.676 1.00 92.83 243 GLU D N 1
ATOM 11874 C CA . GLU D 1 243 ? -14.768 80.659 121.171 1.00 94.55 243 GLU D CA 1
ATOM 11875 C C . GLU D 1 243 ? -13.309 80.218 120.975 1.00 95.69 243 GLU D C 1
ATOM 11876 O O . GLU D 1 243 ? -12.836 79.240 121.566 1.00 95.06 243 GLU D O 1
ATOM 11882 N N . ILE D 1 244 ? -12.624 81.010 120.152 1.00 97.04 244 ILE D N 1
ATOM 11883 C CA . ILE D 1 244 ? -11.231 80.850 119.713 1.00 98.03 244 ILE D CA 1
ATOM 11884 C C . ILE D 1 244 ? -10.055 80.631 120.685 1.00 98.04 244 ILE D C 1
ATOM 11885 O O . ILE D 1 244 ? -10.141 80.919 121.880 1.00 98.01 244 ILE D O 1
ATOM 11890 N N . GLU D 1 245 ? -8.966 80.106 120.113 1.00 98.53 245 GLU D N 1
ATOM 11891 C CA . GLU D 1 245 ? -7.690 79.815 120.783 1.00 98.80 245 GLU D CA 1
ATOM 11892 C C . GLU D 1 245 ? -6.602 80.077 119.723 1.00 98.95 245 GLU D C 1
ATOM 11893 O O . GLU D 1 245 ? -6.798 79.752 118.545 1.00 99.15 245 GLU D O 1
ATOM 11899 N N . LYS D 1 246 ? -5.455 80.622 120.143 1.00 98.86 246 LYS D N 1
ATOM 11900 C CA . LYS D 1 246 ? -4.368 80.963 119.214 1.00 98.45 246 LYS D CA 1
ATOM 11901 C C . LYS D 1 246 ? -3.021 80.223 119.265 1.00 98.69 246 LYS D C 1
ATOM 11902 O O . LYS D 1 246 ? -2.572 79.768 120.326 1.00 98.43 246 LYS D O 1
ATOM 11905 N N . LEU D 1 247 ? -2.387 80.145 118.090 1.00 99.12 247 LEU D N 1
ATOM 11906 C CA . LEU D 1 247 ? -1.074 79.520 117.891 1.00 99.40 247 LEU D CA 1
ATOM 11907 C C . LEU D 1 247 ? -0.052 80.619 117.570 1.00 99.59 247 LEU D C 1
ATOM 11908 O O . LEU D 1 247 ? -0.405 81.802 117.538 1.00 99.73 247 LEU D O 1
ATOM 11913 N N . LYS D 1 248 ? 1.198 80.230 117.311 1.00 99.93 248 LYS D N 1
ATOM 11914 C CA . LYS D 1 248 ? 2.257 81.194 117.002 1.00 100.14 248 LYS D CA 1
ATOM 11915 C C . LYS D 1 248 ? 2.498 81.350 115.501 1.00 100.66 248 LYS D C 1
ATOM 11916 O O . LYS D 1 248 ? 2.445 80.374 114.744 1.00 100.28 248 LYS D O 1
ATOM 11922 N N . GLY D 1 249 ? 2.751 82.591 115.087 1.00 101.64 249 GLY D N 1
ATOM 11923 C CA . GLY D 1 249 ? 2.988 82.906 113.684 1.00 102.76 249 GLY D CA 1
ATOM 11924 C C . GLY D 1 249 ? 1.792 83.576 113.021 1.00 103.20 249 GLY D C 1
ATOM 11925 O O . GLY D 1 249 ? 1.679 83.595 111.789 1.00 103.21 249 GLY D O 1
ATOM 11926 N N . GLY D 1 250 ? 0.903 84.129 113.850 1.00 103.31 250 GLY D N 1
ATOM 11927 C CA . GLY D 1 250 ? -0.296 84.796 113.365 1.00 103.01 250 GLY D CA 1
ATOM 11928 C C . GLY D 1 250 ? -1.483 83.861 113.222 1.00 102.66 250 GLY D C 1
ATOM 11929 O O . GLY D 1 250 ? -2.597 84.294 112.906 1.00 102.54 250 GLY D O 1
ATOM 11930 N N . LYS D 1 251 ? -1.235 82.575 113.471 1.00 102.04 251 LYS D N 1
ATOM 11931 C CA . LYS D 1 251 ? -2.255 81.537 113.376 1.00 101.40 251 LYS D CA 1
ATOM 11932 C C . LYS D 1 251 ? -3.193 81.529 114.576 1.00 101.27 251 LYS D C 1
ATOM 11933 O O . LYS D 1 251 ? -2.767 81.729 115.715 1.00 101.03 251 LYS D O 1
ATOM 11935 N N . GLU D 1 252 ? -4.480 81.350 114.287 1.00 101.84 252 GLU D N 1
ATOM 11936 C CA . GLU D 1 252 ? -5.525 81.305 115.305 1.00 102.27 252 GLU D CA 1
ATOM 11937 C C . GLU D 1 252 ? -6.406 80.071 115.109 1.00 102.00 252 GLU D C 1
ATOM 11938 O O . GLU D 1 252 ? -5.915 78.938 115.134 1.00 100.91 252 GLU D O 1
ATOM 11940 N N . ILE D 1 254 ? -10.640 77.947 116.405 1.00 99.23 254 ILE D N 1
ATOM 11941 C CA . ILE D 1 254 ? -11.993 77.652 116.871 1.00 99.34 254 ILE D CA 1
ATOM 11942 C C . ILE D 1 254 ? -11.993 76.307 117.593 1.00 99.21 254 ILE D C 1
ATOM 11943 O O . ILE D 1 254 ? -11.545 75.294 117.045 1.00 98.32 254 ILE D O 1
ATOM 11948 N N . VAL D 1 255 ? -12.517 76.317 118.817 1.00 99.83 255 VAL D N 1
ATOM 11949 C CA . VAL D 1 255 ? -12.598 75.122 119.650 1.00 100.53 255 VAL D CA 1
ATOM 11950 C C . VAL D 1 255 ? -14.002 74.892 120.238 1.00 100.59 255 VAL D C 1
ATOM 11951 O O . VAL D 1 255 ? -14.438 75.613 121.140 1.00 100.87 255 VAL D O 1
ATOM 11955 N N . ILE D 1 256 ? -14.695 73.878 119.710 1.00 100.19 256 ILE D N 1
ATOM 11956 C CA . ILE D 1 256 ? -16.037 73.504 120.171 1.00 99.35 256 ILE D CA 1
ATOM 11957 C C . ILE D 1 256 ? -15.866 72.635 121.422 1.00 99.33 256 ILE D C 1
ATOM 11958 O O . ILE D 1 256 ? -15.342 71.516 121.346 1.00 99.29 256 ILE D O 1
ATOM 11963 N N . THR D 1 257 ? -16.262 73.190 122.568 1.00 99.22 257 THR D N 1
ATOM 11964 C CA . THR D 1 257 ? -16.169 72.505 123.860 1.00 98.57 257 THR D CA 1
ATOM 11965 C C . THR D 1 257 ? -17.446 71.734 124.223 1.00 97.17 257 THR D C 1
ATOM 11966 O O . THR D 1 257 ? -17.391 70.700 124.898 1.00 96.88 257 THR D O 1
ATOM 11970 N N . GLU D 1 258 ? -18.587 72.257 123.772 1.00 95.60 258 GLU D N 1
ATOM 11971 C CA . GLU D 1 258 ? -19.905 71.668 124.014 1.00 93.43 258 GLU D CA 1
ATOM 11972 C C . GLU D 1 258 ? -20.692 71.670 122.706 1.00 92.12 258 GLU D C 1
ATOM 11973 O O . GLU D 1 258 ? -20.811 72.708 122.049 1.00 91.76 258 GLU D O 1
ATOM 11979 N N . ILE D 1 259 ? -21.211 70.501 122.334 1.00 90.66 259 ILE D N 1
ATOM 11980 C CA . ILE D 1 259 ? -21.990 70.319 121.103 1.00 89.04 259 ILE D CA 1
ATOM 11981 C C . ILE D 1 259 ? -23.494 70.187 121.435 1.00 87.27 259 ILE D C 1
ATOM 11982 O O . ILE D 1 259 ? -23.823 70.023 122.606 1.00 86.89 259 ILE D O 1
ATOM 11985 N N . PRO D 1 260 ? -24.418 70.398 120.452 1.00 86.24 260 PRO D N 1
ATOM 11986 C CA . PRO D 1 260 ? -25.854 70.253 120.755 1.00 85.37 260 PRO D CA 1
ATOM 11987 C C . PRO D 1 260 ? -26.305 68.798 120.940 1.00 84.92 260 PRO D C 1
ATOM 11988 O O . PRO D 1 260 ? -25.594 67.862 120.562 1.00 84.35 260 PRO D O 1
ATOM 11992 N N . TYR D 1 261 ? -27.507 68.634 121.485 1.00 85.10 261 TYR D N 1
ATOM 11993 C CA . TYR D 1 261 ? -28.099 67.331 121.794 1.00 85.82 261 TYR D CA 1
ATOM 11994 C C . TYR D 1 261 ? -28.386 66.360 120.641 1.00 86.26 261 TYR D C 1
ATOM 11995 O O . TYR D 1 261 ? -28.571 66.770 119.494 1.00 86.68 261 TYR D O 1
ATOM 12004 N N . GLU D 1 262 ? -28.396 65.068 120.993 1.00 86.36 262 GLU D N 1
ATOM 12005 C CA . GLU D 1 262 ? -28.651 63.912 120.115 1.00 86.40 262 GLU D CA 1
ATOM 12006 C C . GLU D 1 262 ? -27.687 63.649 118.960 1.00 87.85 262 GLU D C 1
ATOM 12007 O O . GLU D 1 262 ? -27.659 62.542 118.410 1.00 87.73 262 GLU D O 1
ATOM 12013 N N . ILE D 1 263 ? -26.893 64.662 118.616 1.00 89.83 263 ILE D N 1
ATOM 12014 C CA . ILE D 1 263 ? -25.913 64.586 117.533 1.00 92.10 263 ILE D CA 1
ATOM 12015 C C . ILE D 1 263 ? -24.558 64.040 118.003 1.00 93.59 263 ILE D C 1
ATOM 12016 O O . ILE D 1 263 ? -24.086 64.368 119.103 1.00 94.93 263 ILE D O 1
ATOM 12018 N N . ASN D 1 264 ? -23.949 63.202 117.162 1.00 93.78 264 ASN D N 1
ATOM 12019 C CA . ASN D 1 264 ? -22.652 62.590 117.452 1.00 93.23 264 ASN D CA 1
ATOM 12020 C C . ASN D 1 264 ? -21.497 63.289 116.733 1.00 92.93 264 ASN D C 1
ATOM 12021 O O . ASN D 1 264 ? -21.660 63.749 115.598 1.00 92.87 264 ASN D O 1
ATOM 12026 N N . LYS D 1 265 ? -20.333 63.345 117.388 1.00 92.49 265 LYS D N 1
ATOM 12027 C CA . LYS D 1 265 ? -19.154 64.016 116.832 1.00 92.70 265 LYS D CA 1
ATOM 12028 C C . LYS D 1 265 ? -18.399 63.325 115.689 1.00 93.38 265 LYS D C 1
ATOM 12029 O O . LYS D 1 265 ? -17.364 63.819 115.239 1.00 93.63 265 LYS D O 1
ATOM 12035 N N . ALA D 1 266 ? -18.941 62.207 115.205 1.00 94.60 266 ALA D N 1
ATOM 12036 C CA . ALA D 1 266 ? -18.352 61.457 114.089 1.00 95.62 266 ALA D CA 1
ATOM 12037 C C . ALA D 1 266 ? -19.004 61.926 112.794 1.00 96.19 266 ALA D C 1
ATOM 12038 O O . ALA D 1 266 ? -18.360 62.001 111.744 1.00 95.96 266 ALA D O 1
ATOM 12040 N N . ASN D 1 267 ? -20.291 62.253 112.906 1.00 97.00 267 ASN D N 1
ATOM 12041 C CA . ASN D 1 267 ? -21.118 62.735 111.805 1.00 98.17 267 ASN D CA 1
ATOM 12042 C C . ASN D 1 267 ? -20.809 64.212 111.567 1.00 99.19 267 ASN D C 1
ATOM 12043 O O . ASN D 1 267 ? -20.939 64.712 110.446 1.00 99.53 267 ASN D O 1
ATOM 12048 N N . LEU D 1 268 ? -20.363 64.877 112.634 1.00 100.34 268 LEU D N 1
ATOM 12049 C CA . LEU D 1 268 ? -20.013 66.298 112.626 1.00 101.23 268 LEU D CA 1
ATOM 12050 C C . LEU D 1 268 ? -18.694 66.615 111.937 1.00 101.60 268 LEU D C 1
ATOM 12051 O O . LEU D 1 268 ? -18.667 67.408 110.995 1.00 101.68 268 LEU D O 1
ATOM 12056 N N . VAL D 1 269 ? -17.621 65.949 112.371 1.00 102.07 269 VAL D N 1
ATOM 12057 C CA . VAL D 1 269 ? -16.275 66.141 111.817 1.00 102.17 269 VAL D CA 1
ATOM 12058 C C . VAL D 1 269 ? -16.208 65.775 110.318 1.00 102.03 269 VAL D C 1
ATOM 12059 O O . VAL D 1 269 ? -15.339 66.257 109.589 1.00 101.81 269 VAL D O 1
ATOM 12063 N N . LYS D 1 270 ? -17.192 64.985 109.878 1.00 101.82 270 LYS D N 1
ATOM 12064 C CA . LYS D 1 270 ? -17.332 64.544 108.493 1.00 101.45 270 LYS D CA 1
ATOM 12065 C C . LYS D 1 270 ? -17.772 65.709 107.607 1.00 100.90 270 LYS D C 1
ATOM 12066 O O . LYS D 1 270 ? -17.176 65.956 106.556 1.00 101.02 270 LYS D O 1
ATOM 12068 N N . LYS D 1 271 ? -18.783 66.447 108.065 1.00 100.20 271 LYS D N 1
ATOM 12069 C CA . LYS D 1 271 ? -19.299 67.593 107.320 1.00 100.15 271 LYS D CA 1
ATOM 12070 C C . LYS D 1 271 ? -18.536 68.899 107.559 1.00 100.13 271 LYS D C 1
ATOM 12071 O O . LYS D 1 271 ? -18.716 69.865 106.815 1.00 99.41 271 LYS D O 1
ATOM 12075 N N . ILE D 1 272 ? -17.662 68.900 108.572 1.00 101.08 272 ILE D N 1
ATOM 12076 C CA . ILE D 1 272 ? -16.817 70.059 108.915 1.00 102.10 272 ILE D CA 1
ATOM 12077 C C . ILE D 1 272 ? -15.563 70.020 108.034 1.00 102.99 272 ILE D C 1
ATOM 12078 O O . ILE D 1 272 ? -15.063 71.060 107.599 1.00 102.72 272 ILE D O 1
ATOM 12083 N N . ASP D 1 273 ? -15.075 68.807 107.775 1.00 104.30 273 ASP D N 1
ATOM 12084 C CA . ASP D 1 273 ? -13.904 68.594 106.929 1.00 105.07 273 ASP D CA 1
ATOM 12085 C C . ASP D 1 273 ? -14.348 68.654 105.465 1.00 104.85 273 ASP D C 1
ATOM 12086 O O . ASP D 1 273 ? -13.541 68.920 104.573 1.00 104.83 273 ASP D O 1
ATOM 12091 N N . ASP D 1 274 ? -15.651 68.461 105.248 1.00 104.72 274 ASP D N 1
ATOM 12092 C CA . ASP D 1 274 ? -16.269 68.500 103.924 1.00 104.83 274 ASP D CA 1
ATOM 12093 C C . ASP D 1 274 ? -16.619 69.930 103.501 1.00 105.09 274 ASP D C 1
ATOM 12094 O O . ASP D 1 274 ? -17.647 70.161 102.857 1.00 105.46 274 ASP D O 1
ATOM 12095 N N . VAL D 1 275 ? -15.790 70.883 103.936 1.00 104.81 275 VAL D N 1
ATOM 12096 C CA . VAL D 1 275 ? -15.927 72.311 103.619 1.00 104.13 275 VAL D CA 1
ATOM 12097 C C . VAL D 1 275 ? -14.620 72.714 102.925 1.00 103.26 275 VAL D C 1
ATOM 12098 O O . VAL D 1 275 ? -14.611 73.601 102.071 1.00 102.33 275 VAL D O 1
ATOM 12102 N N . ARG D 1 276 ? -13.527 72.052 103.306 1.00 102.83 276 ARG D N 1
ATOM 12103 C CA . ARG D 1 276 ? -12.216 72.305 102.719 1.00 103.10 276 ARG D CA 1
ATOM 12104 C C . ARG D 1 276 ? -11.885 71.246 101.653 1.00 103.99 276 ARG D C 1
ATOM 12105 O O . ARG D 1 276 ? -11.180 71.537 100.683 1.00 104.95 276 ARG D O 1
ATOM 12113 N N . VAL D 1 277 ? -12.384 70.022 101.861 1.00 104.20 277 VAL D N 1
ATOM 12114 C CA . VAL D 1 277 ? -12.180 68.901 100.937 1.00 104.07 277 VAL D CA 1
ATOM 12115 C C . VAL D 1 277 ? -13.170 69.015 99.779 1.00 104.53 277 VAL D C 1
ATOM 12116 O O . VAL D 1 277 ? -12.907 68.529 98.676 1.00 104.81 277 VAL D O 1
ATOM 12118 N N . ASN D 1 278 ? -14.300 69.671 100.052 1.00 104.83 278 ASN D N 1
ATOM 12119 C CA . ASN D 1 278 ? -15.349 69.913 99.062 1.00 105.30 278 ASN D CA 1
ATOM 12120 C C . ASN D 1 278 ? -15.335 71.383 98.601 1.00 105.90 278 ASN D C 1
ATOM 12121 O O . ASN D 1 278 ? -16.227 71.813 97.861 1.00 105.94 278 ASN D O 1
ATOM 12123 N N . ASN D 1 279 ? -14.303 72.122 99.044 1.00 106.69 279 ASN D N 1
ATOM 12124 C CA . ASN D 1 279 ? -14.040 73.552 98.753 1.00 107.04 279 ASN D CA 1
ATOM 12125 C C . ASN D 1 279 ? -15.254 74.487 98.620 1.00 107.55 279 ASN D C 1
ATOM 12126 O O . ASN D 1 279 ? -15.704 74.797 97.507 1.00 107.65 279 ASN D O 1
ATOM 12131 N N . LYS D 1 280 ? -15.784 74.908 99.771 1.00 107.94 280 LYS D N 1
ATOM 12132 C CA . LYS D 1 280 ? -16.960 75.780 99.826 1.00 107.92 280 LYS D CA 1
ATOM 12133 C C . LYS D 1 280 ? -16.695 77.255 100.188 1.00 107.74 280 LYS D C 1
ATOM 12134 O O . LYS D 1 280 ? -17.062 78.150 99.418 1.00 107.61 280 LYS D O 1
ATOM 12140 N N . VAL D 1 281 ? -16.045 77.505 101.329 1.00 107.57 281 VAL D N 1
ATOM 12141 C CA . VAL D 1 281 ? -15.742 78.874 101.774 1.00 107.04 281 VAL D CA 1
ATOM 12142 C C . VAL D 1 281 ? -14.496 79.465 101.095 1.00 106.94 281 VAL D C 1
ATOM 12143 O O . VAL D 1 281 ? -14.534 80.577 100.569 1.00 106.24 281 VAL D O 1
ATOM 12147 N N . ALA D 1 285 ? -9.406 74.793 106.505 1.00 120.68 285 ALA D N 1
ATOM 12148 C CA . ALA D 1 285 ? -7.981 74.651 106.225 1.00 121.58 285 ALA D CA 1
ATOM 12149 C C . ALA D 1 285 ? -7.446 73.276 106.630 1.00 122.35 285 ALA D C 1
ATOM 12150 O O . ALA D 1 285 ? -6.973 72.517 105.778 1.00 122.51 285 ALA D O 1
ATOM 12151 N N . GLU D 1 286 ? -7.489 72.988 107.935 1.00 123.08 286 GLU D N 1
ATOM 12152 C CA . GLU D 1 286 ? -7.032 71.711 108.514 1.00 123.16 286 GLU D CA 1
ATOM 12153 C C . GLU D 1 286 ? -7.716 71.491 109.875 1.00 123.37 286 GLU D C 1
ATOM 12154 O O . GLU D 1 286 ? -7.568 72.310 110.796 1.00 123.32 286 GLU D O 1
ATOM 12160 N N . VAL D 1 287 ? -8.411 70.357 109.999 1.00 123.29 287 VAL D N 1
ATOM 12161 C CA . VAL D 1 287 ? -9.137 69.997 111.220 1.00 123.15 287 VAL D CA 1
ATOM 12162 C C . VAL D 1 287 ? -8.696 68.669 111.850 1.00 122.90 287 VAL D C 1
ATOM 12163 O O . VAL D 1 287 ? -9.015 67.589 111.330 1.00 122.87 287 VAL D O 1
ATOM 12165 N N . ARG D 1 288 ? -7.953 68.759 112.958 1.00 122.28 288 ARG D N 1
ATOM 12166 C CA . ARG D 1 288 ? -7.485 67.572 113.680 1.00 121.38 288 ARG D CA 1
ATOM 12167 C C . ARG D 1 288 ? -8.229 67.371 115.008 1.00 120.84 288 ARG D C 1
ATOM 12168 O O . ARG D 1 288 ? -8.336 68.292 115.827 1.00 120.68 288 ARG D O 1
ATOM 12176 N N . ASP D 1 289 ? -8.788 66.169 115.168 1.00 120.24 289 ASP D N 1
ATOM 12177 C CA . ASP D 1 289 ? -9.564 65.770 116.348 1.00 119.49 289 ASP D CA 1
ATOM 12178 C C . ASP D 1 289 ? -8.674 65.314 117.519 1.00 119.50 289 ASP D C 1
ATOM 12179 O O . ASP D 1 289 ? -8.091 64.218 117.484 1.00 119.82 289 ASP D O 1
ATOM 12184 N N . GLU D 1 290 ? -8.552 66.186 118.525 1.00 118.66 290 GLU D N 1
ATOM 12185 C CA . GLU D 1 290 ? -7.776 65.908 119.738 1.00 117.56 290 GLU D CA 1
ATOM 12186 C C . GLU D 1 290 ? -8.806 65.881 120.887 1.00 116.86 290 GLU D C 1
ATOM 12187 O O . GLU D 1 290 ? -8.587 66.434 121.973 1.00 117.39 290 GLU D O 1
ATOM 12193 N N . SER D 1 291 ? -9.934 65.216 120.605 1.00 115.76 291 SER D N 1
ATOM 12194 C CA . SER D 1 291 ? -11.061 65.064 121.527 1.00 114.39 291 SER D CA 1
ATOM 12195 C C . SER D 1 291 ? -11.054 63.723 122.270 1.00 114.01 291 SER D C 1
ATOM 12196 O O . SER D 1 291 ? -11.896 62.848 122.026 1.00 114.33 291 SER D O 1
ATOM 12199 N N . ASP D 1 292 ? -10.083 63.569 123.164 1.00 113.14 292 ASP D N 1
ATOM 12200 C CA . ASP D 1 292 ? -9.948 62.361 123.971 1.00 112.66 292 ASP D CA 1
ATOM 12201 C C . ASP D 1 292 ? -9.941 62.807 125.432 1.00 112.27 292 ASP D C 1
ATOM 12202 O O . ASP D 1 292 ? -10.618 63.785 125.769 1.00 111.55 292 ASP D O 1
ATOM 12204 N N . ARG D 1 293 ? -9.158 62.110 126.271 1.00 112.46 293 ARG D N 1
ATOM 12205 C CA . ARG D 1 293 ? -8.971 62.354 127.724 1.00 112.46 293 ARG D CA 1
ATOM 12206 C C . ARG D 1 293 ? -10.155 62.997 128.471 1.00 111.94 293 ARG D C 1
ATOM 12207 O O . ARG D 1 293 ? -9.960 63.823 129.372 1.00 111.82 293 ARG D O 1
ATOM 12215 N N . ASP D 1 294 ? -11.372 62.606 128.075 1.00 111.68 294 ASP D N 1
ATOM 12216 C CA . ASP D 1 294 ? -12.648 63.112 128.609 1.00 111.51 294 ASP D CA 1
ATOM 12217 C C . ASP D 1 294 ? -12.766 64.637 128.449 1.00 110.48 294 ASP D C 1
ATOM 12218 O O . ASP D 1 294 ? -12.264 65.414 129.269 1.00 109.85 294 ASP D O 1
ATOM 12223 N N . GLY D 1 295 ? -13.388 65.033 127.344 1.00 109.77 295 GLY D N 1
ATOM 12224 C CA . GLY D 1 295 ? -13.580 66.436 127.030 1.00 108.99 295 GLY D CA 1
ATOM 12225 C C . GLY D 1 295 ? -13.705 66.603 125.530 1.00 108.35 295 GLY D C 1
ATOM 12226 O O . GLY D 1 295 ? -12.816 66.178 124.781 1.00 108.80 295 GLY D O 1
ATOM 12227 N N . LEU D 1 296 ? -14.813 67.207 125.098 1.00 107.05 296 LEU D N 1
ATOM 12228 C CA . LEU D 1 296 ? -15.095 67.448 123.683 1.00 105.72 296 LEU D CA 1
ATOM 12229 C C . LEU D 1 296 ? -14.262 68.623 123.150 1.00 105.69 296 LEU D C 1
ATOM 12230 O O . LEU D 1 296 ? -14.553 69.778 123.443 1.00 105.76 296 LEU D O 1
ATOM 12235 N N . ARG D 1 297 ? -13.204 68.310 122.402 1.00 105.57 297 ARG D N 1
ATOM 12236 C CA . ARG D 1 297 ? -12.311 69.319 121.828 1.00 105.03 297 ARG D CA 1
ATOM 12237 C C . ARG D 1 297 ? -12.181 69.102 120.315 1.00 105.40 297 ARG D C 1
ATOM 12238 O O . ARG D 1 297 ? -11.289 68.379 119.848 1.00 106.10 297 ARG D O 1
ATOM 12246 N N . ILE D 1 298 ? -13.121 69.679 119.561 1.00 105.24 298 ILE D N 1
ATOM 12247 C CA . ILE D 1 298 ? -13.118 69.572 118.098 1.00 105.05 298 ILE D CA 1
ATOM 12248 C C . ILE D 1 298 ? -12.396 70.814 117.566 1.00 105.59 298 ILE D C 1
ATOM 12249 O O . ILE D 1 298 ? -13.004 71.876 117.386 1.00 105.59 298 ILE D O 1
ATOM 12254 N N . ALA D 1 299 ? -11.084 70.670 117.368 1.00 106.11 299 ALA D N 1
ATOM 12255 C CA . ALA D 1 299 ? -10.218 71.744 116.878 1.00 106.70 299 ALA D CA 1
ATOM 12256 C C . ALA D 1 299 ? -10.427 72.020 115.390 1.00 107.40 299 ALA D C 1
ATOM 12257 O O . ALA D 1 299 ? -9.985 71.238 114.543 1.00 107.63 299 ALA D O 1
ATOM 12259 N N . ILE D 1 300 ? -11.132 73.118 115.093 1.00 108.32 300 ILE D N 1
ATOM 12260 C CA . ILE D 1 300 ? -11.437 73.529 113.714 1.00 109.09 300 ILE D CA 1
ATOM 12261 C C . ILE D 1 300 ? -10.378 74.509 113.193 1.00 109.97 300 ILE D C 1
ATOM 12262 O O . ILE D 1 300 ? -9.452 74.105 112.484 1.00 110.15 300 ILE D O 1
ATOM 12267 N N . GLU D 1 301 ? -10.512 75.783 113.569 1.00 111.05 301 GLU D N 1
ATOM 12268 C CA . GLU D 1 301 ? -9.595 76.847 113.152 1.00 112.80 301 GLU D CA 1
ATOM 12269 C C . GLU D 1 301 ? -8.202 76.681 113.743 1.00 114.05 301 GLU D C 1
ATOM 12270 O O . GLU D 1 301 ? -7.908 77.202 114.822 1.00 113.89 301 GLU D O 1
ATOM 12271 N N . LEU D 1 302 ? -7.382 75.897 113.045 1.00 115.24 302 LEU D N 1
ATOM 12272 C CA . LEU D 1 302 ? -6.003 75.626 113.440 1.00 116.41 302 LEU D CA 1
ATOM 12273 C C . LEU D 1 302 ? -5.085 76.019 112.279 1.00 117.05 302 LEU D C 1
ATOM 12274 O O . LEU D 1 302 ? -3.871 76.167 112.464 1.00 117.56 302 LEU D O 1
ATOM 12279 N N . LYS D 1 303 ? -5.672 76.232 111.100 1.00 117.26 303 LYS D N 1
ATOM 12280 C CA . LYS D 1 303 ? -4.891 76.598 109.924 1.00 117.65 303 LYS D CA 1
ATOM 12281 C C . LYS D 1 303 ? -5.116 77.987 109.346 1.00 118.05 303 LYS D C 1
ATOM 12282 O O . LYS D 1 303 ? -6.249 78.474 109.240 1.00 118.06 303 LYS D O 1
ATOM 12284 N N . LYS D 1 304 ? -3.984 78.588 108.970 1.00 118.73 304 LYS D N 1
ATOM 12285 C CA . LYS D 1 304 ? -3.824 79.916 108.358 1.00 118.85 304 LYS D CA 1
ATOM 12286 C C . LYS D 1 304 ? -4.442 81.177 108.969 1.00 118.88 304 LYS D C 1
ATOM 12287 O O . LYS D 1 304 ? -5.594 81.190 109.418 1.00 118.99 304 LYS D O 1
ATOM 12293 N N . ASP D 1 305 ? -3.616 82.226 108.956 1.00 118.80 305 ASP D N 1
ATOM 12294 C CA . ASP D 1 305 ? -3.880 83.579 109.469 1.00 118.51 305 ASP D CA 1
ATOM 12295 C C . ASP D 1 305 ? -5.232 84.219 109.125 1.00 118.40 305 ASP D C 1
ATOM 12296 O O . ASP D 1 305 ? -5.447 84.693 108.004 1.00 118.36 305 ASP D O 1
ATOM 12301 N N . ALA D 1 306 ? -6.126 84.210 110.119 1.00 118.43 306 ALA D N 1
ATOM 12302 C CA . ALA D 1 306 ? -7.496 84.748 110.049 1.00 118.57 306 ALA D CA 1
ATOM 12303 C C . ALA D 1 306 ? -8.449 84.086 109.039 1.00 118.77 306 ALA D C 1
ATOM 12304 O O . ALA D 1 306 ? -9.303 83.291 109.445 1.00 118.88 306 ALA D O 1
ATOM 12306 N N . ASN D 1 307 ? -8.279 84.408 107.743 1.00 118.91 307 ASN D N 1
ATOM 12307 C CA . ASN D 1 307 ? -9.088 83.911 106.593 1.00 117.99 307 ASN D CA 1
ATOM 12308 C C . ASN D 1 307 ? -10.584 83.714 106.890 1.00 117.73 307 ASN D C 1
ATOM 12309 O O . ASN D 1 307 ? -11.029 82.598 107.199 1.00 117.94 307 ASN D O 1
ATOM 12314 N N . THR D 1 308 ? -11.323 84.831 106.819 1.00 116.99 308 THR D N 1
ATOM 12315 C CA . THR D 1 308 ? -12.762 84.957 107.138 1.00 115.80 308 THR D CA 1
ATOM 12316 C C . THR D 1 308 ? -12.977 84.418 108.553 1.00 114.74 308 THR D C 1
ATOM 12317 O O . THR D 1 308 ? -13.491 83.316 108.742 1.00 115.13 308 THR D O 1
ATOM 12321 N N . GLU D 1 309 ? -12.452 85.169 109.525 1.00 112.80 309 GLU D N 1
ATOM 12322 C CA . GLU D 1 309 ? -12.508 84.851 110.956 1.00 111.14 309 GLU D CA 1
ATOM 12323 C C . GLU D 1 309 ? -13.913 84.432 111.414 1.00 110.44 309 GLU D C 1
ATOM 12324 O O . GLU D 1 309 ? -14.056 83.579 112.290 1.00 110.29 309 GLU D O 1
ATOM 12330 N N . LEU D 1 310 ? -14.926 84.990 110.744 1.00 109.23 310 LEU D N 1
ATOM 12331 C CA . LEU D 1 310 ? -16.334 84.697 110.995 1.00 108.10 310 LEU D CA 1
ATOM 12332 C C . LEU D 1 310 ? -16.842 83.671 109.969 1.00 107.98 310 LEU D C 1
ATOM 12333 O O . LEU D 1 310 ? -17.862 83.885 109.305 1.00 108.27 310 LEU D O 1
ATOM 12338 N N . VAL D 1 311 ? -16.121 82.551 109.855 1.00 108.01 311 VAL D N 1
ATOM 12339 C CA . VAL D 1 311 ? -16.464 81.444 108.942 1.00 108.22 311 VAL D CA 1
ATOM 12340 C C . VAL D 1 311 ? -17.577 80.582 109.583 1.00 109.15 311 VAL D C 1
ATOM 12341 O O . VAL D 1 311 ? -18.078 79.618 108.990 1.00 109.35 311 VAL D O 1
ATOM 12345 N N . LEU D 1 312 ? -17.966 80.992 110.791 1.00 109.73 312 LEU D N 1
ATOM 12346 C CA . LEU D 1 312 ? -18.998 80.355 111.609 1.00 109.79 312 LEU D CA 1
ATOM 12347 C C . LEU D 1 312 ? -20.408 80.624 111.078 1.00 109.41 312 LEU D C 1
ATOM 12348 O O . LEU D 1 312 ? -21.341 79.873 111.375 1.00 109.02 312 LEU D O 1
ATOM 12353 N N . ASN D 1 313 ? -20.533 81.676 110.259 1.00 109.52 313 ASN D N 1
ATOM 12354 C CA . ASN D 1 313 ? -21.796 82.085 109.624 1.00 109.67 313 ASN D CA 1
ATOM 12355 C C . ASN D 1 313 ? -22.229 81.054 108.566 1.00 110.05 313 ASN D C 1
ATOM 12356 O O . ASN D 1 313 ? -23.336 81.120 108.022 1.00 109.85 313 ASN D O 1
ATOM 12361 N N . TYR D 1 314 ? -21.331 80.103 108.306 1.00 110.64 314 TYR D N 1
ATOM 12362 C CA . TYR D 1 314 ? -21.533 79.011 107.361 1.00 110.76 314 TYR D CA 1
ATOM 12363 C C . TYR D 1 314 ? -22.096 77.811 108.127 1.00 110.55 314 TYR D C 1
ATOM 12364 O O . TYR D 1 314 ? -23.222 77.362 107.867 1.00 110.08 314 TYR D O 1
ATOM 12373 N N . LEU D 1 315 ? -21.313 77.354 109.110 1.00 110.10 315 LEU D N 1
ATOM 12374 C CA . LEU D 1 315 ? -21.644 76.217 109.968 1.00 109.37 315 LEU D CA 1
ATOM 12375 C C . LEU D 1 315 ? -22.577 76.594 111.122 1.00 108.92 315 LEU D C 1
ATOM 12376 O O . LEU D 1 315 ? -23.801 76.491 111.009 1.00 108.11 315 LEU D O 1
ATOM 12378 N N . THR D 1 319 ? -24.732 72.504 108.457 1.00 101.14 319 THR D N 1
ATOM 12379 C CA . THR D 1 319 ? -24.827 73.268 109.694 1.00 101.63 319 THR D CA 1
ATOM 12380 C C . THR D 1 319 ? -24.385 72.420 110.887 1.00 102.29 319 THR D C 1
ATOM 12381 O O . THR D 1 319 ? -23.204 72.440 111.248 1.00 101.66 319 THR D O 1
ATOM 12385 N N . ASP D 1 320 ? -25.340 71.686 111.478 1.00 103.51 320 ASP D N 1
ATOM 12386 C CA . ASP D 1 320 ? -25.169 70.775 112.634 1.00 104.10 320 ASP D CA 1
ATOM 12387 C C . ASP D 1 320 ? -24.580 71.282 113.968 1.00 104.33 320 ASP D C 1
ATOM 12388 O O . ASP D 1 320 ? -24.830 70.673 115.013 1.00 104.30 320 ASP D O 1
ATOM 12393 N N . LEU D 1 321 ? -23.788 72.361 113.928 1.00 104.44 321 LEU D N 1
ATOM 12394 C CA . LEU D 1 321 ? -23.202 72.979 115.133 1.00 104.46 321 LEU D CA 1
ATOM 12395 C C . LEU D 1 321 ? -24.316 73.795 115.783 1.00 104.48 321 LEU D C 1
ATOM 12396 O O . LEU D 1 321 ? -24.468 73.828 117.006 1.00 104.05 321 LEU D O 1
ATOM 12401 N N . GLN D 1 322 ? -25.086 74.444 114.913 1.00 104.97 322 GLN D N 1
ATOM 12402 C CA . GLN D 1 322 ? -26.222 75.272 115.274 1.00 105.20 322 GLN D CA 1
ATOM 12403 C C . GLN D 1 322 ? -27.400 74.688 114.508 1.00 104.12 322 GLN D C 1
ATOM 12404 O O . GLN D 1 322 ? -27.496 74.849 113.285 1.00 104.74 322 GLN D O 1
ATOM 12410 N N . ILE D 1 323 ? -28.246 73.949 115.223 1.00 102.26 323 ILE D N 1
ATOM 12411 C CA . ILE D 1 323 ? -29.415 73.317 114.621 1.00 100.10 323 ILE D CA 1
ATOM 12412 C C . ILE D 1 323 ? -30.666 73.556 115.471 1.00 97.94 323 ILE D C 1
ATOM 12413 O O . ILE D 1 323 ? -30.582 74.053 116.598 1.00 96.94 323 ILE D O 1
ATOM 12418 N N . ASN D 1 324 ? -31.816 73.212 114.898 1.00 95.97 324 ASN D N 1
ATOM 12419 C CA . ASN D 1 324 ? -33.111 73.376 115.536 1.00 94.40 324 ASN D CA 1
ATOM 12420 C C . ASN D 1 324 ? -33.611 72.120 116.249 1.00 94.14 324 ASN D C 1
ATOM 12421 O O . ASN D 1 324 ? -33.607 71.024 115.676 1.00 94.07 324 ASN D O 1
ATOM 12426 N N . TYR D 1 325 ? -33.991 72.285 117.516 1.00 93.57 325 TYR D N 1
ATOM 12427 C CA . TYR D 1 325 ? -34.563 71.201 118.316 1.00 93.28 325 TYR D CA 1
ATOM 12428 C C . TYR D 1 325 ? -36.058 71.523 118.396 1.00 93.65 325 TYR D C 1
ATOM 12429 O O . TYR D 1 325 ? -36.448 72.670 118.649 1.00 94.02 325 TYR D O 1
ATOM 12438 N N . ASN D 1 326 ? -36.885 70.507 118.176 1.00 93.44 326 ASN D N 1
ATOM 12439 C CA . ASN D 1 326 ? -38.325 70.683 118.234 1.00 93.06 326 ASN D CA 1
ATOM 12440 C C . ASN D 1 326 ? -38.951 69.888 119.361 1.00 92.37 326 ASN D C 1
ATOM 12441 O O . ASN D 1 326 ? -38.734 68.679 119.502 1.00 92.48 326 ASN D O 1
ATOM 12446 N N . PHE D 1 327 ? -39.716 70.610 120.173 1.00 91.24 327 PHE D N 1
ATOM 12447 C CA . PHE D 1 327 ? -40.411 70.073 121.335 1.00 90.33 327 PHE D CA 1
ATOM 12448 C C . PHE D 1 327 ? -41.652 69.317 120.925 1.00 89.03 327 PHE D C 1
ATOM 12449 O O . PHE D 1 327 ? -42.176 69.515 119.830 1.00 89.27 327 PHE D O 1
ATOM 12457 N N . ASN D 1 328 ? -42.128 68.487 121.846 1.00 87.76 328 ASN D N 1
ATOM 12458 C CA . ASN D 1 328 ? -43.337 67.682 121.699 1.00 87.04 328 ASN D CA 1
ATOM 12459 C C . ASN D 1 328 ? -43.467 66.987 123.046 1.00 86.55 328 ASN D C 1
ATOM 12460 O O . ASN D 1 328 ? -42.665 66.116 123.393 1.00 87.27 328 ASN D O 1
ATOM 12465 N N . MET D 1 329 ? -44.433 67.438 123.840 1.00 85.32 329 MET D N 1
ATOM 12466 C CA . MET D 1 329 ? -44.634 66.881 125.169 1.00 83.81 329 MET D CA 1
ATOM 12467 C C . MET D 1 329 ? -45.935 66.104 125.341 1.00 82.68 329 MET D C 1
ATOM 12468 O O . MET D 1 329 ? -47.015 66.688 125.455 1.00 81.59 329 MET D O 1
ATOM 12473 N N . VAL D 1 330 ? -45.816 64.774 125.310 1.00 82.07 330 VAL D N 1
ATOM 12474 C CA . VAL D 1 330 ? -46.954 63.855 125.477 1.00 81.48 330 VAL D CA 1
ATOM 12475 C C . VAL D 1 330 ? -46.617 62.827 126.567 1.00 79.73 330 VAL D C 1
ATOM 12476 O O . VAL D 1 330 ? -45.465 62.386 126.674 1.00 78.99 330 VAL D O 1
ATOM 12480 N N . ALA D 1 331 ? -47.629 62.442 127.350 1.00 78.46 331 ALA D N 1
ATOM 12481 C CA . ALA D 1 331 ? -47.480 61.463 128.434 1.00 77.97 331 ALA D CA 1
ATOM 12482 C C . ALA D 1 331 ? -48.795 60.759 128.809 1.00 77.46 331 ALA D C 1
ATOM 12483 O O . ALA D 1 331 ? -49.878 61.249 128.498 1.00 77.13 331 ALA D O 1
ATOM 12485 N N . ILE D 1 332 ? -48.678 59.632 129.517 1.00 76.68 332 ILE D N 1
ATOM 12486 C CA . ILE D 1 332 ? -49.819 58.806 129.941 1.00 76.16 332 ILE D CA 1
ATOM 12487 C C . ILE D 1 332 ? -50.456 59.191 131.292 1.00 76.39 332 ILE D C 1
ATOM 12488 O O . ILE D 1 332 ? -49.832 59.071 132.352 1.00 75.24 332 ILE D O 1
ATOM 12493 N N . ASP D 1 333 ? -51.715 59.629 131.218 1.00 76.96 333 ASP D N 1
ATOM 12494 C CA . ASP D 1 333 ? -52.522 60.012 132.378 1.00 77.68 333 ASP D CA 1
ATOM 12495 C C . ASP D 1 333 ? -53.738 59.082 132.356 1.00 77.61 333 ASP D C 1
ATOM 12496 O O . ASP D 1 333 ? -54.447 59.011 131.348 1.00 76.71 333 ASP D O 1
ATOM 12501 N N . ASN D 1 334 ? -53.932 58.336 133.449 1.00 78.36 334 ASN D N 1
ATOM 12502 C CA . ASN D 1 334 ? -55.034 57.368 133.634 1.00 79.29 334 ASN D CA 1
ATOM 12503 C C . ASN D 1 334 ? -54.974 56.129 132.731 1.00 81.14 334 ASN D C 1
ATOM 12504 O O . ASN D 1 334 ? -55.488 55.062 133.087 1.00 81.10 334 ASN D O 1
ATOM 12509 N N . PHE D 1 335 ? -54.319 56.275 131.583 1.00 82.97 335 PHE D N 1
ATOM 12510 C CA . PHE D 1 335 ? -54.166 55.198 130.611 1.00 85.59 335 PHE D CA 1
ATOM 12511 C C . PHE D 1 335 ? -54.132 55.747 129.183 1.00 87.00 335 PHE D C 1
ATOM 12512 O O . PHE D 1 335 ? -53.547 55.132 128.281 1.00 87.50 335 PHE D O 1
ATOM 12513 N N . THR D 1 336 ? -54.751 56.913 128.997 1.00 87.59 336 THR D N 1
ATOM 12514 C CA . THR D 1 336 ? -54.832 57.582 127.694 1.00 87.46 336 THR D CA 1
ATOM 12515 C C . THR D 1 336 ? -53.682 58.586 127.471 1.00 86.75 336 THR D C 1
ATOM 12516 O O . THR D 1 336 ? -53.403 59.400 128.354 1.00 87.23 336 THR D O 1
ATOM 12520 N N . PRO D 1 337 ? -52.948 58.488 126.331 1.00 86.28 337 PRO D N 1
ATOM 12521 C CA . PRO D 1 337 ? -51.835 59.402 126.013 1.00 86.53 337 PRO D CA 1
ATOM 12522 C C . PRO D 1 337 ? -52.304 60.865 125.926 1.00 86.66 337 PRO D C 1
ATOM 12523 O O . PRO D 1 337 ? -53.038 61.237 125.007 1.00 87.81 337 PRO D O 1
ATOM 12527 N N . ARG D 1 338 ? -51.895 61.672 126.904 1.00 85.75 338 ARG D N 1
ATOM 12528 C CA . ARG D 1 338 ? -52.300 63.073 126.993 1.00 84.71 338 ARG D CA 1
ATOM 12529 C C . ARG D 1 338 ? -51.194 64.082 126.705 1.00 84.37 338 ARG D C 1
ATOM 12530 O O . ARG D 1 338 ? -50.074 63.948 127.200 1.00 84.04 338 ARG D O 1
ATOM 12538 N N . GLN D 1 339 ? -51.546 65.102 125.912 1.00 84.76 339 GLN D N 1
ATOM 12539 C CA . GLN D 1 339 ? -50.657 66.214 125.539 1.00 84.66 339 GLN D CA 1
ATOM 12540 C C . GLN D 1 339 ? -50.448 66.994 126.835 1.00 85.03 339 GLN D C 1
ATOM 12541 O O . GLN D 1 339 ? -51.413 67.291 127.558 1.00 85.09 339 GLN D O 1
ATOM 12547 N N . VAL D 1 340 ? -49.191 67.316 127.120 1.00 85.00 340 VAL D N 1
ATOM 12548 C CA . VAL D 1 340 ? -48.858 67.996 128.356 1.00 84.24 340 VAL D CA 1
ATOM 12549 C C . VAL D 1 340 ? -48.079 69.314 128.202 1.00 82.66 340 VAL D C 1
ATOM 12550 O O . VAL D 1 340 ? -47.192 69.439 127.354 1.00 81.51 340 VAL D O 1
ATOM 12554 N N . GLY D 1 341 ? -48.488 70.311 128.987 1.00 81.89 341 GLY D N 1
ATOM 12555 C CA . GLY D 1 341 ? -47.844 71.618 128.983 1.00 81.31 341 GLY D CA 1
ATOM 12556 C C . GLY D 1 341 ? -46.819 71.638 130.099 1.00 80.35 341 GLY D C 1
ATOM 12557 O O . GLY D 1 341 ? -45.913 70.801 130.093 1.00 80.17 341 GLY D O 1
ATOM 12558 N N . ILE D 1 342 ? -46.946 72.572 131.046 1.00 79.05 342 ILE D N 1
ATOM 12559 C CA . ILE D 1 342 ? -46.015 72.632 132.174 1.00 78.40 342 ILE D CA 1
ATOM 12560 C C . ILE D 1 342 ? -46.748 72.515 133.511 1.00 78.69 342 ILE D C 1
ATOM 12561 O O . ILE D 1 342 ? -46.307 71.777 134.397 1.00 79.27 342 ILE D O 1
ATOM 12566 N N . VAL D 1 343 ? -47.875 73.223 133.637 1.00 78.25 343 VAL D N 1
ATOM 12567 C CA . VAL D 1 343 ? -48.684 73.183 134.857 1.00 77.41 343 VAL D CA 1
ATOM 12568 C C . VAL D 1 343 ? -49.333 71.801 135.020 1.00 76.66 343 VAL D C 1
ATOM 12569 O O . VAL D 1 343 ? -49.284 71.264 136.124 1.00 76.03 343 VAL D O 1
ATOM 12573 N N . PRO D 1 344 ? -49.864 71.173 133.924 1.00 76.21 344 PRO D N 1
ATOM 12574 C CA . PRO D 1 344 ? -50.464 69.851 134.139 1.00 76.36 344 PRO D CA 1
ATOM 12575 C C . PRO D 1 344 ? -49.522 68.695 134.551 1.00 76.20 344 PRO D C 1
ATOM 12576 O O . PRO D 1 344 ? -49.988 67.716 135.147 1.00 76.12 344 PRO D O 1
ATOM 12580 N N . ILE D 1 345 ? -48.215 68.827 134.281 1.00 74.58 345 ILE D N 1
ATOM 12581 C CA . ILE D 1 345 ? -47.236 67.795 134.667 1.00 73.55 345 ILE D CA 1
ATOM 12582 C C . ILE D 1 345 ? -47.121 67.848 136.180 1.00 74.66 345 ILE D C 1
ATOM 12583 O O . ILE D 1 345 ? -47.305 66.846 136.872 1.00 74.79 345 ILE D O 1
ATOM 12588 N N . LEU D 1 346 ? -46.833 69.056 136.660 1.00 75.61 346 LEU D N 1
ATOM 12589 C CA . LEU D 1 346 ? -46.640 69.348 138.072 1.00 76.37 346 LEU D CA 1
ATOM 12590 C C . LEU D 1 346 ? -47.913 69.256 138.905 1.00 76.21 346 LEU D C 1
ATOM 12591 O O . LEU D 1 346 ? -47.833 69.124 140.123 1.00 76.20 346 LEU D O 1
ATOM 12596 N N . SER D 1 347 ? -49.072 69.298 138.239 1.00 76.09 347 SER D N 1
ATOM 12597 C CA . SER D 1 347 ? -50.377 69.171 138.899 1.00 76.46 347 SER D CA 1
ATOM 12598 C C . SER D 1 347 ? -50.579 67.690 139.178 1.00 76.54 347 SER D C 1
ATOM 12599 O O . SER D 1 347 ? -51.081 67.306 140.238 1.00 75.99 347 SER D O 1
ATOM 12602 N N . SER D 1 348 ? -50.116 66.878 138.222 1.00 76.87 348 SER D N 1
ATOM 12603 C CA . SER D 1 348 ? -50.200 65.418 138.265 1.00 76.77 348 SER D CA 1
ATOM 12604 C C . SER D 1 348 ? -49.165 64.782 139.189 1.00 75.63 348 SER D C 1
ATOM 12605 O O . SER D 1 348 ? -49.466 63.790 139.850 1.00 76.06 348 SER D O 1
ATOM 12608 N N . TYR D 1 349 ? -47.967 65.372 139.245 1.00 74.71 349 TYR D N 1
ATOM 12609 C CA . TYR D 1 349 ? -46.867 64.891 140.092 1.00 73.69 349 TYR D CA 1
ATOM 12610 C C . TYR D 1 349 ? -47.143 65.053 141.594 1.00 74.43 349 TYR D C 1
ATOM 12611 O O . TYR D 1 349 ? -46.849 64.145 142.377 1.00 73.93 349 TYR D O 1
ATOM 12620 N N . ILE D 1 350 ? -47.629 66.233 141.990 1.00 75.19 350 ILE D N 1
ATOM 12621 C CA . ILE D 1 350 ? -47.932 66.510 143.397 1.00 75.96 350 ILE D CA 1
ATOM 12622 C C . ILE D 1 350 ? -49.154 65.728 143.868 1.00 75.30 350 ILE D C 1
ATOM 12623 O O . ILE D 1 350 ? -49.279 65.427 145.054 1.00 74.56 350 ILE D O 1
ATOM 12628 N N . ALA D 1 351 ? -50.012 65.364 142.907 1.00 75.40 351 ALA D N 1
ATOM 12629 C CA . ALA D 1 351 ? -51.224 64.582 143.154 1.00 75.95 351 ALA D CA 1
ATOM 12630 C C . ALA D 1 351 ? -50.803 63.153 143.483 1.00 76.46 351 ALA D C 1
ATOM 12631 O O . ALA D 1 351 ? -51.482 62.447 144.237 1.00 76.99 351 ALA D O 1
ATOM 12633 N N . HIS D 1 352 ? -49.650 62.760 142.939 1.00 76.53 352 HIS D N 1
ATOM 12634 C CA . HIS D 1 352 ? -49.075 61.437 143.165 1.00 76.55 352 HIS D CA 1
ATOM 12635 C C . HIS D 1 352 ? -48.337 61.438 144.492 1.00 75.21 352 HIS D C 1
ATOM 12636 O O . HIS D 1 352 ? -48.482 60.509 145.281 1.00 75.79 352 HIS D O 1
ATOM 12643 N N . ARG D 1 353 ? -47.548 62.483 144.726 1.00 72.85 353 ARG D N 1
ATOM 12644 C CA . ARG D 1 353 ? -46.788 62.612 145.959 1.00 70.04 353 ARG D CA 1
ATOM 12645 C C . ARG D 1 353 ? -47.666 62.620 147.210 1.00 69.76 353 ARG D C 1
ATOM 12646 O O . ARG D 1 353 ? -47.273 62.067 148.232 1.00 68.69 353 ARG D O 1
ATOM 12654 N N . ARG D 1 354 ? -48.889 63.153 147.090 1.00 70.31 354 ARG D N 1
ATOM 12655 C CA . ARG D 1 354 ? -49.832 63.180 148.214 1.00 69.99 354 ARG D CA 1
ATOM 12656 C C . ARG D 1 354 ? -50.298 61.763 148.463 1.00 69.63 354 ARG D C 1
ATOM 12657 O O . ARG D 1 354 ? -50.313 61.317 149.595 1.00 68.87 354 ARG D O 1
ATOM 12665 N N . GLU D 1 355 ? -50.512 61.030 147.370 1.00 69.76 355 GLU D N 1
ATOM 12666 C CA . GLU D 1 355 ? -50.955 59.644 147.416 1.00 71.01 355 GLU D CA 1
ATOM 12667 C C . GLU D 1 355 ? -49.863 58.756 148.023 1.00 70.24 355 GLU D C 1
ATOM 12668 O O . GLU D 1 355 ? -50.169 57.822 148.780 1.00 70.30 355 GLU D O 1
ATOM 12674 N N . VAL D 1 356 ? -48.600 59.131 147.770 1.00 68.85 356 VAL D N 1
ATOM 12675 C CA . VAL D 1 356 ? -47.422 58.415 148.283 1.00 67.47 356 VAL D CA 1
ATOM 12676 C C . VAL D 1 356 ? -47.344 58.632 149.792 1.00 66.50 356 VAL D C 1
ATOM 12677 O O . VAL D 1 356 ? -47.478 57.683 150.568 1.00 65.63 356 VAL D O 1
ATOM 12681 N N . ILE D 1 357 ? -47.265 59.905 150.177 1.00 65.04 357 ILE D N 1
ATOM 12682 C CA . ILE D 1 357 ? -47.155 60.325 151.571 1.00 63.93 357 ILE D CA 1
ATOM 12683 C C . ILE D 1 357 ? -48.392 59.974 152.425 1.00 63.68 357 ILE D C 1
ATOM 12684 O O . ILE D 1 357 ? -48.292 59.853 153.644 1.00 63.75 357 ILE D O 1
ATOM 12689 N N . LEU D 1 358 ? -49.522 59.713 151.772 1.00 63.38 358 LEU D N 1
ATOM 12690 C CA . LEU D 1 358 ? -50.756 59.352 152.471 1.00 64.75 358 LEU D CA 1
ATOM 12691 C C . LEU D 1 358 ? -50.703 57.906 152.975 1.00 65.28 358 LEU D C 1
ATOM 12692 O O . LEU D 1 358 ? -50.829 57.649 154.183 1.00 64.08 358 LEU D O 1
ATOM 12697 N N . ALA D 1 359 ? -50.458 56.980 152.045 1.00 65.66 359 ALA D N 1
ATOM 12698 C CA . ALA D 1 359 ? -50.380 55.554 152.354 1.00 66.15 359 ALA D CA 1
ATOM 12699 C C . ALA D 1 359 ? -49.036 55.114 152.960 1.00 65.32 359 ALA D C 1
ATOM 12700 O O . ALA D 1 359 ? -48.929 54.005 153.494 1.00 65.29 359 ALA D O 1
ATOM 12702 N N . ARG D 1 360 ? -48.030 55.994 152.884 1.00 63.58 360 ARG D N 1
ATOM 12703 C CA . ARG D 1 360 ? -46.702 55.754 153.466 1.00 62.09 360 ARG D CA 1
ATOM 12704 C C . ARG D 1 360 ? -46.881 55.947 154.956 1.00 62.34 360 ARG D C 1
ATOM 12705 O O . ARG D 1 360 ? -46.414 55.145 155.761 1.00 62.16 360 ARG D O 1
ATOM 12711 N N . SER D 1 361 ? -47.627 57.000 155.283 1.00 63.04 361 SER D N 1
ATOM 12712 C CA . SER D 1 361 ? -47.921 57.386 156.649 1.00 64.50 361 SER D CA 1
ATOM 12713 C C . SER D 1 361 ? -48.926 56.478 157.339 1.00 65.79 361 SER D C 1
ATOM 12714 O O . SER D 1 361 ? -48.811 56.261 158.543 1.00 66.33 361 SER D O 1
ATOM 12717 N N . ARG D 1 362 ? -49.886 55.938 156.577 1.00 66.93 362 ARG D N 1
ATOM 12718 C CA . ARG D 1 362 ? -50.906 55.012 157.106 1.00 67.17 362 ARG D CA 1
ATOM 12719 C C . ARG D 1 362 ? -50.260 53.667 157.414 1.00 68.15 362 ARG D C 1
ATOM 12720 O O . ARG D 1 362 ? -50.660 52.983 158.360 1.00 68.49 362 ARG D O 1
ATOM 12728 N N . PHE D 1 363 ? -49.263 53.310 156.596 1.00 68.79 363 PHE D N 1
ATOM 12729 C CA . PHE D 1 363 ? -48.486 52.081 156.747 1.00 70.28 363 PHE D CA 1
ATOM 12730 C C . PHE D 1 363 ? -47.600 52.274 157.975 1.00 71.03 363 PHE D C 1
ATOM 12731 O O . PHE D 1 363 ? -47.594 51.429 158.876 1.00 70.84 363 PHE D O 1
ATOM 12739 N N . ASP D 1 364 ? -46.879 53.402 157.994 1.00 71.61 364 ASP D N 1
ATOM 12740 C CA . ASP D 1 364 ? -45.976 53.777 159.088 1.00 72.20 364 ASP D CA 1
ATOM 12741 C C . ASP D 1 364 ? -46.690 53.911 160.431 1.00 73.52 364 ASP D C 1
ATOM 12742 O O . ASP D 1 364 ? -46.107 53.609 161.477 1.00 73.82 364 ASP D O 1
ATOM 12747 N N . LYS D 1 365 ? -47.960 54.326 160.387 1.00 74.38 365 LYS D N 1
ATOM 12748 C CA . LYS D 1 365 ? -48.770 54.488 161.593 1.00 75.48 365 LYS D CA 1
ATOM 12749 C C . LYS D 1 365 ? -49.169 53.116 162.109 1.00 76.12 365 LYS D C 1
ATOM 12750 O O . LYS D 1 365 ? -49.010 52.838 163.297 1.00 76.23 365 LYS D O 1
ATOM 12756 N N . GLU D 1 366 ? -49.590 52.240 161.194 1.00 77.08 366 GLU D N 1
ATOM 12757 C CA . GLU D 1 366 ? -50.013 50.879 161.535 1.00 79.07 366 GLU D CA 1
ATOM 12758 C C . GLU D 1 366 ? -48.894 50.021 162.154 1.00 78.89 366 GLU D C 1
ATOM 12759 O O . GLU D 1 366 ? -49.167 49.148 162.990 1.00 78.57 366 GLU D O 1
ATOM 12765 N N . LYS D 1 367 ? -47.645 50.330 161.784 1.00 78.47 367 LYS D N 1
ATOM 12766 C CA . LYS D 1 367 ? -46.443 49.638 162.279 1.00 77.44 367 LYS D CA 1
ATOM 12767 C C . LYS D 1 367 ? -46.190 50.002 163.744 1.00 76.45 367 LYS D C 1
ATOM 12768 O O . LYS D 1 367 ? -45.995 49.120 164.588 1.00 76.05 367 LYS D O 1
ATOM 12772 N N . ALA D 1 368 ? -46.240 51.307 164.021 1.00 75.45 368 ALA D N 1
ATOM 12773 C CA . ALA D 1 368 ? -46.016 51.869 165.349 1.00 74.14 368 ALA D CA 1
ATOM 12774 C C . ALA D 1 368 ? -47.116 51.527 166.349 1.00 73.61 368 ALA D C 1
ATOM 12775 O O . ALA D 1 368 ? -46.833 51.347 167.533 1.00 73.03 368 ALA D O 1
ATOM 12777 N N . GLU D 1 369 ? -48.353 51.401 165.856 1.00 73.63 369 GLU D N 1
ATOM 12778 C CA . GLU D 1 369 ? -49.524 51.059 166.677 1.00 73.88 369 GLU D CA 1
ATOM 12779 C C . GLU D 1 369 ? -49.379 49.646 167.245 1.00 74.41 369 GLU D C 1
ATOM 12780 O O . GLU D 1 369 ? -49.601 49.424 168.444 1.00 73.56 369 GLU D O 1
ATOM 12786 N N . LYS D 1 370 ? -48.941 48.726 166.374 1.00 75.27 370 LYS D N 1
ATOM 12787 C CA . LYS D 1 370 ? -48.719 47.310 166.696 1.00 75.84 370 LYS D CA 1
ATOM 12788 C C . LYS D 1 370 ? -47.495 47.124 167.580 1.00 76.19 370 LYS D C 1
ATOM 12789 O O . LYS D 1 370 ? -47.460 46.212 168.411 1.00 76.89 370 LYS D O 1
ATOM 12792 N N . ARG D 1 371 ? -46.507 48.003 167.392 1.00 75.80 371 ARG D N 1
ATOM 12793 C CA . ARG D 1 371 ? -45.261 47.997 168.164 1.00 74.99 371 ARG D CA 1
ATOM 12794 C C . ARG D 1 371 ? -45.562 48.466 169.582 1.00 72.66 371 ARG D C 1
ATOM 12795 O O . ARG D 1 371 ? -45.161 47.816 170.541 1.00 70.36 371 ARG D O 1
ATOM 12803 N N . LEU D 1 372 ? -46.344 49.547 169.687 1.00 71.32 372 LEU D N 1
ATOM 12804 C CA . LEU D 1 372 ? -46.752 50.141 170.963 1.00 70.74 372 LEU D CA 1
ATOM 12805 C C . LEU D 1 372 ? -47.631 49.191 171.751 1.00 70.98 372 LEU D C 1
ATOM 12806 O O . LEU D 1 372 ? -47.578 49.168 172.976 1.00 69.68 372 LEU D O 1
ATOM 12808 N N . HIS D 1 373 ? -48.388 48.371 171.019 1.00 72.39 373 HIS D N 1
ATOM 12809 C CA . HIS D 1 373 ? -49.287 47.355 171.577 1.00 73.95 373 HIS D CA 1
ATOM 12810 C C . HIS D 1 373 ? -48.459 46.336 172.383 1.00 74.47 373 HIS D C 1
ATOM 12811 O O . HIS D 1 373 ? -48.854 45.937 173.480 1.00 75.07 373 HIS D O 1
ATOM 12818 N N . ILE D 1 374 ? -47.279 46.005 171.854 1.00 74.62 374 ILE D N 1
ATOM 12819 C CA . ILE D 1 374 ? -46.344 45.059 172.468 1.00 74.55 374 ILE D CA 1
ATOM 12820 C C . ILE D 1 374 ? -45.449 45.758 173.506 1.00 75.14 374 ILE D C 1
ATOM 12821 O O . ILE D 1 374 ? -45.175 45.187 174.564 1.00 74.06 374 ILE D O 1
ATOM 12826 N N . VAL D 1 375 ? -45.032 46.996 173.220 1.00 76.27 375 VAL D N 1
ATOM 12827 C CA . VAL D 1 375 ? -44.170 47.762 174.133 1.00 77.28 375 VAL D CA 1
ATOM 12828 C C . VAL D 1 375 ? -44.888 48.101 175.439 1.00 77.52 375 VAL D C 1
ATOM 12829 O O . VAL D 1 375 ? -44.273 48.025 176.500 1.00 78.20 375 VAL D O 1
ATOM 12833 N N . GLU D 1 376 ? -46.188 48.412 175.364 1.00 77.83 376 GLU D N 1
ATOM 12834 C CA . GLU D 1 376 ? -46.992 48.719 176.557 1.00 78.74 376 GLU D CA 1
ATOM 12835 C C . GLU D 1 376 ? -47.027 47.474 177.435 1.00 79.53 376 GLU D C 1
ATOM 12836 O O . GLU D 1 376 ? -46.662 47.517 178.615 1.00 80.01 376 GLU D O 1
ATOM 12842 N N . GLY D 1 377 ? -47.351 46.349 176.799 1.00 80.45 377 GLY D N 1
ATOM 12843 C CA . GLY D 1 377 ? -47.398 45.071 177.480 1.00 81.32 377 GLY D CA 1
ATOM 12844 C C . GLY D 1 377 ? -46.012 44.461 177.433 1.00 81.77 377 GLY D C 1
ATOM 12845 O O . GLY D 1 377 ? -45.777 43.491 176.713 1.00 82.66 377 GLY D O 1
ATOM 12846 N N . LEU D 1 378 ? -45.078 45.117 178.117 1.00 81.38 378 LEU D N 1
ATOM 12847 C CA . LEU D 1 378 ? -43.687 44.693 178.202 1.00 81.07 378 LEU D CA 1
ATOM 12848 C C . LEU D 1 378 ? -43.138 45.327 179.463 1.00 81.21 378 LEU D C 1
ATOM 12849 O O . LEU D 1 378 ? -42.406 44.687 180.213 1.00 80.80 378 LEU D O 1
ATOM 12854 N N . ILE D 1 379 ? -43.555 46.572 179.718 1.00 81.81 379 ILE D N 1
ATOM 12855 C CA . ILE D 1 379 ? -43.147 47.331 180.907 1.00 81.38 379 ILE D CA 1
ATOM 12856 C C . ILE D 1 379 ? -43.910 46.718 182.071 1.00 80.76 379 ILE D C 1
ATOM 12857 O O . ILE D 1 379 ? -43.375 46.579 183.174 1.00 81.10 379 ILE D O 1
ATOM 12862 N N . ARG D 1 380 ? -45.150 46.319 181.777 1.00 79.68 380 ARG D N 1
ATOM 12863 C CA . ARG D 1 380 ? -46.045 45.686 182.735 1.00 79.53 380 ARG D CA 1
ATOM 12864 C C . ARG D 1 380 ? -45.498 44.313 183.111 1.00 80.14 380 ARG D C 1
ATOM 12865 O O . ARG D 1 380 ? -45.562 43.910 184.277 1.00 80.70 380 ARG D O 1
ATOM 12868 N N . VAL D 1 381 ? -44.885 43.648 182.130 1.00 80.57 381 VAL D N 1
ATOM 12869 C CA . VAL D 1 381 ? -44.303 42.316 182.317 1.00 80.92 381 VAL D CA 1
ATOM 12870 C C . VAL D 1 381 ? -42.964 42.333 183.057 1.00 80.29 381 VAL D C 1
ATOM 12871 O O . VAL D 1 381 ? -42.676 41.418 183.835 1.00 79.61 381 VAL D O 1
ATOM 12873 N N . ILE D 1 382 ? -42.172 43.386 182.835 1.00 79.84 382 ILE D N 1
ATOM 12874 C CA . ILE D 1 382 ? -40.865 43.532 183.484 1.00 79.72 382 ILE D CA 1
ATOM 12875 C C . ILE D 1 382 ? -41.045 43.906 184.955 1.00 80.60 382 ILE D C 1
ATOM 12876 O O . ILE D 1 382 ? -40.195 43.589 185.790 1.00 80.92 382 ILE D O 1
ATOM 12881 N N . SER D 1 383 ? -42.198 44.490 185.274 1.00 81.23 383 SER D N 1
ATOM 12882 C CA . SER D 1 383 ? -42.498 44.881 186.642 1.00 82.14 383 SER D CA 1
ATOM 12883 C C . SER D 1 383 ? -43.031 43.723 187.501 1.00 82.70 383 SER D C 1
ATOM 12884 O O . SER D 1 383 ? -42.885 43.745 188.730 1.00 83.46 383 SER D O 1
ATOM 12887 N N . ILE D 1 384 ? -43.605 42.701 186.857 1.00 82.79 384 ILE D N 1
ATOM 12888 C CA . ILE D 1 384 ? -44.126 41.516 187.571 1.00 82.70 384 ILE D CA 1
ATOM 12889 C C . ILE D 1 384 ? -43.244 40.289 187.282 1.00 81.26 384 ILE D C 1
ATOM 12890 O O . ILE D 1 384 ? -43.636 39.139 187.524 1.00 80.09 384 ILE D O 1
ATOM 12895 N N . LEU D 1 385 ? -42.027 40.586 186.827 1.00 80.52 385 LEU D N 1
ATOM 12896 C CA . LEU D 1 385 ? -41.007 39.621 186.428 1.00 80.01 385 LEU D CA 1
ATOM 12897 C C . LEU D 1 385 ? -40.745 38.424 187.317 1.00 79.40 385 LEU D C 1
ATOM 12898 O O . LEU D 1 385 ? -40.638 37.311 186.814 1.00 79.20 385 LEU D O 1
ATOM 12903 N N . ASP D 1 386 ? -40.689 38.653 188.628 1.00 78.95 386 ASP D N 1
ATOM 12904 C CA . ASP D 1 386 ? -40.437 37.595 189.614 1.00 77.81 386 ASP D CA 1
ATOM 12905 C C . ASP D 1 386 ? -41.485 36.491 189.553 1.00 76.51 386 ASP D C 1
ATOM 12906 O O . ASP D 1 386 ? -41.145 35.311 189.546 1.00 75.90 386 ASP D O 1
ATOM 12911 N N . GLU D 1 387 ? -42.747 36.903 189.427 1.00 76.09 387 GLU D N 1
ATOM 12912 C CA . GLU D 1 387 ? -43.890 35.995 189.344 1.00 75.42 387 GLU D CA 1
ATOM 12913 C C . GLU D 1 387 ? -44.039 35.393 187.945 1.00 74.48 387 GLU D C 1
ATOM 12914 O O . GLU D 1 387 ? -44.705 34.368 187.768 1.00 74.29 387 GLU D O 1
ATOM 12916 N N . VAL D 1 388 ? -43.395 36.020 186.963 1.00 73.40 388 VAL D N 1
ATOM 12917 C CA . VAL D 1 388 ? -43.450 35.544 185.587 1.00 73.31 388 VAL D CA 1
ATOM 12918 C C . VAL D 1 388 ? -42.469 34.387 185.351 1.00 72.48 388 VAL D C 1
ATOM 12919 O O . VAL D 1 388 ? -42.814 33.424 184.673 1.00 72.16 388 VAL D O 1
ATOM 12923 N N . ILE D 1 389 ? -41.288 34.468 185.972 1.00 72.20 389 ILE D N 1
ATOM 12924 C CA . ILE D 1 389 ? -40.230 33.448 185.863 1.00 71.40 389 ILE D CA 1
ATOM 12925 C C . ILE D 1 389 ? -40.745 32.094 186.373 1.00 71.57 389 ILE D C 1
ATOM 12926 O O . ILE D 1 389 ? -40.620 31.075 185.686 1.00 71.92 389 ILE D O 1
ATOM 12931 N N . ALA D 1 390 ? -41.395 32.129 187.538 1.00 71.29 390 ALA D N 1
ATOM 12932 C CA . ALA D 1 390 ? -41.944 30.943 188.197 1.00 70.87 390 ALA D CA 1
ATOM 12933 C C . ALA D 1 390 ? -43.180 30.354 187.528 1.00 70.40 390 ALA D C 1
ATOM 12934 O O . ALA D 1 390 ? -43.394 29.145 187.593 1.00 70.54 390 ALA D O 1
ATOM 12936 N N . LEU D 1 391 ? -43.975 31.201 186.876 1.00 70.25 391 LEU D N 1
ATOM 12937 C CA . LEU D 1 391 ? -45.188 30.753 186.195 1.00 71.33 391 LEU D CA 1
ATOM 12938 C C . LEU D 1 391 ? -44.870 29.959 184.931 1.00 71.71 391 LEU D C 1
ATOM 12939 O O . LEU D 1 391 ? -45.372 28.848 184.745 1.00 70.99 391 LEU D O 1
ATOM 12944 N N . ILE D 1 392 ? -44.015 30.548 184.092 1.00 72.63 392 ILE D N 1
ATOM 12945 C CA . ILE D 1 392 ? -43.575 29.985 182.813 1.00 72.94 392 ILE D CA 1
ATOM 12946 C C . ILE D 1 392 ? -42.847 28.646 182.964 1.00 74.03 392 ILE D C 1
ATOM 12947 O O . ILE D 1 392 ? -43.189 27.679 182.278 1.00 74.32 392 ILE D O 1
ATOM 12952 N N . ARG D 1 393 ? -41.903 28.586 183.905 1.00 75.10 393 ARG D N 1
ATOM 12953 C CA . ARG D 1 393 ? -41.109 27.379 184.182 1.00 76.59 393 ARG D CA 1
ATOM 12954 C C . ARG D 1 393 ? -41.980 26.175 184.613 1.00 76.37 393 ARG D C 1
ATOM 12955 O O . ARG D 1 393 ? -41.598 25.013 184.412 1.00 76.16 393 ARG D O 1
ATOM 12963 N N . ALA D 1 394 ? -43.189 26.484 185.091 1.00 75.72 394 ALA D N 1
ATOM 12964 C CA . ALA D 1 394 ? -44.163 25.499 185.559 1.00 74.50 394 ALA D CA 1
ATOM 12965 C C . ALA D 1 394 ? -45.087 24.923 184.482 1.00 73.75 394 ALA D C 1
ATOM 12966 O O . ALA D 1 394 ? -45.711 23.883 184.705 1.00 73.28 394 ALA D O 1
ATOM 12968 N N . SER D 1 395 ? -45.158 25.584 183.323 1.00 73.52 395 SER D N 1
ATOM 12969 C CA . SER D 1 395 ? -46.004 25.148 182.203 1.00 73.76 395 SER D CA 1
ATOM 12970 C C . SER D 1 395 ? -45.434 24.000 181.355 1.00 74.82 395 SER D C 1
ATOM 12971 O O . SER D 1 395 ? -44.300 23.560 181.566 1.00 75.06 395 SER D O 1
ATOM 12974 N N . GLU D 1 396 ? -46.225 23.537 180.385 1.00 75.28 396 GLU D N 1
ATOM 12975 C CA . GLU D 1 396 ? -45.833 22.426 179.523 1.00 75.93 396 GLU D CA 1
ATOM 12976 C C . GLU D 1 396 ? -45.080 22.823 178.241 1.00 76.61 396 GLU D C 1
ATOM 12977 O O . GLU D 1 396 ? -43.910 22.461 178.083 1.00 77.26 396 GLU D O 1
ATOM 12983 N N . ASN D 1 397 ? -45.738 23.566 177.346 1.00 76.59 397 ASN D N 1
ATOM 12984 C CA . ASN D 1 397 ? -45.126 24.014 176.083 1.00 76.23 397 ASN D CA 1
ATOM 12985 C C . ASN D 1 397 ? -45.280 25.527 175.814 1.00 75.49 397 ASN D C 1
ATOM 12986 O O . ASN D 1 397 ? -45.649 26.281 176.719 1.00 75.28 397 ASN D O 1
ATOM 12991 N N . LYS D 1 398 ? -44.974 25.959 174.583 1.00 74.64 398 LYS D N 1
ATOM 12992 C CA . LYS D 1 398 ? -45.050 27.370 174.158 1.00 73.61 398 LYS D CA 1
ATOM 12993 C C . LYS D 1 398 ? -46.472 27.941 174.158 1.00 73.14 398 LYS D C 1
ATOM 12994 O O . LYS D 1 398 ? -46.690 29.067 174.601 1.00 72.47 398 LYS D O 1
ATOM 12997 N N . ALA D 1 399 ? -47.426 27.143 173.681 1.00 73.00 399 ALA D N 1
ATOM 12998 C CA . ALA D 1 399 ? -48.828 27.542 173.600 1.00 72.97 399 ALA D CA 1
ATOM 12999 C C . ALA D 1 399 ? -49.587 27.443 174.922 1.00 73.07 399 ALA D C 1
ATOM 13000 O O . ALA D 1 399 ? -50.577 28.153 175.121 1.00 72.36 399 ALA D O 1
ATOM 13002 N N . ASP D 1 400 ? -49.108 26.579 175.821 1.00 73.96 400 ASP D N 1
ATOM 13003 C CA . ASP D 1 400 ? -49.727 26.363 177.137 1.00 75.25 400 ASP D CA 1
ATOM 13004 C C . ASP D 1 400 ? -49.459 27.548 178.067 1.00 76.27 400 ASP D C 1
ATOM 13005 O O . ASP D 1 400 ? -50.369 28.012 178.753 1.00 76.85 400 ASP D O 1
ATOM 13008 N N . ALA D 1 401 ? -48.220 28.046 178.043 1.00 77.21 401 ALA D N 1
ATOM 13009 C CA . ALA D 1 401 ? -47.783 29.192 178.851 1.00 76.96 401 ALA D CA 1
ATOM 13010 C C . ALA D 1 401 ? -48.332 30.499 178.295 1.00 76.90 401 ALA D C 1
ATOM 13011 O O . ALA D 1 401 ? -48.555 31.452 179.036 1.00 76.18 401 ALA D O 1
ATOM 13013 N N . LYS D 1 402 ? -48.573 30.508 176.985 1.00 77.96 402 LYS D N 1
ATOM 13014 C CA . LYS D 1 402 ? -49.115 31.655 176.263 1.00 80.47 402 LYS D CA 1
ATOM 13015 C C . LYS D 1 402 ? -50.603 31.828 176.614 1.00 83.15 402 LYS D C 1
ATOM 13016 O O . LYS D 1 402 ? -51.172 32.909 176.430 1.00 83.67 402 LYS D O 1
ATOM 13021 N N . GLU D 1 403 ? -51.209 30.760 177.143 1.00 86.15 403 GLU D N 1
ATOM 13022 C CA . GLU D 1 403 ? -52.620 30.748 177.541 1.00 88.80 403 GLU D CA 1
ATOM 13023 C C . GLU D 1 403 ? -52.792 30.742 179.077 1.00 89.48 403 GLU D C 1
ATOM 13024 O O . GLU D 1 403 ? -53.900 30.956 179.580 1.00 90.41 403 GLU D O 1
ATOM 13030 N N . ASN D 1 404 ? -51.693 30.528 179.809 1.00 89.98 404 ASN D N 1
ATOM 13031 C CA . ASN D 1 404 ? -51.698 30.514 181.283 1.00 90.28 404 ASN D CA 1
ATOM 13032 C C . ASN D 1 404 ? -51.664 31.914 181.891 1.00 89.89 404 ASN D C 1
ATOM 13033 O O . ASN D 1 404 ? -51.835 32.076 183.102 1.00 90.04 404 ASN D O 1
ATOM 13038 N N . LEU D 1 405 ? -51.438 32.913 181.041 1.00 89.54 405 LEU D N 1
ATOM 13039 C CA . LEU D 1 405 ? -51.365 34.304 181.461 1.00 89.80 405 LEU D CA 1
ATOM 13040 C C . LEU D 1 405 ? -52.722 34.961 181.734 1.00 89.64 405 LEU D C 1
ATOM 13041 O O . LEU D 1 405 ? -53.381 35.514 180.839 1.00 88.94 405 LEU D O 1
ATOM 13046 N N . LYS D 1 406 ? -53.119 34.858 183.001 1.00 89.05 406 LYS D N 1
ATOM 13047 C CA . LYS D 1 406 ? -54.357 35.416 183.541 1.00 87.59 406 LYS D CA 1
ATOM 13048 C C . LYS D 1 406 ? -54.067 36.865 183.960 1.00 87.58 406 LYS D C 1
ATOM 13049 O O . LYS D 1 406 ? -54.948 37.727 183.924 1.00 87.94 406 LYS D O 1
ATOM 13052 N N . VAL D 1 407 ? -52.808 37.109 184.335 1.00 86.51 407 VAL D N 1
ATOM 13053 C CA . VAL D 1 407 ? -52.304 38.417 184.767 1.00 85.36 407 VAL D CA 1
ATOM 13054 C C . VAL D 1 407 ? -52.147 39.419 183.620 1.00 85.34 407 VAL D C 1
ATOM 13055 O O . VAL D 1 407 ? -53.102 40.084 183.216 1.00 84.72 407 VAL D O 1
ATOM 13059 N N . ASP D 1 410 ? -54.024 38.665 181.200 1.00 94.41 410 ASP D N 1
ATOM 13060 C CA . ASP D 1 410 ? -54.920 39.351 180.282 1.00 94.41 410 ASP D CA 1
ATOM 13061 C C . ASP D 1 410 ? -54.131 40.179 179.259 1.00 93.86 410 ASP D C 1
ATOM 13062 O O . ASP D 1 410 ? -54.160 41.418 179.263 1.00 94.00 410 ASP D O 1
ATOM 13067 N N . PHE D 1 411 ? -53.393 39.468 178.411 1.00 92.73 411 PHE D N 1
ATOM 13068 C CA . PHE D 1 411 ? -52.603 40.066 177.336 1.00 91.49 411 PHE D CA 1
ATOM 13069 C C . PHE D 1 411 ? -53.177 39.456 176.053 1.00 90.98 411 PHE D C 1
ATOM 13070 O O . PHE D 1 411 ? -53.477 38.256 176.029 1.00 90.75 411 PHE D O 1
ATOM 13078 N N . THR D 1 412 ? -53.304 40.251 174.987 1.00 90.39 412 THR D N 1
ATOM 13079 C CA . THR D 1 412 ? -53.850 39.758 173.708 1.00 90.86 412 THR D CA 1
ATOM 13080 C C . THR D 1 412 ? -52.931 38.743 173.008 1.00 89.94 412 THR D C 1
ATOM 13081 O O . THR D 1 412 ? -51.919 38.323 173.580 1.00 89.40 412 THR D O 1
ATOM 13085 N N . GLU D 1 413 ? -53.278 38.351 171.783 1.00 89.21 413 GLU D N 1
ATOM 13086 C CA . GLU D 1 413 ? -52.484 37.363 171.057 1.00 89.14 413 GLU D CA 1
ATOM 13087 C C . GLU D 1 413 ? -51.041 37.753 170.755 1.00 89.06 413 GLU D C 1
ATOM 13088 O O . GLU D 1 413 ? -50.126 37.210 171.384 1.00 89.37 413 GLU D O 1
ATOM 13094 N N . GLU D 1 414 ? -50.846 38.737 169.873 1.00 88.33 414 GLU D N 1
ATOM 13095 C CA . GLU D 1 414 ? -49.508 39.208 169.480 1.00 87.32 414 GLU D CA 1
ATOM 13096 C C . GLU D 1 414 ? -48.662 39.751 170.637 1.00 85.89 414 GLU D C 1
ATOM 13097 O O . GLU D 1 414 ? -47.433 39.813 170.535 1.00 85.33 414 GLU D O 1
ATOM 13103 N N . GLN D 1 415 ? -49.335 40.058 171.752 1.00 84.45 415 GLN D N 1
ATOM 13104 C CA . GLN D 1 415 ? -48.703 40.550 172.977 1.00 83.34 415 GLN D CA 1
ATOM 13105 C C . GLN D 1 415 ? -48.053 39.384 173.705 1.00 82.25 415 GLN D C 1
ATOM 13106 O O . GLN D 1 415 ? -46.832 39.346 173.846 1.00 81.93 415 GLN D O 1
ATOM 13112 N N . ALA D 1 416 ? -48.873 38.394 174.069 1.00 81.62 416 ALA D N 1
ATOM 13113 C CA . ALA D 1 416 ? -48.439 37.187 174.783 1.00 80.67 416 ALA D CA 1
ATOM 13114 C C . ALA D 1 416 ? -47.390 36.377 174.025 1.00 80.32 416 ALA D C 1
ATOM 13115 O O . ALA D 1 416 ? -46.619 35.633 174.630 1.00 79.83 416 ALA D O 1
ATOM 13117 N N . GLU D 1 417 ? -47.351 36.566 172.705 1.00 80.44 417 GLU D N 1
ATOM 13118 C CA . GLU D 1 417 ? -46.401 35.891 171.822 1.00 80.54 417 GLU D CA 1
ATOM 13119 C C . GLU D 1 417 ? -44.997 36.459 172.041 1.00 79.96 417 GLU D C 1
ATOM 13120 O O . GLU D 1 417 ? -44.145 35.775 172.610 1.00 80.47 417 GLU D O 1
ATOM 13126 N N . ALA D 1 418 ? -44.809 37.740 171.707 1.00 78.52 418 ALA D N 1
ATOM 13127 C CA . ALA D 1 418 ? -43.521 38.432 171.842 1.00 76.47 418 ALA D CA 1
ATOM 13128 C C . ALA D 1 418 ? -42.961 38.520 173.271 1.00 75.28 418 ALA D C 1
ATOM 13129 O O . ALA D 1 418 ? -41.820 38.950 173.465 1.00 74.80 418 ALA D O 1
ATOM 13131 N N . ILE D 1 419 ? -43.761 38.084 174.248 1.00 73.28 419 ILE D N 1
ATOM 13132 C CA . ILE D 1 419 ? -43.376 38.068 175.659 1.00 72.30 419 ILE D CA 1
ATOM 13133 C C . ILE D 1 419 ? -42.576 36.797 175.947 1.00 72.35 419 ILE D C 1
ATOM 13134 O O . ILE D 1 419 ? -41.467 36.874 176.479 1.00 73.13 419 ILE D O 1
ATOM 13139 N N . VAL D 1 420 ? -43.143 35.641 175.601 1.00 71.91 420 VAL D N 1
ATOM 13140 C CA . VAL D 1 420 ? -42.468 34.353 175.810 1.00 71.13 420 VAL D CA 1
ATOM 13141 C C . VAL D 1 420 ? -41.395 34.089 174.757 1.00 70.40 420 VAL D C 1
ATOM 13142 O O . VAL D 1 420 ? -40.456 33.329 174.994 1.00 69.35 420 VAL D O 1
ATOM 13146 N N . THR D 1 421 ? -41.552 34.725 173.597 1.00 70.43 421 THR D N 1
ATOM 13147 C CA . THR D 1 421 ? -40.588 34.606 172.511 1.00 70.79 421 THR D CA 1
ATOM 13148 C C . THR D 1 421 ? -39.733 35.875 172.523 1.00 71.45 421 THR D C 1
ATOM 13149 O O . THR D 1 421 ? -39.645 36.622 171.535 1.00 72.54 421 THR D O 1
ATOM 13153 N N . LEU D 1 422 ? -39.184 36.155 173.700 1.00 70.77 422 LEU D N 1
ATOM 13154 C CA . LEU D 1 422 ? -38.317 37.296 173.879 1.00 70.09 422 LEU D CA 1
ATOM 13155 C C . LEU D 1 422 ? -36.990 36.789 174.410 1.00 68.72 422 LEU D C 1
ATOM 13156 O O . LEU D 1 422 ? -36.933 35.790 175.122 1.00 67.76 422 LEU D O 1
ATOM 13161 N N . GLN D 1 423 ? -35.926 37.481 174.030 1.00 67.70 423 GLN D N 1
ATOM 13162 C CA . GLN D 1 423 ? -34.576 37.129 174.425 1.00 67.24 423 GLN D CA 1
ATOM 13163 C C . GLN D 1 423 ? -34.265 37.575 175.853 1.00 66.61 423 GLN D C 1
ATOM 13164 O O . GLN D 1 423 ? -34.778 38.595 176.321 1.00 66.21 423 GLN D O 1
ATOM 13170 N N . LEU D 1 424 ? -33.410 36.803 176.526 1.00 66.91 424 LEU D N 1
ATOM 13171 C CA . LEU D 1 424 ? -32.969 37.066 177.902 1.00 66.28 424 LEU D CA 1
ATOM 13172 C C . LEU D 1 424 ? -32.098 38.312 178.032 1.00 66.91 424 LEU D C 1
ATOM 13173 O O . LEU D 1 424 ? -31.925 38.827 179.139 1.00 66.87 424 LEU D O 1
ATOM 13178 N N . TYR D 1 425 ? -31.534 38.773 176.910 1.00 67.85 425 TYR D N 1
ATOM 13179 C CA . TYR D 1 425 ? -30.704 39.974 176.906 1.00 68.53 425 TYR D CA 1
ATOM 13180 C C . TYR D 1 425 ? -31.579 41.222 176.983 1.00 69.35 425 TYR D C 1
ATOM 13181 O O . TYR D 1 425 ? -31.065 42.318 177.207 1.00 71.80 425 TYR D O 1
ATOM 13190 N N . ARG D 1 426 ? -32.882 41.056 176.733 1.00 68.21 426 ARG D N 1
ATOM 13191 C CA . ARG D 1 426 ? -33.837 42.162 176.779 1.00 67.32 426 ARG D CA 1
ATOM 13192 C C . ARG D 1 426 ? -34.296 42.511 178.216 1.00 66.78 426 ARG D C 1
ATOM 13193 O O . ARG D 1 426 ? -34.892 43.575 178.457 1.00 64.57 426 ARG D O 1
ATOM 13196 N N . LEU D 1 427 ? -33.924 41.636 179.159 1.00 66.55 427 LEU D N 1
ATOM 13197 C CA . LEU D 1 427 ? -34.227 41.767 180.590 1.00 66.43 427 LEU D CA 1
ATOM 13198 C C . LEU D 1 427 ? -33.117 42.482 181.380 1.00 67.53 427 LEU D C 1
ATOM 13199 O O . LEU D 1 427 ? -33.184 42.580 182.610 1.00 66.99 427 LEU D O 1
ATOM 13202 N N . THR D 1 428 ? -32.104 42.979 180.665 1.00 69.41 428 THR D N 1
ATOM 13203 C CA . THR D 1 428 ? -30.975 43.700 181.274 1.00 70.94 428 THR D CA 1
ATOM 13204 C C . THR D 1 428 ? -31.283 45.205 181.327 1.00 73.19 428 THR D C 1
ATOM 13205 O O . THR D 1 428 ? -31.997 45.711 180.458 1.00 73.51 428 THR D O 1
ATOM 13209 N N . ASN D 1 429 ? -30.701 45.905 182.310 1.00 75.07 429 ASN D N 1
ATOM 13210 C CA . ASN D 1 429 ? -30.891 47.354 182.545 1.00 76.66 429 ASN D CA 1
ATOM 13211 C C . ASN D 1 429 ? -30.892 48.349 181.368 1.00 77.91 429 ASN D C 1
ATOM 13212 O O . ASN D 1 429 ? -31.717 49.263 181.353 1.00 78.51 429 ASN D O 1
ATOM 13217 N N . THR D 1 430 ? -29.985 48.176 180.401 1.00 79.12 430 THR D N 1
ATOM 13218 C CA . THR D 1 430 ? -29.901 49.056 179.218 1.00 80.77 430 THR D CA 1
ATOM 13219 C C . THR D 1 430 ? -31.039 48.749 178.228 1.00 81.37 430 THR D C 1
ATOM 13220 O O . THR D 1 430 ? -31.712 49.670 177.748 1.00 81.36 430 THR D O 1
ATOM 13224 N N . ASP D 1 431 ? -31.263 47.452 177.973 1.00 81.89 431 ASP D N 1
ATOM 13225 C CA . ASP D 1 431 ? -32.308 46.951 177.063 1.00 81.06 431 ASP D CA 1
ATOM 13226 C C . ASP D 1 431 ? -33.699 46.906 177.732 1.00 80.84 431 ASP D C 1
ATOM 13227 O O . ASP D 1 431 ? -34.589 46.148 177.332 1.00 80.99 431 ASP D O 1
ATOM 13232 N N . VAL D 1 432 ? -33.832 47.702 178.791 1.00 80.83 432 VAL D N 1
ATOM 13233 C CA . VAL D 1 432 ? -35.059 47.878 179.565 1.00 80.86 432 VAL D CA 1
ATOM 13234 C C . VAL D 1 432 ? -35.286 49.402 179.620 1.00 81.66 432 VAL D C 1
ATOM 13235 O O . VAL D 1 432 ? -36.428 49.860 179.534 1.00 81.76 432 VAL D O 1
ATOM 13239 N N . VAL D 1 433 ? -34.190 50.167 179.699 1.00 82.15 433 VAL D N 1
ATOM 13240 C CA . VAL D 1 433 ? -34.221 51.636 179.759 1.00 82.00 433 VAL D CA 1
ATOM 13241 C C . VAL D 1 433 ? -34.489 52.313 178.413 1.00 82.20 433 VAL D C 1
ATOM 13242 O O . VAL D 1 433 ? -35.121 53.373 178.365 1.00 81.78 433 VAL D O 1
ATOM 13244 N N . VAL D 1 434 ? -34.010 51.701 177.329 1.00 82.91 434 VAL D N 1
ATOM 13245 C CA . VAL D 1 434 ? -34.215 52.240 175.982 1.00 84.76 434 VAL D CA 1
ATOM 13246 C C . VAL D 1 434 ? -35.567 51.755 175.428 1.00 85.70 434 VAL D C 1
ATOM 13247 O O . VAL D 1 434 ? -36.053 52.239 174.395 1.00 84.96 434 VAL D O 1
ATOM 13251 N N . LEU D 1 435 ? -36.161 50.806 176.155 1.00 87.37 435 LEU D N 1
ATOM 13252 C CA . LEU D 1 435 ? -37.466 50.225 175.838 1.00 89.41 435 LEU D CA 1
ATOM 13253 C C . LEU D 1 435 ? -38.547 51.208 176.313 1.00 89.93 435 LEU D C 1
ATOM 13254 O O . LEU D 1 435 ? -39.620 51.311 175.710 1.00 89.98 435 LEU D O 1
ATOM 13259 N N . GLN D 1 436 ? -38.225 51.939 177.384 1.00 90.13 436 GLN D N 1
ATOM 13260 C CA . GLN D 1 436 ? -39.096 52.957 177.981 1.00 89.94 436 GLN D CA 1
ATOM 13261 C C . GLN D 1 436 ? -39.123 54.190 177.082 1.00 89.10 436 GLN D C 1
ATOM 13262 O O . GLN D 1 436 ? -40.106 54.937 177.064 1.00 88.52 436 GLN D O 1
ATOM 13268 N N . GLU D 1 437 ? -38.030 54.383 176.340 1.00 88.24 437 GLU D N 1
ATOM 13269 C CA . GLU D 1 437 ? -37.889 55.494 175.405 1.00 88.25 437 GLU D CA 1
ATOM 13270 C C . GLU D 1 437 ? -38.643 55.265 174.098 1.00 87.59 437 GLU D C 1
ATOM 13271 O O . GLU D 1 437 ? -39.058 56.235 173.455 1.00 87.58 437 GLU D O 1
ATOM 13277 N N . GLU D 1 438 ? -38.835 53.994 173.717 1.00 86.47 438 GLU D N 1
ATOM 13278 C CA . GLU D 1 438 ? -39.558 53.652 172.480 1.00 85.30 438 GLU D CA 1
ATOM 13279 C C . GLU D 1 438 ? -41.036 54.031 172.599 1.00 84.65 438 GLU D C 1
ATOM 13280 O O . GLU D 1 438 ? -41.672 54.372 171.608 1.00 84.24 438 GLU D O 1
ATOM 13286 N N . GLU D 1 439 ? -41.526 54.061 173.838 1.00 84.49 439 GLU D N 1
ATOM 13287 C CA . GLU D 1 439 ? -42.901 54.431 174.163 1.00 85.29 439 GLU D CA 1
ATOM 13288 C C . GLU D 1 439 ? -43.117 55.898 173.789 1.00 85.32 439 GLU D C 1
ATOM 13289 O O . GLU D 1 439 ? -44.077 56.229 173.096 1.00 84.91 439 GLU D O 1
ATOM 13295 N N . ALA D 1 440 ? -42.151 56.736 174.169 1.00 85.42 440 ALA D N 1
ATOM 13296 C CA . ALA D 1 440 ? -42.174 58.173 173.890 1.00 85.96 440 ALA D CA 1
ATOM 13297 C C . ALA D 1 440 ? -41.863 58.498 172.422 1.00 85.74 440 ALA D C 1
ATOM 13298 O O . ALA D 1 440 ? -42.403 59.461 171.869 1.00 85.49 440 ALA D O 1
ATOM 13300 N N . GLU D 1 441 ? -41.010 57.676 171.803 1.00 85.58 441 GLU D N 1
ATOM 13301 C CA . GLU D 1 441 ? -40.613 57.839 170.399 1.00 85.57 441 GLU D CA 1
ATOM 13302 C C . GLU D 1 441 ? -41.723 57.426 169.445 1.00 84.88 441 GLU D C 1
ATOM 13303 O O . GLU D 1 441 ? -41.842 57.974 168.347 1.00 85.29 441 GLU D O 1
ATOM 13309 N N . LEU D 1 442 ? -42.554 56.487 169.896 1.00 83.44 442 LEU D N 1
ATOM 13310 C CA . LEU D 1 442 ? -43.674 55.986 169.109 1.00 81.67 442 LEU D CA 1
ATOM 13311 C C . LEU D 1 442 ? -44.897 56.886 169.189 1.00 80.02 442 LEU D C 1
ATOM 13312 O O . LEU D 1 442 ? -45.484 57.192 168.157 1.00 79.54 442 LEU D O 1
ATOM 13317 N N . ARG D 1 443 ? -45.230 57.357 170.397 1.00 78.26 443 ARG D N 1
ATOM 13318 C CA . ARG D 1 443 ? -46.389 58.237 170.630 1.00 75.91 443 ARG D CA 1
ATOM 13319 C C . ARG D 1 443 ? -46.363 59.533 169.830 1.00 73.66 443 ARG D C 1
ATOM 13320 O O . ARG D 1 443 ? -47.414 60.030 169.418 1.00 71.40 443 ARG D O 1
ATOM 13328 N N . GLU D 1 444 ? -45.157 60.055 169.602 1.00 72.48 444 GLU D N 1
ATOM 13329 C CA . GLU D 1 444 ? -44.976 61.279 168.832 1.00 71.96 444 GLU D CA 1
ATOM 13330 C C . GLU D 1 444 ? -44.906 60.986 167.333 1.00 70.51 444 GLU D C 1
ATOM 13331 O O . GLU D 1 444 ? -45.160 61.873 166.523 1.00 70.14 444 GLU D O 1
ATOM 13337 N N . LYS D 1 445 ? -44.567 59.740 166.983 1.00 69.02 445 LYS D N 1
ATOM 13338 C CA . LYS D 1 445 ? -44.494 59.287 165.586 1.00 67.89 445 LYS D CA 1
ATOM 13339 C C . LYS D 1 445 ? -45.933 59.035 165.140 1.00 67.40 445 LYS D C 1
ATOM 13340 O O . LYS D 1 445 ? -46.285 59.246 163.980 1.00 67.22 445 LYS D O 1
ATOM 13343 N N . ILE D 1 446 ? -46.750 58.605 166.102 1.00 67.59 446 ILE D N 1
ATOM 13344 C CA . ILE D 1 446 ? -48.175 58.340 165.920 1.00 68.60 446 ILE D CA 1
ATOM 13345 C C . ILE D 1 446 ? -48.857 59.699 165.715 1.00 70.49 446 ILE D C 1
ATOM 13346 O O . ILE D 1 446 ? -49.623 59.886 164.763 1.00 70.73 446 ILE D O 1
ATOM 13351 N N . ALA D 1 447 ? -48.498 60.653 166.575 1.00 72.14 447 ALA D N 1
ATOM 13352 C CA . ALA D 1 447 ? -49.039 62.010 166.537 1.00 72.79 447 ALA D CA 1
ATOM 13353 C C . ALA D 1 447 ? -48.610 62.756 165.281 1.00 72.78 447 ALA D C 1
ATOM 13354 O O . ALA D 1 447 ? -49.389 63.526 164.724 1.00 72.58 447 ALA D O 1
ATOM 13356 N N . MET D 1 448 ? -47.392 62.475 164.816 1.00 73.17 448 MET D N 1
ATOM 13357 C CA . MET D 1 448 ? -46.840 63.095 163.611 1.00 74.76 448 MET D CA 1
ATOM 13358 C C . MET D 1 448 ? -47.579 62.579 162.372 1.00 75.22 448 MET D C 1
ATOM 13359 O O . MET D 1 448 ? -47.952 63.362 161.503 1.00 74.15 448 MET D O 1
ATOM 13364 N N . LEU D 1 449 ? -47.860 61.276 162.359 1.00 76.64 449 LEU D N 1
ATOM 13365 C CA . LEU D 1 449 ? -48.561 60.625 161.253 1.00 77.77 449 LEU D CA 1
ATOM 13366 C C . LEU D 1 449 ? -50.055 60.970 161.186 1.00 78.46 449 LEU D C 1
ATOM 13367 O O . LEU D 1 449 ? -50.575 61.266 160.102 1.00 78.07 449 LEU D O 1
ATOM 13369 N N . ALA D 1 450 ? -50.715 60.982 162.349 1.00 79.33 450 ALA D N 1
ATOM 13370 C CA . ALA D 1 450 ? -52.150 61.288 162.466 1.00 80.48 450 ALA D CA 1
ATOM 13371 C C . ALA D 1 450 ? -52.502 62.728 162.089 1.00 81.19 450 ALA D C 1
ATOM 13372 O O . ALA D 1 450 ? -53.551 62.984 161.489 1.00 81.03 450 ALA D O 1
ATOM 13374 N N . ALA D 1 451 ? -51.595 63.648 162.416 1.00 82.53 451 ALA D N 1
ATOM 13375 C CA . ALA D 1 451 ? -51.763 65.073 162.137 1.00 83.98 451 ALA D CA 1
ATOM 13376 C C . ALA D 1 451 ? -51.494 65.394 160.675 1.00 84.83 451 ALA D C 1
ATOM 13377 O O . ALA D 1 451 ? -51.999 66.390 160.149 1.00 85.05 451 ALA D O 1
ATOM 13379 N N . ILE D 1 452 ? -50.697 64.541 160.031 1.00 85.97 452 ILE D N 1
ATOM 13380 C CA . ILE D 1 452 ? -50.357 64.686 158.615 1.00 87.11 452 ILE D CA 1
ATOM 13381 C C . ILE D 1 452 ? -51.474 64.056 157.771 1.00 87.24 452 ILE D C 1
ATOM 13382 O O . ILE D 1 452 ? -51.707 64.461 156.625 1.00 87.18 452 ILE D O 1
ATOM 13387 N N . ILE D 1 453 ? -52.231 63.155 158.399 1.00 87.31 453 ILE D N 1
ATOM 13388 C CA . ILE D 1 453 ? -53.363 62.492 157.759 1.00 87.79 453 ILE D CA 1
ATOM 13389 C C . ILE D 1 453 ? -54.595 63.409 157.800 1.00 88.53 453 ILE D C 1
ATOM 13390 O O . ILE D 1 453 ? -55.160 63.735 156.751 1.00 88.55 453 ILE D O 1
ATOM 13392 N N . GLY D 1 454 ? -54.933 63.890 159.003 1.00 89.27 454 GLY D N 1
ATOM 13393 C CA . GLY D 1 454 ? -56.091 64.760 159.216 1.00 89.42 454 GLY D CA 1
ATOM 13394 C C . GLY D 1 454 ? -56.023 66.209 158.749 1.00 88.73 454 GLY D C 1
ATOM 13395 O O . GLY D 1 454 ? -57.038 66.916 158.755 1.00 88.81 454 GLY D O 1
ATOM 13396 N N . ASP D 1 455 ? -54.823 66.652 158.379 1.00 88.16 455 ASP D N 1
ATOM 13397 C CA . ASP D 1 455 ? -54.571 68.008 157.887 1.00 87.61 455 ASP D CA 1
ATOM 13398 C C . ASP D 1 455 ? -53.567 67.867 156.750 1.00 87.35 455 ASP D C 1
ATOM 13399 O O . ASP D 1 455 ? -52.556 67.169 156.898 1.00 86.91 455 ASP D O 1
ATOM 13404 N N . GLU D 1 456 ? -53.846 68.519 155.622 1.00 87.37 456 GLU D N 1
ATOM 13405 C CA . GLU D 1 456 ? -52.935 68.436 154.488 1.00 87.72 456 GLU D CA 1
ATOM 13406 C C . GLU D 1 456 ? -51.968 69.611 154.281 1.00 87.13 456 GLU D C 1
ATOM 13407 O O . GLU D 1 456 ? -51.121 69.571 153.383 1.00 86.54 456 GLU D O 1
ATOM 13413 N N . ARG D 1 457 ? -52.057 70.617 155.157 1.00 86.77 457 ARG D N 1
ATOM 13414 C CA . ARG D 1 457 ? -51.162 71.777 155.118 1.00 86.03 457 ARG D CA 1
ATOM 13415 C C . ARG D 1 457 ? -49.805 71.338 155.675 1.00 85.76 457 ARG D C 1
ATOM 13416 O O . ARG D 1 457 ? -48.763 71.818 155.226 1.00 85.33 457 ARG D O 1
ATOM 13424 N N . THR D 1 458 ? -49.850 70.400 156.633 1.00 85.65 458 THR D N 1
ATOM 13425 C CA . THR D 1 458 ? -48.667 69.812 157.289 1.00 84.88 458 THR D CA 1
ATOM 13426 C C . THR D 1 458 ? -48.090 68.629 156.498 1.00 84.61 458 THR D C 1
ATOM 13427 O O . THR D 1 458 ? -46.993 68.142 156.800 1.00 83.87 458 THR D O 1
ATOM 13431 N N . MET D 1 459 ? -48.854 68.171 155.504 1.00 84.29 459 MET D N 1
ATOM 13432 C CA . MET D 1 459 ? -48.467 67.082 154.606 1.00 83.93 459 MET D CA 1
ATOM 13433 C C . MET D 1 459 ? -47.730 67.760 153.456 1.00 83.14 459 MET D C 1
ATOM 13434 O O . MET D 1 459 ? -46.697 67.275 152.991 1.00 82.91 459 MET D O 1
ATOM 13439 N N . TYR D 1 460 ? -48.267 68.906 153.031 1.00 82.63 460 TYR D N 1
ATOM 13440 C CA . TYR D 1 460 ? -47.686 69.719 151.963 1.00 81.98 460 TYR D CA 1
ATOM 13441 C C . TYR D 1 460 ? -46.353 70.289 152.435 1.00 80.52 460 TYR D C 1
ATOM 13442 O O . TYR D 1 460 ? -45.522 70.693 151.624 1.00 79.91 460 TYR D O 1
ATOM 13451 N N . ASN D 1 461 ? -46.176 70.310 153.760 1.00 79.45 461 ASN D N 1
ATOM 13452 C CA . ASN D 1 461 ? -44.945 70.769 154.404 1.00 78.27 461 ASN D CA 1
ATOM 13453 C C . ASN D 1 461 ? -43.940 69.617 154.350 1.00 76.90 461 ASN D C 1
ATOM 13454 O O . ASN D 1 461 ? -42.756 69.847 154.089 1.00 77.88 461 ASN D O 1
ATOM 13459 N N . LEU D 1 462 ? -44.424 68.380 154.539 1.00 74.41 462 LEU D N 1
ATOM 13460 C CA . LEU D 1 462 ? -43.569 67.185 154.494 1.00 71.66 462 LEU D CA 1
ATOM 13461 C C . LEU D 1 462 ? -43.126 66.930 153.059 1.00 69.60 462 LEU D C 1
ATOM 13462 O O . LEU D 1 462 ? -42.054 66.389 152.830 1.00 68.80 462 LEU D O 1
ATOM 13467 N N . MET D 1 463 ? -43.944 67.361 152.103 1.00 67.60 463 MET D N 1
ATOM 13468 C CA . MET D 1 463 ? -43.635 67.197 150.689 1.00 66.98 463 MET D CA 1
ATOM 13469 C C . MET D 1 463 ? -42.604 68.239 150.265 1.00 65.72 463 MET D C 1
ATOM 13470 O O . MET D 1 463 ? -41.685 67.939 149.495 1.00 66.02 463 MET D O 1
ATOM 13475 N N . LYS D 1 464 ? -42.755 69.444 150.819 1.00 63.61 464 LYS D N 1
ATOM 13476 C CA . LYS D 1 464 ? -41.879 70.577 150.542 1.00 62.03 464 LYS D CA 1
ATOM 13477 C C . LYS D 1 464 ? -40.474 70.370 151.096 1.00 61.43 464 LYS D C 1
ATOM 13478 O O . LYS D 1 464 ? -39.497 70.614 150.395 1.00 61.54 464 LYS D O 1
ATOM 13480 N N . LYS D 1 465 ? -40.387 69.860 152.326 1.00 60.97 465 LYS D N 1
ATOM 13481 C CA . LYS D 1 465 ? -39.105 69.609 152.985 1.00 61.59 465 LYS D CA 1
ATOM 13482 C C . LYS D 1 465 ? -38.363 68.445 152.333 1.00 60.62 465 LYS D C 1
ATOM 13483 O O . LYS D 1 465 ? -37.177 68.570 152.031 1.00 59.75 465 LYS D O 1
ATOM 13489 N N . GLU D 1 466 ? -39.085 67.347 152.081 1.00 59.88 466 GLU D N 1
ATOM 13490 C CA . GLU D 1 466 ? -38.532 66.137 151.455 1.00 57.89 466 GLU D CA 1
ATOM 13491 C C . GLU D 1 466 ? -37.899 66.459 150.116 1.00 56.83 466 GLU D C 1
ATOM 13492 O O . GLU D 1 466 ? -36.810 65.988 149.815 1.00 57.11 466 GLU D O 1
ATOM 13498 N N . LEU D 1 467 ? -38.562 67.331 149.362 1.00 55.12 467 LEU D N 1
ATOM 13499 C CA . LEU D 1 467 ? -38.094 67.751 148.056 1.00 54.11 467 LEU D CA 1
ATOM 13500 C C . LEU D 1 467 ? -36.887 68.648 148.197 1.00 54.30 467 LEU D C 1
ATOM 13501 O O . LEU D 1 467 ? -35.960 68.553 147.405 1.00 54.46 467 LEU D O 1
ATOM 13503 N N . ARG D 1 468 ? -36.886 69.476 149.244 1.00 56.05 468 ARG D N 1
ATOM 13504 C CA . ARG D 1 468 ? -35.777 70.403 149.522 1.00 57.59 468 ARG D CA 1
ATOM 13505 C C . ARG D 1 468 ? -34.573 69.695 150.152 1.00 58.55 468 ARG D C 1
ATOM 13506 O O . ARG D 1 468 ? -33.504 70.290 150.296 1.00 59.79 468 ARG D O 1
ATOM 13514 N N . GLU D 1 469 ? -34.767 68.430 150.533 1.00 59.28 469 GLU D N 1
ATOM 13515 C CA . GLU D 1 469 ? -33.711 67.592 151.110 1.00 59.73 469 GLU D CA 1
ATOM 13516 C C . GLU D 1 469 ? -32.970 66.922 149.947 1.00 59.77 469 GLU D C 1
ATOM 13517 O O . GLU D 1 469 ? -31.748 66.723 149.997 1.00 58.78 469 GLU D O 1
ATOM 13523 N N . VAL D 1 470 ? -33.738 66.591 148.903 1.00 59.65 470 VAL D N 1
ATOM 13524 C CA . VAL D 1 470 ? -33.239 65.940 147.689 1.00 59.21 470 VAL D CA 1
ATOM 13525 C C . VAL D 1 470 ? -32.426 66.944 146.875 1.00 59.48 470 VAL D C 1
ATOM 13526 O O . VAL D 1 470 ? -31.345 66.611 146.386 1.00 60.14 470 VAL D O 1
ATOM 13530 N N . LYS D 1 471 ? -32.930 68.178 146.803 1.00 59.54 471 LYS D N 1
ATOM 13531 C CA . LYS D 1 471 ? -32.292 69.279 146.076 1.00 60.48 471 LYS D CA 1
ATOM 13532 C C . LYS D 1 471 ? -30.908 69.583 146.659 1.00 61.35 471 LYS D C 1
ATOM 13533 O O . LYS D 1 471 ? -29.931 69.754 145.923 1.00 61.10 471 LYS D O 1
ATOM 13539 N N . LYS D 1 472 ? -30.848 69.590 147.989 1.00 62.77 472 LYS D N 1
ATOM 13540 C CA . LYS D 1 472 ? -29.632 69.857 148.750 1.00 64.02 472 LYS D CA 1
ATOM 13541 C C . LYS D 1 472 ? -28.593 68.759 148.509 1.00 65.07 472 LYS D C 1
ATOM 13542 O O . LYS D 1 472 ? -27.416 69.057 148.287 1.00 66.15 472 LYS D O 1
ATOM 13545 N N . LYS D 1 473 ? -29.065 67.511 148.447 1.00 65.62 473 LYS D N 1
ATOM 13546 C CA . LYS D 1 473 ? -28.211 66.342 148.253 1.00 65.31 473 LYS D CA 1
ATOM 13547 C C . LYS D 1 473 ? -27.655 66.144 146.840 1.00 65.46 473 LYS D C 1
ATOM 13548 O O . LYS D 1 473 ? -26.445 65.955 146.677 1.00 65.56 473 LYS D O 1
ATOM 13554 N N . PHE D 1 474 ? -28.528 66.188 145.832 1.00 65.00 474 PHE D N 1
ATOM 13555 C CA . PHE D 1 474 ? -28.112 65.977 144.441 1.00 64.75 474 PHE D CA 1
ATOM 13556 C C . PHE D 1 474 ? -27.923 67.247 143.628 1.00 66.60 474 PHE D C 1
ATOM 13557 O O . PHE D 1 474 ? -28.234 67.289 142.430 1.00 66.89 474 PHE D O 1
ATOM 13565 N N . ALA D 1 475 ? -27.332 68.251 144.275 1.00 68.91 475 ALA D N 1
ATOM 13566 C CA . ALA D 1 475 ? -27.054 69.557 143.674 1.00 71.62 475 ALA D CA 1
ATOM 13567 C C . ALA D 1 475 ? -26.071 69.477 142.492 1.00 73.17 475 ALA D C 1
ATOM 13568 O O . ALA D 1 475 ? -24.929 69.018 142.643 1.00 74.67 475 ALA D O 1
ATOM 13570 N N . THR D 1 476 ? -26.563 69.842 141.306 1.00 73.11 476 THR D N 1
ATOM 13571 C CA . THR D 1 476 ? -25.772 69.822 140.075 1.00 73.43 476 THR D CA 1
ATOM 13572 C C . THR D 1 476 ? -25.895 71.172 139.369 1.00 73.73 476 THR D C 1
ATOM 13573 O O . THR D 1 476 ? -26.993 71.537 138.942 1.00 74.18 476 THR D O 1
ATOM 13577 N N . PRO D 1 477 ? -24.786 71.949 139.268 1.00 74.27 477 PRO D N 1
ATOM 13578 C CA . PRO D 1 477 ? -24.832 73.260 138.597 1.00 75.16 477 PRO D CA 1
ATOM 13579 C C . PRO D 1 477 ? -25.213 73.144 137.115 1.00 76.31 477 PRO D C 1
ATOM 13580 O O . PRO D 1 477 ? -24.726 72.256 136.404 1.00 76.95 477 PRO D O 1
ATOM 13584 N N . ARG D 1 478 ? -26.117 74.020 136.679 1.00 77.11 478 ARG D N 1
ATOM 13585 C CA . ARG D 1 478 ? -26.613 74.014 135.305 1.00 77.84 478 ARG D CA 1
ATOM 13586 C C . ARG D 1 478 ? -25.622 74.272 134.164 1.00 78.07 478 ARG D C 1
ATOM 13587 O O . ARG D 1 478 ? -24.676 75.057 134.298 1.00 78.25 478 ARG D O 1
ATOM 13595 N N . LEU D 1 479 ? -25.818 73.521 133.078 1.00 78.02 479 LEU D N 1
ATOM 13596 C CA . LEU D 1 479 ? -25.017 73.619 131.850 1.00 77.82 479 LEU D CA 1
ATOM 13597 C C . LEU D 1 479 ? -25.988 74.135 130.780 1.00 77.86 479 LEU D C 1
ATOM 13598 O O . LEU D 1 479 ? -27.209 74.051 130.955 1.00 77.41 479 LEU D O 1
ATOM 13603 N N . SER D 1 480 ? -25.457 74.701 129.699 1.00 78.24 480 SER D N 1
ATOM 13604 C CA . SER D 1 480 ? -26.294 75.243 128.624 1.00 79.51 480 SER D CA 1
ATOM 13605 C C . SER D 1 480 ? -26.897 76.604 128.997 1.00 80.29 480 SER D C 1
ATOM 13606 O O . SER D 1 480 ? -27.960 76.664 129.622 1.00 80.09 480 SER D O 1
ATOM 13607 N N . SER D 1 481 ? -26.215 77.680 128.593 1.00 80.91 481 SER D N 1
ATOM 13608 C CA . SER D 1 481 ? -26.629 79.063 128.873 1.00 81.49 481 SER D CA 1
ATOM 13609 C C . SER D 1 481 ? -27.720 79.593 127.935 1.00 80.78 481 SER D C 1
ATOM 13610 O O . SER D 1 481 ? -27.838 79.140 126.798 1.00 81.26 481 SER D O 1
ATOM 13613 N N . LEU D 1 482 ? -28.523 80.535 128.437 1.00 79.12 482 LEU D N 1
ATOM 13614 C CA . LEU D 1 482 ? -29.609 81.152 127.675 1.00 77.25 482 LEU D CA 1
ATOM 13615 C C . LEU D 1 482 ? -29.275 82.595 127.307 1.00 76.46 482 LEU D C 1
ATOM 13616 O O . LEU D 1 482 ? -29.974 83.227 126.514 1.00 76.52 482 LEU D O 1
#